Protein 2KLC (pdb70)

GO terms:
  GO:0005515 protein binding (F, IPI)
  GO:0048471 perinuclear region of cytoplasm (C, IDA)
  GO:0005783 endoplasmic reticulum (C, IDA)
  GO:0031396 regulation of protein ubiquitination (P, IDA)
  GO:0005737 cytoplasm (C, IMP)
  GO:0035973 aggrephagy (P, IDA)
  GO:0005737 cytoplasm (C, IDA)
  GO:0005776 autophagosome (C, IDA)
  GO:0005886 plasma membrane (C, IDA)
  GO:0016235 aggresome (C, IDA)
  GO:0031593 polyubiquitin modification-dependent protein binding (F, IDA)
  GO:0031398 positive regulation of protein ubiquitination (P, IDA)
  GO:0005886 plasma membrane (C, EXP)
  GO:0036503 ERAD pathway (P, IMP)
  GO:1904294 positive regulation of ERAD pathway (P, IMP)
  GO:1901340 negative regulation of store-operated calcium channel activity (P, IMP)
  GO:0032991 protein-containing complex (C, IDA)
  GO:0042802 identical protein binding (F, IPI)
  GO:0034976 response to endoplasmic reticulum stress (P, IMP)
  GO:1902175 regulation of oxidative stress-induced intrinsic apoptotic signaling pathway (P, IMP)

CATH classification: 3.10.20.90

Solvent-accessible surface area: 5024 Å² total; per-residue (Å²): 193,155,79,11,63,0,17,0,115,5,97,63,77,153,48,79,22,55,5,85,96,110,18,13,8,69,85,0,45,79,67,0,13,119,86,6,152,12,127,49,138,49,12,55,2,42,40,88,76,77,91,8,111,99,153,11,49,0,28,152,49,37,0,66,66,62,72,48,0,109,6,61,18,134,10,160,105,115,145

Sequence (79 aa):
PKIMKVTVKTPKEKEEFAVPENSSVQQFKEEISKRFKSHTDQLVLIFAGKILKDQDTLSQHGIHDGLTVHLVIKTQNRPPKIMKVTVKTPKEKEEFAVPENSSVQQFKEEISKRFKSHTDQLVLIFAGKILKDQDTLSQHGIHDGLTVHLVIKTQNRPPKIMKVTVKTPKEKEEFAVPENSSVQQFKEEISKRFKSHTDQLVLIFAGKILKDQDTLSQHGIHDGLTVHLVIKTQNRPPKIMKVTVKTPKEKEEFAVPENSSVQQFKEEISKRFKSHTDQLVLIFAGKILKDQDTLSQHGIHDGLTVHLVIKTQNRPPKIMKVTVKTPKEKEEFAVPENSSVQQFKEEISKRFKSHTDQLVLIFAGKILKDQDTLSQHGIHDGLTVHLVIKTQNRPPKIMKVTVKTPKEKEEFAVPENSSVQQFKEEISKRFKSHTDQLVLIFAGKILKDQDTLSQHGIHDGLTVHLVIKTQNRPPKIMKVTVKTPKEKEEFAVPENSSVQQFKEEISKRFKSHTDQLVLIFAGKILKDQDTLSQHGIHDGLTVHLVIKTQNRPPKIMKVTVKTPKEKEEFAVPENSSVQQFKEEISKRFKSHTDQLVLIFAGKILKDQDTLSQHGIHDGLTVHLVIKTQNRPPKIMKVTVKTPKEKEEFAVPENSSVQQFKEEISKRFKSHTDQLVLIFAGKILKDQDTLSQHGIHDGLTVHLVIKTQNRPPKIMKVTVKTPKEKEEFAVPENSSVQQFKEEISKRFKSHTDQLVLIFAGKILKDQDTLSQHGIHDGLTVHLVIKTQNRPPKIMKVTVKTPKEKEEFAVPENSSVQQFKEEISKRFKSHTDQLVLIFAGKILKDQDTLSQHGIHDGLTVHLVIKTQNRPPKIMKVTVKTPKEKEEFAVPENSSVQQFKEEISKRFKSHTDQLVLIFAGKILKDQDTLSQHGIHDGLTVHLVIKTQNRPPKIMKVTVKTPKEKEEFAVPENSSVQQFKEEISKRFKSHTDQLVLIFAGKILKDQDTLSQHGIHDGLTVHLVIKTQNRPPKIMKVTVKTPKEKEEFAVPENSSVQQFKEEISKRFKSHTDQLVLIFAGKILKDQDTLSQHGIHDGLTVHLVIKTQNRPPKIMKVTVKTPKEKEEFAVPENSSVQQFKEEISKRFKSHTDQLVLIFAGKILKDQDTLSQHGIHDGLTVHLVIKTQNRPPKIMKVTVKTPKEKEEFAVPENSSVQQFKEEISKRFKSHTDQLVLIFAGKILKDQDTLSQHGIHDGLTVHLVIKTQNRPPKIMKVTVKTPKEKEEFAVPENSSVQQFKEEISKRFKSHTDQLVLIFAGKILKDQDTLSQHGIHDGLTVHLVIKTQNRPPKIMKVTVKTPKEKEEFAVPENSSVQQFKEEISKRFKSHTDQLVLIFAGKILKDQDTLSQHGIHDGLTVHLVIKTQNRPPKIMKVTVKTPKEKEEFAVPENSSVQQFKEEISKRFKSHTDQLVLIFAGKILKDQDTLSQHGIHDGLTVHLVIKTQNRPPKIMKVTVKTPKEKEEFAVPENSSVQQFKEEISKRFKSHTDQLVLIFAGKILKDQDTLSQHGIHDGLTVHLVIKTQNRP

InterPro domains:
  IPR000626 Ubiquitin-like domain [PF00240] (39-108)
  IPR000626 Ubiquitin-like domain [PS50053] (37-111)
  IPR000626 Ubiquitin-like domain [SM00213] (37-107)
  IPR006636 Heat shock chaperonin-binding [SM00727] (182-210)
  IPR006636 Heat shock chaperonin-binding [SM00727] (212-251)
  IPR006636 Heat shock chaperonin-binding [SM00727] (387-434)
  IPR006636 Heat shock chaperonin-binding [SM00727] (438-470)
  IPR009060 UBA-like superfamily [SSF46934] (536-585)
  IPR015496 Ubiquilin [PTHR10677] (32-585)
  IPR015940 Ubiquitin-associated domain [PF00627] (548-583)
  IPR015940 Ubiquitin-associated domain [PS50030] (546-586)
  IPR015940 Ubiquitin-associated domain [SM00165] (547-585)
  IPR029071 Ubiquitin-like domain superfamily [SSF54236] (24-107)

Secondary structure (DSSP, 8-state):
-PPEEEEEE-SS-EEEEEE-S---HHHHHHHHHHHHT--GGGEEEEETTEEE-TT--TGGGT--TT-EEEEEE--SS--

Structure (mmCIF, N/CA/C/O backbone):
data_2KLC
#
_entry.id   2KLC
#
_cell.length_a   1.000
_cell.length_b   1.000
_cell.length_c   1.000
_cell.angle_alpha   90.00
_cell.angle_beta   90.00
_cell.angle_gamma   90.00
#
_symmetry.space_group_name_H-M   'P 1'
#
loop_
_atom_site.group_PDB
_atom_site.id
_atom_site.type_symbol
_atom_site.label_atom_id
_atom_site.label_alt_id
_atom_site.label_comp_id
_atom_site.label_asym_id
_atom_site.label_entity_id
_atom_site.label_seq_id
_atom_site.pdbx_PDB_ins_code
_atom_site.Cartn_x
_atom_site.Cartn_y
_atom_site.Cartn_z
_atom_site.occupancy
_atom_site.B_iso_or_equiv
_atom_site.auth_seq_id
_atom_site.auth_comp_id
_atom_site.auth_asym_id
_atom_site.auth_atom_id
_atom_site.pdbx_PDB_model_num
ATOM 1 N N . PRO A 1 23 ? -13.731 20.350 6.812 1.00 0.00 23 PRO A N 1
ATOM 2 C CA . PRO A 1 23 ? -12.601 19.520 6.328 1.00 0.00 23 PRO A CA 1
ATOM 3 C C . PRO A 1 23 ? -13.083 18.084 6.036 1.00 0.00 23 PRO A C 1
ATOM 4 O O . PRO A 1 23 ? -13.503 17.364 6.954 1.00 0.00 23 PRO A O 1
ATOM 15 N N . LYS A 1 24 ? -13.049 17.694 4.752 1.00 0.00 24 LYS A N 1
ATOM 16 C CA . LYS A 1 24 ? -13.280 16.304 4.324 1.00 0.00 24 LYS A CA 1
ATOM 17 C C . LYS A 1 24 ? -12.031 15.462 4.632 1.00 0.00 24 LYS A C 1
ATOM 18 O O . LYS A 1 24 ? -10.913 15.989 4.697 1.00 0.00 24 LYS A O 1
ATOM 37 N N . ILE A 1 25 ? -12.234 14.162 4.832 1.00 0.00 25 ILE A N 1
ATOM 38 C CA . ILE A 1 25 ? -11.146 13.208 5.054 1.00 0.00 25 ILE A CA 1
ATOM 39 C C . ILE A 1 25 ? -10.560 12.809 3.677 1.00 0.00 25 ILE A C 1
ATOM 40 O O . ILE A 1 25 ? -11.283 12.782 2.665 1.00 0.00 25 ILE A O 1
ATOM 56 N N . MET A 1 26 ? -9.252 12.526 3.636 1.00 0.00 26 MET A N 1
ATOM 57 C CA . MET A 1 26 ? -8.508 12.402 2.375 1.00 0.00 26 MET A CA 1
ATOM 58 C C . MET A 1 26 ? -8.704 11.001 1.773 1.00 0.00 26 MET A C 1
ATOM 59 O O . MET A 1 26 ? -8.345 9.988 2.390 1.00 0.00 26 MET A O 1
ATOM 73 N N . LYS A 1 27 ? -9.299 10.960 0.572 1.00 0.00 27 LYS A N 1
ATOM 74 C CA . LYS A 1 27 ? -9.664 9.710 -0.101 1.00 0.00 27 LYS A CA 1
ATOM 75 C C . LYS A 1 27 ? -8.520 9.252 -1.024 1.00 0.00 27 LYS A C 1
ATOM 76 O O . LYS A 1 27 ? -8.306 9.830 -2.104 1.00 0.00 27 LYS A O 1
ATOM 95 N N . VAL A 1 28 ? -7.775 8.229 -0.573 1.00 0.00 28 VAL A N 1
ATOM 96 C CA . VAL A 1 28 ? -6.620 7.672 -1.301 1.00 0.00 28 VAL A CA 1
ATOM 97 C C . VAL A 1 28 ? -7.044 6.408 -2.059 1.00 0.00 28 VAL A C 1
ATOM 98 O O . VAL A 1 28 ? -7.443 5.421 -1.434 1.00 0.00 28 VAL A O 1
ATOM 111 N N . THR A 1 29 ? -6.951 6.445 -3.393 1.00 0.00 29 THR A N 1
ATOM 112 C CA . THR A 1 29 ? -7.246 5.288 -4.235 1.00 0.00 29 THR A CA 1
ATOM 113 C C . THR A 1 29 ? -5.993 4.388 -4.321 1.00 0.00 29 THR A C 1
ATOM 114 O O . THR A 1 29 ? -4.875 4.881 -4.458 1.00 0.00 29 THR A O 1
ATOM 125 N N . VAL A 1 30 ? -6.185 3.074 -4.150 1.00 0.00 30 VAL A N 1
ATOM 126 C CA . VAL A 1 30 ? -5.122 2.066 -4.270 1.00 0.00 30 VAL A CA 1
ATOM 127 C C . VAL A 1 30 ? -5.431 1.159 -5.472 1.00 0.00 30 VAL A C 1
ATOM 128 O O . VAL A 1 30 ? -6.478 0.495 -5.501 1.00 0.00 30 VAL A O 1
ATOM 141 N N . LYS A 1 31 ? -4.528 1.145 -6.462 1.00 0.00 31 LYS A N 1
ATOM 142 C CA . LYS A 1 31 ? -4.659 0.319 -7.670 1.00 0.00 31 LYS A CA 1
ATOM 143 C C . LYS A 1 31 ? -3.830 -0.960 -7.463 1.00 0.00 31 LYS A C 1
ATOM 144 O O . LYS A 1 31 ? -2.609 -0.899 -7.329 1.00 0.00 31 LYS A O 1
ATOM 163 N N . THR A 1 32 ? -4.512 -2.111 -7.444 1.00 0.00 32 THR A N 1
ATOM 164 C CA . THR A 1 32 ? -3.896 -3.418 -7.158 1.00 0.00 32 THR A CA 1
ATOM 165 C C . THR A 1 32 ? -4.033 -4.357 -8.373 1.00 0.00 32 THR A C 1
ATOM 166 O O . THR A 1 32 ? -4.814 -4.063 -9.292 1.00 0.00 32 THR A O 1
ATOM 177 N N . PRO A 1 33 ? -3.259 -5.497 -8.407 1.00 0.00 33 PRO A N 1
ATOM 178 C CA . PRO A 1 33 ? -3.430 -6.571 -9.433 1.00 0.00 33 PRO A CA 1
ATOM 179 C C . PRO A 1 33 ? -4.842 -7.199 -9.419 1.00 0.00 33 PRO A C 1
ATOM 180 O O . PRO A 1 33 ? -5.295 -7.770 -10.415 1.00 0.00 33 PRO A O 1
ATOM 191 N N . LYS A 1 34 ? -5.516 -7.060 -8.273 1.00 0.00 34 LYS A N 1
ATOM 192 C CA . LYS A 1 34 ? -6.818 -7.676 -7.998 1.00 0.00 34 LYS A CA 1
ATOM 193 C C . LYS A 1 34 ? -7.958 -6.783 -8.513 1.00 0.00 34 LYS A C 1
ATOM 194 O O . LYS A 1 34 ? -8.816 -7.225 -9.283 1.00 0.00 34 LYS A O 1
ATOM 213 N N . GLU A 1 35 ? -7.918 -5.509 -8.108 1.00 0.00 35 GLU A N 1
ATOM 214 C CA . GLU A 1 35 ? -9.040 -4.564 -8.266 1.00 0.00 35 GLU A CA 1
ATOM 215 C C . GLU A 1 35 ? -8.546 -3.117 -8.055 1.00 0.00 35 GLU A C 1
ATOM 216 O O . GLU A 1 35 ? -7.341 -2.853 -8.107 1.00 0.00 35 GLU A O 1
ATOM 228 N N . LYS A 1 36 ? -9.483 -2.178 -7.852 1.00 0.00 36 LYS A N 1
ATOM 229 C CA . LYS A 1 36 ? -9.164 -0.799 -7.432 1.00 0.00 36 LYS A CA 1
ATOM 230 C C . LYS A 1 36 ? -10.067 -0.397 -6.246 1.00 0.00 36 LYS A C 1
ATOM 231 O O . LYS A 1 36 ? -11.296 -0.491 -6.316 1.00 0.00 36 LYS A O 1
ATOM 250 N N . GLU A 1 37 ? -9.441 0.046 -5.155 1.00 0.00 37 GLU A N 1
ATOM 251 C CA . GLU A 1 37 ? -10.122 0.396 -3.890 1.00 0.00 37 GLU A CA 1
ATOM 252 C C . GLU A 1 37 ? -9.800 1.857 -3.532 1.00 0.00 37 GLU A C 1
ATOM 253 O O . GLU A 1 37 ? -8.969 2.476 -4.188 1.00 0.00 37 GLU A O 1
ATOM 265 N N . GLU A 1 38 ? -10.489 2.414 -2.524 1.00 0.00 38 GLU A N 1
ATOM 266 C CA . GLU A 1 38 ? -10.245 3.771 -2.030 1.00 0.00 38 GLU A CA 1
ATOM 267 C C . GLU A 1 38 ? -10.536 3.828 -0.524 1.00 0.00 38 GLU A C 1
ATOM 268 O O . GLU A 1 38 ? -11.647 3.512 -0.089 1.00 0.00 38 GLU A O 1
ATOM 280 N N . PHE A 1 39 ? -9.520 4.218 0.265 1.00 0.00 39 PHE A N 1
ATOM 281 C CA . PHE A 1 39 ? -9.612 4.314 1.735 1.00 0.00 39 PHE A CA 1
ATOM 282 C C . PHE A 1 39 ? -9.723 5.782 2.171 1.00 0.00 39 PHE A C 1
ATOM 283 O O . PHE A 1 39 ? -9.357 6.696 1.421 1.00 0.00 39 PHE A O 1
ATOM 300 N N . ALA A 1 40 ? -10.228 5.989 3.394 1.00 0.00 40 ALA A N 1
ATOM 301 C CA . ALA A 1 40 ? -10.385 7.320 3.997 1.00 0.00 40 ALA A CA 1
ATOM 302 C C . ALA A 1 40 ? -9.399 7.475 5.162 1.00 0.00 40 ALA A C 1
ATOM 303 O O . ALA A 1 40 ? -9.477 6.732 6.148 1.00 0.00 40 ALA A O 1
ATOM 310 N N . VAL A 1 41 ? -8.468 8.431 5.028 1.00 0.00 41 VAL A N 1
ATOM 311 C CA . VAL A 1 41 ? -7.393 8.687 6.010 1.00 0.00 41 VAL A CA 1
ATOM 312 C C . VAL A 1 41 ? -7.240 10.211 6.194 1.00 0.00 41 VAL A C 1
ATOM 313 O O . VAL A 1 41 ? -7.472 10.956 5.246 1.00 0.00 41 VAL A O 1
ATOM 326 N N . PRO A 1 42 ? -6.885 10.726 7.413 1.00 0.00 42 PRO A N 1
ATOM 327 C CA . PRO A 1 42 ? -6.846 12.197 7.686 1.00 0.00 42 PRO A CA 1
ATOM 328 C C . PRO A 1 42 ? -5.519 12.851 7.222 1.00 0.00 42 PRO A C 1
ATOM 329 O O . PRO A 1 42 ? -5.016 13.775 7.866 1.00 0.00 42 PRO A O 1
ATOM 340 N N . GLU A 1 43 ? -5.000 12.352 6.075 1.00 0.00 43 GLU A N 1
ATOM 341 C CA . GLU A 1 43 ? -3.653 12.629 5.495 1.00 0.00 43 GLU A CA 1
ATOM 342 C C . GLU A 1 43 ? -2.473 12.518 6.493 1.00 0.00 43 GLU A C 1
ATOM 343 O O . GLU A 1 43 ? -1.340 12.874 6.152 1.00 0.00 43 GLU A O 1
ATOM 355 N N . ASN A 1 44 ? -2.726 11.959 7.690 1.00 0.00 44 ASN A N 1
ATOM 356 C CA . ASN A 1 44 ? -1.704 11.735 8.722 1.00 0.00 44 ASN A CA 1
ATOM 357 C C . ASN A 1 44 ? -1.204 10.289 8.626 1.00 0.00 44 ASN A C 1
ATOM 358 O O . ASN A 1 44 ? -0.057 9.987 8.979 1.00 0.00 44 ASN A O 1
ATOM 369 N N . SER A 1 45 ? -2.100 9.399 8.135 1.00 0.00 45 SER A N 1
ATOM 370 C CA . SER A 1 45 ? -1.826 7.974 7.968 1.00 0.00 45 SER A CA 1
ATOM 371 C C . SER A 1 45 ? -0.693 7.768 6.959 1.00 0.00 45 SER A C 1
ATOM 372 O O . SER A 1 45 ? -0.880 7.943 5.748 1.00 0.00 45 SER A O 1
ATOM 380 N N . SER A 1 46 ? 0.492 7.471 7.492 1.00 0.00 46 SER A N 1
ATOM 381 C CA . SER A 1 46 ? 1.675 7.154 6.694 1.00 0.00 46 SER A CA 1
ATOM 382 C C . SER A 1 46 ? 1.577 5.710 6.177 1.00 0.00 46 SER A C 1
ATOM 383 O O . SER A 1 46 ? 0.616 5.014 6.504 1.00 0.00 46 SER A O 1
ATOM 391 N N . VAL A 1 47 ? 2.570 5.268 5.383 1.00 0.00 47 VAL A N 1
ATOM 392 C CA . VAL A 1 47 ? 2.537 3.945 4.716 1.00 0.00 47 VAL A CA 1
ATOM 393 C C . VAL A 1 47 ? 2.381 2.789 5.736 1.00 0.00 47 VAL A C 1
ATOM 394 O O . VAL A 1 47 ? 1.565 1.887 5.531 1.00 0.00 47 VAL A O 1
ATOM 407 N N . GLN A 1 48 ? 3.140 2.862 6.847 1.00 0.00 48 GLN A N 1
ATOM 408 C CA . GLN A 1 48 ? 3.065 1.880 7.964 1.00 0.00 48 GLN A CA 1
ATOM 409 C C . GLN A 1 48 ? 1.650 1.763 8.603 1.00 0.00 48 GLN A C 1
ATOM 410 O O . GLN A 1 48 ? 1.311 0.712 9.146 1.00 0.00 48 GLN A O 1
ATOM 424 N N . GLN A 1 49 ? 0.860 2.838 8.550 1.00 0.00 49 GLN A N 1
ATOM 425 C CA . GLN A 1 49 ? -0.528 2.860 9.070 1.00 0.00 49 GLN A CA 1
ATOM 426 C C . GLN A 1 49 ? -1.544 2.491 7.968 1.00 0.00 49 GLN A C 1
ATOM 427 O O . GLN A 1 49 ? -2.578 1.867 8.239 1.00 0.00 49 GLN A O 1
ATOM 441 N N . PHE A 1 50 ? -1.209 2.860 6.724 1.00 0.00 50 PHE A N 1
ATOM 442 C CA . PHE A 1 50 ? -2.134 2.796 5.580 1.00 0.00 50 PHE A CA 1
ATOM 443 C C . PHE A 1 50 ? -2.267 1.375 5.021 1.00 0.00 50 PHE A C 1
ATOM 444 O O . PHE A 1 50 ? -3.374 0.932 4.687 1.00 0.00 50 PHE A O 1
ATOM 461 N N . LYS A 1 51 ? -1.131 0.664 4.916 1.00 0.00 51 LYS A N 1
ATOM 462 C CA . LYS A 1 51 ? -1.097 -0.684 4.325 1.00 0.00 51 LYS A CA 1
ATOM 463 C C . LYS A 1 51 ? -1.788 -1.713 5.252 1.00 0.00 51 LYS A C 1
ATOM 464 O O . LYS A 1 51 ? -2.105 -2.816 4.832 1.00 0.00 51 LYS A O 1
ATOM 483 N N . GLU A 1 52 ? -2.001 -1.321 6.526 1.00 0.00 52 GLU A N 1
ATOM 484 C CA . GLU A 1 52 ? -2.797 -2.099 7.492 1.00 0.00 52 GLU A CA 1
ATOM 485 C C . GLU A 1 52 ? -4.284 -2.098 7.087 1.00 0.00 52 GLU A C 1
ATOM 486 O O . GLU A 1 52 ? -4.972 -3.117 7.190 1.00 0.00 52 GLU A O 1
ATOM 498 N N . GLU A 1 53 ? -4.764 -0.934 6.626 1.00 0.00 53 GLU A N 1
ATOM 499 C CA . GLU A 1 53 ? -6.146 -0.768 6.140 1.00 0.00 53 GLU A CA 1
ATOM 500 C C . GLU A 1 53 ? -6.357 -1.553 4.848 1.00 0.00 53 GLU A C 1
ATOM 501 O O . GLU A 1 53 ? -7.441 -2.099 4.608 1.00 0.00 53 GLU A O 1
ATOM 513 N N . ILE A 1 54 ? -5.297 -1.593 4.032 1.00 0.00 54 ILE A N 1
ATOM 514 C CA . ILE A 1 54 ? -5.258 -2.395 2.816 1.00 0.00 54 ILE A CA 1
ATOM 515 C C . ILE A 1 54 ? -5.339 -3.900 3.154 1.00 0.00 54 ILE A C 1
ATOM 516 O O . ILE A 1 54 ? -6.182 -4.606 2.613 1.00 0.00 54 ILE A O 1
ATOM 532 N N . SER A 1 55 ? -4.471 -4.357 4.078 1.00 0.00 55 SER A N 1
ATOM 533 C CA . SER A 1 55 ? -4.276 -5.793 4.370 1.00 0.00 55 SER A CA 1
ATOM 534 C C . SER A 1 55 ? -5.568 -6.468 4.845 1.00 0.00 55 SER A C 1
ATOM 535 O O . SER A 1 55 ? -5.916 -7.544 4.373 1.00 0.00 55 SER A O 1
ATOM 543 N N . LYS A 1 56 ? -6.273 -5.812 5.776 1.00 0.00 56 LYS A N 1
ATOM 544 C CA . LYS A 1 56 ? -7.529 -6.340 6.342 1.00 0.00 56 LYS A CA 1
ATOM 545 C C . LYS A 1 56 ? -8.650 -6.402 5.287 1.00 0.00 56 LYS A C 1
ATOM 546 O O . LYS A 1 56 ? -9.484 -7.300 5.328 1.00 0.00 56 LYS A O 1
ATOM 565 N N . ARG A 1 57 ? -8.645 -5.455 4.332 1.00 0.00 57 ARG A N 1
ATOM 566 C CA . ARG A 1 57 ? -9.709 -5.349 3.316 1.00 0.00 57 ARG A CA 1
ATOM 567 C C . ARG A 1 57 ? -9.476 -6.381 2.184 1.00 0.00 57 ARG A C 1
ATOM 568 O O . ARG A 1 57 ? -10.407 -7.088 1.768 1.00 0.00 57 ARG A O 1
ATOM 589 N N . PHE A 1 58 ? -8.220 -6.464 1.717 1.00 0.00 58 PHE A N 1
ATOM 590 C CA . PHE A 1 58 ? -7.794 -7.388 0.645 1.00 0.00 58 PHE A CA 1
ATOM 591 C C . PHE A 1 58 ? -7.486 -8.798 1.198 1.00 0.00 58 PHE A C 1
ATOM 592 O O . PHE A 1 58 ? -7.166 -9.701 0.414 1.00 0.00 58 PHE A O 1
ATOM 609 N N . LYS A 1 59 ? -7.561 -8.962 2.550 1.00 0.00 59 LYS A N 1
ATOM 610 C CA . LYS A 1 59 ? -7.326 -10.252 3.260 1.00 0.00 59 LYS A CA 1
ATOM 611 C C . LYS A 1 59 ? -5.897 -10.776 2.990 1.00 0.00 59 LYS A C 1
ATOM 612 O O . LYS A 1 59 ? -5.644 -11.980 2.923 1.00 0.00 59 LYS A O 1
ATOM 631 N N . SER A 1 60 ? -4.974 -9.812 2.887 1.00 0.00 60 SER A N 1
ATOM 632 C CA . SER A 1 60 ? -3.548 -10.027 2.621 1.00 0.00 60 SER A CA 1
ATOM 633 C C . SER A 1 60 ? -2.721 -9.736 3.890 1.00 0.00 60 SER A C 1
ATOM 634 O O . SER A 1 60 ? -3.233 -9.139 4.838 1.00 0.00 60 SER A O 1
ATOM 642 N N . HIS A 1 61 ? -1.448 -10.173 3.907 1.00 0.00 61 HIS A N 1
ATOM 643 C CA . HIS A 1 61 ? -0.477 -9.770 4.956 1.00 0.00 61 HIS A CA 1
ATOM 644 C C . HIS A 1 61 ? 0.186 -8.446 4.540 1.00 0.00 61 HIS A C 1
ATOM 645 O O . HIS A 1 61 ? 0.413 -8.229 3.348 1.00 0.00 61 HIS A O 1
ATOM 660 N N . THR A 1 62 ? 0.514 -7.583 5.525 1.00 0.00 62 THR A N 1
ATOM 661 C CA . THR A 1 62 ? 1.140 -6.264 5.274 1.00 0.00 62 THR A CA 1
ATOM 662 C C . THR A 1 62 ? 2.559 -6.411 4.689 1.00 0.00 62 THR A C 1
ATOM 663 O O . THR A 1 62 ? 3.030 -5.543 3.943 1.00 0.00 62 THR A O 1
ATOM 674 N N . ASP A 1 63 ? 3.216 -7.522 5.047 1.00 0.00 63 ASP A N 1
ATOM 675 C CA . ASP A 1 63 ? 4.552 -7.892 4.548 1.00 0.00 63 ASP A CA 1
ATOM 676 C C . ASP A 1 63 ? 4.495 -8.252 3.040 1.00 0.00 63 ASP A C 1
ATOM 677 O O . ASP A 1 63 ? 5.467 -8.050 2.307 1.00 0.00 63 ASP A O 1
ATOM 686 N N . GLN A 1 64 ? 3.327 -8.752 2.592 1.00 0.00 64 GLN A N 1
ATOM 687 C CA . GLN A 1 64 ? 3.068 -9.100 1.173 1.00 0.00 64 GLN A CA 1
ATOM 688 C C . GLN A 1 64 ? 2.664 -7.866 0.338 1.00 0.00 64 GLN A C 1
ATOM 689 O O . GLN A 1 64 ? 2.556 -7.948 -0.892 1.00 0.00 64 GLN A O 1
ATOM 703 N N . LEU A 1 65 ? 2.452 -6.728 1.013 1.00 0.00 65 LEU A N 1
ATOM 704 C CA . LEU A 1 65 ? 2.064 -5.466 0.365 1.00 0.00 65 LEU A CA 1
ATOM 705 C C . LEU A 1 65 ? 3.285 -4.560 0.181 1.00 0.00 65 LEU A C 1
ATOM 706 O O . LEU A 1 65 ? 3.922 -4.188 1.165 1.00 0.00 65 LEU A O 1
ATOM 722 N N . VAL A 1 66 ? 3.604 -4.207 -1.073 1.00 0.00 66 VAL A N 1
ATOM 723 C CA . VAL A 1 66 ? 4.607 -3.173 -1.387 1.00 0.00 66 VAL A CA 1
ATOM 724 C C . VAL A 1 66 ? 3.944 -2.069 -2.234 1.00 0.00 66 VAL A C 1
ATOM 725 O O . VAL A 1 66 ? 3.448 -2.324 -3.341 1.00 0.00 66 VAL A O 1
ATOM 738 N N . LEU A 1 67 ? 3.884 -0.849 -1.675 1.00 0.00 67 LEU A N 1
ATOM 739 C CA . LEU A 1 67 ? 3.360 0.327 -2.377 1.00 0.00 67 LEU A CA 1
ATOM 740 C C . LEU A 1 67 ? 4.472 0.913 -3.256 1.00 0.00 67 LEU A C 1
ATOM 741 O O . LEU A 1 67 ? 5.648 0.831 -2.911 1.00 0.00 67 LEU A O 1
ATOM 757 N N . ILE A 1 68 ? 4.088 1.439 -4.424 1.00 0.00 68 ILE A N 1
ATOM 758 C CA . ILE A 1 68 ? 4.994 2.106 -5.378 1.00 0.00 68 ILE A CA 1
ATOM 759 C C . ILE A 1 68 ? 4.324 3.410 -5.837 1.00 0.00 68 ILE A C 1
ATOM 760 O O . ILE A 1 68 ? 3.132 3.418 -6.179 1.00 0.00 68 ILE A O 1
ATOM 776 N N . PHE A 1 69 ? 5.100 4.493 -5.837 1.00 0.00 69 PHE A N 1
ATOM 777 C CA . PHE A 1 69 ? 4.674 5.803 -6.333 1.00 0.00 69 PHE A CA 1
ATOM 778 C C . PHE A 1 69 ? 5.924 6.630 -6.648 1.00 0.00 69 PHE A C 1
ATOM 779 O O . PHE A 1 69 ? 6.943 6.489 -5.954 1.00 0.00 69 PHE A O 1
ATOM 796 N N . ALA A 1 70 ? 5.834 7.464 -7.707 1.00 0.00 70 ALA A N 1
ATOM 797 C CA . ALA A 1 70 ? 6.954 8.286 -8.223 1.00 0.00 70 ALA A CA 1
ATOM 798 C C . ALA A 1 70 ? 8.083 7.408 -8.814 1.00 0.00 70 ALA A C 1
ATOM 799 O O . ALA A 1 70 ? 9.192 7.887 -9.043 1.00 0.00 70 ALA A O 1
ATOM 806 N N . GLY A 1 71 ? 7.766 6.126 -9.081 1.00 0.00 71 GLY A N 1
ATOM 807 C CA . GLY A 1 71 ? 8.722 5.159 -9.630 1.00 0.00 71 GLY A CA 1
ATOM 808 C C . GLY A 1 71 ? 9.507 4.407 -8.556 1.00 0.00 71 GLY A C 1
ATOM 809 O O . GLY A 1 71 ? 10.283 3.508 -8.884 1.00 0.00 71 GLY A O 1
ATOM 813 N N . LYS A 1 72 ? 9.316 4.766 -7.273 1.00 0.00 72 LYS A N 1
ATOM 814 C CA . LYS A 1 72 ? 10.067 4.168 -6.144 1.00 0.00 72 LYS A CA 1
ATOM 815 C C . LYS A 1 72 ? 9.091 3.498 -5.157 1.00 0.00 72 LYS A C 1
ATOM 816 O O . LYS A 1 72 ? 7.911 3.857 -5.101 1.00 0.00 72 LYS A O 1
ATOM 835 N N . ILE A 1 73 ? 9.598 2.520 -4.392 1.00 0.00 73 ILE A N 1
ATOM 836 C CA . ILE A 1 73 ? 8.798 1.794 -3.382 1.00 0.00 73 ILE A CA 1
ATOM 837 C C . ILE A 1 73 ? 8.598 2.648 -2.110 1.00 0.00 73 ILE A C 1
ATOM 838 O O . ILE A 1 73 ? 9.547 3.246 -1.591 1.00 0.00 73 ILE A O 1
ATOM 854 N N . LEU A 1 74 ? 7.348 2.721 -1.642 1.00 0.00 74 LEU A N 1
ATOM 855 C CA . LEU A 1 74 ? 6.992 3.415 -0.409 1.00 0.00 74 LEU A CA 1
ATOM 856 C C . LEU A 1 74 ? 7.192 2.464 0.779 1.00 0.00 74 LEU A C 1
ATOM 857 O O . LEU A 1 74 ? 6.451 1.482 0.932 1.00 0.00 74 LEU A O 1
ATOM 873 N N . LYS A 1 75 ? 8.219 2.746 1.575 1.00 0.00 75 LYS A N 1
ATOM 874 C CA . LYS A 1 75 ? 8.542 2.000 2.801 1.00 0.00 75 LYS A CA 1
ATOM 875 C C . LYS A 1 75 ? 7.822 2.642 3.997 1.00 0.00 75 LYS A C 1
ATOM 876 O O . LYS A 1 75 ? 7.076 3.608 3.826 1.00 0.00 75 LYS A O 1
ATOM 895 N N . ASP A 1 76 ? 8.048 2.111 5.210 1.00 0.00 76 ASP A N 1
ATOM 896 C CA . ASP A 1 76 ? 7.464 2.681 6.447 1.00 0.00 76 ASP A CA 1
ATOM 897 C C . ASP A 1 76 ? 8.078 4.064 6.775 1.00 0.00 76 ASP A C 1
ATOM 898 O O . ASP A 1 76 ? 7.450 4.875 7.465 1.00 0.00 76 ASP A O 1
ATOM 907 N N . GLN A 1 77 ? 9.296 4.328 6.248 1.00 0.00 77 GLN A N 1
ATOM 908 C CA . GLN A 1 77 ? 9.967 5.648 6.354 1.00 0.00 77 GLN A CA 1
ATOM 909 C C . GLN A 1 77 ? 9.288 6.685 5.435 1.00 0.00 77 GLN A C 1
ATOM 910 O O . GLN A 1 77 ? 9.476 7.891 5.609 1.00 0.00 77 GLN A O 1
ATOM 924 N N . ASP A 1 78 ? 8.535 6.194 4.443 1.00 0.00 78 ASP A N 1
ATOM 925 C CA . ASP A 1 78 ? 7.777 7.021 3.503 1.00 0.00 78 ASP A CA 1
ATOM 926 C C . ASP A 1 78 ? 6.377 7.287 4.069 1.00 0.00 78 ASP A C 1
ATOM 927 O O . ASP A 1 78 ? 5.795 6.434 4.758 1.00 0.00 78 ASP A O 1
ATOM 936 N N . THR A 1 79 ? 5.859 8.488 3.805 1.00 0.00 79 THR A N 1
ATOM 937 C CA . THR A 1 79 ? 4.449 8.825 4.035 1.00 0.00 79 THR A CA 1
ATOM 938 C C . THR A 1 79 ? 3.836 9.118 2.666 1.00 0.00 79 THR A C 1
ATOM 939 O O . THR A 1 79 ? 4.510 9.696 1.804 1.00 0.00 79 THR A O 1
ATOM 950 N N . LEU A 1 80 ? 2.575 8.715 2.452 1.00 0.00 80 LEU A N 1
ATOM 951 C CA . LEU A 1 80 ? 1.892 8.940 1.162 1.00 0.00 80 LEU A CA 1
ATOM 952 C C . LEU A 1 80 ? 1.745 10.457 0.858 1.00 0.00 80 LEU A C 1
ATOM 953 O O . LEU A 1 80 ? 2.009 10.898 -0.264 1.00 0.00 80 LEU A O 1
ATOM 969 N N . SER A 1 81 ? 1.428 11.244 1.900 1.00 0.00 81 SER A N 1
ATOM 970 C CA . SER A 1 81 ? 1.187 12.695 1.790 1.00 0.00 81 SER A CA 1
ATOM 971 C C . SER A 1 81 ? 2.450 13.459 1.318 1.00 0.00 81 SER A C 1
ATOM 972 O O . SER A 1 81 ? 2.339 14.426 0.550 1.00 0.00 81 SER A O 1
ATOM 980 N N . GLN A 1 82 ? 3.646 12.993 1.750 1.00 0.00 82 GLN A N 1
ATOM 981 C CA . GLN A 1 82 ? 4.939 13.612 1.368 1.00 0.00 82 GLN A CA 1
ATOM 982 C C . GLN A 1 82 ? 5.240 13.413 -0.135 1.00 0.00 82 GLN A C 1
ATOM 983 O O . GLN A 1 82 ? 5.942 14.220 -0.739 1.00 0.00 82 GLN A O 1
ATOM 997 N N . HIS A 1 83 ? 4.673 12.352 -0.736 1.00 0.00 83 HIS A N 1
ATOM 998 C CA . HIS A 1 83 ? 4.863 12.044 -2.181 1.00 0.00 83 HIS A CA 1
ATOM 999 C C . HIS A 1 83 ? 3.787 12.704 -3.053 1.00 0.00 83 HIS A C 1
ATOM 1000 O O . HIS A 1 83 ? 3.711 12.443 -4.259 1.00 0.00 83 HIS A O 1
ATOM 1015 N N . GLY A 1 84 ? 2.972 13.572 -2.431 1.00 0.00 84 GLY A N 1
ATOM 1016 C CA . GLY A 1 84 ? 1.906 14.287 -3.124 1.00 0.00 84 GLY A CA 1
ATOM 1017 C C . GLY A 1 84 ? 0.699 13.413 -3.388 1.00 0.00 84 GLY A C 1
ATOM 1018 O O . GLY A 1 84 ? -0.082 13.689 -4.300 1.00 0.00 84 GLY A O 1
ATOM 1022 N N . ILE A 1 85 ? 0.556 12.339 -2.589 1.00 0.00 85 ILE A N 1
ATOM 1023 C CA . ILE A 1 85 ? -0.606 11.453 -2.647 1.00 0.00 85 ILE A CA 1
ATOM 1024 C C . ILE A 1 85 ? -1.658 11.997 -1.683 1.00 0.00 85 ILE A C 1
ATOM 1025 O O . ILE A 1 85 ? -1.607 11.744 -0.470 1.00 0.00 85 ILE A O 1
ATOM 1041 N N . HIS A 1 86 ? -2.543 12.830 -2.224 1.00 0.00 86 HIS A N 1
ATOM 1042 C CA . HIS A 1 86 ? -3.659 13.422 -1.482 1.00 0.00 86 HIS A CA 1
ATOM 1043 C C . HIS A 1 86 ? -4.985 12.970 -2.111 1.00 0.00 86 HIS A C 1
ATOM 1044 O O . HIS A 1 86 ? -5.020 11.944 -2.799 1.00 0.00 86 HIS A O 1
ATOM 1059 N N . ASP A 1 87 ? -6.068 13.702 -1.812 1.00 0.00 87 ASP A N 1
ATOM 1060 C CA . ASP A 1 87 ? -7.427 13.374 -2.267 1.00 0.00 87 ASP A CA 1
ATOM 1061 C C . ASP A 1 87 ? -7.505 13.333 -3.808 1.00 0.00 87 ASP A C 1
ATOM 1062 O O . ASP A 1 87 ? -7.220 14.329 -4.475 1.00 0.00 87 ASP A O 1
ATOM 1071 N N . GLY A 1 88 ? -7.846 12.154 -4.350 1.00 0.00 88 GLY A N 1
ATOM 1072 C CA . GLY A 1 88 ? -7.977 11.960 -5.800 1.00 0.00 88 GLY A CA 1
ATOM 1073 C C . GLY A 1 88 ? -6.770 11.293 -6.440 1.00 0.00 88 GLY A C 1
ATOM 1074 O O . GLY A 1 88 ? -6.834 10.889 -7.602 1.00 0.00 88 GLY A O 1
ATOM 1078 N N . LEU A 1 89 ? -5.662 11.182 -5.687 1.00 0.00 89 LEU A N 1
ATOM 1079 C CA . LEU A 1 89 ? -4.427 10.514 -6.156 1.00 0.00 89 LEU A CA 1
ATOM 1080 C C . LEU A 1 89 ? -4.527 8.998 -5.917 1.00 0.00 89 LEU A C 1
ATOM 1081 O O . LEU A 1 89 ? -5.337 8.529 -5.100 1.00 0.00 89 LEU A O 1
ATOM 1097 N N . THR A 1 90 ? -3.678 8.241 -6.640 1.00 0.00 90 THR A N 1
ATOM 1098 C CA . THR A 1 90 ? -3.709 6.772 -6.655 1.00 0.00 90 THR A CA 1
ATOM 1099 C C . THR A 1 90 ? -2.293 6.198 -6.478 1.00 0.00 90 THR A C 1
ATOM 1100 O O . THR A 1 90 ? -1.365 6.577 -7.204 1.00 0.00 90 THR A O 1
ATOM 1111 N N . VAL A 1 91 ? -2.146 5.267 -5.516 1.00 0.00 91 VAL A N 1
ATOM 1112 C CA . VAL A 1 91 ? -0.888 4.546 -5.266 1.00 0.00 91 VAL A CA 1
ATOM 1113 C C . VAL A 1 91 ? -0.916 3.218 -6.033 1.00 0.00 91 VAL A C 1
ATOM 1114 O O . VAL A 1 91 ? -1.961 2.566 -6.104 1.00 0.00 91 VAL A O 1
ATOM 1127 N N . HIS A 1 92 ? 0.230 2.818 -6.593 1.00 0.00 92 HIS A N 1
ATOM 1128 C CA . HIS A 1 92 ? 0.351 1.544 -7.318 1.00 0.00 92 HIS A CA 1
ATOM 1129 C C . HIS A 1 92 ? 0.827 0.459 -6.338 1.00 0.00 92 HIS A C 1
ATOM 1130 O O . HIS A 1 92 ? 1.987 0.445 -5.941 1.00 0.00 92 HIS A O 1
ATOM 1145 N N . LEU A 1 93 ? -0.078 -0.444 -5.960 1.00 0.00 93 LEU A N 1
ATOM 1146 C CA . LEU A 1 93 ? 0.220 -1.541 -5.024 1.00 0.00 93 LEU A CA 1
ATOM 1147 C C . LEU A 1 93 ? 0.464 -2.842 -5.787 1.00 0.00 93 LEU A C 1
ATOM 1148 O O . LEU A 1 93 ? -0.209 -3.140 -6.783 1.00 0.00 93 LEU A O 1
ATOM 1164 N N . VAL A 1 94 ? 1.439 -3.608 -5.293 1.00 0.00 94 VAL A N 1
ATOM 1165 C CA . VAL A 1 94 ? 1.745 -4.950 -5.773 1.00 0.00 94 VAL A CA 1
ATOM 1166 C C . VAL A 1 94 ? 1.632 -5.924 -4.591 1.00 0.00 94 VAL A C 1
ATOM 1167 O O . VAL A 1 94 ? 2.411 -5.844 -3.628 1.00 0.00 94 VAL A O 1
ATOM 1180 N N . ILE A 1 95 ? 0.622 -6.802 -4.656 1.00 0.00 95 ILE A N 1
ATOM 1181 C CA . ILE A 1 95 ? 0.355 -7.804 -3.619 1.00 0.00 95 ILE A CA 1
ATOM 1182 C C . ILE A 1 95 ? 1.000 -9.129 -4.036 1.00 0.00 95 ILE A C 1
ATOM 1183 O O . ILE A 1 95 ? 0.906 -9.525 -5.207 1.00 0.00 95 ILE A O 1
ATOM 1199 N N . LYS A 1 96 ? 1.666 -9.802 -3.078 1.00 0.00 96 LYS A N 1
ATOM 1200 C CA . LYS A 1 96 ? 2.428 -11.043 -3.330 1.00 0.00 96 LYS A CA 1
ATOM 1201 C C . LYS A 1 96 ? 1.922 -12.172 -2.407 1.00 0.00 96 LYS A C 1
ATOM 1202 O O . LYS A 1 96 ? 2.711 -12.929 -1.827 1.00 0.00 96 LYS A O 1
ATOM 1221 N N . THR A 1 97 ? 0.585 -12.275 -2.297 1.00 0.00 97 THR A N 1
ATOM 1222 C CA . THR A 1 97 ? -0.088 -13.338 -1.526 1.00 0.00 97 THR A CA 1
ATOM 1223 C C . THR A 1 97 ? -0.090 -14.679 -2.272 1.00 0.00 97 THR A C 1
ATOM 1224 O O . THR A 1 97 ? 0.065 -15.722 -1.643 1.00 0.00 97 THR A O 1
ATOM 1235 N N . GLN A 1 98 ? -0.284 -14.588 -3.607 1.00 0.00 98 GLN A N 1
ATOM 1236 C CA . GLN A 1 98 ? -0.583 -15.691 -4.567 1.00 0.00 98 GLN A CA 1
ATOM 1237 C C . GLN A 1 98 ? -1.953 -16.380 -4.283 1.00 0.00 98 GLN A C 1
ATOM 1238 O O . GLN A 1 98 ? -2.799 -16.453 -5.179 1.00 0.00 98 GLN A O 1
ATOM 1252 N N . ASN A 1 99 ? -2.186 -16.848 -3.036 1.00 0.00 99 ASN A N 1
ATOM 1253 C CA . ASN A 1 99 ? -3.422 -17.554 -2.641 1.00 0.00 99 ASN A CA 1
ATOM 1254 C C . ASN A 1 99 ? -4.607 -16.593 -2.430 1.00 0.00 99 ASN A C 1
ATOM 1255 O O . ASN A 1 99 ? -5.702 -17.044 -2.089 1.00 0.00 99 ASN A O 1
ATOM 1266 N N . ARG A 1 100 ? -4.394 -15.266 -2.608 1.00 0.00 100 ARG A N 1
ATOM 1267 C CA . ARG A 1 100 ? -5.494 -14.275 -2.681 1.00 0.00 100 ARG A CA 1
ATOM 1268 C C . ARG A 1 100 ? -5.494 -13.656 -4.098 1.00 0.00 100 ARG A C 1
ATOM 1269 O O . ARG A 1 100 ? -4.897 -12.593 -4.308 1.00 0.00 100 ARG A O 1
ATOM 1290 N N . PRO A 1 101 ? -6.125 -14.341 -5.115 1.00 0.00 101 PRO A N 1
ATOM 1291 C CA . PRO A 1 101 ? -6.195 -13.830 -6.500 1.00 0.00 101 PRO A CA 1
ATOM 1292 C C . PRO A 1 101 ? -7.314 -12.752 -6.662 1.00 0.00 101 PRO A C 1
ATOM 1293 O O . PRO A 1 101 ? -6.984 -11.565 -6.803 1.00 0.00 101 PRO A O 1
ATOM 1305 N N . PRO A 1 23 ? -11.919 19.352 9.893 1.00 0.00 23 PRO A N 2
ATOM 1306 C CA . PRO A 1 23 ? -11.089 19.027 8.701 1.00 0.00 23 PRO A CA 2
ATOM 1307 C C . PRO A 1 23 ? -11.639 17.773 8.002 1.00 0.00 23 PRO A C 2
ATOM 1308 O O . PRO A 1 23 ? -12.237 16.908 8.657 1.00 0.00 23 PRO A O 2
ATOM 1319 N N . LYS A 1 24 ? -11.467 17.698 6.666 1.00 0.00 24 LYS A N 2
ATOM 1320 C CA . LYS A 1 24 ? -11.721 16.462 5.899 1.00 0.00 24 LYS A CA 2
ATOM 1321 C C . LYS A 1 24 ? -10.553 15.483 6.115 1.00 0.00 24 LYS A C 2
ATOM 1322 O O . LYS A 1 24 ? -9.394 15.902 6.287 1.00 0.00 24 LYS A O 2
ATOM 1341 N N . ILE A 1 25 ? -10.872 14.187 6.112 1.00 0.00 25 ILE A N 2
ATOM 1342 C CA . ILE A 1 25 ? -9.879 13.114 6.209 1.00 0.00 25 ILE A CA 2
ATOM 1343 C C . ILE A 1 25 ? -9.329 12.819 4.793 1.00 0.00 25 ILE A C 2
ATOM 1344 O O . ILE A 1 25 ? -10.048 12.996 3.797 1.00 0.00 25 ILE A O 2
ATOM 1360 N N . MET A 1 26 ? -8.066 12.371 4.693 1.00 0.00 26 MET A N 2
ATOM 1361 C CA . MET A 1 26 ? -7.391 12.246 3.386 1.00 0.00 26 MET A CA 2
ATOM 1362 C C . MET A 1 26 ? -7.837 10.960 2.680 1.00 0.00 26 MET A C 2
ATOM 1363 O O . MET A 1 26 ? -7.508 9.847 3.103 1.00 0.00 26 MET A O 2
ATOM 1377 N N . LYS A 1 27 ? -8.639 11.154 1.617 1.00 0.00 27 LYS A N 2
ATOM 1378 C CA . LYS A 1 27 ? -9.202 10.075 0.806 1.00 0.00 27 LYS A CA 2
ATOM 1379 C C . LYS A 1 27 ? -8.156 9.639 -0.223 1.00 0.00 27 LYS A C 2
ATOM 1380 O O . LYS A 1 27 ? -7.970 10.290 -1.261 1.00 0.00 27 LYS A O 2
ATOM 1399 N N . VAL A 1 28 ? -7.417 8.589 0.126 1.00 0.00 28 VAL A N 2
ATOM 1400 C CA . VAL A 1 28 ? -6.313 8.075 -0.677 1.00 0.00 28 VAL A CA 2
ATOM 1401 C C . VAL A 1 28 ? -6.723 6.782 -1.382 1.00 0.00 28 VAL A C 2
ATOM 1402 O O . VAL A 1 28 ? -6.841 5.732 -0.748 1.00 0.00 28 VAL A O 2
ATOM 1415 N N . THR A 1 29 ? -6.902 6.865 -2.697 1.00 0.00 29 THR A N 2
ATOM 1416 C CA . THR A 1 29 ? -7.214 5.705 -3.527 1.00 0.00 29 THR A CA 2
ATOM 1417 C C . THR A 1 29 ? -5.904 4.979 -3.881 1.00 0.00 29 THR A C 2
ATOM 1418 O O . THR A 1 29 ? -4.862 5.609 -4.029 1.00 0.00 29 THR A O 2
ATOM 1429 N N . VAL A 1 30 ? -5.945 3.649 -3.894 1.00 0.00 30 VAL A N 2
ATOM 1430 C CA . VAL A 1 30 ? -4.801 2.795 -4.232 1.00 0.00 30 VAL A CA 2
ATOM 1431 C C . VAL A 1 30 ? -5.225 1.833 -5.348 1.00 0.00 30 VAL A C 2
ATOM 1432 O O . VAL A 1 30 ? -6.150 1.029 -5.176 1.00 0.00 30 VAL A O 2
ATOM 1445 N N . LYS A 1 31 ? -4.549 1.953 -6.496 1.00 0.00 31 LYS A N 2
ATOM 1446 C CA . LYS A 1 31 ? -4.853 1.199 -7.712 1.00 0.00 31 LYS A CA 2
ATOM 1447 C C . LYS A 1 31 ? -3.919 -0.013 -7.820 1.00 0.00 31 LYS A C 2
ATOM 1448 O O . LYS A 1 31 ? -2.717 0.075 -7.538 1.00 0.00 31 LYS A O 2
ATOM 1467 N N . THR A 1 32 ? -4.511 -1.137 -8.236 1.00 0.00 32 THR A N 2
ATOM 1468 C CA . THR A 1 32 ? -3.816 -2.390 -8.547 1.00 0.00 32 THR A CA 2
ATOM 1469 C C . THR A 1 32 ? -4.300 -2.876 -9.931 1.00 0.00 32 THR A C 2
ATOM 1470 O O . THR A 1 32 ? -5.335 -2.389 -10.421 1.00 0.00 32 THR A O 2
ATOM 1481 N N . PRO A 1 33 ? -3.583 -3.847 -10.594 1.00 0.00 33 PRO A N 2
ATOM 1482 C CA . PRO A 1 33 ? -4.039 -4.464 -11.880 1.00 0.00 33 PRO A CA 2
ATOM 1483 C C . PRO A 1 33 ? -5.413 -5.179 -11.766 1.00 0.00 33 PRO A C 2
ATOM 1484 O O . PRO A 1 33 ? -6.018 -5.532 -12.778 1.00 0.00 33 PRO A O 2
ATOM 1495 N N . LYS A 1 34 ? -5.887 -5.371 -10.521 1.00 0.00 34 LYS A N 2
ATOM 1496 C CA . LYS A 1 34 ? -7.095 -6.145 -10.205 1.00 0.00 34 LYS A CA 2
ATOM 1497 C C . LYS A 1 34 ? -8.291 -5.209 -9.931 1.00 0.00 34 LYS A C 2
ATOM 1498 O O . LYS A 1 34 ? -9.362 -5.352 -10.532 1.00 0.00 34 LYS A O 2
ATOM 1517 N N . GLU A 1 35 ? -8.078 -4.244 -9.019 1.00 0.00 35 GLU A N 2
ATOM 1518 C CA . GLU A 1 35 ? -9.147 -3.359 -8.494 1.00 0.00 35 GLU A CA 2
ATOM 1519 C C . GLU A 1 35 ? -8.543 -2.047 -7.947 1.00 0.00 35 GLU A C 2
ATOM 1520 O O . GLU A 1 35 ? -7.370 -1.759 -8.184 1.00 0.00 35 GLU A O 2
ATOM 1532 N N . LYS A 1 36 ? -9.360 -1.251 -7.232 1.00 0.00 36 LYS A N 2
ATOM 1533 C CA . LYS A 1 36 ? -8.903 -0.028 -6.553 1.00 0.00 36 LYS A CA 2
ATOM 1534 C C . LYS A 1 36 ? -9.728 0.206 -5.268 1.00 0.00 36 LYS A C 2
ATOM 1535 O O . LYS A 1 36 ? -10.967 0.175 -5.290 1.00 0.00 36 LYS A O 2
ATOM 1554 N N . GLU A 1 37 ? -9.015 0.394 -4.145 1.00 0.00 37 GLU A N 2
ATOM 1555 C CA . GLU A 1 37 ? -9.601 0.632 -2.809 1.00 0.00 37 GLU A CA 2
ATOM 1556 C C . GLU A 1 37 ? -9.208 2.030 -2.310 1.00 0.00 37 GLU A C 2
ATOM 1557 O O . GLU A 1 37 ? -8.058 2.435 -2.455 1.00 0.00 37 GLU A O 2
ATOM 1569 N N . GLU A 1 38 ? -10.168 2.752 -1.709 1.00 0.00 38 GLU A N 2
ATOM 1570 C CA . GLU A 1 38 ? -9.949 4.103 -1.176 1.00 0.00 38 GLU A CA 2
ATOM 1571 C C . GLU A 1 38 ? -9.907 4.031 0.360 1.00 0.00 38 GLU A C 2
ATOM 1572 O O . GLU A 1 38 ? -10.810 3.469 0.992 1.00 0.00 38 GLU A O 2
ATOM 1584 N N . PHE A 1 39 ? -8.840 4.597 0.929 1.00 0.00 39 PHE A N 2
ATOM 1585 C CA . PHE A 1 39 ? -8.518 4.554 2.361 1.00 0.00 39 PHE A CA 2
ATOM 1586 C C . PHE A 1 39 ? -8.642 5.965 2.939 1.00 0.00 39 PHE A C 2
ATOM 1587 O O . PHE A 1 39 ? -8.005 6.893 2.442 1.00 0.00 39 PHE A O 2
ATOM 1604 N N . ALA A 1 40 ? -9.458 6.122 3.978 1.00 0.00 40 ALA A N 2
ATOM 1605 C CA . ALA A 1 40 ? -9.595 7.386 4.703 1.00 0.00 40 ALA A CA 2
ATOM 1606 C C . ALA A 1 40 ? -8.561 7.416 5.840 1.00 0.00 40 ALA A C 2
ATOM 1607 O O . ALA A 1 40 ? -8.697 6.687 6.826 1.00 0.00 40 ALA A O 2
ATOM 1614 N N . VAL A 1 41 ? -7.516 8.244 5.679 1.00 0.00 41 VAL A N 2
ATOM 1615 C CA . VAL A 1 41 ? -6.366 8.301 6.608 1.00 0.00 41 VAL A CA 2
ATOM 1616 C C . VAL A 1 41 ? -6.229 9.724 7.173 1.00 0.00 41 VAL A C 2
ATOM 1617 O O . VAL A 1 41 ? -6.350 10.694 6.419 1.00 0.00 41 VAL A O 2
ATOM 1630 N N . PRO A 1 42 ? -6.011 9.892 8.519 1.00 0.00 42 PRO A N 2
ATOM 1631 C CA . PRO A 1 42 ? -5.993 11.222 9.172 1.00 0.00 42 PRO A CA 2
ATOM 1632 C C . PRO A 1 42 ? -4.640 11.958 9.005 1.00 0.00 42 PRO A C 2
ATOM 1633 O O . PRO A 1 42 ? -4.132 12.543 9.960 1.00 0.00 42 PRO A O 2
ATOM 1644 N N . GLU A 1 43 ? -4.077 11.908 7.767 1.00 0.00 43 GLU A N 2
ATOM 1645 C CA . GLU A 1 43 ? -2.830 12.610 7.304 1.00 0.00 43 GLU A CA 2
ATOM 1646 C C . GLU A 1 43 ? -1.593 12.408 8.219 1.00 0.00 43 GLU A C 2
ATOM 1647 O O . GLU A 1 43 ? -0.592 13.127 8.091 1.00 0.00 43 GLU A O 2
ATOM 1659 N N . ASN A 1 44 ? -1.651 11.393 9.100 1.00 0.00 44 ASN A N 2
ATOM 1660 C CA . ASN A 1 44 ? -0.579 11.064 10.067 1.00 0.00 44 ASN A CA 2
ATOM 1661 C C . ASN A 1 44 ? -0.265 9.566 10.028 1.00 0.00 44 ASN A C 2
ATOM 1662 O O . ASN A 1 44 ? 0.641 9.104 10.735 1.00 0.00 44 ASN A O 2
ATOM 1673 N N . SER A 1 45 ? -1.031 8.809 9.209 1.00 0.00 45 SER A N 2
ATOM 1674 C CA . SER A 1 45 ? -0.747 7.402 8.938 1.00 0.00 45 SER A CA 2
ATOM 1675 C C . SER A 1 45 ? 0.600 7.266 8.204 1.00 0.00 45 SER A C 2
ATOM 1676 O O . SER A 1 45 ? 0.853 7.974 7.220 1.00 0.00 45 SER A O 2
ATOM 1684 N N . SER A 1 46 ? 1.479 6.412 8.736 1.00 0.00 46 SER A N 2
ATOM 1685 C CA . SER A 1 46 ? 2.688 5.974 8.027 1.00 0.00 46 SER A CA 2
ATOM 1686 C C . SER A 1 46 ? 2.311 4.904 7.002 1.00 0.00 46 SER A C 2
ATOM 1687 O O . SER A 1 46 ? 1.217 4.335 7.080 1.00 0.00 46 SER A O 2
ATOM 1695 N N . VAL A 1 47 ? 3.215 4.622 6.051 1.00 0.00 47 VAL A N 2
ATOM 1696 C CA . VAL A 1 47 ? 3.042 3.491 5.119 1.00 0.00 47 VAL A CA 2
ATOM 1697 C C . VAL A 1 47 ? 3.116 2.157 5.902 1.00 0.00 47 VAL A C 2
ATOM 1698 O O . VAL A 1 47 ? 2.489 1.177 5.514 1.00 0.00 47 VAL A O 2
ATOM 1711 N N . GLN A 1 48 ? 3.835 2.183 7.053 1.00 0.00 48 GLN A N 2
ATOM 1712 C CA . GLN A 1 48 ? 3.904 1.060 8.019 1.00 0.00 48 GLN A CA 2
ATOM 1713 C C . GLN A 1 48 ? 2.502 0.697 8.557 1.00 0.00 48 GLN A C 2
ATOM 1714 O O . GLN A 1 48 ? 2.213 -0.464 8.822 1.00 0.00 48 GLN A O 2
ATOM 1728 N N . GLN A 1 49 ? 1.657 1.720 8.727 1.00 0.00 49 GLN A N 2
ATOM 1729 C CA . GLN A 1 49 ? 0.264 1.558 9.187 1.00 0.00 49 GLN A CA 2
ATOM 1730 C C . GLN A 1 49 ? -0.699 1.367 7.996 1.00 0.00 49 GLN A C 2
ATOM 1731 O O . GLN A 1 49 ? -1.723 0.676 8.103 1.00 0.00 49 GLN A O 2
ATOM 1745 N N . PHE A 1 50 ? -0.338 1.977 6.860 1.00 0.00 50 PHE A N 2
ATOM 1746 C CA . PHE A 1 50 ? -1.212 2.090 5.681 1.00 0.00 50 PHE A CA 2
ATOM 1747 C C . PHE A 1 50 ? -1.330 0.747 4.934 1.00 0.00 50 PHE A C 2
ATOM 1748 O O . PHE A 1 50 ? -2.425 0.370 4.512 1.00 0.00 50 PHE A O 2
ATOM 1765 N N . LYS A 1 51 ? -0.195 0.027 4.777 1.00 0.00 51 LYS A N 2
ATOM 1766 C CA . LYS A 1 51 ? -0.170 -1.276 4.069 1.00 0.00 51 LYS A CA 2
ATOM 1767 C C . LYS A 1 51 ? -0.853 -2.382 4.908 1.00 0.00 51 LYS A C 2
ATOM 1768 O O . LYS A 1 51 ? -1.190 -3.439 4.386 1.00 0.00 51 LYS A O 2
ATOM 1787 N N . GLU A 1 52 ? -1.022 -2.126 6.220 1.00 0.00 52 GLU A N 2
ATOM 1788 C CA . GLU A 1 52 ? -1.782 -3.013 7.124 1.00 0.00 52 GLU A CA 2
ATOM 1789 C C . GLU A 1 52 ? -3.290 -2.881 6.851 1.00 0.00 52 GLU A C 2
ATOM 1790 O O . GLU A 1 52 ? -4.037 -3.865 6.935 1.00 0.00 52 GLU A O 2
ATOM 1802 N N . GLU A 1 53 ? -3.712 -1.645 6.518 1.00 0.00 53 GLU A N 2
ATOM 1803 C CA . GLU A 1 53 ? -5.071 -1.367 6.029 1.00 0.00 53 GLU A CA 2
ATOM 1804 C C . GLU A 1 53 ? -5.291 -2.033 4.662 1.00 0.00 53 GLU A C 2
ATOM 1805 O O . GLU A 1 53 ? -6.347 -2.603 4.410 1.00 0.00 53 GLU A O 2
ATOM 1817 N N . ILE A 1 54 ? -4.265 -1.957 3.799 1.00 0.00 54 ILE A N 2
ATOM 1818 C CA . ILE A 1 54 ? -4.262 -2.625 2.484 1.00 0.00 54 ILE A CA 2
ATOM 1819 C C . ILE A 1 54 ? -4.351 -4.166 2.642 1.00 0.00 54 ILE A C 2
ATOM 1820 O O . ILE A 1 54 ? -5.028 -4.843 1.861 1.00 0.00 54 ILE A O 2
ATOM 1836 N N . SER A 1 55 ? -3.670 -4.694 3.677 1.00 0.00 55 SER A N 2
ATOM 1837 C CA . SER A 1 55 ? -3.574 -6.147 3.934 1.00 0.00 55 SER A CA 2
ATOM 1838 C C . SER A 1 55 ? -4.954 -6.781 4.170 1.00 0.00 55 SER A C 2
ATOM 1839 O O . SER A 1 55 ? -5.243 -7.870 3.670 1.00 0.00 55 SER A O 2
ATOM 1847 N N . LYS A 1 56 ? -5.797 -6.073 4.930 1.00 0.00 56 LYS A N 2
ATOM 1848 C CA . LYS A 1 56 ? -7.142 -6.546 5.303 1.00 0.00 56 LYS A CA 2
ATOM 1849 C C . LYS A 1 56 ? -8.192 -6.223 4.210 1.00 0.00 56 LYS A C 2
ATOM 1850 O O . LYS A 1 56 ? -9.346 -6.653 4.311 1.00 0.00 56 LYS A O 2
ATOM 1869 N N . ARG A 1 57 ? -7.794 -5.441 3.183 1.00 0.00 57 ARG A N 2
ATOM 1870 C CA . ARG A 1 57 ? -8.630 -5.194 1.991 1.00 0.00 57 ARG A CA 2
ATOM 1871 C C . ARG A 1 57 ? -8.402 -6.324 0.963 1.00 0.00 57 ARG A C 2
ATOM 1872 O O . ARG A 1 57 ? -9.282 -7.158 0.716 1.00 0.00 57 ARG A O 2
ATOM 1893 N N . PHE A 1 58 ? -7.170 -6.353 0.418 1.00 0.00 58 PHE A N 2
ATOM 1894 C CA . PHE A 1 58 ? -6.772 -7.231 -0.703 1.00 0.00 58 PHE A CA 2
ATOM 1895 C C . PHE A 1 58 ? -6.456 -8.658 -0.227 1.00 0.00 58 PHE A C 2
ATOM 1896 O O . PHE A 1 58 ? -6.169 -9.528 -1.062 1.00 0.00 58 PHE A O 2
ATOM 1913 N N . LYS A 1 59 ? -6.480 -8.872 1.113 1.00 0.00 59 LYS A N 2
ATOM 1914 C CA . LYS A 1 59 ? -6.208 -10.182 1.760 1.00 0.00 59 LYS A CA 2
ATOM 1915 C C . LYS A 1 59 ? -4.798 -10.682 1.388 1.00 0.00 59 LYS A C 2
ATOM 1916 O O . LYS A 1 59 ? -4.539 -11.883 1.280 1.00 0.00 59 LYS A O 2
ATOM 1935 N N . SER A 1 60 ? -3.891 -9.711 1.241 1.00 0.00 60 SER A N 2
ATOM 1936 C CA . SER A 1 60 ? -2.503 -9.921 0.816 1.00 0.00 60 SER A CA 2
ATOM 1937 C C . SER A 1 60 ? -1.576 -9.440 1.941 1.00 0.00 60 SER A C 2
ATOM 1938 O O . SER A 1 60 ? -1.845 -8.405 2.546 1.00 0.00 60 SER A O 2
ATOM 1946 N N . HIS A 1 61 ? -0.502 -10.194 2.219 1.00 0.00 61 HIS A N 2
ATOM 1947 C CA . HIS A 1 61 ? 0.370 -9.960 3.391 1.00 0.00 61 HIS A CA 2
ATOM 1948 C C . HIS A 1 61 ? 1.149 -8.623 3.300 1.00 0.00 61 HIS A C 2
ATOM 1949 O O . HIS A 1 61 ? 1.677 -8.280 2.237 1.00 0.00 61 HIS A O 2
ATOM 1964 N N . THR A 1 62 ? 1.249 -7.940 4.468 1.00 0.00 62 THR A N 2
ATOM 1965 C CA . THR A 1 62 ? 1.803 -6.576 4.629 1.00 0.00 62 THR A CA 2
ATOM 1966 C C . THR A 1 62 ? 3.174 -6.371 3.949 1.00 0.00 62 THR A C 2
ATOM 1967 O O . THR A 1 62 ? 3.364 -5.406 3.202 1.00 0.00 62 THR A O 2
ATOM 1978 N N . ASP A 1 63 ? 4.110 -7.292 4.220 1.00 0.00 63 ASP A N 2
ATOM 1979 C CA . ASP A 1 63 ? 5.508 -7.200 3.747 1.00 0.00 63 ASP A CA 2
ATOM 1980 C C . ASP A 1 63 ? 5.621 -7.210 2.212 1.00 0.00 63 ASP A C 2
ATOM 1981 O O . ASP A 1 63 ? 6.541 -6.610 1.657 1.00 0.00 63 ASP A O 2
ATOM 1990 N N . GLN A 1 64 ? 4.685 -7.880 1.523 1.00 0.00 64 GLN A N 2
ATOM 1991 C CA . GLN A 1 64 ? 4.734 -8.013 0.046 1.00 0.00 64 GLN A CA 2
ATOM 1992 C C . GLN A 1 64 ? 3.914 -6.921 -0.669 1.00 0.00 64 GLN A C 2
ATOM 1993 O O . GLN A 1 64 ? 3.837 -6.895 -1.901 1.00 0.00 64 GLN A O 2
ATOM 2007 N N . LEU A 1 65 ? 3.304 -6.027 0.119 1.00 0.00 65 LEU A N 2
ATOM 2008 C CA . LEU A 1 65 ? 2.556 -4.866 -0.391 1.00 0.00 65 LEU A CA 2
ATOM 2009 C C . LEU A 1 65 ? 3.496 -3.660 -0.513 1.00 0.00 65 LEU A C 2
ATOM 2010 O O . LEU A 1 65 ? 3.754 -2.963 0.481 1.00 0.00 65 LEU A O 2
ATOM 2026 N N . VAL A 1 66 ? 4.037 -3.432 -1.720 1.00 0.00 66 VAL A N 2
ATOM 2027 C CA . VAL A 1 66 ? 4.899 -2.265 -1.989 1.00 0.00 66 VAL A CA 2
ATOM 2028 C C . VAL A 1 66 ? 4.120 -1.220 -2.801 1.00 0.00 66 VAL A C 2
ATOM 2029 O O . VAL A 1 66 ? 3.625 -1.488 -3.901 1.00 0.00 66 VAL A O 2
ATOM 2042 N N . LEU A 1 67 ? 3.962 -0.038 -2.206 1.00 0.00 67 LEU A N 2
ATOM 2043 C CA . LEU A 1 67 ? 3.456 1.148 -2.898 1.00 0.00 67 LEU A CA 2
ATOM 2044 C C . LEU A 1 67 ? 4.621 1.789 -3.640 1.00 0.00 67 LEU A C 2
ATOM 2045 O O . LEU A 1 67 ? 5.755 1.710 -3.186 1.00 0.00 67 LEU A O 2
ATOM 2061 N N . ILE A 1 68 ? 4.352 2.384 -4.804 1.00 0.00 68 ILE A N 2
ATOM 2062 C CA . ILE A 1 68 ? 5.351 3.149 -5.564 1.00 0.00 68 ILE A CA 2
ATOM 2063 C C . ILE A 1 68 ? 4.807 4.557 -5.784 1.00 0.00 68 ILE A C 2
ATOM 2064 O O . ILE A 1 68 ? 3.685 4.733 -6.302 1.00 0.00 68 ILE A O 2
ATOM 2080 N N . PHE A 1 69 ? 5.621 5.532 -5.379 1.00 0.00 69 PHE A N 2
ATOM 2081 C CA . PHE A 1 69 ? 5.315 6.963 -5.496 1.00 0.00 69 PHE A CA 2
ATOM 2082 C C . PHE A 1 69 ? 6.616 7.751 -5.251 1.00 0.00 69 PHE A C 2
ATOM 2083 O O . PHE A 1 69 ? 7.480 7.298 -4.480 1.00 0.00 69 PHE A O 2
ATOM 2100 N N . ALA A 1 70 ? 6.749 8.905 -5.934 1.00 0.00 70 ALA A N 2
ATOM 2101 C CA . ALA A 1 70 ? 7.948 9.776 -5.874 1.00 0.00 70 ALA A CA 2
ATOM 2102 C C . ALA A 1 70 ? 9.202 9.064 -6.438 1.00 0.00 70 ALA A C 2
ATOM 2103 O O . ALA A 1 70 ? 10.344 9.437 -6.129 1.00 0.00 70 ALA A O 2
ATOM 2110 N N . GLY A 1 71 ? 8.960 8.041 -7.282 1.00 0.00 71 GLY A N 2
ATOM 2111 C CA . GLY A 1 71 ? 10.016 7.306 -7.979 1.00 0.00 71 GLY A CA 2
ATOM 2112 C C . GLY A 1 71 ? 10.625 6.167 -7.159 1.00 0.00 71 GLY A C 2
ATOM 2113 O O . GLY A 1 71 ? 11.580 5.529 -7.615 1.00 0.00 71 GLY A O 2
ATOM 2117 N N . LYS A 1 72 ? 10.084 5.902 -5.955 1.00 0.00 72 LYS A N 2
ATOM 2118 C CA . LYS A 1 72 ? 10.621 4.870 -5.032 1.00 0.00 72 LYS A CA 2
ATOM 2119 C C . LYS A 1 72 ? 9.476 4.042 -4.428 1.00 0.00 72 LYS A C 2
ATOM 2120 O O . LYS A 1 72 ? 8.323 4.493 -4.401 1.00 0.00 72 LYS A O 2
ATOM 2139 N N . ILE A 1 73 ? 9.809 2.823 -3.952 1.00 0.00 73 ILE A N 2
ATOM 2140 C CA . ILE A 1 73 ? 8.862 1.994 -3.189 1.00 0.00 73 ILE A CA 2
ATOM 2141 C C . ILE A 1 73 ? 8.732 2.567 -1.756 1.00 0.00 73 ILE A C 2
ATOM 2142 O O . ILE A 1 73 ? 9.729 2.701 -1.032 1.00 0.00 73 ILE A O 2
ATOM 2158 N N . LEU A 1 74 ? 7.507 2.980 -1.397 1.00 0.00 74 LEU A N 2
ATOM 2159 C CA . LEU A 1 74 ? 7.189 3.550 -0.084 1.00 0.00 74 LEU A CA 2
ATOM 2160 C C . LEU A 1 74 ? 7.397 2.491 1.012 1.00 0.00 74 LEU A C 2
ATOM 2161 O O . LEU A 1 74 ? 6.765 1.420 0.984 1.00 0.00 74 LEU A O 2
ATOM 2177 N N . LYS A 1 75 ? 8.312 2.785 1.943 1.00 0.00 75 LYS A N 2
ATOM 2178 C CA . LYS A 1 75 ? 8.671 1.873 3.034 1.00 0.00 75 LYS A CA 2
ATOM 2179 C C . LYS A 1 75 ? 7.936 2.251 4.323 1.00 0.00 75 LYS A C 2
ATOM 2180 O O . LYS A 1 75 ? 7.267 3.282 4.401 1.00 0.00 75 LYS A O 2
ATOM 2199 N N . ASP A 1 76 ? 8.081 1.380 5.325 1.00 0.00 76 ASP A N 2
ATOM 2200 C CA . ASP A 1 76 ? 7.610 1.603 6.709 1.00 0.00 76 ASP A CA 2
ATOM 2201 C C . ASP A 1 76 ? 8.187 2.897 7.326 1.00 0.00 76 ASP A C 2
ATOM 2202 O O . ASP A 1 76 ? 7.537 3.532 8.159 1.00 0.00 76 ASP A O 2
ATOM 2211 N N . GLN A 1 77 ? 9.409 3.268 6.894 1.00 0.00 77 GLN A N 2
ATOM 2212 C CA . GLN A 1 77 ? 10.109 4.485 7.356 1.00 0.00 77 GLN A CA 2
ATOM 2213 C C . GLN A 1 77 ? 9.609 5.762 6.641 1.00 0.00 77 GLN A C 2
ATOM 2214 O O . GLN A 1 77 ? 10.031 6.866 6.982 1.00 0.00 77 GLN A O 2
ATOM 2228 N N . ASP A 1 78 ? 8.708 5.592 5.659 1.00 0.00 78 ASP A N 2
ATOM 2229 C CA . ASP A 1 78 ? 8.065 6.695 4.906 1.00 0.00 78 ASP A CA 2
ATOM 2230 C C . ASP A 1 78 ? 6.602 6.835 5.345 1.00 0.00 78 ASP A C 2
ATOM 2231 O O . ASP A 1 78 ? 5.991 5.868 5.829 1.00 0.00 78 ASP A O 2
ATOM 2240 N N . THR A 1 79 ? 6.044 8.044 5.178 1.00 0.00 79 THR A N 2
ATOM 2241 C CA . THR A 1 79 ? 4.591 8.275 5.233 1.00 0.00 79 THR A CA 2
ATOM 2242 C C . THR A 1 79 ? 4.134 8.662 3.824 1.00 0.00 79 THR A C 2
ATOM 2243 O O . THR A 1 79 ? 4.873 9.332 3.097 1.00 0.00 79 THR A O 2
ATOM 2254 N N . LEU A 1 80 ? 2.941 8.203 3.429 1.00 0.00 80 LEU A N 2
ATOM 2255 C CA . LEU A 1 80 ? 2.351 8.527 2.115 1.00 0.00 80 LEU A CA 2
ATOM 2256 C C . LEU A 1 80 ? 2.199 10.057 1.926 1.00 0.00 80 LEU A C 2
ATOM 2257 O O . LEU A 1 80 ? 2.560 10.603 0.873 1.00 0.00 80 LEU A O 2
ATOM 2273 N N . SER A 1 81 ? 1.721 10.727 2.988 1.00 0.00 81 SER A N 2
ATOM 2274 C CA . SER A 1 81 ? 1.447 12.176 3.001 1.00 0.00 81 SER A CA 2
ATOM 2275 C C . SER A 1 81 ? 2.740 13.013 2.805 1.00 0.00 81 SER A C 2
ATOM 2276 O O . SER A 1 81 ? 2.687 14.106 2.229 1.00 0.00 81 SER A O 2
ATOM 2284 N N . GLN A 1 82 ? 3.895 12.470 3.267 1.00 0.00 82 GLN A N 2
ATOM 2285 C CA . GLN A 1 82 ? 5.242 13.052 3.007 1.00 0.00 82 GLN A CA 2
ATOM 2286 C C . GLN A 1 82 ? 5.499 13.211 1.493 1.00 0.00 82 GLN A C 2
ATOM 2287 O O . GLN A 1 82 ? 5.998 14.245 1.040 1.00 0.00 82 GLN A O 2
ATOM 2301 N N . HIS A 1 83 ? 5.126 12.179 0.718 1.00 0.00 83 HIS A N 2
ATOM 2302 C CA . HIS A 1 83 ? 5.414 12.115 -0.735 1.00 0.00 83 HIS A CA 2
ATOM 2303 C C . HIS A 1 83 ? 4.352 12.853 -1.571 1.00 0.00 83 HIS A C 2
ATOM 2304 O O . HIS A 1 83 ? 4.347 12.750 -2.797 1.00 0.00 83 HIS A O 2
ATOM 2319 N N . GLY A 1 84 ? 3.478 13.616 -0.889 1.00 0.00 84 GLY A N 2
ATOM 2320 C CA . GLY A 1 84 ? 2.498 14.482 -1.544 1.00 0.00 84 GLY A CA 2
ATOM 2321 C C . GLY A 1 84 ? 1.159 13.812 -1.770 1.00 0.00 84 GLY A C 2
ATOM 2322 O O . GLY A 1 84 ? 0.303 14.365 -2.467 1.00 0.00 84 GLY A O 2
ATOM 2326 N N . ILE A 1 85 ? 0.955 12.636 -1.151 1.00 0.00 85 ILE A N 2
ATOM 2327 C CA . ILE A 1 85 ? -0.283 11.865 -1.306 1.00 0.00 85 ILE A CA 2
ATOM 2328 C C . ILE A 1 85 ? -1.339 12.361 -0.299 1.00 0.00 85 ILE A C 2
ATOM 2329 O O . ILE A 1 85 ? -1.115 12.324 0.914 1.00 0.00 85 ILE A O 2
ATOM 2345 N N . HIS A 1 86 ? -2.481 12.820 -0.824 1.00 0.00 86 HIS A N 2
ATOM 2346 C CA . HIS A 1 86 ? -3.592 13.353 -0.017 1.00 0.00 86 HIS A CA 2
ATOM 2347 C C . HIS A 1 86 ? -4.934 13.043 -0.707 1.00 0.00 86 HIS A C 2
ATOM 2348 O O . HIS A 1 86 ? -4.994 12.178 -1.597 1.00 0.00 86 HIS A O 2
ATOM 2363 N N . ASP A 1 87 ? -5.998 13.723 -0.251 1.00 0.00 87 ASP A N 2
ATOM 2364 C CA . ASP A 1 87 ? -7.349 13.642 -0.839 1.00 0.00 87 ASP A CA 2
ATOM 2365 C C . ASP A 1 87 ? -7.327 13.838 -2.376 1.00 0.00 87 ASP A C 2
ATOM 2366 O O . ASP A 1 87 ? -6.792 14.842 -2.872 1.00 0.00 87 ASP A O 2
ATOM 2375 N N . GLY A 1 88 ? -7.878 12.854 -3.107 1.00 0.00 88 GLY A N 2
ATOM 2376 C CA . GLY A 1 88 ? -8.062 12.954 -4.559 1.00 0.00 88 GLY A CA 2
ATOM 2377 C C . GLY A 1 88 ? -6.930 12.355 -5.377 1.00 0.00 88 GLY A C 2
ATOM 2378 O O . GLY A 1 88 ? -6.963 12.425 -6.613 1.00 0.00 88 GLY A O 2
ATOM 2382 N N . LEU A 1 89 ? -5.915 11.776 -4.702 1.00 0.00 89 LEU A N 2
ATOM 2383 C CA . LEU A 1 89 ? -4.783 11.099 -5.377 1.00 0.00 89 LEU A CA 2
ATOM 2384 C C . LEU A 1 89 ? -4.952 9.581 -5.356 1.00 0.00 89 LEU A C 2
ATOM 2385 O O . LEU A 1 89 ? -5.793 9.029 -4.629 1.00 0.00 89 LEU A O 2
ATOM 2401 N N . THR A 1 90 ? -4.107 8.925 -6.167 1.00 0.00 90 THR A N 2
ATOM 2402 C CA . THR A 1 90 ? -4.063 7.473 -6.306 1.00 0.00 90 THR A CA 2
ATOM 2403 C C . THR A 1 90 ? -2.591 6.994 -6.272 1.00 0.00 90 THR A C 2
ATOM 2404 O O . THR A 1 90 ? -1.719 7.573 -6.937 1.00 0.00 90 THR A O 2
ATOM 2415 N N . VAL A 1 91 ? -2.322 5.945 -5.464 1.00 0.00 91 VAL A N 2
ATOM 2416 C CA . VAL A 1 91 ? -0.981 5.330 -5.328 1.00 0.00 91 VAL A CA 2
ATOM 2417 C C . VAL A 1 91 ? -0.958 4.005 -6.110 1.00 0.00 91 VAL A C 2
ATOM 2418 O O . VAL A 1 91 ? -1.985 3.321 -6.196 1.00 0.00 91 VAL A O 2
ATOM 2431 N N . HIS A 1 92 ? 0.204 3.642 -6.663 1.00 0.00 92 HIS A N 2
ATOM 2432 C CA . HIS A 1 92 ? 0.361 2.397 -7.443 1.00 0.00 92 HIS A CA 2
ATOM 2433 C C . HIS A 1 92 ? 0.881 1.284 -6.526 1.00 0.00 92 HIS A C 2
ATOM 2434 O O . HIS A 1 92 ? 2.028 1.330 -6.083 1.00 0.00 92 HIS A O 2
ATOM 2449 N N . LEU A 1 93 ? 0.027 0.297 -6.233 1.00 0.00 93 LEU A N 2
ATOM 2450 C CA . LEU A 1 93 ? 0.380 -0.843 -5.373 1.00 0.00 93 LEU A CA 2
ATOM 2451 C C . LEU A 1 93 ? 0.701 -2.072 -6.219 1.00 0.00 93 LEU A C 2
ATOM 2452 O O . LEU A 1 93 ? -0.145 -2.553 -6.985 1.00 0.00 93 LEU A O 2
ATOM 2468 N N . VAL A 1 94 ? 1.922 -2.574 -6.058 1.00 0.00 94 VAL A N 2
ATOM 2469 C CA . VAL A 1 94 ? 2.361 -3.835 -6.644 1.00 0.00 94 VAL A CA 2
ATOM 2470 C C . VAL A 1 94 ? 2.434 -4.882 -5.527 1.00 0.00 94 VAL A C 2
ATOM 2471 O O . VAL A 1 94 ? 3.224 -4.754 -4.584 1.00 0.00 94 VAL A O 2
ATOM 2484 N N . ILE A 1 95 ? 1.545 -5.872 -5.614 1.00 0.00 95 ILE A N 2
ATOM 2485 C CA . ILE A 1 95 ? 1.450 -6.953 -4.637 1.00 0.00 95 ILE A CA 2
ATOM 2486 C C . ILE A 1 95 ? 2.322 -8.128 -5.103 1.00 0.00 95 ILE A C 2
ATOM 2487 O O . ILE A 1 95 ? 2.224 -8.560 -6.261 1.00 0.00 95 ILE A O 2
ATOM 2503 N N . LYS A 1 96 ? 3.170 -8.633 -4.202 1.00 0.00 96 LYS A N 2
ATOM 2504 C CA . LYS A 1 96 ? 4.108 -9.722 -4.506 1.00 0.00 96 LYS A CA 2
ATOM 2505 C C . LYS A 1 96 ? 3.583 -11.081 -3.963 1.00 0.00 96 LYS A C 2
ATOM 2506 O O . LYS A 1 96 ? 4.224 -12.121 -4.164 1.00 0.00 96 LYS A O 2
ATOM 2525 N N . THR A 1 97 ? 2.393 -11.079 -3.307 1.00 0.00 97 THR A N 2
ATOM 2526 C CA . THR A 1 97 ? 1.745 -12.316 -2.812 1.00 0.00 97 THR A CA 2
ATOM 2527 C C . THR A 1 97 ? 1.177 -13.136 -3.997 1.00 0.00 97 THR A C 2
ATOM 2528 O O . THR A 1 97 ? -0.027 -13.086 -4.301 1.00 0.00 97 THR A O 2
ATOM 2539 N N . GLN A 1 98 ? 2.076 -13.861 -4.698 1.00 0.00 98 GLN A N 2
ATOM 2540 C CA . GLN A 1 98 ? 1.708 -14.705 -5.848 1.00 0.00 98 GLN A CA 2
ATOM 2541 C C . GLN A 1 98 ? 1.119 -16.035 -5.331 1.00 0.00 98 GLN A C 2
ATOM 2542 O O . GLN A 1 98 ? 1.763 -17.090 -5.338 1.00 0.00 98 GLN A O 2
ATOM 2556 N N . ASN A 1 99 ? -0.123 -15.928 -4.838 1.00 0.00 99 ASN A N 2
ATOM 2557 C CA . ASN A 1 99 ? -0.835 -17.001 -4.130 1.00 0.00 99 ASN A CA 2
ATOM 2558 C C . ASN A 1 99 ? -2.327 -16.637 -4.072 1.00 0.00 99 ASN A C 2
ATOM 2559 O O . ASN A 1 99 ? -3.195 -17.490 -4.265 1.00 0.00 99 ASN A O 2
ATOM 2570 N N . ARG A 1 100 ? -2.609 -15.339 -3.809 1.00 0.00 100 ARG A N 2
ATOM 2571 C CA . ARG A 1 100 ? -3.977 -14.775 -3.830 1.00 0.00 100 ARG A CA 2
ATOM 2572 C C . ARG A 1 100 ? -4.018 -13.534 -4.758 1.00 0.00 100 ARG A C 2
ATOM 2573 O O . ARG A 1 100 ? -3.752 -12.401 -4.319 1.00 0.00 100 ARG A O 2
ATOM 2594 N N . PRO A 1 101 ? -4.280 -13.737 -6.093 1.00 0.00 101 PRO A N 2
ATOM 2595 C CA . PRO A 1 101 ? -4.465 -12.637 -7.056 1.00 0.00 101 PRO A CA 2
ATOM 2596 C C . PRO A 1 101 ? -5.943 -12.139 -7.037 1.00 0.00 101 PRO A C 2
ATOM 2597 O O . PRO A 1 101 ? -6.776 -12.628 -7.830 1.00 0.00 101 PRO A O 2
ATOM 2609 N N . PRO A 1 23 ? -14.419 19.469 7.814 1.00 0.00 23 PRO A N 3
ATOM 2610 C CA . PRO A 1 23 ? -13.167 18.726 7.533 1.00 0.00 23 PRO A CA 3
ATOM 2611 C C . PRO A 1 23 ? -13.500 17.402 6.825 1.00 0.00 23 PRO A C 3
ATOM 2612 O O . PRO A 1 23 ? -14.126 16.527 7.430 1.00 0.00 23 PRO A O 3
ATOM 2623 N N . LYS A 1 24 ? -13.125 17.281 5.536 1.00 0.00 24 LYS A N 3
ATOM 2624 C CA . LYS A 1 24 ? -13.249 16.011 4.790 1.00 0.00 24 LYS A CA 3
ATOM 2625 C C . LYS A 1 24 ? -12.030 15.113 5.091 1.00 0.00 24 LYS A C 3
ATOM 2626 O O . LYS A 1 24 ? -10.929 15.613 5.364 1.00 0.00 24 LYS A O 3
ATOM 2645 N N . ILE A 1 25 ? -12.240 13.788 5.030 1.00 0.00 25 ILE A N 3
ATOM 2646 C CA . ILE A 1 25 ? -11.184 12.788 5.253 1.00 0.00 25 ILE A CA 3
ATOM 2647 C C . ILE A 1 25 ? -10.393 12.592 3.940 1.00 0.00 25 ILE A C 3
ATOM 2648 O O . ILE A 1 25 ? -10.923 12.857 2.845 1.00 0.00 25 ILE A O 3
ATOM 2664 N N . MET A 1 26 ? -9.122 12.169 4.039 1.00 0.00 26 MET A N 3
ATOM 2665 C CA . MET A 1 26 ? -8.237 12.074 2.867 1.00 0.00 26 MET A CA 3
ATOM 2666 C C . MET A 1 26 ? -8.471 10.744 2.133 1.00 0.00 26 MET A C 3
ATOM 2667 O O . MET A 1 26 ? -8.219 9.661 2.673 1.00 0.00 26 MET A O 3
ATOM 2681 N N . LYS A 1 27 ? -8.980 10.861 0.900 1.00 0.00 27 LYS A N 3
ATOM 2682 C CA . LYS A 1 27 ? -9.345 9.725 0.046 1.00 0.00 27 LYS A CA 3
ATOM 2683 C C . LYS A 1 27 ? -8.102 9.298 -0.755 1.00 0.00 27 LYS A C 3
ATOM 2684 O O . LYS A 1 27 ? -7.705 9.987 -1.700 1.00 0.00 27 LYS A O 3
ATOM 2703 N N . VAL A 1 28 ? -7.446 8.215 -0.323 1.00 0.00 28 VAL A N 3
ATOM 2704 C CA . VAL A 1 28 ? -6.216 7.711 -0.963 1.00 0.00 28 VAL A CA 3
ATOM 2705 C C . VAL A 1 28 ? -6.541 6.455 -1.789 1.00 0.00 28 VAL A C 3
ATOM 2706 O O . VAL A 1 28 ? -6.812 5.393 -1.220 1.00 0.00 28 VAL A O 3
ATOM 2719 N N . THR A 1 29 ? -6.502 6.576 -3.125 1.00 0.00 29 THR A N 3
ATOM 2720 C CA . THR A 1 29 ? -6.684 5.428 -4.019 1.00 0.00 29 THR A CA 3
ATOM 2721 C C . THR A 1 29 ? -5.336 4.706 -4.174 1.00 0.00 29 THR A C 3
ATOM 2722 O O . THR A 1 29 ? -4.303 5.348 -4.298 1.00 0.00 29 THR A O 3
ATOM 2733 N N . VAL A 1 30 ? -5.361 3.371 -4.102 1.00 0.00 30 VAL A N 3
ATOM 2734 C CA . VAL A 1 30 ? -4.188 2.500 -4.238 1.00 0.00 30 VAL A CA 3
ATOM 2735 C C . VAL A 1 30 ? -4.486 1.459 -5.324 1.00 0.00 30 VAL A C 3
ATOM 2736 O O . VAL A 1 30 ? -5.435 0.677 -5.197 1.00 0.00 30 VAL A O 3
ATOM 2749 N N . LYS A 1 31 ? -3.681 1.490 -6.387 1.00 0.00 31 LYS A N 3
ATOM 2750 C CA . LYS A 1 31 ? -3.822 0.617 -7.559 1.00 0.00 31 LYS A CA 3
ATOM 2751 C C . LYS A 1 31 ? -2.836 -0.561 -7.430 1.00 0.00 31 LYS A C 3
ATOM 2752 O O . LYS A 1 31 ? -1.658 -0.362 -7.132 1.00 0.00 31 LYS A O 3
ATOM 2771 N N . THR A 1 32 ? -3.342 -1.786 -7.655 1.00 0.00 32 THR A N 3
ATOM 2772 C CA . THR A 1 32 ? -2.575 -3.043 -7.496 1.00 0.00 32 THR A CA 3
ATOM 2773 C C . THR A 1 32 ? -2.669 -3.873 -8.799 1.00 0.00 32 THR A C 3
ATOM 2774 O O . THR A 1 32 ? -3.468 -3.523 -9.686 1.00 0.00 32 THR A O 3
ATOM 2785 N N . PRO A 1 33 ? -1.842 -4.970 -8.967 1.00 0.00 33 PRO A N 3
ATOM 2786 C CA . PRO A 1 33 ? -1.964 -5.885 -10.137 1.00 0.00 33 PRO A CA 3
ATOM 2787 C C . PRO A 1 33 ? -3.306 -6.662 -10.156 1.00 0.00 33 PRO A C 3
ATOM 2788 O O . PRO A 1 33 ? -3.655 -7.283 -11.165 1.00 0.00 33 PRO A O 3
ATOM 2799 N N . LYS A 1 34 ? -4.040 -6.621 -9.025 1.00 0.00 34 LYS A N 3
ATOM 2800 C CA . LYS A 1 34 ? -5.397 -7.184 -8.919 1.00 0.00 34 LYS A CA 3
ATOM 2801 C C . LYS A 1 34 ? -6.410 -6.140 -9.430 1.00 0.00 34 LYS A C 3
ATOM 2802 O O . LYS A 1 34 ? -7.059 -6.326 -10.467 1.00 0.00 34 LYS A O 3
ATOM 2821 N N . GLU A 1 35 ? -6.478 -5.010 -8.702 1.00 0.00 35 GLU A N 3
ATOM 2822 C CA . GLU A 1 35 ? -7.463 -3.929 -8.929 1.00 0.00 35 GLU A CA 3
ATOM 2823 C C . GLU A 1 35 ? -7.053 -2.664 -8.153 1.00 0.00 35 GLU A C 3
ATOM 2824 O O . GLU A 1 35 ? -6.051 -2.662 -7.449 1.00 0.00 35 GLU A O 3
ATOM 2836 N N . LYS A 1 36 ? -7.852 -1.592 -8.257 1.00 0.00 36 LYS A N 3
ATOM 2837 C CA . LYS A 1 36 ? -7.667 -0.385 -7.429 1.00 0.00 36 LYS A CA 3
ATOM 2838 C C . LYS A 1 36 ? -8.698 -0.378 -6.287 1.00 0.00 36 LYS A C 3
ATOM 2839 O O . LYS A 1 36 ? -9.740 -1.048 -6.363 1.00 0.00 36 LYS A O 3
ATOM 2858 N N . GLU A 1 37 ? -8.379 0.379 -5.232 1.00 0.00 37 GLU A N 3
ATOM 2859 C CA . GLU A 1 37 ? -9.215 0.489 -4.028 1.00 0.00 37 GLU A CA 3
ATOM 2860 C C . GLU A 1 37 ? -9.032 1.878 -3.386 1.00 0.00 37 GLU A C 3
ATOM 2861 O O . GLU A 1 37 ? -7.994 2.496 -3.539 1.00 0.00 37 GLU A O 3
ATOM 2873 N N . GLU A 1 38 ? -10.055 2.348 -2.665 1.00 0.00 38 GLU A N 3
ATOM 2874 C CA . GLU A 1 38 ? -10.067 3.665 -2.014 1.00 0.00 38 GLU A CA 3
ATOM 2875 C C . GLU A 1 38 ? -9.896 3.454 -0.501 1.00 0.00 38 GLU A C 3
ATOM 2876 O O . GLU A 1 38 ? -10.544 2.575 0.076 1.00 0.00 38 GLU A O 3
ATOM 2888 N N . PHE A 1 39 ? -9.017 4.254 0.125 1.00 0.00 39 PHE A N 3
ATOM 2889 C CA . PHE A 1 39 ? -8.697 4.165 1.561 1.00 0.00 39 PHE A CA 3
ATOM 2890 C C . PHE A 1 39 ? -8.877 5.537 2.212 1.00 0.00 39 PHE A C 3
ATOM 2891 O O . PHE A 1 39 ? -8.099 6.465 1.954 1.00 0.00 39 PHE A O 3
ATOM 2908 N N . ALA A 1 40 ? -9.905 5.652 3.052 1.00 0.00 40 ALA A N 3
ATOM 2909 C CA . ALA A 1 40 ? -10.250 6.895 3.736 1.00 0.00 40 ALA A CA 3
ATOM 2910 C C . ALA A 1 40 ? -9.481 6.964 5.057 1.00 0.00 40 ALA A C 3
ATOM 2911 O O . ALA A 1 40 ? -9.794 6.243 6.005 1.00 0.00 40 ALA A O 3
ATOM 2918 N N . VAL A 1 41 ? -8.448 7.813 5.091 1.00 0.00 41 VAL A N 3
ATOM 2919 C CA . VAL A 1 41 ? -7.531 7.945 6.239 1.00 0.00 41 VAL A CA 3
ATOM 2920 C C . VAL A 1 41 ? -7.481 9.425 6.674 1.00 0.00 41 VAL A C 3
ATOM 2921 O O . VAL A 1 41 ? -7.483 10.312 5.818 1.00 0.00 41 VAL A O 3
ATOM 2934 N N . PRO A 1 42 ? -7.486 9.729 8.014 1.00 0.00 42 PRO A N 3
ATOM 2935 C CA . PRO A 1 42 ? -7.530 11.128 8.527 1.00 0.00 42 PRO A CA 3
ATOM 2936 C C . PRO A 1 42 ? -6.137 11.810 8.517 1.00 0.00 42 PRO A C 3
ATOM 2937 O O . PRO A 1 42 ? -5.738 12.438 9.504 1.00 0.00 42 PRO A O 3
ATOM 2948 N N . GLU A 1 43 ? -5.430 11.691 7.364 1.00 0.00 43 GLU A N 3
ATOM 2949 C CA . GLU A 1 43 ? -4.018 12.135 7.131 1.00 0.00 43 GLU A CA 3
ATOM 2950 C C . GLU A 1 43 ? -3.058 11.803 8.301 1.00 0.00 43 GLU A C 3
ATOM 2951 O O . GLU A 1 43 ? -1.999 12.422 8.456 1.00 0.00 43 GLU A O 3
ATOM 2963 N N . ASN A 1 44 ? -3.415 10.753 9.057 1.00 0.00 44 ASN A N 3
ATOM 2964 C CA . ASN A 1 44 ? -2.685 10.307 10.253 1.00 0.00 44 ASN A CA 3
ATOM 2965 C C . ASN A 1 44 ? -1.880 9.046 9.924 1.00 0.00 44 ASN A C 3
ATOM 2966 O O . ASN A 1 44 ? -0.771 8.858 10.427 1.00 0.00 44 ASN A O 3
ATOM 2977 N N . SER A 1 45 ? -2.457 8.207 9.048 1.00 0.00 45 SER A N 3
ATOM 2978 C CA . SER A 1 45 ? -1.871 6.932 8.648 1.00 0.00 45 SER A CA 3
ATOM 2979 C C . SER A 1 45 ? -0.569 7.139 7.847 1.00 0.00 45 SER A C 3
ATOM 2980 O O . SER A 1 45 ? -0.600 7.547 6.676 1.00 0.00 45 SER A O 3
ATOM 2988 N N . SER A 1 46 ? 0.575 6.913 8.522 1.00 0.00 46 SER A N 3
ATOM 2989 C CA . SER A 1 46 ? 1.885 6.737 7.862 1.00 0.00 46 SER A CA 3
ATOM 2990 C C . SER A 1 46 ? 1.847 5.464 7.006 1.00 0.00 46 SER A C 3
ATOM 2991 O O . SER A 1 46 ? 0.927 4.676 7.169 1.00 0.00 46 SER A O 3
ATOM 2999 N N . VAL A 1 47 ? 2.836 5.240 6.120 1.00 0.00 47 VAL A N 3
ATOM 3000 C CA . VAL A 1 47 ? 2.888 3.995 5.314 1.00 0.00 47 VAL A CA 3
ATOM 3001 C C . VAL A 1 47 ? 2.940 2.747 6.249 1.00 0.00 47 VAL A C 3
ATOM 3002 O O . VAL A 1 47 ? 2.372 1.706 5.930 1.00 0.00 47 VAL A O 3
ATOM 3015 N N . GLN A 1 48 ? 3.589 2.913 7.425 1.00 0.00 48 GLN A N 3
ATOM 3016 C CA . GLN A 1 48 ? 3.583 1.931 8.542 1.00 0.00 48 GLN A CA 3
ATOM 3017 C C . GLN A 1 48 ? 2.152 1.571 8.999 1.00 0.00 48 GLN A C 3
ATOM 3018 O O . GLN A 1 48 ? 1.850 0.406 9.231 1.00 0.00 48 GLN A O 3
ATOM 3032 N N . GLN A 1 49 ? 1.283 2.581 9.133 1.00 0.00 49 GLN A N 3
ATOM 3033 C CA . GLN A 1 49 ? -0.115 2.393 9.585 1.00 0.00 49 GLN A CA 3
ATOM 3034 C C . GLN A 1 49 ? -1.071 2.117 8.396 1.00 0.00 49 GLN A C 3
ATOM 3035 O O . GLN A 1 49 ? -2.167 1.576 8.576 1.00 0.00 49 GLN A O 3
ATOM 3049 N N . PHE A 1 50 ? -0.623 2.457 7.184 1.00 0.00 50 PHE A N 3
ATOM 3050 C CA . PHE A 1 50 ? -1.474 2.462 5.983 1.00 0.00 50 PHE A CA 3
ATOM 3051 C C . PHE A 1 50 ? -1.477 1.098 5.287 1.00 0.00 50 PHE A C 3
ATOM 3052 O O . PHE A 1 50 ? -2.524 0.648 4.810 1.00 0.00 50 PHE A O 3
ATOM 3069 N N . LYS A 1 51 ? -0.301 0.442 5.216 1.00 0.00 51 LYS A N 3
ATOM 3070 C CA . LYS A 1 51 ? -0.187 -0.889 4.582 1.00 0.00 51 LYS A CA 3
ATOM 3071 C C . LYS A 1 51 ? -0.878 -1.963 5.462 1.00 0.00 51 LYS A C 3
ATOM 3072 O O . LYS A 1 51 ? -1.164 -3.060 5.002 1.00 0.00 51 LYS A O 3
ATOM 3091 N N . GLU A 1 52 ? -1.134 -1.597 6.738 1.00 0.00 52 GLU A N 3
ATOM 3092 C CA . GLU A 1 52 ? -2.004 -2.347 7.670 1.00 0.00 52 GLU A CA 3
ATOM 3093 C C . GLU A 1 52 ? -3.459 -2.369 7.148 1.00 0.00 52 GLU A C 3
ATOM 3094 O O . GLU A 1 52 ? -4.124 -3.413 7.137 1.00 0.00 52 GLU A O 3
ATOM 3106 N N . GLU A 1 53 ? -3.926 -1.176 6.716 1.00 0.00 53 GLU A N 3
ATOM 3107 C CA . GLU A 1 53 ? -5.291 -0.959 6.172 1.00 0.00 53 GLU A CA 3
ATOM 3108 C C . GLU A 1 53 ? -5.461 -1.680 4.829 1.00 0.00 53 GLU A C 3
ATOM 3109 O O . GLU A 1 53 ? -6.549 -2.166 4.500 1.00 0.00 53 GLU A O 3
ATOM 3121 N N . ILE A 1 54 ? -4.363 -1.723 4.064 1.00 0.00 54 ILE A N 3
ATOM 3122 C CA . ILE A 1 54 ? -4.284 -2.472 2.805 1.00 0.00 54 ILE A CA 3
ATOM 3123 C C . ILE A 1 54 ? -4.321 -3.993 3.080 1.00 0.00 54 ILE A C 3
ATOM 3124 O O . ILE A 1 54 ? -4.968 -4.747 2.355 1.00 0.00 54 ILE A O 3
ATOM 3140 N N . SER A 1 55 ? -3.619 -4.410 4.146 1.00 0.00 55 SER A N 3
ATOM 3141 C CA . SER A 1 55 ? -3.433 -5.826 4.511 1.00 0.00 55 SER A CA 3
ATOM 3142 C C . SER A 1 55 ? -4.780 -6.520 4.779 1.00 0.00 55 SER A C 3
ATOM 3143 O O . SER A 1 55 ? -5.047 -7.609 4.263 1.00 0.00 55 SER A O 3
ATOM 3151 N N . LYS A 1 56 ? -5.623 -5.843 5.573 1.00 0.00 56 LYS A N 3
ATOM 3152 C CA . LYS A 1 56 ? -6.963 -6.332 5.952 1.00 0.00 56 LYS A CA 3
ATOM 3153 C C . LYS A 1 56 ? -7.958 -6.241 4.775 1.00 0.00 56 LYS A C 3
ATOM 3154 O O . LYS A 1 56 ? -8.971 -6.952 4.756 1.00 0.00 56 LYS A O 3
ATOM 3173 N N . ARG A 1 57 ? -7.654 -5.365 3.800 1.00 0.00 57 ARG A N 3
ATOM 3174 C CA . ARG A 1 57 ? -8.520 -5.140 2.629 1.00 0.00 57 ARG A CA 3
ATOM 3175 C C . ARG A 1 57 ? -8.309 -6.242 1.567 1.00 0.00 57 ARG A C 3
ATOM 3176 O O . ARG A 1 57 ? -9.240 -6.984 1.232 1.00 0.00 57 ARG A O 3
ATOM 3197 N N . PHE A 1 58 ? -7.065 -6.351 1.072 1.00 0.00 58 PHE A N 3
ATOM 3198 C CA . PHE A 1 58 ? -6.680 -7.301 0.002 1.00 0.00 58 PHE A CA 3
ATOM 3199 C C . PHE A 1 58 ? -6.424 -8.718 0.552 1.00 0.00 58 PHE A C 3
ATOM 3200 O O . PHE A 1 58 ? -6.143 -9.634 -0.236 1.00 0.00 58 PHE A O 3
ATOM 3217 N N . LYS A 1 59 ? -6.504 -8.879 1.901 1.00 0.00 59 LYS A N 3
ATOM 3218 C CA . LYS A 1 59 ? -6.331 -10.181 2.602 1.00 0.00 59 LYS A CA 3
ATOM 3219 C C . LYS A 1 59 ? -4.916 -10.745 2.360 1.00 0.00 59 LYS A C 3
ATOM 3220 O O . LYS A 1 59 ? -4.700 -11.959 2.365 1.00 0.00 59 LYS A O 3
ATOM 3239 N N . SER A 1 60 ? -3.965 -9.822 2.186 1.00 0.00 60 SER A N 3
ATOM 3240 C CA . SER A 1 60 ? -2.555 -10.121 1.929 1.00 0.00 60 SER A CA 3
ATOM 3241 C C . SER A 1 60 ? -1.708 -9.494 3.033 1.00 0.00 60 SER A C 3
ATOM 3242 O O . SER A 1 60 ? -1.988 -8.377 3.458 1.00 0.00 60 SER A O 3
ATOM 3250 N N . HIS A 1 61 ? -0.656 -10.201 3.462 1.00 0.00 61 HIS A N 3
ATOM 3251 C CA . HIS A 1 61 ? 0.204 -9.759 4.579 1.00 0.00 61 HIS A CA 3
ATOM 3252 C C . HIS A 1 61 ? 1.051 -8.534 4.183 1.00 0.00 61 HIS A C 3
ATOM 3253 O O . HIS A 1 61 ? 1.366 -8.348 3.005 1.00 0.00 61 HIS A O 3
ATOM 3268 N N . THR A 1 62 ? 1.418 -7.727 5.196 1.00 0.00 62 THR A N 3
ATOM 3269 C CA . THR A 1 62 ? 2.114 -6.434 5.016 1.00 0.00 62 THR A CA 3
ATOM 3270 C C . THR A 1 62 ? 3.526 -6.593 4.408 1.00 0.00 62 THR A C 3
ATOM 3271 O O . THR A 1 62 ? 4.022 -5.691 3.719 1.00 0.00 62 THR A O 3
ATOM 3282 N N . ASP A 1 63 ? 4.160 -7.747 4.666 1.00 0.00 63 ASP A N 3
ATOM 3283 C CA . ASP A 1 63 ? 5.500 -8.061 4.137 1.00 0.00 63 ASP A CA 3
ATOM 3284 C C . ASP A 1 63 ? 5.428 -8.435 2.640 1.00 0.00 63 ASP A C 3
ATOM 3285 O O . ASP A 1 63 ? 6.440 -8.414 1.938 1.00 0.00 63 ASP A O 3
ATOM 3294 N N . GLN A 1 64 ? 4.209 -8.755 2.162 1.00 0.00 64 GLN A N 3
ATOM 3295 C CA . GLN A 1 64 ? 3.933 -9.019 0.732 1.00 0.00 64 GLN A CA 3
ATOM 3296 C C . GLN A 1 64 ? 3.518 -7.722 0.000 1.00 0.00 64 GLN A C 3
ATOM 3297 O O . GLN A 1 64 ? 3.309 -7.735 -1.208 1.00 0.00 64 GLN A O 3
ATOM 3311 N N . LEU A 1 65 ? 3.378 -6.618 0.756 1.00 0.00 65 LEU A N 3
ATOM 3312 C CA . LEU A 1 65 ? 2.936 -5.309 0.233 1.00 0.00 65 LEU A CA 3
ATOM 3313 C C . LEU A 1 65 ? 4.124 -4.334 0.122 1.00 0.00 65 LEU A C 3
ATOM 3314 O O . LEU A 1 65 ? 4.839 -4.108 1.106 1.00 0.00 65 LEU A O 3
ATOM 3330 N N . VAL A 1 66 ? 4.333 -3.778 -1.087 1.00 0.00 66 VAL A N 3
ATOM 3331 C CA . VAL A 1 66 ? 5.261 -2.649 -1.318 1.00 0.00 66 VAL A CA 3
ATOM 3332 C C . VAL A 1 66 ? 4.526 -1.538 -2.092 1.00 0.00 66 VAL A C 3
ATOM 3333 O O . VAL A 1 66 ? 4.020 -1.766 -3.195 1.00 0.00 66 VAL A O 3
ATOM 3346 N N . LEU A 1 67 ? 4.417 -0.350 -1.477 1.00 0.00 67 LEU A N 3
ATOM 3347 C CA . LEU A 1 67 ? 3.862 0.841 -2.135 1.00 0.00 67 LEU A CA 3
ATOM 3348 C C . LEU A 1 67 ? 4.967 1.489 -2.968 1.00 0.00 67 LEU A C 3
ATOM 3349 O O . LEU A 1 67 ? 6.146 1.363 -2.639 1.00 0.00 67 LEU A O 3
ATOM 3365 N N . ILE A 1 68 ? 4.580 2.110 -4.090 1.00 0.00 68 ILE A N 3
ATOM 3366 C CA . ILE A 1 68 ? 5.498 2.818 -4.992 1.00 0.00 68 ILE A CA 3
ATOM 3367 C C . ILE A 1 68 ? 4.829 4.132 -5.420 1.00 0.00 68 ILE A C 3
ATOM 3368 O O . ILE A 1 68 ? 3.632 4.154 -5.735 1.00 0.00 68 ILE A O 3
ATOM 3384 N N . PHE A 1 69 ? 5.613 5.205 -5.424 1.00 0.00 69 PHE A N 3
ATOM 3385 C CA . PHE A 1 69 ? 5.205 6.523 -5.917 1.00 0.00 69 PHE A CA 3
ATOM 3386 C C . PHE A 1 69 ? 6.470 7.351 -6.166 1.00 0.00 69 PHE A C 3
ATOM 3387 O O . PHE A 1 69 ? 7.469 7.195 -5.442 1.00 0.00 69 PHE A O 3
ATOM 3404 N N . ALA A 1 70 ? 6.411 8.217 -7.195 1.00 0.00 70 ALA A N 3
ATOM 3405 C CA . ALA A 1 70 ? 7.556 9.025 -7.667 1.00 0.00 70 ALA A CA 3
ATOM 3406 C C . ALA A 1 70 ? 8.690 8.134 -8.230 1.00 0.00 70 ALA A C 3
ATOM 3407 O O . ALA A 1 70 ? 9.840 8.574 -8.347 1.00 0.00 70 ALA A O 3
ATOM 3414 N N . GLY A 1 71 ? 8.330 6.888 -8.612 1.00 0.00 71 GLY A N 3
ATOM 3415 C CA . GLY A 1 71 ? 9.280 5.923 -9.178 1.00 0.00 71 GLY A CA 3
ATOM 3416 C C . GLY A 1 71 ? 10.113 5.185 -8.127 1.00 0.00 71 GLY A C 3
ATOM 3417 O O . GLY A 1 71 ? 11.057 4.477 -8.483 1.00 0.00 71 GLY A O 3
ATOM 3421 N N . LYS A 1 72 ? 9.763 5.329 -6.830 1.00 0.00 72 LYS A N 3
ATOM 3422 C CA . LYS A 1 72 ? 10.504 4.686 -5.719 1.00 0.00 72 LYS A CA 3
ATOM 3423 C C . LYS A 1 72 ? 9.523 4.128 -4.679 1.00 0.00 72 LYS A C 3
ATOM 3424 O O . LYS A 1 72 ? 8.388 4.595 -4.574 1.00 0.00 72 LYS A O 3
ATOM 3443 N N . ILE A 1 73 ? 9.986 3.132 -3.910 1.00 0.00 73 ILE A N 3
ATOM 3444 C CA . ILE A 1 73 ? 9.161 2.431 -2.906 1.00 0.00 73 ILE A CA 3
ATOM 3445 C C . ILE A 1 73 ? 8.874 3.332 -1.675 1.00 0.00 73 ILE A C 3
ATOM 3446 O O . ILE A 1 73 ? 9.762 4.033 -1.178 1.00 0.00 73 ILE A O 3
ATOM 3462 N N . LEU A 1 74 ? 7.611 3.347 -1.230 1.00 0.00 74 LEU A N 3
ATOM 3463 C CA . LEU A 1 74 ? 7.200 4.014 0.012 1.00 0.00 74 LEU A CA 3
ATOM 3464 C C . LEU A 1 74 ? 7.411 3.043 1.174 1.00 0.00 74 LEU A C 3
ATOM 3465 O O . LEU A 1 74 ? 6.755 1.986 1.237 1.00 0.00 74 LEU A O 3
ATOM 3481 N N . LYS A 1 75 ? 8.355 3.381 2.055 1.00 0.00 75 LYS A N 3
ATOM 3482 C CA . LYS A 1 75 ? 8.661 2.575 3.245 1.00 0.00 75 LYS A CA 3
ATOM 3483 C C . LYS A 1 75 ? 7.842 3.058 4.436 1.00 0.00 75 LYS A C 3
ATOM 3484 O O . LYS A 1 75 ? 7.300 4.161 4.417 1.00 0.00 75 LYS A O 3
ATOM 3503 N N . ASP A 1 76 ? 7.785 2.213 5.471 1.00 0.00 76 ASP A N 3
ATOM 3504 C CA . ASP A 1 76 ? 7.008 2.457 6.703 1.00 0.00 76 ASP A CA 3
ATOM 3505 C C . ASP A 1 76 ? 7.401 3.781 7.397 1.00 0.00 76 ASP A C 3
ATOM 3506 O O . ASP A 1 76 ? 6.540 4.482 7.939 1.00 0.00 76 ASP A O 3
ATOM 3515 N N . GLN A 1 77 ? 8.705 4.105 7.334 1.00 0.00 77 GLN A N 3
ATOM 3516 C CA . GLN A 1 77 ? 9.295 5.328 7.919 1.00 0.00 77 GLN A CA 3
ATOM 3517 C C . GLN A 1 77 ? 8.782 6.608 7.215 1.00 0.00 77 GLN A C 3
ATOM 3518 O O . GLN A 1 77 ? 8.811 7.697 7.787 1.00 0.00 77 GLN A O 3
ATOM 3532 N N . ASP A 1 78 ? 8.328 6.442 5.968 1.00 0.00 78 ASP A N 3
ATOM 3533 C CA . ASP A 1 78 ? 7.775 7.520 5.135 1.00 0.00 78 ASP A CA 3
ATOM 3534 C C . ASP A 1 78 ? 6.250 7.616 5.327 1.00 0.00 78 ASP A C 3
ATOM 3535 O O . ASP A 1 78 ? 5.608 6.672 5.811 1.00 0.00 78 ASP A O 3
ATOM 3544 N N . THR A 1 79 ? 5.684 8.780 4.973 1.00 0.00 79 THR A N 3
ATOM 3545 C CA . THR A 1 79 ? 4.237 8.980 4.870 1.00 0.00 79 THR A CA 3
ATOM 3546 C C . THR A 1 79 ? 3.893 9.274 3.406 1.00 0.00 79 THR A C 3
ATOM 3547 O O . THR A 1 79 ? 4.656 9.954 2.704 1.00 0.00 79 THR A O 3
ATOM 3558 N N . LEU A 1 80 ? 2.745 8.751 2.960 1.00 0.00 80 LEU A N 3
ATOM 3559 C CA . LEU A 1 80 ? 2.201 8.998 1.611 1.00 0.00 80 LEU A CA 3
ATOM 3560 C C . LEU A 1 80 ? 2.044 10.515 1.323 1.00 0.00 80 LEU A C 3
ATOM 3561 O O . LEU A 1 80 ? 2.355 10.981 0.225 1.00 0.00 80 LEU A O 3
ATOM 3577 N N . SER A 1 81 ? 1.637 11.273 2.359 1.00 0.00 81 SER A N 3
ATOM 3578 C CA . SER A 1 81 ? 1.392 12.727 2.275 1.00 0.00 81 SER A CA 3
ATOM 3579 C C . SER A 1 81 ? 2.706 13.515 2.054 1.00 0.00 81 SER A C 3
ATOM 3580 O O . SER A 1 81 ? 2.684 14.599 1.458 1.00 0.00 81 SER A O 3
ATOM 3588 N N . GLN A 1 82 ? 3.849 12.955 2.515 1.00 0.00 82 GLN A N 3
ATOM 3589 C CA . GLN A 1 82 ? 5.188 13.547 2.268 1.00 0.00 82 GLN A CA 3
ATOM 3590 C C . GLN A 1 82 ? 5.549 13.451 0.769 1.00 0.00 82 GLN A C 3
ATOM 3591 O O . GLN A 1 82 ? 6.266 14.303 0.231 1.00 0.00 82 GLN A O 3
ATOM 3605 N N . HIS A 1 83 ? 5.014 12.413 0.097 1.00 0.00 83 HIS A N 3
ATOM 3606 C CA . HIS A 1 83 ? 5.128 12.246 -1.369 1.00 0.00 83 HIS A CA 3
ATOM 3607 C C . HIS A 1 83 ? 4.002 12.987 -2.123 1.00 0.00 83 HIS A C 3
ATOM 3608 O O . HIS A 1 83 ? 3.853 12.818 -3.332 1.00 0.00 83 HIS A O 3
ATOM 3623 N N . GLY A 1 84 ? 3.231 13.819 -1.400 1.00 0.00 84 GLY A N 3
ATOM 3624 C CA . GLY A 1 84 ? 2.189 14.666 -1.992 1.00 0.00 84 GLY A CA 3
ATOM 3625 C C . GLY A 1 84 ? 0.899 13.922 -2.295 1.00 0.00 84 GLY A C 3
ATOM 3626 O O . GLY A 1 84 ? 0.022 14.446 -3.000 1.00 0.00 84 GLY A O 3
ATOM 3630 N N . ILE A 1 85 ? 0.764 12.710 -1.738 1.00 0.00 85 ILE A N 3
ATOM 3631 C CA . ILE A 1 85 ? -0.405 11.859 -1.964 1.00 0.00 85 ILE A CA 3
ATOM 3632 C C . ILE A 1 85 ? -1.516 12.259 -0.989 1.00 0.00 85 ILE A C 3
ATOM 3633 O O . ILE A 1 85 ? -1.418 12.017 0.224 1.00 0.00 85 ILE A O 3
ATOM 3649 N N . HIS A 1 86 ? -2.544 12.907 -1.534 1.00 0.00 86 HIS A N 3
ATOM 3650 C CA . HIS A 1 86 ? -3.738 13.304 -0.786 1.00 0.00 86 HIS A CA 3
ATOM 3651 C C . HIS A 1 86 ? -4.990 12.931 -1.598 1.00 0.00 86 HIS A C 3
ATOM 3652 O O . HIS A 1 86 ? -4.911 12.101 -2.514 1.00 0.00 86 HIS A O 3
ATOM 3667 N N . ASP A 1 87 ? -6.145 13.499 -1.216 1.00 0.00 87 ASP A N 3
ATOM 3668 C CA . ASP A 1 87 ? -7.415 13.314 -1.939 1.00 0.00 87 ASP A CA 3
ATOM 3669 C C . ASP A 1 87 ? -7.272 13.725 -3.424 1.00 0.00 87 ASP A C 3
ATOM 3670 O O . ASP A 1 87 ? -6.847 14.848 -3.722 1.00 0.00 87 ASP A O 3
ATOM 3679 N N . GLY A 1 88 ? -7.607 12.790 -4.335 1.00 0.00 88 GLY A N 3
ATOM 3680 C CA . GLY A 1 88 ? -7.461 12.996 -5.783 1.00 0.00 88 GLY A CA 3
ATOM 3681 C C . GLY A 1 88 ? -6.209 12.343 -6.374 1.00 0.00 88 GLY A C 3
ATOM 3682 O O . GLY A 1 88 ? -6.030 12.336 -7.598 1.00 0.00 88 GLY A O 3
ATOM 3686 N N . LEU A 1 89 ? -5.332 11.804 -5.502 1.00 0.00 89 LEU A N 3
ATOM 3687 C CA . LEU A 1 89 ? -4.082 11.109 -5.910 1.00 0.00 89 LEU A CA 3
ATOM 3688 C C . LEU A 1 89 ? -4.235 9.582 -5.769 1.00 0.00 89 LEU A C 3
ATOM 3689 O O . LEU A 1 89 ? -5.079 9.085 -5.011 1.00 0.00 89 LEU A O 3
ATOM 3705 N N . THR A 1 90 ? -3.386 8.852 -6.511 1.00 0.00 90 THR A N 3
ATOM 3706 C CA . THR A 1 90 ? -3.343 7.387 -6.523 1.00 0.00 90 THR A CA 3
ATOM 3707 C C . THR A 1 90 ? -1.893 6.907 -6.331 1.00 0.00 90 THR A C 3
ATOM 3708 O O . THR A 1 90 ? -0.959 7.413 -6.975 1.00 0.00 90 THR A O 3
ATOM 3719 N N . VAL A 1 91 ? -1.732 5.931 -5.428 1.00 0.00 91 VAL A N 3
ATOM 3720 C CA . VAL A 1 91 ? -0.467 5.247 -5.163 1.00 0.00 91 VAL A CA 3
ATOM 3721 C C . VAL A 1 91 ? -0.422 3.971 -6.011 1.00 0.00 91 VAL A C 3
ATOM 3722 O O . VAL A 1 91 ? -1.461 3.472 -6.463 1.00 0.00 91 VAL A O 3
ATOM 3735 N N . HIS A 1 92 ? 0.776 3.455 -6.235 1.00 0.00 92 HIS A N 3
ATOM 3736 C CA . HIS A 1 92 ? 0.973 2.115 -6.793 1.00 0.00 92 HIS A CA 3
ATOM 3737 C C . HIS A 1 92 ? 1.257 1.141 -5.645 1.00 0.00 92 HIS A C 3
ATOM 3738 O O . HIS A 1 92 ? 1.801 1.532 -4.611 1.00 0.00 92 HIS A O 3
ATOM 3753 N N . LEU A 1 93 ? 0.847 -0.107 -5.825 1.00 0.00 93 LEU A N 3
ATOM 3754 C CA . LEU A 1 93 ? 1.109 -1.197 -4.884 1.00 0.00 93 LEU A CA 3
ATOM 3755 C C . LEU A 1 93 ? 1.345 -2.466 -5.677 1.00 0.00 93 LEU A C 3
ATOM 3756 O O . LEU A 1 93 ? 0.531 -2.835 -6.526 1.00 0.00 93 LEU A O 3
ATOM 3772 N N . VAL A 1 94 ? 2.454 -3.123 -5.403 1.00 0.00 94 VAL A N 3
ATOM 3773 C CA . VAL A 1 94 ? 2.761 -4.427 -5.975 1.00 0.00 94 VAL A CA 3
ATOM 3774 C C . VAL A 1 94 ? 2.711 -5.438 -4.844 1.00 0.00 94 VAL A C 3
ATOM 3775 O O . VAL A 1 94 ? 3.419 -5.297 -3.835 1.00 0.00 94 VAL A O 3
ATOM 3788 N N . ILE A 1 95 ? 1.815 -6.413 -4.983 1.00 0.00 95 ILE A N 3
ATOM 3789 C CA . ILE A 1 95 ? 1.646 -7.474 -4.003 1.00 0.00 95 ILE A CA 3
ATOM 3790 C C . ILE A 1 95 ? 2.317 -8.742 -4.533 1.00 0.00 95 ILE A C 3
ATOM 3791 O O . ILE A 1 95 ? 2.234 -9.026 -5.737 1.00 0.00 95 ILE A O 3
ATOM 3807 N N . LYS A 1 96 ? 2.986 -9.487 -3.647 1.00 0.00 96 LYS A N 3
ATOM 3808 C CA . LYS A 1 96 ? 3.525 -10.810 -3.965 1.00 0.00 96 LYS A CA 3
ATOM 3809 C C . LYS A 1 96 ? 2.739 -11.870 -3.179 1.00 0.00 96 LYS A C 3
ATOM 3810 O O . LYS A 1 96 ? 3.143 -12.288 -2.088 1.00 0.00 96 LYS A O 3
ATOM 3829 N N . THR A 1 97 ? 1.547 -12.210 -3.703 1.00 0.00 97 THR A N 3
ATOM 3830 C CA . THR A 1 97 ? 0.748 -13.340 -3.214 1.00 0.00 97 THR A CA 3
ATOM 3831 C C . THR A 1 97 ? -0.109 -13.899 -4.380 1.00 0.00 97 THR A C 3
ATOM 3832 O O . THR A 1 97 ? -0.804 -13.142 -5.077 1.00 0.00 97 THR A O 3
ATOM 3843 N N . GLN A 1 98 ? -0.018 -15.218 -4.624 1.00 0.00 98 GLN A N 3
ATOM 3844 C CA . GLN A 1 98 ? -0.736 -15.872 -5.738 1.00 0.00 98 GLN A CA 3
ATOM 3845 C C . GLN A 1 98 ? -2.202 -16.143 -5.349 1.00 0.00 98 GLN A C 3
ATOM 3846 O O . GLN A 1 98 ? -2.470 -16.801 -4.342 1.00 0.00 98 GLN A O 3
ATOM 3860 N N . ASN A 1 99 ? -3.128 -15.576 -6.133 1.00 0.00 99 ASN A N 3
ATOM 3861 C CA . ASN A 1 99 ? -4.578 -15.824 -6.024 1.00 0.00 99 ASN A CA 3
ATOM 3862 C C . ASN A 1 99 ? -5.164 -15.335 -4.678 1.00 0.00 99 ASN A C 3
ATOM 3863 O O . ASN A 1 99 ? -5.267 -16.092 -3.709 1.00 0.00 99 ASN A O 3
ATOM 3874 N N . ARG A 1 100 ? -5.477 -14.033 -4.630 1.00 0.00 100 ARG A N 3
ATOM 3875 C CA . ARG A 1 100 ? -6.248 -13.401 -3.547 1.00 0.00 100 ARG A CA 3
ATOM 3876 C C . ARG A 1 100 ? -7.411 -12.608 -4.176 1.00 0.00 100 ARG A C 3
ATOM 3877 O O . ARG A 1 100 ? -7.214 -11.464 -4.596 1.00 0.00 100 ARG A O 3
ATOM 3898 N N . PRO A 1 101 ? -8.623 -13.238 -4.330 1.00 0.00 101 PRO A N 3
ATOM 3899 C CA . PRO A 1 101 ? -9.839 -12.538 -4.791 1.00 0.00 101 PRO A CA 3
ATOM 3900 C C . PRO A 1 101 ? -10.377 -11.578 -3.692 1.00 0.00 101 PRO A C 3
ATOM 3901 O O . PRO A 1 101 ? -11.119 -12.024 -2.787 1.00 0.00 101 PRO A O 3
ATOM 3913 N N . PRO A 1 23 ? -12.595 19.731 9.508 1.00 0.00 23 PRO A N 4
ATOM 3914 C CA . PRO A 1 23 ? -12.193 19.630 8.079 1.00 0.00 23 PRO A CA 4
ATOM 3915 C C . PRO A 1 23 ? -12.556 18.248 7.509 1.00 0.00 23 PRO A C 4
ATOM 3916 O O . PRO A 1 23 ? -12.883 17.322 8.265 1.00 0.00 23 PRO A O 4
ATOM 3927 N N . LYS A 1 24 ? -12.513 18.130 6.166 1.00 0.00 24 LYS A N 4
ATOM 3928 C CA . LYS A 1 24 ? -12.728 16.853 5.461 1.00 0.00 24 LYS A CA 4
ATOM 3929 C C . LYS A 1 24 ? -11.459 15.982 5.529 1.00 0.00 24 LYS A C 4
ATOM 3930 O O . LYS A 1 24 ? -10.338 16.505 5.581 1.00 0.00 24 LYS A O 4
ATOM 3949 N N . ILE A 1 25 ? -11.659 14.656 5.524 1.00 0.00 25 ILE A N 4
ATOM 3950 C CA . ILE A 1 25 ? -10.570 13.663 5.582 1.00 0.00 25 ILE A CA 4
ATOM 3951 C C . ILE A 1 25 ? -10.054 13.392 4.156 1.00 0.00 25 ILE A C 4
ATOM 3952 O O . ILE A 1 25 ? -10.820 13.508 3.183 1.00 0.00 25 ILE A O 4
ATOM 3968 N N . MET A 1 26 ? -8.771 13.029 4.022 1.00 0.00 26 MET A N 4
ATOM 3969 C CA . MET A 1 26 ? -8.124 12.896 2.707 1.00 0.00 26 MET A CA 4
ATOM 3970 C C . MET A 1 26 ? -8.487 11.549 2.077 1.00 0.00 26 MET A C 4
ATOM 3971 O O . MET A 1 26 ? -8.090 10.481 2.569 1.00 0.00 26 MET A O 4
ATOM 3985 N N . LYS A 1 27 ? -9.295 11.629 1.006 1.00 0.00 27 LYS A N 4
ATOM 3986 C CA . LYS A 1 27 ? -9.746 10.466 0.243 1.00 0.00 27 LYS A CA 4
ATOM 3987 C C . LYS A 1 27 ? -8.660 10.099 -0.778 1.00 0.00 27 LYS A C 4
ATOM 3988 O O . LYS A 1 27 ? -8.395 10.874 -1.705 1.00 0.00 27 LYS A O 4
ATOM 4007 N N . VAL A 1 28 ? -8.014 8.944 -0.584 1.00 0.00 28 VAL A N 4
ATOM 4008 C CA . VAL A 1 28 ? -6.876 8.505 -1.410 1.00 0.00 28 VAL A CA 4
ATOM 4009 C C . VAL A 1 28 ? -7.221 7.206 -2.146 1.00 0.00 28 VAL A C 4
ATOM 4010 O O . VAL A 1 28 ? -7.450 6.179 -1.513 1.00 0.00 28 VAL A O 4
ATOM 4023 N N . THR A 1 29 ? -7.227 7.264 -3.481 1.00 0.00 29 THR A N 4
ATOM 4024 C CA . THR A 1 29 ? -7.399 6.084 -4.331 1.00 0.00 29 THR A CA 4
ATOM 4025 C C . THR A 1 29 ? -6.043 5.376 -4.464 1.00 0.00 29 THR A C 4
ATOM 4026 O O . THR A 1 29 ? -5.000 6.028 -4.505 1.00 0.00 29 THR A O 4
ATOM 4037 N N . VAL A 1 30 ? -6.055 4.044 -4.415 1.00 0.00 30 VAL A N 4
ATOM 4038 C CA . VAL A 1 30 ? -4.869 3.211 -4.651 1.00 0.00 30 VAL A CA 4
ATOM 4039 C C . VAL A 1 30 ? -5.206 2.177 -5.734 1.00 0.00 30 VAL A C 4
ATOM 4040 O O . VAL A 1 30 ? -6.173 1.414 -5.595 1.00 0.00 30 VAL A O 4
ATOM 4053 N N . LYS A 1 31 ? -4.402 2.167 -6.810 1.00 0.00 31 LYS A N 4
ATOM 4054 C CA . LYS A 1 31 ? -4.608 1.296 -7.972 1.00 0.00 31 LYS A CA 4
ATOM 4055 C C . LYS A 1 31 ? -3.726 0.054 -7.774 1.00 0.00 31 LYS A C 4
ATOM 4056 O O . LYS A 1 31 ? -2.488 0.138 -7.804 1.00 0.00 31 LYS A O 4
ATOM 4075 N N . THR A 1 32 ? -4.385 -1.082 -7.544 1.00 0.00 32 THR A N 4
ATOM 4076 C CA . THR A 1 32 ? -3.745 -2.345 -7.162 1.00 0.00 32 THR A CA 4
ATOM 4077 C C . THR A 1 32 ? -4.003 -3.407 -8.248 1.00 0.00 32 THR A C 4
ATOM 4078 O O . THR A 1 32 ? -4.858 -3.190 -9.117 1.00 0.00 32 THR A O 4
ATOM 4089 N N . PRO A 1 33 ? -3.270 -4.569 -8.237 1.00 0.00 33 PRO A N 4
ATOM 4090 C CA . PRO A 1 33 ? -3.503 -5.675 -9.207 1.00 0.00 33 PRO A CA 4
ATOM 4091 C C . PRO A 1 33 ? -4.936 -6.268 -9.145 1.00 0.00 33 PRO A C 4
ATOM 4092 O O . PRO A 1 33 ? -5.363 -6.948 -10.083 1.00 0.00 33 PRO A O 4
ATOM 4103 N N . LYS A 1 34 ? -5.667 -6.008 -8.039 1.00 0.00 34 LYS A N 4
ATOM 4104 C CA . LYS A 1 34 ? -7.079 -6.407 -7.907 1.00 0.00 34 LYS A CA 4
ATOM 4105 C C . LYS A 1 34 ? -7.979 -5.336 -8.556 1.00 0.00 34 LYS A C 4
ATOM 4106 O O . LYS A 1 34 ? -8.582 -5.567 -9.611 1.00 0.00 34 LYS A O 4
ATOM 4125 N N . GLU A 1 35 ? -8.016 -4.144 -7.937 1.00 0.00 35 GLU A N 4
ATOM 4126 C CA . GLU A 1 35 ? -8.970 -3.072 -8.297 1.00 0.00 35 GLU A CA 4
ATOM 4127 C C . GLU A 1 35 ? -8.489 -1.721 -7.732 1.00 0.00 35 GLU A C 4
ATOM 4128 O O . GLU A 1 35 ? -7.334 -1.589 -7.326 1.00 0.00 35 GLU A O 4
ATOM 4140 N N . LYS A 1 36 ? -9.366 -0.709 -7.740 1.00 0.00 36 LYS A N 4
ATOM 4141 C CA . LYS A 1 36 ? -9.090 0.589 -7.104 1.00 0.00 36 LYS A CA 4
ATOM 4142 C C . LYS A 1 36 ? -9.864 0.667 -5.769 1.00 0.00 36 LYS A C 4
ATOM 4143 O O . LYS A 1 36 ? -11.074 0.409 -5.721 1.00 0.00 36 LYS A O 4
ATOM 4162 N N . GLU A 1 37 ? -9.142 0.965 -4.679 1.00 0.00 37 GLU A N 4
ATOM 4163 C CA . GLU A 1 37 ? -9.723 1.079 -3.323 1.00 0.00 37 GLU A CA 4
ATOM 4164 C C . GLU A 1 37 ? -9.388 2.474 -2.778 1.00 0.00 37 GLU A C 4
ATOM 4165 O O . GLU A 1 37 ? -8.245 2.932 -2.891 1.00 0.00 37 GLU A O 4
ATOM 4177 N N . GLU A 1 38 ? -10.397 3.141 -2.208 1.00 0.00 38 GLU A N 4
ATOM 4178 C CA . GLU A 1 38 ? -10.264 4.502 -1.685 1.00 0.00 38 GLU A CA 4
ATOM 4179 C C . GLU A 1 38 ? -10.263 4.468 -0.153 1.00 0.00 38 GLU A C 4
ATOM 4180 O O . GLU A 1 38 ? -11.243 4.041 0.475 1.00 0.00 38 GLU A O 4
ATOM 4192 N N . PHE A 1 39 ? -9.149 4.917 0.413 1.00 0.00 39 PHE A N 4
ATOM 4193 C CA . PHE A 1 39 ? -8.909 4.989 1.853 1.00 0.00 39 PHE A CA 4
ATOM 4194 C C . PHE A 1 39 ? -9.208 6.405 2.369 1.00 0.00 39 PHE A C 4
ATOM 4195 O O . PHE A 1 39 ? -9.304 7.355 1.588 1.00 0.00 39 PHE A O 4
ATOM 4212 N N . ALA A 1 40 ? -9.369 6.530 3.690 1.00 0.00 40 ALA A N 4
ATOM 4213 C CA . ALA A 1 40 ? -9.638 7.807 4.355 1.00 0.00 40 ALA A CA 4
ATOM 4214 C C . ALA A 1 40 ? -8.604 8.011 5.471 1.00 0.00 40 ALA A C 4
ATOM 4215 O O . ALA A 1 40 ? -8.608 7.288 6.476 1.00 0.00 40 ALA A O 4
ATOM 4222 N N . VAL A 1 41 ? -7.705 8.980 5.263 1.00 0.00 41 VAL A N 4
ATOM 4223 C CA . VAL A 1 41 ? -6.574 9.265 6.169 1.00 0.00 41 VAL A CA 4
ATOM 4224 C C . VAL A 1 41 ? -6.539 10.778 6.464 1.00 0.00 41 VAL A C 4
ATOM 4225 O O . VAL A 1 41 ? -6.788 11.570 5.565 1.00 0.00 41 VAL A O 4
ATOM 4238 N N . PRO A 1 42 ? -6.260 11.224 7.729 1.00 0.00 42 PRO A N 4
ATOM 4239 C CA . PRO A 1 42 ? -6.351 12.664 8.116 1.00 0.00 42 PRO A CA 4
ATOM 4240 C C . PRO A 1 42 ? -5.097 13.497 7.728 1.00 0.00 42 PRO A C 4
ATOM 4241 O O . PRO A 1 42 ? -4.737 14.446 8.433 1.00 0.00 42 PRO A O 4
ATOM 4252 N N . GLU A 1 43 ? -4.468 13.134 6.581 1.00 0.00 43 GLU A N 4
ATOM 4253 C CA . GLU A 1 43 ? -3.209 13.753 6.045 1.00 0.00 43 GLU A CA 4
ATOM 4254 C C . GLU A 1 43 ? -2.005 13.638 7.011 1.00 0.00 43 GLU A C 4
ATOM 4255 O O . GLU A 1 43 ? -0.930 14.173 6.728 1.00 0.00 43 GLU A O 4
ATOM 4267 N N . ASN A 1 44 ? -2.176 12.902 8.123 1.00 0.00 44 ASN A N 4
ATOM 4268 C CA . ASN A 1 44 ? -1.159 12.769 9.185 1.00 0.00 44 ASN A CA 4
ATOM 4269 C C . ASN A 1 44 ? -0.638 11.328 9.217 1.00 0.00 44 ASN A C 4
ATOM 4270 O O . ASN A 1 44 ? 0.464 11.066 9.718 1.00 0.00 44 ASN A O 4
ATOM 4281 N N . SER A 1 45 ? -1.447 10.402 8.657 1.00 0.00 45 SER A N 4
ATOM 4282 C CA . SER A 1 45 ? -1.052 9.015 8.439 1.00 0.00 45 SER A CA 4
ATOM 4283 C C . SER A 1 45 ? 0.160 8.960 7.493 1.00 0.00 45 SER A C 4
ATOM 4284 O O . SER A 1 45 ? 0.140 9.552 6.411 1.00 0.00 45 SER A O 4
ATOM 4292 N N . SER A 1 46 ? 1.223 8.316 7.956 1.00 0.00 46 SER A N 4
ATOM 4293 C CA . SER A 1 46 ? 2.413 8.043 7.153 1.00 0.00 46 SER A CA 4
ATOM 4294 C C . SER A 1 46 ? 2.182 6.778 6.318 1.00 0.00 46 SER A C 4
ATOM 4295 O O . SER A 1 46 ? 1.141 6.131 6.457 1.00 0.00 46 SER A O 4
ATOM 4303 N N . VAL A 1 47 ? 3.155 6.421 5.466 1.00 0.00 47 VAL A N 4
ATOM 4304 C CA . VAL A 1 47 ? 3.101 5.176 4.678 1.00 0.00 47 VAL A CA 4
ATOM 4305 C C . VAL A 1 47 ? 3.074 3.949 5.623 1.00 0.00 47 VAL A C 4
ATOM 4306 O O . VAL A 1 47 ? 2.343 2.995 5.363 1.00 0.00 47 VAL A O 4
ATOM 4319 N N . GLN A 1 48 ? 3.819 4.041 6.759 1.00 0.00 48 GLN A N 4
ATOM 4320 C CA . GLN A 1 48 ? 3.858 2.990 7.816 1.00 0.00 48 GLN A CA 4
ATOM 4321 C C . GLN A 1 48 ? 2.464 2.674 8.395 1.00 0.00 48 GLN A C 4
ATOM 4322 O O . GLN A 1 48 ? 2.218 1.563 8.874 1.00 0.00 48 GLN A O 4
ATOM 4336 N N . GLN A 1 49 ? 1.572 3.670 8.368 1.00 0.00 49 GLN A N 4
ATOM 4337 C CA . GLN A 1 49 ? 0.189 3.531 8.853 1.00 0.00 49 GLN A CA 4
ATOM 4338 C C . GLN A 1 49 ? -0.755 3.148 7.694 1.00 0.00 49 GLN A C 4
ATOM 4339 O O . GLN A 1 49 ? -1.661 2.320 7.850 1.00 0.00 49 GLN A O 4
ATOM 4353 N N . PHE A 1 50 ? -0.489 3.752 6.524 1.00 0.00 50 PHE A N 4
ATOM 4354 C CA . PHE A 1 50 ? -1.379 3.716 5.349 1.00 0.00 50 PHE A CA 4
ATOM 4355 C C . PHE A 1 50 ? -1.459 2.311 4.719 1.00 0.00 50 PHE A C 4
ATOM 4356 O O . PHE A 1 50 ? -2.553 1.827 4.392 1.00 0.00 50 PHE A O 4
ATOM 4373 N N . LYS A 1 51 ? -0.285 1.656 4.569 1.00 0.00 51 LYS A N 4
ATOM 4374 C CA . LYS A 1 51 ? -0.191 0.335 3.900 1.00 0.00 51 LYS A CA 4
ATOM 4375 C C . LYS A 1 51 ? -0.833 -0.778 4.755 1.00 0.00 51 LYS A C 4
ATOM 4376 O O . LYS A 1 51 ? -1.134 -1.854 4.246 1.00 0.00 51 LYS A O 4
ATOM 4395 N N . GLU A 1 52 ? -1.031 -0.511 6.059 1.00 0.00 52 GLU A N 4
ATOM 4396 C CA . GLU A 1 52 ? -1.709 -1.452 6.970 1.00 0.00 52 GLU A CA 4
ATOM 4397 C C . GLU A 1 52 ? -3.215 -1.521 6.672 1.00 0.00 52 GLU A C 4
ATOM 4398 O O . GLU A 1 52 ? -3.839 -2.580 6.809 1.00 0.00 52 GLU A O 4
ATOM 4410 N N . GLU A 1 53 ? -3.781 -0.382 6.254 1.00 0.00 53 GLU A N 4
ATOM 4411 C CA . GLU A 1 53 ? -5.178 -0.301 5.786 1.00 0.00 53 GLU A CA 4
ATOM 4412 C C . GLU A 1 53 ? -5.319 -1.008 4.435 1.00 0.00 53 GLU A C 4
ATOM 4413 O O . GLU A 1 53 ? -6.311 -1.687 4.179 1.00 0.00 53 GLU A O 4
ATOM 4425 N N . ILE A 1 54 ? -4.294 -0.847 3.587 1.00 0.00 54 ILE A N 4
ATOM 4426 C CA . ILE A 1 54 ? -4.189 -1.551 2.295 1.00 0.00 54 ILE A CA 4
ATOM 4427 C C . ILE A 1 54 ? -4.105 -3.086 2.517 1.00 0.00 54 ILE A C 4
ATOM 4428 O O . ILE A 1 54 ? -4.695 -3.870 1.764 1.00 0.00 54 ILE A O 4
ATOM 4444 N N . SER A 1 55 ? -3.398 -3.483 3.587 1.00 0.00 55 SER A N 4
ATOM 4445 C CA . SER A 1 55 ? -3.101 -4.893 3.899 1.00 0.00 55 SER A CA 4
ATOM 4446 C C . SER A 1 55 ? -4.382 -5.713 4.130 1.00 0.00 55 SER A C 4
ATOM 4447 O O . SER A 1 55 ? -4.532 -6.800 3.573 1.00 0.00 55 SER A O 4
ATOM 4455 N N . LYS A 1 56 ? -5.304 -5.160 4.935 1.00 0.00 56 LYS A N 4
ATOM 4456 C CA . LYS A 1 56 ? -6.593 -5.817 5.257 1.00 0.00 56 LYS A CA 4
ATOM 4457 C C . LYS A 1 56 ? -7.550 -5.819 4.049 1.00 0.00 56 LYS A C 4
ATOM 4458 O O . LYS A 1 56 ? -8.371 -6.732 3.916 1.00 0.00 56 LYS A O 4
ATOM 4477 N N . ARG A 1 57 ? -7.424 -4.811 3.161 1.00 0.00 57 ARG A N 4
ATOM 4478 C CA . ARG A 1 57 ? -8.266 -4.715 1.952 1.00 0.00 57 ARG A CA 4
ATOM 4479 C C . ARG A 1 57 ? -7.901 -5.804 0.936 1.00 0.00 57 ARG A C 4
ATOM 4480 O O . ARG A 1 57 ? -8.782 -6.371 0.289 1.00 0.00 57 ARG A O 4
ATOM 4501 N N . PHE A 1 58 ? -6.588 -6.071 0.784 1.00 0.00 58 PHE A N 4
ATOM 4502 C CA . PHE A 1 58 ? -6.074 -6.964 -0.274 1.00 0.00 58 PHE A CA 4
ATOM 4503 C C . PHE A 1 58 ? -5.519 -8.281 0.284 1.00 0.00 58 PHE A C 4
ATOM 4504 O O . PHE A 1 58 ? -5.028 -9.118 -0.494 1.00 0.00 58 PHE A O 4
ATOM 4521 N N . LYS A 1 59 ? -5.632 -8.467 1.625 1.00 0.00 59 LYS A N 4
ATOM 4522 C CA . LYS A 1 59 ? -5.250 -9.718 2.335 1.00 0.00 59 LYS A CA 4
ATOM 4523 C C . LYS A 1 59 ? -3.795 -10.139 2.029 1.00 0.00 59 LYS A C 4
ATOM 4524 O O . LYS A 1 59 ? -3.446 -11.324 2.073 1.00 0.00 59 LYS A O 4
ATOM 4543 N N . SER A 1 60 ? -2.951 -9.134 1.765 1.00 0.00 60 SER A N 4
ATOM 4544 C CA . SER A 1 60 ? -1.524 -9.307 1.486 1.00 0.00 60 SER A CA 4
ATOM 4545 C C . SER A 1 60 ? -0.754 -8.470 2.512 1.00 0.00 60 SER A C 4
ATOM 4546 O O . SER A 1 60 ? -1.014 -7.269 2.622 1.00 0.00 60 SER A O 4
ATOM 4554 N N . HIS A 1 61 ? 0.172 -9.114 3.263 1.00 0.00 61 HIS A N 4
ATOM 4555 C CA . HIS A 1 61 ? 0.859 -8.501 4.428 1.00 0.00 61 HIS A CA 4
ATOM 4556 C C . HIS A 1 61 ? 1.600 -7.194 4.066 1.00 0.00 61 HIS A C 4
ATOM 4557 O O . HIS A 1 61 ? 1.965 -6.972 2.913 1.00 0.00 61 HIS A O 4
ATOM 4572 N N . THR A 1 62 ? 1.831 -6.368 5.092 1.00 0.00 62 THR A N 4
ATOM 4573 C CA . THR A 1 62 ? 2.378 -5.003 4.966 1.00 0.00 62 THR A CA 4
ATOM 4574 C C . THR A 1 62 ? 3.793 -4.972 4.343 1.00 0.00 62 THR A C 4
ATOM 4575 O O . THR A 1 62 ? 4.152 -4.016 3.645 1.00 0.00 62 THR A O 4
ATOM 4586 N N . ASP A 1 63 ? 4.574 -6.025 4.626 1.00 0.00 63 ASP A N 4
ATOM 4587 C CA . ASP A 1 63 ? 5.927 -6.224 4.063 1.00 0.00 63 ASP A CA 4
ATOM 4588 C C . ASP A 1 63 ? 5.854 -6.478 2.544 1.00 0.00 63 ASP A C 4
ATOM 4589 O O . ASP A 1 63 ? 6.700 -6.012 1.780 1.00 0.00 63 ASP A O 4
ATOM 4598 N N . GLN A 1 64 ? 4.812 -7.215 2.135 1.00 0.00 64 GLN A N 4
ATOM 4599 C CA . GLN A 1 64 ? 4.581 -7.616 0.729 1.00 0.00 64 GLN A CA 4
ATOM 4600 C C . GLN A 1 64 ? 4.144 -6.419 -0.140 1.00 0.00 64 GLN A C 4
ATOM 4601 O O . GLN A 1 64 ? 4.297 -6.436 -1.365 1.00 0.00 64 GLN A O 4
ATOM 4615 N N . LEU A 1 65 ? 3.604 -5.388 0.516 1.00 0.00 65 LEU A N 4
ATOM 4616 C CA . LEU A 1 65 ? 3.088 -4.182 -0.146 1.00 0.00 65 LEU A CA 4
ATOM 4617 C C . LEU A 1 65 ? 4.202 -3.136 -0.302 1.00 0.00 65 LEU A C 4
ATOM 4618 O O . LEU A 1 65 ? 4.819 -2.732 0.693 1.00 0.00 65 LEU A O 4
ATOM 4634 N N . VAL A 1 66 ? 4.468 -2.717 -1.552 1.00 0.00 66 VAL A N 4
ATOM 4635 C CA . VAL A 1 66 ? 5.340 -1.564 -1.844 1.00 0.00 66 VAL A CA 4
ATOM 4636 C C . VAL A 1 66 ? 4.538 -0.522 -2.663 1.00 0.00 66 VAL A C 4
ATOM 4637 O O . VAL A 1 66 ? 3.929 -0.847 -3.691 1.00 0.00 66 VAL A O 4
ATOM 4650 N N . LEU A 1 67 ? 4.478 0.715 -2.146 1.00 0.00 67 LEU A N 4
ATOM 4651 C CA . LEU A 1 67 ? 3.833 1.848 -2.832 1.00 0.00 67 LEU A CA 4
ATOM 4652 C C . LEU A 1 67 ? 4.846 2.540 -3.746 1.00 0.00 67 LEU A C 4
ATOM 4653 O O . LEU A 1 67 ? 6.040 2.552 -3.453 1.00 0.00 67 LEU A O 4
ATOM 4669 N N . ILE A 1 68 ? 4.355 3.059 -4.881 1.00 0.00 68 ILE A N 4
ATOM 4670 C CA . ILE A 1 68 ? 5.150 3.831 -5.847 1.00 0.00 68 ILE A CA 4
ATOM 4671 C C . ILE A 1 68 ? 4.377 5.118 -6.196 1.00 0.00 68 ILE A C 4
ATOM 4672 O O . ILE A 1 68 ? 3.158 5.080 -6.461 1.00 0.00 68 ILE A O 4
ATOM 4688 N N . PHE A 1 69 ? 5.116 6.233 -6.197 1.00 0.00 69 PHE A N 4
ATOM 4689 C CA . PHE A 1 69 ? 4.622 7.572 -6.538 1.00 0.00 69 PHE A CA 4
ATOM 4690 C C . PHE A 1 69 ? 5.842 8.509 -6.639 1.00 0.00 69 PHE A C 4
ATOM 4691 O O . PHE A 1 69 ? 6.854 8.270 -5.962 1.00 0.00 69 PHE A O 4
ATOM 4708 N N . ALA A 1 70 ? 5.733 9.553 -7.487 1.00 0.00 70 ALA A N 4
ATOM 4709 C CA . ALA A 1 70 ? 6.796 10.572 -7.694 1.00 0.00 70 ALA A CA 4
ATOM 4710 C C . ALA A 1 70 ? 8.045 9.966 -8.384 1.00 0.00 70 ALA A C 4
ATOM 4711 O O . ALA A 1 70 ? 9.138 10.538 -8.323 1.00 0.00 70 ALA A O 4
ATOM 4718 N N . GLY A 1 71 ? 7.844 8.819 -9.069 1.00 0.00 71 GLY A N 4
ATOM 4719 C CA . GLY A 1 71 ? 8.911 8.100 -9.773 1.00 0.00 71 GLY A CA 4
ATOM 4720 C C . GLY A 1 71 ? 9.829 7.327 -8.835 1.00 0.00 71 GLY A C 4
ATOM 4721 O O . GLY A 1 71 ? 10.965 7.019 -9.196 1.00 0.00 71 GLY A O 4
ATOM 4725 N N . LYS A 1 72 ? 9.332 7.027 -7.625 1.00 0.00 72 LYS A N 4
ATOM 4726 C CA . LYS A 1 72 ? 10.106 6.329 -6.580 1.00 0.00 72 LYS A CA 4
ATOM 4727 C C . LYS A 1 72 ? 9.179 5.503 -5.674 1.00 0.00 72 LYS A C 4
ATOM 4728 O O . LYS A 1 72 ? 7.964 5.684 -5.683 1.00 0.00 72 LYS A O 4
ATOM 4747 N N . ILE A 1 73 ? 9.783 4.595 -4.897 1.00 0.00 73 ILE A N 4
ATOM 4748 C CA . ILE A 1 73 ? 9.059 3.729 -3.948 1.00 0.00 73 ILE A CA 4
ATOM 4749 C C . ILE A 1 73 ? 8.899 4.446 -2.589 1.00 0.00 73 ILE A C 4
ATOM 4750 O O . ILE A 1 73 ? 9.867 4.981 -2.034 1.00 0.00 73 ILE A O 4
ATOM 4766 N N . LEU A 1 74 ? 7.657 4.485 -2.088 1.00 0.00 74 LEU A N 4
ATOM 4767 C CA . LEU A 1 74 ? 7.316 5.118 -0.807 1.00 0.00 74 LEU A CA 4
ATOM 4768 C C . LEU A 1 74 ? 7.663 4.163 0.341 1.00 0.00 74 LEU A C 4
ATOM 4769 O O . LEU A 1 74 ? 7.219 3.000 0.349 1.00 0.00 74 LEU A O 4
ATOM 4785 N N . LYS A 1 75 ? 8.465 4.656 1.290 1.00 0.00 75 LYS A N 4
ATOM 4786 C CA . LYS A 1 75 ? 8.938 3.867 2.445 1.00 0.00 75 LYS A CA 4
ATOM 4787 C C . LYS A 1 75 ? 8.190 4.298 3.718 1.00 0.00 75 LYS A C 4
ATOM 4788 O O . LYS A 1 75 ? 7.503 5.320 3.723 1.00 0.00 75 LYS A O 4
ATOM 4807 N N . ASP A 1 76 ? 8.356 3.516 4.799 1.00 0.00 76 ASP A N 4
ATOM 4808 C CA . ASP A 1 76 ? 7.705 3.773 6.113 1.00 0.00 76 ASP A CA 4
ATOM 4809 C C . ASP A 1 76 ? 8.071 5.152 6.688 1.00 0.00 76 ASP A C 4
ATOM 4810 O O . ASP A 1 76 ? 7.245 5.792 7.353 1.00 0.00 76 ASP A O 4
ATOM 4819 N N . GLN A 1 77 ? 9.320 5.585 6.422 1.00 0.00 77 GLN A N 4
ATOM 4820 C CA . GLN A 1 77 ? 9.851 6.913 6.818 1.00 0.00 77 GLN A CA 4
ATOM 4821 C C . GLN A 1 77 ? 9.010 8.072 6.225 1.00 0.00 77 GLN A C 4
ATOM 4822 O O . GLN A 1 77 ? 8.861 9.129 6.842 1.00 0.00 77 GLN A O 4
ATOM 4836 N N . ASP A 1 78 ? 8.467 7.831 5.029 1.00 0.00 78 ASP A N 4
ATOM 4837 C CA . ASP A 1 78 ? 7.722 8.818 4.235 1.00 0.00 78 ASP A CA 4
ATOM 4838 C C . ASP A 1 78 ? 6.249 8.850 4.645 1.00 0.00 78 ASP A C 4
ATOM 4839 O O . ASP A 1 78 ? 5.744 7.904 5.266 1.00 0.00 78 ASP A O 4
ATOM 4848 N N . THR A 1 79 ? 5.564 9.957 4.313 1.00 0.00 79 THR A N 4
ATOM 4849 C CA . THR A 1 79 ? 4.099 10.034 4.351 1.00 0.00 79 THR A CA 4
ATOM 4850 C C . THR A 1 79 ? 3.619 10.265 2.920 1.00 0.00 79 THR A C 4
ATOM 4851 O O . THR A 1 79 ? 4.265 10.999 2.158 1.00 0.00 79 THR A O 4
ATOM 4862 N N . LEU A 1 80 ? 2.497 9.634 2.557 1.00 0.00 80 LEU A N 4
ATOM 4863 C CA . LEU A 1 80 ? 1.864 9.814 1.241 1.00 0.00 80 LEU A CA 4
ATOM 4864 C C . LEU A 1 80 ? 1.588 11.313 0.943 1.00 0.00 80 LEU A C 4
ATOM 4865 O O . LEU A 1 80 ? 1.884 11.802 -0.156 1.00 0.00 80 LEU A O 4
ATOM 4881 N N . SER A 1 81 ? 1.111 12.035 1.977 1.00 0.00 81 SER A N 4
ATOM 4882 C CA . SER A 1 81 ? 0.702 13.455 1.886 1.00 0.00 81 SER A CA 4
ATOM 4883 C C . SER A 1 81 ? 1.885 14.380 1.494 1.00 0.00 81 SER A C 4
ATOM 4884 O O . SER A 1 81 ? 1.706 15.316 0.703 1.00 0.00 81 SER A O 4
ATOM 4892 N N . GLN A 1 82 ? 3.099 14.086 2.020 1.00 0.00 82 GLN A N 4
ATOM 4893 C CA . GLN A 1 82 ? 4.323 14.877 1.725 1.00 0.00 82 GLN A CA 4
ATOM 4894 C C . GLN A 1 82 ? 4.835 14.638 0.290 1.00 0.00 82 GLN A C 4
ATOM 4895 O O . GLN A 1 82 ? 5.556 15.480 -0.257 1.00 0.00 82 GLN A O 4
ATOM 4909 N N . HIS A 1 83 ? 4.466 13.493 -0.319 1.00 0.00 83 HIS A N 4
ATOM 4910 C CA . HIS A 1 83 ? 4.831 13.179 -1.725 1.00 0.00 83 HIS A CA 4
ATOM 4911 C C . HIS A 1 83 ? 3.849 13.815 -2.721 1.00 0.00 83 HIS A C 4
ATOM 4912 O O . HIS A 1 83 ? 4.007 13.656 -3.936 1.00 0.00 83 HIS A O 4
ATOM 4927 N N . GLY A 1 84 ? 2.854 14.550 -2.196 1.00 0.00 84 GLY A N 4
ATOM 4928 C CA . GLY A 1 84 ? 1.875 15.266 -3.012 1.00 0.00 84 GLY A CA 4
ATOM 4929 C C . GLY A 1 84 ? 0.547 14.538 -3.109 1.00 0.00 84 GLY A C 4
ATOM 4930 O O . GLY A 1 84 ? -0.410 15.087 -3.662 1.00 0.00 84 GLY A O 4
ATOM 4934 N N . ILE A 1 85 ? 0.486 13.312 -2.548 1.00 0.00 85 ILE A N 4
ATOM 4935 C CA . ILE A 1 85 ? -0.709 12.458 -2.611 1.00 0.00 85 ILE A CA 4
ATOM 4936 C C . ILE A 1 85 ? -1.782 13.023 -1.682 1.00 0.00 85 ILE A C 4
ATOM 4937 O O . ILE A 1 85 ? -1.629 13.002 -0.452 1.00 0.00 85 ILE A O 4
ATOM 4953 N N . HIS A 1 86 ? -2.843 13.552 -2.280 1.00 0.00 86 HIS A N 4
ATOM 4954 C CA . HIS A 1 86 ? -3.943 14.190 -1.555 1.00 0.00 86 HIS A CA 4
ATOM 4955 C C . HIS A 1 86 ? -5.289 13.700 -2.085 1.00 0.00 86 HIS A C 4
ATOM 4956 O O . HIS A 1 86 ? -5.351 12.703 -2.822 1.00 0.00 86 HIS A O 4
ATOM 4971 N N . ASP A 1 87 ? -6.361 14.374 -1.631 1.00 0.00 87 ASP A N 4
ATOM 4972 C CA . ASP A 1 87 ? -7.748 14.071 -2.015 1.00 0.00 87 ASP A CA 4
ATOM 4973 C C . ASP A 1 87 ? -7.914 14.017 -3.548 1.00 0.00 87 ASP A C 4
ATOM 4974 O O . ASP A 1 87 ? -7.664 15.010 -4.231 1.00 0.00 87 ASP A O 4
ATOM 4983 N N . GLY A 1 88 ? -8.296 12.838 -4.063 1.00 0.00 88 GLY A N 4
ATOM 4984 C CA . GLY A 1 88 ? -8.608 12.662 -5.484 1.00 0.00 88 GLY A CA 4
ATOM 4985 C C . GLY A 1 88 ? -7.464 12.096 -6.303 1.00 0.00 88 GLY A C 4
ATOM 4986 O O . GLY A 1 88 ? -7.640 11.824 -7.500 1.00 0.00 88 GLY A O 4
ATOM 4990 N N . LEU A 1 89 ? -6.291 11.909 -5.675 1.00 0.00 89 LEU A N 4
ATOM 4991 C CA . LEU A 1 89 ? -5.112 11.319 -6.344 1.00 0.00 89 LEU A CA 4
ATOM 4992 C C . LEU A 1 89 ? -5.098 9.795 -6.177 1.00 0.00 89 LEU A C 4
ATOM 4993 O O . LEU A 1 89 ? -5.896 9.229 -5.418 1.00 0.00 89 LEU A O 4
ATOM 5009 N N . THR A 1 90 ? -4.164 9.151 -6.902 1.00 0.00 90 THR A N 4
ATOM 5010 C CA . THR A 1 90 ? -4.006 7.695 -6.909 1.00 0.00 90 THR A CA 4
ATOM 5011 C C . THR A 1 90 ? -2.536 7.312 -6.643 1.00 0.00 90 THR A C 4
ATOM 5012 O O . THR A 1 90 ? -1.621 7.857 -7.278 1.00 0.00 90 THR A O 4
ATOM 5023 N N . VAL A 1 91 ? -2.327 6.387 -5.684 1.00 0.00 91 VAL A N 4
ATOM 5024 C CA . VAL A 1 91 ? -1.018 5.760 -5.433 1.00 0.00 91 VAL A CA 4
ATOM 5025 C C . VAL A 1 91 ? -0.969 4.446 -6.215 1.00 0.00 91 VAL A C 4
ATOM 5026 O O . VAL A 1 91 ? -1.980 3.740 -6.306 1.00 0.00 91 VAL A O 4
ATOM 5039 N N . HIS A 1 92 ? 0.190 4.115 -6.773 1.00 0.00 92 HIS A N 4
ATOM 5040 C CA . HIS A 1 92 ? 0.367 2.875 -7.534 1.00 0.00 92 HIS A CA 4
ATOM 5041 C C . HIS A 1 92 ? 0.945 1.804 -6.599 1.00 0.00 92 HIS A C 4
ATOM 5042 O O . HIS A 1 92 ? 2.106 1.892 -6.200 1.00 0.00 92 HIS A O 4
ATOM 5057 N N . LEU A 1 93 ? 0.113 0.811 -6.229 1.00 0.00 93 LEU A N 4
ATOM 5058 C CA . LEU A 1 93 ? 0.549 -0.299 -5.368 1.00 0.00 93 LEU A CA 4
ATOM 5059 C C . LEU A 1 93 ? 1.017 -1.475 -6.218 1.00 0.00 93 LEU A C 4
ATOM 5060 O O . LEU A 1 93 ? 0.338 -1.884 -7.169 1.00 0.00 93 LEU A O 4
ATOM 5076 N N . VAL A 1 94 ? 2.163 -2.027 -5.838 1.00 0.00 94 VAL A N 4
ATOM 5077 C CA . VAL A 1 94 ? 2.691 -3.274 -6.384 1.00 0.00 94 VAL A CA 4
ATOM 5078 C C . VAL A 1 94 ? 2.867 -4.257 -5.222 1.00 0.00 94 VAL A C 4
ATOM 5079 O O . VAL A 1 94 ? 3.620 -3.987 -4.279 1.00 0.00 94 VAL A O 4
ATOM 5092 N N . ILE A 1 95 ? 2.115 -5.361 -5.261 1.00 0.00 95 ILE A N 4
ATOM 5093 C CA . ILE A 1 95 ? 2.231 -6.428 -4.267 1.00 0.00 95 ILE A CA 4
ATOM 5094 C C . ILE A 1 95 ? 3.293 -7.418 -4.770 1.00 0.00 95 ILE A C 4
ATOM 5095 O O . ILE A 1 95 ? 3.361 -7.703 -5.969 1.00 0.00 95 ILE A O 4
ATOM 5111 N N . LYS A 1 96 ? 4.118 -7.924 -3.854 1.00 0.00 96 LYS A N 4
ATOM 5112 C CA . LYS A 1 96 ? 5.275 -8.795 -4.167 1.00 0.00 96 LYS A CA 4
ATOM 5113 C C . LYS A 1 96 ? 4.872 -10.294 -4.118 1.00 0.00 96 LYS A C 4
ATOM 5114 O O . LYS A 1 96 ? 5.711 -11.183 -4.268 1.00 0.00 96 LYS A O 4
ATOM 5133 N N . THR A 1 97 ? 3.568 -10.555 -3.966 1.00 0.00 97 THR A N 4
ATOM 5134 C CA . THR A 1 97 ? 3.047 -11.878 -3.612 1.00 0.00 97 THR A CA 4
ATOM 5135 C C . THR A 1 97 ? 2.721 -12.734 -4.864 1.00 0.00 97 THR A C 4
ATOM 5136 O O . THR A 1 97 ? 3.604 -13.430 -5.385 1.00 0.00 97 THR A O 4
ATOM 5147 N N . GLN A 1 98 ? 1.474 -12.607 -5.374 1.00 0.00 98 GLN A N 4
ATOM 5148 C CA . GLN A 1 98 ? 0.894 -13.490 -6.410 1.00 0.00 98 GLN A CA 4
ATOM 5149 C C . GLN A 1 98 ? -0.558 -13.040 -6.679 1.00 0.00 98 GLN A C 4
ATOM 5150 O O . GLN A 1 98 ? -1.000 -12.015 -6.141 1.00 0.00 98 GLN A O 4
ATOM 5164 N N . ASN A 1 99 ? -1.296 -13.799 -7.509 1.00 0.00 99 ASN A N 4
ATOM 5165 C CA . ASN A 1 99 ? -2.729 -13.543 -7.766 1.00 0.00 99 ASN A CA 4
ATOM 5166 C C . ASN A 1 99 ? -3.561 -13.948 -6.535 1.00 0.00 99 ASN A C 4
ATOM 5167 O O . ASN A 1 99 ? -3.864 -15.130 -6.341 1.00 0.00 99 ASN A O 4
ATOM 5178 N N . ARG A 1 100 ? -3.855 -12.967 -5.662 1.00 0.00 100 ARG A N 4
ATOM 5179 C CA . ARG A 1 100 ? -4.701 -13.172 -4.469 1.00 0.00 100 ARG A CA 4
ATOM 5180 C C . ARG A 1 100 ? -6.066 -12.475 -4.666 1.00 0.00 100 ARG A C 4
ATOM 5181 O O . ARG A 1 100 ? -6.097 -11.335 -5.135 1.00 0.00 100 ARG A O 4
ATOM 5202 N N . PRO A 1 101 ? -7.217 -13.154 -4.330 1.00 0.00 101 PRO A N 4
ATOM 5203 C CA . PRO A 1 101 ? -8.577 -12.570 -4.467 1.00 0.00 101 PRO A CA 4
ATOM 5204 C C . PRO A 1 101 ? -8.755 -11.300 -3.585 1.00 0.00 101 PRO A C 4
ATOM 5205 O O . PRO A 1 101 ? -8.707 -10.185 -4.139 1.00 0.00 101 PRO A O 4
ATOM 5217 N N . PRO A 1 23 ? -12.040 19.472 7.340 1.00 0.00 23 PRO A N 5
ATOM 5218 C CA . PRO A 1 23 ? -11.367 19.364 6.022 1.00 0.00 23 PRO A CA 5
ATOM 5219 C C . PRO A 1 23 ? -11.647 17.988 5.393 1.00 0.00 23 PRO A C 5
ATOM 5220 O O . PRO A 1 23 ? -12.198 17.095 6.056 1.00 0.00 23 PRO A O 5
ATOM 5231 N N . LYS A 1 24 ? -11.293 17.837 4.103 1.00 0.00 24 LYS A N 5
ATOM 5232 C CA . LYS A 1 24 ? -11.372 16.542 3.403 1.00 0.00 24 LYS A CA 5
ATOM 5233 C C . LYS A 1 24 ? -10.170 15.661 3.809 1.00 0.00 24 LYS A C 5
ATOM 5234 O O . LYS A 1 24 ? -9.064 16.169 4.053 1.00 0.00 24 LYS A O 5
ATOM 5253 N N . ILE A 1 25 ? -10.406 14.348 3.882 1.00 0.00 25 ILE A N 5
ATOM 5254 C CA . ILE A 1 25 ? -9.366 13.346 4.135 1.00 0.00 25 ILE A CA 5
ATOM 5255 C C . ILE A 1 25 ? -8.708 12.951 2.784 1.00 0.00 25 ILE A C 5
ATOM 5256 O O . ILE A 1 25 ? -9.364 13.024 1.732 1.00 0.00 25 ILE A O 5
ATOM 5272 N N . MET A 1 26 ? -7.425 12.529 2.795 1.00 0.00 26 MET A N 5
ATOM 5273 C CA . MET A 1 26 ? -6.673 12.322 1.539 1.00 0.00 26 MET A CA 5
ATOM 5274 C C . MET A 1 26 ? -7.033 10.957 0.924 1.00 0.00 26 MET A C 5
ATOM 5275 O O . MET A 1 26 ? -6.690 9.898 1.459 1.00 0.00 26 MET A O 5
ATOM 5289 N N . LYS A 1 27 ? -7.753 11.030 -0.197 1.00 0.00 27 LYS A N 5
ATOM 5290 C CA . LYS A 1 27 ? -8.243 9.880 -0.947 1.00 0.00 27 LYS A CA 5
ATOM 5291 C C . LYS A 1 27 ? -7.125 9.355 -1.872 1.00 0.00 27 LYS A C 5
ATOM 5292 O O . LYS A 1 27 ? -6.960 9.831 -3.000 1.00 0.00 27 LYS A O 5
ATOM 5311 N N . VAL A 1 28 ? -6.330 8.413 -1.351 1.00 0.00 28 VAL A N 5
ATOM 5312 C CA . VAL A 1 28 ? -5.178 7.839 -2.062 1.00 0.00 28 VAL A CA 5
ATOM 5313 C C . VAL A 1 28 ? -5.600 6.557 -2.787 1.00 0.00 28 VAL A C 5
ATOM 5314 O O . VAL A 1 28 ? -5.885 5.542 -2.144 1.00 0.00 28 VAL A O 5
ATOM 5327 N N . THR A 1 29 ? -5.637 6.614 -4.122 1.00 0.00 29 THR A N 5
ATOM 5328 C CA . THR A 1 29 ? -5.948 5.456 -4.958 1.00 0.00 29 THR A CA 5
ATOM 5329 C C . THR A 1 29 ? -4.670 4.632 -5.196 1.00 0.00 29 THR A C 5
ATOM 5330 O O . THR A 1 29 ? -3.647 5.152 -5.628 1.00 0.00 29 THR A O 5
ATOM 5341 N N . VAL A 1 30 ? -4.746 3.351 -4.859 1.00 0.00 30 VAL A N 5
ATOM 5342 C CA . VAL A 1 30 ? -3.666 2.380 -5.049 1.00 0.00 30 VAL A CA 5
ATOM 5343 C C . VAL A 1 30 ? -4.077 1.403 -6.155 1.00 0.00 30 VAL A C 5
ATOM 5344 O O . VAL A 1 30 ? -5.085 0.697 -6.024 1.00 0.00 30 VAL A O 5
ATOM 5357 N N . LYS A 1 31 ? -3.304 1.396 -7.250 1.00 0.00 31 LYS A N 5
ATOM 5358 C CA . LYS A 1 31 ? -3.555 0.525 -8.401 1.00 0.00 31 LYS A CA 5
ATOM 5359 C C . LYS A 1 31 ? -2.650 -0.718 -8.325 1.00 0.00 31 LYS A C 5
ATOM 5360 O O . LYS A 1 31 ? -1.483 -0.623 -7.915 1.00 0.00 31 LYS A O 5
ATOM 5379 N N . THR A 1 32 ? -3.213 -1.868 -8.708 1.00 0.00 32 THR A N 5
ATOM 5380 C CA . THR A 1 32 ? -2.507 -3.154 -8.819 1.00 0.00 32 THR A CA 5
ATOM 5381 C C . THR A 1 32 ? -2.976 -3.868 -10.104 1.00 0.00 32 THR A C 5
ATOM 5382 O O . THR A 1 32 ? -3.964 -3.436 -10.716 1.00 0.00 32 THR A O 5
ATOM 5393 N N . PRO A 1 33 ? -2.292 -4.972 -10.545 1.00 0.00 33 PRO A N 5
ATOM 5394 C CA . PRO A 1 33 ? -2.825 -5.851 -11.616 1.00 0.00 33 PRO A CA 5
ATOM 5395 C C . PRO A 1 33 ? -4.108 -6.609 -11.175 1.00 0.00 33 PRO A C 5
ATOM 5396 O O . PRO A 1 33 ? -4.767 -7.251 -11.998 1.00 0.00 33 PRO A O 5
ATOM 5407 N N . LYS A 1 34 ? -4.445 -6.515 -9.869 1.00 0.00 34 LYS A N 5
ATOM 5408 C CA . LYS A 1 34 ? -5.724 -6.990 -9.326 1.00 0.00 34 LYS A CA 5
ATOM 5409 C C . LYS A 1 34 ? -6.829 -5.984 -9.701 1.00 0.00 34 LYS A C 5
ATOM 5410 O O . LYS A 1 34 ? -7.728 -6.295 -10.494 1.00 0.00 34 LYS A O 5
ATOM 5429 N N . GLU A 1 35 ? -6.705 -4.759 -9.150 1.00 0.00 35 GLU A N 5
ATOM 5430 C CA . GLU A 1 35 ? -7.742 -3.710 -9.222 1.00 0.00 35 GLU A CA 5
ATOM 5431 C C . GLU A 1 35 ? -7.213 -2.384 -8.630 1.00 0.00 35 GLU A C 5
ATOM 5432 O O . GLU A 1 35 ? -6.053 -2.290 -8.223 1.00 0.00 35 GLU A O 5
ATOM 5444 N N . LYS A 1 36 ? -8.081 -1.364 -8.589 1.00 0.00 36 LYS A N 5
ATOM 5445 C CA . LYS A 1 36 ? -7.807 -0.092 -7.894 1.00 0.00 36 LYS A CA 5
ATOM 5446 C C . LYS A 1 36 ? -8.648 -0.027 -6.604 1.00 0.00 36 LYS A C 5
ATOM 5447 O O . LYS A 1 36 ? -9.825 -0.415 -6.602 1.00 0.00 36 LYS A O 5
ATOM 5466 N N . GLU A 1 37 ? -8.026 0.431 -5.509 1.00 0.00 37 GLU A N 5
ATOM 5467 C CA . GLU A 1 37 ? -8.700 0.656 -4.221 1.00 0.00 37 GLU A CA 5
ATOM 5468 C C . GLU A 1 37 ? -8.305 2.036 -3.685 1.00 0.00 37 GLU A C 5
ATOM 5469 O O . GLU A 1 37 ? -7.121 2.320 -3.508 1.00 0.00 37 GLU A O 5
ATOM 5481 N N . GLU A 1 38 ? -9.311 2.885 -3.429 1.00 0.00 38 GLU A N 5
ATOM 5482 C CA . GLU A 1 38 ? -9.109 4.248 -2.942 1.00 0.00 38 GLU A CA 5
ATOM 5483 C C . GLU A 1 38 ? -9.247 4.242 -1.418 1.00 0.00 38 GLU A C 5
ATOM 5484 O O . GLU A 1 38 ? -10.337 4.012 -0.882 1.00 0.00 38 GLU A O 5
ATOM 5496 N N . PHE A 1 39 ? -8.123 4.447 -0.744 1.00 0.00 39 PHE A N 5
ATOM 5497 C CA . PHE A 1 39 ? -8.043 4.564 0.712 1.00 0.00 39 PHE A CA 5
ATOM 5498 C C . PHE A 1 39 ? -8.232 6.029 1.117 1.00 0.00 39 PHE A C 5
ATOM 5499 O O . PHE A 1 39 ? -8.152 6.929 0.280 1.00 0.00 39 PHE A O 5
ATOM 5516 N N . ALA A 1 40 ? -8.509 6.245 2.392 1.00 0.00 40 ALA A N 5
ATOM 5517 C CA . ALA A 1 40 ? -8.625 7.572 2.992 1.00 0.00 40 ALA A CA 5
ATOM 5518 C C . ALA A 1 40 ? -7.632 7.656 4.147 1.00 0.00 40 ALA A C 5
ATOM 5519 O O . ALA A 1 40 ? -7.632 6.775 5.010 1.00 0.00 40 ALA A O 5
ATOM 5526 N N . VAL A 1 41 ? -6.754 8.675 4.142 1.00 0.00 41 VAL A N 5
ATOM 5527 C CA . VAL A 1 41 ? -5.707 8.851 5.169 1.00 0.00 41 VAL A CA 5
ATOM 5528 C C . VAL A 1 41 ? -5.629 10.331 5.617 1.00 0.00 41 VAL A C 5
ATOM 5529 O O . VAL A 1 41 ? -5.575 11.223 4.771 1.00 0.00 41 VAL A O 5
ATOM 5542 N N . PRO A 1 42 ? -5.678 10.612 6.962 1.00 0.00 42 PRO A N 5
ATOM 5543 C CA . PRO A 1 42 ? -5.740 11.994 7.515 1.00 0.00 42 PRO A CA 5
ATOM 5544 C C . PRO A 1 42 ? -4.374 12.736 7.515 1.00 0.00 42 PRO A C 5
ATOM 5545 O O . PRO A 1 42 ? -3.849 13.080 8.581 1.00 0.00 42 PRO A O 5
ATOM 5556 N N . GLU A 1 43 ? -3.819 12.963 6.291 1.00 0.00 43 GLU A N 5
ATOM 5557 C CA . GLU A 1 43 ? -2.581 13.764 5.999 1.00 0.00 43 GLU A CA 5
ATOM 5558 C C . GLU A 1 43 ? -1.351 13.438 6.890 1.00 0.00 43 GLU A C 5
ATOM 5559 O O . GLU A 1 43 ? -0.364 14.188 6.885 1.00 0.00 43 GLU A O 5
ATOM 5571 N N . ASN A 1 44 ? -1.382 12.291 7.589 1.00 0.00 44 ASN A N 5
ATOM 5572 C CA . ASN A 1 44 ? -0.366 11.941 8.608 1.00 0.00 44 ASN A CA 5
ATOM 5573 C C . ASN A 1 44 ? -0.019 10.439 8.571 1.00 0.00 44 ASN A C 5
ATOM 5574 O O . ASN A 1 44 ? 1.050 10.044 9.044 1.00 0.00 44 ASN A O 5
ATOM 5585 N N . SER A 1 45 ? -0.923 9.608 8.010 1.00 0.00 45 SER A N 5
ATOM 5586 C CA . SER A 1 45 ? -0.717 8.155 7.928 1.00 0.00 45 SER A CA 5
ATOM 5587 C C . SER A 1 45 ? 0.554 7.820 7.126 1.00 0.00 45 SER A C 5
ATOM 5588 O O . SER A 1 45 ? 0.668 8.152 5.932 1.00 0.00 45 SER A O 5
ATOM 5596 N N . SER A 1 46 ? 1.512 7.205 7.824 1.00 0.00 46 SER A N 5
ATOM 5597 C CA . SER A 1 46 ? 2.773 6.752 7.244 1.00 0.00 46 SER A CA 5
ATOM 5598 C C . SER A 1 46 ? 2.550 5.532 6.344 1.00 0.00 46 SER A C 5
ATOM 5599 O O . SER A 1 46 ? 1.520 4.863 6.454 1.00 0.00 46 SER A O 5
ATOM 5607 N N . VAL A 1 47 ? 3.536 5.250 5.475 1.00 0.00 47 VAL A N 5
ATOM 5608 C CA . VAL A 1 47 ? 3.519 4.079 4.575 1.00 0.00 47 VAL A CA 5
ATOM 5609 C C . VAL A 1 47 ? 3.439 2.766 5.395 1.00 0.00 47 VAL A C 5
ATOM 5610 O O . VAL A 1 47 ? 2.830 1.785 4.956 1.00 0.00 47 VAL A O 5
ATOM 5623 N N . GLN A 1 48 ? 4.041 2.804 6.604 1.00 0.00 48 GLN A N 5
ATOM 5624 C CA . GLN A 1 48 ? 3.897 1.757 7.640 1.00 0.00 48 GLN A CA 5
ATOM 5625 C C . GLN A 1 48 ? 2.415 1.454 7.921 1.00 0.00 48 GLN A C 5
ATOM 5626 O O . GLN A 1 48 ? 1.975 0.325 7.809 1.00 0.00 48 GLN A O 5
ATOM 5640 N N . GLN A 1 49 ? 1.656 2.492 8.244 1.00 0.00 49 GLN A N 5
ATOM 5641 C CA . GLN A 1 49 ? 0.248 2.371 8.652 1.00 0.00 49 GLN A CA 5
ATOM 5642 C C . GLN A 1 49 ? -0.667 2.132 7.435 1.00 0.00 49 GLN A C 5
ATOM 5643 O O . GLN A 1 49 ? -1.716 1.491 7.541 1.00 0.00 49 GLN A O 5
ATOM 5657 N N . PHE A 1 50 ? -0.214 2.610 6.271 1.00 0.00 50 PHE A N 5
ATOM 5658 C CA . PHE A 1 50 ? -1.006 2.629 5.040 1.00 0.00 50 PHE A CA 5
ATOM 5659 C C . PHE A 1 50 ? -1.078 1.241 4.382 1.00 0.00 50 PHE A C 5
ATOM 5660 O O . PHE A 1 50 ? -2.162 0.797 3.989 1.00 0.00 50 PHE A O 5
ATOM 5677 N N . LYS A 1 51 ? 0.076 0.554 4.256 1.00 0.00 51 LYS A N 5
ATOM 5678 C CA . LYS A 1 51 ? 0.131 -0.762 3.582 1.00 0.00 51 LYS A CA 5
ATOM 5679 C C . LYS A 1 51 ? -0.540 -1.855 4.451 1.00 0.00 51 LYS A C 5
ATOM 5680 O O . LYS A 1 51 ? -0.879 -2.926 3.965 1.00 0.00 51 LYS A O 5
ATOM 5699 N N . GLU A 1 52 ? -0.723 -1.554 5.751 1.00 0.00 52 GLU A N 5
ATOM 5700 C CA . GLU A 1 52 ? -1.487 -2.404 6.688 1.00 0.00 52 GLU A CA 5
ATOM 5701 C C . GLU A 1 52 ? -3.004 -2.318 6.434 1.00 0.00 52 GLU A C 5
ATOM 5702 O O . GLU A 1 52 ? -3.741 -3.294 6.656 1.00 0.00 52 GLU A O 5
ATOM 5714 N N . GLU A 1 53 ? -3.455 -1.142 5.962 1.00 0.00 53 GLU A N 5
ATOM 5715 C CA . GLU A 1 53 ? -4.825 -0.957 5.444 1.00 0.00 53 GLU A CA 5
ATOM 5716 C C . GLU A 1 53 ? -4.989 -1.705 4.111 1.00 0.00 53 GLU A C 5
ATOM 5717 O O . GLU A 1 53 ? -6.014 -2.336 3.871 1.00 0.00 53 GLU A O 5
ATOM 5729 N N . ILE A 1 54 ? -3.956 -1.625 3.254 1.00 0.00 54 ILE A N 5
ATOM 5730 C CA . ILE A 1 54 ? -3.902 -2.376 1.984 1.00 0.00 54 ILE A CA 5
ATOM 5731 C C . ILE A 1 54 ? -3.998 -3.903 2.241 1.00 0.00 54 ILE A C 5
ATOM 5732 O O . ILE A 1 54 ? -4.691 -4.623 1.509 1.00 0.00 54 ILE A O 5
ATOM 5748 N N . SER A 1 55 ? -3.319 -4.358 3.312 1.00 0.00 55 SER A N 5
ATOM 5749 C CA . SER A 1 55 ? -3.202 -5.784 3.676 1.00 0.00 55 SER A CA 5
ATOM 5750 C C . SER A 1 55 ? -4.571 -6.463 3.865 1.00 0.00 55 SER A C 5
ATOM 5751 O O . SER A 1 55 ? -4.748 -7.617 3.464 1.00 0.00 55 SER A O 5
ATOM 5759 N N . LYS A 1 56 ? -5.540 -5.740 4.458 1.00 0.00 56 LYS A N 5
ATOM 5760 C CA . LYS A 1 56 ? -6.869 -6.308 4.764 1.00 0.00 56 LYS A CA 5
ATOM 5761 C C . LYS A 1 56 ? -7.802 -6.294 3.529 1.00 0.00 56 LYS A C 5
ATOM 5762 O O . LYS A 1 56 ? -8.685 -7.149 3.416 1.00 0.00 56 LYS A O 5
ATOM 5781 N N . ARG A 1 57 ? -7.601 -5.323 2.607 1.00 0.00 57 ARG A N 5
ATOM 5782 C CA . ARG A 1 57 ? -8.391 -5.247 1.351 1.00 0.00 57 ARG A CA 5
ATOM 5783 C C . ARG A 1 57 ? -7.929 -6.331 0.368 1.00 0.00 57 ARG A C 5
ATOM 5784 O O . ARG A 1 57 ? -8.712 -7.189 -0.043 1.00 0.00 57 ARG A O 5
ATOM 5805 N N . PHE A 1 58 ? -6.634 -6.295 0.033 1.00 0.00 58 PHE A N 5
ATOM 5806 C CA . PHE A 1 58 ? -6.026 -7.188 -0.967 1.00 0.00 58 PHE A CA 5
ATOM 5807 C C . PHE A 1 58 ? -5.682 -8.568 -0.383 1.00 0.00 58 PHE A C 5
ATOM 5808 O O . PHE A 1 58 ? -5.238 -9.436 -1.132 1.00 0.00 58 PHE A O 5
ATOM 5825 N N . LYS A 1 59 ? -5.862 -8.755 0.952 1.00 0.00 59 LYS A N 5
ATOM 5826 C CA . LYS A 1 59 ? -5.647 -10.060 1.646 1.00 0.00 59 LYS A CA 5
ATOM 5827 C C . LYS A 1 59 ? -4.206 -10.582 1.455 1.00 0.00 59 LYS A C 5
ATOM 5828 O O . LYS A 1 59 ? -3.958 -11.790 1.467 1.00 0.00 59 LYS A O 5
ATOM 5847 N N . SER A 1 60 ? -3.258 -9.646 1.359 1.00 0.00 60 SER A N 5
ATOM 5848 C CA . SER A 1 60 ? -1.844 -9.936 1.095 1.00 0.00 60 SER A CA 5
ATOM 5849 C C . SER A 1 60 ? -0.972 -9.370 2.232 1.00 0.00 60 SER A C 5
ATOM 5850 O O . SER A 1 60 ? -1.255 -8.283 2.738 1.00 0.00 60 SER A O 5
ATOM 5858 N N . HIS A 1 61 ? 0.077 -10.129 2.628 1.00 0.00 61 HIS A N 5
ATOM 5859 C CA . HIS A 1 61 ? 1.014 -9.734 3.705 1.00 0.00 61 HIS A CA 5
ATOM 5860 C C . HIS A 1 61 ? 1.683 -8.377 3.407 1.00 0.00 61 HIS A C 5
ATOM 5861 O O . HIS A 1 61 ? 1.976 -8.076 2.249 1.00 0.00 61 HIS A O 5
ATOM 5876 N N . THR A 1 62 ? 1.947 -7.602 4.470 1.00 0.00 62 THR A N 5
ATOM 5877 C CA . THR A 1 62 ? 2.472 -6.232 4.377 1.00 0.00 62 THR A CA 5
ATOM 5878 C C . THR A 1 62 ? 3.900 -6.177 3.790 1.00 0.00 62 THR A C 5
ATOM 5879 O O . THR A 1 62 ? 4.264 -5.201 3.126 1.00 0.00 62 THR A O 5
ATOM 5890 N N . ASP A 1 63 ? 4.697 -7.231 4.049 1.00 0.00 63 ASP A N 5
ATOM 5891 C CA . ASP A 1 63 ? 6.077 -7.355 3.521 1.00 0.00 63 ASP A CA 5
ATOM 5892 C C . ASP A 1 63 ? 6.089 -7.587 1.995 1.00 0.00 63 ASP A C 5
ATOM 5893 O O . ASP A 1 63 ? 7.098 -7.326 1.331 1.00 0.00 63 ASP A O 5
ATOM 5902 N N . GLN A 1 64 ? 4.970 -8.097 1.457 1.00 0.00 64 GLN A N 5
ATOM 5903 C CA . GLN A 1 64 ? 4.789 -8.299 0.003 1.00 0.00 64 GLN A CA 5
ATOM 5904 C C . GLN A 1 64 ? 4.496 -6.949 -0.677 1.00 0.00 64 GLN A C 5
ATOM 5905 O O . GLN A 1 64 ? 4.934 -6.687 -1.801 1.00 0.00 64 GLN A O 5
ATOM 5919 N N . LEU A 1 65 ? 3.763 -6.098 0.053 1.00 0.00 65 LEU A N 5
ATOM 5920 C CA . LEU A 1 65 ? 3.210 -4.839 -0.461 1.00 0.00 65 LEU A CA 5
ATOM 5921 C C . LEU A 1 65 ? 4.306 -3.763 -0.573 1.00 0.00 65 LEU A C 5
ATOM 5922 O O . LEU A 1 65 ? 4.705 -3.175 0.438 1.00 0.00 65 LEU A O 5
ATOM 5938 N N . VAL A 1 66 ? 4.829 -3.550 -1.799 1.00 0.00 66 VAL A N 5
ATOM 5939 C CA . VAL A 1 66 ? 5.804 -2.474 -2.079 1.00 0.00 66 VAL A CA 5
ATOM 5940 C C . VAL A 1 66 ? 5.137 -1.367 -2.944 1.00 0.00 66 VAL A C 5
ATOM 5941 O O . VAL A 1 66 ? 4.637 -1.619 -4.048 1.00 0.00 66 VAL A O 5
ATOM 5954 N N . LEU A 1 67 ? 5.070 -0.159 -2.377 1.00 0.00 67 LEU A N 5
ATOM 5955 C CA . LEU A 1 67 ? 4.517 1.040 -3.030 1.00 0.00 67 LEU A CA 5
ATOM 5956 C C . LEU A 1 67 ? 5.633 1.797 -3.762 1.00 0.00 67 LEU A C 5
ATOM 5957 O O . LEU A 1 67 ? 6.757 1.897 -3.261 1.00 0.00 67 LEU A O 5
ATOM 5973 N N . ILE A 1 68 ? 5.304 2.318 -4.953 1.00 0.00 68 ILE A N 5
ATOM 5974 C CA . ILE A 1 68 ? 6.224 3.072 -5.815 1.00 0.00 68 ILE A CA 5
ATOM 5975 C C . ILE A 1 68 ? 5.516 4.347 -6.296 1.00 0.00 68 ILE A C 5
ATOM 5976 O O . ILE A 1 68 ? 4.395 4.291 -6.823 1.00 0.00 68 ILE A O 5
ATOM 5992 N N . PHE A 1 69 ? 6.198 5.479 -6.115 1.00 0.00 69 PHE A N 5
ATOM 5993 C CA . PHE A 1 69 ? 5.770 6.798 -6.598 1.00 0.00 69 PHE A CA 5
ATOM 5994 C C . PHE A 1 69 ? 7.028 7.614 -6.924 1.00 0.00 69 PHE A C 5
ATOM 5995 O O . PHE A 1 69 ? 8.049 7.472 -6.236 1.00 0.00 69 PHE A O 5
ATOM 6012 N N . ALA A 1 70 ? 6.930 8.456 -7.972 1.00 0.00 70 ALA A N 5
ATOM 6013 C CA . ALA A 1 70 ? 8.056 9.249 -8.516 1.00 0.00 70 ALA A CA 5
ATOM 6014 C C . ALA A 1 70 ? 9.157 8.321 -9.078 1.00 0.00 70 ALA A C 5
ATOM 6015 O O . ALA A 1 70 ? 10.318 8.718 -9.193 1.00 0.00 70 ALA A O 5
ATOM 6022 N N . GLY A 1 71 ? 8.749 7.092 -9.461 1.00 0.00 71 GLY A N 5
ATOM 6023 C CA . GLY A 1 71 ? 9.668 6.063 -9.951 1.00 0.00 71 GLY A CA 5
ATOM 6024 C C . GLY A 1 71 ? 10.608 5.509 -8.873 1.00 0.00 71 GLY A C 5
ATOM 6025 O O . GLY A 1 71 ? 11.699 5.031 -9.193 1.00 0.00 71 GLY A O 5
ATOM 6029 N N . LYS A 1 72 ? 10.187 5.561 -7.597 1.00 0.00 72 LYS A N 5
ATOM 6030 C CA . LYS A 1 72 ? 10.988 5.037 -6.463 1.00 0.00 72 LYS A CA 5
ATOM 6031 C C . LYS A 1 72 ? 10.076 4.491 -5.351 1.00 0.00 72 LYS A C 5
ATOM 6032 O O . LYS A 1 72 ? 8.912 4.870 -5.246 1.00 0.00 72 LYS A O 5
ATOM 6051 N N . ILE A 1 73 ? 10.639 3.607 -4.522 1.00 0.00 73 ILE A N 5
ATOM 6052 C CA . ILE A 1 73 ? 9.898 2.885 -3.471 1.00 0.00 73 ILE A CA 5
ATOM 6053 C C . ILE A 1 73 ? 9.686 3.773 -2.217 1.00 0.00 73 ILE A C 5
ATOM 6054 O O . ILE A 1 73 ? 10.576 4.529 -1.817 1.00 0.00 73 ILE A O 5
ATOM 6070 N N . LEU A 1 74 ? 8.484 3.692 -1.634 1.00 0.00 74 LEU A N 5
ATOM 6071 C CA . LEU A 1 74 ? 8.134 4.397 -0.384 1.00 0.00 74 LEU A CA 5
ATOM 6072 C C . LEU A 1 74 ? 8.554 3.515 0.799 1.00 0.00 74 LEU A C 5
ATOM 6073 O O . LEU A 1 74 ? 8.551 2.282 0.680 1.00 0.00 74 LEU A O 5
ATOM 6089 N N . LYS A 1 75 ? 8.911 4.130 1.934 1.00 0.00 75 LYS A N 5
ATOM 6090 C CA . LYS A 1 75 ? 9.389 3.391 3.120 1.00 0.00 75 LYS A CA 5
ATOM 6091 C C . LYS A 1 75 ? 8.523 3.713 4.338 1.00 0.00 75 LYS A C 5
ATOM 6092 O O . LYS A 1 75 ? 7.895 4.766 4.414 1.00 0.00 75 LYS A O 5
ATOM 6111 N N . ASP A 1 76 ? 8.533 2.791 5.304 1.00 0.00 76 ASP A N 5
ATOM 6112 C CA . ASP A 1 76 ? 7.734 2.890 6.535 1.00 0.00 76 ASP A CA 5
ATOM 6113 C C . ASP A 1 76 ? 8.234 4.030 7.452 1.00 0.00 76 ASP A C 5
ATOM 6114 O O . ASP A 1 76 ? 7.505 4.468 8.347 1.00 0.00 76 ASP A O 5
ATOM 6123 N N . GLN A 1 77 ? 9.485 4.490 7.220 1.00 0.00 77 GLN A N 5
ATOM 6124 C CA . GLN A 1 77 ? 10.070 5.641 7.939 1.00 0.00 77 GLN A CA 5
ATOM 6125 C C . GLN A 1 77 ? 9.484 6.991 7.458 1.00 0.00 77 GLN A C 5
ATOM 6126 O O . GLN A 1 77 ? 9.565 7.999 8.181 1.00 0.00 77 GLN A O 5
ATOM 6140 N N . ASP A 1 78 ? 8.886 7.011 6.249 1.00 0.00 78 ASP A N 5
ATOM 6141 C CA . ASP A 1 78 ? 8.213 8.211 5.694 1.00 0.00 78 ASP A CA 5
ATOM 6142 C C . ASP A 1 78 ? 6.695 7.976 5.561 1.00 0.00 78 ASP A C 5
ATOM 6143 O O . ASP A 1 78 ? 6.176 6.891 5.877 1.00 0.00 78 ASP A O 5
ATOM 6152 N N . THR A 1 79 ? 5.998 9.024 5.095 1.00 0.00 79 THR A N 5
ATOM 6153 C CA . THR A 1 79 ? 4.578 8.964 4.735 1.00 0.00 79 THR A CA 5
ATOM 6154 C C . THR A 1 79 ? 4.469 9.136 3.221 1.00 0.00 79 THR A C 5
ATOM 6155 O O . THR A 1 79 ? 5.399 9.640 2.570 1.00 0.00 79 THR A O 5
ATOM 6166 N N . LEU A 1 80 ? 3.331 8.716 2.669 1.00 0.00 80 LEU A N 5
ATOM 6167 C CA . LEU A 1 80 ? 2.997 8.939 1.256 1.00 0.00 80 LEU A CA 5
ATOM 6168 C C . LEU A 1 80 ? 2.915 10.452 0.938 1.00 0.00 80 LEU A C 5
ATOM 6169 O O . LEU A 1 80 ? 3.311 10.889 -0.143 1.00 0.00 80 LEU A O 5
ATOM 6185 N N . SER A 1 81 ? 2.460 11.240 1.935 1.00 0.00 81 SER A N 5
ATOM 6186 C CA . SER A 1 81 ? 2.292 12.703 1.819 1.00 0.00 81 SER A CA 5
ATOM 6187 C C . SER A 1 81 ? 3.657 13.418 1.718 1.00 0.00 81 SER A C 5
ATOM 6188 O O . SER A 1 81 ? 3.743 14.509 1.139 1.00 0.00 81 SER A O 5
ATOM 6196 N N . GLN A 1 82 ? 4.724 12.776 2.257 1.00 0.00 82 GLN A N 5
ATOM 6197 C CA . GLN A 1 82 ? 6.116 13.264 2.113 1.00 0.00 82 GLN A CA 5
ATOM 6198 C C . GLN A 1 82 ? 6.559 13.177 0.636 1.00 0.00 82 GLN A C 5
ATOM 6199 O O . GLN A 1 82 ? 7.413 13.943 0.193 1.00 0.00 82 GLN A O 5
ATOM 6213 N N . HIS A 1 83 ? 5.961 12.233 -0.112 1.00 0.00 83 HIS A N 5
ATOM 6214 C CA . HIS A 1 83 ? 6.202 12.060 -1.567 1.00 0.00 83 HIS A CA 5
ATOM 6215 C C . HIS A 1 83 ? 5.189 12.874 -2.406 1.00 0.00 83 HIS A C 5
ATOM 6216 O O . HIS A 1 83 ? 5.191 12.798 -3.636 1.00 0.00 83 HIS A O 5
ATOM 6231 N N . GLY A 1 84 ? 4.329 13.649 -1.717 1.00 0.00 84 GLY A N 5
ATOM 6232 C CA . GLY A 1 84 ? 3.336 14.523 -2.355 1.00 0.00 84 GLY A CA 5
ATOM 6233 C C . GLY A 1 84 ? 2.074 13.792 -2.790 1.00 0.00 84 GLY A C 5
ATOM 6234 O O . GLY A 1 84 ? 1.296 14.313 -3.604 1.00 0.00 84 GLY A O 5
ATOM 6238 N N . ILE A 1 85 ? 1.863 12.589 -2.237 1.00 0.00 85 ILE A N 5
ATOM 6239 C CA . ILE A 1 85 ? 0.686 11.763 -2.538 1.00 0.00 85 ILE A CA 5
ATOM 6240 C C . ILE A 1 85 ? -0.462 12.211 -1.635 1.00 0.00 85 ILE A C 5
ATOM 6241 O O . ILE A 1 85 ? -0.381 12.088 -0.409 1.00 0.00 85 ILE A O 5
ATOM 6257 N N . HIS A 1 86 ? -1.503 12.765 -2.250 1.00 0.00 86 HIS A N 5
ATOM 6258 C CA . HIS A 1 86 ? -2.662 13.337 -1.542 1.00 0.00 86 HIS A CA 5
ATOM 6259 C C . HIS A 1 86 ? -3.963 12.815 -2.189 1.00 0.00 86 HIS A C 5
ATOM 6260 O O . HIS A 1 86 ? -3.934 11.827 -2.942 1.00 0.00 86 HIS A O 5
ATOM 6275 N N . ASP A 1 87 ? -5.098 13.464 -1.859 1.00 0.00 87 ASP A N 5
ATOM 6276 C CA . ASP A 1 87 ? -6.417 13.178 -2.458 1.00 0.00 87 ASP A CA 5
ATOM 6277 C C . ASP A 1 87 ? -6.382 13.362 -3.994 1.00 0.00 87 ASP A C 5
ATOM 6278 O O . ASP A 1 87 ? -6.093 14.456 -4.490 1.00 0.00 87 ASP A O 5
ATOM 6287 N N . GLY A 1 88 ? -6.612 12.264 -4.732 1.00 0.00 88 GLY A N 5
ATOM 6288 C CA . GLY A 1 88 ? -6.618 12.280 -6.198 1.00 0.00 88 GLY A CA 5
ATOM 6289 C C . GLY A 1 88 ? -5.394 11.620 -6.820 1.00 0.00 88 GLY A C 5
ATOM 6290 O O . GLY A 1 88 ? -5.436 11.228 -7.992 1.00 0.00 88 GLY A O 5
ATOM 6294 N N . LEU A 1 89 ? -4.302 11.496 -6.043 1.00 0.00 89 LEU A N 5
ATOM 6295 C CA . LEU A 1 89 ? -3.043 10.880 -6.519 1.00 0.00 89 LEU A CA 5
ATOM 6296 C C . LEU A 1 89 ? -3.156 9.342 -6.486 1.00 0.00 89 LEU A C 5
ATOM 6297 O O . LEU A 1 89 ? -3.835 8.770 -5.618 1.00 0.00 89 LEU A O 5
ATOM 6313 N N . THR A 1 90 ? -2.484 8.696 -7.458 1.00 0.00 90 THR A N 5
ATOM 6314 C CA . THR A 1 90 ? -2.456 7.235 -7.613 1.00 0.00 90 THR A CA 5
ATOM 6315 C C . THR A 1 90 ? -1.015 6.721 -7.446 1.00 0.00 90 THR A C 5
ATOM 6316 O O . THR A 1 90 ? -0.069 7.308 -7.990 1.00 0.00 90 THR A O 5
ATOM 6327 N N . VAL A 1 91 ? -0.874 5.627 -6.673 1.00 0.00 91 VAL A N 5
ATOM 6328 C CA . VAL A 1 91 ? 0.419 4.976 -6.377 1.00 0.00 91 VAL A CA 5
ATOM 6329 C C . VAL A 1 91 ? 0.493 3.630 -7.121 1.00 0.00 91 VAL A C 5
ATOM 6330 O O . VAL A 1 91 ? -0.543 2.984 -7.356 1.00 0.00 91 VAL A O 5
ATOM 6343 N N . HIS A 1 92 ? 1.716 3.221 -7.502 1.00 0.00 92 HIS A N 5
ATOM 6344 C CA . HIS A 1 92 ? 1.969 1.890 -8.088 1.00 0.00 92 HIS A CA 5
ATOM 6345 C C . HIS A 1 92 ? 2.253 0.894 -6.954 1.00 0.00 92 HIS A C 5
ATOM 6346 O O . HIS A 1 92 ? 3.300 0.973 -6.320 1.00 0.00 92 HIS A O 5
ATOM 6361 N N . LEU A 1 93 ? 1.321 -0.032 -6.688 1.00 0.00 93 LEU A N 5
ATOM 6362 C CA . LEU A 1 93 ? 1.549 -1.121 -5.727 1.00 0.00 93 LEU A CA 5
ATOM 6363 C C . LEU A 1 93 ? 1.828 -2.409 -6.486 1.00 0.00 93 LEU A C 5
ATOM 6364 O O . LEU A 1 93 ? 1.039 -2.832 -7.341 1.00 0.00 93 LEU A O 5
ATOM 6380 N N . VAL A 1 94 ? 2.945 -3.030 -6.143 1.00 0.00 94 VAL A N 5
ATOM 6381 C CA . VAL A 1 94 ? 3.341 -4.329 -6.667 1.00 0.00 94 VAL A CA 5
ATOM 6382 C C . VAL A 1 94 ? 3.404 -5.299 -5.483 1.00 0.00 94 VAL A C 5
ATOM 6383 O O . VAL A 1 94 ? 4.241 -5.147 -4.585 1.00 0.00 94 VAL A O 5
ATOM 6396 N N . ILE A 1 95 ? 2.482 -6.259 -5.456 1.00 0.00 95 ILE A N 5
ATOM 6397 C CA . ILE A 1 95 ? 2.409 -7.256 -4.392 1.00 0.00 95 ILE A CA 5
ATOM 6398 C C . ILE A 1 95 ? 3.320 -8.422 -4.766 1.00 0.00 95 ILE A C 5
ATOM 6399 O O . ILE A 1 95 ? 3.067 -9.118 -5.756 1.00 0.00 95 ILE A O 5
ATOM 6415 N N . LYS A 1 96 ? 4.380 -8.614 -3.980 1.00 0.00 96 LYS A N 5
ATOM 6416 C CA . LYS A 1 96 ? 5.389 -9.659 -4.203 1.00 0.00 96 LYS A CA 5
ATOM 6417 C C . LYS A 1 96 ? 4.953 -10.978 -3.533 1.00 0.00 96 LYS A C 5
ATOM 6418 O O . LYS A 1 96 ? 5.685 -11.565 -2.731 1.00 0.00 96 LYS A O 5
ATOM 6437 N N . THR A 1 97 ? 3.729 -11.417 -3.869 1.00 0.00 97 THR A N 5
ATOM 6438 C CA . THR A 1 97 ? 3.151 -12.695 -3.413 1.00 0.00 97 THR A CA 5
ATOM 6439 C C . THR A 1 97 ? 3.330 -13.781 -4.499 1.00 0.00 97 THR A C 5
ATOM 6440 O O . THR A 1 97 ? 4.023 -13.552 -5.495 1.00 0.00 97 THR A O 5
ATOM 6451 N N . GLN A 1 98 ? 2.720 -14.958 -4.294 1.00 0.00 98 GLN A N 5
ATOM 6452 C CA . GLN A 1 98 ? 2.672 -16.026 -5.312 1.00 0.00 98 GLN A CA 5
ATOM 6453 C C . GLN A 1 98 ? 1.377 -16.851 -5.192 1.00 0.00 98 GLN A C 5
ATOM 6454 O O . GLN A 1 98 ? 0.978 -17.520 -6.150 1.00 0.00 98 GLN A O 5
ATOM 6468 N N . ASN A 1 99 ? 0.723 -16.804 -4.013 1.00 0.00 99 ASN A N 5
ATOM 6469 C CA . ASN A 1 99 ? -0.457 -17.641 -3.708 1.00 0.00 99 ASN A CA 5
ATOM 6470 C C . ASN A 1 99 ? -1.665 -16.760 -3.327 1.00 0.00 99 ASN A C 5
ATOM 6471 O O . ASN A 1 99 ? -2.491 -17.134 -2.488 1.00 0.00 99 ASN A O 5
ATOM 6482 N N . ARG A 1 100 ? -1.762 -15.579 -3.969 1.00 0.00 100 ARG A N 5
ATOM 6483 C CA . ARG A 1 100 ? -2.936 -14.679 -3.856 1.00 0.00 100 ARG A CA 5
ATOM 6484 C C . ARG A 1 100 ? -3.588 -14.480 -5.245 1.00 0.00 100 ARG A C 5
ATOM 6485 O O . ARG A 1 100 ? -2.876 -14.506 -6.257 1.00 0.00 100 ARG A O 5
ATOM 6506 N N . PRO A 1 101 ? -4.959 -14.336 -5.312 1.00 0.00 101 PRO A N 5
ATOM 6507 C CA . PRO A 1 101 ? -5.685 -13.943 -6.549 1.00 0.00 101 PRO A CA 5
ATOM 6508 C C . PRO A 1 101 ? -5.082 -12.666 -7.207 1.00 0.00 101 PRO A C 5
ATOM 6509 O O . PRO A 1 101 ? -4.485 -12.761 -8.304 1.00 0.00 101 PRO A O 5
ATOM 6521 N N . PRO A 1 23 ? -13.639 18.398 8.161 1.00 0.00 23 PRO A N 6
ATOM 6522 C CA . PRO A 1 23 ? -12.984 18.370 6.823 1.00 0.00 23 PRO A CA 6
ATOM 6523 C C . PRO A 1 23 ? -13.150 16.985 6.176 1.00 0.00 23 PRO A C 6
ATOM 6524 O O . PRO A 1 23 ? -13.660 16.057 6.814 1.00 0.00 23 PRO A O 6
ATOM 6535 N N . LYS A 1 24 ? -12.725 16.871 4.909 1.00 0.00 24 LYS A N 6
ATOM 6536 C CA . LYS A 1 24 ? -12.684 15.589 4.191 1.00 0.00 24 LYS A CA 6
ATOM 6537 C C . LYS A 1 24 ? -11.469 14.768 4.663 1.00 0.00 24 LYS A C 6
ATOM 6538 O O . LYS A 1 24 ? -10.413 15.331 5.000 1.00 0.00 24 LYS A O 6
ATOM 6557 N N . ILE A 1 25 ? -11.637 13.444 4.687 1.00 0.00 25 ILE A N 6
ATOM 6558 C CA . ILE A 1 25 ? -10.554 12.500 4.972 1.00 0.00 25 ILE A CA 6
ATOM 6559 C C . ILE A 1 25 ? -9.858 12.138 3.637 1.00 0.00 25 ILE A C 6
ATOM 6560 O O . ILE A 1 25 ? -10.501 12.173 2.574 1.00 0.00 25 ILE A O 6
ATOM 6576 N N . MET A 1 26 ? -8.561 11.795 3.675 1.00 0.00 26 MET A N 6
ATOM 6577 C CA . MET A 1 26 ? -7.777 11.577 2.441 1.00 0.00 26 MET A CA 6
ATOM 6578 C C . MET A 1 26 ? -8.070 10.176 1.873 1.00 0.00 26 MET A C 6
ATOM 6579 O O . MET A 1 26 ? -7.717 9.150 2.475 1.00 0.00 26 MET A O 6
ATOM 6593 N N . LYS A 1 27 ? -8.755 10.166 0.719 1.00 0.00 27 LYS A N 6
ATOM 6594 C CA . LYS A 1 27 ? -9.142 8.945 0.007 1.00 0.00 27 LYS A CA 6
ATOM 6595 C C . LYS A 1 27 ? -7.952 8.456 -0.837 1.00 0.00 27 LYS A C 6
ATOM 6596 O O . LYS A 1 27 ? -7.711 8.958 -1.944 1.00 0.00 27 LYS A O 6
ATOM 6615 N N . VAL A 1 28 ? -7.183 7.519 -0.274 1.00 0.00 28 VAL A N 6
ATOM 6616 C CA . VAL A 1 28 ? -6.020 6.931 -0.949 1.00 0.00 28 VAL A CA 6
ATOM 6617 C C . VAL A 1 28 ? -6.419 5.585 -1.554 1.00 0.00 28 VAL A C 6
ATOM 6618 O O . VAL A 1 28 ? -6.610 4.612 -0.822 1.00 0.00 28 VAL A O 6
ATOM 6631 N N . THR A 1 29 ? -6.530 5.529 -2.883 1.00 0.00 29 THR A N 6
ATOM 6632 C CA . THR A 1 29 ? -6.810 4.279 -3.592 1.00 0.00 29 THR A CA 6
ATOM 6633 C C . THR A 1 29 ? -5.494 3.530 -3.818 1.00 0.00 29 THR A C 6
ATOM 6634 O O . THR A 1 29 ? -4.468 4.146 -4.102 1.00 0.00 29 THR A O 6
ATOM 6645 N N . VAL A 1 30 ? -5.515 2.216 -3.610 1.00 0.00 30 VAL A N 6
ATOM 6646 C CA . VAL A 1 30 ? -4.360 1.341 -3.831 1.00 0.00 30 VAL A CA 6
ATOM 6647 C C . VAL A 1 30 ? -4.730 0.289 -4.879 1.00 0.00 30 VAL A C 6
ATOM 6648 O O . VAL A 1 30 ? -5.615 -0.548 -4.649 1.00 0.00 30 VAL A O 6
ATOM 6661 N N . LYS A 1 31 ? -4.067 0.368 -6.041 1.00 0.00 31 LYS A N 6
ATOM 6662 C CA . LYS A 1 31 ? -4.234 -0.591 -7.139 1.00 0.00 31 LYS A CA 6
ATOM 6663 C C . LYS A 1 31 ? -3.074 -1.603 -7.064 1.00 0.00 31 LYS A C 6
ATOM 6664 O O . LYS A 1 31 ? -1.922 -1.229 -6.802 1.00 0.00 31 LYS A O 6
ATOM 6683 N N . THR A 1 32 ? -3.402 -2.880 -7.260 1.00 0.00 32 THR A N 6
ATOM 6684 C CA . THR A 1 32 ? -2.466 -4.009 -7.145 1.00 0.00 32 THR A CA 6
ATOM 6685 C C . THR A 1 32 ? -2.510 -4.834 -8.444 1.00 0.00 32 THR A C 6
ATOM 6686 O O . THR A 1 32 ? -3.361 -4.574 -9.303 1.00 0.00 32 THR A O 6
ATOM 6697 N N . PRO A 1 33 ? -1.582 -5.819 -8.655 1.00 0.00 33 PRO A N 6
ATOM 6698 C CA . PRO A 1 33 ? -1.705 -6.803 -9.777 1.00 0.00 33 PRO A CA 6
ATOM 6699 C C . PRO A 1 33 ? -2.837 -7.850 -9.555 1.00 0.00 33 PRO A C 6
ATOM 6700 O O . PRO A 1 33 ? -2.708 -9.014 -9.949 1.00 0.00 33 PRO A O 6
ATOM 6711 N N . LYS A 1 34 ? -3.974 -7.398 -8.985 1.00 0.00 34 LYS A N 6
ATOM 6712 C CA . LYS A 1 34 ? -5.045 -8.254 -8.455 1.00 0.00 34 LYS A CA 6
ATOM 6713 C C . LYS A 1 34 ? -6.386 -7.503 -8.549 1.00 0.00 34 LYS A C 6
ATOM 6714 O O . LYS A 1 34 ? -7.302 -7.922 -9.261 1.00 0.00 34 LYS A O 6
ATOM 6733 N N . GLU A 1 35 ? -6.458 -6.359 -7.840 1.00 0.00 35 GLU A N 6
ATOM 6734 C CA . GLU A 1 35 ? -7.689 -5.552 -7.677 1.00 0.00 35 GLU A CA 6
ATOM 6735 C C . GLU A 1 35 ? -7.328 -4.145 -7.157 1.00 0.00 35 GLU A C 6
ATOM 6736 O O . GLU A 1 35 ? -6.161 -3.757 -7.181 1.00 0.00 35 GLU A O 6
ATOM 6748 N N . LYS A 1 36 ? -8.334 -3.378 -6.714 1.00 0.00 36 LYS A N 6
ATOM 6749 C CA . LYS A 1 36 ? -8.128 -2.039 -6.130 1.00 0.00 36 LYS A CA 6
ATOM 6750 C C . LYS A 1 36 ? -9.076 -1.834 -4.939 1.00 0.00 36 LYS A C 6
ATOM 6751 O O . LYS A 1 36 ? -10.258 -2.175 -5.014 1.00 0.00 36 LYS A O 6
ATOM 6770 N N . GLU A 1 37 ? -8.534 -1.300 -3.833 1.00 0.00 37 GLU A N 6
ATOM 6771 C CA . GLU A 1 37 ? -9.308 -0.926 -2.629 1.00 0.00 37 GLU A CA 6
ATOM 6772 C C . GLU A 1 37 ? -8.950 0.518 -2.246 1.00 0.00 37 GLU A C 6
ATOM 6773 O O . GLU A 1 37 ? -7.769 0.874 -2.205 1.00 0.00 37 GLU A O 6
ATOM 6785 N N . GLU A 1 38 ? -9.974 1.344 -1.983 1.00 0.00 38 GLU A N 6
ATOM 6786 C CA . GLU A 1 38 ? -9.800 2.750 -1.609 1.00 0.00 38 GLU A CA 6
ATOM 6787 C C . GLU A 1 38 ? -9.911 2.886 -0.084 1.00 0.00 38 GLU A C 6
ATOM 6788 O O . GLU A 1 38 ? -10.922 2.497 0.521 1.00 0.00 38 GLU A O 6
ATOM 6800 N N . PHE A 1 39 ? -8.862 3.433 0.514 1.00 0.00 39 PHE A N 6
ATOM 6801 C CA . PHE A 1 39 ? -8.743 3.636 1.958 1.00 0.00 39 PHE A CA 6
ATOM 6802 C C . PHE A 1 39 ? -9.031 5.100 2.308 1.00 0.00 39 PHE A C 6
ATOM 6803 O O . PHE A 1 39 ? -9.029 5.974 1.431 1.00 0.00 39 PHE A O 6
ATOM 6820 N N . ALA A 1 40 ? -9.281 5.352 3.590 1.00 0.00 40 ALA A N 6
ATOM 6821 C CA . ALA A 1 40 ? -9.564 6.689 4.116 1.00 0.00 40 ALA A CA 6
ATOM 6822 C C . ALA A 1 40 ? -8.690 6.930 5.351 1.00 0.00 40 ALA A C 6
ATOM 6823 O O . ALA A 1 40 ? -8.854 6.250 6.370 1.00 0.00 40 ALA A O 6
ATOM 6830 N N . VAL A 1 41 ? -7.748 7.886 5.237 1.00 0.00 41 VAL A N 6
ATOM 6831 C CA . VAL A 1 41 ? -6.738 8.187 6.277 1.00 0.00 41 VAL A CA 6
ATOM 6832 C C . VAL A 1 41 ? -6.680 9.713 6.497 1.00 0.00 41 VAL A C 6
ATOM 6833 O O . VAL A 1 41 ? -6.785 10.463 5.532 1.00 0.00 41 VAL A O 6
ATOM 6846 N N . PRO A 1 42 ? -6.547 10.216 7.765 1.00 0.00 42 PRO A N 6
ATOM 6847 C CA . PRO A 1 42 ? -6.626 11.675 8.064 1.00 0.00 42 PRO A CA 6
ATOM 6848 C C . PRO A 1 42 ? -5.277 12.408 7.851 1.00 0.00 42 PRO A C 6
ATOM 6849 O O . PRO A 1 42 ? -4.889 13.258 8.664 1.00 0.00 42 PRO A O 6
ATOM 6860 N N . GLU A 1 43 ? -4.589 12.044 6.734 1.00 0.00 43 GLU A N 6
ATOM 6861 C CA . GLU A 1 43 ? -3.215 12.486 6.335 1.00 0.00 43 GLU A CA 6
ATOM 6862 C C . GLU A 1 43 ? -2.143 12.271 7.435 1.00 0.00 43 GLU A C 6
ATOM 6863 O O . GLU A 1 43 ? -0.981 12.659 7.254 1.00 0.00 43 GLU A O 6
ATOM 6875 N N . ASN A 1 44 ? -2.516 11.588 8.540 1.00 0.00 44 ASN A N 6
ATOM 6876 C CA . ASN A 1 44 ? -1.646 11.354 9.701 1.00 0.00 44 ASN A CA 6
ATOM 6877 C C . ASN A 1 44 ? -1.039 9.952 9.609 1.00 0.00 44 ASN A C 6
ATOM 6878 O O . ASN A 1 44 ? 0.061 9.707 10.113 1.00 0.00 44 ASN A O 6
ATOM 6889 N N . SER A 1 45 ? -1.785 9.034 8.959 1.00 0.00 45 SER A N 6
ATOM 6890 C CA . SER A 1 45 ? -1.345 7.661 8.743 1.00 0.00 45 SER A CA 6
ATOM 6891 C C . SER A 1 45 ? -0.124 7.626 7.813 1.00 0.00 45 SER A C 6
ATOM 6892 O O . SER A 1 45 ? -0.216 7.982 6.626 1.00 0.00 45 SER A O 6
ATOM 6900 N N . SER A 1 46 ? 1.025 7.263 8.395 1.00 0.00 46 SER A N 6
ATOM 6901 C CA . SER A 1 46 ? 2.245 6.948 7.644 1.00 0.00 46 SER A CA 6
ATOM 6902 C C . SER A 1 46 ? 2.035 5.675 6.820 1.00 0.00 46 SER A C 6
ATOM 6903 O O . SER A 1 46 ? 1.058 4.954 7.042 1.00 0.00 46 SER A O 6
ATOM 6911 N N . VAL A 1 47 ? 2.959 5.374 5.893 1.00 0.00 47 VAL A N 6
ATOM 6912 C CA . VAL A 1 47 ? 2.913 4.112 5.129 1.00 0.00 47 VAL A CA 6
ATOM 6913 C C . VAL A 1 47 ? 3.054 2.904 6.093 1.00 0.00 47 VAL A C 6
ATOM 6914 O O . VAL A 1 47 ? 2.468 1.858 5.848 1.00 0.00 47 VAL A O 6
ATOM 6927 N N . GLN A 1 48 ? 3.780 3.118 7.218 1.00 0.00 48 GLN A N 6
ATOM 6928 C CA . GLN A 1 48 ? 3.896 2.148 8.340 1.00 0.00 48 GLN A CA 6
ATOM 6929 C C . GLN A 1 48 ? 2.521 1.817 8.964 1.00 0.00 48 GLN A C 6
ATOM 6930 O O . GLN A 1 48 ? 2.269 0.678 9.361 1.00 0.00 48 GLN A O 6
ATOM 6944 N N . GLN A 1 49 ? 1.648 2.822 9.056 1.00 0.00 49 GLN A N 6
ATOM 6945 C CA . GLN A 1 49 ? 0.285 2.662 9.612 1.00 0.00 49 GLN A CA 6
ATOM 6946 C C . GLN A 1 49 ? -0.735 2.286 8.516 1.00 0.00 49 GLN A C 6
ATOM 6947 O O . GLN A 1 49 ? -1.825 1.784 8.815 1.00 0.00 49 GLN A O 6
ATOM 6961 N N . PHE A 1 50 ? -0.352 2.514 7.251 1.00 0.00 50 PHE A N 6
ATOM 6962 C CA . PHE A 1 50 ? -1.258 2.399 6.097 1.00 0.00 50 PHE A CA 6
ATOM 6963 C C . PHE A 1 50 ? -1.274 0.979 5.511 1.00 0.00 50 PHE A C 6
ATOM 6964 O O . PHE A 1 50 ? -2.339 0.467 5.151 1.00 0.00 50 PHE A O 6
ATOM 6981 N N . LYS A 1 51 ? -0.091 0.347 5.413 1.00 0.00 51 LYS A N 6
ATOM 6982 C CA . LYS A 1 51 ? 0.038 -1.006 4.818 1.00 0.00 51 LYS A CA 6
ATOM 6983 C C . LYS A 1 51 ? -0.597 -2.081 5.734 1.00 0.00 51 LYS A C 6
ATOM 6984 O O . LYS A 1 51 ? -0.862 -3.205 5.301 1.00 0.00 51 LYS A O 6
ATOM 7003 N N . GLU A 1 52 ? -0.840 -1.690 6.995 1.00 0.00 52 GLU A N 6
ATOM 7004 C CA . GLU A 1 52 ? -1.617 -2.470 7.978 1.00 0.00 52 GLU A CA 6
ATOM 7005 C C . GLU A 1 52 ? -3.102 -2.566 7.551 1.00 0.00 52 GLU A C 6
ATOM 7006 O O . GLU A 1 52 ? -3.749 -3.606 7.716 1.00 0.00 52 GLU A O 6
ATOM 7018 N N . GLU A 1 53 ? -3.640 -1.444 7.030 1.00 0.00 53 GLU A N 6
ATOM 7019 C CA . GLU A 1 53 ? -5.015 -1.383 6.494 1.00 0.00 53 GLU A CA 6
ATOM 7020 C C . GLU A 1 53 ? -5.102 -2.128 5.152 1.00 0.00 53 GLU A C 6
ATOM 7021 O O . GLU A 1 53 ? -6.137 -2.698 4.809 1.00 0.00 53 GLU A O 6
ATOM 7033 N N . ILE A 1 54 ? -3.998 -2.091 4.402 1.00 0.00 54 ILE A N 6
ATOM 7034 C CA . ILE A 1 54 ? -3.847 -2.840 3.147 1.00 0.00 54 ILE A CA 6
ATOM 7035 C C . ILE A 1 54 ? -3.905 -4.367 3.387 1.00 0.00 54 ILE A C 6
ATOM 7036 O O . ILE A 1 54 ? -4.587 -5.087 2.648 1.00 0.00 54 ILE A O 6
ATOM 7052 N N . SER A 1 55 ? -3.219 -4.833 4.445 1.00 0.00 55 SER A N 6
ATOM 7053 C CA . SER A 1 55 ? -3.020 -6.274 4.709 1.00 0.00 55 SER A CA 6
ATOM 7054 C C . SER A 1 55 ? -4.329 -7.025 5.017 1.00 0.00 55 SER A C 6
ATOM 7055 O O . SER A 1 55 ? -4.383 -8.245 4.873 1.00 0.00 55 SER A O 6
ATOM 7063 N N . LYS A 1 56 ? -5.369 -6.298 5.461 1.00 0.00 56 LYS A N 6
ATOM 7064 C CA . LYS A 1 56 ? -6.687 -6.903 5.764 1.00 0.00 56 LYS A CA 6
ATOM 7065 C C . LYS A 1 56 ? -7.575 -6.956 4.512 1.00 0.00 56 LYS A C 6
ATOM 7066 O O . LYS A 1 56 ? -8.441 -7.820 4.394 1.00 0.00 56 LYS A O 6
ATOM 7085 N N . ARG A 1 57 ? -7.370 -6.006 3.590 1.00 0.00 57 ARG A N 6
ATOM 7086 C CA . ARG A 1 57 ? -8.171 -5.909 2.364 1.00 0.00 57 ARG A CA 6
ATOM 7087 C C . ARG A 1 57 ? -7.679 -6.903 1.322 1.00 0.00 57 ARG A C 6
ATOM 7088 O O . ARG A 1 57 ? -8.449 -7.715 0.819 1.00 0.00 57 ARG A O 6
ATOM 7109 N N . PHE A 1 58 ? -6.373 -6.855 1.046 1.00 0.00 58 PHE A N 6
ATOM 7110 C CA . PHE A 1 58 ? -5.722 -7.745 0.071 1.00 0.00 58 PHE A CA 6
ATOM 7111 C C . PHE A 1 58 ? -5.254 -9.058 0.745 1.00 0.00 58 PHE A C 6
ATOM 7112 O O . PHE A 1 58 ? -4.626 -9.891 0.093 1.00 0.00 58 PHE A O 6
ATOM 7129 N N . LYS A 1 59 ? -5.540 -9.209 2.068 1.00 0.00 59 LYS A N 6
ATOM 7130 C CA . LYS A 1 59 ? -5.288 -10.455 2.852 1.00 0.00 59 LYS A CA 6
ATOM 7131 C C . LYS A 1 59 ? -3.821 -10.939 2.787 1.00 0.00 59 LYS A C 6
ATOM 7132 O O . LYS A 1 59 ? -3.525 -12.088 3.129 1.00 0.00 59 LYS A O 6
ATOM 7151 N N . SER A 1 60 ? -2.914 -10.029 2.428 1.00 0.00 60 SER A N 6
ATOM 7152 C CA . SER A 1 60 ? -1.490 -10.339 2.221 1.00 0.00 60 SER A CA 6
ATOM 7153 C C . SER A 1 60 ? -0.679 -9.778 3.390 1.00 0.00 60 SER A C 6
ATOM 7154 O O . SER A 1 60 ? -1.019 -8.728 3.930 1.00 0.00 60 SER A O 6
ATOM 7162 N N . HIS A 1 61 ? 0.384 -10.492 3.773 1.00 0.00 61 HIS A N 6
ATOM 7163 C CA . HIS A 1 61 ? 1.256 -10.111 4.898 1.00 0.00 61 HIS A CA 6
ATOM 7164 C C . HIS A 1 61 ? 2.008 -8.798 4.565 1.00 0.00 61 HIS A C 6
ATOM 7165 O O . HIS A 1 61 ? 2.472 -8.636 3.434 1.00 0.00 61 HIS A O 6
ATOM 7180 N N . THR A 1 62 ? 2.111 -7.877 5.556 1.00 0.00 62 THR A N 6
ATOM 7181 C CA . THR A 1 62 ? 2.638 -6.510 5.344 1.00 0.00 62 THR A CA 6
ATOM 7182 C C . THR A 1 62 ? 4.075 -6.503 4.787 1.00 0.00 62 THR A C 6
ATOM 7183 O O . THR A 1 62 ? 4.378 -5.726 3.881 1.00 0.00 62 THR A O 6
ATOM 7194 N N . ASP A 1 63 ? 4.937 -7.383 5.327 1.00 0.00 63 ASP A N 6
ATOM 7195 C CA . ASP A 1 63 ? 6.340 -7.536 4.864 1.00 0.00 63 ASP A CA 6
ATOM 7196 C C . ASP A 1 63 ? 6.403 -7.912 3.366 1.00 0.00 63 ASP A C 6
ATOM 7197 O O . ASP A 1 63 ? 7.345 -7.538 2.662 1.00 0.00 63 ASP A O 6
ATOM 7206 N N . GLN A 1 64 ? 5.368 -8.630 2.892 1.00 0.00 64 GLN A N 6
ATOM 7207 C CA . GLN A 1 64 ? 5.300 -9.154 1.515 1.00 0.00 64 GLN A CA 6
ATOM 7208 C C . GLN A 1 64 ? 4.696 -8.140 0.534 1.00 0.00 64 GLN A C 6
ATOM 7209 O O . GLN A 1 64 ? 4.585 -8.434 -0.645 1.00 0.00 64 GLN A O 6
ATOM 7223 N N . LEU A 1 65 ? 4.295 -6.953 1.010 1.00 0.00 65 LEU A N 6
ATOM 7224 C CA . LEU A 1 65 ? 3.716 -5.911 0.141 1.00 0.00 65 LEU A CA 6
ATOM 7225 C C . LEU A 1 65 ? 4.402 -4.555 0.397 1.00 0.00 65 LEU A C 6
ATOM 7226 O O . LEU A 1 65 ? 4.626 -4.150 1.544 1.00 0.00 65 LEU A O 6
ATOM 7242 N N . VAL A 1 66 ? 4.787 -3.886 -0.699 1.00 0.00 66 VAL A N 6
ATOM 7243 C CA . VAL A 1 66 ? 5.457 -2.575 -0.678 1.00 0.00 66 VAL A CA 6
ATOM 7244 C C . VAL A 1 66 ? 4.789 -1.657 -1.703 1.00 0.00 66 VAL A C 6
ATOM 7245 O O . VAL A 1 66 ? 4.540 -2.066 -2.841 1.00 0.00 66 VAL A O 6
ATOM 7258 N N . LEU A 1 67 ? 4.458 -0.432 -1.283 1.00 0.00 67 LEU A N 6
ATOM 7259 C CA . LEU A 1 67 ? 3.833 0.565 -2.163 1.00 0.00 67 LEU A CA 6
ATOM 7260 C C . LEU A 1 67 ? 4.932 1.237 -2.974 1.00 0.00 67 LEU A C 6
ATOM 7261 O O . LEU A 1 67 ? 6.085 1.212 -2.572 1.00 0.00 67 LEU A O 6
ATOM 7277 N N . ILE A 1 68 ? 4.586 1.765 -4.152 1.00 0.00 68 ILE A N 6
ATOM 7278 C CA . ILE A 1 68 ? 5.506 2.560 -4.984 1.00 0.00 68 ILE A CA 6
ATOM 7279 C C . ILE A 1 68 ? 4.777 3.832 -5.416 1.00 0.00 68 ILE A C 6
ATOM 7280 O O . ILE A 1 68 ? 3.616 3.772 -5.854 1.00 0.00 68 ILE A O 6
ATOM 7296 N N . PHE A 1 69 ? 5.473 4.967 -5.278 1.00 0.00 69 PHE A N 6
ATOM 7297 C CA . PHE A 1 69 ? 4.991 6.285 -5.704 1.00 0.00 69 PHE A CA 6
ATOM 7298 C C . PHE A 1 69 ? 6.179 7.254 -5.671 1.00 0.00 69 PHE A C 6
ATOM 7299 O O . PHE A 1 69 ? 7.121 7.056 -4.880 1.00 0.00 69 PHE A O 6
ATOM 7316 N N . ALA A 1 70 ? 6.136 8.272 -6.555 1.00 0.00 70 ALA A N 6
ATOM 7317 C CA . ALA A 1 70 ? 7.199 9.291 -6.705 1.00 0.00 70 ALA A CA 6
ATOM 7318 C C . ALA A 1 70 ? 8.514 8.668 -7.235 1.00 0.00 70 ALA A C 6
ATOM 7319 O O . ALA A 1 70 ? 9.583 9.279 -7.142 1.00 0.00 70 ALA A O 6
ATOM 7326 N N . GLY A 1 71 ? 8.398 7.456 -7.819 1.00 0.00 71 GLY A N 6
ATOM 7327 C CA . GLY A 1 71 ? 9.519 6.746 -8.428 1.00 0.00 71 GLY A CA 6
ATOM 7328 C C . GLY A 1 71 ? 10.259 5.808 -7.476 1.00 0.00 71 GLY A C 6
ATOM 7329 O O . GLY A 1 71 ? 11.332 5.318 -7.838 1.00 0.00 71 GLY A O 6
ATOM 7333 N N . LYS A 1 72 ? 9.710 5.536 -6.269 1.00 0.00 72 LYS A N 6
ATOM 7334 C CA . LYS A 1 72 ? 10.398 4.677 -5.268 1.00 0.00 72 LYS A CA 6
ATOM 7335 C C . LYS A 1 72 ? 9.403 3.904 -4.387 1.00 0.00 72 LYS A C 6
ATOM 7336 O O . LYS A 1 72 ? 8.235 4.290 -4.269 1.00 0.00 72 LYS A O 6
ATOM 7355 N N . ILE A 1 73 ? 9.905 2.815 -3.768 1.00 0.00 73 ILE A N 6
ATOM 7356 C CA . ILE A 1 73 ? 9.141 1.989 -2.815 1.00 0.00 73 ILE A CA 6
ATOM 7357 C C . ILE A 1 73 ? 8.876 2.753 -1.491 1.00 0.00 73 ILE A C 6
ATOM 7358 O O . ILE A 1 73 ? 9.800 3.137 -0.766 1.00 0.00 73 ILE A O 6
ATOM 7374 N N . LEU A 1 74 ? 7.595 3.019 -1.229 1.00 0.00 74 LEU A N 6
ATOM 7375 C CA . LEU A 1 74 ? 7.124 3.596 0.034 1.00 0.00 74 LEU A CA 6
ATOM 7376 C C . LEU A 1 74 ? 7.223 2.545 1.151 1.00 0.00 74 LEU A C 6
ATOM 7377 O O . LEU A 1 74 ? 6.696 1.429 1.018 1.00 0.00 74 LEU A O 6
ATOM 7393 N N . LYS A 1 75 ? 7.903 2.920 2.236 1.00 0.00 75 LYS A N 6
ATOM 7394 C CA . LYS A 1 75 ? 8.188 2.049 3.386 1.00 0.00 75 LYS A CA 6
ATOM 7395 C C . LYS A 1 75 ? 7.758 2.744 4.691 1.00 0.00 75 LYS A C 6
ATOM 7396 O O . LYS A 1 75 ? 7.114 3.793 4.661 1.00 0.00 75 LYS A O 6
ATOM 7415 N N . ASP A 1 76 ? 8.127 2.135 5.827 1.00 0.00 76 ASP A N 6
ATOM 7416 C CA . ASP A 1 76 ? 7.845 2.648 7.182 1.00 0.00 76 ASP A CA 6
ATOM 7417 C C . ASP A 1 76 ? 8.449 4.044 7.424 1.00 0.00 76 ASP A C 6
ATOM 7418 O O . ASP A 1 76 ? 7.911 4.834 8.200 1.00 0.00 76 ASP A O 6
ATOM 7427 N N . GLN A 1 77 ? 9.567 4.326 6.746 1.00 0.00 77 GLN A N 6
ATOM 7428 C CA . GLN A 1 77 ? 10.274 5.614 6.837 1.00 0.00 77 GLN A CA 6
ATOM 7429 C C . GLN A 1 77 ? 9.560 6.725 6.036 1.00 0.00 77 GLN A C 6
ATOM 7430 O O . GLN A 1 77 ? 9.877 7.905 6.192 1.00 0.00 77 GLN A O 6
ATOM 7444 N N . ASP A 1 78 ? 8.616 6.336 5.168 1.00 0.00 78 ASP A N 6
ATOM 7445 C CA . ASP A 1 78 ? 7.887 7.260 4.283 1.00 0.00 78 ASP A CA 6
ATOM 7446 C C . ASP A 1 78 ? 6.456 7.474 4.798 1.00 0.00 78 ASP A C 6
ATOM 7447 O O . ASP A 1 78 ? 5.900 6.623 5.509 1.00 0.00 78 ASP A O 6
ATOM 7456 N N . THR A 1 79 ? 5.874 8.630 4.443 1.00 0.00 79 THR A N 6
ATOM 7457 C CA . THR A 1 79 ? 4.439 8.906 4.599 1.00 0.00 79 THR A CA 6
ATOM 7458 C C . THR A 1 79 ? 3.865 9.171 3.202 1.00 0.00 79 THR A C 6
ATOM 7459 O O . THR A 1 79 ? 4.542 9.787 2.357 1.00 0.00 79 THR A O 6
ATOM 7470 N N . LEU A 1 80 ? 2.626 8.714 2.958 1.00 0.00 80 LEU A N 6
ATOM 7471 C CA . LEU A 1 80 ? 2.013 8.759 1.619 1.00 0.00 80 LEU A CA 6
ATOM 7472 C C . LEU A 1 80 ? 1.838 10.210 1.108 1.00 0.00 80 LEU A C 6
ATOM 7473 O O . LEU A 1 80 ? 2.193 10.513 -0.039 1.00 0.00 80 LEU A O 6
ATOM 7489 N N . SER A 1 81 ? 1.379 11.111 1.998 1.00 0.00 81 SER A N 6
ATOM 7490 C CA . SER A 1 81 ? 1.066 12.508 1.648 1.00 0.00 81 SER A CA 6
ATOM 7491 C C . SER A 1 81 ? 2.335 13.295 1.283 1.00 0.00 81 SER A C 6
ATOM 7492 O O . SER A 1 81 ? 2.290 14.184 0.419 1.00 0.00 81 SER A O 6
ATOM 7500 N N . GLN A 1 82 ? 3.468 12.940 1.923 1.00 0.00 82 GLN A N 6
ATOM 7501 C CA . GLN A 1 82 ? 4.773 13.597 1.681 1.00 0.00 82 GLN A CA 6
ATOM 7502 C C . GLN A 1 82 ? 5.324 13.251 0.279 1.00 0.00 82 GLN A C 6
ATOM 7503 O O . GLN A 1 82 ? 6.153 13.984 -0.266 1.00 0.00 82 GLN A O 6
ATOM 7517 N N . HIS A 1 83 ? 4.846 12.136 -0.309 1.00 0.00 83 HIS A N 6
ATOM 7518 C CA . HIS A 1 83 ? 5.199 11.733 -1.691 1.00 0.00 83 HIS A CA 6
ATOM 7519 C C . HIS A 1 83 ? 4.159 12.225 -2.707 1.00 0.00 83 HIS A C 6
ATOM 7520 O O . HIS A 1 83 ? 4.203 11.836 -3.870 1.00 0.00 83 HIS A O 6
ATOM 7535 N N . GLY A 1 84 ? 3.245 13.100 -2.258 1.00 0.00 84 GLY A N 6
ATOM 7536 C CA . GLY A 1 84 ? 2.301 13.786 -3.142 1.00 0.00 84 GLY A CA 6
ATOM 7537 C C . GLY A 1 84 ? 0.954 13.101 -3.267 1.00 0.00 84 GLY A C 6
ATOM 7538 O O . GLY A 1 84 ? 0.127 13.538 -4.072 1.00 0.00 84 GLY A O 6
ATOM 7542 N N . ILE A 1 85 ? 0.713 12.047 -2.463 1.00 0.00 85 ILE A N 6
ATOM 7543 C CA . ILE A 1 85 ? -0.542 11.276 -2.519 1.00 0.00 85 ILE A CA 6
ATOM 7544 C C . ILE A 1 85 ? -1.625 11.994 -1.705 1.00 0.00 85 ILE A C 6
ATOM 7545 O O . ILE A 1 85 ? -1.451 12.230 -0.504 1.00 0.00 85 ILE A O 6
ATOM 7561 N N . HIS A 1 86 ? -2.717 12.368 -2.383 1.00 0.00 86 HIS A N 6
ATOM 7562 C CA . HIS A 1 86 ? -3.863 13.068 -1.776 1.00 0.00 86 HIS A CA 6
ATOM 7563 C C . HIS A 1 86 ? -5.169 12.409 -2.253 1.00 0.00 86 HIS A C 6
ATOM 7564 O O . HIS A 1 86 ? -5.126 11.457 -3.052 1.00 0.00 86 HIS A O 6
ATOM 7579 N N . ASP A 1 87 ? -6.322 12.901 -1.744 1.00 0.00 87 ASP A N 6
ATOM 7580 C CA . ASP A 1 87 ? -7.645 12.319 -2.053 1.00 0.00 87 ASP A CA 6
ATOM 7581 C C . ASP A 1 87 ? -7.949 12.397 -3.571 1.00 0.00 87 ASP A C 6
ATOM 7582 O O . ASP A 1 87 ? -7.886 13.475 -4.179 1.00 0.00 87 ASP A O 6
ATOM 7591 N N . GLY A 1 88 ? -8.240 11.233 -4.178 1.00 0.00 88 GLY A N 6
ATOM 7592 C CA . GLY A 1 88 ? -8.499 11.136 -5.622 1.00 0.00 88 GLY A CA 6
ATOM 7593 C C . GLY A 1 88 ? -7.375 10.461 -6.396 1.00 0.00 88 GLY A C 6
ATOM 7594 O O . GLY A 1 88 ? -7.588 10.020 -7.534 1.00 0.00 88 GLY A O 6
ATOM 7598 N N . LEU A 1 89 ? -6.177 10.373 -5.783 1.00 0.00 89 LEU A N 6
ATOM 7599 C CA . LEU A 1 89 ? -5.001 9.720 -6.404 1.00 0.00 89 LEU A CA 6
ATOM 7600 C C . LEU A 1 89 ? -4.958 8.224 -6.049 1.00 0.00 89 LEU A C 6
ATOM 7601 O O . LEU A 1 89 ? -5.704 7.754 -5.175 1.00 0.00 89 LEU A O 6
ATOM 7617 N N . THR A 1 90 ? -4.071 7.487 -6.748 1.00 0.00 90 THR A N 6
ATOM 7618 C CA . THR A 1 90 ? -3.902 6.037 -6.588 1.00 0.00 90 THR A CA 6
ATOM 7619 C C . THR A 1 90 ? -2.399 5.691 -6.501 1.00 0.00 90 THR A C 6
ATOM 7620 O O . THR A 1 90 ? -1.572 6.299 -7.188 1.00 0.00 90 THR A O 6
ATOM 7631 N N . VAL A 1 91 ? -2.073 4.710 -5.642 1.00 0.00 91 VAL A N 6
ATOM 7632 C CA . VAL A 1 91 ? -0.707 4.196 -5.431 1.00 0.00 91 VAL A CA 6
ATOM 7633 C C . VAL A 1 91 ? -0.594 2.810 -6.088 1.00 0.00 91 VAL A C 6
ATOM 7634 O O . VAL A 1 91 ? -1.601 2.091 -6.198 1.00 0.00 91 VAL A O 6
ATOM 7647 N N . HIS A 1 92 ? 0.619 2.432 -6.515 1.00 0.00 92 HIS A N 6
ATOM 7648 C CA . HIS A 1 92 ? 0.863 1.096 -7.097 1.00 0.00 92 HIS A CA 6
ATOM 7649 C C . HIS A 1 92 ? 1.564 0.203 -6.059 1.00 0.00 92 HIS A C 6
ATOM 7650 O O . HIS A 1 92 ? 2.745 0.387 -5.766 1.00 0.00 92 HIS A O 6
ATOM 7665 N N . LEU A 1 93 ? 0.814 -0.768 -5.520 1.00 0.00 93 LEU A N 6
ATOM 7666 C CA . LEU A 1 93 ? 1.316 -1.739 -4.538 1.00 0.00 93 LEU A CA 6
ATOM 7667 C C . LEU A 1 93 ? 1.786 -3.013 -5.253 1.00 0.00 93 LEU A C 6
ATOM 7668 O O . LEU A 1 93 ? 1.070 -3.557 -6.102 1.00 0.00 93 LEU A O 6
ATOM 7684 N N . VAL A 1 94 ? 2.986 -3.478 -4.901 1.00 0.00 94 VAL A N 6
ATOM 7685 C CA . VAL A 1 94 ? 3.571 -4.722 -5.431 1.00 0.00 94 VAL A CA 6
ATOM 7686 C C . VAL A 1 94 ? 3.619 -5.775 -4.311 1.00 0.00 94 VAL A C 6
ATOM 7687 O O . VAL A 1 94 ? 4.361 -5.627 -3.328 1.00 0.00 94 VAL A O 6
ATOM 7700 N N . ILE A 1 95 ? 2.777 -6.809 -4.465 1.00 0.00 95 ILE A N 6
ATOM 7701 C CA . ILE A 1 95 ? 2.659 -7.914 -3.509 1.00 0.00 95 ILE A CA 6
ATOM 7702 C C . ILE A 1 95 ? 3.488 -9.113 -4.010 1.00 0.00 95 ILE A C 6
ATOM 7703 O O . ILE A 1 95 ? 3.509 -9.412 -5.209 1.00 0.00 95 ILE A O 6
ATOM 7719 N N . LYS A 1 96 ? 4.159 -9.797 -3.075 1.00 0.00 96 LYS A N 6
ATOM 7720 C CA . LYS A 1 96 ? 5.093 -10.909 -3.368 1.00 0.00 96 LYS A CA 6
ATOM 7721 C C . LYS A 1 96 ? 4.397 -12.284 -3.248 1.00 0.00 96 LYS A C 6
ATOM 7722 O O . LYS A 1 96 ? 5.067 -13.311 -3.063 1.00 0.00 96 LYS A O 6
ATOM 7741 N N . THR A 1 97 ? 3.058 -12.303 -3.399 1.00 0.00 97 THR A N 6
ATOM 7742 C CA . THR A 1 97 ? 2.263 -13.540 -3.338 1.00 0.00 97 THR A CA 6
ATOM 7743 C C . THR A 1 97 ? 0.998 -13.420 -4.233 1.00 0.00 97 THR A C 6
ATOM 7744 O O . THR A 1 97 ? -0.024 -12.841 -3.842 1.00 0.00 97 THR A O 6
ATOM 7755 N N . GLN A 1 98 ? 1.114 -13.956 -5.467 1.00 0.00 98 GLN A N 6
ATOM 7756 C CA . GLN A 1 98 ? 0.033 -13.946 -6.480 1.00 0.00 98 GLN A CA 6
ATOM 7757 C C . GLN A 1 98 ? -1.130 -14.876 -6.074 1.00 0.00 98 GLN A C 6
ATOM 7758 O O . GLN A 1 98 ? -2.298 -14.580 -6.341 1.00 0.00 98 GLN A O 6
ATOM 7772 N N . ASN A 1 99 ? -0.791 -15.987 -5.389 1.00 0.00 99 ASN A N 6
ATOM 7773 C CA . ASN A 1 99 ? -1.757 -17.040 -4.994 1.00 0.00 99 ASN A CA 6
ATOM 7774 C C . ASN A 1 99 ? -2.592 -16.643 -3.761 1.00 0.00 99 ASN A C 6
ATOM 7775 O O . ASN A 1 99 ? -3.428 -17.430 -3.304 1.00 0.00 99 ASN A O 6
ATOM 7786 N N . ARG A 1 100 ? -2.337 -15.441 -3.216 1.00 0.00 100 ARG A N 6
ATOM 7787 C CA . ARG A 1 100 ? -3.088 -14.879 -2.079 1.00 0.00 100 ARG A CA 6
ATOM 7788 C C . ARG A 1 100 ? -4.033 -13.753 -2.567 1.00 0.00 100 ARG A C 6
ATOM 7789 O O . ARG A 1 100 ? -3.590 -12.609 -2.728 1.00 0.00 100 ARG A O 6
ATOM 7810 N N . PRO A 1 101 ? -5.339 -14.073 -2.876 1.00 0.00 101 PRO A N 6
ATOM 7811 C CA . PRO A 1 101 ? -6.361 -13.062 -3.162 1.00 0.00 101 PRO A CA 6
ATOM 7812 C C . PRO A 1 101 ? -7.089 -12.639 -1.853 1.00 0.00 101 PRO A C 6
ATOM 7813 O O . PRO A 1 101 ? -6.524 -11.839 -1.092 1.00 0.00 101 PRO A O 6
ATOM 7825 N N . PRO A 1 23 ? -12.594 18.729 9.416 1.00 0.00 23 PRO A N 7
ATOM 7826 C CA . PRO A 1 23 ? -11.944 18.746 8.089 1.00 0.00 23 PRO A CA 7
ATOM 7827 C C . PRO A 1 23 ? -12.253 17.447 7.334 1.00 0.00 23 PRO A C 7
ATOM 7828 O O . PRO A 1 23 ? -12.699 16.461 7.935 1.00 0.00 23 PRO A O 7
ATOM 7839 N N . LYS A 1 24 ? -12.013 17.458 6.015 1.00 0.00 24 LYS A N 7
ATOM 7840 C CA . LYS A 1 24 ? -11.978 16.228 5.223 1.00 0.00 24 LYS A CA 7
ATOM 7841 C C . LYS A 1 24 ? -10.648 15.514 5.510 1.00 0.00 24 LYS A C 7
ATOM 7842 O O . LYS A 1 24 ? -9.605 16.164 5.692 1.00 0.00 24 LYS A O 7
ATOM 7861 N N . ILE A 1 25 ? -10.700 14.189 5.554 1.00 0.00 25 ILE A N 7
ATOM 7862 C CA . ILE A 1 25 ? -9.515 13.343 5.715 1.00 0.00 25 ILE A CA 7
ATOM 7863 C C . ILE A 1 25 ? -8.909 13.091 4.310 1.00 0.00 25 ILE A C 7
ATOM 7864 O O . ILE A 1 25 ? -9.623 13.209 3.302 1.00 0.00 25 ILE A O 7
ATOM 7880 N N . MET A 1 26 ? -7.617 12.735 4.225 1.00 0.00 26 MET A N 7
ATOM 7881 C CA . MET A 1 26 ? -6.931 12.622 2.920 1.00 0.00 26 MET A CA 7
ATOM 7882 C C . MET A 1 26 ? -7.296 11.290 2.265 1.00 0.00 26 MET A C 7
ATOM 7883 O O . MET A 1 26 ? -6.853 10.222 2.713 1.00 0.00 26 MET A O 7
ATOM 7897 N N . LYS A 1 27 ? -8.149 11.379 1.225 1.00 0.00 27 LYS A N 7
ATOM 7898 C CA . LYS A 1 27 ? -8.603 10.221 0.460 1.00 0.00 27 LYS A CA 7
ATOM 7899 C C . LYS A 1 27 ? -7.535 9.892 -0.582 1.00 0.00 27 LYS A C 7
ATOM 7900 O O . LYS A 1 27 ? -7.507 10.480 -1.666 1.00 0.00 27 LYS A O 7
ATOM 7919 N N . VAL A 1 28 ? -6.605 9.018 -0.188 1.00 0.00 28 VAL A N 7
ATOM 7920 C CA . VAL A 1 28 ? -5.450 8.637 -1.004 1.00 0.00 28 VAL A CA 7
ATOM 7921 C C . VAL A 1 28 ? -5.762 7.360 -1.783 1.00 0.00 28 VAL A C 7
ATOM 7922 O O . VAL A 1 28 ? -6.021 6.312 -1.182 1.00 0.00 28 VAL A O 7
ATOM 7935 N N . THR A 1 29 ? -5.727 7.451 -3.116 1.00 0.00 29 THR A N 7
ATOM 7936 C CA . THR A 1 29 ? -5.862 6.280 -3.978 1.00 0.00 29 THR A CA 7
ATOM 7937 C C . THR A 1 29 ? -4.491 5.616 -4.118 1.00 0.00 29 THR A C 7
ATOM 7938 O O . THR A 1 29 ? -3.464 6.285 -4.178 1.00 0.00 29 THR A O 7
ATOM 7949 N N . VAL A 1 30 ? -4.490 4.297 -4.066 1.00 0.00 30 VAL A N 7
ATOM 7950 C CA . VAL A 1 30 ? -3.309 3.469 -4.213 1.00 0.00 30 VAL A CA 7
ATOM 7951 C C . VAL A 1 30 ? -3.568 2.464 -5.345 1.00 0.00 30 VAL A C 7
ATOM 7952 O O . VAL A 1 30 ? -4.544 1.698 -5.304 1.00 0.00 30 VAL A O 7
ATOM 7965 N N . LYS A 1 31 ? -2.694 2.508 -6.356 1.00 0.00 31 LYS A N 7
ATOM 7966 C CA . LYS A 1 31 ? -2.742 1.632 -7.520 1.00 0.00 31 LYS A CA 7
ATOM 7967 C C . LYS A 1 31 ? -1.801 0.458 -7.236 1.00 0.00 31 LYS A C 7
ATOM 7968 O O . LYS A 1 31 ? -0.601 0.648 -7.013 1.00 0.00 31 LYS A O 7
ATOM 7987 N N . THR A 1 32 ? -2.371 -0.746 -7.210 1.00 0.00 32 THR A N 7
ATOM 7988 C CA . THR A 1 32 ? -1.629 -2.001 -7.050 1.00 0.00 32 THR A CA 7
ATOM 7989 C C . THR A 1 32 ? -1.804 -2.832 -8.330 1.00 0.00 32 THR A C 7
ATOM 7990 O O . THR A 1 32 ? -2.738 -2.572 -9.102 1.00 0.00 32 THR A O 7
ATOM 8001 N N . PRO A 1 33 ? -0.912 -3.835 -8.603 1.00 0.00 33 PRO A N 7
ATOM 8002 C CA . PRO A 1 33 ? -1.100 -4.769 -9.744 1.00 0.00 33 PRO A CA 7
ATOM 8003 C C . PRO A 1 33 ? -2.402 -5.610 -9.621 1.00 0.00 33 PRO A C 7
ATOM 8004 O O . PRO A 1 33 ? -2.845 -6.215 -10.598 1.00 0.00 33 PRO A O 7
ATOM 8015 N N . LYS A 1 34 ? -2.995 -5.617 -8.408 1.00 0.00 34 LYS A N 7
ATOM 8016 C CA . LYS A 1 34 ? -4.263 -6.307 -8.100 1.00 0.00 34 LYS A CA 7
ATOM 8017 C C . LYS A 1 34 ? -5.436 -5.468 -8.644 1.00 0.00 34 LYS A C 7
ATOM 8018 O O . LYS A 1 34 ? -6.197 -5.904 -9.514 1.00 0.00 34 LYS A O 7
ATOM 8037 N N . GLU A 1 35 ? -5.527 -4.236 -8.117 1.00 0.00 35 GLU A N 7
ATOM 8038 C CA . GLU A 1 35 ? -6.651 -3.308 -8.343 1.00 0.00 35 GLU A CA 7
ATOM 8039 C C . GLU A 1 35 ? -6.277 -1.907 -7.830 1.00 0.00 35 GLU A C 7
ATOM 8040 O O . GLU A 1 35 ? -5.146 -1.676 -7.401 1.00 0.00 35 GLU A O 7
ATOM 8052 N N . LYS A 1 36 ? -7.234 -0.972 -7.877 1.00 0.00 36 LYS A N 7
ATOM 8053 C CA . LYS A 1 36 ? -7.104 0.339 -7.218 1.00 0.00 36 LYS A CA 7
ATOM 8054 C C . LYS A 1 36 ? -8.021 0.377 -5.984 1.00 0.00 36 LYS A C 7
ATOM 8055 O O . LYS A 1 36 ? -9.095 -0.244 -5.968 1.00 0.00 36 LYS A O 7
ATOM 8074 N N . GLU A 1 37 ? -7.579 1.100 -4.952 1.00 0.00 37 GLU A N 7
ATOM 8075 C CA . GLU A 1 37 ? -8.298 1.216 -3.674 1.00 0.00 37 GLU A CA 7
ATOM 8076 C C . GLU A 1 37 ? -8.054 2.606 -3.077 1.00 0.00 37 GLU A C 7
ATOM 8077 O O . GLU A 1 37 ? -7.054 3.240 -3.379 1.00 0.00 37 GLU A O 7
ATOM 8089 N N . GLU A 1 38 ? -8.982 3.070 -2.233 1.00 0.00 38 GLU A N 7
ATOM 8090 C CA . GLU A 1 38 ? -8.902 4.369 -1.576 1.00 0.00 38 GLU A CA 7
ATOM 8091 C C . GLU A 1 38 ? -8.748 4.172 -0.063 1.00 0.00 38 GLU A C 7
ATOM 8092 O O . GLU A 1 38 ? -9.372 3.285 0.534 1.00 0.00 38 GLU A O 7
ATOM 8104 N N . PHE A 1 39 ? -7.903 5.014 0.536 1.00 0.00 39 PHE A N 7
ATOM 8105 C CA . PHE A 1 39 ? -7.583 5.005 1.970 1.00 0.00 39 PHE A CA 7
ATOM 8106 C C . PHE A 1 39 ? -7.860 6.393 2.550 1.00 0.00 39 PHE A C 7
ATOM 8107 O O . PHE A 1 39 ? -7.999 7.366 1.806 1.00 0.00 39 PHE A O 7
ATOM 8124 N N . ALA A 1 40 ? -7.948 6.471 3.876 1.00 0.00 40 ALA A N 7
ATOM 8125 C CA . ALA A 1 40 ? -8.246 7.713 4.593 1.00 0.00 40 ALA A CA 7
ATOM 8126 C C . ALA A 1 40 ? -7.208 7.923 5.702 1.00 0.00 40 ALA A C 7
ATOM 8127 O O . ALA A 1 40 ? -7.152 7.147 6.660 1.00 0.00 40 ALA A O 7
ATOM 8134 N N . VAL A 1 41 ? -6.369 8.971 5.554 1.00 0.00 41 VAL A N 7
ATOM 8135 C CA . VAL A 1 41 ? -5.283 9.298 6.510 1.00 0.00 41 VAL A CA 7
ATOM 8136 C C . VAL A 1 41 ? -5.329 10.795 6.877 1.00 0.00 41 VAL A C 7
ATOM 8137 O O . VAL A 1 41 ? -5.524 11.633 5.998 1.00 0.00 41 VAL A O 7
ATOM 8150 N N . PRO A 1 42 ? -5.207 11.163 8.192 1.00 0.00 42 PRO A N 7
ATOM 8151 C CA . PRO A 1 42 ? -5.318 12.573 8.662 1.00 0.00 42 PRO A CA 7
ATOM 8152 C C . PRO A 1 42 ? -4.029 13.410 8.425 1.00 0.00 42 PRO A C 7
ATOM 8153 O O . PRO A 1 42 ? -3.528 14.048 9.352 1.00 0.00 42 PRO A O 7
ATOM 8164 N N . GLU A 1 43 ? -3.509 13.379 7.167 1.00 0.00 43 GLU A N 7
ATOM 8165 C CA . GLU A 1 43 ? -2.347 14.189 6.652 1.00 0.00 43 GLU A CA 7
ATOM 8166 C C . GLU A 1 43 ? -1.065 14.127 7.532 1.00 0.00 43 GLU A C 7
ATOM 8167 O O . GLU A 1 43 ? -0.116 14.890 7.311 1.00 0.00 43 GLU A O 7
ATOM 8179 N N . ASN A 1 44 ? -1.024 13.193 8.487 1.00 0.00 44 ASN A N 7
ATOM 8180 C CA . ASN A 1 44 ? 0.067 13.095 9.474 1.00 0.00 44 ASN A CA 7
ATOM 8181 C C . ASN A 1 44 ? 0.522 11.634 9.630 1.00 0.00 44 ASN A C 7
ATOM 8182 O O . ASN A 1 44 ? 1.541 11.359 10.282 1.00 0.00 44 ASN A O 7
ATOM 8193 N N . SER A 1 45 ? -0.241 10.699 9.027 1.00 0.00 45 SER A N 7
ATOM 8194 C CA . SER A 1 45 ? 0.109 9.280 9.020 1.00 0.00 45 SER A CA 7
ATOM 8195 C C . SER A 1 45 ? 1.382 9.042 8.192 1.00 0.00 45 SER A C 7
ATOM 8196 O O . SER A 1 45 ? 1.507 9.524 7.059 1.00 0.00 45 SER A O 7
ATOM 8204 N N . SER A 1 46 ? 2.332 8.343 8.802 1.00 0.00 46 SER A N 7
ATOM 8205 C CA . SER A 1 46 ? 3.529 7.851 8.133 1.00 0.00 46 SER A CA 7
ATOM 8206 C C . SER A 1 46 ? 3.196 6.578 7.350 1.00 0.00 46 SER A C 7
ATOM 8207 O O . SER A 1 46 ? 2.091 6.039 7.485 1.00 0.00 46 SER A O 7
ATOM 8215 N N . VAL A 1 47 ? 4.139 6.097 6.529 1.00 0.00 47 VAL A N 7
ATOM 8216 C CA . VAL A 1 47 ? 3.960 4.837 5.786 1.00 0.00 47 VAL A CA 7
ATOM 8217 C C . VAL A 1 47 ? 3.893 3.649 6.770 1.00 0.00 47 VAL A C 7
ATOM 8218 O O . VAL A 1 47 ? 3.175 2.689 6.520 1.00 0.00 47 VAL A O 7
ATOM 8231 N N . GLN A 1 48 ? 4.606 3.757 7.915 1.00 0.00 48 GLN A N 7
ATOM 8232 C CA . GLN A 1 48 ? 4.479 2.800 9.043 1.00 0.00 48 GLN A CA 7
ATOM 8233 C C . GLN A 1 48 ? 3.041 2.712 9.590 1.00 0.00 48 GLN A C 7
ATOM 8234 O O . GLN A 1 48 ? 2.657 1.686 10.133 1.00 0.00 48 GLN A O 7
ATOM 8248 N N . GLN A 1 49 ? 2.275 3.803 9.464 1.00 0.00 49 GLN A N 7
ATOM 8249 C CA . GLN A 1 49 ? 0.865 3.866 9.904 1.00 0.00 49 GLN A CA 7
ATOM 8250 C C . GLN A 1 49 ? -0.099 3.528 8.743 1.00 0.00 49 GLN A C 7
ATOM 8251 O O . GLN A 1 49 ? -1.232 3.092 8.966 1.00 0.00 49 GLN A O 7
ATOM 8265 N N . PHE A 1 50 ? 0.390 3.708 7.512 1.00 0.00 50 PHE A N 7
ATOM 8266 C CA . PHE A 1 50 ? -0.429 3.655 6.284 1.00 0.00 50 PHE A CA 7
ATOM 8267 C C . PHE A 1 50 ? -0.522 2.219 5.732 1.00 0.00 50 PHE A C 7
ATOM 8268 O O . PHE A 1 50 ? -1.598 1.770 5.327 1.00 0.00 50 PHE A O 7
ATOM 8285 N N . LYS A 1 51 ? 0.618 1.502 5.731 1.00 0.00 51 LYS A N 7
ATOM 8286 C CA . LYS A 1 51 ? 0.702 0.126 5.198 1.00 0.00 51 LYS A CA 7
ATOM 8287 C C . LYS A 1 51 ? -0.022 -0.875 6.137 1.00 0.00 51 LYS A C 7
ATOM 8288 O O . LYS A 1 51 ? -0.330 -1.994 5.749 1.00 0.00 51 LYS A O 7
ATOM 8307 N N . GLU A 1 52 ? -0.280 -0.430 7.382 1.00 0.00 52 GLU A N 7
ATOM 8308 C CA . GLU A 1 52 ? -1.141 -1.145 8.349 1.00 0.00 52 GLU A CA 7
ATOM 8309 C C . GLU A 1 52 ? -2.590 -1.210 7.828 1.00 0.00 52 GLU A C 7
ATOM 8310 O O . GLU A 1 52 ? -3.281 -2.226 7.970 1.00 0.00 52 GLU A O 7
ATOM 8322 N N . GLU A 1 53 ? -3.034 -0.089 7.241 1.00 0.00 53 GLU A N 7
ATOM 8323 C CA . GLU A 1 53 ? -4.359 0.030 6.613 1.00 0.00 53 GLU A CA 7
ATOM 8324 C C . GLU A 1 53 ? -4.420 -0.760 5.301 1.00 0.00 53 GLU A C 7
ATOM 8325 O O . GLU A 1 53 ? -5.479 -1.270 4.922 1.00 0.00 53 GLU A O 7
ATOM 8337 N N . ILE A 1 54 ? -3.271 -0.850 4.618 1.00 0.00 54 ILE A N 7
ATOM 8338 C CA . ILE A 1 54 ? -3.145 -1.609 3.368 1.00 0.00 54 ILE A CA 7
ATOM 8339 C C . ILE A 1 54 ? -3.177 -3.136 3.633 1.00 0.00 54 ILE A C 7
ATOM 8340 O O . ILE A 1 54 ? -3.752 -3.874 2.848 1.00 0.00 54 ILE A O 7
ATOM 8356 N N . SER A 1 55 ? -2.563 -3.594 4.744 1.00 0.00 55 SER A N 7
ATOM 8357 C CA . SER A 1 55 ? -2.423 -5.045 5.044 1.00 0.00 55 SER A CA 7
ATOM 8358 C C . SER A 1 55 ? -3.783 -5.721 5.292 1.00 0.00 55 SER A C 7
ATOM 8359 O O . SER A 1 55 ? -3.976 -6.886 4.938 1.00 0.00 55 SER A O 7
ATOM 8367 N N . LYS A 1 56 ? -4.712 -4.985 5.917 1.00 0.00 56 LYS A N 7
ATOM 8368 C CA . LYS A 1 56 ? -6.076 -5.487 6.181 1.00 0.00 56 LYS A CA 7
ATOM 8369 C C . LYS A 1 56 ? -6.965 -5.384 4.924 1.00 0.00 56 LYS A C 7
ATOM 8370 O O . LYS A 1 56 ? -7.897 -6.176 4.740 1.00 0.00 56 LYS A O 7
ATOM 8389 N N . ARG A 1 57 ? -6.653 -4.397 4.069 1.00 0.00 57 ARG A N 7
ATOM 8390 C CA . ARG A 1 57 ? -7.451 -4.064 2.874 1.00 0.00 57 ARG A CA 7
ATOM 8391 C C . ARG A 1 57 ? -7.132 -5.080 1.759 1.00 0.00 57 ARG A C 7
ATOM 8392 O O . ARG A 1 57 ? -8.020 -5.719 1.184 1.00 0.00 57 ARG A O 7
ATOM 8413 N N . PHE A 1 58 ? -5.829 -5.196 1.496 1.00 0.00 58 PHE A N 7
ATOM 8414 C CA . PHE A 1 58 ? -5.209 -6.235 0.686 1.00 0.00 58 PHE A CA 7
ATOM 8415 C C . PHE A 1 58 ? -4.574 -7.213 1.677 1.00 0.00 58 PHE A C 7
ATOM 8416 O O . PHE A 1 58 ? -3.480 -6.949 2.182 1.00 0.00 58 PHE A O 7
ATOM 8433 N N . LYS A 1 59 ? -5.356 -8.243 2.037 1.00 0.00 59 LYS A N 7
ATOM 8434 C CA . LYS A 1 59 ? -4.942 -9.401 2.887 1.00 0.00 59 LYS A CA 7
ATOM 8435 C C . LYS A 1 59 ? -3.524 -9.947 2.540 1.00 0.00 59 LYS A C 7
ATOM 8436 O O . LYS A 1 59 ? -3.372 -10.954 1.835 1.00 0.00 59 LYS A O 7
ATOM 8455 N N . SER A 1 60 ? -2.508 -9.237 3.048 1.00 0.00 60 SER A N 7
ATOM 8456 C CA . SER A 1 60 ? -1.079 -9.566 2.911 1.00 0.00 60 SER A CA 7
ATOM 8457 C C . SER A 1 60 ? -0.325 -9.036 4.134 1.00 0.00 60 SER A C 7
ATOM 8458 O O . SER A 1 60 ? -0.873 -8.252 4.930 1.00 0.00 60 SER A O 7
ATOM 8466 N N . HIS A 1 61 ? 0.936 -9.472 4.277 1.00 0.00 61 HIS A N 7
ATOM 8467 C CA . HIS A 1 61 ? 1.812 -9.041 5.378 1.00 0.00 61 HIS A CA 7
ATOM 8468 C C . HIS A 1 61 ? 2.397 -7.653 5.044 1.00 0.00 61 HIS A C 7
ATOM 8469 O O . HIS A 1 61 ? 2.650 -7.366 3.874 1.00 0.00 61 HIS A O 7
ATOM 8484 N N . THR A 1 62 ? 2.607 -6.808 6.071 1.00 0.00 62 THR A N 7
ATOM 8485 C CA . THR A 1 62 ? 3.089 -5.420 5.900 1.00 0.00 62 THR A CA 7
ATOM 8486 C C . THR A 1 62 ? 4.464 -5.342 5.188 1.00 0.00 62 THR A C 7
ATOM 8487 O O . THR A 1 62 ? 4.735 -4.376 4.473 1.00 0.00 62 THR A O 7
ATOM 8498 N N . ASP A 1 63 ? 5.299 -6.384 5.376 1.00 0.00 63 ASP A N 7
ATOM 8499 C CA . ASP A 1 63 ? 6.619 -6.509 4.708 1.00 0.00 63 ASP A CA 7
ATOM 8500 C C . ASP A 1 63 ? 6.485 -6.660 3.171 1.00 0.00 63 ASP A C 7
ATOM 8501 O O . ASP A 1 63 ? 7.363 -6.220 2.422 1.00 0.00 63 ASP A O 7
ATOM 8510 N N . GLN A 1 64 ? 5.373 -7.263 2.710 1.00 0.00 64 GLN A N 7
ATOM 8511 C CA . GLN A 1 64 ? 5.102 -7.477 1.265 1.00 0.00 64 GLN A CA 7
ATOM 8512 C C . GLN A 1 64 ? 4.752 -6.149 0.553 1.00 0.00 64 GLN A C 7
ATOM 8513 O O . GLN A 1 64 ? 4.897 -6.030 -0.669 1.00 0.00 64 GLN A O 7
ATOM 8527 N N . LEU A 1 65 ? 4.298 -5.162 1.343 1.00 0.00 65 LEU A N 7
ATOM 8528 C CA . LEU A 1 65 ? 3.750 -3.892 0.843 1.00 0.00 65 LEU A CA 7
ATOM 8529 C C . LEU A 1 65 ? 4.866 -2.831 0.713 1.00 0.00 65 LEU A C 7
ATOM 8530 O O . LEU A 1 65 ? 5.317 -2.283 1.729 1.00 0.00 65 LEU A O 7
ATOM 8546 N N . VAL A 1 66 ? 5.327 -2.547 -0.525 1.00 0.00 66 VAL A N 7
ATOM 8547 C CA . VAL A 1 66 ? 6.271 -1.432 -0.782 1.00 0.00 66 VAL A CA 7
ATOM 8548 C C . VAL A 1 66 ? 5.621 -0.395 -1.720 1.00 0.00 66 VAL A C 7
ATOM 8549 O O . VAL A 1 66 ? 5.208 -0.717 -2.838 1.00 0.00 66 VAL A O 7
ATOM 8562 N N . LEU A 1 67 ? 5.483 0.843 -1.225 1.00 0.00 67 LEU A N 7
ATOM 8563 C CA . LEU A 1 67 ? 5.013 1.985 -2.027 1.00 0.00 67 LEU A CA 7
ATOM 8564 C C . LEU A 1 67 ? 6.204 2.525 -2.818 1.00 0.00 67 LEU A C 7
ATOM 8565 O O . LEU A 1 67 ? 7.334 2.390 -2.378 1.00 0.00 67 LEU A O 7
ATOM 8581 N N . ILE A 1 68 ? 5.949 3.108 -3.990 1.00 0.00 68 ILE A N 7
ATOM 8582 C CA . ILE A 1 68 ? 6.987 3.709 -4.846 1.00 0.00 68 ILE A CA 7
ATOM 8583 C C . ILE A 1 68 ? 6.546 5.130 -5.211 1.00 0.00 68 ILE A C 7
ATOM 8584 O O . ILE A 1 68 ? 5.402 5.343 -5.640 1.00 0.00 68 ILE A O 7
ATOM 8600 N N . PHE A 1 69 ? 7.471 6.076 -5.019 1.00 0.00 69 PHE A N 7
ATOM 8601 C CA . PHE A 1 69 ? 7.294 7.497 -5.338 1.00 0.00 69 PHE A CA 7
ATOM 8602 C C . PHE A 1 69 ? 8.671 8.181 -5.241 1.00 0.00 69 PHE A C 7
ATOM 8603 O O . PHE A 1 69 ? 9.481 7.803 -4.389 1.00 0.00 69 PHE A O 7
ATOM 8620 N N . ALA A 1 70 ? 8.920 9.172 -6.122 1.00 0.00 70 ALA A N 7
ATOM 8621 C CA . ALA A 1 70 ? 10.185 9.953 -6.165 1.00 0.00 70 ALA A CA 7
ATOM 8622 C C . ALA A 1 70 ? 11.405 9.074 -6.537 1.00 0.00 70 ALA A C 7
ATOM 8623 O O . ALA A 1 70 ? 12.552 9.425 -6.221 1.00 0.00 70 ALA A O 7
ATOM 8630 N N . GLY A 1 71 ? 11.139 7.950 -7.238 1.00 0.00 71 GLY A N 7
ATOM 8631 C CA . GLY A 1 71 ? 12.188 7.024 -7.686 1.00 0.00 71 GLY A CA 7
ATOM 8632 C C . GLY A 1 71 ? 12.730 6.123 -6.575 1.00 0.00 71 GLY A C 7
ATOM 8633 O O . GLY A 1 71 ? 13.792 5.508 -6.727 1.00 0.00 71 GLY A O 7
ATOM 8637 N N . LYS A 1 72 ? 11.984 6.034 -5.459 1.00 0.00 72 LYS A N 7
ATOM 8638 C CA . LYS A 1 72 ? 12.368 5.242 -4.274 1.00 0.00 72 LYS A CA 7
ATOM 8639 C C . LYS A 1 72 ? 11.133 4.569 -3.666 1.00 0.00 72 LYS A C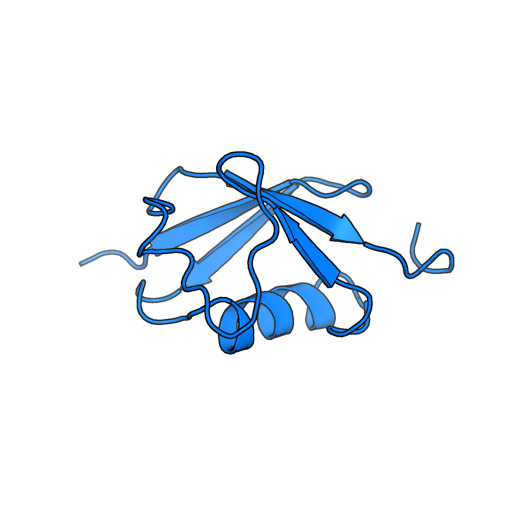 7
ATOM 8640 O O . LYS A 1 72 ? 9.997 4.904 -4.009 1.00 0.00 72 LYS A O 7
ATOM 8659 N N . ILE A 1 73 ? 11.377 3.622 -2.749 1.00 0.00 73 ILE A N 7
ATOM 8660 C CA . ILE A 1 73 ? 10.316 2.900 -2.038 1.00 0.00 73 ILE A CA 7
ATOM 8661 C C . ILE A 1 73 ? 10.000 3.617 -0.714 1.00 0.00 73 ILE A C 7
ATOM 8662 O O . ILE A 1 73 ? 10.888 3.815 0.124 1.00 0.00 73 ILE A O 7
ATOM 8678 N N . LEU A 1 74 ? 8.739 4.061 -0.569 1.00 0.00 74 LEU A N 7
ATOM 8679 C CA . LEU A 1 74 ? 8.250 4.714 0.652 1.00 0.00 74 LEU A CA 7
ATOM 8680 C C . LEU A 1 74 ? 8.179 3.677 1.783 1.00 0.00 74 LEU A C 7
ATOM 8681 O O . LEU A 1 74 ? 7.411 2.701 1.703 1.00 0.00 74 LEU A O 7
ATOM 8697 N N . LYS A 1 75 ? 9.021 3.876 2.800 1.00 0.00 75 LYS A N 7
ATOM 8698 C CA . LYS A 1 75 ? 9.137 2.970 3.953 1.00 0.00 75 LYS A CA 7
ATOM 8699 C C . LYS A 1 75 ? 8.652 3.654 5.236 1.00 0.00 75 LYS A C 7
ATOM 8700 O O . LYS A 1 75 ? 8.174 4.788 5.194 1.00 0.00 75 LYS A O 7
ATOM 8719 N N . ASP A 1 76 ? 8.799 2.951 6.368 1.00 0.00 76 ASP A N 7
ATOM 8720 C CA . ASP A 1 76 ? 8.327 3.398 7.703 1.00 0.00 76 ASP A CA 7
ATOM 8721 C C . ASP A 1 76 ? 8.919 4.768 8.122 1.00 0.00 76 ASP A C 7
ATOM 8722 O O . ASP A 1 76 ? 8.305 5.511 8.897 1.00 0.00 76 ASP A O 7
ATOM 8731 N N . GLN A 1 77 ? 10.113 5.072 7.585 1.00 0.00 77 GLN A N 7
ATOM 8732 C CA . GLN A 1 77 ? 10.838 6.345 7.815 1.00 0.00 77 GLN A CA 7
ATOM 8733 C C . GLN A 1 77 ? 10.208 7.524 7.030 1.00 0.00 77 GLN A C 7
ATOM 8734 O O . GLN A 1 77 ? 10.316 8.684 7.445 1.00 0.00 77 GLN A O 7
ATOM 8748 N N . ASP A 1 78 ? 9.568 7.208 5.893 1.00 0.00 78 ASP A N 7
ATOM 8749 C CA . ASP A 1 78 ? 8.846 8.187 5.054 1.00 0.00 78 ASP A CA 7
ATOM 8750 C C . ASP A 1 78 ? 7.402 8.323 5.545 1.00 0.00 78 ASP A C 7
ATOM 8751 O O . ASP A 1 78 ? 6.868 7.428 6.216 1.00 0.00 78 ASP A O 7
ATOM 8760 N N . THR A 1 79 ? 6.771 9.457 5.211 1.00 0.00 79 THR A N 7
ATOM 8761 C CA . THR A 1 79 ? 5.312 9.601 5.257 1.00 0.00 79 THR A CA 7
ATOM 8762 C C . THR A 1 79 ? 4.854 9.909 3.822 1.00 0.00 79 THR A C 7
ATOM 8763 O O . THR A 1 79 ? 5.587 10.568 3.069 1.00 0.00 79 THR A O 7
ATOM 8774 N N . LEU A 1 80 ? 3.685 9.396 3.421 1.00 0.00 80 LEU A N 7
ATOM 8775 C CA . LEU A 1 80 ? 3.098 9.706 2.098 1.00 0.00 80 LEU A CA 7
ATOM 8776 C C . LEU A 1 80 ? 2.850 11.229 1.952 1.00 0.00 80 LEU A C 7
ATOM 8777 O O . LEU A 1 80 ? 3.136 11.823 0.910 1.00 0.00 80 LEU A O 7
ATOM 8793 N N . SER A 1 81 ? 2.388 11.842 3.057 1.00 0.00 81 SER A N 7
ATOM 8794 C CA . SER A 1 81 ? 2.076 13.281 3.146 1.00 0.00 81 SER A CA 7
ATOM 8795 C C . SER A 1 81 ? 3.337 14.158 2.949 1.00 0.00 81 SER A C 7
ATOM 8796 O O . SER A 1 81 ? 3.244 15.259 2.394 1.00 0.00 81 SER A O 7
ATOM 8804 N N . GLN A 1 82 ? 4.505 13.628 3.382 1.00 0.00 82 GLN A N 7
ATOM 8805 C CA . GLN A 1 82 ? 5.840 14.266 3.214 1.00 0.00 82 GLN A CA 7
ATOM 8806 C C . GLN A 1 82 ? 6.178 14.395 1.726 1.00 0.00 82 GLN A C 7
ATOM 8807 O O . GLN A 1 82 ? 6.747 15.395 1.282 1.00 0.00 82 GLN A O 7
ATOM 8821 N N . HIS A 1 83 ? 5.781 13.365 0.964 1.00 0.00 83 HIS A N 7
ATOM 8822 C CA . HIS A 1 83 ? 6.032 13.270 -0.482 1.00 0.00 83 HIS A CA 7
ATOM 8823 C C . HIS A 1 83 ? 4.919 13.955 -1.303 1.00 0.00 83 HIS A C 7
ATOM 8824 O O . HIS A 1 83 ? 4.828 13.757 -2.515 1.00 0.00 83 HIS A O 7
ATOM 8839 N N . GLY A 1 84 ? 4.092 14.779 -0.625 1.00 0.00 84 GLY A N 7
ATOM 8840 C CA . GLY A 1 84 ? 3.062 15.599 -1.280 1.00 0.00 84 GLY A CA 7
ATOM 8841 C C . GLY A 1 84 ? 1.824 14.811 -1.681 1.00 0.00 84 GLY A C 7
ATOM 8842 O O . GLY A 1 84 ? 0.971 15.315 -2.423 1.00 0.00 84 GLY A O 7
ATOM 8846 N N . ILE A 1 85 ? 1.718 13.574 -1.173 1.00 0.00 85 ILE A N 7
ATOM 8847 C CA . ILE A 1 85 ? 0.602 12.678 -1.471 1.00 0.00 85 ILE A CA 7
ATOM 8848 C C . ILE A 1 85 ? -0.518 12.924 -0.450 1.00 0.00 85 ILE A C 7
ATOM 8849 O O . ILE A 1 85 ? -0.385 12.594 0.737 1.00 0.00 85 ILE A O 7
ATOM 8865 N N . HIS A 1 86 ? -1.597 13.554 -0.926 1.00 0.00 86 HIS A N 7
ATOM 8866 C CA . HIS A 1 86 ? -2.757 13.940 -0.107 1.00 0.00 86 HIS A CA 7
ATOM 8867 C C . HIS A 1 86 ? -4.057 13.507 -0.814 1.00 0.00 86 HIS A C 7
ATOM 8868 O O . HIS A 1 86 ? -4.036 12.608 -1.665 1.00 0.00 86 HIS A O 7
ATOM 8883 N N . ASP A 1 87 ? -5.182 14.126 -0.418 1.00 0.00 87 ASP A N 7
ATOM 8884 C CA . ASP A 1 87 ? -6.505 13.916 -1.034 1.00 0.00 87 ASP A CA 7
ATOM 8885 C C . ASP A 1 87 ? -6.486 14.257 -2.543 1.00 0.00 87 ASP A C 7
ATOM 8886 O O . ASP A 1 87 ? -6.242 15.412 -2.923 1.00 0.00 87 ASP A O 7
ATOM 8895 N N . GLY A 1 88 ? -6.719 13.231 -3.384 1.00 0.00 88 GLY A N 7
ATOM 8896 C CA . GLY A 1 88 ? -6.739 13.380 -4.846 1.00 0.00 88 GLY A CA 7
ATOM 8897 C C . GLY A 1 88 ? -5.457 12.914 -5.531 1.00 0.00 88 GLY A C 7
ATOM 8898 O O . GLY A 1 88 ? -5.367 12.950 -6.764 1.00 0.00 88 GLY A O 7
ATOM 8902 N N . LEU A 1 89 ? -4.457 12.484 -4.738 1.00 0.00 89 LEU A N 7
ATOM 8903 C CA . LEU A 1 89 ? -3.185 11.927 -5.255 1.00 0.00 89 LEU A CA 7
ATOM 8904 C C . LEU A 1 89 ? -3.221 10.385 -5.197 1.00 0.00 89 LEU A C 7
ATOM 8905 O O . LEU A 1 89 ? -3.945 9.794 -4.379 1.00 0.00 89 LEU A O 7
ATOM 8921 N N . THR A 1 90 ? -2.432 9.753 -6.091 1.00 0.00 90 THR A N 7
ATOM 8922 C CA . THR A 1 90 ? -2.287 8.287 -6.172 1.00 0.00 90 THR A CA 7
ATOM 8923 C C . THR A 1 90 ? -0.844 7.872 -5.801 1.00 0.00 90 THR A C 7
ATOM 8924 O O . THR A 1 90 ? 0.110 8.624 -6.048 1.00 0.00 90 THR A O 7
ATOM 8935 N N . VAL A 1 91 ? -0.696 6.686 -5.183 1.00 0.00 91 VAL A N 7
ATOM 8936 C CA . VAL A 1 91 ? 0.620 6.051 -4.932 1.00 0.00 91 VAL A CA 7
ATOM 8937 C C . VAL A 1 91 ? 0.690 4.740 -5.726 1.00 0.00 91 VAL A C 7
ATOM 8938 O O . VAL A 1 91 ? -0.328 4.067 -5.878 1.00 0.00 91 VAL A O 7
ATOM 8951 N N . HIS A 1 92 ? 1.875 4.375 -6.229 1.00 0.00 92 HIS A N 7
ATOM 8952 C CA . HIS A 1 92 ? 2.086 3.055 -6.843 1.00 0.00 92 HIS A CA 7
ATOM 8953 C C . HIS A 1 92 ? 2.613 2.084 -5.784 1.00 0.00 92 HIS A C 7
ATOM 8954 O O . HIS A 1 92 ? 3.766 2.156 -5.379 1.00 0.00 92 HIS A O 7
ATOM 8969 N N . LEU A 1 93 ? 1.735 1.182 -5.350 1.00 0.00 93 LEU A N 7
ATOM 8970 C CA . LEU A 1 93 ? 2.072 0.094 -4.433 1.00 0.00 93 LEU A CA 7
ATOM 8971 C C . LEU A 1 93 ? 2.311 -1.171 -5.237 1.00 0.00 93 LEU A C 7
ATOM 8972 O O . LEU A 1 93 ? 1.534 -1.505 -6.143 1.00 0.00 93 LEU A O 7
ATOM 8988 N N . VAL A 1 94 ? 3.386 -1.867 -4.898 1.00 0.00 94 VAL A N 7
ATOM 8989 C CA . VAL A 1 94 ? 3.708 -3.167 -5.463 1.00 0.00 94 VAL A CA 7
ATOM 8990 C C . VAL A 1 94 ? 3.820 -4.167 -4.308 1.00 0.00 94 VAL A C 7
ATOM 8991 O O . VAL A 1 94 ? 4.712 -4.059 -3.452 1.00 0.00 94 VAL A O 7
ATOM 9004 N N . ILE A 1 95 ? 2.849 -5.086 -4.253 1.00 0.00 95 ILE A N 7
ATOM 9005 C CA . ILE A 1 95 ? 2.849 -6.199 -3.304 1.00 0.00 95 ILE A CA 7
ATOM 9006 C C . ILE A 1 95 ? 3.370 -7.425 -4.052 1.00 0.00 95 ILE A C 7
ATOM 9007 O O . ILE A 1 95 ? 2.851 -7.739 -5.139 1.00 0.00 95 ILE A O 7
ATOM 9023 N N . LYS A 1 96 ? 4.387 -8.107 -3.503 1.00 0.00 96 LYS A N 7
ATOM 9024 C CA . LYS A 1 96 ? 4.923 -9.337 -4.113 1.00 0.00 96 LYS A CA 7
ATOM 9025 C C . LYS A 1 96 ? 4.088 -10.553 -3.654 1.00 0.00 96 LYS A C 7
ATOM 9026 O O . LYS A 1 96 ? 4.571 -11.444 -2.948 1.00 0.00 96 LYS A O 7
ATOM 9045 N N . THR A 1 97 ? 2.796 -10.535 -4.027 1.00 0.00 97 THR A N 7
ATOM 9046 C CA . THR A 1 97 ? 1.850 -11.632 -3.783 1.00 0.00 97 THR A CA 7
ATOM 9047 C C . THR A 1 97 ? 1.071 -11.910 -5.089 1.00 0.00 97 THR A C 7
ATOM 9048 O O . THR A 1 97 ? 0.733 -10.975 -5.828 1.00 0.00 97 THR A O 7
ATOM 9059 N N . GLN A 1 98 ? 0.819 -13.197 -5.373 1.00 0.00 98 GLN A N 7
ATOM 9060 C CA . GLN A 1 98 ? 0.231 -13.663 -6.655 1.00 0.00 98 GLN A CA 7
ATOM 9061 C C . GLN A 1 98 ? -1.218 -14.182 -6.474 1.00 0.00 98 GLN A C 7
ATOM 9062 O O . GLN A 1 98 ? -2.141 -13.714 -7.147 1.00 0.00 98 GLN A O 7
ATOM 9076 N N . ASN A 1 99 ? -1.412 -15.136 -5.554 1.00 0.00 99 ASN A N 7
ATOM 9077 C CA . ASN A 1 99 ? -2.696 -15.850 -5.383 1.00 0.00 99 ASN A CA 7
ATOM 9078 C C . ASN A 1 99 ? -3.617 -15.078 -4.422 1.00 0.00 99 ASN A C 7
ATOM 9079 O O . ASN A 1 99 ? -4.810 -14.897 -4.704 1.00 0.00 99 ASN A O 7
ATOM 9090 N N . ARG A 1 100 ? -3.043 -14.615 -3.294 1.00 0.00 100 ARG A N 7
ATOM 9091 C CA . ARG A 1 100 ? -3.758 -13.759 -2.325 1.00 0.00 100 ARG A CA 7
ATOM 9092 C C . ARG A 1 100 ? -3.768 -12.287 -2.820 1.00 0.00 100 ARG A C 7
ATOM 9093 O O . ARG A 1 100 ? -2.902 -11.901 -3.630 1.00 0.00 100 ARG A O 7
ATOM 9114 N N . PRO A 1 101 ? -4.764 -11.451 -2.373 1.00 0.00 101 PRO A N 7
ATOM 9115 C CA . PRO A 1 101 ? -4.751 -9.986 -2.604 1.00 0.00 101 PRO A CA 7
ATOM 9116 C C . PRO A 1 101 ? -3.574 -9.320 -1.848 1.00 0.00 101 PRO A C 7
ATOM 9117 O O . PRO A 1 101 ? -3.688 -9.128 -0.637 1.00 0.00 101 PRO A O 7
ATOM 9129 N N . PRO A 1 23 ? -13.529 21.217 4.401 1.00 0.00 23 PRO A N 8
ATOM 9130 C CA . PRO A 1 23 ? -12.279 20.507 4.022 1.00 0.00 23 PRO A CA 8
ATOM 9131 C C . PRO A 1 23 ? -12.594 19.046 3.623 1.00 0.00 23 PRO A C 8
ATOM 9132 O O . PRO A 1 23 ? -13.617 18.484 4.037 1.00 0.00 23 PRO A O 8
ATOM 9143 N N . LYS A 1 24 ? -11.701 18.451 2.812 1.00 0.00 24 LYS A N 8
ATOM 9144 C CA . LYS A 1 24 ? -11.791 17.046 2.363 1.00 0.00 24 LYS A CA 8
ATOM 9145 C C . LYS A 1 24 ? -10.647 16.252 3.006 1.00 0.00 24 LYS A C 8
ATOM 9146 O O . LYS A 1 24 ? -9.564 16.801 3.229 1.00 0.00 24 LYS A O 8
ATOM 9165 N N . ILE A 1 25 ? -10.897 14.973 3.298 1.00 0.00 25 ILE A N 8
ATOM 9166 C CA . ILE A 1 25 ? -9.870 14.046 3.789 1.00 0.00 25 ILE A CA 8
ATOM 9167 C C . ILE A 1 25 ? -9.115 13.467 2.570 1.00 0.00 25 ILE A C 8
ATOM 9168 O O . ILE A 1 25 ? -9.667 13.415 1.460 1.00 0.00 25 ILE A O 8
ATOM 9184 N N . MET A 1 26 ? -7.866 13.027 2.766 1.00 0.00 26 MET A N 8
ATOM 9185 C CA . MET A 1 26 ? -6.998 12.623 1.647 1.00 0.00 26 MET A CA 8
ATOM 9186 C C . MET A 1 26 ? -7.363 11.197 1.196 1.00 0.00 26 MET A C 8
ATOM 9187 O O . MET A 1 26 ? -7.070 10.211 1.885 1.00 0.00 26 MET A O 8
ATOM 9201 N N . LYS A 1 27 ? -8.056 11.125 0.048 1.00 0.00 27 LYS A N 8
ATOM 9202 C CA . LYS A 1 27 ? -8.510 9.867 -0.554 1.00 0.00 27 LYS A CA 8
ATOM 9203 C C . LYS A 1 27 ? -7.362 9.262 -1.386 1.00 0.00 27 LYS A C 8
ATOM 9204 O O . LYS A 1 27 ? -7.167 9.617 -2.561 1.00 0.00 27 LYS A O 8
ATOM 9223 N N . VAL A 1 28 ? -6.576 8.393 -0.737 1.00 0.00 28 VAL A N 8
ATOM 9224 C CA . VAL A 1 28 ? -5.413 7.740 -1.350 1.00 0.00 28 VAL A CA 8
ATOM 9225 C C . VAL A 1 28 ? -5.832 6.377 -1.918 1.00 0.00 28 VAL A C 8
ATOM 9226 O O . VAL A 1 28 ? -6.107 5.444 -1.156 1.00 0.00 28 VAL A O 8
ATOM 9239 N N . THR A 1 29 ? -5.876 6.263 -3.247 1.00 0.00 29 THR A N 8
ATOM 9240 C CA . THR A 1 29 ? -6.198 5.004 -3.924 1.00 0.00 29 THR A CA 8
ATOM 9241 C C . THR A 1 29 ? -4.912 4.190 -4.121 1.00 0.00 29 THR A C 8
ATOM 9242 O O . THR A 1 29 ? -3.994 4.638 -4.783 1.00 0.00 29 THR A O 8
ATOM 9253 N N . VAL A 1 30 ? -4.843 3.014 -3.497 1.00 0.00 30 VAL A N 8
ATOM 9254 C CA . VAL A 1 30 ? -3.720 2.084 -3.663 1.00 0.00 30 VAL A CA 8
ATOM 9255 C C . VAL A 1 30 ? -4.121 1.026 -4.688 1.00 0.00 30 VAL A C 8
ATOM 9256 O O . VAL A 1 30 ? -5.027 0.218 -4.440 1.00 0.00 30 VAL A O 8
ATOM 9269 N N . LYS A 1 31 ? -3.451 1.049 -5.843 1.00 0.00 31 LYS A N 8
ATOM 9270 C CA . LYS A 1 31 ? -3.735 0.131 -6.953 1.00 0.00 31 LYS A CA 8
ATOM 9271 C C . LYS A 1 31 ? -2.662 -0.970 -6.947 1.00 0.00 31 LYS A C 8
ATOM 9272 O O . LYS A 1 31 ? -1.467 -0.690 -6.781 1.00 0.00 31 LYS A O 8
ATOM 9291 N N . THR A 1 32 ? -3.116 -2.222 -7.083 1.00 0.00 32 THR A N 8
ATOM 9292 C CA . THR A 1 32 ? -2.269 -3.426 -7.069 1.00 0.00 32 THR A CA 8
ATOM 9293 C C . THR A 1 32 ? -2.674 -4.341 -8.238 1.00 0.00 32 THR A C 8
ATOM 9294 O O . THR A 1 32 ? -3.697 -4.086 -8.891 1.00 0.00 32 THR A O 8
ATOM 9305 N N . PRO A 1 33 ? -1.895 -5.430 -8.530 1.00 0.00 33 PRO A N 8
ATOM 9306 C CA . PRO A 1 33 ? -2.348 -6.494 -9.466 1.00 0.00 33 PRO A CA 8
ATOM 9307 C C . PRO A 1 33 ? -3.582 -7.276 -8.929 1.00 0.00 33 PRO A C 8
ATOM 9308 O O . PRO A 1 33 ? -4.179 -8.072 -9.658 1.00 0.00 33 PRO A O 8
ATOM 9319 N N . LYS A 1 34 ? -3.925 -7.049 -7.639 1.00 0.00 34 LYS A N 8
ATOM 9320 C CA . LYS A 1 34 ? -5.125 -7.611 -6.996 1.00 0.00 34 LYS A CA 8
ATOM 9321 C C . LYS A 1 34 ? -6.352 -6.772 -7.380 1.00 0.00 34 LYS A C 8
ATOM 9322 O O . LYS A 1 34 ? -7.250 -7.242 -8.085 1.00 0.00 34 LYS A O 8
ATOM 9341 N N . GLU A 1 35 ? -6.345 -5.512 -6.917 1.00 0.00 35 GLU A N 8
ATOM 9342 C CA . GLU A 1 35 ? -7.471 -4.575 -7.049 1.00 0.00 35 GLU A CA 8
ATOM 9343 C C . GLU A 1 35 ? -7.032 -3.147 -6.665 1.00 0.00 35 GLU A C 8
ATOM 9344 O O . GLU A 1 35 ? -5.876 -2.910 -6.304 1.00 0.00 35 GLU A O 8
ATOM 9356 N N . LYS A 1 36 ? -7.973 -2.200 -6.758 1.00 0.00 36 LYS A N 8
ATOM 9357 C CA . LYS A 1 36 ? -7.799 -0.829 -6.253 1.00 0.00 36 LYS A CA 8
ATOM 9358 C C . LYS A 1 36 ? -8.590 -0.670 -4.938 1.00 0.00 36 LYS A C 8
ATOM 9359 O O . LYS A 1 36 ? -9.773 -1.030 -4.873 1.00 0.00 36 LYS A O 8
ATOM 9378 N N . GLU A 1 37 ? -7.931 -0.154 -3.892 1.00 0.00 37 GLU A N 8
ATOM 9379 C CA . GLU A 1 37 ? -8.555 0.106 -2.585 1.00 0.00 37 GLU A CA 8
ATOM 9380 C C . GLU A 1 37 ? -8.227 1.544 -2.161 1.00 0.00 37 GLU A C 8
ATOM 9381 O O . GLU A 1 37 ? -7.058 1.890 -1.975 1.00 0.00 37 GLU A O 8
ATOM 9393 N N . GLU A 1 38 ? -9.266 2.372 -2.022 1.00 0.00 38 GLU A N 8
ATOM 9394 C CA . GLU A 1 38 ? -9.129 3.798 -1.726 1.00 0.00 38 GLU A CA 8
ATOM 9395 C C . GLU A 1 38 ? -9.301 4.023 -0.220 1.00 0.00 38 GLU A C 8
ATOM 9396 O O . GLU A 1 38 ? -10.393 3.840 0.328 1.00 0.00 38 GLU A O 8
ATOM 9408 N N . PHE A 1 39 ? -8.202 4.383 0.437 1.00 0.00 39 PHE A N 8
ATOM 9409 C CA . PHE A 1 39 ? -8.172 4.715 1.864 1.00 0.00 39 PHE A CA 8
ATOM 9410 C C . PHE A 1 39 ? -8.426 6.218 2.051 1.00 0.00 39 PHE A C 8
ATOM 9411 O O . PHE A 1 39 ? -8.220 7.008 1.128 1.00 0.00 39 PHE A O 8
ATOM 9428 N N . ALA A 1 40 ? -8.895 6.600 3.243 1.00 0.00 40 ALA A N 8
ATOM 9429 C CA . ALA A 1 40 ? -9.095 8.004 3.627 1.00 0.00 40 ALA A CA 8
ATOM 9430 C C . ALA A 1 40 ? -8.256 8.297 4.870 1.00 0.00 40 ALA A C 8
ATOM 9431 O O . ALA A 1 40 ? -8.484 7.703 5.932 1.00 0.00 40 ALA A O 8
ATOM 9438 N N . VAL A 1 41 ? -7.280 9.203 4.725 1.00 0.00 41 VAL A N 8
ATOM 9439 C CA . VAL A 1 41 ? -6.301 9.530 5.778 1.00 0.00 41 VAL A CA 8
ATOM 9440 C C . VAL A 1 41 ? -6.219 11.064 5.936 1.00 0.00 41 VAL A C 8
ATOM 9441 O O . VAL A 1 41 ? -6.296 11.780 4.939 1.00 0.00 41 VAL A O 8
ATOM 9454 N N . PRO A 1 42 ? -6.120 11.608 7.189 1.00 0.00 42 PRO A N 8
ATOM 9455 C CA . PRO A 1 42 ? -6.140 13.080 7.443 1.00 0.00 42 PRO A CA 8
ATOM 9456 C C . PRO A 1 42 ? -4.771 13.768 7.188 1.00 0.00 42 PRO A C 8
ATOM 9457 O O . PRO A 1 42 ? -4.336 14.598 7.982 1.00 0.00 42 PRO A O 8
ATOM 9468 N N . GLU A 1 43 ? -4.111 13.398 6.064 1.00 0.00 43 GLU A N 8
ATOM 9469 C CA . GLU A 1 43 ? -2.769 13.891 5.606 1.00 0.00 43 GLU A CA 8
ATOM 9470 C C . GLU A 1 43 ? -1.629 13.744 6.648 1.00 0.00 43 GLU A C 8
ATOM 9471 O O . GLU A 1 43 ? -0.485 14.134 6.377 1.00 0.00 43 GLU A O 8
ATOM 9483 N N . ASN A 1 44 ? -1.923 13.134 7.805 1.00 0.00 44 ASN A N 8
ATOM 9484 C CA . ASN A 1 44 ? -0.977 13.000 8.924 1.00 0.00 44 ASN A CA 8
ATOM 9485 C C . ASN A 1 44 ? -0.533 11.536 9.039 1.00 0.00 44 ASN A C 8
ATOM 9486 O O . ASN A 1 44 ? 0.598 11.248 9.465 1.00 0.00 44 ASN A O 8
ATOM 9497 N N . SER A 1 45 ? -1.458 10.617 8.671 1.00 0.00 45 SER A N 8
ATOM 9498 C CA . SER A 1 45 ? -1.186 9.179 8.588 1.00 0.00 45 SER A CA 8
ATOM 9499 C C . SER A 1 45 ? -0.062 8.914 7.568 1.00 0.00 45 SER A C 8
ATOM 9500 O O . SER A 1 45 ? -0.296 8.894 6.350 1.00 0.00 45 SER A O 8
ATOM 9508 N N . SER A 1 46 ? 1.156 8.780 8.095 1.00 0.00 46 SER A N 8
ATOM 9509 C CA . SER A 1 46 ? 2.362 8.512 7.308 1.00 0.00 46 SER A CA 8
ATOM 9510 C C . SER A 1 46 ? 2.345 7.071 6.776 1.00 0.00 46 SER A C 8
ATOM 9511 O O . SER A 1 46 ? 1.478 6.275 7.166 1.00 0.00 46 SER A O 8
ATOM 9519 N N . VAL A 1 47 ? 3.318 6.735 5.909 1.00 0.00 47 VAL A N 8
ATOM 9520 C CA . VAL A 1 47 ? 3.392 5.405 5.270 1.00 0.00 47 VAL A CA 8
ATOM 9521 C C . VAL A 1 47 ? 3.501 4.281 6.329 1.00 0.00 47 VAL A C 8
ATOM 9522 O O . VAL A 1 47 ? 2.931 3.206 6.144 1.00 0.00 47 VAL A O 8
ATOM 9535 N N . GLN A 1 48 ? 4.182 4.580 7.463 1.00 0.00 48 GLN A N 8
ATOM 9536 C CA . GLN A 1 48 ? 4.336 3.636 8.601 1.00 0.00 48 GLN A CA 8
ATOM 9537 C C . GLN A 1 48 ? 2.985 3.189 9.219 1.00 0.00 48 GLN A C 8
ATOM 9538 O O . GLN A 1 48 ? 2.881 2.079 9.741 1.00 0.00 48 GLN A O 8
ATOM 9552 N N . GLN A 1 49 ? 1.967 4.055 9.149 1.00 0.00 49 GLN A N 8
ATOM 9553 C CA . GLN A 1 49 ? 0.603 3.759 9.649 1.00 0.00 49 GLN A CA 8
ATOM 9554 C C . GLN A 1 49 ? -0.304 3.280 8.495 1.00 0.00 49 GLN A C 8
ATOM 9555 O O . GLN A 1 49 ? -1.330 2.617 8.709 1.00 0.00 49 GLN A O 8
ATOM 9569 N N . PHE A 1 50 ? 0.111 3.601 7.268 1.00 0.00 50 PHE A N 8
ATOM 9570 C CA . PHE A 1 50 ? -0.718 3.438 6.073 1.00 0.00 50 PHE A CA 8
ATOM 9571 C C . PHE A 1 50 ? -0.698 1.984 5.562 1.00 0.00 50 PHE A C 8
ATOM 9572 O O . PHE A 1 50 ? -1.754 1.428 5.244 1.00 0.00 50 PHE A O 8
ATOM 9589 N N . LYS A 1 51 ? 0.507 1.366 5.501 1.00 0.00 51 LYS A N 8
ATOM 9590 C CA . LYS A 1 51 ? 0.654 -0.039 5.038 1.00 0.00 51 LYS A CA 8
ATOM 9591 C C . LYS A 1 51 ? 0.049 -1.024 6.067 1.00 0.00 51 LYS A C 8
ATOM 9592 O O . LYS A 1 51 ? -0.273 -2.163 5.731 1.00 0.00 51 LYS A O 8
ATOM 9611 N N . GLU A 1 52 ? -0.121 -0.540 7.312 1.00 0.00 52 GLU A N 8
ATOM 9612 C CA . GLU A 1 52 ? -0.861 -1.243 8.374 1.00 0.00 52 GLU A CA 8
ATOM 9613 C C . GLU A 1 52 ? -2.325 -1.462 7.941 1.00 0.00 52 GLU A C 8
ATOM 9614 O O . GLU A 1 52 ? -2.864 -2.570 8.045 1.00 0.00 52 GLU A O 8
ATOM 9626 N N . GLU A 1 53 ? -2.941 -0.375 7.435 1.00 0.00 53 GLU A N 8
ATOM 9627 C CA . GLU A 1 53 ? -4.326 -0.377 6.936 1.00 0.00 53 GLU A CA 8
ATOM 9628 C C . GLU A 1 53 ? -4.452 -1.207 5.652 1.00 0.00 53 GLU A C 8
ATOM 9629 O O . GLU A 1 53 ? -5.478 -1.844 5.422 1.00 0.00 53 GLU A O 8
ATOM 9641 N N . ILE A 1 54 ? -3.394 -1.186 4.826 1.00 0.00 54 ILE A N 8
ATOM 9642 C CA . ILE A 1 54 ? -3.327 -1.980 3.585 1.00 0.00 54 ILE A CA 8
ATOM 9643 C C . ILE A 1 54 ? -3.358 -3.505 3.889 1.00 0.00 54 ILE A C 8
ATOM 9644 O O . ILE A 1 54 ? -4.044 -4.264 3.200 1.00 0.00 54 ILE A O 8
ATOM 9660 N N . SER A 1 55 ? -2.644 -3.910 4.957 1.00 0.00 55 SER A N 8
ATOM 9661 C CA . SER A 1 55 ? -2.407 -5.331 5.310 1.00 0.00 55 SER A CA 8
ATOM 9662 C C . SER A 1 55 ? -3.710 -6.134 5.479 1.00 0.00 55 SER A C 8
ATOM 9663 O O . SER A 1 55 ? -3.827 -7.254 4.978 1.00 0.00 55 SER A O 8
ATOM 9671 N N . LYS A 1 56 ? -4.687 -5.525 6.161 1.00 0.00 56 LYS A N 8
ATOM 9672 C CA . LYS A 1 56 ? -5.980 -6.167 6.478 1.00 0.00 56 LYS A CA 8
ATOM 9673 C C . LYS A 1 56 ? -6.899 -6.224 5.244 1.00 0.00 56 LYS A C 8
ATOM 9674 O O . LYS A 1 56 ? -7.770 -7.094 5.152 1.00 0.00 56 LYS A O 8
ATOM 9693 N N . ARG A 1 57 ? -6.683 -5.298 4.295 1.00 0.00 57 ARG A N 8
ATOM 9694 C CA . ARG A 1 57 ? -7.515 -5.187 3.084 1.00 0.00 57 ARG A CA 8
ATOM 9695 C C . ARG A 1 57 ? -7.084 -6.205 2.018 1.00 0.00 57 ARG A C 8
ATOM 9696 O O . ARG A 1 57 ? -7.930 -6.843 1.394 1.00 0.00 57 ARG A O 8
ATOM 9717 N N . PHE A 1 58 ? -5.762 -6.358 1.824 1.00 0.00 58 PHE A N 8
ATOM 9718 C CA . PHE A 1 58 ? -5.187 -7.246 0.785 1.00 0.00 58 PHE A CA 8
ATOM 9719 C C . PHE A 1 58 ? -4.770 -8.616 1.364 1.00 0.00 58 PHE A C 8
ATOM 9720 O O . PHE A 1 58 ? -4.293 -9.476 0.611 1.00 0.00 58 PHE A O 8
ATOM 9737 N N . LYS A 1 59 ? -4.965 -8.811 2.703 1.00 0.00 59 LYS A N 8
ATOM 9738 C CA . LYS A 1 59 ? -4.604 -10.068 3.426 1.00 0.00 59 LYS A CA 8
ATOM 9739 C C . LYS A 1 59 ? -3.122 -10.430 3.205 1.00 0.00 59 LYS A C 8
ATOM 9740 O O . LYS A 1 59 ? -2.761 -11.601 3.058 1.00 0.00 59 LYS A O 8
ATOM 9759 N N . SER A 1 60 ? -2.271 -9.399 3.219 1.00 0.00 60 SER A N 8
ATOM 9760 C CA . SER A 1 60 ? -0.833 -9.533 2.965 1.00 0.00 60 SER A CA 8
ATOM 9761 C C . SER A 1 60 ? -0.060 -8.730 4.022 1.00 0.00 60 SER A C 8
ATOM 9762 O O . SER A 1 60 ? -0.361 -7.558 4.231 1.00 0.00 60 SER A O 8
ATOM 9770 N N . HIS A 1 61 ? 0.932 -9.373 4.675 1.00 0.00 61 HIS A N 8
ATOM 9771 C CA . HIS A 1 61 ? 1.712 -8.771 5.783 1.00 0.00 61 HIS A CA 8
ATOM 9772 C C . HIS A 1 61 ? 2.475 -7.511 5.342 1.00 0.00 61 HIS A C 8
ATOM 9773 O O . HIS A 1 61 ? 2.975 -7.441 4.212 1.00 0.00 61 HIS A O 8
ATOM 9788 N N . THR A 1 62 ? 2.591 -6.556 6.288 1.00 0.00 62 THR A N 8
ATOM 9789 C CA . THR A 1 62 ? 3.152 -5.214 6.059 1.00 0.00 62 THR A CA 8
ATOM 9790 C C . THR A 1 62 ? 4.608 -5.243 5.565 1.00 0.00 62 THR A C 8
ATOM 9791 O O . THR A 1 62 ? 5.044 -4.328 4.862 1.00 0.00 62 THR A O 8
ATOM 9802 N N . ASP A 1 63 ? 5.333 -6.308 5.939 1.00 0.00 63 ASP A N 8
ATOM 9803 C CA . ASP A 1 63 ? 6.738 -6.520 5.551 1.00 0.00 63 ASP A CA 8
ATOM 9804 C C . ASP A 1 63 ? 6.875 -6.628 4.017 1.00 0.00 63 ASP A C 8
ATOM 9805 O O . ASP A 1 63 ? 7.842 -6.128 3.431 1.00 0.00 63 ASP A O 8
ATOM 9814 N N . GLN A 1 64 ? 5.868 -7.250 3.377 1.00 0.00 64 GLN A N 8
ATOM 9815 C CA . GLN A 1 64 ? 5.854 -7.499 1.919 1.00 0.00 64 GLN A CA 8
ATOM 9816 C C . GLN A 1 64 ? 5.197 -6.336 1.142 1.00 0.00 64 GLN A C 8
ATOM 9817 O O . GLN A 1 64 ? 5.268 -6.290 -0.091 1.00 0.00 64 GLN A O 8
ATOM 9831 N N . LEU A 1 65 ? 4.549 -5.413 1.880 1.00 0.00 65 LEU A N 8
ATOM 9832 C CA . LEU A 1 65 ? 3.811 -4.275 1.298 1.00 0.00 65 LEU A CA 8
ATOM 9833 C C . LEU A 1 65 ? 4.745 -3.079 1.060 1.00 0.00 65 LEU A C 8
ATOM 9834 O O . LEU A 1 65 ? 4.874 -2.197 1.923 1.00 0.00 65 LEU A O 8
ATOM 9850 N N . VAL A 1 66 ? 5.413 -3.058 -0.100 1.00 0.00 66 VAL A N 8
ATOM 9851 C CA . VAL A 1 66 ? 6.281 -1.937 -0.491 1.00 0.00 66 VAL A CA 8
ATOM 9852 C C . VAL A 1 66 ? 5.524 -1.021 -1.476 1.00 0.00 66 VAL A C 8
ATOM 9853 O O . VAL A 1 66 ? 5.132 -1.438 -2.577 1.00 0.00 66 VAL A O 8
ATOM 9866 N N . LEU A 1 67 ? 5.264 0.216 -1.035 1.00 0.00 67 LEU A N 8
ATOM 9867 C CA . LEU A 1 67 ? 4.656 1.252 -1.875 1.00 0.00 67 LEU A CA 8
ATOM 9868 C C . LEU A 1 67 ? 5.748 1.877 -2.736 1.00 0.00 67 LEU A C 8
ATOM 9869 O O . LEU A 1 67 ? 6.885 1.994 -2.302 1.00 0.00 67 LEU A O 8
ATOM 9885 N N . ILE A 1 68 ? 5.403 2.207 -3.983 1.00 0.00 68 ILE A N 8
ATOM 9886 C CA . ILE A 1 68 ? 6.276 2.951 -4.893 1.00 0.00 68 ILE A CA 8
ATOM 9887 C C . ILE A 1 68 ? 5.507 4.181 -5.394 1.00 0.00 68 ILE A C 8
ATOM 9888 O O . ILE A 1 68 ? 4.332 4.081 -5.779 1.00 0.00 68 ILE A O 8
ATOM 9904 N N . PHE A 1 69 ? 6.180 5.327 -5.353 1.00 0.00 69 PHE A N 8
ATOM 9905 C CA . PHE A 1 69 ? 5.679 6.597 -5.889 1.00 0.00 69 PHE A CA 8
ATOM 9906 C C . PHE A 1 69 ? 6.876 7.537 -6.062 1.00 0.00 69 PHE A C 8
ATOM 9907 O O . PHE A 1 69 ? 7.823 7.480 -5.262 1.00 0.00 69 PHE A O 8
ATOM 9924 N N . ALA A 1 70 ? 6.820 8.384 -7.111 1.00 0.00 70 ALA A N 8
ATOM 9925 C CA . ALA A 1 70 ? 7.920 9.291 -7.511 1.00 0.00 70 ALA A CA 8
ATOM 9926 C C . ALA A 1 70 ? 9.138 8.498 -8.028 1.00 0.00 70 ALA A C 8
ATOM 9927 O O . ALA A 1 70 ? 10.248 9.028 -8.109 1.00 0.00 70 ALA A O 8
ATOM 9934 N N . GLY A 1 71 ? 8.902 7.227 -8.414 1.00 0.00 71 GLY A N 8
ATOM 9935 C CA . GLY A 1 71 ? 9.957 6.331 -8.890 1.00 0.00 71 GLY A CA 8
ATOM 9936 C C . GLY A 1 71 ? 10.741 5.647 -7.764 1.00 0.00 71 GLY A C 8
ATOM 9937 O O . GLY A 1 71 ? 11.676 4.888 -8.042 1.00 0.00 71 GLY A O 8
ATOM 9941 N N . LYS A 1 72 ? 10.352 5.884 -6.495 1.00 0.00 72 LYS A N 8
ATOM 9942 C CA . LYS A 1 72 ? 11.089 5.379 -5.314 1.00 0.00 72 LYS A CA 8
ATOM 9943 C C . LYS A 1 72 ? 10.126 4.670 -4.340 1.00 0.00 72 LYS A C 8
ATOM 9944 O O . LYS A 1 72 ? 8.927 4.955 -4.329 1.00 0.00 72 LYS A O 8
ATOM 9963 N N . ILE A 1 73 ? 10.669 3.749 -3.521 1.00 0.00 73 ILE A N 8
ATOM 9964 C CA . ILE A 1 73 ? 9.878 2.994 -2.524 1.00 0.00 73 ILE A CA 8
ATOM 9965 C C . ILE A 1 73 ? 9.602 3.863 -1.272 1.00 0.00 73 ILE A C 8
ATOM 9966 O O . ILE A 1 73 ? 10.515 4.467 -0.700 1.00 0.00 73 ILE A O 8
ATOM 9982 N N . LEU A 1 74 ? 8.318 3.958 -0.894 1.00 0.00 74 LEU A N 8
ATOM 9983 C CA . LEU A 1 74 ? 7.864 4.670 0.308 1.00 0.00 74 LEU A CA 8
ATOM 9984 C C . LEU A 1 74 ? 7.992 3.735 1.520 1.00 0.00 74 LEU A C 8
ATOM 9985 O O . LEU A 1 74 ? 7.431 2.628 1.514 1.00 0.00 74 LEU A O 8
ATOM 10001 N N . LYS A 1 75 ? 8.737 4.180 2.539 1.00 0.00 75 LYS A N 8
ATOM 10002 C CA . LYS A 1 75 ? 9.021 3.390 3.755 1.00 0.00 75 LYS A CA 8
ATOM 10003 C C . LYS A 1 75 ? 8.449 4.079 5.006 1.00 0.00 75 LYS A C 8
ATOM 10004 O O . LYS A 1 75 ? 7.714 5.061 4.902 1.00 0.00 75 LYS A O 8
ATOM 10023 N N . ASP A 1 76 ? 8.797 3.531 6.186 1.00 0.00 76 ASP A N 8
ATOM 10024 C CA . ASP A 1 76 ? 8.316 4.006 7.503 1.00 0.00 76 ASP A CA 8
ATOM 10025 C C . ASP A 1 76 ? 8.634 5.493 7.743 1.00 0.00 76 ASP A C 8
ATOM 10026 O O . ASP A 1 76 ? 7.789 6.246 8.241 1.00 0.00 76 ASP A O 8
ATOM 10035 N N . GLN A 1 77 ? 9.847 5.906 7.351 1.00 0.00 77 GLN A N 8
ATOM 10036 C CA . GLN A 1 77 ? 10.319 7.292 7.521 1.00 0.00 77 GLN A CA 8
ATOM 10037 C C . GLN A 1 77 ? 9.587 8.256 6.563 1.00 0.00 77 GLN A C 8
ATOM 10038 O O . GLN A 1 77 ? 9.532 9.458 6.820 1.00 0.00 77 GLN A O 8
ATOM 10052 N N . ASP A 1 78 ? 9.015 7.704 5.480 1.00 0.00 78 ASP A N 8
ATOM 10053 C CA . ASP A 1 78 ? 8.330 8.479 4.438 1.00 0.00 78 ASP A CA 8
ATOM 10054 C C . ASP A 1 78 ? 6.892 8.805 4.840 1.00 0.00 78 ASP A C 8
ATOM 10055 O O . ASP A 1 78 ? 6.249 8.069 5.610 1.00 0.00 78 ASP A O 8
ATOM 10064 N N . THR A 1 79 ? 6.410 9.938 4.327 1.00 0.00 79 THR A N 8
ATOM 10065 C CA . THR A 1 79 ? 4.991 10.273 4.301 1.00 0.00 79 THR A CA 8
ATOM 10066 C C . THR A 1 79 ? 4.537 10.293 2.840 1.00 0.00 79 THR A C 8
ATOM 10067 O O . THR A 1 79 ? 5.301 10.698 1.947 1.00 0.00 79 THR A O 8
ATOM 10078 N N . LEU A 1 80 ? 3.304 9.829 2.601 1.00 0.00 80 LEU A N 8
ATOM 10079 C CA . LEU A 1 80 ? 2.692 9.860 1.268 1.00 0.00 80 LEU A CA 8
ATOM 10080 C C . LEU A 1 80 ? 2.540 11.317 0.766 1.00 0.00 80 LEU A C 8
ATOM 10081 O O . LEU A 1 80 ? 2.853 11.619 -0.389 1.00 0.00 80 LEU A O 8
ATOM 10097 N N . SER A 1 81 ? 2.164 12.216 1.688 1.00 0.00 81 SER A N 8
ATOM 10098 C CA . SER A 1 81 ? 1.902 13.635 1.400 1.00 0.00 81 SER A CA 8
ATOM 10099 C C . SER A 1 81 ? 3.166 14.372 0.890 1.00 0.00 81 SER A C 8
ATOM 10100 O O . SER A 1 81 ? 3.055 15.256 0.036 1.00 0.00 81 SER A O 8
ATOM 10108 N N . GLN A 1 82 ? 4.363 13.979 1.400 1.00 0.00 82 GLN A N 8
ATOM 10109 C CA . GLN A 1 82 ? 5.664 14.563 0.968 1.00 0.00 82 GLN A CA 8
ATOM 10110 C C . GLN A 1 82 ? 5.900 14.332 -0.543 1.00 0.00 82 GLN A C 8
ATOM 10111 O O . GLN A 1 82 ? 6.453 15.193 -1.237 1.00 0.00 82 GLN A O 8
ATOM 10125 N N . HIS A 1 83 ? 5.430 13.175 -1.046 1.00 0.00 83 HIS A N 8
ATOM 10126 C CA . HIS A 1 83 ? 5.599 12.784 -2.469 1.00 0.00 83 HIS A CA 8
ATOM 10127 C C . HIS A 1 83 ? 4.457 13.318 -3.354 1.00 0.00 83 HIS A C 8
ATOM 10128 O O . HIS A 1 83 ? 4.296 12.878 -4.495 1.00 0.00 83 HIS A O 8
ATOM 10143 N N . GLY A 1 84 ? 3.685 14.288 -2.820 1.00 0.00 84 GLY A N 8
ATOM 10144 C CA . GLY A 1 84 ? 2.621 14.966 -3.567 1.00 0.00 84 GLY A CA 8
ATOM 10145 C C . GLY A 1 84 ? 1.374 14.110 -3.737 1.00 0.00 84 GLY A C 8
ATOM 10146 O O . GLY A 1 84 ? 0.555 14.364 -4.633 1.00 0.00 84 GLY A O 8
ATOM 10150 N N . ILE A 1 85 ? 1.226 13.097 -2.867 1.00 0.00 85 ILE A N 8
ATOM 10151 C CA . ILE A 1 85 ? 0.058 12.211 -2.869 1.00 0.00 85 ILE A CA 8
ATOM 10152 C C . ILE A 1 85 ? -1.057 12.880 -2.067 1.00 0.00 85 ILE A C 8
ATOM 10153 O O . ILE A 1 85 ? -0.863 13.229 -0.901 1.00 0.00 85 ILE A O 8
ATOM 10169 N N . HIS A 1 86 ? -2.191 13.101 -2.736 1.00 0.00 86 HIS A N 8
ATOM 10170 C CA . HIS A 1 86 ? -3.364 13.778 -2.176 1.00 0.00 86 HIS A CA 8
ATOM 10171 C C . HIS A 1 86 ? -4.642 13.032 -2.599 1.00 0.00 86 HIS A C 8
ATOM 10172 O O . HIS A 1 86 ? -4.587 11.906 -3.113 1.00 0.00 86 HIS A O 8
ATOM 10187 N N . ASP A 1 87 ? -5.779 13.677 -2.311 1.00 0.00 87 ASP A N 8
ATOM 10188 C CA . ASP A 1 87 ? -7.112 13.301 -2.790 1.00 0.00 87 ASP A CA 8
ATOM 10189 C C . ASP A 1 87 ? -7.111 13.127 -4.326 1.00 0.00 87 ASP A C 8
ATOM 10190 O O . ASP A 1 87 ? -6.901 14.098 -5.066 1.00 0.00 87 ASP A O 8
ATOM 10199 N N . GLY A 1 88 ? -7.294 11.878 -4.790 1.00 0.00 88 GLY A N 8
ATOM 10200 C CA . GLY A 1 88 ? -7.347 11.570 -6.229 1.00 0.00 88 GLY A CA 8
ATOM 10201 C C . GLY A 1 88 ? -6.089 10.890 -6.741 1.00 0.00 88 GLY A C 8
ATOM 10202 O O . GLY A 1 88 ? -6.128 10.199 -7.772 1.00 0.00 88 GLY A O 8
ATOM 10206 N N . LEU A 1 89 ? -4.971 11.081 -6.019 1.00 0.00 89 LEU A N 8
ATOM 10207 C CA . LEU A 1 89 ? -3.671 10.496 -6.390 1.00 0.00 89 LEU A CA 8
ATOM 10208 C C . LEU A 1 89 ? -3.660 9.002 -6.028 1.00 0.00 89 LEU A C 8
ATOM 10209 O O . LEU A 1 89 ? -4.160 8.596 -4.961 1.00 0.00 89 LEU A O 8
ATOM 10225 N N . THR A 1 90 ? -3.094 8.209 -6.936 1.00 0.00 90 THR A N 8
ATOM 10226 C CA . THR A 1 90 ? -3.059 6.751 -6.850 1.00 0.00 90 THR A CA 8
ATOM 10227 C C . THR A 1 90 ? -1.612 6.279 -6.643 1.00 0.00 90 THR A C 8
ATOM 10228 O O . THR A 1 90 ? -0.724 6.601 -7.439 1.00 0.00 90 THR A O 8
ATOM 10239 N N . VAL A 1 91 ? -1.389 5.517 -5.564 1.00 0.00 91 VAL A N 8
ATOM 10240 C CA . VAL A 1 91 ? -0.077 4.970 -5.213 1.00 0.00 91 VAL A CA 8
ATOM 10241 C C . VAL A 1 91 ? 0.046 3.554 -5.779 1.00 0.00 91 VAL A C 8
ATOM 10242 O O . VAL A 1 91 ? -0.943 2.814 -5.870 1.00 0.00 91 VAL A O 8
ATOM 10255 N N . HIS A 1 92 ? 1.270 3.202 -6.160 1.00 0.00 92 HIS A N 8
ATOM 10256 C CA . HIS A 1 92 ? 1.610 1.866 -6.640 1.00 0.00 92 HIS A CA 8
ATOM 10257 C C . HIS A 1 92 ? 1.965 1.009 -5.424 1.00 0.00 92 HIS A C 8
ATOM 10258 O O . HIS A 1 92 ? 2.627 1.494 -4.504 1.00 0.00 92 HIS A O 8
ATOM 10273 N N . LEU A 1 93 ? 1.500 -0.237 -5.397 1.00 0.00 93 LEU A N 8
ATOM 10274 C CA . LEU A 1 93 ? 1.896 -1.203 -4.361 1.00 0.00 93 LEU A CA 8
ATOM 10275 C C . LEU A 1 93 ? 2.301 -2.517 -5.014 1.00 0.00 93 LEU A C 8
ATOM 10276 O O . LEU A 1 93 ? 1.598 -3.045 -5.890 1.00 0.00 93 LEU A O 8
ATOM 10292 N N . VAL A 1 94 ? 3.450 -3.031 -4.575 1.00 0.00 94 VAL A N 8
ATOM 10293 C CA . VAL A 1 94 ? 3.967 -4.330 -4.995 1.00 0.00 94 VAL A CA 8
ATOM 10294 C C . VAL A 1 94 ? 4.061 -5.223 -3.760 1.00 0.00 94 VAL A C 8
ATOM 10295 O O . VAL A 1 94 ? 4.686 -4.850 -2.753 1.00 0.00 94 VAL A O 8
ATOM 10308 N N . ILE A 1 95 ? 3.406 -6.384 -3.831 1.00 0.00 95 ILE A N 8
ATOM 10309 C CA . ILE A 1 95 ? 3.397 -7.364 -2.745 1.00 0.00 95 ILE A CA 8
ATOM 10310 C C . ILE A 1 95 ? 4.096 -8.640 -3.236 1.00 0.00 95 ILE A C 8
ATOM 10311 O O . ILE A 1 95 ? 4.022 -8.968 -4.432 1.00 0.00 95 ILE A O 8
ATOM 10327 N N . LYS A 1 96 ? 4.798 -9.327 -2.322 1.00 0.00 96 LYS A N 8
ATOM 10328 C CA . LYS A 1 96 ? 5.427 -10.630 -2.605 1.00 0.00 96 LYS A CA 8
ATOM 10329 C C . LYS A 1 96 ? 4.358 -11.720 -2.880 1.00 0.00 96 LYS A C 8
ATOM 10330 O O . LYS A 1 96 ? 4.621 -12.695 -3.610 1.00 0.00 96 LYS A O 8
ATOM 10349 N N . THR A 1 97 ? 3.150 -11.547 -2.303 1.00 0.00 97 THR A N 8
ATOM 10350 C CA . THR A 1 97 ? 2.009 -12.431 -2.580 1.00 0.00 97 THR A CA 8
ATOM 10351 C C . THR A 1 97 ? 1.545 -12.221 -4.043 1.00 0.00 97 THR A C 8
ATOM 10352 O O . THR A 1 97 ? 1.072 -11.139 -4.402 1.00 0.00 97 THR A O 8
ATOM 10363 N N . GLN A 1 98 ? 1.737 -13.241 -4.888 1.00 0.00 98 GLN A N 8
ATOM 10364 C CA . GLN A 1 98 ? 1.466 -13.140 -6.336 1.00 0.00 98 GLN A CA 8
ATOM 10365 C C . GLN A 1 98 ? -0.042 -13.235 -6.643 1.00 0.00 98 GLN A C 8
ATOM 10366 O O . GLN A 1 98 ? -0.567 -12.425 -7.404 1.00 0.00 98 GLN A O 8
ATOM 10380 N N . ASN A 1 99 ? -0.740 -14.212 -6.026 1.00 0.00 99 ASN A N 8
ATOM 10381 C CA . ASN A 1 99 ? -2.172 -14.498 -6.308 1.00 0.00 99 ASN A CA 8
ATOM 10382 C C . ASN A 1 99 ? -3.006 -14.522 -5.008 1.00 0.00 99 ASN A C 8
ATOM 10383 O O . ASN A 1 99 ? -3.913 -15.346 -4.849 1.00 0.00 99 ASN A O 8
ATOM 10394 N N . ARG A 1 100 ? -2.707 -13.586 -4.095 1.00 0.00 100 ARG A N 8
ATOM 10395 C CA . ARG A 1 100 ? -3.510 -13.348 -2.865 1.00 0.00 100 ARG A CA 8
ATOM 10396 C C . ARG A 1 100 ? -4.380 -12.083 -3.045 1.00 0.00 100 ARG A C 8
ATOM 10397 O O . ARG A 1 100 ? -3.863 -10.973 -2.909 1.00 0.00 100 ARG A O 8
ATOM 10418 N N . PRO A 1 101 ? -5.701 -12.231 -3.416 1.00 0.00 101 PRO A N 8
ATOM 10419 C CA . PRO A 1 101 ? -6.646 -11.101 -3.489 1.00 0.00 101 PRO A CA 8
ATOM 10420 C C . PRO A 1 101 ? -7.344 -10.881 -2.115 1.00 0.00 101 PRO A C 8
ATOM 10421 O O . PRO A 1 101 ? -6.641 -10.489 -1.163 1.00 0.00 101 PRO A O 8
ATOM 10433 N N . PRO A 1 23 ? -14.386 17.416 11.009 1.00 0.00 23 PRO A N 9
ATOM 10434 C CA . PRO A 1 23 ? -13.480 17.344 9.833 1.00 0.00 23 PRO A CA 9
ATOM 10435 C C . PRO A 1 23 ? -13.636 15.985 9.122 1.00 0.00 23 PRO A C 9
ATOM 10436 O O . PRO A 1 23 ? -14.122 15.016 9.720 1.00 0.00 23 PRO A O 9
ATOM 10447 N N . LYS A 1 24 ? -13.243 15.935 7.836 1.00 0.00 24 LYS A N 9
ATOM 10448 C CA . LYS A 1 24 ? -13.146 14.673 7.084 1.00 0.00 24 LYS A CA 9
ATOM 10449 C C . LYS A 1 24 ? -11.744 14.068 7.285 1.00 0.00 24 LYS A C 9
ATOM 10450 O O . LYS A 1 24 ? -10.757 14.796 7.475 1.00 0.00 24 LYS A O 9
ATOM 10469 N N . ILE A 1 25 ? -11.678 12.739 7.242 1.00 0.00 25 ILE A N 9
ATOM 10470 C CA . ILE A 1 25 ? -10.422 11.978 7.280 1.00 0.00 25 ILE A CA 9
ATOM 10471 C C . ILE A 1 25 ? -9.895 11.801 5.829 1.00 0.00 25 ILE A C 9
ATOM 10472 O O . ILE A 1 25 ? -10.667 11.947 4.868 1.00 0.00 25 ILE A O 9
ATOM 10488 N N . MET A 1 26 ? -8.597 11.482 5.662 1.00 0.00 26 MET A N 9
ATOM 10489 C CA . MET A 1 26 ? -7.975 11.419 4.320 1.00 0.00 26 MET A CA 9
ATOM 10490 C C . MET A 1 26 ? -8.318 10.079 3.662 1.00 0.00 26 MET A C 9
ATOM 10491 O O . MET A 1 26 ? -7.803 9.025 4.062 1.00 0.00 26 MET A O 9
ATOM 10505 N N . LYS A 1 27 ? -9.239 10.143 2.686 1.00 0.00 27 LYS A N 9
ATOM 10506 C CA . LYS A 1 27 ? -9.691 8.979 1.924 1.00 0.00 27 LYS A CA 9
ATOM 10507 C C . LYS A 1 27 ? -8.729 8.731 0.751 1.00 0.00 27 LYS A C 9
ATOM 10508 O O . LYS A 1 27 ? -8.747 9.468 -0.242 1.00 0.00 27 LYS A O 9
ATOM 10527 N N . VAL A 1 28 ? -7.873 7.713 0.902 1.00 0.00 28 VAL A N 9
ATOM 10528 C CA . VAL A 1 28 ? -6.786 7.405 -0.037 1.00 0.00 28 VAL A CA 9
ATOM 10529 C C . VAL A 1 28 ? -7.108 6.140 -0.845 1.00 0.00 28 VAL A C 9
ATOM 10530 O O . VAL A 1 28 ? -7.188 5.049 -0.279 1.00 0.00 28 VAL A O 9
ATOM 10543 N N . THR A 1 29 ? -7.244 6.285 -2.166 1.00 0.00 29 THR A N 9
ATOM 10544 C CA . THR A 1 29 ? -7.443 5.150 -3.068 1.00 0.00 29 THR A CA 9
ATOM 10545 C C . THR A 1 29 ? -6.071 4.528 -3.389 1.00 0.00 29 THR A C 9
ATOM 10546 O O . THR A 1 29 ? -5.170 5.203 -3.834 1.00 0.00 29 THR A O 9
ATOM 10557 N N . VAL A 1 30 ? -5.906 3.248 -3.093 1.00 0.00 30 VAL A N 9
ATOM 10558 C CA . VAL A 1 30 ? -4.681 2.497 -3.378 1.00 0.00 30 VAL A CA 9
ATOM 10559 C C . VAL A 1 30 ? -4.930 1.587 -4.577 1.00 0.00 30 VAL A C 9
ATOM 10560 O O . VAL A 1 30 ? -5.812 0.726 -4.528 1.00 0.00 30 VAL A O 9
ATOM 10573 N N . LYS A 1 31 ? -4.148 1.792 -5.642 1.00 0.00 31 LYS A N 9
ATOM 10574 C CA . LYS A 1 31 ? -4.268 1.041 -6.890 1.00 0.00 31 LYS A CA 9
ATOM 10575 C C . LYS A 1 31 ? -3.243 -0.106 -6.832 1.00 0.00 31 LYS A C 9
ATOM 10576 O O . LYS A 1 31 ? -2.037 0.127 -6.719 1.00 0.00 31 LYS A O 9
ATOM 10595 N N . THR A 1 32 ? -3.757 -1.336 -6.900 1.00 0.00 32 THR A N 9
ATOM 10596 C CA . THR A 1 32 ? -2.972 -2.580 -6.829 1.00 0.00 32 THR A CA 9
ATOM 10597 C C . THR A 1 32 ? -3.152 -3.353 -8.158 1.00 0.00 32 THR A C 9
ATOM 10598 O O . THR A 1 32 ? -4.083 -3.047 -8.925 1.00 0.00 32 THR A O 9
ATOM 10609 N N . PRO A 1 33 ? -2.273 -4.359 -8.479 1.00 0.00 33 PRO A N 9
ATOM 10610 C CA . PRO A 1 33 ? -2.441 -5.212 -9.693 1.00 0.00 33 PRO A CA 9
ATOM 10611 C C . PRO A 1 33 ? -3.714 -6.112 -9.648 1.00 0.00 33 PRO A C 9
ATOM 10612 O O . PRO A 1 33 ? -4.046 -6.773 -10.637 1.00 0.00 33 PRO A O 9
ATOM 10623 N N . LYS A 1 34 ? -4.408 -6.121 -8.489 1.00 0.00 34 LYS A N 9
ATOM 10624 C CA . LYS A 1 34 ? -5.680 -6.839 -8.289 1.00 0.00 34 LYS A CA 9
ATOM 10625 C C . LYS A 1 34 ? -6.852 -5.906 -8.640 1.00 0.00 34 LYS A C 9
ATOM 10626 O O . LYS A 1 34 ? -7.676 -6.202 -9.510 1.00 0.00 34 LYS A O 9
ATOM 10645 N N . GLU A 1 35 ? -6.884 -4.758 -7.949 1.00 0.00 35 GLU A N 9
ATOM 10646 C CA . GLU A 1 35 ? -7.981 -3.767 -8.017 1.00 0.00 35 GLU A CA 9
ATOM 10647 C C . GLU A 1 35 ? -7.553 -2.487 -7.278 1.00 0.00 35 GLU A C 9
ATOM 10648 O O . GLU A 1 35 ? -6.417 -2.383 -6.839 1.00 0.00 35 GLU A O 9
ATOM 10660 N N . LYS A 1 36 ? -8.463 -1.520 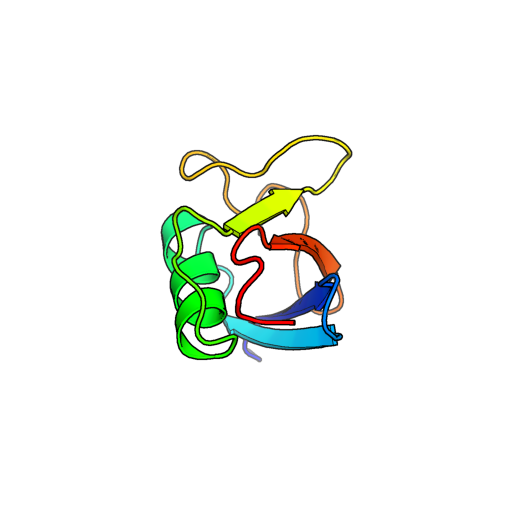-7.127 1.00 0.00 36 LYS A N 9
ATOM 10661 C CA . LYS A 1 36 ? -8.233 -0.339 -6.268 1.00 0.00 36 LYS A CA 9
ATOM 10662 C C . LYS A 1 36 ? -9.175 -0.384 -5.053 1.00 0.00 36 LYS A C 9
ATOM 10663 O O . LYS A 1 36 ? -10.252 -0.981 -5.124 1.00 0.00 36 LYS A O 9
ATOM 10682 N N . GLU A 1 37 ? -8.747 0.234 -3.940 1.00 0.00 37 GLU A N 9
ATOM 10683 C CA . GLU A 1 37 ? -9.519 0.270 -2.681 1.00 0.00 37 GLU A CA 9
ATOM 10684 C C . GLU A 1 37 ? -9.200 1.546 -1.891 1.00 0.00 37 GLU A C 9
ATOM 10685 O O . GLU A 1 37 ? -8.040 1.914 -1.763 1.00 0.00 37 GLU A O 9
ATOM 10697 N N . GLU A 1 38 ? -10.230 2.173 -1.305 1.00 0.00 38 GLU A N 9
ATOM 10698 C CA . GLU A 1 38 ? -10.092 3.450 -0.602 1.00 0.00 38 GLU A CA 9
ATOM 10699 C C . GLU A 1 38 ? -10.035 3.198 0.913 1.00 0.00 38 GLU A C 9
ATOM 10700 O O . GLU A 1 38 ? -10.916 2.547 1.482 1.00 0.00 38 GLU A O 9
ATOM 10712 N N . PHE A 1 39 ? -8.971 3.702 1.536 1.00 0.00 39 PHE A N 9
ATOM 10713 C CA . PHE A 1 39 ? -8.707 3.600 2.977 1.00 0.00 39 PHE A CA 9
ATOM 10714 C C . PHE A 1 39 ? -8.909 4.973 3.634 1.00 0.00 39 PHE A C 9
ATOM 10715 O O . PHE A 1 39 ? -9.005 5.989 2.944 1.00 0.00 39 PHE A O 9
ATOM 10732 N N . ALA A 1 40 ? -9.002 4.992 4.965 1.00 0.00 40 ALA A N 9
ATOM 10733 C CA . ALA A 1 40 ? -9.174 6.223 5.753 1.00 0.00 40 ALA A CA 9
ATOM 10734 C C . ALA A 1 40 ? -8.025 6.345 6.764 1.00 0.00 40 ALA A C 9
ATOM 10735 O O . ALA A 1 40 ? -7.865 5.471 7.617 1.00 0.00 40 ALA A O 9
ATOM 10742 N N . VAL A 1 41 ? -7.218 7.419 6.645 1.00 0.00 41 VAL A N 9
ATOM 10743 C CA . VAL A 1 41 ? -6.041 7.672 7.516 1.00 0.00 41 VAL A CA 9
ATOM 10744 C C . VAL A 1 41 ? -6.034 9.146 7.978 1.00 0.00 41 VAL A C 9
ATOM 10745 O O . VAL A 1 41 ? -6.339 10.033 7.182 1.00 0.00 41 VAL A O 9
ATOM 10758 N N . PRO A 1 42 ? -5.724 9.437 9.285 1.00 0.00 42 PRO A N 9
ATOM 10759 C CA . PRO A 1 42 ? -5.822 10.810 9.861 1.00 0.00 42 PRO A CA 9
ATOM 10760 C C . PRO A 1 42 ? -4.598 11.710 9.538 1.00 0.00 42 PRO A C 9
ATOM 10761 O O . PRO A 1 42 ? -4.122 12.445 10.405 1.00 0.00 42 PRO A O 9
ATOM 10772 N N . GLU A 1 43 ? -4.146 11.670 8.259 1.00 0.00 43 GLU A N 9
ATOM 10773 C CA . GLU A 1 43 ? -2.900 12.328 7.724 1.00 0.00 43 GLU A CA 9
ATOM 10774 C C . GLU A 1 43 ? -1.655 12.235 8.661 1.00 0.00 43 GLU A C 9
ATOM 10775 O O . GLU A 1 43 ? -0.697 13.006 8.510 1.00 0.00 43 GLU A O 9
ATOM 10787 N N . ASN A 1 44 ? -1.650 11.244 9.574 1.00 0.00 44 ASN A N 9
ATOM 10788 C CA . ASN A 1 44 ? -0.577 11.046 10.575 1.00 0.00 44 ASN A CA 9
ATOM 10789 C C . ASN A 1 44 ? -0.014 9.618 10.449 1.00 0.00 44 ASN A C 9
ATOM 10790 O O . ASN A 1 44 ? 1.061 9.313 10.984 1.00 0.00 44 ASN A O 9
ATOM 10801 N N . SER A 1 45 ? -0.760 8.744 9.746 1.00 0.00 45 SER A N 9
ATOM 10802 C CA . SER A 1 45 ? -0.352 7.362 9.496 1.00 0.00 45 SER A CA 9
ATOM 10803 C C . SER A 1 45 ? 0.896 7.308 8.604 1.00 0.00 45 SER A C 9
ATOM 10804 O O . SER A 1 45 ? 0.951 7.955 7.550 1.00 0.00 45 SER A O 9
ATOM 10812 N N . SER A 1 46 ? 1.901 6.568 9.072 1.00 0.00 46 SER A N 9
ATOM 10813 C CA . SER A 1 46 ? 3.083 6.220 8.280 1.00 0.00 46 SER A CA 9
ATOM 10814 C C . SER A 1 46 ? 2.743 5.086 7.310 1.00 0.00 46 SER A C 9
ATOM 10815 O O . SER A 1 46 ? 1.637 4.542 7.358 1.00 0.00 46 SER A O 9
ATOM 10823 N N . VAL A 1 47 ? 3.693 4.730 6.436 1.00 0.00 47 VAL A N 9
ATOM 10824 C CA . VAL A 1 47 ? 3.579 3.521 5.601 1.00 0.00 47 VAL A CA 9
ATOM 10825 C C . VAL A 1 47 ? 3.577 2.266 6.503 1.00 0.00 47 VAL A C 9
ATOM 10826 O O . VAL A 1 47 ? 2.901 1.290 6.197 1.00 0.00 47 VAL A O 9
ATOM 10839 N N . GLN A 1 48 ? 4.290 2.358 7.651 1.00 0.00 48 GLN A N 9
ATOM 10840 C CA . GLN A 1 48 ? 4.316 1.322 8.711 1.00 0.00 48 GLN A CA 9
ATOM 10841 C C . GLN A 1 48 ? 2.904 1.046 9.285 1.00 0.00 48 GLN A C 9
ATOM 10842 O O . GLN A 1 48 ? 2.602 -0.069 9.710 1.00 0.00 48 GLN A O 9
ATOM 10856 N N . GLN A 1 49 ? 2.055 2.079 9.312 1.00 0.00 49 GLN A N 9
ATOM 10857 C CA . GLN A 1 49 ? 0.661 1.955 9.780 1.00 0.00 49 GLN A CA 9
ATOM 10858 C C . GLN A 1 49 ? -0.283 1.619 8.608 1.00 0.00 49 GLN A C 9
ATOM 10859 O O . GLN A 1 49 ? -1.225 0.833 8.753 1.00 0.00 49 GLN A O 9
ATOM 10873 N N . PHE A 1 50 ? 0.018 2.197 7.438 1.00 0.00 50 PHE A N 9
ATOM 10874 C CA . PHE A 1 50 ? -0.879 2.193 6.269 1.00 0.00 50 PHE A CA 9
ATOM 10875 C C . PHE A 1 50 ? -0.930 0.812 5.589 1.00 0.00 50 PHE A C 9
ATOM 10876 O O . PHE A 1 50 ? -2.006 0.358 5.172 1.00 0.00 50 PHE A O 9
ATOM 10893 N N . LYS A 1 51 ? 0.237 0.137 5.516 1.00 0.00 51 LYS A N 9
ATOM 10894 C CA . LYS A 1 51 ? 0.364 -1.174 4.838 1.00 0.00 51 LYS A CA 9
ATOM 10895 C C . LYS A 1 51 ? -0.380 -2.283 5.627 1.00 0.00 51 LYS A C 9
ATOM 10896 O O . LYS A 1 51 ? -0.674 -3.346 5.084 1.00 0.00 51 LYS A O 9
ATOM 10915 N N . GLU A 1 52 ? -0.671 -2.001 6.918 1.00 0.00 52 GLU A N 9
ATOM 10916 C CA . GLU A 1 52 ? -1.440 -2.903 7.803 1.00 0.00 52 GLU A CA 9
ATOM 10917 C C . GLU A 1 52 ? -2.940 -2.887 7.440 1.00 0.00 52 GLU A C 9
ATOM 10918 O O . GLU A 1 52 ? -3.595 -3.933 7.425 1.00 0.00 52 GLU A O 9
ATOM 10930 N N . GLU A 1 53 ? -3.459 -1.671 7.161 1.00 0.00 53 GLU A N 9
ATOM 10931 C CA . GLU A 1 53 ? -4.845 -1.446 6.680 1.00 0.00 53 GLU A CA 9
ATOM 10932 C C . GLU A 1 53 ? -5.079 -2.158 5.343 1.00 0.00 53 GLU A C 9
ATOM 10933 O O . GLU A 1 53 ? -6.148 -2.724 5.088 1.00 0.00 53 GLU A O 9
ATOM 10945 N N . ILE A 1 54 ? -4.049 -2.101 4.507 1.00 0.00 54 ILE A N 9
ATOM 10946 C CA . ILE A 1 54 ? -4.019 -2.772 3.209 1.00 0.00 54 ILE A CA 9
ATOM 10947 C C . ILE A 1 54 ? -3.957 -4.313 3.378 1.00 0.00 54 ILE A C 9
ATOM 10948 O O . ILE A 1 54 ? -4.643 -5.055 2.661 1.00 0.00 54 ILE A O 9
ATOM 10964 N N . SER A 1 55 ? -3.135 -4.758 4.344 1.00 0.00 55 SER A N 9
ATOM 10965 C CA . SER A 1 55 ? -2.893 -6.185 4.639 1.00 0.00 55 SER A CA 9
ATOM 10966 C C . SER A 1 55 ? -4.190 -6.918 4.985 1.00 0.00 55 SER A C 9
ATOM 10967 O O . SER A 1 55 ? -4.497 -7.962 4.410 1.00 0.00 55 SER A O 9
ATOM 10975 N N . LYS A 1 56 ? -4.956 -6.329 5.910 1.00 0.00 56 LYS A N 9
ATOM 10976 C CA . LYS A 1 56 ? -6.218 -6.910 6.402 1.00 0.00 56 LYS A CA 9
ATOM 10977 C C . LYS A 1 56 ? -7.348 -6.805 5.357 1.00 0.00 56 LYS A C 9
ATOM 10978 O O . LYS A 1 56 ? -8.393 -7.444 5.503 1.00 0.00 56 LYS A O 9
ATOM 10997 N N . ARG A 1 57 ? -7.138 -5.981 4.312 1.00 0.00 57 ARG A N 9
ATOM 10998 C CA . ARG A 1 57 ? -8.144 -5.763 3.261 1.00 0.00 57 ARG A CA 9
ATOM 10999 C C . ARG A 1 57 ? -7.992 -6.816 2.149 1.00 0.00 57 ARG A C 9
ATOM 11000 O O . ARG A 1 57 ? -8.875 -7.654 1.948 1.00 0.00 57 ARG A O 9
ATOM 11021 N N . PHE A 1 58 ? -6.831 -6.789 1.465 1.00 0.00 58 PHE A N 9
ATOM 11022 C CA . PHE A 1 58 ? -6.528 -7.703 0.340 1.00 0.00 58 PHE A CA 9
ATOM 11023 C C . PHE A 1 58 ? -6.094 -9.095 0.853 1.00 0.00 58 PHE A C 9
ATOM 11024 O O . PHE A 1 58 ? -5.874 -10.000 0.046 1.00 0.00 58 PHE A O 9
ATOM 11041 N N . LYS A 1 59 ? -5.957 -9.236 2.202 1.00 0.00 59 LYS A N 9
ATOM 11042 C CA . LYS A 1 59 ? -5.510 -10.482 2.886 1.00 0.00 59 LYS A CA 9
ATOM 11043 C C . LYS A 1 59 ? -4.087 -10.866 2.452 1.00 0.00 59 LYS A C 9
ATOM 11044 O O . LYS A 1 59 ? -3.687 -12.028 2.523 1.00 0.00 59 LYS A O 9
ATOM 11063 N N . SER A 1 60 ? -3.319 -9.839 2.078 1.00 0.00 60 SER A N 9
ATOM 11064 C CA . SER A 1 60 ? -1.955 -9.976 1.563 1.00 0.00 60 SER A CA 9
ATOM 11065 C C . SER A 1 60 ? -0.955 -9.608 2.666 1.00 0.00 60 SER A C 9
ATOM 11066 O O . SER A 1 60 ? -1.243 -8.739 3.484 1.00 0.00 60 SER A O 9
ATOM 11074 N N . HIS A 1 61 ? 0.215 -10.268 2.680 1.00 0.00 61 HIS A N 9
ATOM 11075 C CA . HIS A 1 61 ? 1.237 -10.062 3.724 1.00 0.00 61 HIS A CA 9
ATOM 11076 C C . HIS A 1 61 ? 1.858 -8.645 3.635 1.00 0.00 61 HIS A C 9
ATOM 11077 O O . HIS A 1 61 ? 2.265 -8.215 2.551 1.00 0.00 61 HIS A O 9
ATOM 11092 N N . THR A 1 62 ? 1.928 -7.963 4.801 1.00 0.00 62 THR A N 9
ATOM 11093 C CA . THR A 1 62 ? 2.419 -6.570 4.958 1.00 0.00 62 THR A CA 9
ATOM 11094 C C . THR A 1 62 ? 3.769 -6.306 4.261 1.00 0.00 62 THR A C 9
ATOM 11095 O O . THR A 1 62 ? 3.924 -5.308 3.558 1.00 0.00 62 THR A O 9
ATOM 11106 N N . ASP A 1 63 ? 4.733 -7.210 4.477 1.00 0.00 63 ASP A N 9
ATOM 11107 C CA . ASP A 1 63 ? 6.120 -7.043 3.991 1.00 0.00 63 ASP A CA 9
ATOM 11108 C C . ASP A 1 63 ? 6.228 -7.252 2.473 1.00 0.00 63 ASP A C 9
ATOM 11109 O O . ASP A 1 63 ? 7.174 -6.765 1.840 1.00 0.00 63 ASP A O 9
ATOM 11118 N N . GLN A 1 64 ? 5.247 -7.961 1.896 1.00 0.00 64 GLN A N 9
ATOM 11119 C CA . GLN A 1 64 ? 5.220 -8.257 0.454 1.00 0.00 64 GLN A CA 9
ATOM 11120 C C . GLN A 1 64 ? 4.555 -7.116 -0.325 1.00 0.00 64 GLN A C 9
ATOM 11121 O O . GLN A 1 64 ? 4.975 -6.788 -1.439 1.00 0.00 64 GLN A O 9
ATOM 11135 N N . LEU A 1 65 ? 3.509 -6.508 0.260 1.00 0.00 65 LEU A N 9
ATOM 11136 C CA . LEU A 1 65 ? 2.853 -5.342 -0.345 1.00 0.00 65 LEU A CA 9
ATOM 11137 C C . LEU A 1 65 ? 3.635 -4.074 0.060 1.00 0.00 65 LEU A C 9
ATOM 11138 O O . LEU A 1 65 ? 3.820 -3.793 1.247 1.00 0.00 65 LEU A O 9
ATOM 11154 N N . VAL A 1 66 ? 4.182 -3.371 -0.937 1.00 0.00 66 VAL A N 9
ATOM 11155 C CA . VAL A 1 66 ? 5.008 -2.168 -0.725 1.00 0.00 66 VAL A CA 9
ATOM 11156 C C . VAL A 1 66 ? 4.352 -0.967 -1.425 1.00 0.00 66 VAL A C 9
ATOM 11157 O O . VAL A 1 66 ? 3.840 -1.102 -2.545 1.00 0.00 66 VAL A O 9
ATOM 11170 N N . LEU A 1 67 ? 4.336 0.193 -0.743 1.00 0.00 67 LEU A N 9
ATOM 11171 C CA . LEU A 1 67 ? 3.739 1.430 -1.273 1.00 0.00 67 LEU A CA 9
ATOM 11172 C C . LEU A 1 67 ? 4.755 2.100 -2.203 1.00 0.00 67 LEU A C 9
ATOM 11173 O O . LEU A 1 67 ? 5.958 1.945 -2.016 1.00 0.00 67 LEU A O 9
ATOM 11189 N N . ILE A 1 68 ? 4.252 2.774 -3.243 1.00 0.00 68 ILE A N 9
ATOM 11190 C CA . ILE A 1 68 ? 5.059 3.503 -4.239 1.00 0.00 68 ILE A CA 9
ATOM 11191 C C . ILE A 1 68 ? 4.349 4.819 -4.580 1.00 0.00 68 ILE A C 9
ATOM 11192 O O . ILE A 1 68 ? 3.147 4.829 -4.875 1.00 0.00 68 ILE A O 9
ATOM 11208 N N . PHE A 1 69 ? 5.116 5.907 -4.567 1.00 0.00 69 PHE A N 9
ATOM 11209 C CA . PHE A 1 69 ? 4.667 7.220 -5.031 1.00 0.00 69 PHE A CA 9
ATOM 11210 C C . PHE A 1 69 ? 5.887 7.990 -5.534 1.00 0.00 69 PHE A C 9
ATOM 11211 O O . PHE A 1 69 ? 7.000 7.784 -5.029 1.00 0.00 69 PHE A O 9
ATOM 11228 N N . ALA A 1 70 ? 5.655 8.855 -6.539 1.00 0.00 70 ALA A N 9
ATOM 11229 C CA . ALA A 1 70 ? 6.709 9.564 -7.288 1.00 0.00 70 ALA A CA 9
ATOM 11230 C C . ALA A 1 70 ? 7.576 8.572 -8.101 1.00 0.00 70 ALA A C 9
ATOM 11231 O O . ALA A 1 70 ? 8.676 8.911 -8.544 1.00 0.00 70 ALA A O 9
ATOM 11238 N N . GLY A 1 71 ? 7.040 7.349 -8.313 1.00 0.00 71 GLY A N 9
ATOM 11239 C CA . GLY A 1 71 ? 7.733 6.284 -9.031 1.00 0.00 71 GLY A CA 9
ATOM 11240 C C . GLY A 1 71 ? 8.599 5.408 -8.127 1.00 0.00 71 GLY A C 9
ATOM 11241 O O . GLY A 1 71 ? 9.012 4.321 -8.541 1.00 0.00 71 GLY A O 9
ATOM 11245 N N . LYS A 1 72 ? 8.848 5.853 -6.878 1.00 0.00 72 LYS A N 9
ATOM 11246 C CA . LYS A 1 72 ? 9.795 5.188 -5.947 1.00 0.00 72 LYS A CA 9
ATOM 11247 C C . LYS A 1 72 ? 9.044 4.560 -4.757 1.00 0.00 72 LYS A C 9
ATOM 11248 O O . LYS A 1 72 ? 7.957 5.019 -4.395 1.00 0.00 72 LYS A O 9
ATOM 11267 N N . ILE A 1 73 ? 9.653 3.517 -4.148 1.00 0.00 73 ILE A N 9
ATOM 11268 C CA . ILE A 1 73 ? 9.049 2.783 -3.015 1.00 0.00 73 ILE A CA 9
ATOM 11269 C C . ILE A 1 73 ? 9.074 3.643 -1.728 1.00 0.00 73 ILE A C 9
ATOM 11270 O O . ILE A 1 73 ? 10.087 4.272 -1.392 1.00 0.00 73 ILE A O 9
ATOM 11286 N N . LEU A 1 74 ? 7.924 3.708 -1.055 1.00 0.00 74 LEU A N 9
ATOM 11287 C CA . LEU A 1 74 ? 7.765 4.382 0.233 1.00 0.00 74 LEU A CA 9
ATOM 11288 C C . LEU A 1 74 ? 8.033 3.358 1.340 1.00 0.00 74 LEU A C 9
ATOM 11289 O O . LEU A 1 74 ? 7.365 2.315 1.400 1.00 0.00 74 LEU A O 9
ATOM 11305 N N . LYS A 1 75 ? 9.022 3.649 2.184 1.00 0.00 75 LYS A N 9
ATOM 11306 C CA . LYS A 1 75 ? 9.428 2.770 3.292 1.00 0.00 75 LYS A CA 9
ATOM 11307 C C . LYS A 1 75 ? 8.658 3.134 4.571 1.00 0.00 75 LYS A C 9
ATOM 11308 O O . LYS A 1 75 ? 7.892 4.095 4.582 1.00 0.00 75 LYS A O 9
ATOM 11327 N N . ASP A 1 76 ? 8.885 2.364 5.651 1.00 0.00 76 ASP A N 9
ATOM 11328 C CA . ASP A 1 76 ? 8.209 2.569 6.957 1.00 0.00 76 ASP A CA 9
ATOM 11329 C C . ASP A 1 76 ? 8.578 3.939 7.583 1.00 0.00 76 ASP A C 9
ATOM 11330 O O . ASP A 1 76 ? 7.787 4.517 8.337 1.00 0.00 76 ASP A O 9
ATOM 11339 N N . GLN A 1 77 ? 9.793 4.425 7.256 1.00 0.00 77 GLN A N 9
ATOM 11340 C CA . GLN A 1 77 ? 10.272 5.781 7.619 1.00 0.00 77 GLN A CA 9
ATOM 11341 C C . GLN A 1 77 ? 9.428 6.875 6.926 1.00 0.00 77 GLN A C 9
ATOM 11342 O O . GLN A 1 77 ? 9.189 7.944 7.497 1.00 0.00 77 GLN A O 9
ATOM 11356 N N . ASP A 1 78 ? 8.995 6.581 5.683 1.00 0.00 78 ASP A N 9
ATOM 11357 C CA . ASP A 1 78 ? 8.160 7.481 4.874 1.00 0.00 78 ASP A CA 9
ATOM 11358 C C . ASP A 1 78 ? 6.706 7.378 5.340 1.00 0.00 78 ASP A C 9
ATOM 11359 O O . ASP A 1 78 ? 6.285 6.343 5.880 1.00 0.00 78 ASP A O 9
ATOM 11368 N N . THR A 1 79 ? 5.954 8.463 5.160 1.00 0.00 79 THR A N 9
ATOM 11369 C CA . THR A 1 79 ? 4.499 8.467 5.331 1.00 0.00 79 THR A CA 9
ATOM 11370 C C . THR A 1 79 ? 3.893 8.906 3.997 1.00 0.00 79 THR A C 9
ATOM 11371 O O . THR A 1 79 ? 4.477 9.751 3.298 1.00 0.00 79 THR A O 9
ATOM 11382 N N . LEU A 1 80 ? 2.743 8.324 3.638 1.00 0.00 80 LEU A N 9
ATOM 11383 C CA . LEU A 1 80 ? 2.007 8.696 2.414 1.00 0.00 80 LEU A CA 9
ATOM 11384 C C . LEU A 1 80 ? 1.666 10.209 2.404 1.00 0.00 80 LEU A C 9
ATOM 11385 O O . LEU A 1 80 ? 1.792 10.876 1.378 1.00 0.00 80 LEU A O 9
ATOM 11401 N N . SER A 1 81 ? 1.299 10.740 3.584 1.00 0.00 81 SER A N 9
ATOM 11402 C CA . SER A 1 81 ? 0.913 12.151 3.764 1.00 0.00 81 SER A CA 9
ATOM 11403 C C . SER A 1 81 ? 2.106 13.120 3.532 1.00 0.00 81 SER A C 9
ATOM 11404 O O . SER A 1 81 ? 1.904 14.228 3.026 1.00 0.00 81 SER A O 9
ATOM 11412 N N . GLN A 1 82 ? 3.347 12.688 3.869 1.00 0.00 82 GLN A N 9
ATOM 11413 C CA . GLN A 1 82 ? 4.584 13.472 3.582 1.00 0.00 82 GLN A CA 9
ATOM 11414 C C . GLN A 1 82 ? 5.002 13.361 2.093 1.00 0.00 82 GLN A C 9
ATOM 11415 O O . GLN A 1 82 ? 6.009 13.945 1.686 1.00 0.00 82 GLN A O 9
ATOM 11429 N N . HIS A 1 83 ? 4.242 12.595 1.296 1.00 0.00 83 HIS A N 9
ATOM 11430 C CA . HIS A 1 83 ? 4.390 12.553 -0.179 1.00 0.00 83 HIS A CA 9
ATOM 11431 C C . HIS A 1 83 ? 3.205 13.264 -0.870 1.00 0.00 83 HIS A C 9
ATOM 11432 O O . HIS A 1 83 ? 3.013 13.128 -2.077 1.00 0.00 83 HIS A O 9
ATOM 11447 N N . GLY A 1 84 ? 2.426 14.035 -0.081 1.00 0.00 84 GLY A N 9
ATOM 11448 C CA . GLY A 1 84 ? 1.306 14.837 -0.599 1.00 0.00 84 GLY A CA 9
ATOM 11449 C C . GLY A 1 84 ? 0.061 14.019 -0.905 1.00 0.00 84 GLY A C 9
ATOM 11450 O O . GLY A 1 84 ? -0.839 14.485 -1.617 1.00 0.00 84 GLY A O 9
ATOM 11454 N N . ILE A 1 85 ? 0.008 12.796 -0.368 1.00 0.00 85 ILE A N 9
ATOM 11455 C CA . ILE A 1 85 ? -1.122 11.889 -0.562 1.00 0.00 85 ILE A CA 9
ATOM 11456 C C . ILE A 1 85 ? -2.135 12.121 0.563 1.00 0.00 85 ILE A C 9
ATOM 11457 O O . ILE A 1 85 ? -1.818 11.945 1.747 1.00 0.00 85 ILE A O 9
ATOM 11473 N N . HIS A 1 86 ? -3.344 12.521 0.174 1.00 0.00 86 HIS A N 9
ATOM 11474 C CA . HIS A 1 86 ? -4.438 12.827 1.099 1.00 0.00 86 HIS A CA 9
ATOM 11475 C C . HIS A 1 86 ? -5.774 12.451 0.441 1.00 0.00 86 HIS A C 9
ATOM 11476 O O . HIS A 1 86 ? -5.795 11.637 -0.497 1.00 0.00 86 HIS A O 9
ATOM 11491 N N . ASP A 1 87 ? -6.880 13.012 0.961 1.00 0.00 87 ASP A N 9
ATOM 11492 C CA . ASP A 1 87 ? -8.234 12.776 0.430 1.00 0.00 87 ASP A CA 9
ATOM 11493 C C . ASP A 1 87 ? -8.327 13.116 -1.075 1.00 0.00 87 ASP A C 9
ATOM 11494 O O . ASP A 1 87 ? -8.068 14.262 -1.469 1.00 0.00 87 ASP A O 9
ATOM 11503 N N . GLY A 1 88 ? -8.657 12.098 -1.889 1.00 0.00 88 GLY A N 9
ATOM 11504 C CA . GLY A 1 88 ? -8.868 12.263 -3.331 1.00 0.00 88 GLY A CA 9
ATOM 11505 C C . GLY A 1 88 ? -7.677 11.838 -4.185 1.00 0.00 88 GLY A C 9
ATOM 11506 O O . GLY A 1 88 ? -7.756 11.889 -5.419 1.00 0.00 88 GLY A O 9
ATOM 11510 N N . LEU A 1 89 ? -6.572 11.416 -3.537 1.00 0.00 89 LEU A N 9
ATOM 11511 C CA . LEU A 1 89 ? -5.341 10.957 -4.231 1.00 0.00 89 LEU A CA 9
ATOM 11512 C C . LEU A 1 89 ? -5.310 9.424 -4.341 1.00 0.00 89 LEU A C 9
ATOM 11513 O O . LEU A 1 89 ? -6.158 8.718 -3.772 1.00 0.00 89 LEU A O 9
ATOM 11529 N N . THR A 1 90 ? -4.305 8.930 -5.090 1.00 0.00 90 THR A N 9
ATOM 11530 C CA . THR A 1 90 ? -4.083 7.506 -5.331 1.00 0.00 90 THR A CA 9
ATOM 11531 C C . THR A 1 90 ? -2.590 7.158 -5.156 1.00 0.00 90 THR A C 9
ATOM 11532 O O . THR A 1 90 ? -1.709 7.953 -5.502 1.00 0.00 90 THR A O 9
ATOM 11543 N N . VAL A 1 91 ? -2.321 5.964 -4.582 1.00 0.00 91 VAL A N 9
ATOM 11544 C CA . VAL A 1 91 ? -0.954 5.415 -4.415 1.00 0.00 91 VAL A CA 9
ATOM 11545 C C . VAL A 1 91 ? -0.793 4.174 -5.318 1.00 0.00 91 VAL A C 9
ATOM 11546 O O . VAL A 1 91 ? -1.783 3.527 -5.672 1.00 0.00 91 VAL A O 9
ATOM 11559 N N . HIS A 1 92 ? 0.452 3.852 -5.683 1.00 0.00 92 HIS A N 9
ATOM 11560 C CA . HIS A 1 92 ? 0.787 2.627 -6.439 1.00 0.00 92 HIS A CA 9
ATOM 11561 C C . HIS A 1 92 ? 1.263 1.565 -5.443 1.00 0.00 92 HIS A C 9
ATOM 11562 O O . HIS A 1 92 ? 2.218 1.792 -4.719 1.00 0.00 92 HIS A O 9
ATOM 11577 N N . LEU A 1 93 ? 0.576 0.430 -5.381 1.00 0.00 93 LEU A N 9
ATOM 11578 C CA . LEU A 1 93 ? 0.941 -0.677 -4.482 1.00 0.00 93 LEU A CA 9
ATOM 11579 C C . LEU A 1 93 ? 1.365 -1.895 -5.304 1.00 0.00 93 LEU A C 9
ATOM 11580 O O . LEU A 1 93 ? 0.640 -2.323 -6.209 1.00 0.00 93 LEU A O 9
ATOM 11596 N N . VAL A 1 94 ? 2.538 -2.450 -4.983 1.00 0.00 94 VAL A N 9
ATOM 11597 C CA . VAL A 1 94 ? 3.037 -3.686 -5.598 1.00 0.00 94 VAL A CA 9
ATOM 11598 C C . VAL A 1 94 ? 3.001 -4.800 -4.548 1.00 0.00 94 VAL A C 9
ATOM 11599 O O . VAL A 1 94 ? 3.777 -4.786 -3.586 1.00 0.00 94 VAL A O 9
ATOM 11612 N N . ILE A 1 95 ? 2.064 -5.743 -4.737 1.00 0.00 95 ILE A N 9
ATOM 11613 C CA . ILE A 1 95 ? 1.854 -6.862 -3.816 1.00 0.00 95 ILE A CA 9
ATOM 11614 C C . ILE A 1 95 ? 2.616 -8.096 -4.330 1.00 0.00 95 ILE A C 9
ATOM 11615 O O . ILE A 1 95 ? 2.179 -8.756 -5.280 1.00 0.00 95 ILE A O 9
ATOM 11631 N N . LYS A 1 96 ? 3.742 -8.406 -3.679 1.00 0.00 96 LYS A N 9
ATOM 11632 C CA . LYS A 1 96 ? 4.659 -9.486 -4.087 1.00 0.00 96 LYS A CA 9
ATOM 11633 C C . LYS A 1 96 ? 4.270 -10.844 -3.445 1.00 0.00 96 LYS A C 9
ATOM 11634 O O . LYS A 1 96 ? 5.122 -11.726 -3.285 1.00 0.00 96 LYS A O 9
ATOM 11653 N N . THR A 1 97 ? 2.974 -11.010 -3.104 1.00 0.00 97 THR A N 9
ATOM 11654 C CA . THR A 1 97 ? 2.446 -12.262 -2.534 1.00 0.00 97 THR A CA 9
ATOM 11655 C C . THR A 1 97 ? 2.199 -13.312 -3.625 1.00 0.00 97 THR A C 9
ATOM 11656 O O . THR A 1 97 ? 2.315 -13.032 -4.823 1.00 0.00 97 THR A O 9
ATOM 11667 N N . GLN A 1 98 ? 1.853 -14.521 -3.180 1.00 0.00 98 GLN A N 9
ATOM 11668 C CA . GLN A 1 98 ? 1.346 -15.596 -4.038 1.00 0.00 98 GLN A CA 9
ATOM 11669 C C . GLN A 1 98 ? 0.350 -16.437 -3.224 1.00 0.00 98 GLN A C 9
ATOM 11670 O O . GLN A 1 98 ? 0.675 -16.874 -2.122 1.00 0.00 98 GLN A O 9
ATOM 11684 N N . ASN A 1 99 ? -0.879 -16.575 -3.750 1.00 0.00 99 ASN A N 9
ATOM 11685 C CA . ASN A 1 99 ? -1.950 -17.409 -3.168 1.00 0.00 99 ASN A CA 9
ATOM 11686 C C . ASN A 1 99 ? -2.273 -17.011 -1.703 1.00 0.00 99 ASN A C 9
ATOM 11687 O O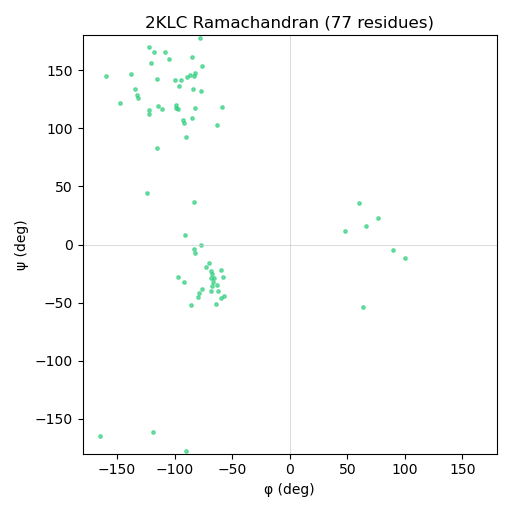 . ASN A 1 99 ? -1.818 -17.656 -0.746 1.00 0.00 99 ASN A O 9
ATOM 11698 N N . ARG A 1 100 ? -3.015 -15.900 -1.553 1.00 0.00 100 ARG A N 9
ATOM 11699 C CA . ARG A 1 100 ? -3.488 -15.390 -0.251 1.00 0.00 100 ARG A CA 9
ATOM 11700 C C . ARG A 1 100 ? -5.034 -15.398 -0.200 1.00 0.00 100 ARG A C 9
ATOM 11701 O O . ARG A 1 100 ? -5.663 -14.473 -0.707 1.00 0.00 100 ARG A O 9
ATOM 11722 N N . PRO A 1 101 ? -5.675 -16.468 0.369 1.00 0.00 101 PRO A N 9
ATOM 11723 C CA . PRO A 1 101 ? -7.142 -16.515 0.559 1.00 0.00 101 PRO A CA 9
ATOM 11724 C C . PRO A 1 101 ? -7.574 -15.642 1.777 1.00 0.00 101 PRO A C 9
ATOM 11725 O O . PRO A 1 101 ? -7.302 -16.037 2.932 1.00 0.00 101 PRO A O 9
ATOM 11737 N N . PRO A 1 23 ? -13.513 20.126 8.858 1.00 0.00 23 PRO A N 10
ATOM 11738 C CA . PRO A 1 23 ? -12.430 19.146 8.608 1.00 0.00 23 PRO A CA 10
ATOM 11739 C C . PRO A 1 23 ? -12.939 17.981 7.737 1.00 0.00 23 PRO A C 10
ATOM 11740 O O . PRO A 1 23 ? -14.100 17.569 7.853 1.00 0.00 23 PRO A O 10
ATOM 11751 N N . LYS A 1 24 ? -12.054 17.469 6.868 1.00 0.00 24 LYS A N 10
ATOM 11752 C CA . LYS A 1 24 ? -12.300 16.262 6.052 1.00 0.00 24 LYS A CA 10
ATOM 11753 C C . LYS A 1 24 ? -11.158 15.265 6.302 1.00 0.00 24 LYS A C 10
ATOM 11754 O O . LYS A 1 24 ? -10.036 15.670 6.627 1.00 0.00 24 LYS A O 10
ATOM 11773 N N . ILE A 1 25 ? -11.437 13.969 6.145 1.00 0.00 25 ILE A N 10
ATOM 11774 C CA . ILE A 1 25 ? -10.417 12.922 6.278 1.00 0.00 25 ILE A CA 10
ATOM 11775 C C . ILE A 1 25 ? -9.651 12.800 4.938 1.00 0.00 25 ILE A C 10
ATOM 11776 O O . ILE A 1 25 ? -10.219 13.066 3.869 1.00 0.00 25 ILE A O 10
ATOM 11792 N N . MET A 1 26 ? -8.361 12.422 4.996 1.00 0.00 26 MET A N 10
ATOM 11793 C CA . MET A 1 26 ? -7.474 12.423 3.812 1.00 0.00 26 MET A CA 10
ATOM 11794 C C . MET A 1 26 ? -7.735 11.158 2.977 1.00 0.00 26 MET A C 10
ATOM 11795 O O . MET A 1 26 ? -7.434 10.033 3.401 1.00 0.00 26 MET A O 10
ATOM 11809 N N . LYS A 1 27 ? -8.342 11.371 1.800 1.00 0.00 27 LYS A N 10
ATOM 11810 C CA . LYS A 1 27 ? -8.782 10.297 0.899 1.00 0.00 27 LYS A CA 10
ATOM 11811 C C . LYS A 1 27 ? -7.619 9.851 -0.008 1.00 0.00 27 LYS A C 10
ATOM 11812 O O . LYS A 1 27 ? -7.401 10.421 -1.081 1.00 0.00 27 LYS A O 10
ATOM 11831 N N . VAL A 1 28 ? -6.849 8.856 0.449 1.00 0.00 28 VAL A N 10
ATOM 11832 C CA . VAL A 1 28 ? -5.676 8.361 -0.294 1.00 0.00 28 VAL A CA 10
ATOM 11833 C C . VAL A 1 28 ? -6.076 7.142 -1.137 1.00 0.00 28 VAL A C 10
ATOM 11834 O O . VAL A 1 28 ? -6.311 6.058 -0.593 1.00 0.00 28 VAL A O 10
ATOM 11847 N N . THR A 1 29 ? -6.131 7.326 -2.459 1.00 0.00 29 THR A N 10
ATOM 11848 C CA . THR A 1 29 ? -6.429 6.249 -3.405 1.00 0.00 29 THR A CA 10
ATOM 11849 C C . THR A 1 29 ? -5.129 5.484 -3.713 1.00 0.00 29 THR A C 10
ATOM 11850 O O . THR A 1 29 ? -4.055 6.074 -3.749 1.00 0.00 29 THR A O 10
ATOM 11861 N N . VAL A 1 30 ? -5.223 4.153 -3.813 1.00 0.00 30 VAL A N 10
ATOM 11862 C CA . VAL A 1 30 ? -4.084 3.265 -4.095 1.00 0.00 30 VAL A CA 10
ATOM 11863 C C . VAL A 1 30 ? -4.403 2.393 -5.319 1.00 0.00 30 VAL A C 10
ATOM 11864 O O . VAL A 1 30 ? -5.418 1.690 -5.344 1.00 0.00 30 VAL A O 10
ATOM 11877 N N . LYS A 1 31 ? -3.520 2.449 -6.320 1.00 0.00 31 LYS A N 10
ATOM 11878 C CA . LYS A 1 31 ? -3.646 1.701 -7.574 1.00 0.00 31 LYS A CA 10
ATOM 11879 C C . LYS A 1 31 ? -2.784 0.438 -7.461 1.00 0.00 31 LYS A C 10
ATOM 11880 O O . LYS A 1 31 ? -1.561 0.516 -7.291 1.00 0.00 31 LYS A O 10
ATOM 11899 N N . THR A 1 32 ? -3.444 -0.713 -7.539 1.00 0.00 32 THR A N 10
ATOM 11900 C CA . THR A 1 32 ? -2.810 -2.036 -7.488 1.00 0.00 32 THR A CA 10
ATOM 11901 C C . THR A 1 32 ? -2.835 -2.657 -8.900 1.00 0.00 32 THR A C 10
ATOM 11902 O O . THR A 1 32 ? -3.555 -2.149 -9.774 1.00 0.00 32 THR A O 10
ATOM 11913 N N . PRO A 1 33 ? -2.037 -3.743 -9.180 1.00 0.00 33 PRO A N 10
ATOM 11914 C CA . PRO A 1 33 ? -2.059 -4.429 -10.500 1.00 0.00 33 PRO A CA 10
ATOM 11915 C C . PRO A 1 33 ? -3.459 -4.976 -10.879 1.00 0.00 33 PRO A C 10
ATOM 11916 O O . PRO A 1 33 ? -3.758 -5.155 -12.061 1.00 0.00 33 PRO A O 10
ATOM 11927 N N . LYS A 1 34 ? -4.313 -5.207 -9.861 1.00 0.00 34 LYS A N 10
ATOM 11928 C CA . LYS A 1 34 ? -5.688 -5.697 -10.056 1.00 0.00 34 LYS A CA 10
ATOM 11929 C C . LYS A 1 34 ? -6.653 -4.510 -10.230 1.00 0.00 34 LYS A C 10
ATOM 11930 O O . LYS A 1 34 ? -7.211 -4.301 -11.311 1.00 0.00 34 LYS A O 10
ATOM 11949 N N . GLU A 1 35 ? -6.812 -3.719 -9.156 1.00 0.00 35 GLU A N 10
ATOM 11950 C CA . GLU A 1 35 ? -7.882 -2.701 -9.042 1.00 0.00 35 GLU A CA 10
ATOM 11951 C C . GLU A 1 35 ? -7.326 -1.343 -8.564 1.00 0.00 35 GLU A C 10
ATOM 11952 O O . GLU A 1 35 ? -6.116 -1.122 -8.557 1.00 0.00 35 GLU A O 10
ATOM 11964 N N . LYS A 1 36 ? -8.246 -0.441 -8.179 1.00 0.00 36 LYS A N 10
ATOM 11965 C CA . LYS A 1 36 ? -7.939 0.823 -7.498 1.00 0.00 36 LYS A CA 10
ATOM 11966 C C . LYS A 1 36 ? -8.897 0.964 -6.299 1.00 0.00 36 LYS A C 10
ATOM 11967 O O . LYS A 1 36 ? -10.109 0.784 -6.447 1.00 0.00 36 LYS A O 10
ATOM 11986 N N . GLU A 1 37 ? -8.347 1.269 -5.114 1.00 0.00 37 GLU A N 10
ATOM 11987 C CA . GLU A 1 37 ? -9.111 1.339 -3.855 1.00 0.00 37 GLU A CA 10
ATOM 11988 C C . GLU A 1 37 ? -8.711 2.585 -3.051 1.00 0.00 37 GLU A C 10
ATOM 11989 O O . GLU A 1 37 ? -7.528 2.808 -2.796 1.00 0.00 37 GLU A O 10
ATOM 12001 N N . GLU A 1 38 ? -9.714 3.360 -2.614 1.00 0.00 38 GLU A N 10
ATOM 12002 C CA . GLU A 1 38 ? -9.512 4.624 -1.911 1.00 0.00 38 GLU A CA 10
ATOM 12003 C C . GLU A 1 38 ? -9.677 4.405 -0.402 1.00 0.00 38 GLU A C 10
ATOM 12004 O O . GLU A 1 38 ? -10.753 4.011 0.069 1.00 0.00 38 GLU A O 10
ATOM 12016 N N . PHE A 1 39 ? -8.586 4.629 0.330 1.00 0.00 39 PHE A N 10
ATOM 12017 C CA . PHE A 1 39 ? -8.552 4.599 1.797 1.00 0.00 39 PHE A CA 10
ATOM 12018 C C . PHE A 1 39 ? -8.881 5.994 2.360 1.00 0.00 39 PHE A C 10
ATOM 12019 O O . PHE A 1 39 ? -8.841 7.000 1.634 1.00 0.00 39 PHE A O 10
ATOM 12036 N N . ALA A 1 40 ? -9.215 6.034 3.653 1.00 0.00 40 ALA A N 10
ATOM 12037 C CA . ALA A 1 40 ? -9.518 7.270 4.379 1.00 0.00 40 ALA A CA 10
ATOM 12038 C C . ALA A 1 40 ? -8.724 7.278 5.689 1.00 0.00 40 ALA A C 10
ATOM 12039 O O . ALA A 1 40 ? -9.003 6.484 6.589 1.00 0.00 40 ALA A O 10
ATOM 12046 N N . VAL A 1 41 ? -7.726 8.170 5.773 1.00 0.00 41 VAL A N 10
ATOM 12047 C CA . VAL A 1 41 ? -6.770 8.254 6.897 1.00 0.00 41 VAL A CA 10
ATOM 12048 C C . VAL A 1 41 ? -6.749 9.701 7.424 1.00 0.00 41 VAL A C 10
ATOM 12049 O O . VAL A 1 41 ? -6.844 10.633 6.629 1.00 0.00 41 VAL A O 10
ATOM 12062 N N . PRO A 1 42 ? -6.665 9.931 8.768 1.00 0.00 42 PRO A N 10
ATOM 12063 C CA . PRO A 1 42 ? -6.792 11.283 9.365 1.00 0.00 42 PRO A CA 10
ATOM 12064 C C . PRO A 1 42 ? -5.480 12.104 9.309 1.00 0.00 42 PRO A C 10
ATOM 12065 O O . PRO A 1 42 ? -5.035 12.649 10.324 1.00 0.00 42 PRO A O 10
ATOM 12076 N N . GLU A 1 43 ? -4.860 12.170 8.102 1.00 0.00 43 GLU A N 10
ATOM 12077 C CA . GLU A 1 43 ? -3.685 13.037 7.800 1.00 0.00 43 GLU A CA 10
ATOM 12078 C C . GLU A 1 43 ? -2.433 12.696 8.641 1.00 0.00 43 GLU A C 10
ATOM 12079 O O . GLU A 1 43 ? -1.425 13.398 8.564 1.00 0.00 43 GLU A O 10
ATOM 12091 N N . ASN A 1 44 ? -2.496 11.598 9.407 1.00 0.00 44 ASN A N 10
ATOM 12092 C CA . ASN A 1 44 ? -1.475 11.232 10.408 1.00 0.00 44 ASN A CA 10
ATOM 12093 C C . ASN A 1 44 ? -0.749 9.958 9.964 1.00 0.00 44 ASN A C 10
ATOM 12094 O O . ASN A 1 44 ? 0.430 9.758 10.299 1.00 0.00 44 ASN A O 10
ATOM 12105 N N . SER A 1 45 ? -1.469 9.097 9.219 1.00 0.00 45 SER A N 10
ATOM 12106 C CA . SER A 1 45 ? -0.920 7.856 8.681 1.00 0.00 45 SER A CA 10
ATOM 12107 C C . SER A 1 45 ? 0.238 8.141 7.710 1.00 0.00 45 SER A C 10
ATOM 12108 O O . SER A 1 45 ? 0.014 8.532 6.555 1.00 0.00 45 SER A O 10
ATOM 12116 N N . SER A 1 46 ? 1.466 7.990 8.220 1.00 0.00 46 SER A N 10
ATOM 12117 C CA . SER A 1 46 ? 2.684 7.947 7.403 1.00 0.00 46 SER A CA 10
ATOM 12118 C C . SER A 1 46 ? 2.651 6.706 6.499 1.00 0.00 46 SER A C 10
ATOM 12119 O O . SER A 1 46 ? 1.767 5.869 6.648 1.00 0.00 46 SER A O 10
ATOM 12127 N N . VAL A 1 47 ? 3.624 6.565 5.587 1.00 0.00 47 VAL A N 10
ATOM 12128 C CA . VAL A 1 47 ? 3.776 5.324 4.793 1.00 0.00 47 VAL A CA 10
ATOM 12129 C C . VAL A 1 47 ? 3.946 4.102 5.733 1.00 0.00 47 VAL A C 10
ATOM 12130 O O . VAL A 1 47 ? 3.397 3.029 5.469 1.00 0.00 47 VAL A O 10
ATOM 12143 N N . GLN A 1 48 ? 4.638 4.342 6.869 1.00 0.00 48 GLN A N 10
ATOM 12144 C CA . GLN A 1 48 ? 4.859 3.347 7.944 1.00 0.00 48 GLN A CA 10
ATOM 12145 C C . GLN A 1 48 ? 3.531 2.849 8.564 1.00 0.00 48 GLN A C 10
ATOM 12146 O O . GLN A 1 48 ? 3.421 1.683 8.948 1.00 0.00 48 GLN A O 10
ATOM 12160 N N . GLN A 1 49 ? 2.537 3.747 8.680 1.00 0.00 49 GLN A N 10
ATOM 12161 C CA . GLN A 1 49 ? 1.221 3.415 9.278 1.00 0.00 49 GLN A CA 10
ATOM 12162 C C . GLN A 1 49 ? 0.177 3.058 8.195 1.00 0.00 49 GLN A C 10
ATOM 12163 O O . GLN A 1 49 ? -0.824 2.385 8.477 1.00 0.00 49 GLN A O 10
ATOM 12177 N N . PHE A 1 50 ? 0.431 3.474 6.951 1.00 0.00 50 PHE A N 10
ATOM 12178 C CA . PHE A 1 50 ? -0.561 3.386 5.869 1.00 0.00 50 PHE A CA 10
ATOM 12179 C C . PHE A 1 50 ? -0.601 1.982 5.244 1.00 0.00 50 PHE A C 10
ATOM 12180 O O . PHE A 1 50 ? -1.688 1.449 4.983 1.00 0.00 50 PHE A O 10
ATOM 12197 N N . LYS A 1 51 ? 0.588 1.371 5.022 1.00 0.00 51 LYS A N 10
ATOM 12198 C CA . LYS A 1 51 ? 0.682 0.013 4.417 1.00 0.00 51 LYS A CA 10
ATOM 12199 C C . LYS A 1 51 ? 0.128 -1.060 5.388 1.00 0.00 51 LYS A C 10
ATOM 12200 O O . LYS A 1 51 ? -0.230 -2.168 4.975 1.00 0.00 51 LYS A O 10
ATOM 12219 N N . GLU A 1 52 ? 0.052 -0.677 6.677 1.00 0.00 52 GLU A N 10
ATOM 12220 C CA . GLU A 1 52 ? -0.629 -1.439 7.735 1.00 0.00 52 GLU A CA 10
ATOM 12221 C C . GLU A 1 52 ? -2.133 -1.571 7.409 1.00 0.00 52 GLU A C 10
ATOM 12222 O O . GLU A 1 52 ? -2.712 -2.650 7.492 1.00 0.00 52 GLU A O 10
ATOM 12234 N N . GLU A 1 53 ? -2.738 -0.437 7.023 1.00 0.00 53 GLU A N 10
ATOM 12235 C CA . GLU A 1 53 ? -4.181 -0.337 6.707 1.00 0.00 53 GLU A CA 10
ATOM 12236 C C . GLU A 1 53 ? -4.513 -0.915 5.323 1.00 0.00 53 GLU A C 10
ATOM 12237 O O . GLU A 1 53 ? -5.663 -1.263 5.047 1.00 0.00 53 GLU A O 10
ATOM 12249 N N . ILE A 1 54 ? -3.499 -0.990 4.449 1.00 0.00 54 ILE A N 10
ATOM 12250 C CA . ILE A 1 54 ? -3.618 -1.678 3.149 1.00 0.00 54 ILE A CA 10
ATOM 12251 C C . ILE A 1 54 ? -3.652 -3.214 3.353 1.00 0.00 54 ILE A C 10
ATOM 12252 O O . ILE A 1 54 ? -4.305 -3.944 2.593 1.00 0.00 54 ILE A O 10
ATOM 12268 N N . SER A 1 55 ? -2.954 -3.675 4.408 1.00 0.00 55 SER A N 10
ATOM 12269 C CA . SER A 1 55 ? -2.801 -5.107 4.732 1.00 0.00 55 SER A CA 10
ATOM 12270 C C . SER A 1 55 ? -4.153 -5.824 4.935 1.00 0.00 55 SER A C 10
ATOM 12271 O O . SER A 1 55 ? -4.296 -6.981 4.542 1.00 0.00 55 SER A O 10
ATOM 12279 N N . LYS A 1 56 ? -5.132 -5.133 5.550 1.00 0.00 56 LYS A N 10
ATOM 12280 C CA . LYS A 1 56 ? -6.482 -5.698 5.787 1.00 0.00 56 LYS A CA 10
ATOM 12281 C C . LYS A 1 56 ? -7.279 -5.797 4.471 1.00 0.00 56 LYS A C 10
ATOM 12282 O O . LYS A 1 56 ? -8.017 -6.761 4.250 1.00 0.00 56 LYS A O 10
ATOM 12301 N N . ARG A 1 57 ? -7.071 -4.799 3.600 1.00 0.00 57 ARG A N 10
ATOM 12302 C CA . ARG A 1 57 ? -7.890 -4.571 2.404 1.00 0.00 57 ARG A CA 10
ATOM 12303 C C . ARG A 1 57 ? -7.710 -5.684 1.364 1.00 0.00 57 ARG A C 10
ATOM 12304 O O . ARG A 1 57 ? -8.688 -6.217 0.831 1.00 0.00 57 ARG A O 10
ATOM 12325 N N . PHE A 1 58 ? -6.440 -6.008 1.081 1.00 0.00 58 PHE A N 10
ATOM 12326 C CA . PHE A 1 58 ? -6.064 -7.051 0.103 1.00 0.00 58 PHE A CA 10
ATOM 12327 C C . PHE A 1 58 ? -5.639 -8.338 0.834 1.00 0.00 58 PHE A C 10
ATOM 12328 O O . PHE A 1 58 ? -5.188 -9.295 0.204 1.00 0.00 58 PHE A O 10
ATOM 12345 N N . LYS A 1 59 ? -5.815 -8.328 2.191 1.00 0.00 59 LYS A N 10
ATOM 12346 C CA . LYS A 1 59 ? -5.580 -9.477 3.108 1.00 0.00 59 LYS A CA 10
ATOM 12347 C C . LYS A 1 59 ? -4.145 -10.038 2.994 1.00 0.00 59 LYS A C 10
ATOM 12348 O O . LYS A 1 59 ? -3.872 -11.177 3.401 1.00 0.00 59 LYS A O 10
ATOM 12367 N N . SER A 1 60 ? -3.227 -9.199 2.496 1.00 0.00 60 SER A N 10
ATOM 12368 C CA . SER A 1 60 ? -1.818 -9.561 2.284 1.00 0.00 60 SER A CA 10
ATOM 12369 C C . SER A 1 60 ? -0.962 -8.868 3.336 1.00 0.00 60 SER A C 10
ATOM 12370 O O . SER A 1 60 ? -1.354 -7.829 3.859 1.00 0.00 60 SER A O 10
ATOM 12378 N N . HIS A 1 61 ? 0.218 -9.429 3.621 1.00 0.00 61 HIS A N 10
ATOM 12379 C CA . HIS A 1 61 ? 1.100 -8.916 4.684 1.00 0.00 61 HIS A CA 10
ATOM 12380 C C . HIS A 1 61 ? 1.795 -7.622 4.231 1.00 0.00 61 HIS A C 10
ATOM 12381 O O . HIS A 1 61 ? 2.042 -7.432 3.037 1.00 0.00 61 HIS A O 10
ATOM 12396 N N . THR A 1 62 ? 2.105 -6.753 5.207 1.00 0.00 62 THR A N 10
ATOM 12397 C CA . THR A 1 62 ? 2.702 -5.424 4.968 1.00 0.00 62 THR A CA 10
ATOM 12398 C C . THR A 1 62 ? 4.077 -5.520 4.282 1.00 0.00 62 THR A C 10
ATOM 12399 O O . THR A 1 62 ? 4.441 -4.647 3.496 1.00 0.00 62 THR A O 10
ATOM 12410 N N . ASP A 1 63 ? 4.826 -6.583 4.617 1.00 0.00 63 ASP A N 10
ATOM 12411 C CA . ASP A 1 63 ? 6.141 -6.880 4.012 1.00 0.00 63 ASP A CA 10
ATOM 12412 C C . ASP A 1 63 ? 6.002 -7.189 2.507 1.00 0.00 63 ASP A C 10
ATOM 12413 O O . ASP A 1 63 ? 6.891 -6.860 1.712 1.00 0.00 63 ASP A O 10
ATOM 12422 N N . GLN A 1 64 ? 4.866 -7.802 2.138 1.00 0.00 64 GLN A N 10
ATOM 12423 C CA . GLN A 1 64 ? 4.606 -8.261 0.767 1.00 0.00 64 GLN A CA 10
ATOM 12424 C C . GLN A 1 64 ? 4.162 -7.091 -0.138 1.00 0.00 64 GLN A C 10
ATOM 12425 O O . GLN A 1 64 ? 4.582 -6.999 -1.293 1.00 0.00 64 GLN A O 10
ATOM 12439 N N . LEU A 1 65 ? 3.315 -6.195 0.393 1.00 0.00 65 LEU A N 10
ATOM 12440 C CA . LEU A 1 65 ? 2.796 -5.037 -0.371 1.00 0.00 65 LEU A CA 10
ATOM 12441 C C . LEU A 1 65 ? 3.679 -3.795 -0.118 1.00 0.00 65 LEU A C 10
ATOM 12442 O O . LEU A 1 65 ? 3.936 -3.431 1.026 1.00 0.00 65 LEU A O 10
ATOM 12458 N N . VAL A 1 66 ? 4.190 -3.186 -1.206 1.00 0.00 66 VAL A N 10
ATOM 12459 C CA . VAL A 1 66 ? 5.094 -2.017 -1.148 1.00 0.00 66 VAL A CA 10
ATOM 12460 C C . VAL A 1 66 ? 4.533 -0.876 -2.014 1.00 0.00 66 VAL A C 10
ATOM 12461 O O . VAL A 1 66 ? 4.020 -1.117 -3.115 1.00 0.00 66 VAL A O 10
ATOM 12474 N N . LEU A 1 67 ? 4.592 0.355 -1.489 1.00 0.00 67 LEU A N 10
ATOM 12475 C CA . LEU A 1 67 ? 4.131 1.555 -2.200 1.00 0.00 67 LEU A CA 10
ATOM 12476 C C . LEU A 1 67 ? 5.258 2.096 -3.079 1.00 0.00 67 LEU A C 10
ATOM 12477 O O . LEU A 1 67 ? 6.411 2.093 -2.670 1.00 0.00 67 LEU A O 10
ATOM 12493 N N . ILE A 1 68 ? 4.906 2.515 -4.305 1.00 0.00 68 ILE A N 10
ATOM 12494 C CA . ILE A 1 68 ? 5.826 3.174 -5.249 1.00 0.00 68 ILE A CA 10
ATOM 12495 C C . ILE A 1 68 ? 5.231 4.542 -5.631 1.00 0.00 68 ILE A C 10
ATOM 12496 O O . ILE A 1 68 ? 4.016 4.657 -5.830 1.00 0.00 68 ILE A O 10
ATOM 12512 N N . PHE A 1 69 ? 6.099 5.562 -5.713 1.00 0.00 69 PHE A N 10
ATOM 12513 C CA . PHE A 1 69 ? 5.738 6.905 -6.179 1.00 0.00 69 PHE A CA 10
ATOM 12514 C C . PHE A 1 69 ? 7.020 7.727 -6.424 1.00 0.00 69 PHE A C 10
ATOM 12515 O O . PHE A 1 69 ? 8.018 7.549 -5.716 1.00 0.00 69 PHE A O 10
ATOM 12532 N N . ALA A 1 70 ? 6.975 8.605 -7.451 1.00 0.00 70 ALA A N 10
ATOM 12533 C CA . ALA A 1 70 ? 8.073 9.535 -7.816 1.00 0.00 70 ALA A CA 10
ATOM 12534 C C . ALA A 1 70 ? 9.358 8.802 -8.274 1.00 0.00 70 ALA A C 10
ATOM 12535 O O . ALA A 1 70 ? 10.454 9.381 -8.252 1.00 0.00 70 ALA A O 10
ATOM 12542 N N . GLY A 1 71 ? 9.201 7.543 -8.716 1.00 0.00 71 GLY A N 10
ATOM 12543 C CA . GLY A 1 71 ? 10.308 6.747 -9.260 1.00 0.00 71 GLY A CA 10
ATOM 12544 C C . GLY A 1 71 ? 11.058 5.941 -8.204 1.00 0.00 71 GLY A C 10
ATOM 12545 O O . GLY A 1 71 ? 12.145 5.418 -8.480 1.00 0.00 71 GLY A O 10
ATOM 12549 N N . LYS A 1 72 ? 10.484 5.830 -6.996 1.00 0.00 72 LYS A N 10
ATOM 12550 C CA . LYS A 1 72 ? 11.073 5.067 -5.872 1.00 0.00 72 LYS A CA 10
ATOM 12551 C C . LYS A 1 72 ? 9.969 4.355 -5.092 1.00 0.00 72 LYS A C 10
ATOM 12552 O O . LYS A 1 72 ? 8.795 4.656 -5.270 1.00 0.00 72 LYS A O 10
ATOM 12571 N N . ILE A 1 73 ? 10.358 3.410 -4.220 1.00 0.00 73 ILE A N 10
ATOM 12572 C CA . ILE A 1 73 ? 9.432 2.849 -3.223 1.00 0.00 73 ILE A CA 10
ATOM 12573 C C . ILE A 1 73 ? 9.389 3.806 -2.012 1.00 0.00 73 ILE A C 10
ATOM 12574 O O . ILE A 1 73 ? 10.423 4.375 -1.629 1.00 0.00 73 ILE A O 10
ATOM 12590 N N . LEU A 1 74 ? 8.187 4.032 -1.468 1.00 0.00 74 LEU A N 10
ATOM 12591 C CA . LEU A 1 74 ? 7.983 4.913 -0.312 1.00 0.00 74 LEU A CA 10
ATOM 12592 C C . LEU A 1 74 ? 8.476 4.220 0.970 1.00 0.00 74 LEU A C 10
ATOM 12593 O O . LEU A 1 74 ? 8.237 3.018 1.172 1.00 0.00 74 LEU A O 10
ATOM 12609 N N . LYS A 1 75 ? 9.168 4.989 1.820 1.00 0.00 75 LYS A N 10
ATOM 12610 C CA . LYS A 1 75 ? 9.872 4.464 3.004 1.00 0.00 75 LYS A CA 10
ATOM 12611 C C . LYS A 1 75 ? 9.075 4.788 4.279 1.00 0.00 75 LYS A C 10
ATOM 12612 O O . LYS A 1 75 ? 8.170 5.624 4.253 1.00 0.00 75 LYS A O 10
ATOM 12631 N N . ASP A 1 76 ? 9.428 4.134 5.397 1.00 0.00 76 ASP A N 10
ATOM 12632 C CA . ASP A 1 76 ? 8.731 4.317 6.692 1.00 0.00 76 ASP A CA 10
ATOM 12633 C C . ASP A 1 76 ? 8.962 5.731 7.265 1.00 0.00 76 ASP A C 10
ATOM 12634 O O . ASP A 1 76 ? 8.075 6.288 7.913 1.00 0.00 76 ASP A O 10
ATOM 12643 N N . GLN A 1 77 ? 10.162 6.300 7.005 1.00 0.00 77 GLN A N 10
ATOM 12644 C CA . GLN A 1 77 ? 10.509 7.678 7.422 1.00 0.00 77 GLN A CA 10
ATOM 12645 C C . GLN A 1 77 ? 9.888 8.721 6.478 1.00 0.00 77 GLN A C 10
ATOM 12646 O O . GLN A 1 77 ? 9.939 9.931 6.747 1.00 0.00 77 GLN A O 10
ATOM 12660 N N . ASP A 1 78 ? 9.298 8.234 5.378 1.00 0.00 78 ASP A N 10
ATOM 12661 C CA . ASP A 1 78 ? 8.552 9.060 4.432 1.00 0.00 78 ASP A CA 10
ATOM 12662 C C . ASP A 1 78 ? 7.059 9.031 4.788 1.00 0.00 78 ASP A C 10
ATOM 12663 O O . ASP A 1 78 ? 6.552 8.049 5.353 1.00 0.00 78 ASP A O 10
ATOM 12672 N N . THR A 1 79 ? 6.375 10.136 4.480 1.00 0.00 79 THR A N 10
ATOM 12673 C CA . THR A 1 79 ? 4.920 10.249 4.574 1.00 0.00 79 THR A CA 10
ATOM 12674 C C . THR A 1 79 ? 4.365 10.408 3.154 1.00 0.00 79 THR A C 10
ATOM 12675 O O . THR A 1 79 ? 5.039 10.979 2.285 1.00 0.00 79 THR A O 10
ATOM 12686 N N . LEU A 1 80 ? 3.149 9.881 2.915 1.00 0.00 80 LEU A N 10
ATOM 12687 C CA . LEU A 1 80 ? 2.480 9.993 1.604 1.00 0.00 80 LEU A CA 10
ATOM 12688 C C . LEU A 1 80 ? 2.295 11.484 1.216 1.00 0.00 80 LEU A C 10
ATOM 12689 O O . LEU A 1 80 ? 2.563 11.870 0.076 1.00 0.00 80 LEU A O 10
ATOM 12705 N N . SER A 1 81 ? 1.937 12.311 2.223 1.00 0.00 81 SER A N 10
ATOM 12706 C CA . SER A 1 81 ? 1.722 13.762 2.064 1.00 0.00 81 SER A CA 10
ATOM 12707 C C . SER A 1 81 ? 3.038 14.508 1.727 1.00 0.00 81 SER A C 10
ATOM 12708 O O . SER A 1 81 ? 2.995 15.583 1.113 1.00 0.00 81 SER A O 10
ATOM 12716 N N . GLN A 1 82 ? 4.204 13.924 2.106 1.00 0.00 82 GLN A N 10
ATOM 12717 C CA . GLN A 1 82 ? 5.535 14.490 1.765 1.00 0.00 82 GLN A CA 10
ATOM 12718 C C . GLN A 1 82 ? 5.789 14.381 0.253 1.00 0.00 82 GLN A C 10
ATOM 12719 O O . GLN A 1 82 ? 6.378 15.277 -0.351 1.00 0.00 82 GLN A O 10
ATOM 12733 N N . HIS A 1 83 ? 5.308 13.278 -0.352 1.00 0.00 83 HIS A N 10
ATOM 12734 C CA . HIS A 1 83 ? 5.351 13.074 -1.821 1.00 0.00 83 HIS A CA 10
ATOM 12735 C C . HIS A 1 83 ? 4.160 13.760 -2.534 1.00 0.00 83 HIS A C 10
ATOM 12736 O O . HIS A 1 83 ? 3.964 13.567 -3.739 1.00 0.00 83 HIS A O 10
ATOM 12751 N N . GLY A 1 84 ? 3.382 14.563 -1.781 1.00 0.00 84 GLY A N 10
ATOM 12752 C CA . GLY A 1 84 ? 2.284 15.363 -2.337 1.00 0.00 84 GLY A CA 10
ATOM 12753 C C . GLY A 1 84 ? 0.974 14.595 -2.460 1.00 0.00 84 GLY A C 10
ATOM 12754 O O . GLY A 1 84 ? -0.012 15.114 -3.009 1.00 0.00 84 GLY A O 10
ATOM 12758 N N . ILE A 1 85 ? 0.959 13.363 -1.929 1.00 0.00 85 ILE A N 10
ATOM 12759 C CA . ILE A 1 85 ? -0.206 12.477 -1.979 1.00 0.00 85 ILE A CA 10
ATOM 12760 C C . ILE A 1 85 ? -1.131 12.813 -0.799 1.00 0.00 85 ILE A C 10
ATOM 12761 O O . ILE A 1 85 ? -0.741 12.666 0.358 1.00 0.00 85 ILE A O 10
ATOM 12777 N N . HIS A 1 86 ? -2.342 13.281 -1.100 1.00 0.00 86 HIS A N 10
ATOM 12778 C CA . HIS A 1 86 ? -3.340 13.649 -0.083 1.00 0.00 86 HIS A CA 10
ATOM 12779 C C . HIS A 1 86 ? -4.756 13.363 -0.635 1.00 0.00 86 HIS A C 10
ATOM 12780 O O . HIS A 1 86 ? -4.925 12.416 -1.409 1.00 0.00 86 HIS A O 10
ATOM 12795 N N . ASP A 1 87 ? -5.751 14.148 -0.184 1.00 0.00 87 ASP A N 10
ATOM 12796 C CA . ASP A 1 87 ? -7.161 14.099 -0.636 1.00 0.00 87 ASP A CA 10
ATOM 12797 C C . ASP A 1 87 ? -7.277 13.992 -2.178 1.00 0.00 87 ASP A C 10
ATOM 12798 O O . ASP A 1 87 ? -6.964 14.952 -2.889 1.00 0.00 87 ASP A O 10
ATOM 12807 N N . GLY A 1 88 ? -7.688 12.811 -2.667 1.00 0.00 88 GLY A N 10
ATOM 12808 C CA . GLY A 1 88 ? -7.961 12.575 -4.092 1.00 0.00 88 GLY A CA 10
ATOM 12809 C C . GLY A 1 88 ? -6.789 11.984 -4.875 1.00 0.00 88 GLY A C 10
ATOM 12810 O O . GLY A 1 88 ? -6.991 11.446 -5.967 1.00 0.00 88 GLY A O 10
ATOM 12814 N N . LEU A 1 89 ? -5.565 12.067 -4.321 1.00 0.00 89 LEU A N 10
ATOM 12815 C CA . LEU A 1 89 ? -4.330 11.612 -5.012 1.00 0.00 89 LEU A CA 10
ATOM 12816 C C . LEU A 1 89 ? -4.193 10.082 -4.910 1.00 0.00 89 LEU A C 10
ATOM 12817 O O . LEU A 1 89 ? -4.787 9.451 -4.030 1.00 0.00 89 LEU A O 10
ATOM 12833 N N . THR A 1 90 ? -3.383 9.509 -5.817 1.00 0.00 90 THR A N 10
ATOM 12834 C CA . THR A 1 90 ? -3.232 8.058 -5.977 1.00 0.00 90 THR A CA 10
ATOM 12835 C C . THR A 1 90 ? -1.747 7.641 -5.859 1.00 0.00 90 THR A C 10
ATOM 12836 O O . THR A 1 90 ? -0.854 8.295 -6.413 1.00 0.00 90 THR A O 10
ATOM 12847 N N . VAL A 1 91 ? -1.515 6.549 -5.107 1.00 0.00 91 VAL A N 10
ATOM 12848 C CA . VAL A 1 91 ? -0.199 5.897 -4.957 1.00 0.00 91 VAL A CA 10
ATOM 12849 C C . VAL A 1 91 ? -0.166 4.655 -5.870 1.00 0.00 91 VAL A C 10
ATOM 12850 O O . VAL A 1 91 ? -1.213 4.182 -6.311 1.00 0.00 91 VAL A O 10
ATOM 12863 N N . HIS A 1 92 ? 1.028 4.146 -6.167 1.00 0.00 92 HIS A N 10
ATOM 12864 C CA . HIS A 1 92 ? 1.193 2.832 -6.828 1.00 0.00 92 HIS A CA 10
ATOM 12865 C C . HIS A 1 92 ? 1.433 1.781 -5.738 1.00 0.00 92 HIS A C 10
ATOM 12866 O O . HIS A 1 92 ? 2.010 2.098 -4.692 1.00 0.00 92 HIS A O 10
ATOM 12881 N N . LEU A 1 93 ? 0.962 0.550 -5.962 1.00 0.00 93 LEU A N 10
ATOM 12882 C CA . LEU A 1 93 ? 1.180 -0.570 -5.037 1.00 0.00 93 LEU A CA 10
ATOM 12883 C C . LEU A 1 93 ? 1.551 -1.821 -5.830 1.00 0.00 93 LEU A C 10
ATOM 12884 O O . LEU A 1 93 ? 0.936 -2.123 -6.863 1.00 0.00 93 LEU A O 10
ATOM 12900 N N . VAL A 1 94 ? 2.572 -2.530 -5.342 1.00 0.00 94 VAL A N 10
ATOM 12901 C CA . VAL A 1 94 ? 3.025 -3.814 -5.887 1.00 0.00 94 VAL A CA 10
ATOM 12902 C C . VAL A 1 94 ? 3.058 -4.829 -4.740 1.00 0.00 94 VAL A C 10
ATOM 12903 O O . VAL A 1 94 ? 3.869 -4.708 -3.810 1.00 0.00 94 VAL A O 10
ATOM 12916 N N . ILE A 1 95 ? 2.132 -5.801 -4.788 1.00 0.00 95 ILE A N 10
ATOM 12917 C CA . ILE A 1 95 ? 1.996 -6.825 -3.743 1.00 0.00 95 ILE A CA 10
ATOM 12918 C C . ILE A 1 95 ? 2.679 -8.125 -4.195 1.00 0.00 95 ILE A C 10
ATOM 12919 O O . ILE A 1 95 ? 2.557 -8.525 -5.359 1.00 0.00 95 ILE A O 10
ATOM 12935 N N . LYS A 1 96 ? 3.363 -8.787 -3.253 1.00 0.00 96 LYS A N 10
ATOM 12936 C CA . LYS A 1 96 ? 4.072 -10.054 -3.488 1.00 0.00 96 LYS A CA 10
ATOM 12937 C C . LYS A 1 96 ? 3.172 -11.244 -3.062 1.00 0.00 96 LYS A C 10
ATOM 12938 O O . LYS A 1 96 ? 3.420 -11.921 -2.055 1.00 0.00 96 LYS A O 10
ATOM 12957 N N . THR A 1 97 ? 2.067 -11.411 -3.812 1.00 0.00 97 THR A N 10
ATOM 12958 C CA . THR A 1 97 ? 1.156 -12.576 -3.728 1.00 0.00 97 THR A CA 10
ATOM 12959 C C . THR A 1 97 ? 0.202 -12.552 -4.943 1.00 0.00 97 THR A C 10
ATOM 12960 O O . THR A 1 97 ? -0.019 -11.487 -5.543 1.00 0.00 97 THR A O 10
ATOM 12971 N N . GLN A 1 98 ? -0.375 -13.720 -5.290 1.00 0.00 98 GLN A N 10
ATOM 12972 C CA . GLN A 1 98 ? -1.244 -13.883 -6.483 1.00 0.00 98 GLN A CA 10
ATOM 12973 C C . GLN A 1 98 ? -2.576 -14.580 -6.122 1.00 0.00 98 GLN A C 10
ATOM 12974 O O . GLN A 1 98 ? -3.627 -14.235 -6.666 1.00 0.00 98 GLN A O 10
ATOM 12988 N N . ASN A 1 99 ? -2.527 -15.549 -5.180 1.00 0.00 99 ASN A N 10
ATOM 12989 C CA . ASN A 1 99 ? -3.708 -16.354 -4.760 1.00 0.00 99 ASN A CA 10
ATOM 12990 C C . ASN A 1 99 ? -4.464 -15.676 -3.597 1.00 0.00 99 ASN A C 10
ATOM 12991 O O . ASN A 1 99 ? -5.177 -16.346 -2.837 1.00 0.00 99 ASN A O 10
ATOM 13002 N N . ARG A 1 100 ? -4.354 -14.342 -3.498 1.00 0.00 100 ARG A N 10
ATOM 13003 C CA . ARG A 1 100 ? -4.880 -13.571 -2.361 1.00 0.00 100 ARG A CA 10
ATOM 13004 C C . ARG A 1 100 ? -5.718 -12.368 -2.857 1.00 0.00 100 ARG A C 10
ATOM 13005 O O . ARG A 1 100 ? -5.176 -11.285 -3.097 1.00 0.00 100 ARG A O 10
ATOM 13026 N N . PRO A 1 101 ? -7.060 -12.559 -3.070 1.00 0.00 101 PRO A N 10
ATOM 13027 C CA . PRO A 1 101 ? -7.986 -11.470 -3.389 1.00 0.00 101 PRO A CA 10
ATOM 13028 C C . PRO A 1 101 ? -8.596 -10.876 -2.082 1.00 0.00 101 PRO A C 10
ATOM 13029 O O . PRO A 1 101 ? -9.766 -11.172 -1.736 1.00 0.00 101 PRO A O 10
ATOM 13041 N N . PRO A 1 23 ? -12.765 17.529 10.402 1.00 0.00 23 PRO A N 11
ATOM 13042 C CA . PRO A 1 23 ? -12.394 17.622 8.966 1.00 0.00 23 PRO A CA 11
ATOM 13043 C C . PRO A 1 23 ? -12.730 16.307 8.240 1.00 0.00 23 PRO A C 11
ATOM 13044 O O . PRO A 1 23 ? -13.107 15.317 8.880 1.00 0.00 23 PRO A O 11
ATOM 13055 N N . LYS A 1 24 ? -12.602 16.308 6.902 1.00 0.00 24 LYS A N 11
ATOM 13056 C CA . LYS A 1 24 ? -12.724 15.085 6.097 1.00 0.00 24 LYS A CA 11
ATOM 13057 C C . LYS A 1 24 ? -11.435 14.262 6.250 1.00 0.00 24 LYS A C 11
ATOM 13058 O O . LYS A 1 24 ? -10.332 14.830 6.348 1.00 0.00 24 LYS A O 11
ATOM 13077 N N . ILE A 1 25 ? -11.580 12.936 6.249 1.00 0.00 25 ILE A N 11
ATOM 13078 C CA . ILE A 1 25 ? -10.451 12.014 6.397 1.00 0.00 25 ILE A CA 11
ATOM 13079 C C . ILE A 1 25 ? -9.761 11.840 5.028 1.00 0.00 25 ILE A C 11
ATOM 13080 O O . ILE A 1 25 ? -10.403 12.010 3.976 1.00 0.00 25 ILE A O 11
ATOM 13096 N N . MET A 1 26 ? -8.459 11.528 5.035 1.00 0.00 26 MET A N 11
ATOM 13097 C CA . MET A 1 26 ? -7.645 11.544 3.813 1.00 0.00 26 MET A CA 11
ATOM 13098 C C . MET A 1 26 ? -7.880 10.251 3.021 1.00 0.00 26 MET A C 11
ATOM 13099 O O . MET A 1 26 ? -7.532 9.148 3.473 1.00 0.00 26 MET A O 11
ATOM 13113 N N . LYS A 1 27 ? -8.507 10.411 1.853 1.00 0.00 27 LYS A N 11
ATOM 13114 C CA . LYS A 1 27 ? -8.912 9.308 0.990 1.00 0.00 27 LYS A CA 11
ATOM 13115 C C . LYS A 1 27 ? -7.735 8.931 0.078 1.00 0.00 27 LYS A C 11
ATOM 13116 O O . LYS A 1 27 ? -7.549 9.530 -0.981 1.00 0.00 27 LYS A O 11
ATOM 13135 N N . VAL A 1 28 ? -6.894 7.995 0.531 1.00 0.00 28 VAL A N 11
ATOM 13136 C CA . VAL A 1 28 ? -5.685 7.601 -0.207 1.00 0.00 28 VAL A CA 11
ATOM 13137 C C . VAL A 1 28 ? -5.973 6.339 -1.026 1.00 0.00 28 VAL A C 11
ATOM 13138 O O . VAL A 1 28 ? -6.088 5.244 -0.462 1.00 0.00 28 VAL A O 11
ATOM 13151 N N . THR A 1 29 ? -6.071 6.494 -2.353 1.00 0.00 29 THR A N 11
ATOM 13152 C CA . THR A 1 29 ? -6.315 5.370 -3.258 1.00 0.00 29 THR A CA 11
ATOM 13153 C C . THR A 1 29 ? -4.981 4.695 -3.588 1.00 0.00 29 THR A C 11
ATOM 13154 O O . THR A 1 29 ? -3.959 5.363 -3.711 1.00 0.00 29 THR A O 11
ATOM 13165 N N . VAL A 1 30 ? -4.994 3.364 -3.630 1.00 0.00 30 VAL A N 11
ATOM 13166 C CA . VAL A 1 30 ? -3.820 2.528 -3.907 1.00 0.00 30 VAL A CA 11
ATOM 13167 C C . VAL A 1 30 ? -4.171 1.540 -5.028 1.00 0.00 30 VAL A C 11
ATOM 13168 O O . VAL A 1 30 ? -5.241 0.929 -5.010 1.00 0.00 30 VAL A O 11
ATOM 13181 N N . LYS A 1 31 ? -3.255 1.386 -5.986 1.00 0.00 31 LYS A N 11
ATOM 13182 C CA . LYS A 1 31 ? -3.476 0.597 -7.204 1.00 0.00 31 LYS A CA 11
ATOM 13183 C C . LYS A 1 31 ? -2.495 -0.592 -7.211 1.00 0.00 31 LYS A C 11
ATOM 13184 O O . LYS A 1 31 ? -1.289 -0.414 -7.052 1.00 0.00 31 LYS A O 11
ATOM 13203 N N . THR A 1 32 ? -3.040 -1.800 -7.384 1.00 0.00 32 THR A N 11
ATOM 13204 C CA . THR A 1 32 ? -2.270 -3.042 -7.520 1.00 0.00 32 THR A CA 11
ATOM 13205 C C . THR A 1 32 ? -2.403 -3.544 -8.969 1.00 0.00 32 THR A C 11
ATOM 13206 O O . THR A 1 32 ? -3.378 -3.196 -9.647 1.00 0.00 32 THR A O 11
ATOM 13217 N N . PRO A 1 33 ? -1.467 -4.404 -9.477 1.00 0.00 33 PRO A N 11
ATOM 13218 C CA . PRO A 1 33 ? -1.602 -5.004 -10.833 1.00 0.00 33 PRO A CA 11
ATOM 13219 C C . PRO A 1 33 ? -2.876 -5.893 -10.989 1.00 0.00 33 PRO A C 11
ATOM 13220 O O . PRO A 1 33 ? -3.208 -6.320 -12.099 1.00 0.00 33 PRO A O 11
ATOM 13231 N N . LYS A 1 34 ? -3.569 -6.171 -9.860 1.00 0.00 34 LYS A N 11
ATOM 13232 C CA . LYS A 1 34 ? -4.816 -6.965 -9.827 1.00 0.00 34 LYS A CA 11
ATOM 13233 C C . LYS A 1 34 ? -6.061 -6.059 -9.885 1.00 0.00 34 LYS A C 11
ATOM 13234 O O . LYS A 1 34 ? -7.001 -6.323 -10.646 1.00 0.00 34 LYS A O 11
ATOM 13253 N N . GLU A 1 35 ? -6.050 -4.991 -9.080 1.00 0.00 35 GLU A N 11
ATOM 13254 C CA . GLU A 1 35 ? -7.251 -4.173 -8.793 1.00 0.00 35 GLU A CA 11
ATOM 13255 C C . GLU A 1 35 ? -6.850 -2.798 -8.232 1.00 0.00 35 GLU A C 11
ATOM 13256 O O . GLU A 1 35 ? -5.693 -2.407 -8.317 1.00 0.00 35 GLU A O 11
ATOM 13268 N N . LYS A 1 36 ? -7.826 -2.070 -7.669 1.00 0.00 36 LYS A N 11
ATOM 13269 C CA . LYS A 1 36 ? -7.601 -0.778 -6.996 1.00 0.00 36 LYS A CA 11
ATOM 13270 C C . LYS A 1 36 ? -8.535 -0.677 -5.774 1.00 0.00 36 LYS A C 11
ATOM 13271 O O . LYS A 1 36 ? -9.668 -1.174 -5.812 1.00 0.00 36 LYS A O 11
ATOM 13290 N N . GLU A 1 37 ? -8.044 -0.046 -4.697 1.00 0.00 37 GLU A N 11
ATOM 13291 C CA . GLU A 1 37 ? -8.796 0.137 -3.441 1.00 0.00 37 GLU A CA 11
ATOM 13292 C C . GLU A 1 37 ? -8.409 1.475 -2.796 1.00 0.00 37 GLU A C 11
ATOM 13293 O O . GLU A 1 37 ? -7.227 1.811 -2.734 1.00 0.00 37 GLU A O 11
ATOM 13305 N N . GLU A 1 38 ? -9.412 2.210 -2.290 1.00 0.00 38 GLU A N 11
ATOM 13306 C CA . GLU A 1 38 ? -9.209 3.497 -1.618 1.00 0.00 38 GLU A CA 11
ATOM 13307 C C . GLU A 1 38 ? -9.343 3.305 -0.102 1.00 0.00 38 GLU A C 11
ATOM 13308 O O . GLU A 1 38 ? -10.271 2.642 0.376 1.00 0.00 38 GLU A O 11
ATOM 13320 N N . PHE A 1 39 ? -8.406 3.905 0.636 1.00 0.00 39 PHE A N 11
ATOM 13321 C CA . PHE A 1 39 ? -8.310 3.818 2.098 1.00 0.00 39 PHE A CA 11
ATOM 13322 C C . PHE A 1 39 ? -8.677 5.166 2.729 1.00 0.00 39 PHE A C 11
ATOM 13323 O O . PHE A 1 39 ? -8.695 6.197 2.049 1.00 0.00 39 PHE A O 11
ATOM 13340 N N . ALA A 1 40 ? -8.970 5.136 4.033 1.00 0.00 40 ALA A N 11
ATOM 13341 C CA . ALA A 1 40 ? -9.332 6.322 4.809 1.00 0.00 40 ALA A CA 11
ATOM 13342 C C . ALA A 1 40 ? -8.434 6.405 6.051 1.00 0.00 40 ALA A C 11
ATOM 13343 O O . ALA A 1 40 ? -8.610 5.634 7.002 1.00 0.00 40 ALA A O 11
ATOM 13350 N N . VAL A 1 41 ? -7.462 7.325 6.005 1.00 0.00 41 VAL A N 11
ATOM 13351 C CA . VAL A 1 41 ? -6.454 7.556 7.071 1.00 0.00 41 VAL A CA 11
ATOM 13352 C C . VAL A 1 41 ? -6.435 9.060 7.382 1.00 0.00 41 VAL A C 11
ATOM 13353 O O . VAL A 1 41 ? -6.653 9.848 6.481 1.00 0.00 41 VAL A O 11
ATOM 13366 N N . PRO A 1 42 ? -6.208 9.500 8.654 1.00 0.00 42 PRO A N 11
ATOM 13367 C CA . PRO A 1 42 ? -6.377 10.931 9.058 1.00 0.00 42 PRO A CA 11
ATOM 13368 C C . PRO A 1 42 ? -5.183 11.847 8.677 1.00 0.00 42 PRO A C 11
ATOM 13369 O O . PRO A 1 42 ? -4.860 12.779 9.412 1.00 0.00 42 PRO A O 11
ATOM 13380 N N . GLU A 1 43 ? -4.551 11.552 7.504 1.00 0.00 43 GLU A N 11
ATOM 13381 C CA . GLU A 1 43 ? -3.331 12.219 6.947 1.00 0.00 43 GLU A CA 11
ATOM 13382 C C . GLU A 1 43 ? -2.159 12.346 7.955 1.00 0.00 43 GLU A C 11
ATOM 13383 O O . GLU A 1 43 ? -1.178 13.043 7.688 1.00 0.00 43 GLU A O 11
ATOM 13395 N N . ASN A 1 44 ? -2.249 11.620 9.084 1.00 0.00 44 ASN A N 11
ATOM 13396 C CA . ASN A 1 44 ? -1.204 11.562 10.113 1.00 0.00 44 ASN A CA 11
ATOM 13397 C C . ASN A 1 44 ? -0.585 10.152 10.114 1.00 0.00 44 ASN A C 11
ATOM 13398 O O . ASN A 1 44 ? 0.548 9.962 10.574 1.00 0.00 44 ASN A O 11
ATOM 13409 N N . SER A 1 45 ? -1.353 9.155 9.595 1.00 0.00 45 SER A N 11
ATOM 13410 C CA . SER A 1 45 ? -0.854 7.797 9.377 1.00 0.00 45 SER A CA 11
ATOM 13411 C C . SER A 1 45 ? 0.287 7.811 8.332 1.00 0.00 45 SER A C 11
ATOM 13412 O O . SER A 1 45 ? 0.056 8.107 7.149 1.00 0.00 45 SER A O 11
ATOM 13420 N N . SER A 1 46 ? 1.516 7.555 8.816 1.00 0.00 46 SER A N 11
ATOM 13421 C CA . SER A 1 46 ? 2.705 7.363 7.971 1.00 0.00 46 SER A CA 11
ATOM 13422 C C . SER A 1 46 ? 2.551 6.092 7.122 1.00 0.00 46 SER A C 11
ATOM 13423 O O . SER A 1 46 ? 1.646 5.294 7.373 1.00 0.00 46 SER A O 11
ATOM 13431 N N . VAL A 1 47 ? 3.454 5.889 6.139 1.00 0.00 47 VAL A N 11
ATOM 13432 C CA . VAL A 1 47 ? 3.462 4.661 5.319 1.00 0.00 47 VAL A CA 11
ATOM 13433 C C . VAL A 1 47 ? 3.673 3.412 6.213 1.00 0.00 47 VAL A C 11
ATOM 13434 O O . VAL A 1 47 ? 3.106 2.350 5.943 1.00 0.00 47 VAL A O 11
ATOM 13447 N N . GLN A 1 48 ? 4.431 3.608 7.317 1.00 0.00 48 GLN A N 11
ATOM 13448 C CA . GLN A 1 48 ? 4.662 2.591 8.369 1.00 0.00 48 GLN A CA 11
ATOM 13449 C C . GLN A 1 48 ? 3.331 2.085 8.978 1.00 0.00 48 GLN A C 11
ATOM 13450 O O . GLN A 1 48 ? 3.199 0.905 9.305 1.00 0.00 48 GLN A O 11
ATOM 13464 N N . GLN A 1 49 ? 2.350 2.985 9.125 1.00 0.00 49 GLN A N 11
ATOM 13465 C CA . GLN A 1 49 ? 1.010 2.645 9.663 1.00 0.00 49 GLN A CA 11
ATOM 13466 C C . GLN A 1 49 ? -0.012 2.399 8.520 1.00 0.00 49 GLN A C 11
ATOM 13467 O O . GLN A 1 49 ? -1.087 1.826 8.735 1.00 0.00 49 GLN A O 11
ATOM 13481 N N . PHE A 1 50 ? 0.352 2.801 7.293 1.00 0.00 50 PHE A N 11
ATOM 13482 C CA . PHE A 1 50 ? -0.566 2.778 6.139 1.00 0.00 50 PHE A CA 11
ATOM 13483 C C . PHE A 1 50 ? -0.590 1.403 5.452 1.00 0.00 50 PHE A C 11
ATOM 13484 O O . PHE A 1 50 ? -1.660 0.938 5.060 1.00 0.00 50 PHE A O 11
ATOM 13501 N N . LYS A 1 51 ? 0.580 0.738 5.321 1.00 0.00 51 LYS A N 11
ATOM 13502 C CA . LYS A 1 51 ? 0.634 -0.622 4.724 1.00 0.00 51 LYS A CA 11
ATOM 13503 C C . LYS A 1 51 ? -0.025 -1.654 5.669 1.00 0.00 51 LYS A C 11
ATOM 13504 O O . LYS A 1 51 ? -0.394 -2.746 5.248 1.00 0.00 51 LYS A O 11
ATOM 13523 N N . GLU A 1 52 ? -0.184 -1.247 6.946 1.00 0.00 52 GLU A N 11
ATOM 13524 C CA . GLU A 1 52 ? -0.967 -1.971 7.964 1.00 0.00 52 GLU A CA 11
ATOM 13525 C C . GLU A 1 52 ? -2.485 -1.932 7.631 1.00 0.00 52 GLU A C 11
ATOM 13526 O O . GLU A 1 52 ? -3.210 -2.915 7.834 1.00 0.00 52 GLU A O 11
ATOM 13538 N N . GLU A 1 53 ? -2.953 -0.758 7.150 1.00 0.00 53 GLU A N 11
ATOM 13539 C CA . GLU A 1 53 ? -4.345 -0.560 6.681 1.00 0.00 53 GLU A CA 11
ATOM 13540 C C . GLU A 1 53 ? -4.590 -1.365 5.391 1.00 0.00 53 GLU A C 11
ATOM 13541 O O . GLU A 1 53 ? -5.692 -1.867 5.148 1.00 0.00 53 GLU A O 11
ATOM 13553 N N . ILE A 1 54 ? -3.536 -1.468 4.575 1.00 0.00 54 ILE A N 11
ATOM 13554 C CA . ILE A 1 54 ? -3.558 -2.220 3.316 1.00 0.00 54 ILE A CA 11
ATOM 13555 C C . ILE A 1 54 ? -3.637 -3.743 3.563 1.00 0.00 54 ILE A C 11
ATOM 13556 O O . ILE A 1 54 ? -4.410 -4.439 2.895 1.00 0.00 54 ILE A O 11
ATOM 13572 N N . SER A 1 55 ? -2.845 -4.237 4.535 1.00 0.00 55 SER A N 11
ATOM 13573 C CA . SER A 1 55 ? -2.731 -5.678 4.819 1.00 0.00 55 SER A CA 11
ATOM 13574 C C . SER A 1 55 ? -4.079 -6.284 5.245 1.00 0.00 55 SER A C 11
ATOM 13575 O O . SER A 1 55 ? -4.467 -7.345 4.743 1.00 0.00 55 SER A O 11
ATOM 13583 N N . LYS A 1 56 ? -4.800 -5.583 6.143 1.00 0.00 56 LYS A N 11
ATOM 13584 C CA . LYS A 1 56 ? -6.115 -6.046 6.651 1.00 0.00 56 LYS A CA 11
ATOM 13585 C C . LYS A 1 56 ? -7.176 -6.053 5.527 1.00 0.00 56 LYS A C 11
ATOM 13586 O O . LYS A 1 56 ? -8.105 -6.861 5.542 1.00 0.00 56 LYS A O 11
ATOM 13605 N N . ARG A 1 57 ? -7.002 -5.152 4.549 1.00 0.00 57 ARG A N 11
ATOM 13606 C CA . ARG A 1 57 ? -7.942 -4.967 3.435 1.00 0.00 57 ARG A CA 11
ATOM 13607 C C . ARG A 1 57 ? -7.814 -6.112 2.414 1.00 0.00 57 ARG A C 11
ATOM 13608 O O . ARG A 1 57 ? -8.791 -6.800 2.098 1.00 0.00 57 ARG A O 11
ATOM 13629 N N . PHE A 1 58 ? -6.576 -6.305 1.918 1.00 0.00 58 PHE A N 11
ATOM 13630 C CA . PHE A 1 58 ? -6.248 -7.348 0.925 1.00 0.00 58 PHE A CA 11
ATOM 13631 C C . PHE A 1 58 ? -6.033 -8.720 1.591 1.00 0.00 58 PHE A C 11
ATOM 13632 O O . PHE A 1 58 ? -5.658 -9.673 0.905 1.00 0.00 58 PHE A O 11
ATOM 13649 N N . LYS A 1 59 ? -6.232 -8.798 2.933 1.00 0.00 59 LYS A N 11
ATOM 13650 C CA . LYS A 1 59 ? -6.149 -10.064 3.706 1.00 0.00 59 LYS A CA 11
ATOM 13651 C C . LYS A 1 59 ? -4.762 -10.727 3.508 1.00 0.00 59 LYS A C 11
ATOM 13652 O O . LYS A 1 59 ? -4.620 -11.956 3.530 1.00 0.00 59 LYS A O 11
ATOM 13671 N N . SER A 1 60 ? -3.751 -9.868 3.341 1.00 0.00 60 SER A N 11
ATOM 13672 C CA . SER A 1 60 ? -2.371 -10.244 3.029 1.00 0.00 60 SER A CA 11
ATOM 13673 C C . SER A 1 60 ? -1.443 -9.738 4.137 1.00 0.00 60 SER A C 11
ATOM 13674 O O . SER A 1 60 ? -1.873 -9.006 5.032 1.00 0.00 60 SER A O 11
ATOM 13682 N N . HIS A 1 61 ? -0.175 -10.152 4.075 1.00 0.00 61 HIS A N 11
ATOM 13683 C CA . HIS A 1 61 ? 0.858 -9.731 5.036 1.00 0.00 61 HIS A CA 11
ATOM 13684 C C . HIS A 1 61 ? 1.571 -8.494 4.483 1.00 0.00 61 HIS A C 11
ATOM 13685 O O . HIS A 1 61 ? 1.767 -8.387 3.265 1.00 0.00 61 HIS A O 11
ATOM 13700 N N . THR A 1 62 ? 1.960 -7.573 5.382 1.00 0.00 62 THR A N 11
ATOM 13701 C CA . THR A 1 62 ? 2.714 -6.354 5.025 1.00 0.00 62 THR A CA 11
ATOM 13702 C C . THR A 1 62 ? 4.092 -6.699 4.440 1.00 0.00 62 THR A C 11
ATOM 13703 O O . THR A 1 62 ? 4.632 -5.949 3.628 1.00 0.00 62 THR A O 11
ATOM 13714 N N . ASP A 1 63 ? 4.636 -7.846 4.880 1.00 0.00 63 ASP A N 11
ATOM 13715 C CA . ASP A 1 63 ? 5.879 -8.427 4.346 1.00 0.00 63 ASP A CA 11
ATOM 13716 C C . ASP A 1 63 ? 5.772 -8.645 2.820 1.00 0.00 63 ASP A C 11
ATOM 13717 O O . ASP A 1 63 ? 6.731 -8.410 2.086 1.00 0.00 63 ASP A O 11
ATOM 13726 N N . GLN A 1 64 ? 4.570 -9.060 2.369 1.00 0.00 64 GLN A N 11
ATOM 13727 C CA . GLN A 1 64 ? 4.306 -9.411 0.961 1.00 0.00 64 GLN A CA 11
ATOM 13728 C C . GLN A 1 64 ? 4.033 -8.171 0.095 1.00 0.00 64 GLN A C 11
ATOM 13729 O O . GLN A 1 64 ? 4.287 -8.196 -1.107 1.00 0.00 64 GLN A O 11
ATOM 13743 N N . LEU A 1 65 ? 3.508 -7.088 0.697 1.00 0.00 65 LEU A N 11
ATOM 13744 C CA . LEU A 1 65 ? 3.050 -5.898 -0.063 1.00 0.00 65 LEU A CA 11
ATOM 13745 C C . LEU A 1 65 ? 3.920 -4.655 0.247 1.00 0.00 65 LEU A C 11
ATOM 13746 O O . LEU A 1 65 ? 4.192 -4.357 1.406 1.00 0.00 65 LEU A O 11
ATOM 13762 N N . VAL A 1 66 ? 4.385 -3.963 -0.821 1.00 0.00 66 VAL A N 11
ATOM 13763 C CA . VAL A 1 66 ? 5.272 -2.774 -0.730 1.00 0.00 66 VAL A CA 11
ATOM 13764 C C . VAL A 1 66 ? 4.721 -1.637 -1.617 1.00 0.00 66 VAL A C 11
ATOM 13765 O O . VAL A 1 66 ? 4.260 -1.881 -2.744 1.00 0.00 66 VAL A O 11
ATOM 13778 N N . LEU A 1 67 ? 4.742 -0.408 -1.085 1.00 0.00 67 LEU A N 11
ATOM 13779 C CA . LEU A 1 67 ? 4.262 0.792 -1.786 1.00 0.00 67 LEU A CA 11
ATOM 13780 C C . LEU A 1 67 ? 5.395 1.440 -2.577 1.00 0.00 67 LEU A C 11
ATOM 13781 O O . LEU A 1 67 ? 6.542 1.463 -2.124 1.00 0.00 67 LEU A O 11
ATOM 13797 N N . ILE A 1 68 ? 5.055 1.930 -3.779 1.00 0.00 68 ILE A N 11
ATOM 13798 C CA . ILE A 1 68 ? 5.955 2.706 -4.642 1.00 0.00 68 ILE A CA 11
ATOM 13799 C C . ILE A 1 68 ? 5.201 3.962 -5.114 1.00 0.00 68 ILE A C 11
ATOM 13800 O O . ILE A 1 68 ? 4.021 3.887 -5.488 1.00 0.00 68 ILE A O 11
ATOM 13816 N N . PHE A 1 69 ? 5.898 5.096 -5.077 1.00 0.00 69 PHE A N 11
ATOM 13817 C CA . PHE A 1 69 ? 5.419 6.380 -5.608 1.00 0.00 69 PHE A CA 11
ATOM 13818 C C . PHE A 1 69 ? 6.642 7.250 -5.914 1.00 0.00 69 PHE A C 11
ATOM 13819 O O . PHE A 1 69 ? 7.624 7.208 -5.163 1.00 0.00 69 PHE A O 11
ATOM 13836 N N . ALA A 1 70 ? 6.562 8.021 -7.025 1.00 0.00 70 ALA A N 11
ATOM 13837 C CA . ALA A 1 70 ? 7.661 8.888 -7.520 1.00 0.00 70 ALA A CA 11
ATOM 13838 C C . ALA A 1 70 ? 8.866 8.050 -8.011 1.00 0.00 70 ALA A C 11
ATOM 13839 O O . ALA A 1 70 ? 9.977 8.569 -8.156 1.00 0.00 70 ALA A O 11
ATOM 13846 N N . GLY A 1 71 ? 8.616 6.756 -8.289 1.00 0.00 71 GLY A N 11
ATOM 13847 C CA . GLY A 1 71 ? 9.659 5.816 -8.701 1.00 0.00 71 GLY A CA 11
ATOM 13848 C C . GLY A 1 71 ? 10.497 5.286 -7.539 1.00 0.00 71 GLY A C 11
ATOM 13849 O O . GLY A 1 71 ? 11.467 4.551 -7.761 1.00 0.00 71 GLY A O 11
ATOM 13853 N N . LYS A 1 72 ? 10.138 5.652 -6.291 1.00 0.00 72 LYS A N 11
ATOM 13854 C CA . LYS A 1 72 ? 10.850 5.193 -5.081 1.00 0.00 72 LYS A CA 11
ATOM 13855 C C . LYS A 1 72 ? 9.896 4.386 -4.190 1.00 0.00 72 LYS A C 11
ATOM 13856 O O . LYS A 1 72 ? 8.693 4.666 -4.141 1.00 0.00 72 LYS A O 11
ATOM 13875 N N . ILE A 1 73 ? 10.446 3.385 -3.497 1.00 0.00 73 ILE A N 11
ATOM 13876 C CA . ILE A 1 73 ? 9.690 2.555 -2.539 1.00 0.00 73 ILE A CA 11
ATOM 13877 C C . ILE A 1 73 ? 9.450 3.348 -1.228 1.00 0.00 73 ILE A C 11
ATOM 13878 O O . ILE A 1 73 ? 10.389 3.882 -0.625 1.00 0.00 73 ILE A O 11
ATOM 13894 N N . LEU A 1 74 ? 8.175 3.473 -0.839 1.00 0.00 74 LEU A N 11
ATOM 13895 C CA . LEU A 1 74 ? 7.765 4.227 0.350 1.00 0.00 74 LEU A CA 11
ATOM 13896 C C . LEU A 1 74 ? 8.132 3.433 1.622 1.00 0.00 74 LEU A C 11
ATOM 13897 O O . LEU A 1 74 ? 7.505 2.413 1.930 1.00 0.00 74 LEU A O 11
ATOM 13913 N N . LYS A 1 75 ? 9.176 3.894 2.321 1.00 0.00 75 LYS A N 11
ATOM 13914 C CA . LYS A 1 75 ? 9.680 3.257 3.551 1.00 0.00 75 LYS A CA 11
ATOM 13915 C C . LYS A 1 75 ? 8.893 3.736 4.791 1.00 0.00 75 LYS A C 11
ATOM 13916 O O . LYS A 1 75 ? 7.911 4.485 4.680 1.00 0.00 75 LYS A O 11
ATOM 13935 N N . ASP A 1 76 ? 9.346 3.279 5.970 1.00 0.00 76 ASP A N 11
ATOM 13936 C CA . ASP A 1 76 ? 8.805 3.707 7.279 1.00 0.00 76 ASP A CA 11
ATOM 13937 C C . ASP A 1 76 ? 9.205 5.165 7.578 1.00 0.00 76 ASP A C 11
ATOM 13938 O O . ASP A 1 76 ? 8.514 5.867 8.318 1.00 0.00 76 ASP A O 11
ATOM 13947 N N . GLN A 1 77 ? 10.344 5.593 6.981 1.00 0.00 77 GLN A N 11
ATOM 13948 C CA . GLN A 1 77 ? 10.838 6.982 7.051 1.00 0.00 77 GLN A CA 11
ATOM 13949 C C . GLN A 1 77 ? 10.043 7.908 6.103 1.00 0.00 77 GLN A C 11
ATOM 13950 O O . GLN A 1 77 ? 10.232 9.128 6.122 1.00 0.00 77 GLN A O 11
ATOM 13964 N N . ASP A 1 78 ? 9.182 7.315 5.260 1.00 0.00 78 ASP A N 11
ATOM 13965 C CA . ASP A 1 78 ? 8.351 8.043 4.291 1.00 0.00 78 ASP A CA 11
ATOM 13966 C C . ASP A 1 78 ? 6.907 8.176 4.804 1.00 0.00 78 ASP A C 11
ATOM 13967 O O . ASP A 1 78 ? 6.388 7.286 5.489 1.00 0.00 78 ASP A O 11
ATOM 13976 N N . THR A 1 79 ? 6.286 9.328 4.500 1.00 0.00 79 THR A N 11
ATOM 13977 C CA . THR A 1 79 ? 4.847 9.571 4.700 1.00 0.00 79 THR A CA 11
ATOM 13978 C C . THR A 1 79 ? 4.225 9.901 3.345 1.00 0.00 79 THR A C 11
ATOM 13979 O O . THR A 1 79 ? 4.843 10.599 2.534 1.00 0.00 79 THR A O 11
ATOM 13990 N N . LEU A 1 80 ? 2.998 9.411 3.112 1.00 0.00 80 LEU A N 11
ATOM 13991 C CA . LEU A 1 80 ? 2.293 9.589 1.830 1.00 0.00 80 LEU A CA 11
ATOM 13992 C C . LEU A 1 80 ? 2.058 11.082 1.512 1.00 0.00 80 LEU A C 11
ATOM 13993 O O . LEU A 1 80 ? 2.344 11.540 0.400 1.00 0.00 80 LEU A O 11
ATOM 14009 N N . SER A 1 81 ? 1.625 11.838 2.537 1.00 0.00 81 SER A N 11
ATOM 14010 C CA . SER A 1 81 ? 1.270 13.266 2.417 1.00 0.00 81 SER A CA 11
ATOM 14011 C C . SER A 1 81 ? 2.491 14.143 2.035 1.00 0.00 81 SER A C 11
ATOM 14012 O O . SER A 1 81 ? 2.332 15.169 1.358 1.00 0.00 81 SER A O 11
ATOM 14020 N N . GLN A 1 82 ? 3.709 13.713 2.445 1.00 0.00 82 GLN A N 11
ATOM 14021 C CA . GLN A 1 82 ? 4.976 14.406 2.089 1.00 0.00 82 GLN A CA 11
ATOM 14022 C C . GLN A 1 82 ? 5.282 14.283 0.577 1.00 0.00 82 GLN A C 11
ATOM 14023 O O . GLN A 1 82 ? 5.877 15.190 -0.016 1.00 0.00 82 GLN A O 11
ATOM 14037 N N . HIS A 1 83 ? 4.832 13.176 -0.048 1.00 0.00 83 HIS A N 11
ATOM 14038 C CA . HIS A 1 83 ? 5.000 12.946 -1.507 1.00 0.00 83 HIS A CA 11
ATOM 14039 C C . HIS A 1 83 ? 3.880 13.624 -2.318 1.00 0.00 83 HIS A C 11
ATOM 14040 O O . HIS A 1 83 ? 3.812 13.457 -3.538 1.00 0.00 83 HIS A O 11
ATOM 14055 N N . GLY A 1 84 ? 3.002 14.379 -1.625 1.00 0.00 84 GLY A N 11
ATOM 14056 C CA . GLY A 1 84 ? 1.863 15.046 -2.259 1.00 0.00 84 GLY A CA 11
ATOM 14057 C C . GLY A 1 84 ? 0.713 14.093 -2.536 1.00 0.00 84 GLY A C 11
ATOM 14058 O O . GLY A 1 84 ? -0.158 14.386 -3.360 1.00 0.00 84 GLY A O 11
ATOM 14062 N N . ILE A 1 85 ? 0.718 12.937 -1.842 1.00 0.00 85 ILE A N 11
ATOM 14063 C CA . ILE A 1 85 ? -0.347 11.936 -1.950 1.00 0.00 85 ILE A CA 11
ATOM 14064 C C . ILE A 1 85 ? -1.451 12.295 -0.955 1.00 0.00 85 ILE A C 11
ATOM 14065 O O . ILE A 1 85 ? -1.211 12.339 0.260 1.00 0.00 85 ILE A O 11
ATOM 14081 N N . HIS A 1 86 ? -2.642 12.551 -1.480 1.00 0.00 86 HIS A N 11
ATOM 14082 C CA . HIS A 1 86 ? -3.822 12.882 -0.682 1.00 0.00 86 HIS A CA 11
ATOM 14083 C C . HIS A 1 86 ? -5.086 12.434 -1.439 1.00 0.00 86 HIS A C 11
ATOM 14084 O O . HIS A 1 86 ? -4.998 11.602 -2.350 1.00 0.00 86 HIS A O 11
ATOM 14099 N N . ASP A 1 87 ? -6.255 12.942 -1.021 1.00 0.00 87 ASP A N 11
ATOM 14100 C CA . ASP A 1 87 ? -7.534 12.679 -1.697 1.00 0.00 87 ASP A CA 11
ATOM 14101 C C . ASP A 1 87 ? -7.492 13.210 -3.153 1.00 0.00 87 ASP A C 11
ATOM 14102 O O . ASP A 1 87 ? -7.172 14.384 -3.394 1.00 0.00 87 ASP A O 11
ATOM 14111 N N . GLY A 1 88 ? -7.763 12.308 -4.109 1.00 0.00 88 GLY A N 11
ATOM 14112 C CA . GLY A 1 88 ? -7.625 12.584 -5.544 1.00 0.00 88 GLY A CA 11
ATOM 14113 C C . GLY A 1 88 ? -6.352 12.001 -6.167 1.00 0.00 88 GLY A C 11
ATOM 14114 O O . GLY A 1 88 ? -6.196 12.030 -7.385 1.00 0.00 88 GLY A O 11
ATOM 14118 N N . LEU A 1 89 ? -5.425 11.500 -5.323 1.00 0.00 89 LEU A N 11
ATOM 14119 C CA . LEU A 1 89 ? -4.162 10.851 -5.765 1.00 0.00 89 LEU A CA 11
ATOM 14120 C C . LEU A 1 89 ? -4.266 9.325 -5.594 1.00 0.00 89 LEU A C 11
ATOM 14121 O O . LEU A 1 89 ? -5.174 8.818 -4.916 1.00 0.00 89 LEU A O 11
ATOM 14137 N N . THR A 1 90 ? -3.309 8.610 -6.218 1.00 0.00 90 THR A N 11
ATOM 14138 C CA . THR A 1 90 ? -3.233 7.142 -6.201 1.00 0.00 90 THR A CA 11
ATOM 14139 C C . THR A 1 90 ? -1.754 6.684 -6.113 1.00 0.00 90 THR A C 11
ATOM 14140 O O . THR A 1 90 ? -0.890 7.167 -6.857 1.00 0.00 90 THR A O 11
ATOM 14151 N N . VAL A 1 91 ? -1.490 5.753 -5.177 1.00 0.00 91 VAL A N 11
ATOM 14152 C CA . VAL A 1 91 ? -0.170 5.128 -4.960 1.00 0.00 91 VAL A CA 11
ATOM 14153 C C . VAL A 1 91 ? -0.122 3.799 -5.735 1.00 0.00 91 VAL A C 11
ATOM 14154 O O . VAL A 1 91 ? -1.158 3.291 -6.156 1.00 0.00 91 VAL A O 11
ATOM 14167 N N . HIS A 1 92 ? 1.082 3.268 -5.960 1.00 0.00 92 HIS A N 11
ATOM 14168 C CA . HIS A 1 92 ? 1.274 1.919 -6.524 1.00 0.00 92 HIS A CA 11
ATOM 14169 C C . HIS A 1 92 ? 1.622 0.932 -5.399 1.00 0.00 92 HIS A C 11
ATOM 14170 O O . HIS A 1 92 ? 2.239 1.312 -4.405 1.00 0.00 92 HIS A O 11
ATOM 14185 N N . LEU A 1 93 ? 1.193 -0.326 -5.567 1.00 0.00 93 LEU A N 11
ATOM 14186 C CA . LEU A 1 93 ? 1.428 -1.408 -4.597 1.00 0.00 93 LEU A CA 11
ATOM 14187 C C . LEU A 1 93 ? 1.724 -2.712 -5.339 1.00 0.00 93 LEU A C 11
ATOM 14188 O O . LEU A 1 93 ? 1.022 -3.061 -6.299 1.00 0.00 93 LEU A O 11
ATOM 14204 N N . VAL A 1 94 ? 2.756 -3.423 -4.886 1.00 0.00 94 VAL A N 11
ATOM 14205 C CA . VAL A 1 94 ? 3.106 -4.763 -5.380 1.00 0.00 94 VAL A CA 11
ATOM 14206 C C . VAL A 1 94 ? 2.903 -5.756 -4.233 1.00 0.00 94 VAL A C 11
ATOM 14207 O O . VAL A 1 94 ? 3.542 -5.620 -3.189 1.00 0.00 94 VAL A O 11
ATOM 14220 N N . ILE A 1 95 ? 1.985 -6.719 -4.409 1.00 0.00 95 ILE A N 11
ATOM 14221 C CA . ILE A 1 95 ? 1.737 -7.785 -3.421 1.00 0.00 95 ILE A CA 11
ATOM 14222 C C . ILE A 1 95 ? 2.374 -9.091 -3.933 1.00 0.00 95 ILE A C 11
ATOM 14223 O O . ILE A 1 95 ? 2.358 -9.358 -5.140 1.00 0.00 95 ILE A O 11
ATOM 14239 N N . LYS A 1 96 ? 2.938 -9.890 -3.010 1.00 0.00 96 LYS A N 11
ATOM 14240 C CA . LYS A 1 96 ? 3.570 -11.192 -3.324 1.00 0.00 96 LYS A CA 11
ATOM 14241 C C . LYS A 1 96 ? 2.707 -12.383 -2.858 1.00 0.00 96 LYS A C 11
ATOM 14242 O O . LYS A 1 96 ? 3.235 -13.410 -2.417 1.00 0.00 96 LYS A O 11
ATOM 14261 N N . THR A 1 97 ? 1.372 -12.249 -2.978 1.00 0.00 97 THR A N 11
ATOM 14262 C CA . THR A 1 97 ? 0.432 -13.374 -2.792 1.00 0.00 97 THR A CA 11
ATOM 14263 C C . THR A 1 97 ? 0.190 -14.081 -4.137 1.00 0.00 97 THR A C 11
ATOM 14264 O O . THR A 1 97 ? 0.181 -13.433 -5.188 1.00 0.00 97 THR A O 11
ATOM 14275 N N . GLN A 1 98 ? 0.015 -15.412 -4.095 1.00 0.00 98 GLN A N 11
ATOM 14276 C CA . GLN A 1 98 ? -0.365 -16.202 -5.280 1.00 0.00 98 GLN A CA 11
ATOM 14277 C C . GLN A 1 98 ? -1.819 -15.883 -5.692 1.00 0.00 98 GLN A C 11
ATOM 14278 O O . GLN A 1 98 ? -2.079 -15.524 -6.846 1.00 0.00 98 GLN A O 11
ATOM 14292 N N . ASN A 1 99 ? -2.741 -15.983 -4.717 1.00 0.00 99 ASN A N 11
ATOM 14293 C CA . ASN A 1 99 ? -4.169 -15.654 -4.874 1.00 0.00 99 ASN A CA 11
ATOM 14294 C C . ASN A 1 99 ? -4.652 -15.141 -3.512 1.00 0.00 99 ASN A C 11
ATOM 14295 O O . ASN A 1 99 ? -4.913 -15.955 -2.616 1.00 0.00 99 ASN A O 11
ATOM 14306 N N . ARG A 1 100 ? -4.709 -13.806 -3.324 1.00 0.00 100 ARG A N 11
ATOM 14307 C CA . ARG A 1 100 ? -5.133 -13.223 -2.031 1.00 0.00 100 ARG A CA 11
ATOM 14308 C C . ARG A 1 100 ? -6.655 -13.459 -1.829 1.00 0.00 100 ARG A C 11
ATOM 14309 O O . ARG A 1 100 ? -7.420 -13.340 -2.794 1.00 0.00 100 ARG A O 11
ATOM 14330 N N . PRO A 1 101 ? -7.120 -13.841 -0.593 1.00 0.00 101 PRO A N 11
ATOM 14331 C CA . PRO A 1 101 ? -8.564 -13.979 -0.307 1.00 0.00 101 PRO A CA 11
ATOM 14332 C C . PRO A 1 101 ? -9.294 -12.608 -0.416 1.00 0.00 101 PRO A C 11
ATOM 14333 O O . PRO A 1 101 ? -8.982 -11.687 0.355 1.00 0.00 101 PRO A O 11
ATOM 14345 N N . PRO A 1 23 ? -15.557 19.171 7.756 1.00 0.00 23 PRO A N 12
ATOM 14346 C CA . PRO A 1 23 ? -14.156 18.695 7.759 1.00 0.00 23 PRO A CA 12
ATOM 14347 C C . PRO A 1 23 ? -14.119 17.222 7.304 1.00 0.00 23 PRO A C 12
ATOM 14348 O O . PRO A 1 23 ? -14.434 16.311 8.085 1.00 0.00 23 PRO A O 12
ATOM 14359 N N . LYS A 1 24 ? -13.800 17.003 6.016 1.00 0.00 24 LYS A N 12
ATOM 14360 C CA . LYS A 1 24 ? -13.643 15.653 5.448 1.00 0.00 24 LYS A CA 12
ATOM 14361 C C . LYS A 1 24 ? -12.204 15.153 5.681 1.00 0.00 24 LYS A C 12
ATOM 14362 O O . LYS A 1 24 ? -11.258 15.951 5.772 1.00 0.00 24 LYS A O 12
ATOM 14381 N N . ILE A 1 25 ? -12.060 13.827 5.781 1.00 0.00 25 ILE A N 12
ATOM 14382 C CA . ILE A 1 25 ? -10.763 13.152 5.927 1.00 0.00 25 ILE A CA 12
ATOM 14383 C C . ILE A 1 25 ? -10.141 12.941 4.517 1.00 0.00 25 ILE A C 12
ATOM 14384 O O . ILE A 1 25 ? -10.859 12.966 3.502 1.00 0.00 25 ILE A O 12
ATOM 14400 N N . MET A 1 26 ? -8.818 12.726 4.452 1.00 0.00 26 MET A N 12
ATOM 14401 C CA . MET A 1 26 ? -8.091 12.641 3.168 1.00 0.00 26 MET A CA 12
ATOM 14402 C C . MET A 1 26 ? -8.219 11.218 2.583 1.00 0.00 26 MET A C 12
ATOM 14403 O O . MET A 1 26 ? -7.690 10.252 3.149 1.00 0.00 26 MET A O 12
ATOM 14417 N N . LYS A 1 27 ? -8.945 11.109 1.455 1.00 0.00 27 LYS A N 12
ATOM 14418 C CA . LYS A 1 27 ? -9.278 9.820 0.828 1.00 0.00 27 LYS A CA 12
ATOM 14419 C C . LYS A 1 27 ? -8.198 9.442 -0.197 1.00 0.00 27 LYS A C 12
ATOM 14420 O O . LYS A 1 27 ? -8.195 9.939 -1.335 1.00 0.00 27 LYS A O 12
ATOM 14439 N N . VAL A 1 28 ? -7.259 8.596 0.241 1.00 0.00 28 VAL A N 12
ATOM 14440 C CA . VAL A 1 28 ? -6.120 8.149 -0.573 1.00 0.00 28 VAL A CA 12
ATOM 14441 C C . VAL A 1 28 ? -6.453 6.801 -1.234 1.00 0.00 28 VAL A C 12
ATOM 14442 O O . VAL A 1 28 ? -6.561 5.776 -0.550 1.00 0.00 28 VAL A O 12
ATOM 14455 N N . THR A 1 29 ? -6.614 6.817 -2.563 1.00 0.00 29 THR A N 12
ATOM 14456 C CA . THR A 1 29 ? -6.895 5.614 -3.351 1.00 0.00 29 THR A CA 12
ATOM 14457 C C . THR A 1 29 ? -5.571 4.887 -3.654 1.00 0.00 29 THR A C 12
ATOM 14458 O O . THR A 1 29 ? -4.547 5.526 -3.848 1.00 0.00 29 THR A O 12
ATOM 14469 N N . VAL A 1 30 ? -5.592 3.552 -3.586 1.00 0.00 30 VAL A N 12
ATOM 14470 C CA . VAL A 1 30 ? -4.445 2.685 -3.934 1.00 0.00 30 VAL A CA 12
ATOM 14471 C C . VAL A 1 30 ? -4.862 1.752 -5.075 1.00 0.00 30 VAL A C 12
ATOM 14472 O O . VAL A 1 30 ? -5.990 1.248 -5.091 1.00 0.00 30 VAL A O 12
ATOM 14485 N N . LYS A 1 31 ? -3.947 1.543 -6.030 1.00 0.00 31 LYS A N 12
ATOM 14486 C CA . LYS A 1 31 ? -4.183 0.690 -7.202 1.00 0.00 31 LYS A CA 12
ATOM 14487 C C . LYS A 1 31 ? -3.008 -0.298 -7.333 1.00 0.00 31 LYS A C 12
ATOM 14488 O O . LYS A 1 31 ? -1.837 0.084 -7.201 1.00 0.00 31 LYS A O 12
ATOM 14507 N N . THR A 1 32 ? -3.352 -1.568 -7.591 1.00 0.00 32 THR A N 12
ATOM 14508 C CA . THR A 1 32 ? -2.396 -2.676 -7.751 1.00 0.00 32 THR A CA 12
ATOM 14509 C C . THR A 1 32 ? -2.646 -3.369 -9.100 1.00 0.00 32 THR A C 12
ATOM 14510 O O . THR A 1 32 ? -3.723 -3.205 -9.682 1.00 0.00 32 THR A O 12
ATOM 14521 N N . PRO A 1 33 ? -1.677 -4.188 -9.618 1.00 0.00 33 PRO A N 12
ATOM 14522 C CA . PRO A 1 33 ? -1.913 -5.041 -10.815 1.00 0.00 33 PRO A CA 12
ATOM 14523 C C . PRO A 1 33 ? -2.931 -6.191 -10.560 1.00 0.00 33 PRO A C 12
ATOM 14524 O O . PRO A 1 33 ? -3.154 -7.023 -11.438 1.00 0.00 33 PRO A O 12
ATOM 14535 N N . LYS A 1 34 ? -3.518 -6.241 -9.346 1.00 0.00 34 LYS A N 12
ATOM 14536 C CA . LYS A 1 34 ? -4.600 -7.179 -8.996 1.00 0.00 34 LYS A CA 12
ATOM 14537 C C . LYS A 1 34 ? -5.957 -6.446 -9.055 1.00 0.00 34 LYS A C 12
ATOM 14538 O O . LYS A 1 34 ? -6.840 -6.792 -9.846 1.00 0.00 34 LYS A O 12
ATOM 14557 N N . GLU A 1 35 ? -6.063 -5.376 -8.257 1.00 0.00 35 GLU A N 12
ATOM 14558 C CA . GLU A 1 35 ? -7.344 -4.713 -7.918 1.00 0.00 35 GLU A CA 12
ATOM 14559 C C . GLU A 1 35 ? -7.086 -3.267 -7.429 1.00 0.00 35 GLU A C 12
ATOM 14560 O O . GLU A 1 35 ? -6.001 -2.730 -7.640 1.00 0.00 35 GLU A O 12
ATOM 14572 N N . LYS A 1 36 ? -8.093 -2.641 -6.791 1.00 0.00 36 LYS A N 12
ATOM 14573 C CA . LYS A 1 36 ? -7.965 -1.294 -6.185 1.00 0.00 36 LYS A CA 12
ATOM 14574 C C . LYS A 1 36 ? -8.771 -1.199 -4.871 1.00 0.00 36 LYS A C 12
ATOM 14575 O O . LYS A 1 36 ? -9.759 -1.920 -4.690 1.00 0.00 36 LYS A O 12
ATOM 14594 N N . GLU A 1 37 ? -8.349 -0.277 -3.983 1.00 0.00 37 GLU A N 12
ATOM 14595 C CA . GLU A 1 37 ? -9.018 -0.001 -2.696 1.00 0.00 37 GLU A CA 12
ATOM 14596 C C . GLU A 1 37 ? -8.619 1.399 -2.194 1.00 0.00 37 GLU A C 12
ATOM 14597 O O . GLU A 1 37 ? -7.450 1.776 -2.277 1.00 0.00 37 GLU A O 12
ATOM 14609 N N . GLU A 1 38 ? -9.599 2.143 -1.649 1.00 0.00 38 GLU A N 12
ATOM 14610 C CA . GLU A 1 38 ? -9.401 3.508 -1.143 1.00 0.00 38 GLU A CA 12
ATOM 14611 C C . GLU A 1 38 ? -9.400 3.492 0.390 1.00 0.00 38 GLU A C 12
ATOM 14612 O O . GLU A 1 38 ? -10.133 2.724 1.014 1.00 0.00 38 GLU A O 12
ATOM 14624 N N . PHE A 1 39 ? -8.575 4.354 0.985 1.00 0.00 39 PHE A N 12
ATOM 14625 C CA . PHE A 1 39 ? -8.402 4.455 2.441 1.00 0.00 39 PHE A CA 12
ATOM 14626 C C . PHE A 1 39 ? -8.669 5.894 2.887 1.00 0.00 39 PHE A C 12
ATOM 14627 O O . PHE A 1 39 ? -8.628 6.826 2.078 1.00 0.00 39 PHE A O 12
ATOM 14644 N N . ALA A 1 40 ? -8.940 6.059 4.178 1.00 0.00 40 ALA A N 12
ATOM 14645 C CA . ALA A 1 40 ? -9.322 7.337 4.772 1.00 0.00 40 ALA A CA 12
ATOM 14646 C C . ALA A 1 40 ? -8.347 7.679 5.895 1.00 0.00 40 ALA A C 12
ATOM 14647 O O . ALA A 1 40 ? -8.489 7.205 7.024 1.00 0.00 40 ALA A O 12
ATOM 14654 N N . VAL A 1 41 ? -7.335 8.481 5.569 1.00 0.00 41 VAL A N 12
ATOM 14655 C CA . VAL A 1 41 ? -6.257 8.842 6.505 1.00 0.00 41 VAL A CA 12
ATOM 14656 C C . VAL A 1 41 ? -6.374 10.334 6.849 1.00 0.00 41 VAL A C 12
ATOM 14657 O O . VAL A 1 41 ? -6.737 11.126 5.976 1.00 0.00 41 VAL A O 12
ATOM 14670 N N . PRO A 1 42 ? -6.132 10.753 8.133 1.00 0.00 42 PRO A N 12
ATOM 14671 C CA . PRO A 1 42 ? -6.246 12.173 8.551 1.00 0.00 42 PRO A CA 12
ATOM 14672 C C . PRO A 1 42 ? -4.997 13.001 8.153 1.00 0.00 42 PRO A C 12
ATOM 14673 O O . PRO A 1 42 ? -4.387 13.672 8.993 1.00 0.00 42 PRO A O 12
ATOM 14684 N N . GLU A 1 43 ? -4.646 12.909 6.842 1.00 0.00 43 GLU A N 12
ATOM 14685 C CA . GLU A 1 43 ? -3.497 13.568 6.142 1.00 0.00 43 GLU A CA 12
ATOM 14686 C C . GLU A 1 43 ? -2.104 13.345 6.783 1.00 0.00 43 GLU A C 12
ATOM 14687 O O . GLU A 1 43 ? -1.093 13.796 6.230 1.00 0.00 43 GLU A O 12
ATOM 14699 N N . ASN A 1 44 ? -2.039 12.613 7.905 1.00 0.00 44 ASN A N 12
ATOM 14700 C CA . ASN A 1 44 ? -0.809 12.457 8.695 1.00 0.00 44 ASN A CA 12
ATOM 14701 C C . ASN A 1 44 ? -0.236 11.049 8.511 1.00 0.00 44 ASN A C 12
ATOM 14702 O O . ASN A 1 44 ? 0.987 10.890 8.468 1.00 0.00 44 ASN A O 12
ATOM 14713 N N . SER A 1 45 ? -1.136 10.043 8.383 1.00 0.00 45 SER A N 12
ATOM 14714 C CA . SER A 1 45 ? -0.765 8.616 8.343 1.00 0.00 45 SER A CA 12
ATOM 14715 C C . SER A 1 45 ? 0.291 8.329 7.257 1.00 0.00 45 SER A C 12
ATOM 14716 O O . SER A 1 45 ? 0.003 8.375 6.053 1.00 0.00 45 SER A O 12
ATOM 14724 N N . SER A 1 46 ? 1.525 8.096 7.723 1.00 0.00 46 SER A N 12
ATOM 14725 C CA . SER A 1 46 ? 2.666 7.744 6.875 1.00 0.00 46 SER A CA 12
ATOM 14726 C C . SER A 1 46 ? 2.486 6.330 6.315 1.00 0.00 46 SER A C 12
ATOM 14727 O O . SER A 1 46 ? 1.591 5.605 6.762 1.00 0.00 46 SER A O 12
ATOM 14735 N N . VAL A 1 47 ? 3.359 5.931 5.374 1.00 0.00 47 VAL A N 12
ATOM 14736 C CA . VAL A 1 47 ? 3.277 4.608 4.716 1.00 0.00 47 VAL A CA 12
ATOM 14737 C C . VAL A 1 47 ? 3.337 3.454 5.756 1.00 0.00 47 VAL A C 12
ATOM 14738 O O . VAL A 1 47 ? 2.725 2.409 5.554 1.00 0.00 47 VAL A O 12
ATOM 14751 N N . GLN A 1 48 ? 4.048 3.700 6.878 1.00 0.00 48 GLN A N 12
ATOM 14752 C CA . GLN A 1 48 ? 4.107 2.801 8.054 1.00 0.00 48 GLN A CA 12
ATOM 14753 C C . GLN A 1 48 ? 2.679 2.450 8.568 1.00 0.00 48 GLN A C 12
ATOM 14754 O O . GLN A 1 48 ? 2.359 1.282 8.723 1.00 0.00 48 GLN A O 12
ATOM 14768 N N . GLN A 1 49 ? 1.841 3.465 8.828 1.00 0.00 49 GLN A N 12
ATOM 14769 C CA . GLN A 1 49 ? 0.453 3.250 9.320 1.00 0.00 49 GLN A CA 12
ATOM 14770 C C . GLN A 1 49 ? -0.524 2.944 8.158 1.00 0.00 49 GLN A C 12
ATOM 14771 O O . GLN A 1 49 ? -1.585 2.336 8.354 1.00 0.00 49 GLN A O 12
ATOM 14785 N N . PHE A 1 50 ? -0.137 3.336 6.948 1.00 0.00 50 PHE A N 12
ATOM 14786 C CA . PHE A 1 50 ? -1.010 3.278 5.769 1.00 0.00 50 PHE A CA 12
ATOM 14787 C C . PHE A 1 50 ? -1.100 1.848 5.203 1.00 0.00 50 PHE A C 12
ATOM 14788 O O . PHE A 1 50 ? -2.194 1.368 4.884 1.00 0.00 50 PHE A O 12
ATOM 14805 N N . LYS A 1 51 ? 0.063 1.168 5.098 1.00 0.00 51 LYS A N 12
ATOM 14806 C CA . LYS A 1 51 ? 0.140 -0.202 4.541 1.00 0.00 51 LYS A CA 12
ATOM 14807 C C . LYS A 1 51 ? -0.466 -1.239 5.522 1.00 0.00 51 LYS A C 12
ATOM 14808 O O . LYS A 1 51 ? -0.752 -2.375 5.142 1.00 0.00 51 LYS A O 12
ATOM 14827 N N . GLU A 1 52 ? -0.638 -0.815 6.791 1.00 0.00 52 GLU A N 12
ATOM 14828 C CA . GLU A 1 52 ? -1.415 -1.550 7.808 1.00 0.00 52 GLU A CA 12
ATOM 14829 C C . GLU A 1 52 ? -2.872 -1.720 7.338 1.00 0.00 52 GLU A C 12
ATOM 14830 O O . GLU A 1 52 ? -3.440 -2.813 7.402 1.00 0.00 52 GLU A O 12
ATOM 14842 N N . GLU A 1 53 ? -3.452 -0.610 6.858 1.00 0.00 53 GLU A N 12
ATOM 14843 C CA . GLU A 1 53 ? -4.844 -0.569 6.375 1.00 0.00 53 GLU A CA 12
ATOM 14844 C C . GLU A 1 53 ? -4.976 -1.330 5.048 1.00 0.00 53 GLU A C 12
ATOM 14845 O O . GLU A 1 53 ? -6.011 -1.946 4.765 1.00 0.00 53 GLU A O 12
ATOM 14857 N N . ILE A 1 54 ? -3.901 -1.271 4.248 1.00 0.00 54 ILE A N 12
ATOM 14858 C CA . ILE A 1 54 ? -3.791 -1.999 2.979 1.00 0.00 54 ILE A CA 12
ATOM 14859 C C . ILE A 1 54 ? -3.837 -3.532 3.202 1.00 0.00 54 ILE A C 12
ATOM 14860 O O . ILE A 1 54 ? -4.549 -4.242 2.489 1.00 0.00 54 ILE A O 12
ATOM 14876 N N . SER A 1 55 ? -3.090 -4.013 4.216 1.00 0.00 55 SER A N 12
ATOM 14877 C CA . SER A 1 55 ? -2.825 -5.455 4.418 1.00 0.00 55 SER A CA 12
ATOM 14878 C C . SER A 1 55 ? -4.112 -6.278 4.656 1.00 0.00 55 SER A C 12
ATOM 14879 O O . SER A 1 55 ? -4.264 -7.381 4.116 1.00 0.00 55 SER A O 12
ATOM 14887 N N . LYS A 1 56 ? -5.039 -5.714 5.445 1.00 0.00 56 LYS A N 12
ATOM 14888 C CA . LYS A 1 56 ? -6.318 -6.372 5.802 1.00 0.00 56 LYS A CA 12
ATOM 14889 C C . LYS A 1 56 ? -7.335 -6.341 4.634 1.00 0.00 56 LYS A C 12
ATOM 14890 O O . LYS A 1 56 ? -8.254 -7.162 4.589 1.00 0.00 56 LYS A O 12
ATOM 14909 N N . ARG A 1 57 ? -7.172 -5.373 3.710 1.00 0.00 57 ARG A N 12
ATOM 14910 C CA . ARG A 1 57 ? -8.063 -5.220 2.537 1.00 0.00 57 ARG A CA 12
ATOM 14911 C C . ARG A 1 57 ? -7.625 -6.135 1.384 1.00 0.00 57 ARG A C 12
ATOM 14912 O O . ARG A 1 57 ? -8.394 -6.979 0.914 1.00 0.00 57 ARG A O 12
ATOM 14933 N N . PHE A 1 58 ? -6.373 -5.973 0.953 1.00 0.00 58 PHE A N 12
ATOM 14934 C CA . PHE A 1 58 ? -5.783 -6.771 -0.139 1.00 0.00 58 PHE A CA 12
ATOM 14935 C C . PHE A 1 58 ? -5.422 -8.194 0.333 1.00 0.00 58 PHE A C 12
ATOM 14936 O O . PHE A 1 58 ? -4.962 -8.999 -0.476 1.00 0.00 58 PHE A O 12
ATOM 14953 N N . LYS A 1 59 ? -5.602 -8.479 1.656 1.00 0.00 59 LYS A N 12
ATOM 14954 C CA . LYS A 1 59 ? -5.362 -9.817 2.271 1.00 0.00 59 LYS A CA 12
ATOM 14955 C C . LYS A 1 59 ? -3.905 -10.272 2.071 1.00 0.00 59 LYS A C 12
ATOM 14956 O O . LYS A 1 59 ? -3.579 -11.468 2.085 1.00 0.00 59 LYS A O 12
ATOM 14975 N N . SER A 1 60 ? -3.042 -9.269 1.947 1.00 0.00 60 SER A N 12
ATOM 14976 C CA . SER A 1 60 ? -1.623 -9.422 1.694 1.00 0.00 60 SER A CA 12
ATOM 14977 C C . SER A 1 60 ? -0.900 -8.559 2.719 1.00 0.00 60 SER A C 12
ATOM 14978 O O . SER A 1 60 ? -0.980 -7.333 2.666 1.00 0.00 60 SER A O 12
ATOM 14986 N N . HIS A 1 61 ? -0.213 -9.222 3.648 1.00 0.00 61 HIS A N 12
ATOM 14987 C CA . HIS A 1 61 ? 0.316 -8.610 4.876 1.00 0.00 61 HIS A CA 12
ATOM 14988 C C . HIS A 1 61 ? 1.457 -7.623 4.564 1.00 0.00 61 HIS A C 12
ATOM 14989 O O . HIS A 1 61 ? 2.008 -7.633 3.462 1.00 0.00 61 HIS A O 12
ATOM 15004 N N . THR A 1 62 ? 1.795 -6.784 5.556 1.00 0.00 62 THR A N 12
ATOM 15005 C CA . THR A 1 62 ? 2.653 -5.587 5.383 1.00 0.00 62 THR A CA 12
ATOM 15006 C C . THR A 1 62 ? 4.074 -5.904 4.859 1.00 0.00 62 THR A C 12
ATOM 15007 O O . THR A 1 62 ? 4.732 -5.033 4.269 1.00 0.00 62 THR A O 12
ATOM 15018 N N . ASP A 1 63 ? 4.517 -7.151 5.065 1.00 0.00 63 ASP A N 12
ATOM 15019 C CA . ASP A 1 63 ? 5.801 -7.657 4.552 1.00 0.00 63 ASP A CA 12
ATOM 15020 C C . ASP A 1 63 ? 5.807 -7.689 3.005 1.00 0.00 63 ASP A C 12
ATOM 15021 O O . ASP A 1 63 ? 6.815 -7.358 2.377 1.00 0.00 63 ASP A O 12
ATOM 15030 N N . GLN A 1 64 ? 4.653 -8.057 2.419 1.00 0.00 64 GLN A N 12
ATOM 15031 C CA . GLN A 1 64 ? 4.475 -8.228 0.956 1.00 0.00 64 GLN A CA 12
ATOM 15032 C C . GLN A 1 64 ? 4.302 -6.879 0.220 1.00 0.00 64 GLN A C 12
ATOM 15033 O O . GLN A 1 64 ? 4.429 -6.816 -1.004 1.00 0.00 64 GLN A O 12
ATOM 15047 N N . LEU A 1 65 ? 4.005 -5.816 0.977 1.00 0.00 65 LEU A N 12
ATOM 15048 C CA . LEU A 1 65 ? 3.559 -4.521 0.424 1.00 0.00 65 LEU A CA 12
ATOM 15049 C C . LEU A 1 65 ? 4.717 -3.521 0.277 1.00 0.00 65 LEU A C 12
ATOM 15050 O O . LEU A 1 65 ? 5.391 -3.194 1.260 1.00 0.00 65 LEU A O 12
ATOM 15066 N N . VAL A 1 66 ? 4.940 -3.045 -0.961 1.00 0.00 66 VAL A N 12
ATOM 15067 C CA . VAL A 1 66 ? 5.791 -1.871 -1.242 1.00 0.00 66 VAL A CA 12
ATOM 15068 C C . VAL A 1 66 ? 5.005 -0.901 -2.148 1.00 0.00 66 VAL A C 12
ATOM 15069 O O . VAL A 1 66 ? 4.525 -1.288 -3.225 1.00 0.00 66 VAL A O 12
ATOM 15082 N N . LEU A 1 67 ? 4.828 0.348 -1.689 1.00 0.00 67 LEU A N 12
ATOM 15083 C CA . LEU A 1 67 ? 4.205 1.402 -2.501 1.00 0.00 67 LEU A CA 12
ATOM 15084 C C . LEU A 1 67 ? 5.263 1.977 -3.445 1.00 0.00 67 LEU A C 12
ATOM 15085 O O . LEU A 1 67 ? 6.459 1.816 -3.209 1.00 0.00 67 LEU A O 12
ATOM 15101 N N . ILE A 1 68 ? 4.811 2.582 -4.546 1.00 0.00 68 ILE A N 12
ATOM 15102 C CA . ILE A 1 68 ? 5.674 3.215 -5.552 1.00 0.00 68 ILE A CA 12
ATOM 15103 C C . ILE A 1 68 ? 5.089 4.595 -5.896 1.00 0.00 68 ILE A C 12
ATOM 15104 O O . ILE A 1 68 ? 3.875 4.728 -6.123 1.00 0.00 68 ILE A O 12
ATOM 15120 N N . PHE A 1 69 ? 5.971 5.601 -5.911 1.00 0.00 69 PHE A N 12
ATOM 15121 C CA . PHE A 1 69 ? 5.672 6.961 -6.380 1.00 0.00 69 PHE A CA 12
ATOM 15122 C C . PHE A 1 69 ? 6.999 7.735 -6.501 1.00 0.00 69 PHE A C 12
ATOM 15123 O O . PHE A 1 69 ? 7.959 7.420 -5.787 1.00 0.00 69 PHE A O 12
ATOM 15140 N N . ALA A 1 70 ? 7.039 8.730 -7.412 1.00 0.00 70 ALA A N 12
ATOM 15141 C CA . ALA A 1 70 ? 8.229 9.586 -7.671 1.00 0.00 70 ALA A CA 12
ATOM 15142 C C . ALA A 1 70 ? 9.391 8.796 -8.325 1.00 0.00 70 ALA A C 12
ATOM 15143 O O . ALA A 1 70 ? 10.528 9.282 -8.386 1.00 0.00 70 ALA A O 12
ATOM 15150 N N . GLY A 1 71 ? 9.083 7.587 -8.836 1.00 0.00 71 GLY A N 12
ATOM 15151 C CA . GLY A 1 71 ? 10.091 6.696 -9.425 1.00 0.00 71 GLY A CA 12
ATOM 15152 C C . GLY A 1 71 ? 10.821 5.842 -8.389 1.00 0.00 71 GLY A C 12
ATOM 15153 O O . GLY A 1 71 ? 11.748 5.107 -8.740 1.00 0.00 71 GLY A O 12
ATOM 15157 N N . LYS A 1 72 ? 10.393 5.925 -7.113 1.00 0.00 72 LYS A N 12
ATOM 15158 C CA . LYS A 1 72 ? 11.014 5.190 -5.987 1.00 0.00 72 LYS A CA 12
ATOM 15159 C C . LYS A 1 72 ? 9.928 4.447 -5.190 1.00 0.00 72 LYS A C 12
ATOM 15160 O O . LYS A 1 72 ? 8.733 4.702 -5.367 1.00 0.00 72 LYS A O 12
ATOM 15179 N N . ILE A 1 73 ? 10.362 3.523 -4.328 1.00 0.00 73 ILE A N 12
ATOM 15180 C CA . ILE A 1 73 ? 9.465 2.746 -3.454 1.00 0.00 73 ILE A CA 12
ATOM 15181 C C . ILE A 1 73 ? 9.236 3.499 -2.124 1.00 0.00 73 ILE A C 12
ATOM 15182 O O . ILE A 1 73 ? 10.189 3.923 -1.460 1.00 0.00 73 ILE A O 12
ATOM 15198 N N . LEU A 1 74 ? 7.957 3.709 -1.779 1.00 0.00 74 LEU A N 12
ATOM 15199 C CA . LEU A 1 74 ? 7.552 4.339 -0.517 1.00 0.00 74 LEU A CA 12
ATOM 15200 C C . LEU A 1 74 ? 7.574 3.274 0.591 1.00 0.00 74 LEU A C 12
ATOM 15201 O O . LEU A 1 74 ? 6.775 2.317 0.559 1.00 0.00 74 LEU A O 12
ATOM 15217 N N . LYS A 1 75 ? 8.515 3.421 1.527 1.00 0.00 75 LYS A N 12
ATOM 15218 C CA . LYS A 1 75 ? 8.666 2.517 2.678 1.00 0.00 75 LYS A CA 12
ATOM 15219 C C . LYS A 1 75 ? 8.148 3.202 3.952 1.00 0.00 75 LYS A C 12
ATOM 15220 O O . LYS A 1 75 ? 7.591 4.296 3.887 1.00 0.00 75 LYS A O 12
ATOM 15239 N N . ASP A 1 76 ? 8.343 2.544 5.111 1.00 0.00 76 ASP A N 12
ATOM 15240 C CA . ASP A 1 76 ? 7.924 3.073 6.437 1.00 0.00 76 ASP A CA 12
ATOM 15241 C C . ASP A 1 76 ? 8.684 4.363 6.834 1.00 0.00 76 ASP A C 12
ATOM 15242 O O . ASP A 1 76 ? 8.279 5.056 7.766 1.00 0.00 76 ASP A O 12
ATOM 15251 N N . GLN A 1 77 ? 9.800 4.638 6.136 1.00 0.00 77 GLN A N 12
ATOM 15252 C CA . GLN A 1 77 ? 10.548 5.914 6.237 1.00 0.00 77 GLN A CA 12
ATOM 15253 C C . GLN A 1 77 ? 9.773 7.083 5.573 1.00 0.00 77 GLN A C 12
ATOM 15254 O O . GLN A 1 77 ? 9.851 8.227 6.029 1.00 0.00 77 GLN A O 12
ATOM 15268 N N . ASP A 1 78 ? 9.036 6.767 4.490 1.00 0.00 78 ASP A N 12
ATOM 15269 C CA . ASP A 1 78 ? 8.308 7.755 3.666 1.00 0.00 78 ASP A CA 12
ATOM 15270 C C . ASP A 1 78 ? 6.880 7.973 4.191 1.00 0.00 78 ASP A C 12
ATOM 15271 O O . ASP A 1 78 ? 6.345 7.151 4.954 1.00 0.00 78 ASP A O 12
ATOM 15280 N N . THR A 1 79 ? 6.275 9.103 3.781 1.00 0.00 79 THR A N 12
ATOM 15281 C CA . THR A 1 79 ? 4.834 9.362 3.949 1.00 0.00 79 THR A CA 12
ATOM 15282 C C . THR A 1 79 ? 4.219 9.568 2.551 1.00 0.00 79 THR A C 12
ATOM 15283 O O . THR A 1 79 ? 4.933 9.915 1.593 1.00 0.00 79 THR A O 12
ATOM 15294 N N . LEU A 1 80 ? 2.903 9.344 2.424 1.00 0.00 80 LEU A N 12
ATOM 15295 C CA . LEU A 1 80 ? 2.175 9.569 1.157 1.00 0.00 80 LEU A CA 12
ATOM 15296 C C . LEU A 1 80 ? 2.098 11.076 0.831 1.00 0.00 80 LEU A C 12
ATOM 15297 O O . LEU A 1 80 ? 2.339 11.491 -0.311 1.00 0.00 80 LEU A O 12
ATOM 15313 N N . SER A 1 81 ? 1.836 11.883 1.875 1.00 0.00 81 SER A N 12
ATOM 15314 C CA . SER A 1 81 ? 1.696 13.348 1.768 1.00 0.00 81 SER A CA 12
ATOM 15315 C C . SER A 1 81 ? 3.035 14.023 1.381 1.00 0.00 81 SER A C 12
ATOM 15316 O O . SER A 1 81 ? 3.029 15.085 0.748 1.00 0.00 81 SER A O 12
ATOM 15324 N N . GLN A 1 82 ? 4.168 13.373 1.745 1.00 0.00 82 GLN A N 12
ATOM 15325 C CA . GLN A 1 82 ? 5.542 13.797 1.356 1.00 0.00 82 GLN A CA 12
ATOM 15326 C C . GLN A 1 82 ? 5.681 13.841 -0.175 1.00 0.00 82 GLN A C 12
ATOM 15327 O O . GLN A 1 82 ? 6.324 14.738 -0.731 1.00 0.00 82 GLN A O 12
ATOM 15341 N N . HIS A 1 83 ? 5.052 12.855 -0.837 1.00 0.00 83 HIS A N 12
ATOM 15342 C CA . HIS A 1 83 ? 5.107 12.689 -2.303 1.00 0.00 83 HIS A CA 12
ATOM 15343 C C . HIS A 1 83 ? 3.901 13.344 -2.995 1.00 0.00 83 HIS A C 12
ATOM 15344 O O . HIS A 1 83 ? 3.652 13.102 -4.175 1.00 0.00 83 HIS A O 12
ATOM 15359 N N . GLY A 1 84 ? 3.161 14.178 -2.239 1.00 0.00 84 GLY A N 12
ATOM 15360 C CA . GLY A 1 84 ? 2.054 14.974 -2.780 1.00 0.00 84 GLY A CA 12
ATOM 15361 C C . GLY A 1 84 ? 0.772 14.182 -2.975 1.00 0.00 84 GLY A C 12
ATOM 15362 O O . GLY A 1 84 ? -0.200 14.697 -3.545 1.00 0.00 84 GLY A O 12
ATOM 15366 N N . ILE A 1 85 ? 0.759 12.935 -2.482 1.00 0.00 85 ILE A N 12
ATOM 15367 C CA . ILE A 1 85 ? -0.402 12.051 -2.588 1.00 0.00 85 ILE A CA 12
ATOM 15368 C C . ILE A 1 85 ? -1.426 12.464 -1.522 1.00 0.00 85 ILE A C 12
ATOM 15369 O O . ILE A 1 85 ? -1.178 12.319 -0.318 1.00 0.00 85 ILE A O 12
ATOM 15385 N N . HIS A 1 86 ? -2.539 13.025 -1.982 1.00 0.00 86 HIS A N 12
ATOM 15386 C CA . HIS A 1 86 ? -3.594 13.579 -1.126 1.00 0.00 86 HIS A CA 12
ATOM 15387 C C . HIS A 1 86 ? -4.960 13.077 -1.619 1.00 0.00 86 HIS A C 12
ATOM 15388 O O . HIS A 1 86 ? -5.023 12.103 -2.385 1.00 0.00 86 HIS A O 12
ATOM 15403 N N . ASP A 1 87 ? -6.045 13.715 -1.150 1.00 0.00 87 ASP A N 12
ATOM 15404 C CA . ASP A 1 87 ? -7.414 13.403 -1.598 1.00 0.00 87 ASP A CA 12
ATOM 15405 C C . ASP A 1 87 ? -7.560 13.691 -3.106 1.00 0.00 87 ASP A C 12
ATOM 15406 O O . ASP A 1 87 ? -7.301 14.812 -3.551 1.00 0.00 87 ASP A O 12
ATOM 15415 N N . GLY A 1 88 ? -7.959 12.664 -3.873 1.00 0.00 88 GLY A N 12
ATOM 15416 C CA . GLY A 1 88 ? -8.093 12.769 -5.332 1.00 0.00 88 GLY A CA 12
ATOM 15417 C C . GLY A 1 88 ? -6.910 12.171 -6.083 1.00 0.00 88 GLY A C 12
ATOM 15418 O O . GLY A 1 88 ? -6.954 12.043 -7.311 1.00 0.00 88 GLY A O 12
ATOM 15422 N N . LEU A 1 89 ? -5.840 11.809 -5.348 1.00 0.00 89 LEU A N 12
ATOM 15423 C CA . LEU A 1 89 ? -4.661 11.116 -5.915 1.00 0.00 89 LEU A CA 12
ATOM 15424 C C . LEU A 1 89 ? -4.735 9.609 -5.611 1.00 0.00 89 LEU A C 12
ATOM 15425 O O . LEU A 1 89 ? -5.503 9.157 -4.743 1.00 0.00 89 LEU A O 12
ATOM 15441 N N . THR A 1 90 ? -3.919 8.845 -6.352 1.00 0.00 90 THR A N 12
ATOM 15442 C CA . THR A 1 90 ? -3.805 7.385 -6.228 1.00 0.00 90 THR A CA 12
ATOM 15443 C C . THR A 1 90 ? -2.318 6.989 -6.081 1.00 0.00 90 THR A C 12
ATOM 15444 O O . THR A 1 90 ? -1.437 7.595 -6.716 1.00 0.00 90 THR A O 12
ATOM 15455 N N . VAL A 1 91 ? -2.044 5.987 -5.222 1.00 0.00 91 VAL A N 12
ATOM 15456 C CA . VAL A 1 91 ? -0.702 5.414 -5.057 1.00 0.00 91 VAL A CA 12
ATOM 15457 C C . VAL A 1 91 ? -0.590 4.159 -5.934 1.00 0.00 91 VAL A C 12
ATOM 15458 O O . VAL A 1 91 ? -1.593 3.474 -6.200 1.00 0.00 91 VAL A O 12
ATOM 15471 N N . HIS A 1 92 ? 0.630 3.861 -6.364 1.00 0.00 92 HIS A N 12
ATOM 15472 C CA . HIS A 1 92 ? 0.957 2.584 -7.005 1.00 0.00 92 HIS A CA 12
ATOM 15473 C C . HIS A 1 92 ? 1.367 1.612 -5.893 1.00 0.00 92 HIS A C 12
ATOM 15474 O O . HIS A 1 92 ? 2.040 2.021 -4.947 1.00 0.00 92 HIS A O 12
ATOM 15489 N N . LEU A 1 93 ? 0.924 0.361 -5.968 1.00 0.00 93 LEU A N 12
ATOM 15490 C CA . LEU A 1 93 ? 1.317 -0.680 -5.003 1.00 0.00 93 LEU A CA 12
ATOM 15491 C C . LEU A 1 93 ? 1.622 -1.965 -5.750 1.00 0.00 93 LEU A C 12
ATOM 15492 O O . LEU A 1 93 ? 0.857 -2.390 -6.629 1.00 0.00 93 LEU A O 12
ATOM 15508 N N . VAL A 1 94 ? 2.750 -2.570 -5.392 1.00 0.00 94 VAL A N 12
ATOM 15509 C CA . VAL A 1 94 ? 3.163 -3.872 -5.901 1.00 0.00 94 VAL A CA 12
ATOM 15510 C C . VAL A 1 94 ? 3.257 -4.826 -4.717 1.00 0.00 94 VAL A C 12
ATOM 15511 O O . VAL A 1 94 ? 3.988 -4.573 -3.745 1.00 0.00 94 VAL A O 12
ATOM 15524 N N . ILE A 1 95 ? 2.462 -5.893 -4.794 1.00 0.00 95 ILE A N 12
ATOM 15525 C CA . ILE A 1 95 ? 2.363 -6.907 -3.760 1.00 0.00 95 ILE A CA 12
ATOM 15526 C C . ILE A 1 95 ? 3.127 -8.153 -4.207 1.00 0.00 95 ILE A C 12
ATOM 15527 O O . ILE A 1 95 ? 3.000 -8.578 -5.362 1.00 0.00 95 ILE A O 12
ATOM 15543 N N . LYS A 1 96 ? 3.895 -8.758 -3.290 1.00 0.00 96 LYS A N 12
ATOM 15544 C CA . LYS A 1 96 ? 4.624 -9.995 -3.577 1.00 0.00 96 LYS A CA 12
ATOM 15545 C C . LYS A 1 96 ? 3.781 -11.214 -3.144 1.00 0.00 96 LYS A C 12
ATOM 15546 O O . LYS A 1 96 ? 4.136 -11.974 -2.241 1.00 0.00 96 LYS A O 12
ATOM 15565 N N . THR A 1 97 ? 2.614 -11.353 -3.802 1.00 0.00 97 THR A N 12
ATOM 15566 C CA . THR A 1 97 ? 1.717 -12.510 -3.655 1.00 0.00 97 THR A CA 12
ATOM 15567 C C . THR A 1 97 ? 1.285 -12.989 -5.051 1.00 0.00 97 THR A C 12
ATOM 15568 O O . THR A 1 97 ? 0.891 -12.170 -5.894 1.00 0.00 97 THR A O 12
ATOM 15579 N N . GLN A 1 98 ? 1.389 -14.308 -5.301 1.00 0.00 98 GLN A N 12
ATOM 15580 C CA . GLN A 1 98 ? 0.884 -14.928 -6.541 1.00 0.00 98 GLN A CA 12
ATOM 15581 C C . GLN A 1 98 ? -0.653 -14.889 -6.548 1.00 0.00 98 GLN A C 12
ATOM 15582 O O . GLN A 1 98 ? -1.281 -14.651 -7.579 1.00 0.00 98 GLN A O 12
ATOM 15596 N N . ASN A 1 99 ? -1.229 -15.101 -5.363 1.00 0.00 99 ASN A N 12
ATOM 15597 C CA . ASN A 1 99 ? -2.662 -14.950 -5.105 1.00 0.00 99 ASN A CA 12
ATOM 15598 C C . ASN A 1 99 ? -2.831 -14.522 -3.647 1.00 0.00 99 ASN A C 12
ATOM 15599 O O . ASN A 1 99 ? -1.929 -14.731 -2.821 1.00 0.00 99 ASN A O 12
ATOM 15610 N N . ARG A 1 100 ? -3.968 -13.913 -3.337 1.00 0.00 100 ARG A N 12
ATOM 15611 C CA . ARG A 1 100 ? -4.302 -13.505 -1.971 1.00 0.00 100 ARG A CA 12
ATOM 15612 C C . ARG A 1 100 ? -5.606 -14.214 -1.553 1.00 0.00 100 ARG A C 12
ATOM 15613 O O . ARG A 1 100 ? -6.397 -14.591 -2.429 1.00 0.00 100 ARG A O 12
ATOM 15634 N N . PRO A 1 101 ? -5.829 -14.479 -0.223 1.00 0.00 101 PRO A N 12
ATOM 15635 C CA . PRO A 1 101 ? -7.099 -15.072 0.280 1.00 0.00 101 PRO A CA 12
ATOM 15636 C C . PRO A 1 101 ? -8.320 -14.095 0.138 1.00 0.00 101 PRO A C 12
ATOM 15637 O O . PRO A 1 101 ? -8.817 -13.917 -0.999 1.00 0.00 101 PRO A O 12
ATOM 15649 N N . PRO A 1 23 ? -12.671 20.648 7.366 1.00 0.00 23 PRO A N 13
ATOM 15650 C CA . PRO A 1 23 ? -11.536 19.991 6.680 1.00 0.00 23 PRO A CA 13
ATOM 15651 C C . PRO A 1 23 ? -11.962 18.603 6.161 1.00 0.00 23 PRO A C 13
ATOM 15652 O O . PRO A 1 23 ? -12.579 17.820 6.902 1.00 0.00 23 PRO A O 13
ATOM 15663 N N . LYS A 1 24 ? -11.637 18.325 4.884 1.00 0.00 24 LYS A N 13
ATOM 15664 C CA . LYS A 1 24 ? -11.857 17.012 4.257 1.00 0.00 24 LYS A CA 13
ATOM 15665 C C . LYS A 1 24 ? -10.783 16.011 4.726 1.00 0.00 24 LYS A C 13
ATOM 15666 O O . LYS A 1 24 ? -9.654 16.404 5.061 1.00 0.00 24 LYS A O 13
ATOM 15685 N N . ILE A 1 25 ? -11.148 14.725 4.758 1.00 0.00 25 ILE A N 13
ATOM 15686 C CA . ILE A 1 25 ? -10.210 13.628 5.010 1.00 0.00 25 ILE A CA 13
ATOM 15687 C C . ILE A 1 25 ? -9.546 13.237 3.665 1.00 0.00 25 ILE A C 13
ATOM 15688 O O . ILE A 1 25 ? -10.146 13.429 2.596 1.00 0.00 25 ILE A O 13
ATOM 15704 N N . MET A 1 26 ? -8.321 12.691 3.699 1.00 0.00 26 MET A N 13
ATOM 15705 C CA . MET A 1 26 ? -7.544 12.456 2.466 1.00 0.00 26 MET A CA 13
ATOM 15706 C C . MET A 1 26 ? -8.025 11.166 1.792 1.00 0.00 26 MET A C 13
ATOM 15707 O O . MET A 1 26 ? -7.767 10.058 2.285 1.00 0.00 26 MET A O 13
ATOM 15721 N N . LYS A 1 27 ? -8.774 11.344 0.690 1.00 0.00 27 LYS A N 13
ATOM 15722 C CA . LYS A 1 27 ? -9.314 10.251 -0.115 1.00 0.00 27 LYS A CA 13
ATOM 15723 C C . LYS A 1 27 ? -8.231 9.761 -1.093 1.00 0.00 27 LYS A C 13
ATOM 15724 O O . LYS A 1 27 ? -8.122 10.250 -2.225 1.00 0.00 27 LYS A O 13
ATOM 15743 N N . VAL A 1 28 ? -7.420 8.810 -0.631 1.00 0.00 28 VAL A N 13
ATOM 15744 C CA . VAL A 1 28 ? -6.247 8.333 -1.367 1.00 0.00 28 VAL A CA 13
ATOM 15745 C C . VAL A 1 28 ? -6.569 7.014 -2.069 1.00 0.00 28 VAL A C 13
ATOM 15746 O O . VAL A 1 28 ? -6.774 5.989 -1.410 1.00 0.00 28 VAL A O 13
ATOM 15759 N N . THR A 1 29 ? -6.600 7.047 -3.401 1.00 0.00 29 THR A N 13
ATOM 15760 C CA . THR A 1 29 ? -6.834 5.862 -4.219 1.00 0.00 29 THR A CA 13
ATOM 15761 C C . THR A 1 29 ? -5.508 5.103 -4.386 1.00 0.00 29 THR A C 13
ATOM 15762 O O . THR A 1 29 ? -4.445 5.704 -4.469 1.00 0.00 29 THR A O 13
ATOM 15773 N N . VAL A 1 30 ? -5.573 3.775 -4.312 1.00 0.00 30 VAL A N 13
ATOM 15774 C CA . VAL A 1 30 ? -4.399 2.897 -4.400 1.00 0.00 30 VAL A CA 13
ATOM 15775 C C . VAL A 1 30 ? -4.629 1.869 -5.504 1.00 0.00 30 VAL A C 13
ATOM 15776 O O . VAL A 1 30 ? -5.536 1.041 -5.398 1.00 0.00 30 VAL A O 13
ATOM 15789 N N . LYS A 1 31 ? -3.794 1.923 -6.553 1.00 0.00 31 LYS A N 13
ATOM 15790 C CA . LYS A 1 31 ? -3.893 1.036 -7.718 1.00 0.00 31 LYS A CA 13
ATOM 15791 C C . LYS A 1 31 ? -2.929 -0.141 -7.509 1.00 0.00 31 LYS A C 13
ATOM 15792 O O . LYS A 1 31 ? -1.769 0.046 -7.126 1.00 0.00 31 LYS A O 13
ATOM 15811 N N . THR A 1 32 ? -3.441 -1.351 -7.755 1.00 0.00 32 THR A N 13
ATOM 15812 C CA . THR A 1 32 ? -2.721 -2.617 -7.566 1.00 0.00 32 THR A CA 13
ATOM 15813 C C . THR A 1 32 ? -2.803 -3.439 -8.872 1.00 0.00 32 THR A C 13
ATOM 15814 O O . THR A 1 32 ? -3.634 -3.122 -9.738 1.00 0.00 32 THR A O 13
ATOM 15825 N N . PRO A 1 33 ? -1.966 -4.517 -9.054 1.00 0.00 33 PRO A N 13
ATOM 15826 C CA . PRO A 1 33 ? -2.037 -5.377 -10.272 1.00 0.00 33 PRO A CA 13
ATOM 15827 C C . PRO A 1 33 ? -3.276 -6.323 -10.312 1.00 0.00 33 PRO A C 13
ATOM 15828 O O . PRO A 1 33 ? -3.296 -7.278 -11.096 1.00 0.00 33 PRO A O 13
ATOM 15839 N N . LYS A 1 34 ? -4.309 -6.045 -9.483 1.00 0.00 34 LYS A N 13
ATOM 15840 C CA . LYS A 1 34 ? -5.580 -6.806 -9.482 1.00 0.00 34 LYS A CA 13
ATOM 15841 C C . LYS A 1 34 ? -6.807 -5.874 -9.468 1.00 0.00 34 LYS A C 13
ATOM 15842 O O . LYS A 1 34 ? -7.839 -6.207 -10.066 1.00 0.00 34 LYS A O 13
ATOM 15861 N N . GLU A 1 35 ? -6.692 -4.698 -8.815 1.00 0.00 35 GLU A N 13
ATOM 15862 C CA . GLU A 1 35 ? -7.853 -3.797 -8.572 1.00 0.00 35 GLU A CA 13
ATOM 15863 C C . GLU A 1 35 ? -7.387 -2.417 -8.062 1.00 0.00 35 GLU A C 13
ATOM 15864 O O . GLU A 1 35 ? -6.237 -2.034 -8.272 1.00 0.00 35 GLU A O 13
ATOM 15876 N N . LYS A 1 36 ? -8.305 -1.652 -7.444 1.00 0.00 36 LYS A N 13
ATOM 15877 C CA . LYS A 1 36 ? -7.963 -0.439 -6.682 1.00 0.00 36 LYS A CA 13
ATOM 15878 C C . LYS A 1 36 ? -8.964 -0.216 -5.533 1.00 0.00 36 LYS A C 13
ATOM 15879 O O . LYS A 1 36 ? -10.073 -0.763 -5.550 1.00 0.00 36 LYS A O 13
ATOM 15898 N N . GLU A 1 37 ? -8.543 0.582 -4.536 1.00 0.00 37 GLU A N 13
ATOM 15899 C CA . GLU A 1 37 ? -9.394 1.015 -3.409 1.00 0.00 37 GLU A CA 13
ATOM 15900 C C . GLU A 1 37 ? -8.946 2.405 -2.937 1.00 0.00 37 GLU A C 13
ATOM 15901 O O . GLU A 1 37 ? -7.745 2.665 -2.801 1.00 0.00 37 GLU A O 13
ATOM 15913 N N . GLU A 1 38 ? -9.928 3.278 -2.670 1.00 0.00 38 GLU A N 13
ATOM 15914 C CA . GLU A 1 38 ? -9.703 4.622 -2.144 1.00 0.00 38 GLU A CA 13
ATOM 15915 C C . GLU A 1 38 ? -9.920 4.603 -0.624 1.00 0.00 38 GLU A C 13
ATOM 15916 O O . GLU A 1 38 ? -11.043 4.406 -0.150 1.00 0.00 38 GLU A O 13
ATOM 15928 N N . PHE A 1 39 ? -8.830 4.764 0.125 1.00 0.00 39 PHE A N 13
ATOM 15929 C CA . PHE A 1 39 ? -8.848 4.833 1.592 1.00 0.00 39 PHE A CA 13
ATOM 15930 C C . PHE A 1 39 ? -9.078 6.283 2.047 1.00 0.00 39 PHE A C 13
ATOM 15931 O O . PHE A 1 39 ? -8.919 7.217 1.260 1.00 0.00 39 PHE A O 13
ATOM 15948 N N . ALA A 1 40 ? -9.466 6.456 3.314 1.00 0.00 40 ALA A N 13
ATOM 15949 C CA . ALA A 1 40 ? -9.667 7.777 3.926 1.00 0.00 40 ALA A CA 13
ATOM 15950 C C . ALA A 1 40 ? -8.776 7.878 5.168 1.00 0.00 40 ALA A C 13
ATOM 15951 O O . ALA A 1 40 ? -8.967 7.132 6.136 1.00 0.00 40 ALA A O 13
ATOM 15958 N N . VAL A 1 41 ? -7.790 8.783 5.117 1.00 0.00 41 VAL A N 13
ATOM 15959 C CA . VAL A 1 41 ? -6.776 8.953 6.175 1.00 0.00 41 VAL A CA 13
ATOM 15960 C C . VAL A 1 41 ? -6.694 10.437 6.577 1.00 0.00 41 VAL A C 13
ATOM 15961 O O . VAL A 1 41 ? -6.687 11.303 5.701 1.00 0.00 41 VAL A O 13
ATOM 15974 N N . PRO A 1 42 ? -6.677 10.763 7.909 1.00 0.00 42 PRO A N 13
ATOM 15975 C CA . PRO A 1 42 ? -6.828 12.159 8.414 1.00 0.00 42 PRO A CA 13
ATOM 15976 C C . PRO A 1 42 ? -5.536 13.017 8.326 1.00 0.00 42 PRO A C 13
ATOM 15977 O O . PRO A 1 42 ? -5.100 13.582 9.324 1.00 0.00 42 PRO A O 13
ATOM 15988 N N . GLU A 1 43 ? -4.950 13.095 7.103 1.00 0.00 43 GLU A N 13
ATOM 15989 C CA . GLU A 1 43 ? -3.791 13.961 6.711 1.00 0.00 43 GLU A CA 13
ATOM 15990 C C . GLU A 1 43 ? -2.561 13.878 7.643 1.00 0.00 43 GLU A C 13
ATOM 15991 O O . GLU A 1 43 ? -1.630 14.670 7.510 1.00 0.00 43 GLU A O 13
ATOM 16003 N N . ASN A 1 44 ? -2.535 12.883 8.534 1.00 0.00 44 ASN A N 13
ATOM 16004 C CA . ASN A 1 44 ? -1.447 12.689 9.498 1.00 0.00 44 ASN A CA 13
ATOM 16005 C C . ASN A 1 44 ? -0.907 11.262 9.368 1.00 0.00 44 ASN A C 13
ATOM 16006 O O . ASN A 1 44 ? 0.278 11.026 9.623 1.00 0.00 44 ASN A O 13
ATOM 16017 N N . SER A 1 45 ? -1.788 10.316 8.947 1.00 0.00 45 SER A N 13
ATOM 16018 C CA . SER A 1 45 ? -1.409 8.919 8.718 1.00 0.00 45 SER A CA 13
ATOM 16019 C C . SER A 1 45 ? -0.267 8.820 7.688 1.00 0.00 45 SER A C 13
ATOM 16020 O O . SER A 1 45 ? -0.406 9.272 6.548 1.00 0.00 45 SER A O 13
ATOM 16028 N N . SER A 1 46 ? 0.866 8.273 8.133 1.00 0.00 46 SER A N 13
ATOM 16029 C CA . SER A 1 46 ? 2.039 8.020 7.294 1.00 0.00 46 SER A CA 13
ATOM 16030 C C . SER A 1 46 ? 1.839 6.749 6.460 1.00 0.00 46 SER A C 13
ATOM 16031 O O . SER A 1 46 ? 0.835 6.053 6.623 1.00 0.00 46 SER A O 13
ATOM 16039 N N . VAL A 1 47 ? 2.817 6.439 5.585 1.00 0.00 47 VAL A N 13
ATOM 16040 C CA . VAL A 1 47 ? 2.843 5.162 4.844 1.00 0.00 47 VAL A CA 13
ATOM 16041 C C . VAL A 1 47 ? 2.924 3.979 5.840 1.00 0.00 47 VAL A C 13
ATOM 16042 O O . VAL A 1 47 ? 2.367 2.913 5.581 1.00 0.00 47 VAL A O 13
ATOM 16055 N N . GLN A 1 48 ? 3.559 4.238 7.009 1.00 0.00 48 GLN A N 13
ATOM 16056 C CA . GLN A 1 48 ? 3.685 3.281 8.128 1.00 0.00 48 GLN A CA 13
ATOM 16057 C C . GLN A 1 48 ? 2.306 2.803 8.652 1.00 0.00 48 GLN A C 13
ATOM 16058 O O . GLN A 1 48 ? 2.163 1.652 9.062 1.00 0.00 48 GLN A O 13
ATOM 16072 N N . GLN A 1 49 ? 1.300 3.691 8.639 1.00 0.00 49 GLN A N 13
ATOM 16073 C CA . GLN A 1 49 ? -0.087 3.332 9.040 1.00 0.00 49 GLN A CA 13
ATOM 16074 C C . GLN A 1 49 ? -0.964 3.026 7.808 1.00 0.00 49 GLN A C 13
ATOM 16075 O O . GLN A 1 49 ? -1.968 2.312 7.900 1.00 0.00 49 GLN A O 13
ATOM 16089 N N . PHE A 1 50 ? -0.556 3.542 6.651 1.00 0.00 50 PHE A N 13
ATOM 16090 C CA . PHE A 1 50 ? -1.369 3.489 5.428 1.00 0.00 50 PHE A CA 13
ATOM 16091 C C . PHE A 1 50 ? -1.408 2.064 4.838 1.00 0.00 50 PHE A C 13
ATOM 16092 O O . PHE A 1 50 ? -2.467 1.594 4.413 1.00 0.00 50 PHE A O 13
ATOM 16109 N N . LYS A 1 51 ? -0.244 1.384 4.824 1.00 0.00 51 LYS A N 13
ATOM 16110 C CA . LYS A 1 51 ? -0.133 0.004 4.294 1.00 0.00 51 LYS A CA 13
ATOM 16111 C C . LYS A 1 51 ? -0.818 -1.022 5.235 1.00 0.00 51 LYS A C 13
ATOM 16112 O O . LYS A 1 51 ? -1.106 -2.151 4.831 1.00 0.00 51 LYS A O 13
ATOM 16131 N N . GLU A 1 52 ? -1.071 -0.596 6.486 1.00 0.00 52 GLU A N 13
ATOM 16132 C CA . GLU A 1 52 ? -1.872 -1.359 7.465 1.00 0.00 52 GLU A CA 13
ATOM 16133 C C . GLU A 1 52 ? -3.351 -1.388 7.014 1.00 0.00 52 GLU A C 13
ATOM 16134 O O . GLU A 1 52 ? -3.995 -2.446 7.009 1.00 0.00 52 GLU A O 13
ATOM 16146 N N . GLU A 1 53 ? -3.847 -0.194 6.614 1.00 0.00 53 GLU A N 13
ATOM 16147 C CA . GLU A 1 53 ? -5.219 0.005 6.080 1.00 0.00 53 GLU A CA 13
ATOM 16148 C C . GLU A 1 53 ? -5.419 -0.793 4.782 1.00 0.00 53 GLU A C 13
ATOM 16149 O O . GLU A 1 53 ? -6.513 -1.302 4.506 1.00 0.00 53 GLU A O 13
ATOM 16161 N N . ILE A 1 54 ? -4.340 -0.868 3.996 1.00 0.00 54 ILE A N 13
ATOM 16162 C CA . ILE A 1 54 ? -4.286 -1.654 2.766 1.00 0.00 54 ILE A CA 13
ATOM 16163 C C . ILE A 1 54 ? -4.419 -3.162 3.060 1.00 0.00 54 ILE A C 13
ATOM 16164 O O . ILE A 1 54 ? -5.305 -3.822 2.521 1.00 0.00 54 ILE A O 13
ATOM 16180 N N . SER A 1 55 ? -3.551 -3.672 3.948 1.00 0.00 55 SER A N 13
ATOM 16181 C CA . SER A 1 55 ? -3.370 -5.123 4.157 1.00 0.00 55 SER A CA 13
ATOM 16182 C C . SER A 1 55 ? -4.640 -5.787 4.717 1.00 0.00 55 SER A C 13
ATOM 16183 O O . SER A 1 55 ? -4.936 -6.937 4.388 1.00 0.00 55 SER A O 13
ATOM 16191 N N . LYS A 1 56 ? -5.397 -5.040 5.544 1.00 0.00 56 LYS A N 13
ATOM 16192 C CA . LYS A 1 56 ? -6.662 -5.528 6.141 1.00 0.00 56 LYS A CA 13
ATOM 16193 C C . LYS A 1 56 ? -7.800 -5.567 5.096 1.00 0.00 56 LYS A C 13
ATOM 16194 O O . LYS A 1 56 ? -8.738 -6.358 5.220 1.00 0.00 56 LYS A O 13
ATOM 16213 N N . ARG A 1 57 ? -7.702 -4.696 4.077 1.00 0.00 57 ARG A N 13
ATOM 16214 C CA . ARG A 1 57 ? -8.696 -4.597 2.990 1.00 0.00 57 ARG A CA 13
ATOM 16215 C C . ARG A 1 57 ? -8.471 -5.745 1.979 1.00 0.00 57 ARG A C 13
ATOM 16216 O O . ARG A 1 57 ? -9.398 -6.494 1.647 1.00 0.00 57 ARG A O 13
ATOM 16237 N N . PHE A 1 58 ? -7.222 -5.860 1.507 1.00 0.00 58 PHE A N 13
ATOM 16238 C CA . PHE A 1 58 ? -6.817 -6.860 0.499 1.00 0.00 58 PHE A CA 13
ATOM 16239 C C . PHE A 1 58 ? -6.667 -8.267 1.122 1.00 0.00 58 PHE A C 13
ATOM 16240 O O . PHE A 1 58 ? -6.618 -9.260 0.391 1.00 0.00 58 PHE A O 13
ATOM 16257 N N . LYS A 1 59 ? -6.618 -8.325 2.481 1.00 0.00 59 LYS A N 13
ATOM 16258 C CA . LYS A 1 59 ? -6.424 -9.572 3.272 1.00 0.00 59 LYS A CA 13
ATOM 16259 C C . LYS A 1 59 ? -5.014 -10.154 3.067 1.00 0.00 59 LYS A C 13
ATOM 16260 O O . LYS A 1 59 ? -4.753 -11.307 3.423 1.00 0.00 59 LYS A O 13
ATOM 16279 N N . SER A 1 60 ? -4.103 -9.317 2.556 1.00 0.00 60 SER A N 13
ATOM 16280 C CA . SER A 1 60 ? -2.692 -9.661 2.357 1.00 0.00 60 SER A CA 13
ATOM 16281 C C . SER A 1 60 ? -1.862 -9.220 3.579 1.00 0.00 60 SER A C 13
ATOM 16282 O O . SER A 1 60 ? -2.415 -8.775 4.600 1.00 0.00 60 SER A O 13
ATOM 16290 N N . HIS A 1 61 ? -0.539 -9.382 3.471 1.00 0.00 61 HIS A N 13
ATOM 16291 C CA . HIS A 1 61 ? 0.424 -9.056 4.532 1.00 0.00 61 HIS A CA 13
ATOM 16292 C C . HIS A 1 61 ? 1.233 -7.817 4.131 1.00 0.00 61 HIS A C 13
ATOM 16293 O O . HIS A 1 61 ? 1.580 -7.664 2.961 1.00 0.00 61 HIS A O 13
ATOM 16308 N N . THR A 1 62 ? 1.545 -6.946 5.111 1.00 0.00 62 THR A N 13
ATOM 16309 C CA . THR A 1 62 ? 2.331 -5.715 4.872 1.00 0.00 62 THR A CA 13
ATOM 16310 C C . THR A 1 62 ? 3.767 -6.044 4.403 1.00 0.00 62 THR A C 13
ATOM 16311 O O . THR A 1 62 ? 4.378 -5.277 3.650 1.00 0.00 62 THR A O 13
ATOM 16322 N N . ASP A 1 63 ? 4.262 -7.216 4.838 1.00 0.00 63 ASP A N 13
ATOM 16323 C CA . ASP A 1 63 ? 5.609 -7.722 4.507 1.00 0.00 63 ASP A CA 13
ATOM 16324 C C . ASP A 1 63 ? 5.805 -7.947 2.988 1.00 0.00 63 ASP A C 13
ATOM 16325 O O . ASP A 1 63 ? 6.928 -7.851 2.495 1.00 0.00 63 ASP A O 13
ATOM 16334 N N . GLN A 1 64 ? 4.722 -8.244 2.250 1.00 0.00 64 GLN A N 13
ATOM 16335 C CA . GLN A 1 64 ? 4.814 -8.564 0.802 1.00 0.00 64 GLN A CA 13
ATOM 16336 C C . GLN A 1 64 ? 4.409 -7.385 -0.098 1.00 0.00 64 GLN A C 13
ATOM 16337 O O . GLN A 1 64 ? 4.570 -7.461 -1.320 1.00 0.00 64 GLN A O 13
ATOM 16351 N N . LEU A 1 65 ? 3.887 -6.286 0.490 1.00 0.00 65 LEU A N 13
ATOM 16352 C CA . LEU A 1 65 ? 3.397 -5.130 -0.292 1.00 0.00 65 LEU A CA 13
ATOM 16353 C C . LEU A 1 65 ? 4.175 -3.842 0.034 1.00 0.00 65 LEU A C 13
ATOM 16354 O O . LEU A 1 65 ? 4.587 -3.620 1.176 1.00 0.00 65 LEU A O 13
ATOM 16370 N N . VAL A 1 66 ? 4.394 -3.028 -1.016 1.00 0.00 66 VAL A N 13
ATOM 16371 C CA . VAL A 1 66 ? 5.085 -1.722 -0.948 1.00 0.00 66 VAL A CA 13
ATOM 16372 C C . VAL A 1 66 ? 4.379 -0.716 -1.870 1.00 0.00 66 VAL A C 13
ATOM 16373 O O . VAL A 1 66 ? 3.930 -1.077 -2.972 1.00 0.00 66 VAL A O 13
ATOM 16386 N N . LEU A 1 67 ? 4.288 0.538 -1.411 1.00 0.00 67 LEU A N 13
ATOM 16387 C CA . LEU A 1 67 ? 3.793 1.652 -2.232 1.00 0.00 67 LEU A CA 13
ATOM 16388 C C . LEU A 1 67 ? 4.931 2.163 -3.120 1.00 0.00 67 LEU A C 13
ATOM 16389 O O . LEU A 1 67 ? 6.100 2.034 -2.761 1.00 0.00 67 LEU A O 13
ATOM 16405 N N . ILE A 1 68 ? 4.580 2.692 -4.303 1.00 0.00 68 ILE A N 13
ATOM 16406 C CA . ILE A 1 68 ? 5.531 3.320 -5.233 1.00 0.00 68 ILE A CA 13
ATOM 16407 C C . ILE A 1 68 ? 4.941 4.662 -5.703 1.00 0.00 68 ILE A C 13
ATOM 16408 O O . ILE A 1 68 ? 3.760 4.742 -6.078 1.00 0.00 68 ILE A O 13
ATOM 16424 N N . PHE A 1 69 ? 5.784 5.699 -5.671 1.00 0.00 69 PHE A N 13
ATOM 16425 C CA . PHE A 1 69 ? 5.472 7.034 -6.196 1.00 0.00 69 PHE A CA 13
ATOM 16426 C C . PHE A 1 69 ? 6.787 7.694 -6.626 1.00 0.00 69 PHE A C 13
ATOM 16427 O O . PHE A 1 69 ? 7.797 7.561 -5.928 1.00 0.00 69 PHE A O 13
ATOM 16444 N N . ALA A 1 70 ? 6.756 8.379 -7.791 1.00 0.00 70 ALA A N 13
ATOM 16445 C CA . ALA A 1 70 ? 7.929 9.059 -8.390 1.00 0.00 70 ALA A CA 13
ATOM 16446 C C . ALA A 1 70 ? 9.029 8.047 -8.795 1.00 0.00 70 ALA A C 13
ATOM 16447 O O . ALA A 1 70 ? 10.185 8.425 -9.012 1.00 0.00 70 ALA A O 13
ATOM 16454 N N . GLY A 1 71 ? 8.642 6.757 -8.915 1.00 0.00 71 GLY A N 13
ATOM 16455 C CA . GLY A 1 71 ? 9.569 5.677 -9.257 1.00 0.00 71 GLY A CA 13
ATOM 16456 C C . GLY A 1 71 ? 10.144 4.964 -8.037 1.00 0.00 71 GLY A C 13
ATOM 16457 O O . GLY A 1 71 ? 10.610 3.824 -8.149 1.00 0.00 71 GLY A O 13
ATOM 16461 N N . LYS A 1 72 ? 10.107 5.621 -6.861 1.00 0.00 72 LYS A N 13
ATOM 16462 C CA . LYS A 1 72 ? 10.715 5.090 -5.626 1.00 0.00 72 LYS A CA 13
ATOM 16463 C C . LYS A 1 72 ? 9.643 4.467 -4.714 1.00 0.00 72 LYS A C 13
ATOM 16464 O O . LYS A 1 72 ? 8.497 4.928 -4.675 1.00 0.00 72 LYS A O 13
ATOM 16483 N N . ILE A 1 73 ? 10.042 3.409 -3.997 1.00 0.00 73 ILE A N 13
ATOM 16484 C CA . ILE A 1 73 ? 9.199 2.752 -2.982 1.00 0.00 73 ILE A CA 13
ATOM 16485 C C . ILE A 1 73 ? 9.040 3.657 -1.735 1.00 0.00 73 ILE A C 13
ATOM 16486 O O . ILE A 1 73 ? 10.019 4.230 -1.235 1.00 0.00 73 ILE A O 13
ATOM 16502 N N . LEU A 1 74 ? 7.793 3.812 -1.274 1.00 0.00 74 LEU A N 13
ATOM 16503 C CA . LEU A 1 74 ? 7.463 4.572 -0.065 1.00 0.00 74 LEU A CA 13
ATOM 16504 C C . LEU A 1 74 ? 7.598 3.643 1.157 1.00 0.00 74 LEU A C 13
ATOM 16505 O O . LEU A 1 74 ? 6.839 2.674 1.299 1.00 0.00 74 LEU A O 13
ATOM 16521 N N . LYS A 1 75 ? 8.599 3.921 1.997 1.00 0.00 75 LYS A N 13
ATOM 16522 C CA . LYS A 1 75 ? 8.864 3.168 3.236 1.00 0.00 75 LYS A CA 13
ATOM 16523 C C . LYS A 1 75 ? 8.081 3.789 4.409 1.00 0.00 75 LYS A C 13
ATOM 16524 O O . LYS A 1 75 ? 7.336 4.760 4.225 1.00 0.00 75 LYS A O 13
ATOM 16543 N N . ASP A 1 76 ? 8.263 3.232 5.623 1.00 0.00 76 ASP A N 13
ATOM 16544 C CA . ASP A 1 76 ? 7.535 3.685 6.833 1.00 0.00 76 ASP A CA 13
ATOM 16545 C C . ASP A 1 76 ? 8.012 5.076 7.287 1.00 0.00 76 ASP A C 13
ATOM 16546 O O . ASP A 1 76 ? 7.278 5.790 7.971 1.00 0.00 76 ASP A O 13
ATOM 16555 N N . GLN A 1 77 ? 9.253 5.430 6.899 1.00 0.00 77 GLN A N 13
ATOM 16556 C CA . GLN A 1 77 ? 9.852 6.756 7.167 1.00 0.00 77 GLN A CA 13
ATOM 16557 C C . GLN A 1 77 ? 9.227 7.855 6.276 1.00 0.00 77 GLN A C 13
ATOM 16558 O O . GLN A 1 77 ? 9.374 9.052 6.555 1.00 0.00 77 GLN A O 13
ATOM 16572 N N . ASP A 1 78 ? 8.535 7.423 5.210 1.00 0.00 78 ASP A N 13
ATOM 16573 C CA . ASP A 1 78 ? 7.835 8.310 4.269 1.00 0.00 78 ASP A CA 13
ATOM 16574 C C . ASP A 1 78 ? 6.366 8.472 4.691 1.00 0.00 78 ASP A C 13
ATOM 16575 O O . ASP A 1 78 ? 5.781 7.565 5.305 1.00 0.00 78 ASP A O 13
ATOM 16584 N N . THR A 1 79 ? 5.781 9.645 4.396 1.00 0.00 79 THR A N 13
ATOM 16585 C CA . THR A 1 79 ? 4.328 9.871 4.476 1.00 0.00 79 THR A CA 13
ATOM 16586 C C . THR A 1 79 ? 3.844 10.209 3.065 1.00 0.00 79 THR A C 13
ATOM 16587 O O . THR A 1 79 ? 4.556 10.892 2.315 1.00 0.00 79 THR A O 13
ATOM 16598 N N . LEU A 1 80 ? 2.645 9.736 2.714 1.00 0.00 80 LEU A N 13
ATOM 16599 C CA . LEU A 1 80 ? 2.020 10.007 1.407 1.00 0.00 80 LEU A CA 13
ATOM 16600 C C . LEU A 1 80 ? 1.930 11.529 1.110 1.00 0.00 80 LEU A C 13
ATOM 16601 O O . LEU A 1 80 ? 2.275 11.966 0.014 1.00 0.00 80 LEU A O 13
ATOM 16617 N N . SER A 1 81 ? 1.522 12.315 2.123 1.00 0.00 81 SER A N 13
ATOM 16618 C CA . SER A 1 81 ? 1.262 13.762 1.977 1.00 0.00 81 SER A CA 13
ATOM 16619 C C . SER A 1 81 ? 2.554 14.583 1.745 1.00 0.00 81 SER A C 13
ATOM 16620 O O . SER A 1 81 ? 2.502 15.631 1.089 1.00 0.00 81 SER A O 13
ATOM 16628 N N . GLN A 1 82 ? 3.709 14.108 2.270 1.00 0.00 82 GLN A N 13
ATOM 16629 C CA . GLN A 1 82 ? 5.032 14.733 1.982 1.00 0.00 82 GLN A CA 13
ATOM 16630 C C . GLN A 1 82 ? 5.453 14.488 0.516 1.00 0.00 82 GLN A C 13
ATOM 16631 O O . GLN A 1 82 ? 6.261 15.243 -0.036 1.00 0.00 82 GLN A O 13
ATOM 16645 N N . HIS A 1 83 ? 4.898 13.425 -0.100 1.00 0.00 83 HIS A N 13
ATOM 16646 C CA . HIS A 1 83 ? 5.102 13.112 -1.533 1.00 0.00 83 HIS A CA 13
ATOM 16647 C C . HIS A 1 83 ? 4.022 13.784 -2.410 1.00 0.00 83 HIS A C 13
ATOM 16648 O O . HIS A 1 83 ? 3.956 13.525 -3.609 1.00 0.00 83 HIS A O 13
ATOM 16663 N N . GLY A 1 84 ? 3.187 14.645 -1.791 1.00 0.00 84 GLY A N 13
ATOM 16664 C CA . GLY A 1 84 ? 2.139 15.395 -2.501 1.00 0.00 84 GLY A CA 13
ATOM 16665 C C . GLY A 1 84 ? 0.900 14.564 -2.807 1.00 0.00 84 GLY A C 13
ATOM 16666 O O . GLY A 1 84 ? 0.080 14.944 -3.654 1.00 0.00 84 GLY A O 13
ATOM 16670 N N . ILE A 1 85 ? 0.765 13.427 -2.108 1.00 0.00 85 ILE A N 13
ATOM 16671 C CA . ILE A 1 85 ? -0.365 12.507 -2.272 1.00 0.00 85 ILE A CA 13
ATOM 16672 C C . ILE A 1 85 ? -1.415 12.800 -1.192 1.00 0.00 85 ILE A C 13
ATOM 16673 O O . ILE A 1 85 ? -1.100 12.819 0.006 1.00 0.00 85 ILE A O 13
ATOM 16689 N N . HIS A 1 86 ? -2.659 13.005 -1.626 1.00 0.00 86 HIS A N 13
ATOM 16690 C CA . HIS A 1 86 ? -3.780 13.356 -0.748 1.00 0.00 86 HIS A CA 13
ATOM 16691 C C . HIS A 1 86 ? -5.099 12.987 -1.442 1.00 0.00 86 HIS A C 13
ATOM 16692 O O . HIS A 1 86 ? -5.119 12.078 -2.286 1.00 0.00 86 HIS A O 13
ATOM 16707 N N . ASP A 1 87 ? -6.197 13.654 -1.049 1.00 0.00 87 ASP A N 13
ATOM 16708 C CA . ASP A 1 87 ? -7.518 13.479 -1.670 1.00 0.00 87 ASP A CA 13
ATOM 16709 C C . ASP A 1 87 ? -7.468 13.707 -3.204 1.00 0.00 87 ASP A C 13
ATOM 16710 O O . ASP A 1 87 ? -7.003 14.755 -3.667 1.00 0.00 87 ASP A O 13
ATOM 16719 N N . GLY A 1 88 ? -7.896 12.684 -3.967 1.00 0.00 88 GLY A N 13
ATOM 16720 C CA . GLY A 1 88 ? -7.957 12.748 -5.432 1.00 0.00 88 GLY A CA 13
ATOM 16721 C C . GLY A 1 88 ? -6.742 12.154 -6.135 1.00 0.00 88 GLY A C 13
ATOM 16722 O O . GLY A 1 88 ? -6.758 12.002 -7.359 1.00 0.00 88 GLY A O 13
ATOM 16726 N N . LEU A 1 89 ? -5.678 11.836 -5.369 1.00 0.00 89 LEU A N 13
ATOM 16727 C CA . LEU A 1 89 ? -4.424 11.263 -5.919 1.00 0.00 89 LEU A CA 13
ATOM 16728 C C . LEU A 1 89 ? -4.442 9.733 -5.792 1.00 0.00 89 LEU A C 13
ATOM 16729 O O . LEU A 1 89 ? -5.135 9.181 -4.924 1.00 0.00 89 LEU A O 13
ATOM 16745 N N . THR A 1 90 ? -3.662 9.063 -6.664 1.00 0.00 90 THR A N 13
ATOM 16746 C CA . THR A 1 90 ? -3.539 7.599 -6.690 1.00 0.00 90 THR A CA 13
ATOM 16747 C C . THR A 1 90 ? -2.062 7.175 -6.554 1.00 0.00 90 THR A C 13
ATOM 16748 O O . THR A 1 90 ? -1.203 7.620 -7.328 1.00 0.00 90 THR A O 13
ATOM 16759 N N . VAL A 1 91 ? -1.787 6.302 -5.568 1.00 0.00 91 VAL A N 13
ATOM 16760 C CA . VAL A 1 91 ? -0.458 5.700 -5.361 1.00 0.00 91 VAL A CA 13
ATOM 16761 C C . VAL A 1 91 ? -0.419 4.345 -6.083 1.00 0.00 91 VAL A C 13
ATOM 16762 O O . VAL A 1 91 ? -1.462 3.716 -6.292 1.00 0.00 91 VAL A O 13
ATOM 16775 N N . HIS A 1 92 ? 0.778 3.907 -6.470 1.00 0.00 92 HIS A N 13
ATOM 16776 C CA . HIS A 1 92 ? 0.996 2.530 -6.941 1.00 0.00 92 HIS A CA 13
ATOM 16777 C C . HIS A 1 92 ? 1.273 1.621 -5.743 1.00 0.00 92 HIS A C 13
ATOM 16778 O O . HIS A 1 92 ? 1.797 2.068 -4.724 1.00 0.00 92 HIS A O 13
ATOM 16793 N N . LEU A 1 93 ? 0.884 0.356 -5.870 1.00 0.00 93 LEU A N 13
ATOM 16794 C CA . LEU A 1 93 ? 1.102 -0.663 -4.843 1.00 0.00 93 LEU A CA 13
ATOM 16795 C C . LEU A 1 93 ? 1.355 -1.999 -5.522 1.00 0.00 93 LEU A C 13
ATOM 16796 O O . LEU A 1 93 ? 0.532 -2.466 -6.322 1.00 0.00 93 LEU A O 13
ATOM 16812 N N . VAL A 1 94 ? 2.499 -2.608 -5.213 1.00 0.00 94 VAL A N 13
ATOM 16813 C CA . VAL A 1 94 ? 2.806 -3.963 -5.662 1.00 0.00 94 VAL A CA 13
ATOM 16814 C C . VAL A 1 94 ? 2.739 -4.893 -4.456 1.00 0.00 94 VAL A C 13
ATOM 16815 O O . VAL A 1 94 ? 3.585 -4.818 -3.554 1.00 0.00 94 VAL A O 13
ATOM 16828 N N . ILE A 1 95 ? 1.698 -5.730 -4.434 1.00 0.00 95 ILE A N 13
ATOM 16829 C CA . ILE A 1 95 ? 1.556 -6.805 -3.456 1.00 0.00 95 ILE A CA 13
ATOM 16830 C C . ILE A 1 95 ? 2.090 -8.080 -4.109 1.00 0.00 95 ILE A C 13
ATOM 16831 O O . ILE A 1 95 ? 1.697 -8.387 -5.241 1.00 0.00 95 ILE A O 13
ATOM 16847 N N . LYS A 1 96 ? 2.984 -8.806 -3.418 1.00 0.00 96 LYS A N 13
ATOM 16848 C CA . LYS A 1 96 ? 3.548 -10.068 -3.933 1.00 0.00 96 LYS A CA 13
ATOM 16849 C C . LYS A 1 96 ? 2.586 -11.240 -3.612 1.00 0.00 96 LYS A C 13
ATOM 16850 O O . LYS A 1 96 ? 2.899 -12.152 -2.840 1.00 0.00 96 LYS A O 13
ATOM 16869 N N . THR A 1 97 ? 1.372 -11.153 -4.181 1.00 0.00 97 THR A N 13
ATOM 16870 C CA . THR A 1 97 ? 0.337 -12.190 -4.080 1.00 0.00 97 THR A CA 13
ATOM 16871 C C . THR A 1 97 ? -0.027 -12.721 -5.476 1.00 0.00 97 THR A C 13
ATOM 16872 O O . THR A 1 97 ? 0.009 -11.977 -6.460 1.00 0.00 97 THR A O 13
ATOM 16883 N N . GLN A 1 98 ? -0.385 -14.011 -5.550 1.00 0.00 98 GLN A N 13
ATOM 16884 C CA . GLN A 1 98 ? -1.008 -14.613 -6.754 1.00 0.00 98 GLN A CA 13
ATOM 16885 C C . GLN A 1 98 ? -2.069 -15.650 -6.346 1.00 0.00 98 GLN A C 13
ATOM 16886 O O . GLN A 1 98 ? -2.611 -16.367 -7.194 1.00 0.00 98 GLN A O 13
ATOM 16900 N N . ASN A 1 99 ? -2.376 -15.697 -5.034 1.00 0.00 99 ASN A N 13
ATOM 16901 C CA . ASN A 1 99 ? -3.438 -16.560 -4.473 1.00 0.00 99 ASN A CA 13
ATOM 16902 C C . ASN A 1 99 ? -4.623 -15.689 -4.014 1.00 0.00 99 ASN A C 13
ATOM 16903 O O . ASN A 1 99 ? -5.784 -16.090 -4.126 1.00 0.00 99 ASN A O 13
ATOM 16914 N N . ARG A 1 100 ? -4.302 -14.491 -3.490 1.00 0.00 100 ARG A N 13
ATOM 16915 C CA . ARG A 1 100 ? -5.290 -13.513 -2.980 1.00 0.00 100 ARG A CA 13
ATOM 16916 C C . ARG A 1 100 ? -4.990 -12.098 -3.545 1.00 0.00 100 ARG A C 13
ATOM 16917 O O . ARG A 1 100 ? -3.978 -11.914 -4.233 1.00 0.00 100 ARG A O 13
ATOM 16938 N N . PRO A 1 101 ? -5.919 -11.100 -3.359 1.00 0.00 101 PRO A N 13
ATOM 16939 C CA . PRO A 1 101 ? -5.593 -9.657 -3.506 1.00 0.00 101 PRO A CA 13
ATOM 16940 C C . PRO A 1 101 ? -4.358 -9.227 -2.666 1.00 0.00 101 PRO A C 13
ATOM 16941 O O . PRO A 1 101 ? -4.332 -9.503 -1.453 1.00 0.00 101 PRO A O 13
ATOM 16953 N N . PRO A 1 23 ? -11.794 19.202 9.269 1.00 0.00 23 PRO A N 14
ATOM 16954 C CA . PRO A 1 23 ? -11.859 19.069 7.793 1.00 0.00 23 PRO A CA 14
ATOM 16955 C C . PRO A 1 23 ? -12.403 17.683 7.402 1.00 0.00 23 PRO A C 14
ATOM 16956 O O . PRO A 1 23 ? -12.646 16.833 8.273 1.00 0.00 23 PRO A O 14
ATOM 16967 N N . LYS A 1 24 ? -12.592 17.477 6.085 1.00 0.00 24 LYS A N 14
ATOM 16968 C CA . LYS A 1 24 ? -12.895 16.152 5.514 1.00 0.00 24 LYS A CA 14
ATOM 16969 C C . LYS A 1 24 ? -11.608 15.297 5.505 1.00 0.00 24 LYS A C 14
ATOM 16970 O O . LYS A 1 24 ? -10.494 15.834 5.429 1.00 0.00 24 LYS A O 14
ATOM 16989 N N . ILE A 1 25 ? -11.778 13.978 5.599 1.00 0.00 25 ILE A N 14
ATOM 16990 C CA . ILE A 1 25 ? -10.670 13.015 5.595 1.00 0.00 25 ILE A CA 14
ATOM 16991 C C . ILE A 1 25 ? -10.265 12.698 4.131 1.00 0.00 25 ILE A C 14
ATOM 16992 O O . ILE A 1 25 ? -11.105 12.778 3.217 1.00 0.00 25 ILE A O 14
ATOM 17008 N N . MET A 1 26 ? -8.985 12.358 3.901 1.00 0.00 26 MET A N 14
ATOM 17009 C CA . MET A 1 26 ? -8.477 12.129 2.535 1.00 0.00 26 MET A CA 14
ATOM 17010 C C . MET A 1 26 ? -8.812 10.716 2.068 1.00 0.00 26 MET A C 14
ATOM 17011 O O . MET A 1 26 ? -8.363 9.722 2.665 1.00 0.00 26 MET A O 14
ATOM 17025 N N . LYS A 1 27 ? -9.612 10.644 0.997 1.00 0.00 27 LYS A N 14
ATOM 17026 C CA . LYS A 1 27 ? -10.079 9.384 0.422 1.00 0.00 27 LYS A CA 14
ATOM 17027 C C . LYS A 1 27 ? -9.044 8.872 -0.590 1.00 0.00 27 LYS A C 14
ATOM 17028 O O . LYS A 1 27 ? -9.082 9.223 -1.769 1.00 0.00 27 LYS A O 14
ATOM 17047 N N . VAL A 1 28 ? -8.088 8.072 -0.106 1.00 0.00 28 VAL A N 14
ATOM 17048 C CA . VAL A 1 28 ? -6.935 7.644 -0.903 1.00 0.00 28 VAL A CA 14
ATOM 17049 C C . VAL A 1 28 ? -7.203 6.295 -1.575 1.00 0.00 28 VAL A C 14
ATOM 17050 O O . VAL A 1 28 ? -7.353 5.272 -0.904 1.00 0.00 28 VAL A O 14
ATOM 17063 N N . THR A 1 29 ? -7.231 6.311 -2.904 1.00 0.00 29 THR A N 14
ATOM 17064 C CA . THR A 1 29 ? -7.428 5.124 -3.719 1.00 0.00 29 THR A CA 14
ATOM 17065 C C . THR A 1 29 ? -6.074 4.422 -3.919 1.00 0.00 29 THR A C 14
ATOM 17066 O O . THR A 1 29 ? -5.045 5.080 -4.042 1.00 0.00 29 THR A O 14
ATOM 17077 N N . VAL A 1 30 ? -6.074 3.088 -3.851 1.00 0.00 30 VAL A N 14
ATOM 17078 C CA . VAL A 1 30 ? -4.867 2.263 -4.018 1.00 0.00 30 VAL A CA 14
ATOM 17079 C C . VAL A 1 30 ? -5.095 1.250 -5.143 1.00 0.00 30 VAL A C 14
ATOM 17080 O O . VAL A 1 30 ? -6.056 0.476 -5.092 1.00 0.00 30 VAL A O 14
ATOM 17093 N N . LYS A 1 31 ? -4.191 1.256 -6.131 1.00 0.00 31 LYS A N 14
ATOM 17094 C CA . LYS A 1 31 ? -4.278 0.416 -7.333 1.00 0.00 31 LYS A CA 14
ATOM 17095 C C . LYS A 1 31 ? -3.411 -0.830 -7.134 1.00 0.00 31 LYS A C 14
ATOM 17096 O O . LYS A 1 31 ? -2.245 -0.731 -6.754 1.00 0.00 31 LYS A O 14
ATOM 17115 N N . THR A 1 32 ? -4.006 -1.994 -7.376 1.00 0.00 32 THR A N 14
ATOM 17116 C CA . THR A 1 32 ? -3.295 -3.274 -7.454 1.00 0.00 32 THR A CA 14
ATOM 17117 C C . THR A 1 32 ? -3.582 -3.884 -8.835 1.00 0.00 32 THR A C 14
ATOM 17118 O O . THR A 1 32 ? -4.537 -3.458 -9.505 1.00 0.00 32 THR A O 14
ATOM 17129 N N . PRO A 1 33 ? -2.763 -4.875 -9.310 1.00 0.00 33 PRO A N 14
ATOM 17130 C CA . PRO A 1 33 ? -3.048 -5.609 -10.574 1.00 0.00 33 PRO A CA 14
ATOM 17131 C C . PRO A 1 33 ? -4.410 -6.347 -10.561 1.00 0.00 33 PRO A C 14
ATOM 17132 O O . PRO A 1 33 ? -4.885 -6.782 -11.609 1.00 0.00 33 PRO A O 14
ATOM 17143 N N . LYS A 1 34 ? -5.013 -6.476 -9.365 1.00 0.00 34 LYS A N 14
ATOM 17144 C CA . LYS A 1 34 ? -6.364 -7.027 -9.184 1.00 0.00 34 LYS A CA 14
ATOM 17145 C C . LYS A 1 34 ? -7.426 -5.930 -9.374 1.00 0.00 34 LYS A C 14
ATOM 17146 O O . LYS A 1 34 ? -8.221 -5.982 -10.316 1.00 0.00 34 LYS A O 14
ATOM 17165 N N . GLU A 1 35 ? -7.412 -4.930 -8.478 1.00 0.00 35 GLU A N 14
ATOM 17166 C CA . GLU A 1 35 ? -8.474 -3.901 -8.391 1.00 0.00 35 GLU A CA 14
ATOM 17167 C C . GLU A 1 35 ? -7.974 -2.659 -7.640 1.00 0.00 35 GLU A C 14
ATOM 17168 O O . GLU A 1 35 ? -6.830 -2.605 -7.208 1.00 0.00 35 GLU A O 14
ATOM 17180 N N . LYS A 1 36 ? -8.852 -1.656 -7.484 1.00 0.00 36 LYS A N 14
ATOM 17181 C CA . LYS A 1 36 ? -8.552 -0.445 -6.699 1.00 0.00 36 LYS A CA 14
ATOM 17182 C C . LYS A 1 36 ? -9.560 -0.296 -5.544 1.00 0.00 36 LYS A C 14
ATOM 17183 O O . LYS A 1 36 ? -10.768 -0.429 -5.747 1.00 0.00 36 LYS A O 14
ATOM 17202 N N . GLU A 1 37 ? -9.043 -0.037 -4.328 1.00 0.00 37 GLU A N 14
ATOM 17203 C CA . GLU A 1 37 ? -9.864 0.167 -3.102 1.00 0.00 37 GLU A CA 14
ATOM 17204 C C . GLU A 1 37 ? -9.545 1.530 -2.474 1.00 0.00 37 GLU A C 14
ATOM 17205 O O . GLU A 1 37 ? -8.396 1.981 -2.505 1.00 0.00 37 GLU A O 14
ATOM 17217 N N . GLU A 1 38 ? -10.573 2.162 -1.883 1.00 0.00 38 GLU A N 14
ATOM 17218 C CA . GLU A 1 38 ? -10.485 3.517 -1.323 1.00 0.00 38 GLU A CA 14
ATOM 17219 C C . GLU A 1 38 ? -10.353 3.427 0.206 1.00 0.00 38 GLU A C 14
ATOM 17220 O O . GLU A 1 38 ? -11.062 2.650 0.859 1.00 0.00 38 GLU A O 14
ATOM 17232 N N . PHE A 1 39 ? -9.438 4.228 0.753 1.00 0.00 39 PHE A N 14
ATOM 17233 C CA . PHE A 1 39 ? -9.149 4.301 2.194 1.00 0.00 39 PHE A CA 14
ATOM 17234 C C . PHE A 1 39 ? -9.445 5.718 2.689 1.00 0.00 39 PHE A C 14
ATOM 17235 O O . PHE A 1 39 ? -9.576 6.638 1.886 1.00 0.00 39 PHE A O 14
ATOM 17252 N N . ALA A 1 40 ? -9.556 5.885 4.005 1.00 0.00 40 ALA A N 14
ATOM 17253 C CA . ALA A 1 40 ? -9.806 7.189 4.629 1.00 0.00 40 ALA A CA 14
ATOM 17254 C C . ALA A 1 40 ? -8.743 7.439 5.698 1.00 0.00 40 ALA A C 14
ATOM 17255 O O . ALA A 1 40 ? -8.736 6.771 6.740 1.00 0.00 40 ALA A O 14
ATOM 17262 N N . VAL A 1 41 ? -7.829 8.392 5.427 1.00 0.00 41 VAL A N 14
ATOM 17263 C CA . VAL A 1 41 ? -6.676 8.693 6.304 1.00 0.00 41 VAL A CA 14
ATOM 17264 C C . VAL A 1 41 ? -6.588 10.220 6.558 1.00 0.00 41 VAL A C 14
ATOM 17265 O O . VAL A 1 41 ? -6.808 11.012 5.630 1.00 0.00 41 VAL A O 14
ATOM 17278 N N . PRO A 1 42 ? -6.289 10.668 7.825 1.00 0.00 42 PRO A N 14
ATOM 17279 C CA . PRO A 1 42 ? -6.341 12.117 8.221 1.00 0.00 42 PRO A CA 14
ATOM 17280 C C . PRO A 1 42 ? -5.082 12.920 7.825 1.00 0.00 42 PRO A C 14
ATOM 17281 O O . PRO A 1 42 ? -4.696 13.864 8.532 1.00 0.00 42 PRO A O 14
ATOM 17292 N N . GLU A 1 43 ? -4.470 12.538 6.678 1.00 0.00 43 GLU A N 14
ATOM 17293 C CA . GLU A 1 43 ? -3.156 13.051 6.195 1.00 0.00 43 GLU A CA 14
ATOM 17294 C C . GLU A 1 43 ? -2.001 12.740 7.182 1.00 0.00 43 GLU A C 14
ATOM 17295 O O . GLU A 1 43 ? -0.859 13.146 6.944 1.00 0.00 43 GLU A O 14
ATOM 17307 N N . ASN A 1 44 ? -2.293 11.990 8.259 1.00 0.00 44 ASN A N 14
ATOM 17308 C CA . ASN A 1 44 ? -1.358 11.785 9.378 1.00 0.00 44 ASN A CA 14
ATOM 17309 C C . ASN A 1 44 ? -0.891 10.328 9.422 1.00 0.00 44 ASN A C 14
ATOM 17310 O O . ASN A 1 44 ? 0.159 10.022 10.005 1.00 0.00 44 ASN A O 14
ATOM 17321 N N . SER A 1 45 ? -1.682 9.430 8.798 1.00 0.00 45 SER A N 14
ATOM 17322 C CA . SER A 1 45 ? -1.283 8.039 8.588 1.00 0.00 45 SER A CA 14
ATOM 17323 C C . SER A 1 45 ? -0.040 7.994 7.687 1.00 0.00 45 SER A C 14
ATOM 17324 O O . SER A 1 45 ? -0.081 8.466 6.548 1.00 0.00 45 SER A O 14
ATOM 17332 N N . SER A 1 46 ? 1.071 7.498 8.233 1.00 0.00 46 SER A N 14
ATOM 17333 C CA . SER A 1 46 ? 2.316 7.299 7.474 1.00 0.00 46 SER A CA 14
ATOM 17334 C C . SER A 1 46 ? 2.178 6.078 6.561 1.00 0.00 46 SER A C 14
ATOM 17335 O O . SER A 1 46 ? 1.245 5.295 6.728 1.00 0.00 46 SER A O 14
ATOM 17343 N N . VAL A 1 47 ? 3.113 5.913 5.606 1.00 0.00 47 VAL A N 14
ATOM 17344 C CA . VAL A 1 47 ? 3.166 4.714 4.740 1.00 0.00 47 VAL A CA 14
ATOM 17345 C C . VAL A 1 47 ? 3.313 3.437 5.588 1.00 0.00 47 VAL A C 14
ATOM 17346 O O . VAL A 1 47 ? 2.694 2.414 5.284 1.00 0.00 47 VAL A O 14
ATOM 17359 N N . GLN A 1 48 ? 4.098 3.558 6.684 1.00 0.00 48 GLN A N 14
ATOM 17360 C CA . GLN A 1 48 ? 4.290 2.493 7.691 1.00 0.00 48 GLN A CA 14
ATOM 17361 C C . GLN A 1 48 ? 2.942 1.962 8.212 1.00 0.00 48 GLN A C 14
ATOM 17362 O O . GLN A 1 48 ? 2.771 0.764 8.403 1.00 0.00 48 GLN A O 14
ATOM 17376 N N . GLN A 1 49 ? 1.996 2.886 8.416 1.00 0.00 49 GLN A N 14
ATOM 17377 C CA . GLN A 1 49 ? 0.670 2.587 8.979 1.00 0.00 49 GLN A CA 14
ATOM 17378 C C . GLN A 1 49 ? -0.360 2.312 7.873 1.00 0.00 49 GLN A C 14
ATOM 17379 O O . GLN A 1 49 ? -1.348 1.612 8.099 1.00 0.00 49 GLN A O 14
ATOM 17393 N N . PHE A 1 50 ? -0.091 2.844 6.667 1.00 0.00 50 PHE A N 14
ATOM 17394 C CA . PHE A 1 50 ? -1.052 2.843 5.558 1.00 0.00 50 PHE A CA 14
ATOM 17395 C C . PHE A 1 50 ? -1.227 1.438 4.969 1.00 0.00 50 PHE A C 14
ATOM 17396 O O . PHE A 1 50 ? -2.357 1.012 4.728 1.00 0.00 50 PHE A O 14
ATOM 17413 N N . LYS A 1 51 ? -0.105 0.708 4.751 1.00 0.00 51 LYS A N 14
ATOM 17414 C CA . LYS A 1 51 ? -0.172 -0.678 4.234 1.00 0.00 51 LYS A CA 14
ATOM 17415 C C . LYS A 1 51 ? -0.705 -1.647 5.313 1.00 0.00 51 LYS A C 14
ATOM 17416 O O . LYS A 1 51 ? -1.141 -2.753 5.000 1.00 0.00 51 LYS A O 14
ATOM 17435 N N . GLU A 1 52 ? -0.674 -1.204 6.587 1.00 0.00 52 GLU A N 14
ATOM 17436 C CA . GLU A 1 52 ? -1.300 -1.937 7.702 1.00 0.00 52 GLU A CA 14
ATOM 17437 C C . GLU A 1 52 ? -2.833 -1.790 7.650 1.00 0.00 52 GLU A C 14
ATOM 17438 O O . GLU A 1 52 ? -3.566 -2.687 8.076 1.00 0.00 52 GLU A O 14
ATOM 17450 N N . GLU A 1 53 ? -3.313 -0.651 7.121 1.00 0.00 53 GLU A N 14
ATOM 17451 C CA . GLU A 1 53 ? -4.748 -0.453 6.835 1.00 0.00 53 GLU A CA 14
ATOM 17452 C C . GLU A 1 53 ? -5.157 -1.233 5.567 1.00 0.00 53 GLU A C 14
ATOM 17453 O O . GLU A 1 53 ? -6.301 -1.686 5.444 1.00 0.00 53 GLU A O 14
ATOM 17465 N N . ILE A 1 54 ? -4.195 -1.378 4.633 1.00 0.00 54 ILE A N 14
ATOM 17466 C CA . ILE A 1 54 ? -4.371 -2.150 3.388 1.00 0.00 54 ILE A CA 14
ATOM 17467 C C . ILE A 1 54 ? -4.443 -3.678 3.665 1.00 0.00 54 ILE A C 14
ATOM 17468 O O . ILE A 1 54 ? -5.162 -4.393 2.959 1.00 0.00 54 ILE A O 14
ATOM 17484 N N . SER A 1 55 ? -3.717 -4.151 4.705 1.00 0.00 55 SER A N 14
ATOM 17485 C CA . SER A 1 55 ? -3.539 -5.598 4.989 1.00 0.00 55 SER A CA 14
ATOM 17486 C C . SER A 1 55 ? -4.886 -6.311 5.206 1.00 0.00 55 SER A C 14
ATOM 17487 O O . SER A 1 55 ? -5.167 -7.340 4.597 1.00 0.00 55 SER A O 14
ATOM 17495 N N . LYS A 1 56 ? -5.713 -5.706 6.056 1.00 0.00 56 LYS A N 14
ATOM 17496 C CA . LYS A 1 56 ? -7.052 -6.213 6.413 1.00 0.00 56 LYS A CA 14
ATOM 17497 C C . LYS A 1 56 ? -8.060 -6.034 5.255 1.00 0.00 56 LYS A C 14
ATOM 17498 O O . LYS A 1 56 ? -9.063 -6.751 5.192 1.00 0.00 56 LYS A O 14
ATOM 17517 N N . ARG A 1 57 ? -7.773 -5.088 4.338 1.00 0.00 57 ARG A N 14
ATOM 17518 C CA . ARG A 1 57 ? -8.655 -4.776 3.196 1.00 0.00 57 ARG A CA 14
ATOM 17519 C C . ARG A 1 57 ? -8.502 -5.842 2.086 1.00 0.00 57 ARG A C 14
ATOM 17520 O O . ARG A 1 57 ? -9.471 -6.506 1.707 1.00 0.00 57 ARG A O 14
ATOM 17541 N N . PHE A 1 58 ? -7.260 -5.989 1.584 1.00 0.00 58 PHE A N 14
ATOM 17542 C CA . PHE A 1 58 ? -6.919 -6.939 0.499 1.00 0.00 58 PHE A CA 14
ATOM 17543 C C . PHE A 1 58 ? -6.589 -8.343 1.049 1.00 0.00 58 PHE A C 14
ATOM 17544 O O . PHE A 1 58 ? -6.249 -9.236 0.267 1.00 0.00 58 PHE A O 14
ATOM 17561 N N . LYS A 1 59 ? -6.680 -8.521 2.390 1.00 0.00 59 LYS A N 14
ATOM 17562 C CA . LYS A 1 59 ? -6.447 -9.815 3.087 1.00 0.00 59 LYS A CA 14
ATOM 17563 C C . LYS A 1 59 ? -5.002 -10.321 2.873 1.00 0.00 59 LYS A C 14
ATOM 17564 O O . LYS A 1 59 ? -4.726 -11.517 2.996 1.00 0.00 59 LYS A O 14
ATOM 17583 N N . SER A 1 60 ? -4.083 -9.381 2.619 1.00 0.00 60 SER A N 14
ATOM 17584 C CA . SER A 1 60 ? -2.676 -9.674 2.303 1.00 0.00 60 SER A CA 14
ATOM 17585 C C . SER A 1 60 ? -1.775 -9.218 3.454 1.00 0.00 60 SER A C 14
ATOM 17586 O O . SER A 1 60 ? -2.059 -8.214 4.095 1.00 0.00 60 SER A O 14
ATOM 17594 N N . HIS A 1 61 ? -0.683 -9.958 3.701 1.00 0.00 61 HIS A N 14
ATOM 17595 C CA . HIS A 1 61 ? 0.292 -9.605 4.754 1.00 0.00 61 HIS A CA 14
ATOM 17596 C C . HIS A 1 61 ? 1.086 -8.342 4.338 1.00 0.00 61 HIS A C 14
ATOM 17597 O O . HIS A 1 61 ? 1.344 -8.143 3.149 1.00 0.00 61 HIS A O 14
ATOM 17612 N N . THR A 1 62 ? 1.477 -7.507 5.321 1.00 0.00 62 THR A N 14
ATOM 17613 C CA . THR A 1 62 ? 2.114 -6.190 5.066 1.00 0.00 62 THR A CA 14
ATOM 17614 C C . THR A 1 62 ? 3.482 -6.292 4.349 1.00 0.00 62 THR A C 14
ATOM 17615 O O . THR A 1 62 ? 3.924 -5.322 3.723 1.00 0.00 62 THR A O 14
ATOM 17626 N N . ASP A 1 63 ? 4.145 -7.460 4.457 1.00 0.00 63 ASP A N 14
ATOM 17627 C CA . ASP A 1 63 ? 5.444 -7.725 3.782 1.00 0.00 63 ASP A CA 14
ATOM 17628 C C . ASP A 1 63 ? 5.246 -8.012 2.278 1.00 0.00 63 ASP A C 14
ATOM 17629 O O . ASP A 1 63 ? 6.176 -7.875 1.482 1.00 0.00 63 ASP A O 14
ATOM 17638 N N . GLN A 1 64 ? 4.032 -8.450 1.912 1.00 0.00 64 GLN A N 14
ATOM 17639 C CA . GLN A 1 64 ? 3.624 -8.617 0.502 1.00 0.00 64 GLN A CA 14
ATOM 17640 C C . GLN A 1 64 ? 3.363 -7.240 -0.128 1.00 0.00 64 GLN A C 14
ATOM 17641 O O . GLN A 1 64 ? 3.617 -7.012 -1.316 1.00 0.00 64 GLN A O 14
ATOM 17655 N N . LEU A 1 65 ? 2.853 -6.334 0.712 1.00 0.00 65 LEU A N 14
ATOM 17656 C CA . LEU A 1 65 ? 2.385 -5.009 0.311 1.00 0.00 65 LEU A CA 14
ATOM 17657 C C . LEU A 1 65 ? 3.561 -4.026 0.198 1.00 0.00 65 LEU A C 14
ATOM 17658 O O . LEU A 1 65 ? 4.096 -3.563 1.219 1.00 0.00 65 LEU A O 14
ATOM 17674 N N . VAL A 1 66 ? 3.975 -3.732 -1.046 1.00 0.00 66 VAL A N 14
ATOM 17675 C CA . VAL A 1 66 ? 4.989 -2.696 -1.328 1.00 0.00 66 VAL A CA 14
ATOM 17676 C C . VAL A 1 66 ? 4.340 -1.559 -2.142 1.00 0.00 66 VAL A C 14
ATOM 17677 O O . VAL A 1 66 ? 3.820 -1.773 -3.247 1.00 0.00 66 VAL A O 14
ATOM 17690 N N . LEU A 1 67 ? 4.313 -0.359 -1.543 1.00 0.00 67 LEU A N 14
ATOM 17691 C CA . LEU A 1 67 ? 3.778 0.844 -2.180 1.00 0.00 67 LEU A CA 14
ATOM 17692 C C . LEU A 1 67 ? 4.879 1.507 -3.016 1.00 0.00 67 LEU A C 14
ATOM 17693 O O . LEU A 1 67 ? 5.997 1.684 -2.545 1.00 0.00 67 LEU A O 14
ATOM 17709 N N . ILE A 1 68 ? 4.559 1.803 -4.280 1.00 0.00 68 ILE A N 14
ATOM 17710 C CA . ILE A 1 68 ? 5.416 2.581 -5.185 1.00 0.00 68 ILE A CA 14
ATOM 17711 C C . ILE A 1 68 ? 4.676 3.891 -5.544 1.00 0.00 68 ILE A C 14
ATOM 17712 O O . ILE A 1 68 ? 3.443 3.904 -5.656 1.00 0.00 68 ILE A O 14
ATOM 17728 N N . PHE A 1 69 ? 5.434 4.977 -5.688 1.00 0.00 69 PHE A N 14
ATOM 17729 C CA . PHE A 1 69 ? 4.930 6.264 -6.189 1.00 0.00 69 PHE A CA 14
ATOM 17730 C C . PHE A 1 69 ? 6.125 7.078 -6.685 1.00 0.00 69 PHE A C 14
ATOM 17731 O O . PHE A 1 69 ? 7.193 7.037 -6.060 1.00 0.00 69 PHE A O 14
ATOM 17748 N N . ALA A 1 70 ? 5.933 7.786 -7.819 1.00 0.00 70 ALA A N 14
ATOM 17749 C CA . ALA A 1 70 ? 6.959 8.648 -8.447 1.00 0.00 70 ALA A CA 14
ATOM 17750 C C . ALA A 1 70 ? 8.170 7.843 -8.971 1.00 0.00 70 ALA A C 14
ATOM 17751 O O . ALA A 1 70 ? 9.211 8.428 -9.285 1.00 0.00 70 ALA A O 14
ATOM 17758 N N . GLY A 1 71 ? 8.005 6.512 -9.096 1.00 0.00 71 GLY A N 14
ATOM 17759 C CA . GLY A 1 71 ? 9.070 5.621 -9.563 1.00 0.00 71 GLY A CA 14
ATOM 17760 C C . GLY A 1 71 ? 10.035 5.186 -8.463 1.00 0.00 71 GLY A C 14
ATOM 17761 O O . GLY A 1 71 ? 11.154 4.768 -8.763 1.00 0.00 71 GLY A O 14
ATOM 17765 N N . LYS A 1 72 ? 9.602 5.277 -7.190 1.00 0.00 72 LYS A N 14
ATOM 17766 C CA . LYS A 1 72 ? 10.376 4.789 -6.021 1.00 0.00 72 LYS A CA 14
ATOM 17767 C C . LYS A 1 72 ? 9.431 4.069 -5.048 1.00 0.00 72 LYS A C 14
ATOM 17768 O O . LYS A 1 72 ? 8.227 4.304 -5.065 1.00 0.00 72 LYS A O 14
ATOM 17787 N N . ILE A 1 73 ? 9.997 3.221 -4.180 1.00 0.00 73 ILE A N 14
ATOM 17788 C CA . ILE A 1 73 ? 9.216 2.481 -3.168 1.00 0.00 73 ILE A CA 14
ATOM 17789 C C . ILE A 1 73 ? 9.102 3.313 -1.872 1.00 0.00 73 ILE A C 14
ATOM 17790 O O . ILE A 1 73 ? 10.107 3.818 -1.346 1.00 0.00 73 ILE A O 14
ATOM 17806 N N . LEU A 1 74 ? 7.866 3.484 -1.401 1.00 0.00 74 LEU A N 14
ATOM 17807 C CA . LEU A 1 74 ? 7.549 4.234 -0.186 1.00 0.00 74 LEU A CA 14
ATOM 17808 C C . LEU A 1 74 ? 7.921 3.398 1.062 1.00 0.00 74 LEU A C 14
ATOM 17809 O O . LEU A 1 74 ? 7.404 2.282 1.247 1.00 0.00 74 LEU A O 14
ATOM 17825 N N . LYS A 1 75 ? 8.828 3.930 1.886 1.00 0.00 75 LYS A N 14
ATOM 17826 C CA . LYS A 1 75 ? 9.295 3.270 3.117 1.00 0.00 75 LYS A CA 14
ATOM 17827 C C . LYS A 1 75 ? 8.492 3.757 4.337 1.00 0.00 75 LYS A C 14
ATOM 17828 O O . LYS A 1 75 ? 7.603 4.609 4.212 1.00 0.00 75 LYS A O 14
ATOM 17847 N N . ASP A 1 76 ? 8.840 3.213 5.525 1.00 0.00 76 ASP A N 14
ATOM 17848 C CA . ASP A 1 76 ? 8.200 3.594 6.807 1.00 0.00 76 ASP A CA 14
ATOM 17849 C C . ASP A 1 76 ? 8.479 5.070 7.156 1.00 0.00 76 ASP A C 14
ATOM 17850 O O . ASP A 1 76 ? 7.647 5.730 7.782 1.00 0.00 76 ASP A O 14
ATOM 17859 N N . GLN A 1 77 ? 9.647 5.572 6.700 1.00 0.00 77 GLN A N 14
ATOM 17860 C CA . GLN A 1 77 ? 10.100 6.961 6.934 1.00 0.00 77 GLN A CA 14
ATOM 17861 C C . GLN A 1 77 ? 9.288 7.978 6.102 1.00 0.00 77 GLN A C 14
ATOM 17862 O O . GLN A 1 77 ? 9.446 9.186 6.276 1.00 0.00 77 GLN A O 14
ATOM 17876 N N . ASP A 1 78 ? 8.437 7.467 5.194 1.00 0.00 78 ASP A N 14
ATOM 17877 C CA . ASP A 1 78 ? 7.632 8.281 4.273 1.00 0.00 78 ASP A CA 14
ATOM 17878 C C . ASP A 1 78 ? 6.177 8.376 4.739 1.00 0.00 78 ASP A C 14
ATOM 17879 O O . ASP A 1 78 ? 5.679 7.509 5.470 1.00 0.00 78 ASP A O 14
ATOM 17888 N N . THR A 1 79 ? 5.510 9.461 4.314 1.00 0.00 79 THR A N 14
ATOM 17889 C CA . THR A 1 79 ? 4.050 9.586 4.343 1.00 0.00 79 THR A CA 14
ATOM 17890 C C . THR A 1 79 ? 3.572 9.741 2.897 1.00 0.00 79 THR A C 14
ATOM 17891 O O . THR A 1 79 ? 4.240 10.390 2.078 1.00 0.00 79 THR A O 14
ATOM 17902 N N . LEU A 1 80 ? 2.430 9.119 2.591 1.00 0.00 80 LEU A N 14
ATOM 17903 C CA . LEU A 1 80 ? 1.756 9.257 1.284 1.00 0.00 80 LEU A CA 14
ATOM 17904 C C . LEU A 1 80 ? 1.410 10.740 1.003 1.00 0.00 80 LEU A C 14
ATOM 17905 O O . LEU A 1 80 ? 1.593 11.228 -0.114 1.00 0.00 80 LEU A O 14
ATOM 17921 N N . SER A 1 81 ? 0.976 11.446 2.062 1.00 0.00 81 SER A N 14
ATOM 17922 C CA . SER A 1 81 ? 0.572 12.862 2.011 1.00 0.00 81 SER A CA 14
ATOM 17923 C C . SER A 1 81 ? 1.730 13.784 1.544 1.00 0.00 81 SER A C 14
ATOM 17924 O O . SER A 1 81 ? 1.494 14.734 0.792 1.00 0.00 81 SER A O 14
ATOM 17932 N N . GLN A 1 82 ? 2.980 13.473 1.974 1.00 0.00 82 GLN A N 14
ATOM 17933 C CA . GLN A 1 82 ? 4.195 14.219 1.554 1.00 0.00 82 GLN A CA 14
ATOM 17934 C C . GLN A 1 82 ? 4.453 14.072 0.035 1.00 0.00 82 GLN A C 14
ATOM 17935 O O . GLN A 1 82 ? 4.983 14.985 -0.600 1.00 0.00 82 GLN A O 14
ATOM 17949 N N . HIS A 1 83 ? 4.046 12.925 -0.542 1.00 0.00 83 HIS A N 14
ATOM 17950 C CA . HIS A 1 83 ? 4.206 12.650 -1.992 1.00 0.00 83 HIS A CA 14
ATOM 17951 C C . HIS A 1 83 ? 3.088 13.301 -2.833 1.00 0.00 83 HIS A C 14
ATOM 17952 O O . HIS A 1 83 ? 3.070 13.157 -4.055 1.00 0.00 83 HIS A O 14
ATOM 17967 N N . GLY A 1 84 ? 2.179 14.034 -2.165 1.00 0.00 84 GLY A N 14
ATOM 17968 C CA . GLY A 1 84 ? 1.078 14.726 -2.835 1.00 0.00 84 GLY A CA 14
ATOM 17969 C C . GLY A 1 84 ? -0.169 13.869 -2.959 1.00 0.00 84 GLY A C 14
ATOM 17970 O O . GLY A 1 84 ? -1.135 14.273 -3.617 1.00 0.00 84 GLY A O 14
ATOM 17974 N N . ILE A 1 85 ? -0.153 12.683 -2.317 1.00 0.00 85 ILE A N 14
ATOM 17975 C CA . ILE A 1 85 ? -1.259 11.727 -2.387 1.00 0.00 85 ILE A CA 14
ATOM 17976 C C . ILE A 1 85 ? -2.336 12.112 -1.365 1.00 0.00 85 ILE A C 14
ATOM 17977 O O . ILE A 1 85 ? -2.137 11.964 -0.149 1.00 0.00 85 ILE A O 14
ATOM 17993 N N . HIS A 1 86 ? -3.466 12.632 -1.870 1.00 0.00 86 HIS A N 14
ATOM 17994 C CA . HIS A 1 86 ? -4.600 13.049 -1.038 1.00 0.00 86 HIS A CA 14
ATOM 17995 C C . HIS A 1 86 ? -5.886 13.060 -1.878 1.00 0.00 86 HIS A C 14
ATOM 17996 O O . HIS A 1 86 ? -5.866 13.576 -2.999 1.00 0.00 86 HIS A O 14
ATOM 18011 N N . ASP A 1 87 ? -6.945 12.405 -1.343 1.00 0.00 87 ASP A N 14
ATOM 18012 C CA . ASP A 1 87 ? -8.357 12.512 -1.800 1.00 0.00 87 ASP A CA 14
ATOM 18013 C C . ASP A 1 87 ? -8.549 12.459 -3.337 1.00 0.00 87 ASP A C 14
ATOM 18014 O O . ASP A 1 87 ? -8.373 13.469 -4.039 1.00 0.00 87 ASP A O 14
ATOM 18023 N N . GLY A 1 88 ? -8.912 11.280 -3.844 1.00 0.00 88 GLY A N 14
ATOM 18024 C CA . GLY A 1 88 ? -9.161 11.076 -5.269 1.00 0.00 88 GLY A CA 14
ATOM 18025 C C . GLY A 1 88 ? -7.945 10.564 -6.017 1.00 0.00 88 GLY A C 14
ATOM 18026 O O . GLY A 1 88 ? -8.092 9.875 -7.035 1.00 0.00 88 GLY A O 14
ATOM 18030 N N . LEU A 1 89 ? -6.732 10.911 -5.528 1.00 0.00 89 LEU A N 14
ATOM 18031 C CA . LEU A 1 89 ? -5.479 10.447 -6.132 1.00 0.00 89 LEU A CA 14
ATOM 18032 C C . LEU A 1 89 ? -5.226 8.980 -5.736 1.00 0.00 89 LEU A C 14
ATOM 18033 O O . LEU A 1 89 ? -5.661 8.521 -4.665 1.00 0.00 89 LEU A O 14
ATOM 18049 N N . THR A 1 90 ? -4.502 8.267 -6.608 1.00 0.00 90 THR A N 14
ATOM 18050 C CA . THR A 1 90 ? -4.238 6.836 -6.470 1.00 0.00 90 THR A CA 14
ATOM 18051 C C . THR A 1 90 ? -2.744 6.586 -6.138 1.00 0.00 90 THR A C 14
ATOM 18052 O O . THR A 1 90 ? -1.875 7.391 -6.493 1.00 0.00 90 THR A O 14
ATOM 18063 N N . VAL A 1 91 ? -2.472 5.483 -5.415 1.00 0.00 91 VAL A N 14
ATOM 18064 C CA . VAL A 1 91 ? -1.104 4.985 -5.162 1.00 0.00 91 VAL A CA 14
ATOM 18065 C C . VAL A 1 91 ? -0.884 3.716 -5.998 1.00 0.00 91 VAL A C 14
ATOM 18066 O O . VAL A 1 91 ? -1.853 3.040 -6.362 1.00 0.00 91 VAL A O 14
ATOM 18079 N N . HIS A 1 92 ? 0.375 3.390 -6.303 1.00 0.00 92 HIS A N 14
ATOM 18080 C CA . HIS A 1 92 ? 0.720 2.089 -6.894 1.00 0.00 92 HIS A CA 14
ATOM 18081 C C . HIS A 1 92 ? 1.021 1.105 -5.754 1.00 0.00 92 HIS A C 14
ATOM 18082 O O . HIS A 1 92 ? 1.785 1.425 -4.845 1.00 0.00 92 HIS A O 14
ATOM 18097 N N . LEU A 1 93 ? 0.373 -0.058 -5.778 1.00 0.00 93 LEU A N 14
ATOM 18098 C CA . LEU A 1 93 ? 0.631 -1.148 -4.828 1.00 0.00 93 LEU A CA 14
ATOM 18099 C C . LEU A 1 93 ? 0.832 -2.445 -5.593 1.00 0.00 93 LEU A C 14
ATOM 18100 O O . LEU A 1 93 ? 0.034 -2.793 -6.475 1.00 0.00 93 LEU A O 14
ATOM 18116 N N . VAL A 1 94 ? 1.898 -3.152 -5.242 1.00 0.00 94 VAL A N 14
ATOM 18117 C CA . VAL A 1 94 ? 2.178 -4.484 -5.765 1.00 0.00 94 VAL A CA 14
ATOM 18118 C C . VAL A 1 94 ? 2.165 -5.458 -4.595 1.00 0.00 94 VAL A C 14
ATOM 18119 O O . VAL A 1 94 ? 2.979 -5.339 -3.668 1.00 0.00 94 VAL A O 14
ATOM 18132 N N . ILE A 1 95 ? 1.191 -6.367 -4.605 1.00 0.00 95 ILE A N 14
ATOM 18133 C CA . ILE A 1 95 ? 1.080 -7.415 -3.597 1.00 0.00 95 ILE A CA 14
ATOM 18134 C C . ILE A 1 95 ? 1.867 -8.632 -4.084 1.00 0.00 95 ILE A C 14
ATOM 18135 O O . ILE A 1 95 ? 1.686 -9.069 -5.228 1.00 0.00 95 ILE A O 14
ATOM 18151 N N . LYS A 1 96 ? 2.734 -9.175 -3.228 1.00 0.00 96 LYS A N 14
ATOM 18152 C CA . LYS A 1 96 ? 3.533 -10.356 -3.561 1.00 0.00 96 LYS A CA 14
ATOM 18153 C C . LYS A 1 96 ? 2.729 -11.637 -3.235 1.00 0.00 96 LYS A C 14
ATOM 18154 O O . LYS A 1 96 ? 3.082 -12.399 -2.332 1.00 0.00 96 LYS A O 14
ATOM 18173 N N . THR A 1 97 ? 1.597 -11.818 -3.949 1.00 0.00 97 THR A N 14
ATOM 18174 C CA . THR A 1 97 ? 0.774 -13.034 -3.863 1.00 0.00 97 THR A CA 14
ATOM 18175 C C . THR A 1 97 ? 0.146 -13.333 -5.235 1.00 0.00 97 THR A C 14
ATOM 18176 O O . THR A 1 97 ? -0.003 -12.424 -6.074 1.00 0.00 97 THR A O 14
ATOM 18187 N N . GLN A 1 98 ? -0.213 -14.604 -5.466 1.00 0.00 98 GLN A N 14
ATOM 18188 C CA . GLN A 1 98 ? -0.930 -15.017 -6.693 1.00 0.00 98 GLN A CA 14
ATOM 18189 C C . GLN A 1 98 ? -2.363 -14.438 -6.682 1.00 0.00 98 GLN A C 14
ATOM 18190 O O . GLN A 1 98 ? -2.753 -13.742 -7.609 1.00 0.00 98 GLN A O 14
ATOM 18204 N N . ASN A 1 99 ? -3.088 -14.678 -5.578 1.00 0.00 99 ASN A N 14
ATOM 18205 C CA . ASN A 1 99 ? -4.479 -14.209 -5.337 1.00 0.00 99 ASN A CA 14
ATOM 18206 C C . ASN A 1 99 ? -4.772 -14.337 -3.840 1.00 0.00 99 ASN A C 14
ATOM 18207 O O . ASN A 1 99 ? -4.070 -15.068 -3.130 1.00 0.00 99 ASN A O 14
ATOM 18218 N N . ARG A 1 100 ? -5.817 -13.639 -3.370 1.00 0.00 100 ARG A N 14
ATOM 18219 C CA . ARG A 1 100 ? -6.340 -13.791 -2.002 1.00 0.00 100 ARG A CA 14
ATOM 18220 C C . ARG A 1 100 ? -7.816 -14.233 -2.080 1.00 0.00 100 ARG A C 14
ATOM 18221 O O . ARG A 1 100 ? -8.711 -13.382 -2.130 1.00 0.00 100 ARG A O 14
ATOM 18242 N N . PRO A 1 101 ? -8.089 -15.582 -2.168 1.00 0.00 101 PRO A N 14
ATOM 18243 C CA . PRO A 1 101 ? -9.467 -16.125 -2.209 1.00 0.00 101 PRO A CA 14
ATOM 18244 C C . PRO A 1 101 ? -10.150 -16.078 -0.804 1.00 0.00 101 PRO A C 14
ATOM 18245 O O . PRO A 1 101 ? -9.996 -17.019 0.012 1.00 0.00 101 PRO A O 14
ATOM 18257 N N . PRO A 1 23 ? -14.699 18.188 10.674 1.00 0.00 23 PRO A N 15
ATOM 18258 C CA . PRO A 1 23 ? -13.861 18.206 9.445 1.00 0.00 23 PRO A CA 15
ATOM 18259 C C . PRO A 1 23 ? -13.994 16.877 8.685 1.00 0.00 23 PRO A C 15
ATOM 18260 O O . PRO A 1 23 ? -14.307 15.841 9.292 1.00 0.00 23 PRO A O 15
ATOM 18271 N N . LYS A 1 24 ? -13.769 16.919 7.357 1.00 0.00 24 LYS A N 15
ATOM 18272 C CA . LYS A 1 24 ? -13.735 15.707 6.516 1.00 0.00 24 LYS A CA 15
ATOM 18273 C C . LYS A 1 24 ? -12.334 15.059 6.594 1.00 0.00 24 LYS A C 15
ATOM 18274 O O . LYS A 1 24 ? -11.317 15.764 6.682 1.00 0.00 24 LYS A O 15
ATOM 18293 N N . ILE A 1 25 ? -12.297 13.722 6.532 1.00 0.00 25 ILE A N 15
ATOM 18294 C CA . ILE A 1 25 ? -11.061 12.927 6.616 1.00 0.00 25 ILE A CA 15
ATOM 18295 C C . ILE A 1 25 ? -10.406 12.829 5.207 1.00 0.00 25 ILE A C 15
ATOM 18296 O O . ILE A 1 25 ? -11.081 13.055 4.189 1.00 0.00 25 ILE A O 15
ATOM 18312 N N . MET A 1 26 ? -9.099 12.503 5.151 1.00 0.00 26 MET A N 15
ATOM 18313 C CA . MET A 1 26 ? -8.326 12.503 3.888 1.00 0.00 26 MET A CA 15
ATOM 18314 C C . MET A 1 26 ? -8.542 11.189 3.122 1.00 0.00 26 MET A C 15
ATOM 18315 O O . MET A 1 26 ? -8.153 10.109 3.584 1.00 0.00 26 MET A O 15
ATOM 18329 N N . LYS A 1 27 ? -9.176 11.309 1.944 1.00 0.00 27 LYS A N 15
ATOM 18330 C CA . LYS A 1 27 ? -9.582 10.165 1.118 1.00 0.00 27 LYS A CA 15
ATOM 18331 C C . LYS A 1 27 ? -8.452 9.816 0.133 1.00 0.00 27 LYS A C 15
ATOM 18332 O O . LYS A 1 27 ? -8.393 10.362 -0.968 1.00 0.00 27 LYS A O 15
ATOM 18351 N N . VAL A 1 28 ? -7.536 8.927 0.544 1.00 0.00 28 VAL A N 15
ATOM 18352 C CA . VAL A 1 28 ? -6.358 8.563 -0.268 1.00 0.00 28 VAL A CA 15
ATOM 18353 C C . VAL A 1 28 ? -6.684 7.328 -1.112 1.00 0.00 28 VAL A C 15
ATOM 18354 O O . VAL A 1 28 ? -6.950 6.251 -0.572 1.00 0.00 28 VAL A O 15
ATOM 18367 N N . THR A 1 29 ? -6.683 7.513 -2.430 1.00 0.00 29 THR A N 15
ATOM 18368 C CA . THR A 1 29 ? -6.933 6.445 -3.393 1.00 0.00 29 THR A CA 15
ATOM 18369 C C . THR A 1 29 ? -5.601 5.715 -3.677 1.00 0.00 29 THR A C 15
ATOM 18370 O O . THR A 1 29 ? -4.540 6.340 -3.673 1.00 0.00 29 THR A O 15
ATOM 18381 N N . VAL A 1 30 ? -5.645 4.382 -3.799 1.00 0.00 30 VAL A N 15
ATOM 18382 C CA . VAL A 1 30 ? -4.471 3.541 -4.105 1.00 0.00 30 VAL A CA 15
ATOM 18383 C C . VAL A 1 30 ? -4.802 2.604 -5.273 1.00 0.00 30 VAL A C 15
ATOM 18384 O O . VAL A 1 30 ? -5.790 1.857 -5.222 1.00 0.00 30 VAL A O 15
ATOM 18397 N N . LYS A 1 31 ? -3.958 2.653 -6.311 1.00 0.00 31 LYS A N 15
ATOM 18398 C CA . LYS A 1 31 ? -4.056 1.800 -7.499 1.00 0.00 31 LYS A CA 15
ATOM 18399 C C . LYS A 1 31 ? -3.100 0.613 -7.291 1.00 0.00 31 LYS A C 15
ATOM 18400 O O . LYS A 1 31 ? -1.928 0.799 -6.946 1.00 0.00 31 LYS A O 15
ATOM 18419 N N . THR A 1 32 ? -3.630 -0.597 -7.476 1.00 0.00 32 THR A N 15
ATOM 18420 C CA . THR A 1 32 ? -2.949 -1.862 -7.167 1.00 0.00 32 THR A CA 15
ATOM 18421 C C . THR A 1 32 ? -2.985 -2.766 -8.417 1.00 0.00 32 THR A C 15
ATOM 18422 O O . THR A 1 32 ? -3.692 -2.443 -9.391 1.00 0.00 32 THR A O 15
ATOM 18433 N N . PRO A 1 33 ? -2.221 -3.914 -8.440 1.00 0.00 33 PRO A N 15
ATOM 18434 C CA . PRO A 1 33 ? -2.297 -4.899 -9.559 1.00 0.00 33 PRO A CA 15
ATOM 18435 C C . PRO A 1 33 ? -3.703 -5.541 -9.703 1.00 0.00 33 PRO A C 15
ATOM 18436 O O . PRO A 1 33 ? -4.018 -6.144 -10.728 1.00 0.00 33 PRO A O 15
ATOM 18447 N N . LYS A 1 34 ? -4.531 -5.388 -8.661 1.00 0.00 34 LYS A N 15
ATOM 18448 C CA . LYS A 1 34 ? -5.836 -6.053 -8.528 1.00 0.00 34 LYS A CA 15
ATOM 18449 C C . LYS A 1 34 ? -6.992 -5.120 -8.947 1.00 0.00 34 LYS A C 15
ATOM 18450 O O . LYS A 1 34 ? -7.851 -5.506 -9.749 1.00 0.00 34 LYS A O 15
ATOM 18469 N N . GLU A 1 35 ? -6.976 -3.879 -8.421 1.00 0.00 35 GLU A N 15
ATOM 18470 C CA . GLU A 1 35 ? -8.036 -2.859 -8.657 1.00 0.00 35 GLU A CA 15
ATOM 18471 C C . GLU A 1 35 ? -7.566 -1.491 -8.110 1.00 0.00 35 GLU A C 15
ATOM 18472 O O . GLU A 1 35 ? -6.392 -1.337 -7.787 1.00 0.00 35 GLU A O 15
ATOM 18484 N N . LYS A 1 36 ? -8.464 -0.491 -8.026 1.00 0.00 36 LYS A N 15
ATOM 18485 C CA . LYS A 1 36 ? -8.149 0.793 -7.347 1.00 0.00 36 LYS A CA 15
ATOM 18486 C C . LYS A 1 36 ? -9.214 1.076 -6.275 1.00 0.00 36 LYS A C 15
ATOM 18487 O O . LYS A 1 36 ? -10.409 1.123 -6.582 1.00 0.00 36 LYS A O 15
ATOM 18506 N N . GLU A 1 37 ? -8.762 1.282 -5.022 1.00 0.00 37 GLU A N 15
ATOM 18507 C CA . GLU A 1 37 ? -9.649 1.484 -3.847 1.00 0.00 37 GLU A CA 15
ATOM 18508 C C . GLU A 1 37 ? -9.366 2.829 -3.160 1.00 0.00 37 GLU A C 15
ATOM 18509 O O . GLU A 1 37 ? -8.343 3.459 -3.400 1.00 0.00 37 GLU A O 15
ATOM 18521 N N . GLU A 1 38 ? -10.294 3.232 -2.284 1.00 0.00 38 GLU A N 15
ATOM 18522 C CA . GLU A 1 38 ? -10.264 4.517 -1.569 1.00 0.00 38 GLU A CA 15
ATOM 18523 C C . GLU A 1 38 ? -10.173 4.245 -0.060 1.00 0.00 38 GLU A C 15
ATOM 18524 O O . GLU A 1 38 ? -10.894 3.388 0.468 1.00 0.00 38 GLU A O 15
ATOM 18536 N N . PHE A 1 39 ? -9.290 4.989 0.623 1.00 0.00 39 PHE A N 15
ATOM 18537 C CA . PHE A 1 39 ? -8.990 4.798 2.059 1.00 0.00 39 PHE A CA 15
ATOM 18538 C C . PHE A 1 39 ? -9.170 6.123 2.805 1.00 0.00 39 PHE A C 15
ATOM 18539 O O . PHE A 1 39 ? -8.957 7.189 2.236 1.00 0.00 39 PHE A O 15
ATOM 18556 N N . ALA A 1 40 ? -9.568 6.044 4.078 1.00 0.00 40 ALA A N 15
ATOM 18557 C CA . ALA A 1 40 ? -9.846 7.219 4.914 1.00 0.00 40 ALA A CA 15
ATOM 18558 C C . ALA A 1 40 ? -8.834 7.283 6.070 1.00 0.00 40 ALA A C 15
ATOM 18559 O O . ALA A 1 40 ? -8.869 6.449 6.976 1.00 0.00 40 ALA A O 15
ATOM 18566 N N . VAL A 1 41 ? -7.916 8.260 6.008 1.00 0.00 41 VAL A N 15
ATOM 18567 C CA . VAL A 1 41 ? -6.837 8.449 7.006 1.00 0.00 41 VAL A CA 15
ATOM 18568 C C . VAL A 1 41 ? -6.807 9.923 7.456 1.00 0.00 41 VAL A C 15
ATOM 18569 O O . VAL A 1 41 ? -7.129 10.800 6.651 1.00 0.00 41 VAL A O 15
ATOM 18582 N N . PRO A 1 42 ? -6.466 10.231 8.749 1.00 0.00 42 PRO A N 15
ATOM 18583 C CA . PRO A 1 42 ? -6.474 11.625 9.274 1.00 0.00 42 PRO A CA 15
ATOM 18584 C C . PRO A 1 42 ? -5.216 12.444 8.868 1.00 0.00 42 PRO A C 15
ATOM 18585 O O . PRO A 1 42 ? -4.554 13.030 9.721 1.00 0.00 42 PRO A O 15
ATOM 18596 N N . GLU A 1 43 ? -4.920 12.467 7.543 1.00 0.00 43 GLU A N 15
ATOM 18597 C CA . GLU A 1 43 ? -3.794 13.206 6.879 1.00 0.00 43 GLU A CA 15
ATOM 18598 C C . GLU A 1 43 ? -2.405 13.058 7.557 1.00 0.00 43 GLU A C 15
ATOM 18599 O O . GLU A 1 43 ? -1.456 13.772 7.202 1.00 0.00 43 GLU A O 15
ATOM 18611 N N . ASN A 1 44 ? -2.276 12.104 8.484 1.00 0.00 44 ASN A N 15
ATOM 18612 C CA . ASN A 1 44 ? -1.081 11.958 9.334 1.00 0.00 44 ASN A CA 15
ATOM 18613 C C . ASN A 1 44 ? -0.682 10.475 9.464 1.00 0.00 44 ASN A C 15
ATOM 18614 O O . ASN A 1 44 ? 0.367 10.155 10.042 1.00 0.00 44 ASN A O 15
ATOM 18625 N N . SER A 1 45 ? -1.512 9.567 8.912 1.00 0.00 45 SER A N 15
ATOM 18626 C CA . SER A 1 45 ? -1.140 8.162 8.767 1.00 0.00 45 SER A CA 15
ATOM 18627 C C . SER A 1 45 ? 0.043 8.049 7.796 1.00 0.00 45 SER A C 15
ATOM 18628 O O . SER A 1 45 ? -0.107 8.319 6.595 1.00 0.00 45 SER A O 15
ATOM 18636 N N . SER A 1 46 ? 1.226 7.705 8.334 1.00 0.00 46 SER A N 15
ATOM 18637 C CA . SER A 1 46 ? 2.404 7.362 7.528 1.00 0.00 46 SER A CA 15
ATOM 18638 C C . SER A 1 46 ? 2.100 6.134 6.673 1.00 0.00 46 SER A C 15
ATOM 18639 O O . SER A 1 46 ? 1.154 5.412 6.964 1.00 0.00 46 SER A O 15
ATOM 18647 N N . VAL A 1 47 ? 2.916 5.891 5.640 1.00 0.00 47 VAL A N 15
ATOM 18648 C CA . VAL A 1 47 ? 2.828 4.666 4.814 1.00 0.00 47 VAL A CA 15
ATOM 18649 C C . VAL A 1 47 ? 2.919 3.394 5.706 1.00 0.00 47 VAL A C 15
ATOM 18650 O O . VAL A 1 47 ? 2.335 2.366 5.384 1.00 0.00 47 VAL A O 15
ATOM 18663 N N . GLN A 1 48 ? 3.628 3.531 6.847 1.00 0.00 48 GLN A N 15
ATOM 18664 C CA . GLN A 1 48 ? 3.656 2.548 7.952 1.00 0.00 48 GLN A CA 15
ATOM 18665 C C . GLN A 1 48 ? 2.241 2.236 8.491 1.00 0.00 48 GLN A C 15
ATOM 18666 O O . GLN A 1 48 ? 1.867 1.078 8.631 1.00 0.00 48 GLN A O 15
ATOM 18680 N N . GLN A 1 49 ? 1.481 3.290 8.796 1.00 0.00 49 GLN A N 15
ATOM 18681 C CA . GLN A 1 49 ? 0.124 3.183 9.368 1.00 0.00 49 GLN A CA 15
ATOM 18682 C C . GLN A 1 49 ? -0.925 2.879 8.266 1.00 0.00 49 GLN A C 15
ATOM 18683 O O . GLN A 1 49 ? -1.977 2.278 8.524 1.00 0.00 49 GLN A O 15
ATOM 18697 N N . PHE A 1 50 ? -0.581 3.265 7.027 1.00 0.00 50 PHE A N 15
ATOM 18698 C CA . PHE A 1 50 ? -1.515 3.328 5.893 1.00 0.00 50 PHE A CA 15
ATOM 18699 C C . PHE A 1 50 ? -1.592 2.001 5.128 1.00 0.00 50 PHE A C 15
ATOM 18700 O O . PHE A 1 50 ? -2.685 1.571 4.750 1.00 0.00 50 PHE A O 15
ATOM 18717 N N . LYS A 1 51 ? -0.433 1.344 4.898 1.00 0.00 51 LYS A N 15
ATOM 18718 C CA . LYS A 1 51 ? -0.385 0.099 4.101 1.00 0.00 51 LYS A CA 15
ATOM 18719 C C . LYS A 1 51 ? -1.069 -1.056 4.862 1.00 0.00 51 LYS A C 15
ATOM 18720 O O . LYS A 1 51 ? -1.459 -2.042 4.262 1.00 0.00 51 LYS A O 15
ATOM 18739 N N . GLU A 1 52 ? -1.234 -0.870 6.192 1.00 0.00 52 GLU A N 15
ATOM 18740 C CA . GLU A 1 52 ? -1.999 -1.778 7.067 1.00 0.00 52 GLU A CA 15
ATOM 18741 C C . GLU A 1 52 ? -3.504 -1.704 6.730 1.00 0.00 52 GLU A C 15
ATOM 18742 O O . GLU A 1 52 ? -4.187 -2.733 6.653 1.00 0.00 52 GLU A O 15
ATOM 18754 N N . GLU A 1 53 ? -3.987 -0.458 6.522 1.00 0.00 53 GLU A N 15
ATOM 18755 C CA . GLU A 1 53 ? -5.367 -0.165 6.082 1.00 0.00 53 GLU A CA 15
ATOM 18756 C C . GLU A 1 53 ? -5.642 -0.777 4.692 1.00 0.00 53 GLU A C 15
ATOM 18757 O O . GLU A 1 53 ? -6.772 -1.187 4.394 1.00 0.00 53 GLU A O 15
ATOM 18769 N N . ILE A 1 54 ? -4.594 -0.820 3.847 1.00 0.00 54 ILE A N 15
ATOM 18770 C CA . ILE A 1 54 ? -4.670 -1.438 2.511 1.00 0.00 54 ILE A CA 15
ATOM 18771 C C . ILE A 1 54 ? -4.582 -2.989 2.618 1.00 0.00 54 ILE A C 15
ATOM 18772 O O . ILE A 1 54 ? -5.179 -3.714 1.813 1.00 0.00 54 ILE A O 15
ATOM 18788 N N . SER A 1 55 ? -3.827 -3.481 3.628 1.00 0.00 55 SER A N 15
ATOM 18789 C CA . SER A 1 55 ? -3.592 -4.928 3.838 1.00 0.00 55 SER A CA 15
ATOM 18790 C C . SER A 1 55 ? -4.889 -5.666 4.211 1.00 0.00 55 SER A C 15
ATOM 18791 O O . SER A 1 55 ? -5.165 -6.727 3.667 1.00 0.00 55 SER A O 15
ATOM 18799 N N . LYS A 1 56 ? -5.689 -5.075 5.120 1.00 0.00 56 LYS A N 15
ATOM 18800 C CA . LYS A 1 56 ? -7.001 -5.638 5.535 1.00 0.00 56 LYS A CA 15
ATOM 18801 C C . LYS A 1 56 ? -8.040 -5.531 4.397 1.00 0.00 56 LYS A C 15
ATOM 18802 O O . LYS A 1 56 ? -9.053 -6.225 4.411 1.00 0.00 56 LYS A O 15
ATOM 18821 N N . ARG A 1 57 ? -7.770 -4.639 3.429 1.00 0.00 57 ARG A N 15
ATOM 18822 C CA . ARG A 1 57 ? -8.659 -4.395 2.282 1.00 0.00 57 ARG A CA 15
ATOM 18823 C C . ARG A 1 57 ? -8.510 -5.527 1.244 1.00 0.00 57 ARG A C 15
ATOM 18824 O O . ARG A 1 57 ? -9.501 -6.135 0.824 1.00 0.00 57 ARG A O 15
ATOM 18845 N N . PHE A 1 58 ? -7.247 -5.814 0.873 1.00 0.00 58 PHE A N 15
ATOM 18846 C CA . PHE A 1 58 ? -6.896 -6.862 -0.118 1.00 0.00 58 PHE A CA 15
ATOM 18847 C C . PHE A 1 58 ? -6.586 -8.205 0.560 1.00 0.00 58 PHE A C 15
ATOM 18848 O O . PHE A 1 58 ? -6.219 -9.162 -0.120 1.00 0.00 58 PHE A O 15
ATOM 18865 N N . LYS A 1 59 ? -6.712 -8.240 1.911 1.00 0.00 59 LYS A N 15
ATOM 18866 C CA . LYS A 1 59 ? -6.502 -9.444 2.763 1.00 0.00 59 LYS A CA 15
ATOM 18867 C C . LYS A 1 59 ? -5.035 -9.934 2.715 1.00 0.00 59 LYS A C 15
ATOM 18868 O O . LYS A 1 59 ? -4.725 -11.057 3.129 1.00 0.00 59 LYS A O 15
ATOM 18887 N N . SER A 1 60 ? -4.139 -9.048 2.246 1.00 0.00 60 SER A N 15
ATOM 18888 C CA . SER A 1 60 ? -2.704 -9.321 2.092 1.00 0.00 60 SER A CA 15
ATOM 18889 C C . SER A 1 60 ? -1.948 -8.930 3.372 1.00 0.00 60 SER A C 15
ATOM 18890 O O . SER A 1 60 ? -2.508 -8.279 4.250 1.00 0.00 60 SER A O 15
ATOM 18898 N N . HIS A 1 61 ? -0.678 -9.346 3.477 1.00 0.00 61 HIS A N 15
ATOM 18899 C CA . HIS A 1 61 ? 0.194 -9.001 4.627 1.00 0.00 61 HIS A CA 15
ATOM 18900 C C . HIS A 1 61 ? 1.084 -7.807 4.247 1.00 0.00 61 HIS A C 15
ATOM 18901 O O . HIS A 1 61 ? 1.514 -7.723 3.099 1.00 0.00 61 HIS A O 15
ATOM 18916 N N . THR A 1 62 ? 1.382 -6.934 5.227 1.00 0.00 62 THR A N 15
ATOM 18917 C CA . THR A 1 62 ? 2.053 -5.630 5.017 1.00 0.00 62 THR A CA 15
ATOM 18918 C C . THR A 1 62 ? 3.450 -5.741 4.351 1.00 0.00 62 THR A C 15
ATOM 18919 O O . THR A 1 62 ? 3.847 -4.848 3.591 1.00 0.00 62 THR A O 15
ATOM 18930 N N . ASP A 1 63 ? 4.169 -6.847 4.631 1.00 0.00 63 ASP A N 15
ATOM 18931 C CA . ASP A 1 63 ? 5.507 -7.139 4.046 1.00 0.00 63 ASP A CA 15
ATOM 18932 C C . ASP A 1 63 ? 5.432 -7.247 2.502 1.00 0.00 63 ASP A C 15
ATOM 18933 O O . ASP A 1 63 ? 6.406 -6.943 1.800 1.00 0.00 63 ASP A O 15
ATOM 18942 N N . GLN A 1 64 ? 4.260 -7.659 1.996 1.00 0.00 64 GLN A N 15
ATOM 18943 C CA . GLN A 1 64 ? 4.016 -7.824 0.550 1.00 0.00 64 GLN A CA 15
ATOM 18944 C C . GLN A 1 64 ? 3.774 -6.470 -0.149 1.00 0.00 64 GLN A C 15
ATOM 18945 O O . GLN A 1 64 ? 4.063 -6.326 -1.337 1.00 0.00 64 GLN A O 15
ATOM 18959 N N . LEU A 1 65 ? 3.249 -5.491 0.609 1.00 0.00 65 LEU A N 15
ATOM 18960 C CA . LEU A 1 65 ? 2.835 -4.179 0.070 1.00 0.00 65 LEU A CA 15
ATOM 18961 C C . LEU A 1 65 ? 4.009 -3.179 0.047 1.00 0.00 65 LEU A C 15
ATOM 18962 O O . LEU A 1 65 ? 4.573 -2.851 1.093 1.00 0.00 65 LEU A O 15
ATOM 18978 N N . VAL A 1 66 ? 4.370 -2.715 -1.159 1.00 0.00 66 VAL A N 15
ATOM 18979 C CA . VAL A 1 66 ? 5.234 -1.533 -1.361 1.00 0.00 66 VAL A CA 15
ATOM 18980 C C . VAL A 1 66 ? 4.450 -0.475 -2.164 1.00 0.00 66 VAL A C 15
ATOM 18981 O O . VAL A 1 66 ? 3.977 -0.755 -3.275 1.00 0.00 66 VAL A O 15
ATOM 18994 N N . LEU A 1 67 ? 4.285 0.730 -1.588 1.00 0.00 67 LEU A N 15
ATOM 18995 C CA . LEU A 1 67 ? 3.693 1.867 -2.305 1.00 0.00 67 LEU A CA 15
ATOM 18996 C C . LEU A 1 67 ? 4.790 2.510 -3.159 1.00 0.00 67 LEU A C 15
ATOM 18997 O O . LEU A 1 67 ? 5.950 2.513 -2.764 1.00 0.00 67 LEU A O 15
ATOM 19013 N N . ILE A 1 68 ? 4.427 2.986 -4.358 1.00 0.00 68 ILE A N 15
ATOM 19014 C CA . ILE A 1 68 ? 5.330 3.749 -5.228 1.00 0.00 68 ILE A CA 15
ATOM 19015 C C . ILE A 1 68 ? 4.668 5.092 -5.549 1.00 0.00 68 ILE A C 15
ATOM 19016 O O . ILE A 1 68 ? 3.490 5.148 -5.930 1.00 0.00 68 ILE A O 15
ATOM 19032 N N . PHE A 1 69 ? 5.445 6.157 -5.381 1.00 0.00 69 PHE A N 15
ATOM 19033 C CA . PHE A 1 69 ? 5.050 7.522 -5.742 1.00 0.00 69 PHE A CA 15
ATOM 19034 C C . PHE A 1 69 ? 6.322 8.324 -6.024 1.00 0.00 69 PHE A C 15
ATOM 19035 O O . PHE A 1 69 ? 7.363 8.040 -5.424 1.00 0.00 69 PHE A O 15
ATOM 19052 N N . ALA A 1 70 ? 6.219 9.302 -6.953 1.00 0.00 70 ALA A N 15
ATOM 19053 C CA . ALA A 1 70 ? 7.354 10.139 -7.411 1.00 0.00 70 ALA A CA 15
ATOM 19054 C C . ALA A 1 70 ? 8.426 9.305 -8.146 1.00 0.00 70 ALA A C 15
ATOM 19055 O O . ALA A 1 70 ? 9.554 9.767 -8.347 1.00 0.00 70 ALA A O 15
ATOM 19062 N N . GLY A 1 71 ? 8.037 8.087 -8.579 1.00 0.00 71 GLY A N 15
ATOM 19063 C CA . GLY A 1 71 ? 8.952 7.136 -9.209 1.00 0.00 71 GLY A CA 15
ATOM 19064 C C . GLY A 1 71 ? 9.933 6.506 -8.224 1.00 0.00 71 GLY A C 15
ATOM 19065 O O . GLY A 1 71 ? 11.069 6.208 -8.594 1.00 0.00 71 GLY A O 15
ATOM 19069 N N . LYS A 1 72 ? 9.490 6.305 -6.965 1.00 0.00 72 LYS A N 15
ATOM 19070 C CA . LYS A 1 72 ? 10.303 5.670 -5.899 1.00 0.00 72 LYS A CA 15
ATOM 19071 C C . LYS A 1 72 ? 9.389 4.936 -4.898 1.00 0.00 72 LYS A C 15
ATOM 19072 O O . LYS A 1 72 ? 8.217 5.297 -4.747 1.00 0.00 72 LYS A O 15
ATOM 19091 N N . ILE A 1 73 ? 9.930 3.912 -4.202 1.00 0.00 73 ILE A N 15
ATOM 19092 C CA . ILE A 1 73 ? 9.150 3.122 -3.223 1.00 0.00 73 ILE A CA 15
ATOM 19093 C C . ILE A 1 73 ? 9.045 3.882 -1.873 1.00 0.00 73 ILE A C 15
ATOM 19094 O O . ILE A 1 73 ? 10.058 4.291 -1.283 1.00 0.00 73 ILE A O 15
ATOM 19110 N N . LEU A 1 74 ? 7.804 4.118 -1.441 1.00 0.00 74 LEU A N 15
ATOM 19111 C CA . LEU A 1 74 ? 7.488 4.715 -0.140 1.00 0.00 74 LEU A CA 15
ATOM 19112 C C . LEU A 1 74 ? 7.675 3.668 0.968 1.00 0.00 74 LEU A C 15
ATOM 19113 O O . LEU A 1 74 ? 7.025 2.612 0.957 1.00 0.00 74 LEU A O 15
ATOM 19129 N N . LYS A 1 75 ? 8.574 3.972 1.902 1.00 0.00 75 LYS A N 15
ATOM 19130 C CA . LYS A 1 75 ? 8.854 3.131 3.072 1.00 0.00 75 LYS A CA 15
ATOM 19131 C C . LYS A 1 75 ? 7.992 3.585 4.265 1.00 0.00 75 LYS A C 15
ATOM 19132 O O . LYS A 1 75 ? 7.149 4.474 4.135 1.00 0.00 75 LYS A O 15
ATOM 19151 N N . ASP A 1 76 ? 8.215 2.962 5.430 1.00 0.00 76 ASP A N 15
ATOM 19152 C CA . ASP A 1 76 ? 7.507 3.302 6.681 1.00 0.00 76 ASP A CA 15
ATOM 19153 C C . ASP A 1 76 ? 7.938 4.682 7.221 1.00 0.00 76 ASP A C 15
ATOM 19154 O O . ASP A 1 76 ? 7.180 5.330 7.952 1.00 0.00 76 ASP A O 15
ATOM 19163 N N . GLN A 1 77 ? 9.153 5.127 6.829 1.00 0.00 77 GLN A N 15
ATOM 19164 C CA . GLN A 1 77 ? 9.681 6.464 7.183 1.00 0.00 77 GLN A CA 15
ATOM 19165 C C . GLN A 1 77 ? 9.009 7.569 6.329 1.00 0.00 77 GLN A C 15
ATOM 19166 O O . GLN A 1 77 ? 9.155 8.764 6.610 1.00 0.00 77 GLN A O 15
ATOM 19180 N N . ASP A 1 78 ? 8.292 7.139 5.274 1.00 0.00 78 ASP A N 15
ATOM 19181 C CA . ASP A 1 78 ? 7.539 8.017 4.372 1.00 0.00 78 ASP A CA 15
ATOM 19182 C C . ASP A 1 78 ? 6.087 8.115 4.848 1.00 0.00 78 ASP A C 15
ATOM 19183 O O . ASP A 1 78 ? 5.555 7.183 5.468 1.00 0.00 78 ASP A O 15
ATOM 19192 N N . THR A 1 79 ? 5.471 9.267 4.581 1.00 0.00 79 THR A N 15
ATOM 19193 C CA . THR A 1 79 ? 4.050 9.499 4.769 1.00 0.00 79 THR A CA 15
ATOM 19194 C C . THR A 1 79 ? 3.480 10.026 3.452 1.00 0.00 79 THR A C 15
ATOM 19195 O O . THR A 1 79 ? 4.157 10.790 2.747 1.00 0.00 79 THR A O 15
ATOM 19206 N N . LEU A 1 80 ? 2.246 9.611 3.137 1.00 0.00 80 LEU A N 15
ATOM 19207 C CA . LEU A 1 80 ? 1.536 10.019 1.922 1.00 0.00 80 LEU A CA 15
ATOM 19208 C C . LEU A 1 80 ? 1.448 11.569 1.811 1.00 0.00 80 LEU A C 15
ATOM 19209 O O . LEU A 1 80 ? 1.860 12.138 0.803 1.00 0.00 80 LEU A O 15
ATOM 19225 N N . SER A 1 81 ? 1.009 12.222 2.905 1.00 0.00 81 SER A N 15
ATOM 19226 C CA . SER A 1 81 ? 0.758 13.683 2.958 1.00 0.00 81 SER A CA 15
ATOM 19227 C C . SER A 1 81 ? 2.047 14.494 2.737 1.00 0.00 81 SER A C 15
ATOM 19228 O O . SER A 1 81 ? 2.052 15.482 1.995 1.00 0.00 81 SER A O 15
ATOM 19236 N N . GLN A 1 82 ? 3.141 14.030 3.365 1.00 0.00 82 GLN A N 15
ATOM 19237 C CA . GLN A 1 82 ? 4.465 14.683 3.296 1.00 0.00 82 GLN A CA 15
ATOM 19238 C C . GLN A 1 82 ? 5.064 14.578 1.879 1.00 0.00 82 GLN A C 15
ATOM 19239 O O . GLN A 1 82 ? 5.876 15.413 1.475 1.00 0.00 82 GLN A O 15
ATOM 19253 N N . HIS A 1 83 ? 4.638 13.546 1.128 1.00 0.00 83 HIS A N 15
ATOM 19254 C CA . HIS A 1 83 ? 5.122 13.275 -0.241 1.00 0.00 83 HIS A CA 15
ATOM 19255 C C . HIS A 1 83 ? 4.151 13.809 -1.306 1.00 0.00 83 HIS A C 15
ATOM 19256 O O . HIS A 1 83 ? 4.270 13.464 -2.476 1.00 0.00 83 HIS A O 15
ATOM 19271 N N . GLY A 1 84 ? 3.209 14.671 -0.876 1.00 0.00 84 GLY A N 15
ATOM 19272 C CA . GLY A 1 84 ? 2.330 15.414 -1.787 1.00 0.00 84 GLY A CA 15
ATOM 19273 C C . GLY A 1 84 ? 1.119 14.622 -2.256 1.00 0.00 84 GLY A C 15
ATOM 19274 O O . GLY A 1 84 ? 0.470 15.005 -3.231 1.00 0.00 84 GLY A O 15
ATOM 19278 N N . ILE A 1 85 ? 0.818 13.516 -1.559 1.00 0.00 85 ILE A N 15
ATOM 19279 C CA . ILE A 1 85 ? -0.387 12.704 -1.798 1.00 0.00 85 ILE A CA 15
ATOM 19280 C C . ILE A 1 85 ? -1.440 13.134 -0.776 1.00 0.00 85 ILE A C 15
ATOM 19281 O O . ILE A 1 85 ? -1.268 12.883 0.424 1.00 0.00 85 ILE A O 15
ATOM 19297 N N . HIS A 1 86 ? -2.515 13.785 -1.231 1.00 0.00 86 HIS A N 15
ATOM 19298 C CA . HIS A 1 86 ? -3.528 14.334 -0.320 1.00 0.00 86 HIS A CA 15
ATOM 19299 C C . HIS A 1 86 ? -4.907 14.360 -0.982 1.00 0.00 86 HIS A C 15
ATOM 19300 O O . HIS A 1 86 ? -5.065 14.972 -2.041 1.00 0.00 86 HIS A O 15
ATOM 19315 N N . ASP A 1 87 ? -5.844 13.594 -0.375 1.00 0.00 87 ASP A N 15
ATOM 19316 C CA . ASP A 1 87 ? -7.308 13.702 -0.562 1.00 0.00 87 ASP A CA 15
ATOM 19317 C C . ASP A 1 87 ? -7.746 13.816 -2.047 1.00 0.00 87 ASP A C 15
ATOM 19318 O O . ASP A 1 87 ? -7.739 14.907 -2.626 1.00 0.00 87 ASP A O 15
ATOM 19327 N N . GLY A 1 88 ? -8.112 12.675 -2.647 1.00 0.00 88 GLY A N 15
ATOM 19328 C CA . GLY A 1 88 ? -8.500 12.594 -4.059 1.00 0.00 88 GLY A CA 15
ATOM 19329 C C . GLY A 1 88 ? -7.395 12.021 -4.935 1.00 0.00 88 GLY A C 15
ATOM 19330 O O . GLY A 1 88 ? -7.674 11.439 -5.994 1.00 0.00 88 GLY A O 15
ATOM 19334 N N . LEU A 1 89 ? -6.130 12.177 -4.486 1.00 0.00 89 LEU A N 15
ATOM 19335 C CA . LEU A 1 89 ? -4.945 11.699 -5.230 1.00 0.00 89 LEU A CA 15
ATOM 19336 C C . LEU A 1 89 ? -4.740 10.191 -5.038 1.00 0.00 89 LEU A C 15
ATOM 19337 O O . LEU A 1 89 ? -5.262 9.592 -4.086 1.00 0.00 89 LEU A O 15
ATOM 19353 N N . THR A 1 90 ? -3.947 9.602 -5.950 1.00 0.00 90 THR A N 15
ATOM 19354 C CA . THR A 1 90 ? -3.740 8.156 -6.042 1.00 0.00 90 THR A CA 15
ATOM 19355 C C . THR A 1 90 ? -2.245 7.798 -5.899 1.00 0.00 90 THR A C 15
ATOM 19356 O O . THR A 1 90 ? -1.378 8.455 -6.490 1.00 0.00 90 THR A O 15
ATOM 19367 N N . VAL A 1 91 ? -1.965 6.766 -5.081 1.00 0.00 91 VAL A N 15
ATOM 19368 C CA . VAL A 1 91 ? -0.631 6.145 -4.967 1.00 0.00 91 VAL A CA 15
ATOM 19369 C C . VAL A 1 91 ? -0.613 4.890 -5.866 1.00 0.00 91 VAL A C 15
ATOM 19370 O O . VAL A 1 91 ? -1.666 4.391 -6.246 1.00 0.00 91 VAL A O 15
ATOM 19383 N N . HIS A 1 92 ? 0.574 4.396 -6.217 1.00 0.00 92 HIS A N 15
ATOM 19384 C CA . HIS A 1 92 ? 0.721 3.066 -6.855 1.00 0.00 92 HIS A CA 15
ATOM 19385 C C . HIS A 1 92 ? 1.074 2.034 -5.778 1.00 0.00 92 HIS A C 15
ATOM 19386 O O . HIS A 1 92 ? 1.619 2.393 -4.738 1.00 0.00 92 HIS A O 15
ATOM 19401 N N . LEU A 1 93 ? 0.730 0.766 -6.022 1.00 0.00 93 LEU A N 15
ATOM 19402 C CA . LEU A 1 93 ? 1.007 -0.340 -5.087 1.00 0.00 93 LEU A CA 15
ATOM 19403 C C . LEU A 1 93 ? 1.409 -1.596 -5.861 1.00 0.00 93 LEU A C 15
ATOM 19404 O O . LEU A 1 93 ? 0.890 -1.865 -6.949 1.00 0.00 93 LEU A O 15
ATOM 19420 N N . VAL A 1 94 ? 2.339 -2.353 -5.274 1.00 0.00 94 VAL A N 15
ATOM 19421 C CA . VAL A 1 94 ? 2.805 -3.652 -5.788 1.00 0.00 94 VAL A CA 15
ATOM 19422 C C . VAL A 1 94 ? 2.787 -4.633 -4.613 1.00 0.00 94 VAL A C 15
ATOM 19423 O O . VAL A 1 94 ? 3.537 -4.461 -3.644 1.00 0.00 94 VAL A O 15
ATOM 19436 N N . ILE A 1 95 ? 1.876 -5.620 -4.673 1.00 0.00 95 ILE A N 15
ATOM 19437 C CA . ILE A 1 95 ? 1.712 -6.621 -3.609 1.00 0.00 95 ILE A CA 15
ATOM 19438 C C . ILE A 1 95 ? 2.341 -7.947 -4.069 1.00 0.00 95 ILE A C 15
ATOM 19439 O O . ILE A 1 95 ? 2.122 -8.365 -5.214 1.00 0.00 95 ILE A O 15
ATOM 19455 N N . LYS A 1 96 ? 3.105 -8.606 -3.177 1.00 0.00 96 LYS A N 15
ATOM 19456 C CA . LYS A 1 96 ? 3.724 -9.923 -3.452 1.00 0.00 96 LYS A CA 15
ATOM 19457 C C . LYS A 1 96 ? 2.705 -11.075 -3.222 1.00 0.00 96 LYS A C 15
ATOM 19458 O O . LYS A 1 96 ? 2.964 -12.002 -2.445 1.00 0.00 96 LYS A O 15
ATOM 19477 N N . THR A 1 97 ? 1.547 -11.011 -3.914 1.00 0.00 97 THR A N 15
ATOM 19478 C CA . THR A 1 97 ? 0.527 -12.073 -3.872 1.00 0.00 97 THR A CA 15
ATOM 19479 C C . THR A 1 97 ? -0.380 -12.020 -5.113 1.00 0.00 97 THR A C 15
ATOM 19480 O O . THR A 1 97 ? -0.552 -10.962 -5.732 1.00 0.00 97 THR A O 15
ATOM 19491 N N . GLN A 1 98 ? -0.950 -13.178 -5.455 1.00 0.00 98 GLN A N 15
ATOM 19492 C CA . GLN A 1 98 ? -2.062 -13.305 -6.422 1.00 0.00 98 GLN A CA 15
ATOM 19493 C C . GLN A 1 98 ? -3.206 -14.125 -5.793 1.00 0.00 98 GLN A C 15
ATOM 19494 O O . GLN A 1 98 ? -4.344 -14.096 -6.275 1.00 0.00 98 GLN A O 15
ATOM 19508 N N . ASN A 1 99 ? -2.883 -14.820 -4.681 1.00 0.00 99 ASN A N 15
ATOM 19509 C CA . ASN A 1 99 ? -3.798 -15.738 -3.969 1.00 0.00 99 ASN A CA 15
ATOM 19510 C C . ASN A 1 99 ? -4.948 -14.964 -3.299 1.00 0.00 99 ASN A C 15
ATOM 19511 O O . ASN A 1 99 ? -6.075 -15.458 -3.194 1.00 0.00 99 ASN A O 15
ATOM 19522 N N . ARG A 1 100 ? -4.622 -13.744 -2.850 1.00 0.00 100 ARG A N 15
ATOM 19523 C CA . ARG A 1 100 ? -5.573 -12.791 -2.243 1.00 0.00 100 ARG A CA 15
ATOM 19524 C C . ARG A 1 100 ? -6.541 -12.215 -3.315 1.00 0.00 100 ARG A C 15
ATOM 19525 O O . ARG A 1 100 ? -6.220 -12.286 -4.508 1.00 0.00 100 ARG A O 15
ATOM 19546 N N . PRO A 1 101 ? -7.744 -11.655 -2.906 1.00 0.00 101 PRO A N 15
ATOM 19547 C CA . PRO A 1 101 ? -8.699 -10.996 -3.843 1.00 0.00 101 PRO A CA 15
ATOM 19548 C C . PRO A 1 101 ? -8.038 -9.829 -4.637 1.00 0.00 101 PRO A C 15
ATOM 19549 O O . PRO A 1 101 ? -7.834 -8.737 -4.064 1.00 0.00 101 PRO A O 15
ATOM 19561 N N . PRO A 1 23 ? -12.647 19.484 8.860 1.00 0.00 23 PRO A N 16
ATOM 19562 C CA . PRO A 1 23 ? -11.688 19.275 7.746 1.00 0.00 23 PRO A CA 16
ATOM 19563 C C . PRO A 1 23 ? -11.835 17.848 7.176 1.00 0.00 23 PRO A C 16
ATOM 19564 O O . PRO A 1 23 ? -12.278 16.933 7.884 1.00 0.00 23 PRO A O 16
ATOM 19575 N N . LYS A 1 24 ? -11.466 17.672 5.889 1.00 0.00 24 LYS A N 16
ATOM 19576 C CA . LYS A 1 24 ? -11.470 16.354 5.227 1.00 0.00 24 LYS A CA 16
ATOM 19577 C C . LYS A 1 24 ? -10.259 15.517 5.692 1.00 0.00 24 LYS A C 16
ATOM 19578 O O . LYS A 1 24 ? -9.208 16.063 6.050 1.00 0.00 24 LYS A O 16
ATOM 19597 N N . ILE A 1 25 ? -10.435 14.196 5.697 1.00 0.00 25 ILE A N 16
ATOM 19598 C CA . ILE A 1 25 ? -9.362 13.223 5.955 1.00 0.00 25 ILE A CA 16
ATOM 19599 C C . ILE A 1 25 ? -8.669 12.871 4.608 1.00 0.00 25 ILE A C 16
ATOM 19600 O O . ILE A 1 25 ? -9.279 13.016 3.537 1.00 0.00 25 ILE A O 16
ATOM 19616 N N . MET A 1 26 ? -7.415 12.400 4.645 1.00 0.00 26 MET A N 16
ATOM 19617 C CA . MET A 1 26 ? -6.624 12.184 3.415 1.00 0.00 26 MET A CA 16
ATOM 19618 C C . MET A 1 26 ? -7.024 10.836 2.767 1.00 0.00 26 MET A C 16
ATOM 19619 O O . MET A 1 26 ? -6.686 9.759 3.271 1.00 0.00 26 MET A O 16
ATOM 19633 N N . LYS A 1 27 ? -7.797 10.931 1.664 1.00 0.00 27 LYS A N 16
ATOM 19634 C CA . LYS A 1 27 ? -8.356 9.768 0.945 1.00 0.00 27 LYS A CA 16
ATOM 19635 C C . LYS A 1 27 ? -7.300 9.210 -0.038 1.00 0.00 27 LYS A C 16
ATOM 19636 O O . LYS A 1 27 ? -7.221 9.647 -1.194 1.00 0.00 27 LYS A O 16
ATOM 19655 N N . VAL A 1 28 ? -6.472 8.273 0.433 1.00 0.00 28 VAL A N 16
ATOM 19656 C CA . VAL A 1 28 ? -5.352 7.739 -0.357 1.00 0.00 28 VAL A CA 16
ATOM 19657 C C . VAL A 1 28 ? -5.784 6.475 -1.098 1.00 0.00 28 VAL A C 16
ATOM 19658 O O . VAL A 1 28 ? -6.005 5.429 -0.482 1.00 0.00 28 VAL A O 16
ATOM 19671 N N . THR A 1 29 ? -5.880 6.578 -2.423 1.00 0.00 29 THR A N 16
ATOM 19672 C CA . THR A 1 29 ? -6.177 5.436 -3.280 1.00 0.00 29 THR A CA 16
ATOM 19673 C C . THR A 1 29 ? -4.870 4.670 -3.529 1.00 0.00 29 THR A C 16
ATOM 19674 O O . THR A 1 29 ? -3.834 5.270 -3.799 1.00 0.00 29 THR A O 16
ATOM 19685 N N . VAL A 1 30 ? -4.901 3.355 -3.332 1.00 0.00 30 VAL A N 16
ATOM 19686 C CA . VAL A 1 30 ? -3.745 2.482 -3.559 1.00 0.00 30 VAL A CA 16
ATOM 19687 C C . VAL A 1 30 ? -4.095 1.481 -4.664 1.00 0.00 30 VAL A C 16
ATOM 19688 O O . VAL A 1 30 ? -4.994 0.650 -4.509 1.00 0.00 30 VAL A O 16
ATOM 19701 N N . LYS A 1 31 ? -3.379 1.596 -5.788 1.00 0.00 31 LYS A N 16
ATOM 19702 C CA . LYS A 1 31 ? -3.575 0.770 -6.988 1.00 0.00 31 LYS A CA 16
ATOM 19703 C C . LYS A 1 31 ? -2.556 -0.369 -6.973 1.00 0.00 31 LYS A C 16
ATOM 19704 O O . LYS A 1 31 ? -1.430 -0.192 -6.508 1.00 0.00 31 LYS A O 16
ATOM 19723 N N . THR A 1 32 ? -2.963 -1.540 -7.480 1.00 0.00 32 THR A N 16
ATOM 19724 C CA . THR A 1 32 ? -2.117 -2.735 -7.577 1.00 0.00 32 THR A CA 16
ATOM 19725 C C . THR A 1 32 ? -2.274 -3.362 -8.989 1.00 0.00 32 THR A C 16
ATOM 19726 O O . THR A 1 32 ? -3.244 -3.044 -9.690 1.00 0.00 32 THR A O 16
ATOM 19737 N N . PRO A 1 33 ? -1.323 -4.245 -9.452 1.00 0.00 33 PRO A N 16
ATOM 19738 C CA . PRO A 1 33 ? -1.456 -4.977 -10.756 1.00 0.00 33 PRO A CA 16
ATOM 19739 C C . PRO A 1 33 ? -2.470 -6.155 -10.695 1.00 0.00 33 PRO A C 16
ATOM 19740 O O . PRO A 1 33 ? -2.276 -7.199 -11.335 1.00 0.00 33 PRO A O 16
ATOM 19751 N N . LYS A 1 34 ? -3.593 -5.934 -9.998 1.00 0.00 34 LYS A N 16
ATOM 19752 C CA . LYS A 1 34 ? -4.544 -6.991 -9.635 1.00 0.00 34 LYS A CA 16
ATOM 19753 C C . LYS A 1 34 ? -5.909 -6.371 -9.284 1.00 0.00 34 LYS A C 16
ATOM 19754 O O . LYS A 1 34 ? -6.950 -6.903 -9.673 1.00 0.00 34 LYS A O 16
ATOM 19773 N N . GLU A 1 35 ? -5.889 -5.226 -8.573 1.00 0.00 35 GLU A N 16
ATOM 19774 C CA . GLU A 1 35 ? -7.107 -4.532 -8.088 1.00 0.00 35 GLU A CA 16
ATOM 19775 C C . GLU A 1 35 ? -6.746 -3.086 -7.681 1.00 0.00 35 GLU A C 16
ATOM 19776 O O . GLU A 1 35 ? -5.693 -2.575 -8.079 1.00 0.00 35 GLU A O 16
ATOM 19788 N N . LYS A 1 36 ? -7.638 -2.416 -6.939 1.00 0.00 36 LYS A N 16
ATOM 19789 C CA . LYS A 1 36 ? -7.320 -1.153 -6.244 1.00 0.00 36 LYS A CA 16
ATOM 19790 C C . LYS A 1 36 ? -8.271 -0.965 -5.058 1.00 0.00 36 LYS A C 16
ATOM 19791 O O . LYS A 1 36 ? -9.408 -1.444 -5.076 1.00 0.00 36 LYS A O 16
ATOM 19810 N N . GLU A 1 37 ? -7.777 -0.271 -4.025 1.00 0.00 37 GLU A N 16
ATOM 19811 C CA . GLU A 1 37 ? -8.532 0.079 -2.811 1.00 0.00 37 GLU A CA 16
ATOM 19812 C C . GLU A 1 37 ? -8.292 1.557 -2.458 1.00 0.00 37 GLU A C 16
ATOM 19813 O O . GLU A 1 37 ? -7.624 2.281 -3.204 1.00 0.00 37 GLU A O 16
ATOM 19825 N N . GLU A 1 38 ? -8.860 1.997 -1.323 1.00 0.00 38 GLU A N 16
ATOM 19826 C CA . GLU A 1 38 ? -8.646 3.347 -0.775 1.00 0.00 38 GLU A CA 16
ATOM 19827 C C . GLU A 1 38 ? -8.579 3.266 0.760 1.00 0.00 38 GLU A C 16
ATOM 19828 O O . GLU A 1 38 ? -9.252 2.433 1.375 1.00 0.00 38 GLU A O 16
ATOM 19840 N N . PHE A 1 39 ? -7.751 4.135 1.360 1.00 0.00 39 PHE A N 16
ATOM 19841 C CA . PHE A 1 39 ? -7.502 4.183 2.806 1.00 0.00 39 PHE A CA 16
ATOM 19842 C C . PHE A 1 39 ? -7.583 5.642 3.268 1.00 0.00 39 PHE A C 16
ATOM 19843 O O . PHE A 1 39 ? -6.807 6.488 2.810 1.00 0.00 39 PHE A O 16
ATOM 19860 N N . ALA A 1 40 ? -8.532 5.924 4.158 1.00 0.00 40 ALA A N 16
ATOM 19861 C CA . ALA A 1 40 ? -8.736 7.259 4.719 1.00 0.00 40 ALA A CA 16
ATOM 19862 C C . ALA A 1 40 ? -7.871 7.409 5.977 1.00 0.00 40 ALA A C 16
ATOM 19863 O O . ALA A 1 40 ? -8.089 6.713 6.971 1.00 0.00 40 ALA A O 16
ATOM 19870 N N . VAL A 1 41 ? -6.874 8.299 5.908 1.00 0.00 41 VAL A N 16
ATOM 19871 C CA . VAL A 1 41 ? -5.819 8.442 6.933 1.00 0.00 41 VAL A CA 16
ATOM 19872 C C . VAL A 1 41 ? -5.633 9.936 7.279 1.00 0.00 41 VAL A C 16
ATOM 19873 O O . VAL A 1 41 ? -5.728 10.774 6.394 1.00 0.00 41 VAL A O 16
ATOM 19886 N N . PRO A 1 42 ? -5.396 10.302 8.576 1.00 0.00 42 PRO A N 16
ATOM 19887 C CA . PRO A 1 42 ? -5.387 11.725 9.037 1.00 0.00 42 PRO A CA 16
ATOM 19888 C C . PRO A 1 42 ? -4.042 12.456 8.772 1.00 0.00 42 PRO A C 16
ATOM 19889 O O . PRO A 1 42 ? -3.567 13.206 9.635 1.00 0.00 42 PRO A O 16
ATOM 19900 N N . GLU A 1 43 ? -3.456 12.223 7.564 1.00 0.00 43 GLU A N 16
ATOM 19901 C CA . GLU A 1 43 ? -2.116 12.730 7.108 1.00 0.00 43 GLU A CA 16
ATOM 19902 C C . GLU A 1 43 ? -0.971 12.548 8.144 1.00 0.00 43 GLU A C 16
ATOM 19903 O O . GLU A 1 43 ? 0.112 13.128 7.997 1.00 0.00 43 GLU A O 16
ATOM 19915 N N . ASN A 1 44 ? -1.201 11.680 9.144 1.00 0.00 44 ASN A N 16
ATOM 19916 C CA . ASN A 1 44 ? -0.249 11.392 10.233 1.00 0.00 44 ASN A CA 16
ATOM 19917 C C . ASN A 1 44 ? 0.250 9.944 10.108 1.00 0.00 44 ASN A C 16
ATOM 19918 O O . ASN A 1 44 ? 1.317 9.591 10.634 1.00 0.00 44 ASN A O 16
ATOM 19929 N N . SER A 1 45 ? -0.558 9.111 9.421 1.00 0.00 45 SER A N 16
ATOM 19930 C CA . SER A 1 45 ? -0.220 7.726 9.105 1.00 0.00 45 SER A CA 16
ATOM 19931 C C . SER A 1 45 ? 1.032 7.668 8.225 1.00 0.00 45 SER A C 16
ATOM 19932 O O . SER A 1 45 ? 0.957 7.915 7.031 1.00 0.00 45 SER A O 16
ATOM 19940 N N . SER A 1 46 ? 2.185 7.403 8.846 1.00 0.00 46 SER A N 16
ATOM 19941 C CA . SER A 1 46 ? 3.439 7.139 8.127 1.00 0.00 46 SER A CA 16
ATOM 19942 C C . SER A 1 46 ? 3.349 5.787 7.402 1.00 0.00 46 SER A C 16
ATOM 19943 O O . SER A 1 46 ? 2.454 5.006 7.701 1.00 0.00 46 SER A O 16
ATOM 19951 N N . VAL A 1 47 ? 4.285 5.506 6.479 1.00 0.00 47 VAL A N 16
ATOM 19952 C CA . VAL A 1 47 ? 4.268 4.263 5.671 1.00 0.00 47 VAL A CA 16
ATOM 19953 C C . VAL A 1 47 ? 4.285 2.994 6.570 1.00 0.00 47 VAL A C 16
ATOM 19954 O O . VAL A 1 47 ? 3.614 2.006 6.265 1.00 0.00 47 VAL A O 16
ATOM 19967 N N . GLN A 1 48 ? 5.009 3.076 7.706 1.00 0.00 48 GLN A N 16
ATOM 19968 C CA . GLN A 1 48 ? 5.076 2.010 8.736 1.00 0.00 48 GLN A CA 16
ATOM 19969 C C . GLN A 1 48 ? 3.694 1.752 9.400 1.00 0.00 48 GLN A C 16
ATOM 19970 O O . GLN A 1 48 ? 3.405 0.631 9.821 1.00 0.00 48 GLN A O 16
ATOM 19984 N N . GLN A 1 49 ? 2.864 2.803 9.499 1.00 0.00 49 GLN A N 16
ATOM 19985 C CA . GLN A 1 49 ? 1.495 2.717 10.071 1.00 0.00 49 GLN A CA 16
ATOM 19986 C C . GLN A 1 49 ? 0.429 2.507 8.967 1.00 0.00 49 GLN A C 16
ATOM 19987 O O . GLN A 1 49 ? -0.685 2.055 9.245 1.00 0.00 49 GLN A O 16
ATOM 20001 N N . PHE A 1 50 ? 0.793 2.825 7.716 1.00 0.00 50 PHE A N 16
ATOM 20002 C CA . PHE A 1 50 ? -0.148 2.864 6.576 1.00 0.00 50 PHE A CA 16
ATOM 20003 C C . PHE A 1 50 ? -0.272 1.485 5.912 1.00 0.00 50 PHE A C 16
ATOM 20004 O O . PHE A 1 50 ? -1.379 1.048 5.567 1.00 0.00 50 PHE A O 16
ATOM 20021 N N . LYS A 1 51 ? 0.876 0.801 5.748 1.00 0.00 51 LYS A N 16
ATOM 20022 C CA . LYS A 1 51 ? 0.930 -0.529 5.104 1.00 0.00 51 LYS A CA 16
ATOM 20023 C C . LYS A 1 51 ? 0.276 -1.615 5.999 1.00 0.00 51 LYS A C 16
ATOM 20024 O O . LYS A 1 51 ? -0.023 -2.722 5.542 1.00 0.00 51 LYS A O 16
ATOM 20043 N N . GLU A 1 52 ? 0.092 -1.262 7.288 1.00 0.00 52 GLU A N 16
ATOM 20044 C CA . GLU A 1 52 ? -0.707 -2.027 8.263 1.00 0.00 52 GLU A CA 16
ATOM 20045 C C . GLU A 1 52 ? -2.184 -2.122 7.809 1.00 0.00 52 GLU A C 16
ATOM 20046 O O . GLU A 1 52 ? -2.775 -3.202 7.801 1.00 0.00 52 GLU A O 16
ATOM 20058 N N . GLU A 1 53 ? -2.757 -0.963 7.423 1.00 0.00 53 GLU A N 16
ATOM 20059 C CA . GLU A 1 53 ? -4.146 -0.870 6.912 1.00 0.00 53 GLU A CA 16
ATOM 20060 C C . GLU A 1 53 ? -4.300 -1.662 5.604 1.00 0.00 53 GLU A C 16
ATOM 20061 O O . GLU A 1 53 ? -5.354 -2.251 5.336 1.00 0.00 53 GLU A O 16
ATOM 20073 N N . ILE A 1 54 ? -3.219 -1.672 4.818 1.00 0.00 54 ILE A N 16
ATOM 20074 C CA . ILE A 1 54 ? -3.136 -2.396 3.545 1.00 0.00 54 ILE A CA 16
ATOM 20075 C C . ILE A 1 54 ? -3.131 -3.932 3.750 1.00 0.00 54 ILE A C 16
ATOM 20076 O O . ILE A 1 54 ? -3.791 -4.651 2.999 1.00 0.00 54 ILE A O 16
ATOM 20092 N N . SER A 1 55 ? -2.384 -4.415 4.766 1.00 0.00 55 SER A N 16
ATOM 20093 C CA . SER A 1 55 ? -2.135 -5.862 4.963 1.00 0.00 55 SER A CA 16
ATOM 20094 C C . SER A 1 55 ? -3.434 -6.643 5.243 1.00 0.00 55 SER A C 16
ATOM 20095 O O . SER A 1 55 ? -3.718 -7.645 4.582 1.00 0.00 55 SER A O 16
ATOM 20103 N N . LYS A 1 56 ? -4.222 -6.153 6.214 1.00 0.00 56 LYS A N 16
ATOM 20104 C CA . LYS A 1 56 ? -5.532 -6.743 6.567 1.00 0.00 56 LYS A CA 16
ATOM 20105 C C . LYS A 1 56 ? -6.514 -6.652 5.375 1.00 0.00 56 LYS A C 16
ATOM 20106 O O . LYS A 1 56 ? -7.302 -7.570 5.140 1.00 0.00 56 LYS A O 16
ATOM 20125 N N . ARG A 1 57 ? -6.413 -5.541 4.613 1.00 0.00 57 ARG A N 16
ATOM 20126 C CA . ARG A 1 57 ? -7.286 -5.247 3.463 1.00 0.00 57 ARG A CA 16
ATOM 20127 C C . ARG A 1 57 ? -7.090 -6.274 2.334 1.00 0.00 57 ARG A C 16
ATOM 20128 O O . ARG A 1 57 ? -8.053 -6.846 1.814 1.00 0.00 57 ARG A O 16
ATOM 20149 N N . PHE A 1 58 ? -5.820 -6.491 1.977 1.00 0.00 58 PHE A N 16
ATOM 20150 C CA . PHE A 1 58 ? -5.418 -7.380 0.879 1.00 0.00 58 PHE A CA 16
ATOM 20151 C C . PHE A 1 58 ? -5.146 -8.807 1.385 1.00 0.00 58 PHE A C 16
ATOM 20152 O O . PHE A 1 58 ? -4.730 -9.653 0.595 1.00 0.00 58 PHE A O 16
ATOM 20169 N N . LYS A 1 59 ? -5.353 -9.061 2.703 1.00 0.00 59 LYS A N 16
ATOM 20170 C CA . LYS A 1 59 ? -5.170 -10.401 3.321 1.00 0.00 59 LYS A CA 16
ATOM 20171 C C . LYS A 1 59 ? -3.729 -10.927 3.095 1.00 0.00 59 LYS A C 16
ATOM 20172 O O . LYS A 1 59 ? -3.484 -12.139 3.020 1.00 0.00 59 LYS A O 16
ATOM 20191 N N . SER A 1 60 ? -2.788 -9.978 3.023 1.00 0.00 60 SER A N 16
ATOM 20192 C CA . SER A 1 60 ? -1.369 -10.228 2.747 1.00 0.00 60 SER A CA 16
ATOM 20193 C C . SER A 1 60 ? -0.528 -9.730 3.923 1.00 0.00 60 SER A C 16
ATOM 20194 O O . SER A 1 60 ? -0.965 -8.858 4.664 1.00 0.00 60 SER A O 16
ATOM 20202 N N . HIS A 1 61 ? 0.663 -10.305 4.108 1.00 0.00 61 HIS A N 16
ATOM 20203 C CA . HIS A 1 61 ? 1.600 -9.859 5.160 1.00 0.00 61 HIS A CA 16
ATOM 20204 C C . HIS A 1 61 ? 2.254 -8.529 4.735 1.00 0.00 61 HIS A C 16
ATOM 20205 O O . HIS A 1 61 ? 2.524 -8.335 3.542 1.00 0.00 61 HIS A O 16
ATOM 20220 N N . THR A 1 62 ? 2.494 -7.626 5.714 1.00 0.00 62 THR A N 16
ATOM 20221 C CA . THR A 1 62 ? 3.079 -6.283 5.474 1.00 0.00 62 THR A CA 16
ATOM 20222 C C . THR A 1 62 ? 4.436 -6.371 4.766 1.00 0.00 62 THR A C 16
ATOM 20223 O O . THR A 1 62 ? 4.725 -5.575 3.873 1.00 0.00 62 THR A O 16
ATOM 20234 N N . ASP A 1 63 ? 5.243 -7.357 5.184 1.00 0.00 63 ASP A N 16
ATOM 20235 C CA . ASP A 1 63 ? 6.581 -7.617 4.624 1.00 0.00 63 ASP A CA 16
ATOM 20236 C C . ASP A 1 63 ? 6.511 -7.889 3.104 1.00 0.00 63 ASP A C 16
ATOM 20237 O O . ASP A 1 63 ? 7.361 -7.417 2.345 1.00 0.00 63 ASP A O 16
ATOM 20246 N N . GLN A 1 64 ? 5.458 -8.607 2.677 1.00 0.00 64 GLN A N 16
ATOM 20247 C CA . GLN A 1 64 ? 5.283 -9.042 1.274 1.00 0.00 64 GLN A CA 16
ATOM 20248 C C . GLN A 1 64 ? 4.948 -7.866 0.335 1.00 0.00 64 GLN A C 16
ATOM 20249 O O . GLN A 1 64 ? 5.266 -7.903 -0.851 1.00 0.00 64 GLN A O 16
ATOM 20263 N N . LEU A 1 65 ? 4.277 -6.838 0.874 1.00 0.00 65 LEU A N 16
ATOM 20264 C CA . LEU A 1 65 ? 3.779 -5.694 0.082 1.00 0.00 65 LEU A CA 16
ATOM 20265 C C . LEU A 1 65 ? 4.670 -4.454 0.280 1.00 0.00 65 LEU A C 16
ATOM 20266 O O . LEU A 1 65 ? 5.108 -4.164 1.396 1.00 0.00 65 LEU A O 16
ATOM 20282 N N . VAL A 1 66 ? 4.967 -3.749 -0.827 1.00 0.00 66 VAL A N 16
ATOM 20283 C CA . VAL A 1 66 ? 5.815 -2.536 -0.833 1.00 0.00 66 VAL A CA 16
ATOM 20284 C C . VAL A 1 66 ? 5.148 -1.421 -1.661 1.00 0.00 66 VAL A C 16
ATOM 20285 O O . VAL A 1 66 ? 4.594 -1.672 -2.739 1.00 0.00 66 VAL A O 16
ATOM 20298 N N . LEU A 1 67 ? 5.187 -0.192 -1.122 1.00 0.00 67 LEU A N 16
ATOM 20299 C CA . LEU A 1 67 ? 4.645 1.005 -1.780 1.00 0.00 67 LEU A CA 16
ATOM 20300 C C . LEU A 1 67 ? 5.704 1.617 -2.701 1.00 0.00 67 LEU A C 16
ATOM 20301 O O . LEU A 1 67 ? 6.885 1.614 -2.369 1.00 0.00 67 LEU A O 16
ATOM 20317 N N . ILE A 1 68 ? 5.260 2.099 -3.866 1.00 0.00 68 ILE A N 16
ATOM 20318 C CA . ILE A 1 68 ? 6.105 2.768 -4.873 1.00 0.00 68 ILE A CA 16
ATOM 20319 C C . ILE A 1 68 ? 5.368 4.023 -5.357 1.00 0.00 68 ILE A C 16
ATOM 20320 O O . ILE A 1 68 ? 4.166 3.978 -5.631 1.00 0.00 68 ILE A O 16
ATOM 20336 N N . PHE A 1 69 ? 6.106 5.126 -5.470 1.00 0.00 69 PHE A N 16
ATOM 20337 C CA . PHE A 1 69 ? 5.600 6.390 -6.011 1.00 0.00 69 PHE A CA 16
ATOM 20338 C C . PHE A 1 69 ? 6.782 7.182 -6.576 1.00 0.00 69 PHE A C 16
ATOM 20339 O O . PHE A 1 69 ? 7.866 7.184 -5.978 1.00 0.00 69 PHE A O 16
ATOM 20356 N N . ALA A 1 70 ? 6.560 7.824 -7.744 1.00 0.00 70 ALA A N 16
ATOM 20357 C CA . ALA A 1 70 ? 7.571 8.615 -8.472 1.00 0.00 70 ALA A CA 16
ATOM 20358 C C . ALA A 1 70 ? 8.755 7.748 -8.967 1.00 0.00 70 ALA A C 16
ATOM 20359 O O . ALA A 1 70 ? 9.795 8.276 -9.363 1.00 0.00 70 ALA A O 16
ATOM 20366 N N . GLY A 1 71 ? 8.562 6.414 -8.983 1.00 0.00 71 GLY A N 16
ATOM 20367 C CA . GLY A 1 71 ? 9.589 5.470 -9.439 1.00 0.00 71 GLY A CA 16
ATOM 20368 C C . GLY A 1 71 ? 10.379 4.822 -8.307 1.00 0.00 71 GLY A C 16
ATOM 20369 O O . GLY A 1 71 ? 11.164 3.905 -8.562 1.00 0.00 71 GLY A O 16
ATOM 20373 N N . LYS A 1 72 ? 10.170 5.265 -7.050 1.00 0.00 72 LYS A N 16
ATOM 20374 C CA . LYS A 1 72 ? 10.963 4.797 -5.879 1.00 0.00 72 LYS A CA 16
ATOM 20375 C C . LYS A 1 72 ? 10.039 4.204 -4.801 1.00 0.00 72 LYS A C 16
ATOM 20376 O O . LYS A 1 72 ? 8.864 4.557 -4.734 1.00 0.00 72 LYS A O 16
ATOM 20395 N N . ILE A 1 73 ? 10.594 3.322 -3.950 1.00 0.00 73 ILE A N 16
ATOM 20396 C CA . ILE A 1 73 ? 9.836 2.669 -2.853 1.00 0.00 73 ILE A CA 16
ATOM 20397 C C . ILE A 1 73 ? 9.703 3.620 -1.640 1.00 0.00 73 ILE A C 16
ATOM 20398 O O . ILE A 1 73 ? 10.661 4.308 -1.268 1.00 0.00 73 ILE A O 16
ATOM 20414 N N . LEU A 1 74 ? 8.497 3.665 -1.052 1.00 0.00 74 LEU A N 16
ATOM 20415 C CA . LEU A 1 74 ? 8.161 4.566 0.066 1.00 0.00 74 LEU A CA 16
ATOM 20416 C C . LEU A 1 74 ? 8.473 3.885 1.398 1.00 0.00 74 LEU A C 16
ATOM 20417 O O . LEU A 1 74 ? 8.100 2.725 1.609 1.00 0.00 74 LEU A O 16
ATOM 20433 N N . LYS A 1 75 ? 9.158 4.607 2.287 1.00 0.00 75 LYS A N 16
ATOM 20434 C CA . LYS A 1 75 ? 9.542 4.107 3.621 1.00 0.00 75 LYS A CA 16
ATOM 20435 C C . LYS A 1 75 ? 8.982 5.042 4.698 1.00 0.00 75 LYS A C 16
ATOM 20436 O O . LYS A 1 75 ? 8.523 6.136 4.378 1.00 0.00 75 LYS A O 16
ATOM 20455 N N . ASP A 1 76 ? 9.020 4.595 5.968 1.00 0.00 76 ASP A N 16
ATOM 20456 C CA . ASP A 1 76 ? 8.491 5.351 7.135 1.00 0.00 76 ASP A CA 16
ATOM 20457 C C . ASP A 1 76 ? 9.048 6.790 7.189 1.00 0.00 76 ASP A C 16
ATOM 20458 O O . ASP A 1 76 ? 8.300 7.745 7.429 1.00 0.00 76 ASP A O 16
ATOM 20467 N N . GLN A 1 77 ? 10.353 6.916 6.897 1.00 0.00 77 GLN A N 16
ATOM 20468 C CA . GLN A 1 77 ? 11.094 8.192 6.975 1.00 0.00 77 GLN A CA 16
ATOM 20469 C C . GLN A 1 77 ? 10.586 9.217 5.930 1.00 0.00 77 GLN A C 16
ATOM 20470 O O . GLN A 1 77 ? 10.707 10.429 6.133 1.00 0.00 77 GLN A O 16
ATOM 20484 N N . ASP A 1 78 ? 10.013 8.707 4.826 1.00 0.00 78 ASP A N 16
ATOM 20485 C CA . ASP A 1 78 ? 9.430 9.516 3.738 1.00 0.00 78 ASP A CA 16
ATOM 20486 C C . ASP A 1 78 ? 7.947 9.147 3.551 1.00 0.00 78 ASP A C 16
ATOM 20487 O O . ASP A 1 78 ? 7.581 8.249 2.776 1.00 0.00 78 ASP A O 16
ATOM 20496 N N . THR A 1 79 ? 7.101 9.859 4.302 1.00 0.00 79 THR A N 16
ATOM 20497 C CA . THR A 1 79 ? 5.657 9.612 4.364 1.00 0.00 79 THR A CA 16
ATOM 20498 C C . THR A 1 79 ? 4.993 9.931 3.022 1.00 0.00 79 THR A C 16
ATOM 20499 O O . THR A 1 79 ? 5.436 10.823 2.300 1.00 0.00 79 THR A O 16
ATOM 20510 N N . LEU A 1 80 ? 3.937 9.169 2.712 1.00 0.00 80 LEU A N 16
ATOM 20511 C CA . LEU A 1 80 ? 3.104 9.333 1.504 1.00 0.00 80 LEU A CA 16
ATOM 20512 C C . LEU A 1 80 ? 2.701 10.808 1.280 1.00 0.00 80 LEU A C 16
ATOM 20513 O O . LEU A 1 80 ? 2.874 11.348 0.187 1.00 0.00 80 LEU A O 16
ATOM 20529 N N . SER A 1 81 ? 2.233 11.449 2.354 1.00 0.00 81 SER A N 16
ATOM 20530 C CA . SER A 1 81 ? 1.805 12.853 2.365 1.00 0.00 81 SER A CA 16
ATOM 20531 C C . SER A 1 81 ? 2.966 13.838 2.041 1.00 0.00 81 SER A C 16
ATOM 20532 O O . SER A 1 81 ? 2.747 14.870 1.387 1.00 0.00 81 SER A O 16
ATOM 20540 N N . GLN A 1 82 ? 4.191 13.486 2.494 1.00 0.00 82 GLN A N 16
ATOM 20541 C CA . GLN A 1 82 ? 5.443 14.233 2.183 1.00 0.00 82 GLN A CA 16
ATOM 20542 C C . GLN A 1 82 ? 5.785 14.143 0.671 1.00 0.00 82 GLN A C 16
ATOM 20543 O O . GLN A 1 82 ? 6.421 15.048 0.119 1.00 0.00 82 GLN A O 16
ATOM 20557 N N . HIS A 1 83 ? 5.334 13.060 0.003 1.00 0.00 83 HIS A N 16
ATOM 20558 C CA . HIS A 1 83 ? 5.510 12.877 -1.467 1.00 0.00 83 HIS A CA 16
ATOM 20559 C C . HIS A 1 83 ? 4.421 13.614 -2.265 1.00 0.00 83 HIS A C 16
ATOM 20560 O O . HIS A 1 83 ? 4.466 13.640 -3.493 1.00 0.00 83 HIS A O 16
ATOM 20575 N N . GLY A 1 84 ? 3.451 14.205 -1.549 1.00 0.00 84 GLY A N 16
ATOM 20576 C CA . GLY A 1 84 ? 2.311 14.879 -2.168 1.00 0.00 84 GLY A CA 16
ATOM 20577 C C . GLY A 1 84 ? 1.170 13.930 -2.506 1.00 0.00 84 GLY A C 16
ATOM 20578 O O . GLY A 1 84 ? 0.324 14.248 -3.346 1.00 0.00 84 GLY A O 16
ATOM 20582 N N . ILE A 1 85 ? 1.140 12.762 -1.843 1.00 0.00 85 ILE A N 16
ATOM 20583 C CA . ILE A 1 85 ? 0.054 11.782 -1.999 1.00 0.00 85 ILE A CA 16
ATOM 20584 C C . ILE A 1 85 ? -1.053 12.138 -1.007 1.00 0.00 85 ILE A C 16
ATOM 20585 O O . ILE A 1 85 ? -0.908 11.924 0.206 1.00 0.00 85 ILE A O 16
ATOM 20601 N N . HIS A 1 86 ? -2.124 12.738 -1.534 1.00 0.00 86 HIS A N 16
ATOM 20602 C CA . HIS A 1 86 ? -3.270 13.214 -0.746 1.00 0.00 86 HIS A CA 16
ATOM 20603 C C . HIS A 1 86 ? -4.580 12.638 -1.314 1.00 0.00 86 HIS A C 16
ATOM 20604 O O . HIS A 1 86 ? -4.551 11.615 -2.017 1.00 0.00 86 HIS A O 16
ATOM 20619 N N . ASP A 1 87 ? -5.724 13.267 -0.960 1.00 0.00 87 ASP A N 16
ATOM 20620 C CA . ASP A 1 87 ? -7.052 12.868 -1.457 1.00 0.00 87 ASP A CA 16
ATOM 20621 C C . ASP A 1 87 ? -7.117 13.003 -2.996 1.00 0.00 87 ASP A C 16
ATOM 20622 O O . ASP A 1 87 ? -6.804 14.060 -3.551 1.00 0.00 87 ASP A O 16
ATOM 20631 N N . GLY A 1 88 ? -7.456 11.898 -3.677 1.00 0.00 88 GLY A N 16
ATOM 20632 C CA . GLY A 1 88 ? -7.508 11.858 -5.146 1.00 0.00 88 GLY A CA 16
ATOM 20633 C C . GLY A 1 88 ? -6.229 11.313 -5.783 1.00 0.00 88 GLY A C 16
ATOM 20634 O O . GLY A 1 88 ? -6.248 10.894 -6.944 1.00 0.00 88 GLY A O 16
ATOM 20638 N N . LEU A 1 89 ? -5.111 11.325 -5.030 1.00 0.00 89 LEU A N 16
ATOM 20639 C CA . LEU A 1 89 ? -3.812 10.785 -5.501 1.00 0.00 89 LEU A CA 16
ATOM 20640 C C . LEU A 1 89 ? -3.765 9.270 -5.261 1.00 0.00 89 LEU A C 16
ATOM 20641 O O . LEU A 1 89 ? -4.556 8.726 -4.470 1.00 0.00 89 LEU A O 16
ATOM 20657 N N . THR A 1 90 ? -2.824 8.596 -5.946 1.00 0.00 90 THR A N 16
ATOM 20658 C CA . THR A 1 90 ? -2.734 7.131 -5.957 1.00 0.00 90 THR A CA 16
ATOM 20659 C C . THR A 1 90 ? -1.273 6.652 -5.852 1.00 0.00 90 THR A C 16
ATOM 20660 O O . THR A 1 90 ? -0.378 7.204 -6.501 1.00 0.00 90 THR A O 16
ATOM 20671 N N . VAL A 1 91 ? -1.061 5.616 -5.015 1.00 0.00 91 VAL A N 16
ATOM 20672 C CA . VAL A 1 91 ? 0.239 4.937 -4.846 1.00 0.00 91 VAL A CA 16
ATOM 20673 C C . VAL A 1 91 ? 0.247 3.640 -5.679 1.00 0.00 91 VAL A C 16
ATOM 20674 O O . VAL A 1 91 ? -0.811 3.042 -5.915 1.00 0.00 91 VAL A O 16
ATOM 20687 N N . HIS A 1 92 ? 1.434 3.225 -6.127 1.00 0.00 92 HIS A N 16
ATOM 20688 C CA . HIS A 1 92 ? 1.631 1.939 -6.817 1.00 0.00 92 HIS A CA 16
ATOM 20689 C C . HIS A 1 92 ? 2.159 0.907 -5.813 1.00 0.00 92 HIS A C 16
ATOM 20690 O O . HIS A 1 92 ? 3.304 0.974 -5.391 1.00 0.00 92 HIS A O 16
ATOM 20705 N N . LEU A 1 93 ? 1.310 -0.044 -5.448 1.00 0.00 93 LEU A N 16
ATOM 20706 C CA . LEU A 1 93 ? 1.640 -1.113 -4.496 1.00 0.00 93 LEU A CA 16
ATOM 20707 C C . LEU A 1 93 ? 1.907 -2.415 -5.263 1.00 0.00 93 LEU A C 16
ATOM 20708 O O . LEU A 1 93 ? 1.168 -2.758 -6.198 1.00 0.00 93 LEU A O 16
ATOM 20724 N N . VAL A 1 94 ? 2.975 -3.121 -4.877 1.00 0.00 94 VAL A N 16
ATOM 20725 C CA . VAL A 1 94 ? 3.355 -4.419 -5.463 1.00 0.00 94 VAL A CA 16
ATOM 20726 C C . VAL A 1 94 ? 3.471 -5.442 -4.325 1.00 0.00 94 VAL A C 16
ATOM 20727 O O . VAL A 1 94 ? 4.333 -5.297 -3.443 1.00 0.00 94 VAL A O 16
ATOM 20740 N N . ILE A 1 95 ? 2.575 -6.445 -4.321 1.00 0.00 95 ILE A N 16
ATOM 20741 C CA . ILE A 1 95 ? 2.500 -7.455 -3.252 1.00 0.00 95 ILE A CA 16
ATOM 20742 C C . ILE A 1 95 ? 2.991 -8.806 -3.766 1.00 0.00 95 ILE A C 16
ATOM 20743 O O . ILE A 1 95 ? 2.505 -9.285 -4.797 1.00 0.00 95 ILE A O 16
ATOM 20759 N N . LYS A 1 96 ? 3.909 -9.435 -3.023 1.00 0.00 96 LYS A N 16
ATOM 20760 C CA . LYS A 1 96 ? 4.341 -10.809 -3.288 1.00 0.00 96 LYS A CA 16
ATOM 20761 C C . LYS A 1 96 ? 3.454 -11.775 -2.468 1.00 0.00 96 LYS A C 16
ATOM 20762 O O . LYS A 1 96 ? 3.850 -12.270 -1.406 1.00 0.00 96 LYS A O 16
ATOM 20781 N N . THR A 1 97 ? 2.208 -11.945 -2.937 1.00 0.00 97 THR A N 16
ATOM 20782 C CA . THR A 1 97 ? 1.256 -12.940 -2.403 1.00 0.00 97 THR A CA 16
ATOM 20783 C C . THR A 1 97 ? 0.583 -13.669 -3.579 1.00 0.00 97 THR A C 16
ATOM 20784 O O . THR A 1 97 ? 0.817 -13.323 -4.742 1.00 0.00 97 THR A O 16
ATOM 20795 N N . GLN A 1 98 ? -0.243 -14.678 -3.270 1.00 0.00 98 GLN A N 16
ATOM 20796 C CA . GLN A 1 98 ? -1.088 -15.364 -4.267 1.00 0.00 98 GLN A CA 16
ATOM 20797 C C . GLN A 1 98 ? -2.218 -16.123 -3.563 1.00 0.00 98 GLN A C 16
ATOM 20798 O O . GLN A 1 98 ? -2.035 -16.590 -2.432 1.00 0.00 98 GLN A O 16
ATOM 20812 N N . ASN A 1 99 ? -3.375 -16.232 -4.253 1.00 0.00 99 ASN A N 16
ATOM 20813 C CA . ASN A 1 99 ? -4.594 -16.927 -3.749 1.00 0.00 99 ASN A CA 16
ATOM 20814 C C . ASN A 1 99 ? -5.050 -16.362 -2.388 1.00 0.00 99 ASN A C 16
ATOM 20815 O O . ASN A 1 99 ? -5.525 -17.095 -1.507 1.00 0.00 99 ASN A O 16
ATOM 20826 N N . ARG A 1 100 ? -4.902 -15.030 -2.248 1.00 0.00 100 ARG A N 16
ATOM 20827 C CA . ARG A 1 100 ? -5.358 -14.284 -1.064 1.00 0.00 100 ARG A CA 16
ATOM 20828 C C . ARG A 1 100 ? -6.911 -14.238 -1.041 1.00 0.00 100 ARG A C 16
ATOM 20829 O O . ARG A 1 100 ? -7.521 -13.996 -2.088 1.00 0.00 100 ARG A O 16
ATOM 20850 N N . PRO A 1 101 ? -7.573 -14.501 0.136 1.00 0.00 101 PRO A N 16
ATOM 20851 C CA . PRO A 1 101 ? -9.057 -14.502 0.244 1.00 0.00 101 PRO A CA 16
ATOM 20852 C C . PRO A 1 101 ? -9.677 -13.069 0.109 1.00 0.00 101 PRO A C 16
ATOM 20853 O O . PRO A 1 101 ? -9.881 -12.612 -1.030 1.00 0.00 101 PRO A O 16
ATOM 20865 N N . PRO A 1 23 ? -13.554 18.542 8.958 1.00 0.00 23 PRO A N 17
ATOM 20866 C CA . PRO A 1 23 ? -12.777 18.481 7.690 1.00 0.00 23 PRO A CA 17
ATOM 20867 C C . PRO A 1 23 ? -13.057 17.156 6.943 1.00 0.00 23 PRO A C 17
ATOM 20868 O O . PRO A 1 23 ? -13.820 16.307 7.425 1.00 0.00 23 PRO A O 17
ATOM 20879 N N . LYS A 1 24 ? -12.442 17.006 5.756 1.00 0.00 24 LYS A N 17
ATOM 20880 C CA . LYS A 1 24 ? -12.472 15.748 4.983 1.00 0.00 24 LYS A CA 17
ATOM 20881 C C . LYS A 1 24 ? -11.241 14.888 5.340 1.00 0.00 24 LYS A C 17
ATOM 20882 O O . LYS A 1 24 ? -10.162 15.418 5.628 1.00 0.00 24 LYS A O 17
ATOM 20901 N N . ILE A 1 25 ? -11.436 13.566 5.334 1.00 0.00 25 ILE A N 17
ATOM 20902 C CA . ILE A 1 25 ? -10.362 12.574 5.503 1.00 0.00 25 ILE A CA 17
ATOM 20903 C C . ILE A 1 25 ? -9.725 12.289 4.115 1.00 0.00 25 ILE A C 17
ATOM 20904 O O . ILE A 1 25 ? -10.378 12.492 3.080 1.00 0.00 25 ILE A O 17
ATOM 20920 N N . MET A 1 26 ? -8.474 11.803 4.078 1.00 0.00 26 MET A N 17
ATOM 20921 C CA . MET A 1 26 ? -7.750 11.629 2.798 1.00 0.00 26 MET A CA 17
ATOM 20922 C C . MET A 1 26 ? -8.177 10.319 2.114 1.00 0.00 26 MET A C 17
ATOM 20923 O O . MET A 1 26 ? -7.851 9.217 2.573 1.00 0.00 26 MET A O 17
ATOM 20937 N N . LYS A 1 27 ? -8.958 10.486 1.028 1.00 0.00 27 LYS A N 17
ATOM 20938 C CA . LYS A 1 27 ? -9.470 9.397 0.188 1.00 0.00 27 LYS A CA 17
ATOM 20939 C C . LYS A 1 27 ? -8.385 8.994 -0.823 1.00 0.00 27 LYS A C 17
ATOM 20940 O O . LYS A 1 27 ? -8.294 9.555 -1.925 1.00 0.00 27 LYS A O 17
ATOM 20959 N N . VAL A 1 28 ? -7.538 8.050 -0.415 1.00 0.00 28 VAL A N 17
ATOM 20960 C CA . VAL A 1 28 ? -6.347 7.663 -1.174 1.00 0.00 28 VAL A CA 17
ATOM 20961 C C . VAL A 1 28 ? -6.647 6.452 -2.054 1.00 0.00 28 VAL A C 17
ATOM 20962 O O . VAL A 1 28 ? -6.930 5.361 -1.550 1.00 0.00 28 VAL A O 17
ATOM 20975 N N . THR A 1 29 ? -6.565 6.651 -3.370 1.00 0.00 29 THR A N 17
ATOM 20976 C CA . THR A 1 29 ? -6.785 5.594 -4.341 1.00 0.00 29 THR A CA 17
ATOM 20977 C C . THR A 1 29 ? -5.482 4.806 -4.524 1.00 0.00 29 THR A C 17
ATOM 20978 O O . THR A 1 29 ? -4.470 5.360 -4.918 1.00 0.00 29 THR A O 17
ATOM 20989 N N . VAL A 1 30 ? -5.492 3.526 -4.164 1.00 0.00 30 VAL A N 17
ATOM 20990 C CA . VAL A 1 30 ? -4.353 2.630 -4.379 1.00 0.00 30 VAL A CA 17
ATOM 20991 C C . VAL A 1 30 ? -4.656 1.728 -5.580 1.00 0.00 30 VAL A C 17
ATOM 20992 O O . VAL A 1 30 ? -5.576 0.900 -5.533 1.00 0.00 30 VAL A O 17
ATOM 21005 N N . LYS A 1 31 ? -3.887 1.927 -6.659 1.00 0.00 31 LYS A N 17
ATOM 21006 C CA . LYS A 1 31 ? -4.028 1.187 -7.922 1.00 0.00 31 LYS A CA 17
ATOM 21007 C C . LYS A 1 31 ? -2.957 0.085 -7.940 1.00 0.00 31 LYS A C 17
ATOM 21008 O O . LYS A 1 31 ? -1.800 0.329 -7.589 1.00 0.00 31 LYS A O 17
ATOM 21027 N N . THR A 1 32 ? -3.358 -1.118 -8.360 1.00 0.00 32 THR A N 17
ATOM 21028 C CA . THR A 1 32 ? -2.515 -2.328 -8.349 1.00 0.00 32 THR A CA 17
ATOM 21029 C C . THR A 1 32 ? -2.533 -2.999 -9.743 1.00 0.00 32 THR A C 17
ATOM 21030 O O . THR A 1 32 ? -3.389 -2.656 -10.570 1.00 0.00 32 THR A O 17
ATOM 21041 N N . PRO A 1 33 ? -1.597 -3.964 -10.052 1.00 0.00 33 PRO A N 17
ATOM 21042 C CA . PRO A 1 33 ? -1.626 -4.753 -11.331 1.00 0.00 33 PRO A CA 17
ATOM 21043 C C . PRO A 1 33 ? -2.748 -5.833 -11.372 1.00 0.00 33 PRO A C 17
ATOM 21044 O O . PRO A 1 33 ? -2.576 -6.892 -11.988 1.00 0.00 33 PRO A O 17
ATOM 21055 N N . LYS A 1 34 ? -3.910 -5.527 -10.769 1.00 0.00 34 LYS A N 17
ATOM 21056 C CA . LYS A 1 34 ? -5.007 -6.488 -10.587 1.00 0.00 34 LYS A CA 17
ATOM 21057 C C . LYS A 1 34 ? -6.354 -5.766 -10.409 1.00 0.00 34 LYS A C 17
ATOM 21058 O O . LYS A 1 34 ? -7.375 -6.207 -10.950 1.00 0.00 34 LYS A O 17
ATOM 21077 N N . GLU A 1 35 ? -6.342 -4.653 -9.663 1.00 0.00 35 GLU A N 17
ATOM 21078 C CA . GLU A 1 35 ? -7.563 -3.903 -9.301 1.00 0.00 35 GLU A CA 17
ATOM 21079 C C . GLU A 1 35 ? -7.184 -2.482 -8.848 1.00 0.00 35 GLU A C 17
ATOM 21080 O O . GLU A 1 35 ? -6.084 -2.002 -9.133 1.00 0.00 35 GLU A O 17
ATOM 21092 N N . LYS A 1 36 ? -8.123 -1.810 -8.179 1.00 0.00 36 LYS A N 17
ATOM 21093 C CA . LYS A 1 36 ? -7.895 -0.530 -7.498 1.00 0.00 36 LYS A CA 17
ATOM 21094 C C . LYS A 1 36 ? -8.787 -0.468 -6.247 1.00 0.00 36 LYS A C 17
ATOM 21095 O O . LYS A 1 36 ? -9.746 -1.240 -6.124 1.00 0.00 36 LYS A O 17
ATOM 21114 N N . GLU A 1 37 ? -8.481 0.460 -5.338 1.00 0.00 37 GLU A N 17
ATOM 21115 C CA . GLU A 1 37 ? -9.187 0.595 -4.049 1.00 0.00 37 GLU A CA 17
ATOM 21116 C C . GLU A 1 37 ? -9.098 2.052 -3.562 1.00 0.00 37 GLU A C 17
ATOM 21117 O O . GLU A 1 37 ? -8.248 2.805 -4.031 1.00 0.00 37 GLU A O 17
ATOM 21129 N N . GLU A 1 38 ? -10.000 2.442 -2.645 1.00 0.00 38 GLU A N 17
ATOM 21130 C CA . GLU A 1 38 ? -9.977 3.751 -1.980 1.00 0.00 38 GLU A CA 17
ATOM 21131 C C . GLU A 1 38 ? -9.942 3.540 -0.457 1.00 0.00 38 GLU A C 17
ATOM 21132 O O . GLU A 1 38 ? -10.804 2.857 0.108 1.00 0.00 38 GLU A O 17
ATOM 21144 N N . PHE A 1 39 ? -8.923 4.111 0.180 1.00 0.00 39 PHE A N 17
ATOM 21145 C CA . PHE A 1 39 ? -8.747 4.107 1.638 1.00 0.00 39 PHE A CA 17
ATOM 21146 C C . PHE A 1 39 ? -9.109 5.483 2.202 1.00 0.00 39 PHE A C 17
ATOM 21147 O O . PHE A 1 39 ? -9.196 6.464 1.460 1.00 0.00 39 PHE A O 17
ATOM 21164 N N . ALA A 1 40 ? -9.319 5.543 3.517 1.00 0.00 40 ALA A N 17
ATOM 21165 C CA . ALA A 1 40 ? -9.632 6.778 4.238 1.00 0.00 40 ALA A CA 17
ATOM 21166 C C . ALA A 1 40 ? -8.681 6.886 5.438 1.00 0.00 40 ALA A C 17
ATOM 21167 O O . ALA A 1 40 ? -8.818 6.137 6.412 1.00 0.00 40 ALA A O 17
ATOM 21174 N N . VAL A 1 41 ? -7.692 7.794 5.335 1.00 0.00 41 VAL A N 17
ATOM 21175 C CA . VAL A 1 41 ? -6.627 7.982 6.350 1.00 0.00 41 VAL A CA 17
ATOM 21176 C C . VAL A 1 41 ? -6.554 9.469 6.741 1.00 0.00 41 VAL A C 17
ATOM 21177 O O . VAL A 1 41 ? -6.695 10.333 5.876 1.00 0.00 41 VAL A O 17
ATOM 21190 N N . PRO A 1 42 ? -6.367 9.808 8.055 1.00 0.00 42 PRO A N 17
ATOM 21191 C CA . PRO A 1 42 ? -6.456 11.209 8.547 1.00 0.00 42 PRO A CA 17
ATOM 21192 C C . PRO A 1 42 ? -5.145 12.007 8.346 1.00 0.00 42 PRO A C 17
ATOM 21193 O O . PRO A 1 42 ? -4.755 12.784 9.221 1.00 0.00 42 PRO A O 17
ATOM 21204 N N . GLU A 1 43 ? -4.482 11.779 7.183 1.00 0.00 43 GLU A N 17
ATOM 21205 C CA . GLU A 1 43 ? -3.175 12.377 6.767 1.00 0.00 43 GLU A CA 17
ATOM 21206 C C . GLU A 1 43 ? -2.045 12.224 7.818 1.00 0.00 43 GLU A C 17
ATOM 21207 O O . GLU A 1 43 ? -0.956 12.790 7.652 1.00 0.00 43 GLU A O 17
ATOM 21219 N N . ASN A 1 44 ? -2.287 11.417 8.866 1.00 0.00 44 ASN A N 17
ATOM 21220 C CA . ASN A 1 44 ? -1.341 11.205 9.968 1.00 0.00 44 ASN A CA 17
ATOM 21221 C C . ASN A 1 44 ? -0.682 9.841 9.791 1.00 0.00 44 ASN A C 17
ATOM 21222 O O . ASN A 1 44 ? 0.494 9.683 10.103 1.00 0.00 44 ASN A O 17
ATOM 21233 N N . SER A 1 45 ? -1.469 8.869 9.280 1.00 0.00 45 SER A N 17
ATOM 21234 C CA . SER A 1 45 ? -1.002 7.508 9.001 1.00 0.00 45 SER A CA 17
ATOM 21235 C C . SER A 1 45 ? 0.234 7.533 8.076 1.00 0.00 45 SER A C 17
ATOM 21236 O O . SER A 1 45 ? 0.179 8.089 6.982 1.00 0.00 45 SER A O 17
ATOM 21244 N N . SER A 1 46 ? 1.359 7.013 8.578 1.00 0.00 46 SER A N 17
ATOM 21245 C CA . SER A 1 46 ? 2.576 6.798 7.775 1.00 0.00 46 SER A CA 17
ATOM 21246 C C . SER A 1 46 ? 2.370 5.623 6.807 1.00 0.00 46 SER A C 17
ATOM 21247 O O . SER A 1 46 ? 1.436 4.837 6.989 1.00 0.00 46 SER A O 17
ATOM 21255 N N . VAL A 1 47 ? 3.250 5.494 5.789 1.00 0.00 47 VAL A N 17
ATOM 21256 C CA . VAL A 1 47 ? 3.193 4.364 4.829 1.00 0.00 47 VAL A CA 17
ATOM 21257 C C . VAL A 1 47 ? 3.396 3.022 5.565 1.00 0.00 47 VAL A C 17
ATOM 21258 O O . VAL A 1 47 ? 2.792 2.014 5.193 1.00 0.00 47 VAL A O 17
ATOM 21271 N N . GLN A 1 48 ? 4.197 3.051 6.657 1.00 0.00 48 GLN A N 17
ATOM 21272 C CA . GLN A 1 48 ? 4.420 1.872 7.527 1.00 0.00 48 GLN A CA 17
ATOM 21273 C C . GLN A 1 48 ? 3.117 1.399 8.210 1.00 0.00 48 GLN A C 17
ATOM 21274 O O . GLN A 1 48 ? 2.984 0.222 8.541 1.00 0.00 48 GLN A O 17
ATOM 21288 N N . GLN A 1 49 ? 2.183 2.334 8.460 1.00 0.00 49 GLN A N 17
ATOM 21289 C CA . GLN A 1 49 ? 0.858 2.021 9.038 1.00 0.00 49 GLN A CA 17
ATOM 21290 C C . GLN A 1 49 ? -0.244 1.953 7.957 1.00 0.00 49 GLN A C 17
ATOM 21291 O O . GLN A 1 49 ? -1.369 1.515 8.236 1.00 0.00 49 GLN A O 17
ATOM 21305 N N . PHE A 1 50 ? 0.091 2.373 6.726 1.00 0.00 50 PHE A N 17
ATOM 21306 C CA . PHE A 1 50 ? -0.863 2.426 5.600 1.00 0.00 50 PHE A CA 17
ATOM 21307 C C . PHE A 1 50 ? -0.939 1.069 4.881 1.00 0.00 50 PHE A C 17
ATOM 21308 O O . PHE A 1 50 ? -2.038 0.604 4.542 1.00 0.00 50 PHE A O 17
ATOM 21325 N N . LYS A 1 51 ? 0.232 0.422 4.661 1.00 0.00 51 LYS A N 17
ATOM 21326 C CA . LYS A 1 51 ? 0.290 -0.896 3.981 1.00 0.00 51 LYS A CA 17
ATOM 21327 C C . LYS A 1 51 ? -0.275 -2.014 4.882 1.00 0.00 51 LYS A C 17
ATOM 21328 O O . LYS A 1 51 ? -0.595 -3.104 4.404 1.00 0.00 51 LYS A O 17
ATOM 21347 N N . GLU A 1 52 ? -0.383 -1.709 6.190 1.00 0.00 52 GLU A N 17
ATOM 21348 C CA . GLU A 1 52 ? -1.098 -2.535 7.177 1.00 0.00 52 GLU A CA 17
ATOM 21349 C C . GLU A 1 52 ? -2.592 -2.637 6.795 1.00 0.00 52 GLU A C 17
ATOM 21350 O O . GLU A 1 52 ? -3.164 -3.729 6.734 1.00 0.00 52 GLU A O 17
ATOM 21362 N N . GLU A 1 53 ? -3.199 -1.462 6.530 1.00 0.00 53 GLU A N 17
ATOM 21363 C CA . GLU A 1 53 ? -4.609 -1.346 6.116 1.00 0.00 53 GLU A CA 17
ATOM 21364 C C . GLU A 1 53 ? -4.828 -1.983 4.734 1.00 0.00 53 GLU A C 17
ATOM 21365 O O . GLU A 1 53 ? -5.889 -2.552 4.463 1.00 0.00 53 GLU A O 17
ATOM 21377 N N . ILE A 1 54 ? -3.805 -1.880 3.876 1.00 0.00 54 ILE A N 17
ATOM 21378 C CA . ILE A 1 54 ? -3.783 -2.543 2.564 1.00 0.00 54 ILE A CA 17
ATOM 21379 C C . ILE A 1 54 ? -3.763 -4.086 2.719 1.00 0.00 54 ILE A C 17
ATOM 21380 O O . ILE A 1 54 ? -4.409 -4.792 1.948 1.00 0.00 54 ILE A O 17
ATOM 21396 N N . SER A 1 55 ? -3.022 -4.580 3.730 1.00 0.00 55 SER A N 17
ATOM 21397 C CA . SER A 1 55 ? -2.790 -6.025 3.939 1.00 0.00 55 SER A CA 17
ATOM 21398 C C . SER A 1 55 ? -4.105 -6.805 4.135 1.00 0.00 55 SER A C 17
ATOM 21399 O O . SER A 1 55 ? -4.369 -7.795 3.440 1.00 0.00 55 SER A O 17
ATOM 21407 N N . LYS A 1 56 ? -4.914 -6.322 5.085 1.00 0.00 56 LYS A N 17
ATOM 21408 C CA . LYS A 1 56 ? -6.218 -6.918 5.437 1.00 0.00 56 LYS A CA 17
ATOM 21409 C C . LYS A 1 56 ? -7.264 -6.713 4.316 1.00 0.00 56 LYS A C 17
ATOM 21410 O O . LYS A 1 56 ? -8.212 -7.498 4.184 1.00 0.00 56 LYS A O 17
ATOM 21429 N N . ARG A 1 57 ? -7.055 -5.657 3.511 1.00 0.00 57 ARG A N 17
ATOM 21430 C CA . ARG A 1 57 ? -7.985 -5.243 2.442 1.00 0.00 57 ARG A CA 17
ATOM 21431 C C . ARG A 1 57 ? -7.845 -6.166 1.214 1.00 0.00 57 ARG A C 17
ATOM 21432 O O . ARG A 1 57 ? -8.832 -6.689 0.688 1.00 0.00 57 ARG A O 17
ATOM 21453 N N . PHE A 1 58 ? -6.584 -6.348 0.785 1.00 0.00 58 PHE A N 17
ATOM 21454 C CA . PHE A 1 58 ? -6.219 -7.134 -0.407 1.00 0.00 58 PHE A CA 17
ATOM 21455 C C . PHE A 1 58 ? -5.966 -8.611 -0.067 1.00 0.00 58 PHE A C 17
ATOM 21456 O O . PHE A 1 58 ? -5.692 -9.400 -0.978 1.00 0.00 58 PHE A O 17
ATOM 21473 N N . LYS A 1 59 ? -6.037 -8.972 1.243 1.00 0.00 59 LYS A N 17
ATOM 21474 C CA . LYS A 1 59 ? -5.768 -10.351 1.741 1.00 0.00 59 LYS A CA 17
ATOM 21475 C C . LYS A 1 59 ? -4.340 -10.808 1.367 1.00 0.00 59 LYS A C 17
ATOM 21476 O O . LYS A 1 59 ? -4.057 -12.002 1.192 1.00 0.00 59 LYS A O 17
ATOM 21495 N N . SER A 1 60 ? -3.441 -9.820 1.314 1.00 0.00 60 SER A N 17
ATOM 21496 C CA . SER A 1 60 ? -2.045 -9.988 0.913 1.00 0.00 60 SER A CA 17
ATOM 21497 C C . SER A 1 60 ? -1.152 -9.413 2.019 1.00 0.00 60 SER A C 17
ATOM 21498 O O . SER A 1 60 ? -1.396 -8.304 2.467 1.00 0.00 60 SER A O 17
ATOM 21506 N N . HIS A 1 61 ? -0.124 -10.167 2.441 1.00 0.00 61 HIS A N 17
ATOM 21507 C CA . HIS A 1 61 ? 0.758 -9.778 3.568 1.00 0.00 61 HIS A CA 17
ATOM 21508 C C . HIS A 1 61 ? 1.554 -8.502 3.234 1.00 0.00 61 HIS A C 17
ATOM 21509 O O . HIS A 1 61 ? 1.884 -8.261 2.072 1.00 0.00 61 HIS A O 17
ATOM 21524 N N . THR A 1 62 ? 1.849 -7.702 4.276 1.00 0.00 62 THR A N 17
ATOM 21525 C CA . THR A 1 62 ? 2.570 -6.422 4.158 1.00 0.00 62 THR A CA 17
ATOM 21526 C C . THR A 1 62 ? 3.963 -6.592 3.520 1.00 0.00 62 THR A C 17
ATOM 21527 O O . THR A 1 62 ? 4.406 -5.744 2.745 1.00 0.00 62 THR A O 17
ATOM 21538 N N . ASP A 1 63 ? 4.640 -7.696 3.870 1.00 0.00 63 ASP A N 17
ATOM 21539 C CA . ASP A 1 63 ? 5.989 -8.021 3.358 1.00 0.00 63 ASP A CA 17
ATOM 21540 C C . ASP A 1 63 ? 5.944 -8.365 1.853 1.00 0.00 63 ASP A C 17
ATOM 21541 O O . ASP A 1 63 ? 6.958 -8.285 1.159 1.00 0.00 63 ASP A O 17
ATOM 21550 N N . GLN A 1 64 ? 4.755 -8.774 1.376 1.00 0.00 64 GLN A N 17
ATOM 21551 C CA . GLN A 1 64 ? 4.518 -9.161 -0.028 1.00 0.00 64 GLN A CA 17
ATOM 21552 C C . GLN A 1 64 ? 4.226 -7.941 -0.927 1.00 0.00 64 GLN A C 17
ATOM 21553 O O . GLN A 1 64 ? 4.437 -8.010 -2.134 1.00 0.00 64 GLN A O 17
ATOM 21567 N N . LEU A 1 65 ? 3.742 -6.833 -0.349 1.00 0.00 65 LEU A N 17
ATOM 21568 C CA . LEU A 1 65 ? 3.316 -5.640 -1.125 1.00 0.00 65 LEU A CA 17
ATOM 21569 C C . LEU A 1 65 ? 4.144 -4.394 -0.759 1.00 0.00 65 LEU A C 17
ATOM 21570 O O . LEU A 1 65 ? 4.478 -4.175 0.408 1.00 0.00 65 LEU A O 17
ATOM 21586 N N . VAL A 1 66 ? 4.493 -3.599 -1.788 1.00 0.00 66 VAL A N 17
ATOM 21587 C CA . VAL A 1 66 ? 5.278 -2.355 -1.646 1.00 0.00 66 VAL A CA 17
ATOM 21588 C C . VAL A 1 66 ? 4.620 -1.222 -2.453 1.00 0.00 66 VAL A C 17
ATOM 21589 O O . VAL A 1 66 ? 4.089 -1.456 -3.546 1.00 0.00 66 VAL A O 17
ATOM 21602 N N . LEU A 1 67 ? 4.634 -0.001 -1.892 1.00 0.00 67 LEU A N 17
ATOM 21603 C CA . LEU A 1 67 ? 4.076 1.193 -2.543 1.00 0.00 67 LEU A CA 17
ATOM 21604 C C . LEU A 1 67 ? 5.184 1.944 -3.280 1.00 0.00 67 LEU A C 17
ATOM 21605 O O . LEU A 1 67 ? 6.356 1.867 -2.910 1.00 0.00 67 LEU A O 17
ATOM 21621 N N . ILE A 1 68 ? 4.779 2.651 -4.344 1.00 0.00 68 ILE A N 17
ATOM 21622 C CA . ILE A 1 68 ? 5.649 3.451 -5.212 1.00 0.00 68 ILE A CA 17
ATOM 21623 C C . ILE A 1 68 ? 4.883 4.727 -5.605 1.00 0.00 68 ILE A C 17
ATOM 21624 O O . ILE A 1 68 ? 3.721 4.650 -6.027 1.00 0.00 68 ILE A O 17
ATOM 21640 N N . PHE A 1 69 ? 5.543 5.876 -5.465 1.00 0.00 69 PHE A N 17
ATOM 21641 C CA . PHE A 1 69 ? 4.990 7.184 -5.857 1.00 0.00 69 PHE A CA 17
ATOM 21642 C C . PHE A 1 69 ? 6.144 8.160 -6.116 1.00 0.00 69 PHE A C 17
ATOM 21643 O O . PHE A 1 69 ? 7.190 8.085 -5.451 1.00 0.00 69 PHE A O 17
ATOM 21660 N N . ALA A 1 70 ? 5.930 9.059 -7.099 1.00 0.00 70 ALA A N 17
ATOM 21661 C CA . ALA A 1 70 ? 6.926 10.043 -7.569 1.00 0.00 70 ALA A CA 17
ATOM 21662 C C . ALA A 1 70 ? 8.147 9.354 -8.223 1.00 0.00 70 ALA A C 17
ATOM 21663 O O . ALA A 1 70 ? 9.183 9.988 -8.443 1.00 0.00 70 ALA A O 17
ATOM 21670 N N . GLY A 1 71 ? 7.988 8.058 -8.579 1.00 0.00 71 GLY A N 17
ATOM 21671 C CA . GLY A 1 71 ? 9.046 7.266 -9.205 1.00 0.00 71 GLY A CA 17
ATOM 21672 C C . GLY A 1 71 ? 9.812 6.390 -8.213 1.00 0.00 71 GLY A C 17
ATOM 21673 O O . GLY A 1 71 ? 10.470 5.434 -8.627 1.00 0.00 71 GLY A O 17
ATOM 21677 N N . LYS A 1 72 ? 9.726 6.699 -6.903 1.00 0.00 72 LYS A N 17
ATOM 21678 C CA . LYS A 1 72 ? 10.506 5.998 -5.849 1.00 0.00 72 LYS A CA 17
ATOM 21679 C C . LYS A 1 72 ? 9.569 5.127 -4.988 1.00 0.00 72 LYS A C 17
ATOM 21680 O O . LYS A 1 72 ? 8.371 5.400 -4.908 1.00 0.00 72 LYS A O 17
ATOM 21699 N N . ILE A 1 73 ? 10.135 4.107 -4.326 1.00 0.00 73 ILE A N 17
ATOM 21700 C CA . ILE A 1 73 ? 9.378 3.204 -3.440 1.00 0.00 73 ILE A CA 17
ATOM 21701 C C . ILE A 1 73 ? 9.179 3.864 -2.054 1.00 0.00 73 ILE A C 17
ATOM 21702 O O . ILE A 1 73 ? 10.127 4.406 -1.464 1.00 0.00 73 ILE A O 17
ATOM 21718 N N . LEU A 1 74 ? 7.932 3.854 -1.573 1.00 0.00 74 LEU A N 17
ATOM 21719 C CA . LEU A 1 74 ? 7.557 4.439 -0.280 1.00 0.00 74 LEU A CA 17
ATOM 21720 C C . LEU A 1 74 ? 7.896 3.454 0.849 1.00 0.00 74 LEU A C 17
ATOM 21721 O O . LEU A 1 74 ? 7.447 2.306 0.827 1.00 0.00 74 LEU A O 17
ATOM 21737 N N . LYS A 1 75 ? 8.698 3.905 1.813 1.00 0.00 75 LYS A N 17
ATOM 21738 C CA . LYS A 1 75 ? 9.130 3.093 2.965 1.00 0.00 75 LYS A CA 17
ATOM 21739 C C . LYS A 1 75 ? 8.477 3.609 4.256 1.00 0.00 75 LYS A C 17
ATOM 21740 O O . LYS A 1 75 ? 7.560 4.436 4.216 1.00 0.00 75 LYS A O 17
ATOM 21759 N N . ASP A 1 76 ? 8.958 3.095 5.400 1.00 0.00 76 ASP A N 17
ATOM 21760 C CA . ASP A 1 76 ? 8.501 3.509 6.744 1.00 0.00 76 ASP A CA 17
ATOM 21761 C C . ASP A 1 76 ? 8.890 4.973 7.034 1.00 0.00 76 ASP A C 17
ATOM 21762 O O . ASP A 1 76 ? 8.217 5.661 7.809 1.00 0.00 76 ASP A O 17
ATOM 21771 N N . GLN A 1 77 ? 9.980 5.427 6.379 1.00 0.00 77 GLN A N 17
ATOM 21772 C CA . GLN A 1 77 ? 10.468 6.817 6.465 1.00 0.00 77 GLN A CA 17
ATOM 21773 C C . GLN A 1 77 ? 9.533 7.789 5.714 1.00 0.00 77 GLN A C 17
ATOM 21774 O O . GLN A 1 77 ? 9.585 9.002 5.938 1.00 0.00 77 GLN A O 17
ATOM 21788 N N . ASP A 1 78 ? 8.696 7.243 4.815 1.00 0.00 78 ASP A N 17
ATOM 21789 C CA . ASP A 1 78 ? 7.691 8.008 4.067 1.00 0.00 78 ASP A CA 17
ATOM 21790 C C . ASP A 1 78 ? 6.362 7.971 4.814 1.00 0.00 78 ASP A C 17
ATOM 21791 O O . ASP A 1 78 ? 5.981 6.940 5.393 1.00 0.00 78 ASP A O 17
ATOM 21800 N N . THR A 1 79 ? 5.668 9.106 4.817 1.00 0.00 79 THR A N 17
ATOM 21801 C CA . THR A 1 79 ? 4.226 9.145 5.012 1.00 0.00 79 THR A CA 17
ATOM 21802 C C . THR A 1 79 ? 3.660 9.580 3.664 1.00 0.00 79 THR A C 17
ATOM 21803 O O . THR A 1 79 ? 4.259 10.433 2.982 1.00 0.00 79 THR A O 17
ATOM 21814 N N . LEU A 1 80 ? 2.546 8.968 3.264 1.00 0.00 80 LEU A N 17
ATOM 21815 C CA . LEU A 1 80 ? 1.903 9.251 1.974 1.00 0.00 80 LEU A CA 17
ATOM 21816 C C . LEU A 1 80 ? 1.516 10.743 1.865 1.00 0.00 80 LEU A C 17
ATOM 21817 O O . LEU A 1 80 ? 1.766 11.383 0.841 1.00 0.00 80 LEU A O 17
ATOM 21833 N N . SER A 1 81 ? 0.985 11.288 2.971 1.00 0.00 81 SER A N 17
ATOM 21834 C CA . SER A 1 81 ? 0.565 12.696 3.081 1.00 0.00 81 SER A CA 17
ATOM 21835 C C . SER A 1 81 ? 1.738 13.675 2.829 1.00 0.00 81 SER A C 17
ATOM 21836 O O . SER A 1 81 ? 1.568 14.677 2.122 1.00 0.00 81 SER A O 17
ATOM 21844 N N . GLN A 1 82 ? 2.922 13.359 3.401 1.00 0.00 82 GLN A N 17
ATOM 21845 C CA . GLN A 1 82 ? 4.171 14.147 3.204 1.00 0.00 82 GLN A CA 17
ATOM 21846 C C . GLN A 1 82 ? 4.591 14.087 1.727 1.00 0.00 82 GLN A C 17
ATOM 21847 O O . GLN A 1 82 ? 4.991 15.100 1.139 1.00 0.00 82 GLN A O 17
ATOM 21861 N N . HIS A 1 83 ? 4.430 12.895 1.122 1.00 0.00 83 HIS A N 17
ATOM 21862 C CA . HIS A 1 83 ? 4.934 12.605 -0.234 1.00 0.00 83 HIS A CA 17
ATOM 21863 C C . HIS A 1 83 ? 3.980 13.141 -1.342 1.00 0.00 83 HIS A C 17
ATOM 21864 O O . HIS A 1 83 ? 4.169 12.848 -2.527 1.00 0.00 83 HIS A O 17
ATOM 21879 N N . GLY A 1 84 ? 2.970 13.939 -0.932 1.00 0.00 84 GLY A N 17
ATOM 21880 C CA . GLY A 1 84 ? 2.051 14.610 -1.860 1.00 0.00 84 GLY A CA 17
ATOM 21881 C C . GLY A 1 84 ? 0.854 13.760 -2.244 1.00 0.00 84 GLY A C 17
ATOM 21882 O O . GLY A 1 84 ? 0.285 13.934 -3.329 1.00 0.00 84 GLY A O 17
ATOM 21886 N N . ILE A 1 85 ? 0.470 12.835 -1.352 1.00 0.00 85 ILE A N 17
ATOM 21887 C CA . ILE A 1 85 ? -0.672 11.928 -1.564 1.00 0.00 85 ILE A CA 17
ATOM 21888 C C . ILE A 1 85 ? -1.776 12.261 -0.548 1.00 0.00 85 ILE A C 17
ATOM 21889 O O . ILE A 1 85 ? -1.645 11.979 0.652 1.00 0.00 85 ILE A O 17
ATOM 21905 N N . HIS A 1 86 ? -2.839 12.903 -1.042 1.00 0.00 86 HIS A N 17
ATOM 21906 C CA . HIS A 1 86 ? -4.038 13.259 -0.259 1.00 0.00 86 HIS A CA 17
ATOM 21907 C C . HIS A 1 86 ? -5.287 12.701 -0.974 1.00 0.00 86 HIS A C 17
ATOM 21908 O O . HIS A 1 86 ? -5.162 11.777 -1.793 1.00 0.00 86 HIS A O 17
ATOM 21923 N N . ASP A 1 87 ? -6.484 13.227 -0.639 1.00 0.00 87 ASP A N 17
ATOM 21924 C CA . ASP A 1 87 ? -7.747 12.806 -1.277 1.00 0.00 87 ASP A CA 17
ATOM 21925 C C . ASP A 1 87 ? -7.730 13.121 -2.791 1.00 0.00 87 ASP A C 17
ATOM 21926 O O . ASP A 1 87 ? -7.446 14.255 -3.195 1.00 0.00 87 ASP A O 17
ATOM 21935 N N . GLY A 1 88 ? -7.972 12.083 -3.613 1.00 0.00 88 GLY A N 17
ATOM 21936 C CA . GLY A 1 88 ? -7.942 12.195 -5.077 1.00 0.00 88 GLY A CA 17
ATOM 21937 C C . GLY A 1 88 ? -6.669 11.633 -5.703 1.00 0.00 88 GLY A C 17
ATOM 21938 O O . GLY A 1 88 ? -6.685 11.192 -6.858 1.00 0.00 88 GLY A O 17
ATOM 21942 N N . LEU A 1 89 ? -5.565 11.640 -4.934 1.00 0.00 89 LEU A N 17
ATOM 21943 C CA . LEU A 1 89 ? -4.246 11.164 -5.406 1.00 0.00 89 LEU A CA 17
ATOM 21944 C C . LEU A 1 89 ? -4.209 9.625 -5.404 1.00 0.00 89 LEU A C 17
ATOM 21945 O O . LEU A 1 89 ? -4.877 8.972 -4.583 1.00 0.00 89 LEU A O 17
ATOM 21961 N N . THR A 1 90 ? -3.419 9.067 -6.337 1.00 0.00 90 THR A N 17
ATOM 21962 C CA . THR A 1 90 ? -3.315 7.618 -6.567 1.00 0.00 90 THR A CA 17
ATOM 21963 C C . THR A 1 90 ? -1.865 7.135 -6.375 1.00 0.00 90 THR A C 17
ATOM 21964 O O . THR A 1 90 ? -0.935 7.780 -6.845 1.00 0.00 90 THR A O 17
ATOM 21975 N N . VAL A 1 91 ? -1.694 5.991 -5.681 1.00 0.00 91 VAL A N 17
ATOM 21976 C CA . VAL A 1 91 ? -0.375 5.352 -5.448 1.00 0.00 91 VAL A CA 17
ATOM 21977 C C . VAL A 1 91 ? -0.249 4.087 -6.317 1.00 0.00 91 VAL A C 17
ATOM 21978 O O . VAL A 1 91 ? -1.263 3.462 -6.665 1.00 0.00 91 VAL A O 17
ATOM 21991 N N . HIS A 1 92 ? 0.995 3.712 -6.664 1.00 0.00 92 HIS A N 17
ATOM 21992 C CA . HIS A 1 92 ? 1.283 2.435 -7.344 1.00 0.00 92 HIS A CA 17
ATOM 21993 C C . HIS A 1 92 ? 1.672 1.401 -6.282 1.00 0.00 92 HIS A C 17
ATOM 21994 O O . HIS A 1 92 ? 2.757 1.474 -5.719 1.00 0.00 92 HIS A O 17
ATOM 22009 N N . LEU A 1 93 ? 0.784 0.453 -6.001 1.00 0.00 93 LEU A N 17
ATOM 22010 C CA . LEU A 1 93 ? 1.086 -0.685 -5.132 1.00 0.00 93 LEU A CA 17
ATOM 22011 C C . LEU A 1 93 ? 1.333 -1.917 -6.001 1.00 0.00 93 LEU A C 17
ATOM 22012 O O . LEU A 1 93 ? 0.471 -2.303 -6.796 1.00 0.00 93 LEU A O 17
ATOM 22028 N N . VAL A 1 94 ? 2.506 -2.522 -5.856 1.00 0.00 94 VAL A N 17
ATOM 22029 C CA . VAL A 1 94 ? 2.866 -3.753 -6.570 1.00 0.00 94 VAL A CA 17
ATOM 22030 C C . VAL A 1 94 ? 2.982 -4.890 -5.547 1.00 0.00 94 VAL A C 17
ATOM 22031 O O . VAL A 1 94 ? 3.873 -4.878 -4.688 1.00 0.00 94 VAL A O 17
ATOM 22044 N N . ILE A 1 95 ? 2.032 -5.838 -5.621 1.00 0.00 95 ILE A N 17
ATOM 22045 C CA . ILE A 1 95 ? 1.959 -6.978 -4.695 1.00 0.00 95 ILE A CA 17
ATOM 22046 C C . ILE A 1 95 ? 2.623 -8.201 -5.351 1.00 0.00 95 ILE A C 17
ATOM 22047 O O . ILE A 1 95 ? 2.524 -8.388 -6.569 1.00 0.00 95 ILE A O 17
ATOM 22063 N N . LYS A 1 96 ? 3.278 -9.034 -4.529 1.00 0.00 96 LYS A N 17
ATOM 22064 C CA . LYS A 1 96 ? 4.009 -10.236 -4.975 1.00 0.00 96 LYS A CA 17
ATOM 22065 C C . LYS A 1 96 ? 3.260 -11.521 -4.515 1.00 0.00 96 LYS A C 17
ATOM 22066 O O . LYS A 1 96 ? 3.853 -12.599 -4.373 1.00 0.00 96 LYS A O 17
ATOM 22085 N N . THR A 1 97 ? 1.935 -11.403 -4.300 1.00 0.00 97 THR A N 17
ATOM 22086 C CA . THR A 1 97 ? 1.075 -12.561 -4.002 1.00 0.00 97 THR A CA 17
ATOM 22087 C C . THR A 1 97 ? 0.438 -13.071 -5.299 1.00 0.00 97 THR A C 17
ATOM 22088 O O . THR A 1 97 ? -0.224 -12.316 -6.010 1.00 0.00 97 THR A O 17
ATOM 22099 N N . GLN A 1 98 ? 0.706 -14.330 -5.638 1.00 0.00 98 GLN A N 17
ATOM 22100 C CA . GLN A 1 98 ? -0.033 -15.052 -6.687 1.00 0.00 98 GLN A CA 17
ATOM 22101 C C . GLN A 1 98 ? -1.281 -15.700 -6.054 1.00 0.00 98 GLN A C 17
ATOM 22102 O O . GLN A 1 98 ? -2.351 -15.749 -6.664 1.00 0.00 98 GLN A O 17
ATOM 22116 N N . ASN A 1 99 ? -1.116 -16.167 -4.801 1.00 0.00 99 ASN A N 17
ATOM 22117 C CA . ASN A 1 99 ? -2.193 -16.744 -3.969 1.00 0.00 99 ASN A CA 17
ATOM 22118 C C . ASN A 1 99 ? -2.419 -15.809 -2.765 1.00 0.00 99 ASN A C 17
ATOM 22119 O O . ASN A 1 99 ? -1.452 -15.370 -2.135 1.00 0.00 99 ASN A O 17
ATOM 22130 N N . ARG A 1 100 ? -3.690 -15.487 -2.463 1.00 0.00 100 ARG A N 17
ATOM 22131 C CA . ARG A 1 100 ? -4.054 -14.552 -1.377 1.00 0.00 100 ARG A CA 17
ATOM 22132 C C . ARG A 1 100 ? -4.886 -15.277 -0.290 1.00 0.00 100 ARG A C 17
ATOM 22133 O O . ARG A 1 100 ? -6.058 -15.600 -0.524 1.00 0.00 100 ARG A O 17
ATOM 22154 N N . PRO A 1 101 ? -4.275 -15.584 0.896 1.00 0.00 101 PRO A N 17
ATOM 22155 C CA . PRO A 1 101 ? -5.008 -16.057 2.076 1.00 0.00 101 PRO A CA 17
ATOM 22156 C C . PRO A 1 101 ? -5.543 -14.861 2.926 1.00 0.00 101 PRO A C 17
ATOM 22157 O O . PRO A 1 101 ? -4.788 -14.273 3.736 1.00 0.00 101 PRO A O 17
ATOM 22169 N N . PRO A 1 23 ? -12.187 20.696 7.806 1.00 0.00 23 PRO A N 18
ATOM 22170 C CA . PRO A 1 23 ? -11.185 19.943 7.011 1.00 0.00 23 PRO A CA 18
ATOM 22171 C C . PRO A 1 23 ? -11.833 18.747 6.294 1.00 0.00 23 PRO A C 18
ATOM 22172 O O . PRO A 1 23 ? -13.034 18.487 6.451 1.00 0.00 23 PRO A O 18
ATOM 22183 N N . LYS A 1 24 ? -11.022 18.037 5.491 1.00 0.00 24 LYS A N 18
ATOM 22184 C CA . LYS A 1 24 ? -11.421 16.795 4.812 1.00 0.00 24 LYS A CA 18
ATOM 22185 C C . LYS A 1 24 ? -10.393 15.701 5.116 1.00 0.00 24 LYS A C 18
ATOM 22186 O O . LYS A 1 24 ? -9.202 15.989 5.303 1.00 0.00 24 LYS A O 18
ATOM 22205 N N . ILE A 1 25 ? -10.860 14.447 5.140 1.00 0.00 25 ILE A N 18
ATOM 22206 C CA . ILE A 1 25 ? -9.992 13.284 5.316 1.00 0.00 25 ILE A CA 18
ATOM 22207 C C . ILE A 1 25 ? -9.407 12.922 3.933 1.00 0.00 25 ILE A C 18
ATOM 22208 O O . ILE A 1 25 ? -10.090 13.075 2.906 1.00 0.00 25 ILE A O 18
ATOM 22224 N N . MET A 1 26 ? -8.151 12.478 3.897 1.00 0.00 26 MET A N 18
ATOM 22225 C CA . MET A 1 26 ? -7.421 12.299 2.631 1.00 0.00 26 MET A CA 18
ATOM 22226 C C . MET A 1 26 ? -7.833 10.979 1.963 1.00 0.00 26 MET A C 18
ATOM 22227 O O . MET A 1 26 ? -7.566 9.885 2.476 1.00 0.00 26 MET A O 18
ATOM 22241 N N . LYS A 1 27 ? -8.530 11.132 0.830 1.00 0.00 27 LYS A N 18
ATOM 22242 C CA . LYS A 1 27 ? -9.014 10.024 0.010 1.00 0.00 27 LYS A CA 18
ATOM 22243 C C . LYS A 1 27 ? -7.863 9.575 -0.914 1.00 0.00 27 LYS A C 18
ATOM 22244 O O . LYS A 1 27 ? -7.673 10.120 -2.008 1.00 0.00 27 LYS A O 18
ATOM 22263 N N . VAL A 1 28 ? -7.055 8.630 -0.420 1.00 0.00 28 VAL A N 18
ATOM 22264 C CA . VAL A 1 28 ? -5.867 8.144 -1.127 1.00 0.00 28 VAL A CA 18
ATOM 22265 C C . VAL A 1 28 ? -6.225 6.902 -1.946 1.00 0.00 28 VAL A C 18
ATOM 22266 O O . VAL A 1 28 ? -6.551 5.849 -1.384 1.00 0.00 28 VAL A O 18
ATOM 22279 N N . THR A 1 29 ? -6.151 7.032 -3.272 1.00 0.00 29 THR A N 18
ATOM 22280 C CA . THR A 1 29 ? -6.309 5.902 -4.182 1.00 0.00 29 THR A CA 18
ATOM 22281 C C . THR A 1 29 ? -4.959 5.175 -4.290 1.00 0.00 29 THR A C 18
ATOM 22282 O O . THR A 1 29 ? -3.909 5.807 -4.316 1.00 0.00 29 THR A O 18
ATOM 22293 N N . VAL A 1 30 ? -5.001 3.843 -4.249 1.00 0.00 30 VAL A N 18
ATOM 22294 C CA . VAL A 1 30 ? -3.828 2.981 -4.413 1.00 0.00 30 VAL A CA 18
ATOM 22295 C C . VAL A 1 30 ? -4.121 1.990 -5.541 1.00 0.00 30 VAL A C 18
ATOM 22296 O O . VAL A 1 30 ? -5.135 1.275 -5.495 1.00 0.00 30 VAL A O 18
ATOM 22309 N N . LYS A 1 31 ? -3.247 1.955 -6.557 1.00 0.00 31 LYS A N 18
ATOM 22310 C CA . LYS A 1 31 ? -3.373 1.021 -7.678 1.00 0.00 31 LYS A CA 18
ATOM 22311 C C . LYS A 1 31 ? -2.471 -0.192 -7.360 1.00 0.00 31 LYS A C 18
ATOM 22312 O O . LYS A 1 31 ? -1.250 -0.072 -7.210 1.00 0.00 31 LYS A O 18
ATOM 22331 N N . THR A 1 32 ? -3.117 -1.344 -7.259 1.00 0.00 32 THR A N 18
ATOM 22332 C CA . THR A 1 32 ? -2.538 -2.597 -6.777 1.00 0.00 32 THR A CA 18
ATOM 22333 C C . THR A 1 32 ? -2.355 -3.583 -7.956 1.00 0.00 32 THR A C 18
ATOM 22334 O O . THR A 1 32 ? -2.894 -3.333 -9.035 1.00 0.00 32 THR A O 18
ATOM 22345 N N . PRO A 1 33 ? -1.619 -4.736 -7.781 1.00 0.00 33 PRO A N 18
ATOM 22346 C CA . PRO A 1 33 ? -1.403 -5.735 -8.877 1.00 0.00 33 PRO A CA 18
ATOM 22347 C C . PRO A 1 33 ? -2.687 -6.455 -9.380 1.00 0.00 33 PRO A C 18
ATOM 22348 O O . PRO A 1 33 ? -2.596 -7.356 -10.215 1.00 0.00 33 PRO A O 18
ATOM 22359 N N . LYS A 1 34 ? -3.872 -6.062 -8.869 1.00 0.00 34 LYS A N 18
ATOM 22360 C CA . LYS A 1 34 ? -5.168 -6.578 -9.353 1.00 0.00 34 LYS A CA 18
ATOM 22361 C C . LYS A 1 34 ? -6.027 -5.413 -9.862 1.00 0.00 34 LYS A C 18
ATOM 22362 O O . LYS A 1 34 ? -6.431 -5.373 -11.022 1.00 0.00 34 LYS A O 18
ATOM 22381 N N . GLU A 1 35 ? -6.269 -4.451 -8.959 1.00 0.00 35 GLU A N 18
ATOM 22382 C CA . GLU A 1 35 ? -7.346 -3.452 -9.102 1.00 0.00 35 GLU A CA 18
ATOM 22383 C C . GLU A 1 35 ? -6.858 -2.071 -8.643 1.00 0.00 35 GLU A C 18
ATOM 22384 O O . GLU A 1 35 ? -5.659 -1.836 -8.531 1.00 0.00 35 GLU A O 18
ATOM 22396 N N . LYS A 1 36 ? -7.805 -1.156 -8.410 1.00 0.00 36 LYS A N 18
ATOM 22397 C CA . LYS A 1 36 ? -7.559 0.120 -7.713 1.00 0.00 36 LYS A CA 18
ATOM 22398 C C . LYS A 1 36 ? -8.576 0.258 -6.565 1.00 0.00 36 LYS A C 18
ATOM 22399 O O . LYS A 1 36 ? -9.726 -0.174 -6.691 1.00 0.00 36 LYS A O 18
ATOM 22418 N N . GLU A 1 37 ? -8.139 0.862 -5.459 1.00 0.00 37 GLU A N 18
ATOM 22419 C CA . GLU A 1 37 ? -8.949 1.024 -4.226 1.00 0.00 37 GLU A CA 18
ATOM 22420 C C . GLU A 1 37 ? -8.726 2.437 -3.661 1.00 0.00 37 GLU A C 18
ATOM 22421 O O . GLU A 1 37 ? -7.747 3.081 -4.000 1.00 0.00 37 GLU A O 18
ATOM 22433 N N . GLU A 1 38 ? -9.645 2.911 -2.818 1.00 0.00 38 GLU A N 18
ATOM 22434 C CA . GLU A 1 38 ? -9.549 4.222 -2.158 1.00 0.00 38 GLU A CA 18
ATOM 22435 C C . GLU A 1 38 ? -9.620 4.006 -0.636 1.00 0.00 38 GLU A C 18
ATOM 22436 O O . GLU A 1 38 ? -10.440 3.218 -0.160 1.00 0.00 38 GLU A O 18
ATOM 22448 N N . PHE A 1 39 ? -8.743 4.704 0.102 1.00 0.00 39 PHE A N 18
ATOM 22449 C CA . PHE A 1 39 ? -8.619 4.613 1.569 1.00 0.00 39 PHE A CA 18
ATOM 22450 C C . PHE A 1 39 ? -8.758 6.026 2.159 1.00 0.00 39 PHE A C 18
ATOM 22451 O O . PHE A 1 39 ? -8.292 6.989 1.552 1.00 0.00 39 PHE A O 18
ATOM 22468 N N . ALA A 1 40 ? -9.395 6.151 3.328 1.00 0.00 40 ALA A N 18
ATOM 22469 C CA . ALA A 1 40 ? -9.526 7.442 4.033 1.00 0.00 40 ALA A CA 18
ATOM 22470 C C . ALA A 1 40 ? -8.542 7.496 5.212 1.00 0.00 40 ALA A C 18
ATOM 22471 O O . ALA A 1 40 ? -8.580 6.629 6.092 1.00 0.00 40 ALA A O 18
ATOM 22478 N N . VAL A 1 41 ? -7.651 8.505 5.215 1.00 0.00 41 VAL A N 18
ATOM 22479 C CA . VAL A 1 41 ? -6.624 8.700 6.268 1.00 0.00 41 VAL A CA 18
ATOM 22480 C C . VAL A 1 41 ? -6.550 10.199 6.641 1.00 0.00 41 VAL A C 18
ATOM 22481 O O . VAL A 1 41 ? -6.595 11.032 5.747 1.00 0.00 41 VAL A O 18
ATOM 22494 N N . PRO A 1 42 ? -6.471 10.575 7.964 1.00 0.00 42 PRO A N 18
ATOM 22495 C CA . PRO A 1 42 ? -6.567 12.004 8.437 1.00 0.00 42 PRO A CA 18
ATOM 22496 C C . PRO A 1 42 ? -5.356 12.919 8.104 1.00 0.00 42 PRO A C 18
ATOM 22497 O O . PRO A 1 42 ? -5.038 13.823 8.892 1.00 0.00 42 PRO A O 18
ATOM 22508 N N . GLU A 1 43 ? -4.704 12.691 6.936 1.00 0.00 43 GLU A N 18
ATOM 22509 C CA . GLU A 1 43 ? -3.620 13.538 6.383 1.00 0.00 43 GLU A CA 18
ATOM 22510 C C . GLU A 1 43 ? -2.361 13.515 7.262 1.00 0.00 43 GLU A C 18
ATOM 22511 O O . GLU A 1 43 ? -1.435 14.298 7.047 1.00 0.00 43 GLU A O 18
ATOM 22523 N N . ASN A 1 44 ? -2.338 12.595 8.237 1.00 0.00 44 ASN A N 18
ATOM 22524 C CA . ASN A 1 44 ? -1.260 12.472 9.230 1.00 0.00 44 ASN A CA 18
ATOM 22525 C C . ASN A 1 44 ? -0.817 11.006 9.343 1.00 0.00 44 ASN A C 18
ATOM 22526 O O . ASN A 1 44 ? 0.267 10.722 9.869 1.00 0.00 44 ASN A O 18
ATOM 22537 N N . SER A 1 45 ? -1.665 10.072 8.844 1.00 0.00 45 SER A N 18
ATOM 22538 C CA . SER A 1 45 ? -1.316 8.659 8.756 1.00 0.00 45 SER A CA 18
ATOM 22539 C C . SER A 1 45 ? -0.058 8.474 7.899 1.00 0.00 45 SER A C 18
ATOM 22540 O O . SER A 1 45 ? -0.059 8.773 6.690 1.00 0.00 45 SER A O 18
ATOM 22548 N N . SER A 1 46 ? 1.018 8.038 8.561 1.00 0.00 46 SER A N 18
ATOM 22549 C CA . SER A 1 46 ? 2.268 7.679 7.911 1.00 0.00 46 SER A CA 18
ATOM 22550 C C . SER A 1 46 ? 2.055 6.502 6.964 1.00 0.00 46 SER A C 18
ATOM 22551 O O . SER A 1 46 ? 1.054 5.779 7.077 1.00 0.00 46 SER A O 18
ATOM 22559 N N . VAL A 1 47 ? 3.003 6.303 6.043 1.00 0.00 47 VAL A N 18
ATOM 22560 C CA . VAL A 1 47 ? 3.037 5.105 5.200 1.00 0.00 47 VAL A CA 18
ATOM 22561 C C . VAL A 1 47 ? 3.099 3.842 6.099 1.00 0.00 47 VAL A C 18
ATOM 22562 O O . VAL A 1 47 ? 2.537 2.812 5.746 1.00 0.00 47 VAL A O 18
ATOM 22575 N N . GLN A 1 48 ? 3.712 3.997 7.309 1.00 0.00 48 GLN A N 18
ATOM 22576 C CA . GLN A 1 48 ? 3.773 2.955 8.358 1.00 0.00 48 GLN A CA 18
ATOM 22577 C C . GLN A 1 48 ? 2.378 2.503 8.823 1.00 0.00 48 GLN A C 18
ATOM 22578 O O . GLN A 1 48 ? 2.160 1.319 9.071 1.00 0.00 48 GLN A O 18
ATOM 22592 N N . GLN A 1 49 ? 1.452 3.455 8.966 1.00 0.00 49 GLN A N 18
ATOM 22593 C CA . GLN A 1 49 ? 0.054 3.158 9.346 1.00 0.00 49 GLN A CA 18
ATOM 22594 C C . GLN A 1 49 ? -0.775 2.725 8.119 1.00 0.00 49 GLN A C 18
ATOM 22595 O O . GLN A 1 49 ? -1.727 1.933 8.231 1.00 0.00 49 GLN A O 18
ATOM 22609 N N . PHE A 1 50 ? -0.377 3.229 6.947 1.00 0.00 50 PHE A N 18
ATOM 22610 C CA . PHE A 1 50 ? -1.181 3.154 5.724 1.00 0.00 50 PHE A CA 18
ATOM 22611 C C . PHE A 1 50 ? -1.128 1.760 5.079 1.00 0.00 50 PHE A C 18
ATOM 22612 O O . PHE A 1 50 ? -2.172 1.195 4.743 1.00 0.00 50 PHE A O 18
ATOM 22629 N N . LYS A 1 51 ? 0.093 1.196 4.926 1.00 0.00 51 LYS A N 18
ATOM 22630 C CA . LYS A 1 51 ? 0.277 -0.116 4.258 1.00 0.00 51 LYS A CA 18
ATOM 22631 C C . LYS A 1 51 ? -0.330 -1.258 5.093 1.00 0.00 51 LYS A C 18
ATOM 22632 O O . LYS A 1 51 ? -0.577 -2.335 4.571 1.00 0.00 51 LYS A O 18
ATOM 22651 N N . GLU A 1 52 ? -0.581 -0.983 6.385 1.00 0.00 52 GLU A N 18
ATOM 22652 C CA . GLU A 1 52 ? -1.313 -1.886 7.286 1.00 0.00 52 GLU A CA 18
ATOM 22653 C C . GLU A 1 52 ? -2.759 -2.083 6.778 1.00 0.00 52 GLU A C 18
ATOM 22654 O O . GLU A 1 52 ? -3.230 -3.219 6.611 1.00 0.00 52 GLU A O 18
ATOM 22666 N N . GLU A 1 53 ? -3.436 -0.935 6.520 1.00 0.00 53 GLU A N 18
ATOM 22667 C CA . GLU A 1 53 ? -4.805 -0.888 5.973 1.00 0.00 53 GLU A CA 18
ATOM 22668 C C . GLU A 1 53 ? -4.871 -1.596 4.617 1.00 0.00 53 GLU A C 18
ATOM 22669 O O . GLU A 1 53 ? -5.817 -2.343 4.341 1.00 0.00 53 GLU A O 18
ATOM 22681 N N . ILE A 1 54 ? -3.842 -1.344 3.794 1.00 0.00 54 ILE A N 18
ATOM 22682 C CA . ILE A 1 54 ? -3.713 -1.924 2.456 1.00 0.00 54 ILE A CA 18
ATOM 22683 C C . ILE A 1 54 ? -3.563 -3.467 2.520 1.00 0.00 54 ILE A C 18
ATOM 22684 O O . ILE A 1 54 ? -4.264 -4.193 1.817 1.00 0.00 54 ILE A O 18
ATOM 22700 N N . SER A 1 55 ? -2.661 -3.956 3.390 1.00 0.00 55 SER A N 18
ATOM 22701 C CA . SER A 1 55 ? -2.289 -5.385 3.447 1.00 0.00 55 SER A CA 18
ATOM 22702 C C . SER A 1 55 ? -3.479 -6.281 3.810 1.00 0.00 55 SER A C 18
ATOM 22703 O O . SER A 1 55 ? -3.735 -7.269 3.125 1.00 0.00 55 SER A O 18
ATOM 22711 N N . LYS A 1 56 ? -4.226 -5.907 4.861 1.00 0.00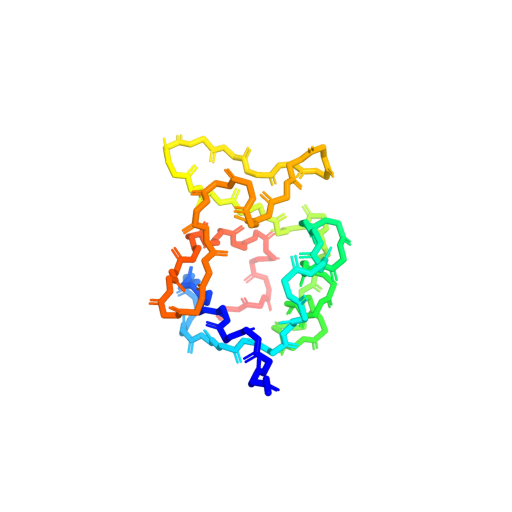 56 LYS A N 18
ATOM 22712 C CA . LYS A 1 56 ? -5.419 -6.673 5.296 1.00 0.00 56 LYS A CA 18
ATOM 22713 C C . LYS A 1 56 ? -6.556 -6.548 4.264 1.00 0.00 56 LYS A C 18
ATOM 22714 O O . LYS A 1 56 ? -7.401 -7.441 4.154 1.00 0.00 56 LYS A O 18
ATOM 22733 N N . ARG A 1 57 ? -6.551 -5.439 3.497 1.00 0.00 57 ARG A N 18
ATOM 22734 C CA . ARG A 1 57 ? -7.550 -5.191 2.447 1.00 0.00 57 ARG A CA 18
ATOM 22735 C C . ARG A 1 57 ? -7.365 -6.184 1.288 1.00 0.00 57 ARG A C 18
ATOM 22736 O O . ARG A 1 57 ? -8.333 -6.704 0.735 1.00 0.00 57 ARG A O 18
ATOM 22757 N N . PHE A 1 58 ? -6.091 -6.439 0.948 1.00 0.00 58 PHE A N 18
ATOM 22758 C CA . PHE A 1 58 ? -5.706 -7.305 -0.183 1.00 0.00 58 PHE A CA 18
ATOM 22759 C C . PHE A 1 58 ? -5.072 -8.611 0.314 1.00 0.00 58 PHE A C 18
ATOM 22760 O O . PHE A 1 58 ? -4.358 -9.259 -0.432 1.00 0.00 58 PHE A O 18
ATOM 22777 N N . LYS A 1 59 ? -5.323 -8.959 1.599 1.00 0.00 59 LYS A N 18
ATOM 22778 C CA . LYS A 1 59 ? -5.051 -10.305 2.189 1.00 0.00 59 LYS A CA 18
ATOM 22779 C C . LYS A 1 59 ? -3.583 -10.758 2.012 1.00 0.00 59 LYS A C 18
ATOM 22780 O O . LYS A 1 59 ? -3.297 -11.938 1.770 1.00 0.00 59 LYS A O 18
ATOM 22799 N N . SER A 1 60 ? -2.667 -9.801 2.159 1.00 0.00 60 SER A N 18
ATOM 22800 C CA . SER A 1 60 ? -1.219 -10.019 2.092 1.00 0.00 60 SER A CA 18
ATOM 22801 C C . SER A 1 60 ? -0.557 -9.491 3.385 1.00 0.00 60 SER A C 18
ATOM 22802 O O . SER A 1 60 ? -1.218 -8.843 4.207 1.00 0.00 60 SER A O 18
ATOM 22810 N N . HIS A 1 61 ? 0.734 -9.802 3.569 1.00 0.00 61 HIS A N 18
ATOM 22811 C CA . HIS A 1 61 ? 1.514 -9.38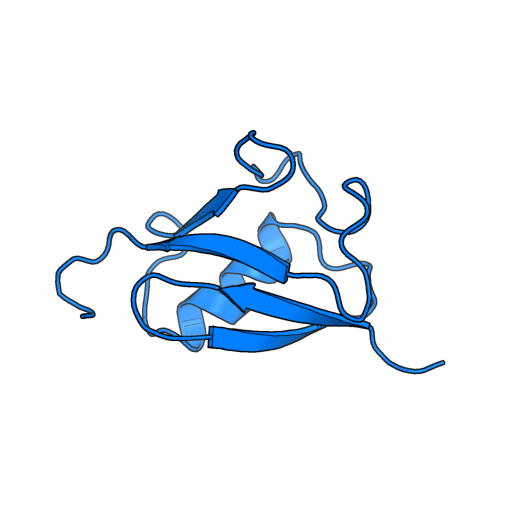0 4.759 1.00 0.00 61 HIS A CA 18
ATOM 22812 C C . HIS A 1 61 ? 2.350 -8.137 4.414 1.00 0.00 61 HIS A C 18
ATOM 22813 O O . HIS A 1 61 ? 3.045 -8.153 3.417 1.00 0.00 61 HIS A O 18
ATOM 22828 N N . THR A 1 62 ? 2.314 -7.105 5.281 1.00 0.00 62 THR A N 18
ATOM 22829 C CA . THR A 1 62 ? 2.925 -5.763 5.049 1.00 0.00 62 THR A CA 18
ATOM 22830 C C . THR A 1 62 ? 4.370 -5.801 4.498 1.00 0.00 62 THR A C 18
ATOM 22831 O O . THR A 1 62 ? 4.747 -4.952 3.681 1.00 0.00 62 THR A O 18
ATOM 22842 N N . ASP A 1 63 ? 5.139 -6.809 4.935 1.00 0.00 63 ASP A N 18
ATOM 22843 C CA . ASP A 1 63 ? 6.559 -6.998 4.561 1.00 0.00 63 ASP A CA 18
ATOM 22844 C C . ASP A 1 63 ? 6.777 -7.093 3.023 1.00 0.00 63 ASP A C 18
ATOM 22845 O O . ASP A 1 63 ? 7.805 -6.639 2.513 1.00 0.00 63 ASP A O 18
ATOM 22854 N N . GLN A 1 64 ? 5.805 -7.666 2.295 1.00 0.00 64 GLN A N 18
ATOM 22855 C CA . GLN A 1 64 ? 5.918 -7.885 0.828 1.00 0.00 64 GLN A CA 18
ATOM 22856 C C . GLN A 1 64 ? 5.209 -6.779 0.012 1.00 0.00 64 GLN A C 18
ATOM 22857 O O . GLN A 1 64 ? 5.187 -6.833 -1.223 1.00 0.00 64 GLN A O 18
ATOM 22871 N N . LEU A 1 65 ? 4.629 -5.778 0.713 1.00 0.00 65 LEU A N 18
ATOM 22872 C CA . LEU A 1 65 ? 3.983 -4.608 0.073 1.00 0.00 65 LEU A CA 18
ATOM 22873 C C . LEU A 1 65 ? 4.895 -3.382 0.171 1.00 0.00 65 LEU A C 18
ATOM 22874 O O . LEU A 1 65 ? 5.248 -2.957 1.275 1.00 0.00 65 LEU A O 18
ATOM 22890 N N . VAL A 1 66 ? 5.272 -2.825 -0.987 1.00 0.00 66 VAL A N 18
ATOM 22891 C CA . VAL A 1 66 ? 6.005 -1.552 -1.073 1.00 0.00 66 VAL A CA 18
ATOM 22892 C C . VAL A 1 66 ? 5.197 -0.553 -1.918 1.00 0.00 66 VAL A C 18
ATOM 22893 O O . VAL A 1 66 ? 4.721 -0.886 -3.014 1.00 0.00 66 VAL A O 18
ATOM 22906 N N . LEU A 1 67 ? 4.994 0.651 -1.372 1.00 0.00 67 LEU A N 18
ATOM 22907 C CA . LEU A 1 67 ? 4.395 1.769 -2.110 1.00 0.00 67 LEU A CA 18
ATOM 22908 C C . LEU A 1 67 ? 5.501 2.511 -2.864 1.00 0.00 67 LEU A C 18
ATOM 22909 O O . LEU A 1 67 ? 6.657 2.498 -2.448 1.00 0.00 67 LEU A O 18
ATOM 22925 N N . ILE A 1 68 ? 5.141 3.103 -4.005 1.00 0.00 68 ILE A N 18
ATOM 22926 C CA . ILE A 1 68 ? 6.021 3.961 -4.803 1.00 0.00 68 ILE A CA 18
ATOM 22927 C C . ILE A 1 68 ? 5.225 5.211 -5.213 1.00 0.00 68 ILE A C 18
ATOM 22928 O O . ILE A 1 68 ? 4.070 5.103 -5.663 1.00 0.00 68 ILE A O 18
ATOM 22944 N N . PHE A 1 69 ? 5.848 6.382 -5.051 1.00 0.00 69 PHE A N 18
ATOM 22945 C CA . PHE A 1 69 ? 5.291 7.662 -5.501 1.00 0.00 69 PHE A CA 18
ATOM 22946 C C . PHE A 1 69 ? 6.448 8.612 -5.832 1.00 0.00 69 PHE A C 18
ATOM 22947 O O . PHE A 1 69 ? 7.459 8.647 -5.104 1.00 0.00 69 PHE A O 18
ATOM 22964 N N . ALA A 1 70 ? 6.281 9.357 -6.945 1.00 0.00 70 ALA A N 18
ATOM 22965 C CA . ALA A 1 70 ? 7.246 10.359 -7.442 1.00 0.00 70 ALA A CA 18
ATOM 22966 C C . ALA A 1 70 ? 8.604 9.723 -7.839 1.00 0.00 70 ALA A C 18
ATOM 22967 O O . ALA A 1 70 ? 9.617 10.422 -7.959 1.00 0.00 70 ALA A O 18
ATOM 22974 N N . GLY A 1 71 ? 8.597 8.399 -8.064 1.00 0.00 71 GLY A N 18
ATOM 22975 C CA . GLY A 1 71 ? 9.764 7.661 -8.551 1.00 0.00 71 GLY A CA 18
ATOM 22976 C C . GLY A 1 71 ? 10.576 6.983 -7.449 1.00 0.00 71 GLY A C 18
ATOM 22977 O O . GLY A 1 71 ? 11.639 6.425 -7.738 1.00 0.00 71 GLY A O 18
ATOM 22981 N N . LYS A 1 72 ? 10.097 7.013 -6.187 1.00 0.00 72 LYS A N 18
ATOM 22982 C CA . LYS A 1 72 ? 10.816 6.401 -5.038 1.00 0.00 72 LYS A CA 18
ATOM 22983 C C . LYS A 1 72 ? 9.861 5.534 -4.205 1.00 0.00 72 LYS A C 18
ATOM 22984 O O . LYS A 1 72 ? 8.656 5.801 -4.147 1.00 0.00 72 LYS A O 18
ATOM 23003 N N . ILE A 1 73 ? 10.434 4.516 -3.549 1.00 0.00 73 ILE A N 18
ATOM 23004 C CA . ILE A 1 73 ? 9.701 3.623 -2.635 1.00 0.00 73 ILE A CA 18
ATOM 23005 C C . ILE A 1 73 ? 9.350 4.363 -1.315 1.00 0.00 73 ILE A C 18
ATOM 23006 O O . ILE A 1 73 ? 10.227 4.913 -0.637 1.00 0.00 73 ILE A O 18
ATOM 23022 N N . LEU A 1 74 ? 8.050 4.442 -1.010 1.00 0.00 74 LEU A N 18
ATOM 23023 C CA . LEU A 1 74 ? 7.550 5.010 0.246 1.00 0.00 74 LEU A CA 18
ATOM 23024 C C . LEU A 1 74 ? 7.823 4.032 1.397 1.00 0.00 74 LEU A C 18
ATOM 23025 O O . LEU A 1 74 ? 7.342 2.890 1.390 1.00 0.00 74 LEU A O 18
ATOM 23041 N N . LYS A 1 75 ? 8.624 4.488 2.355 1.00 0.00 75 LYS A N 18
ATOM 23042 C CA . LYS A 1 75 ? 8.997 3.714 3.546 1.00 0.00 75 LYS A CA 18
ATOM 23043 C C . LYS A 1 75 ? 8.133 4.144 4.730 1.00 0.00 75 LYS A C 18
ATOM 23044 O O . LYS A 1 75 ? 7.441 5.160 4.664 1.00 0.00 75 LYS A O 18
ATOM 23063 N N . ASP A 1 76 ? 8.202 3.373 5.820 1.00 0.00 76 ASP A N 18
ATOM 23064 C CA . ASP A 1 76 ? 7.396 3.605 7.037 1.00 0.00 76 ASP A CA 18
ATOM 23065 C C . ASP A 1 76 ? 7.731 4.963 7.703 1.00 0.00 76 ASP A C 18
ATOM 23066 O O . ASP A 1 76 ? 6.882 5.557 8.383 1.00 0.00 76 ASP A O 18
ATOM 23075 N N . GLN A 1 77 ? 8.969 5.444 7.471 1.00 0.00 77 GLN A N 18
ATOM 23076 C CA . GLN A 1 77 ? 9.453 6.745 7.981 1.00 0.00 77 GLN A CA 18
ATOM 23077 C C . GLN A 1 77 ? 8.824 7.931 7.213 1.00 0.00 77 GLN A C 18
ATOM 23078 O O . GLN A 1 77 ? 8.785 9.057 7.726 1.00 0.00 77 GLN A O 18
ATOM 23092 N N . ASP A 1 78 ? 8.346 7.664 5.982 1.00 0.00 78 ASP A N 18
ATOM 23093 C CA . ASP A 1 78 ? 7.620 8.655 5.159 1.00 0.00 78 ASP A CA 18
ATOM 23094 C C . ASP A 1 78 ? 6.150 8.739 5.606 1.00 0.00 78 ASP A C 18
ATOM 23095 O O . ASP A 1 78 ? 5.617 7.795 6.210 1.00 0.00 78 ASP A O 18
ATOM 23104 N N . THR A 1 79 ? 5.504 9.879 5.320 1.00 0.00 79 THR A N 18
ATOM 23105 C CA . THR A 1 79 ? 4.038 9.981 5.294 1.00 0.00 79 THR A CA 18
ATOM 23106 C C . THR A 1 79 ? 3.633 10.323 3.860 1.00 0.00 79 THR A C 18
ATOM 23107 O O . THR A 1 79 ? 4.368 11.029 3.149 1.00 0.00 79 THR A O 18
ATOM 23118 N N . LEU A 1 80 ? 2.478 9.802 3.432 1.00 0.00 80 LEU A N 18
ATOM 23119 C CA . LEU A 1 80 ? 1.922 10.079 2.098 1.00 0.00 80 LEU A CA 18
ATOM 23120 C C . LEU A 1 80 ? 1.706 11.601 1.878 1.00 0.00 80 LEU A C 18
ATOM 23121 O O . LEU A 1 80 ? 2.024 12.128 0.810 1.00 0.00 80 LEU A O 18
ATOM 23137 N N . SER A 1 81 ? 1.262 12.290 2.946 1.00 0.00 81 SER A N 18
ATOM 23138 C CA . SER A 1 81 ? 0.993 13.738 2.949 1.00 0.00 81 SER A CA 18
ATOM 23139 C C . SER A 1 81 ? 2.284 14.550 2.703 1.00 0.00 81 SER A C 18
ATOM 23140 O O . SER A 1 81 ? 2.281 15.536 1.952 1.00 0.00 81 SER A O 18
ATOM 23148 N N . GLN A 1 82 ? 3.388 14.090 3.320 1.00 0.00 82 GLN A N 18
ATOM 23149 C CA . GLN A 1 82 ? 4.715 14.729 3.212 1.00 0.00 82 GLN A CA 18
ATOM 23150 C C . GLN A 1 82 ? 5.280 14.578 1.788 1.00 0.00 82 GLN A C 18
ATOM 23151 O O . GLN A 1 82 ? 6.007 15.455 1.304 1.00 0.00 82 GLN A O 18
ATOM 23165 N N . HIS A 1 83 ? 4.927 13.470 1.103 1.00 0.00 83 HIS A N 18
ATOM 23166 C CA . HIS A 1 83 ? 5.474 13.163 -0.231 1.00 0.00 83 HIS A CA 18
ATOM 23167 C C . HIS A 1 83 ? 4.542 13.656 -1.365 1.00 0.00 83 HIS A C 18
ATOM 23168 O O . HIS A 1 83 ? 4.641 13.196 -2.505 1.00 0.00 83 HIS A O 18
ATOM 23183 N N . GLY A 1 84 ? 3.641 14.599 -1.038 1.00 0.00 84 GLY A N 18
ATOM 23184 C CA . GLY A 1 84 ? 2.862 15.332 -2.049 1.00 0.00 84 GLY A CA 18
ATOM 23185 C C . GLY A 1 84 ? 1.558 14.657 -2.452 1.00 0.00 84 GLY A C 18
ATOM 23186 O O . GLY A 1 84 ? 0.935 15.059 -3.440 1.00 0.00 84 GLY A O 18
ATOM 23190 N N . ILE A 1 85 ? 1.141 13.631 -1.695 1.00 0.00 85 ILE A N 18
ATOM 23191 C CA . ILE A 1 85 ? -0.114 12.898 -1.957 1.00 0.00 85 ILE A CA 18
ATOM 23192 C C . ILE A 1 85 ? -1.253 13.576 -1.180 1.00 0.00 85 ILE A C 18
ATOM 23193 O O . ILE A 1 85 ? -1.046 14.038 -0.050 1.00 0.00 85 ILE A O 18
ATOM 23209 N N . HIS A 1 86 ? -2.445 13.638 -1.796 1.00 0.00 86 HIS A N 18
ATOM 23210 C CA . HIS A 1 86 ? -3.615 14.329 -1.231 1.00 0.00 86 HIS A CA 18
ATOM 23211 C C . HIS A 1 86 ? -4.903 13.664 -1.767 1.00 0.00 86 HIS A C 18
ATOM 23212 O O . HIS A 1 86 ? -4.825 12.689 -2.529 1.00 0.00 86 HIS A O 18
ATOM 23227 N N . ASP A 1 87 ? -6.085 14.171 -1.344 1.00 0.00 87 ASP A N 18
ATOM 23228 C CA . ASP A 1 87 ? -7.388 13.571 -1.713 1.00 0.00 87 ASP A CA 18
ATOM 23229 C C . ASP A 1 87 ? -7.616 13.619 -3.248 1.00 0.00 87 ASP A C 18
ATOM 23230 O O . ASP A 1 87 ? -7.455 14.670 -3.881 1.00 0.00 87 ASP A O 18
ATOM 23239 N N . GLY A 1 88 ? -7.943 12.459 -3.842 1.00 0.00 88 GLY A N 18
ATOM 23240 C CA . GLY A 1 88 ? -8.152 12.342 -5.290 1.00 0.00 88 GLY A CA 18
ATOM 23241 C C . GLY A 1 88 ? -6.921 11.853 -6.053 1.00 0.00 88 GLY A C 18
ATOM 23242 O O . GLY A 1 88 ? -7.027 11.529 -7.237 1.00 0.00 88 GLY A O 18
ATOM 23246 N N . LEU A 1 89 ? -5.750 11.801 -5.378 1.00 0.00 89 LEU A N 18
ATOM 23247 C CA . LEU A 1 89 ? -4.485 11.330 -5.992 1.00 0.00 89 LEU A CA 18
ATOM 23248 C C . LEU A 1 89 ? -4.311 9.817 -5.791 1.00 0.00 89 LEU A C 18
ATOM 23249 O O . LEU A 1 89 ? -4.955 9.216 -4.925 1.00 0.00 89 LEU A O 18
ATOM 23265 N N . THR A 1 90 ? -3.412 9.226 -6.600 1.00 0.00 90 THR A N 18
ATOM 23266 C CA . THR A 1 90 ? -3.144 7.777 -6.625 1.00 0.00 90 THR A CA 18
ATOM 23267 C C . THR A 1 90 ? -1.701 7.495 -6.164 1.00 0.00 90 THR A C 18
ATOM 23268 O O . THR A 1 90 ? -0.827 8.359 -6.280 1.00 0.00 90 THR A O 18
ATOM 23279 N N . VAL A 1 91 ? -1.475 6.285 -5.617 1.00 0.00 91 VAL A N 18
ATOM 23280 C CA . VAL A 1 91 ? -0.145 5.770 -5.239 1.00 0.00 91 VAL A CA 18
ATOM 23281 C C . VAL A 1 91 ? 0.048 4.407 -5.914 1.00 0.00 91 VAL A C 18
ATOM 23282 O O . VAL A 1 91 ? -0.918 3.655 -6.071 1.00 0.00 91 VAL A O 18
ATOM 23295 N N . HIS A 1 92 ? 1.280 4.088 -6.311 1.00 0.00 92 HIS A N 18
ATOM 23296 C CA . HIS A 1 92 ? 1.602 2.769 -6.902 1.00 0.00 92 HIS A CA 18
ATOM 23297 C C . HIS A 1 92 ? 1.902 1.761 -5.780 1.00 0.00 92 HIS A C 18
ATOM 23298 O O . HIS A 1 92 ? 2.565 2.100 -4.803 1.00 0.00 92 HIS A O 18
ATOM 23313 N N . LEU A 1 93 ? 1.382 0.530 -5.906 1.00 0.00 93 LEU A N 18
ATOM 23314 C CA . LEU A 1 93 ? 1.662 -0.560 -4.955 1.00 0.00 93 LEU A CA 18
ATOM 23315 C C . LEU A 1 93 ? 2.177 -1.785 -5.699 1.00 0.00 93 LEU A C 18
ATOM 23316 O O . LEU A 1 93 ? 1.618 -2.177 -6.732 1.00 0.00 93 LEU A O 18
ATOM 23332 N N . VAL A 1 94 ? 3.219 -2.399 -5.144 1.00 0.00 94 VAL A N 18
ATOM 23333 C CA . VAL A 1 94 ? 3.788 -3.653 -5.645 1.00 0.00 94 VAL A CA 18
ATOM 23334 C C . VAL A 1 94 ? 3.759 -4.683 -4.510 1.00 0.00 94 VAL A C 18
ATOM 23335 O O . VAL A 1 94 ? 4.448 -4.516 -3.498 1.00 0.00 94 VAL A O 18
ATOM 23348 N N . ILE A 1 95 ? 2.899 -5.710 -4.659 1.00 0.00 95 ILE A N 18
ATOM 23349 C CA . ILE A 1 95 ? 2.830 -6.838 -3.721 1.00 0.00 95 ILE A CA 18
ATOM 23350 C C . ILE A 1 95 ? 3.569 -8.022 -4.345 1.00 0.00 95 ILE A C 18
ATOM 23351 O O . ILE A 1 95 ? 3.380 -8.307 -5.530 1.00 0.00 95 ILE A O 18
ATOM 23367 N N . LYS A 1 96 ? 4.393 -8.711 -3.557 1.00 0.00 96 LYS A N 18
ATOM 23368 C CA . LYS A 1 96 ? 5.115 -9.905 -4.020 1.00 0.00 96 LYS A CA 18
ATOM 23369 C C . LYS A 1 96 ? 4.355 -11.158 -3.516 1.00 0.00 96 LYS A C 18
ATOM 23370 O O . LYS A 1 96 ? 4.805 -11.853 -2.600 1.00 0.00 96 LYS A O 18
ATOM 23389 N N . THR A 1 97 ? 3.149 -11.385 -4.077 1.00 0.00 97 THR A N 18
ATOM 23390 C CA . THR A 1 97 ? 2.345 -12.599 -3.803 1.00 0.00 97 THR A CA 18
ATOM 23391 C C . THR A 1 97 ? 2.154 -13.409 -5.108 1.00 0.00 97 THR A C 18
ATOM 23392 O O . THR A 1 97 ? 3.023 -14.230 -5.440 1.00 0.00 97 THR A O 18
ATOM 23403 N N . GLN A 1 98 ? 1.043 -13.139 -5.851 1.00 0.00 98 GLN A N 18
ATOM 23404 C CA . GLN A 1 98 ? 0.711 -13.763 -7.157 1.00 0.00 98 GLN A CA 18
ATOM 23405 C C . GLN A 1 98 ? -0.680 -13.259 -7.604 1.00 0.00 98 GLN A C 18
ATOM 23406 O O . GLN A 1 98 ? -0.834 -12.729 -8.714 1.00 0.00 98 GLN A O 18
ATOM 23420 N N . ASN A 1 99 ? -1.677 -13.419 -6.706 1.00 0.00 99 ASN A N 18
ATOM 23421 C CA . ASN A 1 99 ? -3.057 -12.939 -6.900 1.00 0.00 99 ASN A CA 18
ATOM 23422 C C . ASN A 1 99 ? -3.789 -13.017 -5.543 1.00 0.00 99 ASN A C 18
ATOM 23423 O O . ASN A 1 99 ? -3.980 -14.100 -4.980 1.00 0.00 99 ASN A O 18
ATOM 23434 N N . ARG A 1 100 ? -4.121 -11.853 -4.987 1.00 0.00 100 ARG A N 18
ATOM 23435 C CA . ARG A 1 100 ? -4.749 -11.736 -3.657 1.00 0.00 100 ARG A CA 18
ATOM 23436 C C . ARG A 1 100 ? -5.966 -10.798 -3.736 1.00 0.00 100 ARG A C 18
ATOM 23437 O O . ARG A 1 100 ? -5.838 -9.715 -4.290 1.00 0.00 100 ARG A O 18
ATOM 23458 N N . PRO A 1 101 ? -7.168 -11.197 -3.202 1.00 0.00 101 PRO A N 18
ATOM 23459 C CA . PRO A 1 101 ? -8.400 -10.389 -3.299 1.00 0.00 101 PRO A CA 18
ATOM 23460 C C . PRO A 1 101 ? -8.411 -9.233 -2.249 1.00 0.00 101 PRO A C 18
ATOM 23461 O O . PRO A 1 101 ? -8.811 -9.455 -1.084 1.00 0.00 101 PRO A O 18
ATOM 23473 N N . PRO A 1 23 ? -14.767 19.028 6.808 1.00 0.00 23 PRO A N 19
ATOM 23474 C CA . PRO A 1 23 ? -13.371 18.532 6.761 1.00 0.00 23 PRO A CA 19
ATOM 23475 C C . PRO A 1 23 ? -13.358 17.081 6.238 1.00 0.00 23 PRO A C 19
ATOM 23476 O O . PRO A 1 23 ? -13.830 16.169 6.926 1.00 0.00 23 PRO A O 19
ATOM 23487 N N . LYS A 1 24 ? -12.850 16.892 5.003 1.00 0.00 24 LYS A N 19
ATOM 23488 C CA . LYS A 1 24 ? -12.712 15.567 4.375 1.00 0.00 24 LYS A CA 19
ATOM 23489 C C . LYS A 1 24 ? -11.509 14.819 4.977 1.00 0.00 24 LYS A C 19
ATOM 23490 O O . LYS A 1 24 ? -10.492 15.436 5.319 1.00 0.00 24 LYS A O 19
ATOM 23509 N N . ILE A 1 25 ? -11.655 13.500 5.113 1.00 0.00 25 ILE A N 19
ATOM 23510 C CA . ILE A 1 25 ? -10.570 12.589 5.524 1.00 0.00 25 ILE A CA 19
ATOM 23511 C C . ILE A 1 25 ? -9.777 12.202 4.261 1.00 0.00 25 ILE A C 19
ATOM 23512 O O . ILE A 1 25 ? -10.310 12.286 3.142 1.00 0.00 25 ILE A O 19
ATOM 23528 N N . MET A 1 26 ? -8.520 11.769 4.412 1.00 0.00 26 MET A N 19
ATOM 23529 C CA . MET A 1 26 ? -7.633 11.594 3.254 1.00 0.00 26 MET A CA 19
ATOM 23530 C C . MET A 1 26 ? -7.964 10.252 2.570 1.00 0.00 26 MET A C 19
ATOM 23531 O O . MET A 1 26 ? -7.635 9.170 3.079 1.00 0.00 26 MET A O 19
ATOM 23545 N N . LYS A 1 27 ? -8.687 10.360 1.432 1.00 0.00 27 LYS A N 19
ATOM 23546 C CA . LYS A 1 27 ? -9.181 9.214 0.654 1.00 0.00 27 LYS A CA 19
ATOM 23547 C C . LYS A 1 27 ? -8.062 8.714 -0.270 1.00 0.00 27 LYS A C 19
ATOM 23548 O O . LYS A 1 27 ? -7.911 9.189 -1.411 1.00 0.00 27 LYS A O 19
ATOM 23567 N N . VAL A 1 28 ? -7.261 7.779 0.250 1.00 0.00 28 VAL A N 19
ATOM 23568 C CA . VAL A 1 28 ? -6.058 7.301 -0.435 1.00 0.00 28 VAL A CA 19
ATOM 23569 C C . VAL A 1 28 ? -6.354 5.993 -1.166 1.00 0.00 28 VAL A C 19
ATOM 23570 O O . VAL A 1 28 ? -6.537 4.946 -0.535 1.00 0.00 28 VAL A O 19
ATOM 23583 N N . THR A 1 29 ? -6.375 6.062 -2.496 1.00 0.00 29 THR A N 19
ATOM 23584 C CA . THR A 1 29 ? -6.578 4.893 -3.335 1.00 0.00 29 THR A CA 19
ATOM 23585 C C . THR A 1 29 ? -5.232 4.181 -3.528 1.00 0.00 29 THR A C 19
ATOM 23586 O O . THR A 1 29 ? -4.265 4.788 -3.960 1.00 0.00 29 THR A O 19
ATOM 23597 N N . VAL A 1 30 ? -5.171 2.912 -3.136 1.00 0.00 30 VAL A N 19
ATOM 23598 C CA . VAL A 1 30 ? -4.010 2.045 -3.370 1.00 0.00 30 VAL A CA 19
ATOM 23599 C C . VAL A 1 30 ? -4.351 1.055 -4.489 1.00 0.00 30 VAL A C 19
ATOM 23600 O O . VAL A 1 30 ? -5.407 0.414 -4.464 1.00 0.00 30 VAL A O 19
ATOM 23613 N N . LYS A 1 31 ? -3.444 0.936 -5.471 1.00 0.00 31 LYS A N 19
ATOM 23614 C CA . LYS A 1 31 ? -3.649 0.112 -6.669 1.00 0.00 31 LYS A CA 19
ATOM 23615 C C . LYS A 1 31 ? -2.481 -0.892 -6.779 1.00 0.00 31 LYS A C 19
ATOM 23616 O O . LYS A 1 31 ? -1.308 -0.523 -6.649 1.00 0.00 31 LYS A O 19
ATOM 23635 N N . THR A 1 32 ? -2.846 -2.156 -6.996 1.00 0.00 32 THR A N 19
ATOM 23636 C CA . THR A 1 32 ? -1.925 -3.300 -7.071 1.00 0.00 32 THR A CA 19
ATOM 23637 C C . THR A 1 32 ? -1.967 -3.894 -8.490 1.00 0.00 32 THR A C 19
ATOM 23638 O O . THR A 1 32 ? -2.914 -3.618 -9.234 1.00 0.00 32 THR A O 19
ATOM 23649 N N . PRO A 1 33 ? -0.975 -4.755 -8.892 1.00 0.00 33 PRO A N 19
ATOM 23650 C CA . PRO A 1 33 ? -1.038 -5.482 -10.188 1.00 0.00 33 PRO A CA 19
ATOM 23651 C C . PRO A 1 33 ? -2.207 -6.511 -10.273 1.00 0.00 33 PRO A C 19
ATOM 23652 O O . PRO A 1 33 ? -2.333 -7.220 -11.275 1.00 0.00 33 PRO A O 19
ATOM 23663 N N . LYS A 1 34 ? -3.057 -6.587 -9.217 1.00 0.00 34 LYS A N 19
ATOM 23664 C CA . LYS A 1 34 ? -4.257 -7.444 -9.185 1.00 0.00 34 LYS A CA 19
ATOM 23665 C C . LYS A 1 34 ? -5.532 -6.575 -9.320 1.00 0.00 34 LYS A C 19
ATOM 23666 O O . LYS A 1 34 ? -6.283 -6.705 -10.289 1.00 0.00 34 LYS A O 19
ATOM 23685 N N . GLU A 1 35 ? -5.736 -5.658 -8.351 1.00 0.00 35 GLU A N 19
ATOM 23686 C CA . GLU A 1 35 ? -6.981 -4.847 -8.213 1.00 0.00 35 GLU A CA 19
ATOM 23687 C C . GLU A 1 35 ? -6.676 -3.517 -7.487 1.00 0.00 35 GLU A C 19
ATOM 23688 O O . GLU A 1 35 ? -5.524 -3.106 -7.419 1.00 0.00 35 GLU A O 19
ATOM 23700 N N . LYS A 1 36 ? -7.717 -2.846 -6.959 1.00 0.00 36 LYS A N 19
ATOM 23701 C CA . LYS A 1 36 ? -7.565 -1.610 -6.154 1.00 0.00 36 LYS A CA 19
ATOM 23702 C C . LYS A 1 36 ? -8.492 -1.618 -4.919 1.00 0.00 36 LYS A C 19
ATOM 23703 O O . LYS A 1 36 ? -9.527 -2.291 -4.904 1.00 0.00 36 LYS A O 19
ATOM 23722 N N . GLU A 1 37 ? -8.089 -0.857 -3.891 1.00 0.00 37 GLU A N 19
ATOM 23723 C CA . GLU A 1 37 ? -8.885 -0.589 -2.676 1.00 0.00 37 GLU A CA 19
ATOM 23724 C C . GLU A 1 37 ? -8.638 0.867 -2.262 1.00 0.00 37 GLU A C 19
ATOM 23725 O O . GLU A 1 37 ? -7.498 1.341 -2.319 1.00 0.00 37 GLU A O 19
ATOM 23737 N N . GLU A 1 38 ? -9.701 1.571 -1.845 1.00 0.00 38 GLU A N 19
ATOM 23738 C CA . GLU A 1 38 ? -9.620 2.972 -1.425 1.00 0.00 38 GLU A CA 19
ATOM 23739 C C . GLU A 1 38 ? -9.747 3.044 0.102 1.00 0.00 38 GLU A C 19
ATOM 23740 O O . GLU A 1 38 ? -10.630 2.421 0.691 1.00 0.00 38 GLU A O 19
ATOM 23752 N N . PHE A 1 39 ? -8.852 3.818 0.719 1.00 0.00 39 PHE A N 19
ATOM 23753 C CA . PHE A 1 39 ? -8.720 3.946 2.176 1.00 0.00 39 PHE A CA 19
ATOM 23754 C C . PHE A 1 39 ? -9.163 5.340 2.626 1.00 0.00 39 PHE A C 19
ATOM 23755 O O . PHE A 1 39 ? -9.308 6.247 1.807 1.00 0.00 39 PHE A O 19
ATOM 23772 N N . ALA A 1 40 ? -9.410 5.478 3.930 1.00 0.00 40 ALA A N 19
ATOM 23773 C CA . ALA A 1 40 ? -9.783 6.741 4.565 1.00 0.00 40 ALA A CA 19
ATOM 23774 C C . ALA A 1 40 ? -8.967 6.877 5.852 1.00 0.00 40 ALA A C 19
ATOM 23775 O O . ALA A 1 40 ? -9.223 6.173 6.837 1.00 0.00 40 ALA A O 19
ATOM 23782 N N . VAL A 1 41 ? -7.956 7.759 5.817 1.00 0.00 41 VAL A N 19
ATOM 23783 C CA . VAL A 1 41 ? -6.938 7.905 6.880 1.00 0.00 41 VAL A CA 19
ATOM 23784 C C . VAL A 1 41 ? -6.784 9.402 7.234 1.00 0.00 41 VAL A C 19
ATOM 23785 O O . VAL A 1 41 ? -6.831 10.240 6.338 1.00 0.00 41 VAL A O 19
ATOM 23798 N N . PRO A 1 42 ? -6.614 9.777 8.543 1.00 0.00 42 PRO A N 19
ATOM 23799 C CA . PRO A 1 42 ? -6.758 11.188 9.012 1.00 0.00 42 PRO A CA 19
ATOM 23800 C C . PRO A 1 42 ? -5.485 12.059 8.827 1.00 0.00 42 PRO A C 19
ATOM 23801 O O . PRO A 1 42 ? -5.205 12.938 9.649 1.00 0.00 42 PRO A O 19
ATOM 23812 N N . GLU A 1 43 ? -4.748 11.820 7.719 1.00 0.00 43 GLU A N 19
ATOM 23813 C CA . GLU A 1 43 ? -3.427 12.457 7.414 1.00 0.00 43 GLU A CA 19
ATOM 23814 C C . GLU A 1 43 ? -2.366 12.262 8.539 1.00 0.00 43 GLU A C 19
ATOM 23815 O O . GLU A 1 43 ? -1.270 12.825 8.457 1.00 0.00 43 GLU A O 19
ATOM 23827 N N . ASN A 1 44 ? -2.675 11.421 9.547 1.00 0.00 44 ASN A N 19
ATOM 23828 C CA . ASN A 1 44 ? -1.801 11.162 10.709 1.00 0.00 44 ASN A CA 19
ATOM 23829 C C . ASN A 1 44 ? -1.146 9.793 10.539 1.00 0.00 44 ASN A C 19
ATOM 23830 O O . ASN A 1 44 ? -0.019 9.569 11.003 1.00 0.00 44 ASN A O 19
ATOM 23841 N N . SER A 1 45 ? -1.890 8.887 9.865 1.00 0.00 45 SER A N 19
ATOM 23842 C CA . SER A 1 45 ? -1.417 7.559 9.483 1.00 0.00 45 SER A CA 19
ATOM 23843 C C . SER A 1 45 ? -0.063 7.634 8.765 1.00 0.00 45 SER A C 19
ATOM 23844 O O . SER A 1 45 ? 0.050 8.262 7.712 1.00 0.00 45 SER A O 19
ATOM 23852 N N . SER A 1 46 ? 0.961 7.066 9.396 1.00 0.00 46 SER A N 19
ATOM 23853 C CA . SER A 1 46 ? 2.254 6.801 8.759 1.00 0.00 46 SER A CA 19
ATOM 23854 C C . SER A 1 46 ? 2.115 5.605 7.807 1.00 0.00 46 SER A C 19
ATOM 23855 O O . SER A 1 46 ? 1.092 4.922 7.846 1.00 0.00 46 SER A O 19
ATOM 23863 N N . VAL A 1 47 ? 3.136 5.337 6.963 1.00 0.00 47 VAL A N 19
ATOM 23864 C CA . VAL A 1 47 ? 3.152 4.105 6.135 1.00 0.00 47 VAL A CA 19
ATOM 23865 C C . VAL A 1 47 ? 3.170 2.857 7.054 1.00 0.00 47 VAL A C 19
ATOM 23866 O O . VAL A 1 47 ? 2.572 1.841 6.724 1.00 0.00 47 VAL A O 19
ATOM 23879 N N . GLN A 1 48 ? 3.811 3.006 8.235 1.00 0.00 48 GLN A N 19
ATOM 23880 C CA . GLN A 1 48 ? 3.785 2.021 9.344 1.00 0.00 48 GLN A CA 19
ATOM 23881 C C . GLN A 1 48 ? 2.342 1.604 9.720 1.00 0.00 48 GLN A C 19
ATOM 23882 O O . GLN A 1 48 ? 2.072 0.419 9.915 1.00 0.00 48 GLN A O 19
ATOM 23896 N N . GLN A 1 49 ? 1.432 2.582 9.808 1.00 0.00 49 GLN A N 19
ATOM 23897 C CA . GLN A 1 49 ? 0.025 2.329 10.192 1.00 0.00 49 GLN A CA 19
ATOM 23898 C C . GLN A 1 49 ? -0.834 1.980 8.961 1.00 0.00 49 GLN A C 19
ATOM 23899 O O . GLN A 1 49 ? -1.781 1.185 9.040 1.00 0.00 49 GLN A O 19
ATOM 23913 N N . PHE A 1 50 ? -0.457 2.563 7.820 1.00 0.00 50 PHE A N 19
ATOM 23914 C CA . PHE A 1 50 ? -1.251 2.532 6.584 1.00 0.00 50 PHE A CA 19
ATOM 23915 C C . PHE A 1 50 ? -1.189 1.155 5.897 1.00 0.00 50 PHE A C 19
ATOM 23916 O O . PHE A 1 50 ? -2.210 0.643 5.431 1.00 0.00 50 PHE A O 19
ATOM 23933 N N . LYS A 1 51 ? 0.020 0.565 5.844 1.00 0.00 51 LYS A N 19
ATOM 23934 C CA . LYS A 1 51 ? 0.253 -0.729 5.169 1.00 0.00 51 LYS A CA 19
ATOM 23935 C C . LYS A 1 51 ? -0.372 -1.900 5.981 1.00 0.00 51 LYS A C 19
ATOM 23936 O O . LYS A 1 51 ? -0.554 -3.001 5.453 1.00 0.00 51 LYS A O 19
ATOM 23955 N N . GLU A 1 52 ? -0.684 -1.632 7.276 1.00 0.00 52 GLU A N 19
ATOM 23956 C CA . GLU A 1 52 ? -1.457 -2.555 8.142 1.00 0.00 52 GLU A CA 19
ATOM 23957 C C . GLU A 1 52 ? -2.934 -2.591 7.704 1.00 0.00 52 GLU A C 19
ATOM 23958 O O . GLU A 1 52 ? -3.565 -3.658 7.676 1.00 0.00 52 GLU A O 19
ATOM 23970 N N . GLU A 1 53 ? -3.472 -1.408 7.357 1.00 0.00 53 GLU A N 19
ATOM 23971 C CA . GLU A 1 53 ? -4.838 -1.270 6.814 1.00 0.00 53 GLU A CA 19
ATOM 23972 C C . GLU A 1 53 ? -4.949 -1.979 5.458 1.00 0.00 53 GLU A C 19
ATOM 23973 O O . GLU A 1 53 ? -5.975 -2.587 5.144 1.00 0.00 53 GLU A O 19
ATOM 23985 N N . ILE A 1 54 ? -3.873 -1.875 4.664 1.00 0.00 54 ILE A N 19
ATOM 23986 C CA . ILE A 1 54 ? -3.759 -2.545 3.364 1.00 0.00 54 ILE A CA 19
ATOM 23987 C C . ILE A 1 54 ? -3.794 -4.082 3.522 1.00 0.00 54 ILE A C 19
ATOM 23988 O O . ILE A 1 54 ? -4.524 -4.772 2.793 1.00 0.00 54 ILE A O 19
ATOM 24004 N N . SER A 1 55 ? -3.007 -4.594 4.493 1.00 0.00 55 SER A N 19
ATOM 24005 C CA . SER A 1 55 ? -2.736 -6.035 4.640 1.00 0.00 55 SER A CA 19
ATOM 24006 C C . SER A 1 55 ? -4.016 -6.861 4.879 1.00 0.00 55 SER A C 19
ATOM 24007 O O . SER A 1 55 ? -4.178 -7.952 4.318 1.00 0.00 55 SER A O 19
ATOM 24015 N N . LYS A 1 56 ? -4.928 -6.319 5.697 1.00 0.00 56 LYS A N 19
ATOM 24016 C CA . LYS A 1 56 ? -6.207 -6.978 6.025 1.00 0.00 56 LYS A CA 19
ATOM 24017 C C . LYS A 1 56 ? -7.188 -6.923 4.832 1.00 0.00 56 LYS A C 19
ATOM 24018 O O . LYS A 1 56 ? -7.964 -7.859 4.623 1.00 0.00 56 LYS A O 19
ATOM 24037 N N . ARG A 1 57 ? -7.134 -5.823 4.047 1.00 0.00 57 ARG A N 19
ATOM 24038 C CA . ARG A 1 57 ? -8.043 -5.592 2.899 1.00 0.00 57 ARG A CA 19
ATOM 24039 C C . ARG A 1 57 ? -7.746 -6.556 1.746 1.00 0.00 57 ARG A C 19
ATOM 24040 O O . ARG A 1 57 ? -8.650 -7.218 1.222 1.00 0.00 57 ARG A O 19
ATOM 24061 N N . PHE A 1 58 ? -6.469 -6.624 1.360 1.00 0.00 58 PHE A N 19
ATOM 24062 C CA . PHE A 1 58 ? -6.010 -7.509 0.284 1.00 0.00 58 PHE A CA 19
ATOM 24063 C C . PHE A 1 58 ? -5.701 -8.922 0.820 1.00 0.00 58 PHE A C 19
ATOM 24064 O O . PHE A 1 58 ? -5.263 -9.770 0.051 1.00 0.00 58 PHE A O 19
ATOM 24081 N N . LYS A 1 59 ? -5.903 -9.161 2.145 1.00 0.00 59 LYS A N 19
ATOM 24082 C CA . LYS A 1 59 ? -5.724 -10.505 2.778 1.00 0.00 59 LYS A CA 19
ATOM 24083 C C . LYS A 1 59 ? -4.275 -11.017 2.594 1.00 0.00 59 LYS A C 19
ATOM 24084 O O . LYS A 1 59 ? -4.015 -12.223 2.556 1.00 0.00 59 LYS A O 19
ATOM 24103 N N . SER A 1 60 ? -3.343 -10.064 2.510 1.00 0.00 60 SER A N 19
ATOM 24104 C CA . SER A 1 60 ? -1.926 -10.310 2.245 1.00 0.00 60 SER A CA 19
ATOM 24105 C C . SER A 1 60 ? -1.100 -9.478 3.228 1.00 0.00 60 SER A C 19
ATOM 24106 O O . SER A 1 60 ? -1.171 -8.255 3.188 1.00 0.00 60 SER A O 19
ATOM 24114 N N . HIS A 1 61 ? -0.321 -10.151 4.087 1.00 0.00 61 HIS A N 19
ATOM 24115 C CA . HIS A 1 61 ? 0.360 -9.526 5.249 1.00 0.00 61 HIS A CA 19
ATOM 24116 C C . HIS A 1 61 ? 1.425 -8.474 4.840 1.00 0.00 61 HIS A C 19
ATOM 24117 O O . HIS A 1 61 ? 1.837 -8.415 3.682 1.00 0.00 61 HIS A O 19
ATOM 24132 N N . THR A 1 62 ? 1.853 -7.647 5.820 1.00 0.00 62 THR A N 19
ATOM 24133 C CA . THR A 1 62 ? 2.668 -6.431 5.583 1.00 0.00 62 THR A CA 19
ATOM 24134 C C . THR A 1 62 ? 4.026 -6.729 4.905 1.00 0.00 62 THR A C 19
ATOM 24135 O O . THR A 1 62 ? 4.462 -5.967 4.034 1.00 0.00 62 THR A O 19
ATOM 24146 N N . ASP A 1 63 ? 4.676 -7.842 5.301 1.00 0.00 63 ASP A N 19
ATOM 24147 C CA . ASP A 1 63 ? 5.966 -8.294 4.705 1.00 0.00 63 ASP A CA 19
ATOM 24148 C C . ASP A 1 63 ? 5.816 -8.658 3.213 1.00 0.00 63 ASP A C 19
ATOM 24149 O O . ASP A 1 63 ? 6.785 -8.595 2.456 1.00 0.00 63 ASP A O 19
ATOM 24158 N N . GLN A 1 64 ? 4.590 -9.026 2.814 1.00 0.00 64 GLN A N 19
ATOM 24159 C CA . GLN A 1 64 ? 4.281 -9.484 1.443 1.00 0.00 64 GLN A CA 19
ATOM 24160 C C . GLN A 1 64 ? 4.093 -8.315 0.471 1.00 0.00 64 GLN A C 19
ATOM 24161 O O . GLN A 1 64 ? 4.174 -8.507 -0.739 1.00 0.00 64 GLN A O 19
ATOM 24175 N N . LEU A 1 65 ? 3.845 -7.111 1.003 1.00 0.00 65 LEU A N 19
ATOM 24176 C CA . LEU A 1 65 ? 3.511 -5.928 0.188 1.00 0.00 65 LEU A CA 19
ATOM 24177 C C . LEU A 1 65 ? 4.515 -4.790 0.426 1.00 0.00 65 LEU A C 19
ATOM 24178 O O . LEU A 1 65 ? 5.041 -4.627 1.534 1.00 0.00 65 LEU A O 19
ATOM 24194 N N . VAL A 1 66 ? 4.789 -4.023 -0.642 1.00 0.00 66 VAL A N 19
ATOM 24195 C CA . VAL A 1 66 ? 5.698 -2.867 -0.628 1.00 0.00 66 VAL A CA 19
ATOM 24196 C C . VAL A 1 66 ? 5.060 -1.716 -1.435 1.00 0.00 66 VAL A C 19
ATOM 24197 O O . VAL A 1 66 ? 4.669 -1.904 -2.597 1.00 0.00 66 VAL A O 19
ATOM 24210 N N . LEU A 1 67 ? 4.904 -0.545 -0.794 1.00 0.00 67 LEU A N 19
ATOM 24211 C CA . LEU A 1 67 ? 4.374 0.663 -1.443 1.00 0.00 67 LEU A CA 19
ATOM 24212 C C . LEU A 1 67 ? 5.509 1.330 -2.215 1.00 0.00 67 LEU A C 19
ATOM 24213 O O . LEU A 1 67 ? 6.636 1.361 -1.737 1.00 0.00 67 LEU A O 19
ATOM 24229 N N . ILE A 1 68 ? 5.218 1.791 -3.435 1.00 0.00 68 ILE A N 19
ATOM 24230 C CA . ILE A 1 68 ? 6.141 2.597 -4.246 1.00 0.00 68 ILE A CA 19
ATOM 24231 C C . ILE A 1 68 ? 5.476 3.941 -4.564 1.00 0.00 68 ILE A C 19
ATOM 24232 O O . ILE A 1 68 ? 4.287 3.997 -4.927 1.00 0.00 68 ILE A O 19
ATOM 24248 N N . PHE A 1 69 ? 6.261 5.010 -4.415 1.00 0.00 69 PHE A N 19
ATOM 24249 C CA . PHE A 1 69 ? 5.895 6.361 -4.846 1.00 0.00 69 PHE A CA 19
ATOM 24250 C C . PHE A 1 69 ? 7.175 7.196 -4.966 1.00 0.00 69 PHE A C 19
ATOM 24251 O O . PHE A 1 69 ? 8.109 7.016 -4.171 1.00 0.00 69 PHE A O 19
ATOM 24268 N N . ALA A 1 70 ? 7.196 8.097 -5.972 1.00 0.00 70 ALA A N 19
ATOM 24269 C CA . ALA A 1 70 ? 8.324 9.014 -6.250 1.00 0.00 70 ALA A CA 19
ATOM 24270 C C . ALA A 1 70 ? 9.590 8.258 -6.719 1.00 0.00 70 ALA A C 19
ATOM 24271 O O . ALA A 1 70 ? 10.700 8.804 -6.677 1.00 0.00 70 ALA A O 19
ATOM 24278 N N . GLY A 1 71 ? 9.399 7.009 -7.192 1.00 0.00 71 GLY A N 19
ATOM 24279 C CA . GLY A 1 71 ? 10.503 6.160 -7.663 1.00 0.00 71 GLY A CA 19
ATOM 24280 C C . GLY A 1 71 ? 11.228 5.419 -6.537 1.00 0.00 71 GLY A C 19
ATOM 24281 O O . GLY A 1 71 ? 12.240 4.757 -6.785 1.00 0.00 71 GLY A O 19
ATOM 24285 N N . LYS A 1 72 ? 10.718 5.527 -5.294 1.00 0.00 72 LYS A N 19
ATOM 24286 C CA . LYS A 1 72 ? 11.291 4.837 -4.117 1.00 0.00 72 LYS A CA 19
ATOM 24287 C C . LYS A 1 72 ? 10.196 4.009 -3.423 1.00 0.00 72 LYS A C 19
ATOM 24288 O O . LYS A 1 72 ? 9.005 4.280 -3.593 1.00 0.00 72 LYS A O 19
ATOM 24307 N N . ILE A 1 73 ? 10.612 3.005 -2.641 1.00 0.00 73 ILE A N 19
ATOM 24308 C CA . ILE A 1 73 ? 9.683 2.162 -1.857 1.00 0.00 73 ILE A CA 19
ATOM 24309 C C . ILE A 1 73 ? 9.421 2.804 -0.465 1.00 0.00 73 ILE A C 19
ATOM 24310 O O . ILE A 1 73 ? 10.355 3.061 0.302 1.00 0.00 73 ILE A O 19
ATOM 24326 N N . LEU A 1 74 ? 8.137 3.113 -0.188 1.00 0.00 74 LEU A N 19
ATOM 24327 C CA . LEU A 1 74 ? 7.696 3.768 1.055 1.00 0.00 74 LEU A CA 19
ATOM 24328 C C . LEU A 1 74 ? 7.857 2.814 2.254 1.00 0.00 74 LEU A C 19
ATOM 24329 O O . LEU A 1 74 ? 7.088 1.856 2.406 1.00 0.00 74 LEU A O 19
ATOM 24345 N N . LYS A 1 75 ? 8.891 3.064 3.061 1.00 0.00 75 LYS A N 19
ATOM 24346 C CA . LYS A 1 75 ? 9.135 2.338 4.317 1.00 0.00 75 LYS A CA 19
ATOM 24347 C C . LYS A 1 75 ? 8.270 2.934 5.446 1.00 0.00 75 LYS A C 19
ATOM 24348 O O . LYS A 1 75 ? 7.564 3.929 5.251 1.00 0.00 75 LYS A O 19
ATOM 24367 N N . ASP A 1 76 ? 8.365 2.321 6.635 1.00 0.0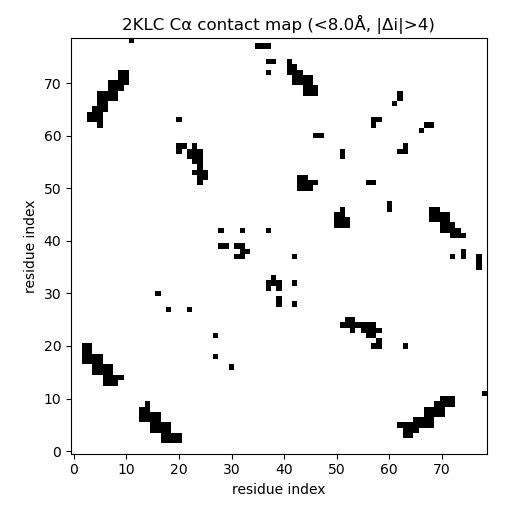0 76 ASP A N 19
ATOM 24368 C CA . ASP A 1 76 ? 7.708 2.808 7.870 1.00 0.00 76 ASP A CA 19
ATOM 24369 C C . ASP A 1 76 ? 8.213 4.215 8.272 1.00 0.00 76 ASP A C 19
ATOM 24370 O O . ASP A 1 76 ? 7.470 4.984 8.881 1.00 0.00 76 ASP A O 19
ATOM 24379 N N . GLN A 1 77 ? 9.477 4.528 7.908 1.00 0.00 77 GLN A N 19
ATOM 24380 C CA . GLN A 1 77 ? 10.118 5.833 8.184 1.00 0.00 77 GLN A CA 19
ATOM 24381 C C . GLN A 1 77 ? 9.553 6.956 7.279 1.00 0.00 77 GLN A C 19
ATOM 24382 O O . GLN A 1 77 ? 9.778 8.146 7.540 1.00 0.00 77 GLN A O 19
ATOM 24396 N N . ASP A 1 78 ? 8.857 6.556 6.199 1.00 0.00 78 ASP A N 19
ATOM 24397 C CA . ASP A 1 78 ? 8.145 7.472 5.292 1.00 0.00 78 ASP A CA 19
ATOM 24398 C C . ASP A 1 78 ? 6.689 7.590 5.736 1.00 0.00 78 ASP A C 19
ATOM 24399 O O . ASP A 1 78 ? 6.150 6.684 6.393 1.00 0.00 78 ASP A O 19
ATOM 24408 N N . THR A 1 79 ? 6.060 8.716 5.397 1.00 0.00 79 THR A N 19
ATOM 24409 C CA . THR A 1 79 ? 4.616 8.897 5.506 1.00 0.00 79 THR A CA 19
ATOM 24410 C C . THR A 1 79 ? 4.092 9.292 4.120 1.00 0.00 79 THR A C 19
ATOM 24411 O O . THR A 1 79 ? 4.711 10.106 3.421 1.00 0.00 79 THR A O 19
ATOM 24422 N N . LEU A 1 80 ? 2.944 8.717 3.748 1.00 0.00 80 LEU A N 19
ATOM 24423 C CA . LEU A 1 80 ? 2.303 8.927 2.434 1.00 0.00 80 LEU A CA 19
ATOM 24424 C C . LEU A 1 80 ? 1.952 10.417 2.197 1.00 0.00 80 LEU A C 19
ATOM 24425 O O . LEU A 1 80 ? 2.184 10.950 1.111 1.00 0.00 80 LEU A O 19
ATOM 24441 N N . SER A 1 81 ? 1.438 11.082 3.249 1.00 0.00 81 SER A N 19
ATOM 24442 C CA . SER A 1 81 ? 1.012 12.493 3.195 1.00 0.00 81 SER A CA 19
ATOM 24443 C C . SER A 1 81 ? 2.211 13.452 2.969 1.00 0.00 81 SER A C 19
ATOM 24444 O O . SER A 1 81 ? 2.064 14.462 2.268 1.00 0.00 81 SER A O 19
ATOM 24452 N N . GLN A 1 82 ? 3.393 13.118 3.546 1.00 0.00 82 GLN A N 19
ATOM 24453 C CA . GLN A 1 82 ? 4.658 13.861 3.299 1.00 0.00 82 GLN A CA 19
ATOM 24454 C C . GLN A 1 82 ? 5.157 13.652 1.850 1.00 0.00 82 GLN A C 19
ATOM 24455 O O . GLN A 1 82 ? 5.798 14.534 1.266 1.00 0.00 82 GLN A O 19
ATOM 24469 N N . HIS A 1 83 ? 4.821 12.494 1.258 1.00 0.00 83 HIS A N 19
ATOM 24470 C CA . HIS A 1 83 ? 5.135 12.196 -0.162 1.00 0.00 83 HIS A CA 19
ATOM 24471 C C . HIS A 1 83 ? 4.163 12.889 -1.135 1.00 0.00 83 HIS A C 19
ATOM 24472 O O . HIS A 1 83 ? 4.271 12.705 -2.341 1.00 0.00 83 HIS A O 19
ATOM 24487 N N . GLY A 1 84 ? 3.224 13.690 -0.603 1.00 0.00 84 GLY A N 19
ATOM 24488 C CA . GLY A 1 84 ? 2.254 14.419 -1.428 1.00 0.00 84 GLY A CA 19
ATOM 24489 C C . GLY A 1 84 ? 1.151 13.515 -1.946 1.00 0.00 84 GLY A C 19
ATOM 24490 O O . GLY A 1 84 ? 0.625 13.718 -3.044 1.00 0.00 84 GLY A O 19
ATOM 24494 N N . ILE A 1 85 ? 0.823 12.492 -1.151 1.00 0.00 85 ILE A N 19
ATOM 24495 C CA . ILE A 1 85 ? -0.292 11.584 -1.419 1.00 0.00 85 ILE A CA 19
ATOM 24496 C C . ILE A 1 85 ? -1.443 11.979 -0.498 1.00 0.00 85 ILE A C 19
ATOM 24497 O O . ILE A 1 85 ? -1.371 11.773 0.726 1.00 0.00 85 ILE A O 19
ATOM 24513 N N . HIS A 1 86 ? -2.471 12.590 -1.084 1.00 0.00 86 HIS A N 19
ATOM 24514 C CA . HIS A 1 86 ? -3.663 13.043 -0.360 1.00 0.00 86 HIS A CA 19
ATOM 24515 C C . HIS A 1 86 ? -4.930 12.450 -1.003 1.00 0.00 86 HIS A C 19
ATOM 24516 O O . HIS A 1 86 ? -4.844 11.481 -1.771 1.00 0.00 86 HIS A O 19
ATOM 24531 N N . ASP A 1 87 ? -6.104 12.996 -0.632 1.00 0.00 87 ASP A N 19
ATOM 24532 C CA . ASP A 1 87 ? -7.406 12.545 -1.151 1.00 0.00 87 ASP A CA 19
ATOM 24533 C C . ASP A 1 87 ? -7.473 12.721 -2.688 1.00 0.00 87 ASP A C 19
ATOM 24534 O O . ASP A 1 87 ? -7.133 13.788 -3.213 1.00 0.00 87 ASP A O 19
ATOM 24543 N N . GLY A 1 88 ? -7.853 11.646 -3.396 1.00 0.00 88 GLY A N 19
ATOM 24544 C CA . GLY A 1 88 ? -7.933 11.653 -4.865 1.00 0.00 88 GLY A CA 19
ATOM 24545 C C . GLY A 1 88 ? -6.654 11.174 -5.552 1.00 0.00 88 GLY A C 19
ATOM 24546 O O . GLY A 1 88 ? -6.656 10.957 -6.769 1.00 0.00 88 GLY A O 19
ATOM 24550 N N . LEU A 1 89 ? -5.564 11.011 -4.773 1.00 0.00 89 LEU A N 19
ATOM 24551 C CA . LEU A 1 89 ? -4.280 10.463 -5.269 1.00 0.00 89 LEU A CA 19
ATOM 24552 C C . LEU A 1 89 ? -4.316 8.928 -5.200 1.00 0.00 89 LEU A C 19
ATOM 24553 O O . LEU A 1 89 ? -5.096 8.344 -4.430 1.00 0.00 89 LEU A O 19
ATOM 24569 N N . THR A 1 90 ? -3.452 8.289 -6.007 1.00 0.00 90 THR A N 19
ATOM 24570 C CA . THR A 1 90 ? -3.313 6.828 -6.060 1.00 0.00 90 THR A CA 19
ATOM 24571 C C . THR A 1 90 ? -1.837 6.427 -5.844 1.00 0.00 90 THR A C 19
ATOM 24572 O O . THR A 1 90 ? -0.938 6.915 -6.551 1.00 0.00 90 THR A O 19
ATOM 24583 N N . VAL A 1 91 ? -1.608 5.521 -4.866 1.00 0.00 91 VAL A N 19
ATOM 24584 C CA . VAL A 1 91 ? -0.278 4.970 -4.560 1.00 0.00 91 VAL A CA 19
ATOM 24585 C C . VAL A 1 91 ? -0.100 3.664 -5.335 1.00 0.00 91 VAL A C 19
ATOM 24586 O O . VAL A 1 91 ? -1.071 2.921 -5.559 1.00 0.00 91 VAL A O 19
ATOM 24599 N N . HIS A 1 92 ? 1.139 3.395 -5.733 1.00 0.00 92 HIS A N 19
ATOM 24600 C CA . HIS A 1 92 ? 1.516 2.137 -6.371 1.00 0.00 92 HIS A CA 19
ATOM 24601 C C . HIS A 1 92 ? 1.864 1.138 -5.265 1.00 0.00 92 HIS A C 19
ATOM 24602 O O . HIS A 1 92 ? 2.514 1.499 -4.284 1.00 0.00 92 HIS A O 19
ATOM 24617 N N . LEU A 1 93 ? 1.357 -0.084 -5.384 1.00 0.00 93 LEU A N 19
ATOM 24618 C CA . LEU A 1 93 ? 1.625 -1.163 -4.427 1.00 0.00 93 LEU A CA 19
ATOM 24619 C C . LEU A 1 93 ? 1.919 -2.442 -5.195 1.00 0.00 93 LEU A C 19
ATOM 24620 O O . LEU A 1 93 ? 1.241 -2.753 -6.174 1.00 0.00 93 LEU A O 19
ATOM 24636 N N . VAL A 1 94 ? 2.934 -3.173 -4.746 1.00 0.00 94 VAL A N 19
ATOM 24637 C CA . VAL A 1 94 ? 3.298 -4.474 -5.307 1.00 0.00 94 VAL A CA 19
ATOM 24638 C C . VAL A 1 94 ? 3.245 -5.504 -4.179 1.00 0.00 94 VAL A C 19
ATOM 24639 O O . VAL A 1 94 ? 4.029 -5.432 -3.224 1.00 0.00 94 VAL A O 19
ATOM 24652 N N . ILE A 1 95 ? 2.271 -6.421 -4.268 1.00 0.00 95 ILE A N 19
ATOM 24653 C CA . ILE A 1 95 ? 2.131 -7.534 -3.324 1.00 0.00 95 ILE A CA 19
ATOM 24654 C C . ILE A 1 95 ? 2.589 -8.818 -4.014 1.00 0.00 95 ILE A C 19
ATOM 24655 O O . ILE A 1 95 ? 2.248 -9.037 -5.179 1.00 0.00 95 ILE A O 19
ATOM 24671 N N . LYS A 1 96 ? 3.314 -9.675 -3.288 1.00 0.00 96 LYS A N 19
ATOM 24672 C CA . LYS A 1 96 ? 3.808 -10.944 -3.823 1.00 0.00 96 LYS A CA 19
ATOM 24673 C C . LYS A 1 96 ? 3.076 -12.101 -3.114 1.00 0.00 96 LYS A C 19
ATOM 24674 O O . LYS A 1 96 ? 3.642 -12.815 -2.279 1.00 0.00 96 LYS A O 19
ATOM 24693 N N . THR A 1 97 ? 1.765 -12.199 -3.404 1.00 0.00 97 THR A N 19
ATOM 24694 C CA . THR A 1 97 ? 0.892 -13.306 -2.957 1.00 0.00 97 THR A CA 19
ATOM 24695 C C . THR A 1 97 ? -0.063 -13.719 -4.089 1.00 0.00 97 THR A C 19
ATOM 24696 O O . THR A 1 97 ? -0.114 -13.072 -5.140 1.00 0.00 97 THR A O 19
ATOM 24707 N N . GLN A 1 98 ? -0.835 -14.790 -3.837 1.00 0.00 98 GLN A N 19
ATOM 24708 C CA . GLN A 1 98 ? -1.858 -15.309 -4.756 1.00 0.00 98 GLN A CA 19
ATOM 24709 C C . GLN A 1 98 ? -2.833 -16.226 -3.986 1.00 0.00 98 GLN A C 19
ATOM 24710 O O . GLN A 1 98 ? -2.467 -16.804 -2.954 1.00 0.00 98 GLN A O 19
ATOM 24724 N N . ASN A 1 99 ? -4.083 -16.310 -4.495 1.00 0.00 99 ASN A N 19
ATOM 24725 C CA . ASN A 1 99 ? -5.199 -17.106 -3.900 1.00 0.00 99 ASN A CA 19
ATOM 24726 C C . ASN A 1 99 ? -5.643 -16.575 -2.514 1.00 0.00 99 ASN A C 19
ATOM 24727 O O . ASN A 1 99 ? -6.351 -17.265 -1.781 1.00 0.00 99 ASN A O 19
ATOM 24738 N N . ARG A 1 100 ? -5.225 -15.334 -2.204 1.00 0.00 100 ARG A N 19
ATOM 24739 C CA . ARG A 1 100 ? -5.658 -14.541 -1.019 1.00 0.00 100 ARG A CA 19
ATOM 24740 C C . ARG A 1 100 ? -7.214 -14.558 -0.838 1.00 0.00 100 ARG A C 19
ATOM 24741 O O . ARG A 1 100 ? -7.927 -13.917 -1.617 1.00 0.00 100 ARG A O 19
ATOM 24762 N N . PRO A 1 101 ? -7.756 -15.319 0.181 1.00 0.00 101 PRO A N 19
ATOM 24763 C CA . PRO A 1 101 ? -9.216 -15.461 0.399 1.00 0.00 101 PRO A CA 19
ATOM 24764 C C . PRO A 1 101 ? -9.828 -14.241 1.157 1.00 0.00 101 PRO A C 19
ATOM 24765 O O . PRO A 1 101 ? -9.849 -14.221 2.405 1.00 0.00 101 PRO A O 19
ATOM 24777 N N . PRO A 1 23 ? -12.179 20.406 8.789 1.00 0.00 23 PRO A N 20
ATOM 24778 C CA . PRO A 1 23 ? -11.307 20.005 7.661 1.00 0.00 23 PRO A CA 20
ATOM 24779 C C . PRO A 1 23 ? -11.822 18.696 7.027 1.00 0.00 23 PRO A C 20
ATOM 24780 O O . PRO A 1 23 ? -12.879 18.175 7.412 1.00 0.00 23 PRO A O 20
ATOM 24791 N N . LYS A 1 24 ? -11.071 18.187 6.039 1.00 0.00 24 LYS A N 20
ATOM 24792 C CA . LYS A 1 24 ? -11.346 16.894 5.381 1.00 0.00 24 LYS A CA 20
ATOM 24793 C C . LYS A 1 24 ? -10.291 15.868 5.825 1.00 0.00 24 LYS A C 20
ATOM 24794 O O . LYS A 1 24 ? -9.163 16.235 6.190 1.00 0.00 24 LYS A O 20
ATOM 24813 N N . ILE A 1 25 ? -10.670 14.588 5.814 1.00 0.00 25 ILE A N 20
ATOM 24814 C CA . ILE A 1 25 ? -9.738 13.480 6.037 1.00 0.00 25 ILE A CA 20
ATOM 24815 C C . ILE A 1 25 ? -9.040 13.131 4.689 1.00 0.00 25 ILE A C 20
ATOM 24816 O O . ILE A 1 25 ? -9.621 13.333 3.609 1.00 0.00 25 ILE A O 20
ATOM 24832 N N . MET A 1 26 ? -7.805 12.618 4.750 1.00 0.00 26 MET A N 20
ATOM 24833 C CA . MET A 1 26 ? -6.953 12.440 3.553 1.00 0.00 26 MET A CA 20
ATOM 24834 C C . MET A 1 26 ? -7.349 11.150 2.813 1.00 0.00 26 MET A C 20
ATOM 24835 O O . MET A 1 26 ? -7.103 10.035 3.298 1.00 0.00 26 MET A O 20
ATOM 24849 N N . LYS A 1 27 ? -8.024 11.334 1.666 1.00 0.00 27 LYS A N 20
ATOM 24850 C CA . LYS A 1 27 ? -8.527 10.239 0.823 1.00 0.00 27 LYS A CA 20
ATOM 24851 C C . LYS A 1 27 ? -7.427 9.745 -0.132 1.00 0.00 27 LYS A C 20
ATOM 24852 O O . LYS A 1 27 ? -7.254 10.276 -1.238 1.00 0.00 27 LYS A O 20
ATOM 24871 N N . VAL A 1 28 ? -6.673 8.745 0.324 1.00 0.00 28 VAL A N 20
ATOM 24872 C CA . VAL A 1 28 ? -5.538 8.186 -0.421 1.00 0.00 28 VAL A CA 20
ATOM 24873 C C . VAL A 1 28 ? -6.012 6.967 -1.220 1.00 0.00 28 VAL A C 20
ATOM 24874 O O . VAL A 1 28 ? -6.314 5.922 -0.639 1.00 0.00 28 VAL A O 20
ATOM 24887 N N . THR A 1 29 ? -6.086 7.115 -2.548 1.00 0.00 29 THR A N 20
ATOM 24888 C CA . THR A 1 29 ? -6.473 6.020 -3.444 1.00 0.00 29 THR A CA 20
ATOM 24889 C C . THR A 1 29 ? -5.228 5.183 -3.758 1.00 0.00 29 THR A C 20
ATOM 24890 O O . THR A 1 29 ? -4.170 5.727 -4.048 1.00 0.00 29 THR A O 20
ATOM 24901 N N . VAL A 1 30 ? -5.347 3.860 -3.630 1.00 0.00 30 VAL A N 20
ATOM 24902 C CA . VAL A 1 30 ? -4.227 2.928 -3.828 1.00 0.00 30 VAL A CA 20
ATOM 24903 C C . VAL A 1 30 ? -4.576 1.974 -4.974 1.00 0.00 30 VAL A C 20
ATOM 24904 O O . VAL A 1 30 ? -5.524 1.188 -4.866 1.00 0.00 30 VAL A O 20
ATOM 24917 N N . LYS A 1 31 ? -3.818 2.078 -6.076 1.00 0.00 31 LYS A N 20
ATOM 24918 C CA . LYS A 1 31 ? -3.991 1.243 -7.272 1.00 0.00 31 LYS A CA 20
ATOM 24919 C C . LYS A 1 31 ? -2.959 0.107 -7.227 1.00 0.00 31 LYS A C 20
ATOM 24920 O O . LYS A 1 31 ? -1.757 0.364 -7.090 1.00 0.00 31 LYS A O 20
ATOM 24939 N N . THR A 1 32 ? -3.438 -1.146 -7.334 1.00 0.00 32 THR A N 20
ATOM 24940 C CA . THR A 1 32 ? -2.577 -2.341 -7.336 1.00 0.00 32 THR A CA 20
ATOM 24941 C C . THR A 1 32 ? -2.841 -3.170 -8.603 1.00 0.00 32 THR A C 20
ATOM 24942 O O . THR A 1 32 ? -3.844 -2.943 -9.287 1.00 0.00 32 THR A O 20
ATOM 24953 N N . PRO A 1 33 ? -1.936 -4.139 -8.946 1.00 0.00 33 PRO A N 20
ATOM 24954 C CA . PRO A 1 33 ? -2.178 -5.126 -10.040 1.00 0.00 33 PRO A CA 20
ATOM 24955 C C . PRO A 1 33 ? -3.390 -6.074 -9.804 1.00 0.00 33 PRO A C 20
ATOM 24956 O O . PRO A 1 33 ? -3.716 -6.881 -10.678 1.00 0.00 33 PRO A O 20
ATOM 24967 N N . LYS A 1 34 ? -4.021 -5.989 -8.617 1.00 0.00 34 LYS A N 20
ATOM 24968 C CA . LYS A 1 34 ? -5.039 -6.955 -8.152 1.00 0.00 34 LYS A CA 20
ATOM 24969 C C . LYS A 1 34 ? -6.425 -6.294 -8.056 1.00 0.00 34 LYS A C 20
ATOM 24970 O O . LYS A 1 34 ? -7.413 -6.785 -8.610 1.00 0.00 34 LYS A O 20
ATOM 24989 N N . GLU A 1 35 ? -6.454 -5.164 -7.353 1.00 0.00 35 GLU A N 20
ATOM 24990 C CA . GLU A 1 35 ? -7.675 -4.422 -6.999 1.00 0.00 35 GLU A CA 20
ATOM 24991 C C . GLU A 1 35 ? -7.292 -2.969 -6.663 1.00 0.00 35 GLU A C 20
ATOM 24992 O O . GLU A 1 35 ? -6.181 -2.527 -6.985 1.00 0.00 35 GLU A O 20
ATOM 25004 N N . LYS A 1 36 ? -8.211 -2.215 -6.057 1.00 0.00 36 LYS A N 20
ATOM 25005 C CA . LYS A 1 36 ? -7.938 -0.838 -5.605 1.00 0.00 36 LYS A CA 20
ATOM 25006 C C . LYS A 1 36 ? -8.846 -0.461 -4.432 1.00 0.00 36 LYS A C 20
ATOM 25007 O O . LYS A 1 36 ? -9.945 -1.011 -4.281 1.00 0.00 36 LYS A O 20
ATOM 25026 N N . GLU A 1 37 ? -8.361 0.468 -3.594 1.00 0.00 37 GLU A N 20
ATOM 25027 C CA . GLU A 1 37 ? -9.089 0.961 -2.420 1.00 0.00 37 GLU A CA 20
ATOM 25028 C C . GLU A 1 37 ? -8.634 2.381 -2.079 1.00 0.00 37 GLU A C 20
ATOM 25029 O O . GLU A 1 37 ? -7.435 2.669 -2.088 1.00 0.00 37 GLU A O 20
ATOM 25041 N N . GLU A 1 38 ? -9.603 3.249 -1.761 1.00 0.00 38 GLU A N 20
ATOM 25042 C CA . GLU A 1 38 ? -9.343 4.606 -1.288 1.00 0.00 38 GLU A CA 20
ATOM 25043 C C . GLU A 1 38 ? -9.526 4.635 0.235 1.00 0.00 38 GLU A C 20
ATOM 25044 O O . GLU A 1 38 ? -10.651 4.509 0.737 1.00 0.00 38 GLU A O 20
ATOM 25056 N N . PHE A 1 39 ? -8.412 4.773 0.949 1.00 0.00 39 PHE A N 2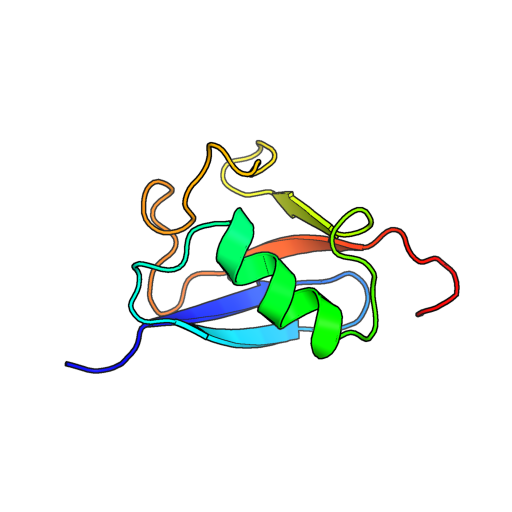0
ATOM 25057 C CA . PHE A 1 39 ? -8.388 4.827 2.412 1.00 0.00 39 PHE A CA 20
ATOM 25058 C C . PHE A 1 39 ? -8.631 6.256 2.904 1.00 0.00 39 PHE A C 20
ATOM 25059 O O . PHE A 1 39 ? -8.303 7.228 2.218 1.00 0.00 39 PHE A O 20
ATOM 25076 N N . ALA A 1 40 ? -9.219 6.359 4.094 1.00 0.00 40 ALA A N 20
ATOM 25077 C CA . ALA A 1 40 ? -9.379 7.617 4.820 1.00 0.00 40 ALA A CA 20
ATOM 25078 C C . ALA A 1 40 ? -8.438 7.604 6.032 1.00 0.00 40 ALA A C 20
ATOM 25079 O O . ALA A 1 40 ? -8.599 6.782 6.945 1.00 0.00 40 ALA A O 20
ATOM 25086 N N . VAL A 1 41 ? -7.436 8.490 6.002 1.00 0.00 41 VAL A N 20
ATOM 25087 C CA . VAL A 1 41 ? -6.404 8.626 7.056 1.00 0.00 41 VAL A CA 20
ATOM 25088 C C . VAL A 1 41 ? -6.265 10.120 7.381 1.00 0.00 41 VAL A C 20
ATOM 25089 O O . VAL A 1 41 ? -6.377 10.928 6.476 1.00 0.00 41 VAL A O 20
ATOM 25102 N N . PRO A 1 42 ? -6.063 10.543 8.661 1.00 0.00 42 PRO A N 20
ATOM 25103 C CA . PRO A 1 42 ? -6.071 11.991 9.037 1.00 0.00 42 PRO A CA 20
ATOM 25104 C C . PRO A 1 42 ? -4.750 12.725 8.697 1.00 0.00 42 PRO A C 20
ATOM 25105 O O . PRO A 1 42 ? -4.364 13.648 9.414 1.00 0.00 42 PRO A O 20
ATOM 25116 N N . GLU A 1 43 ? -4.077 12.298 7.588 1.00 0.00 43 GLU A N 20
ATOM 25117 C CA . GLU A 1 43 ? -2.738 12.772 7.112 1.00 0.00 43 GLU A CA 20
ATOM 25118 C C . GLU A 1 43 ? -1.669 12.828 8.230 1.00 0.00 43 GLU A C 20
ATOM 25119 O O . GLU A 1 43 ? -0.621 13.477 8.089 1.00 0.00 43 GLU A O 20
ATOM 25131 N N . ASN A 1 44 ? -1.932 12.075 9.308 1.00 0.00 44 ASN A N 20
ATOM 25132 C CA . ASN A 1 44 ? -1.041 11.914 10.458 1.00 0.00 44 ASN A CA 20
ATOM 25133 C C . ASN A 1 44 ? -0.525 10.461 10.463 1.00 0.00 44 ASN A C 20
ATOM 25134 O O . ASN A 1 44 ? 0.475 10.145 11.115 1.00 0.00 44 ASN A O 20
ATOM 25145 N N . SER A 1 45 ? -1.256 9.578 9.736 1.00 0.00 45 SER A N 20
ATOM 25146 C CA . SER A 1 45 ? -0.831 8.204 9.467 1.00 0.00 45 SER A CA 20
ATOM 25147 C C . SER A 1 45 ? 0.354 8.200 8.479 1.00 0.00 45 SER A C 20
ATOM 25148 O O . SER A 1 45 ? 0.231 8.683 7.341 1.00 0.00 45 SER A O 20
ATOM 25156 N N . SER A 1 46 ? 1.502 7.694 8.949 1.00 0.00 46 SER A N 20
ATOM 25157 C CA . SER A 1 46 ? 2.693 7.466 8.116 1.00 0.00 46 SER A CA 20
ATOM 25158 C C . SER A 1 46 ? 2.482 6.260 7.191 1.00 0.00 46 SER A C 20
ATOM 25159 O O . SER A 1 46 ? 1.481 5.557 7.325 1.00 0.00 46 SER A O 20
ATOM 25167 N N . VAL A 1 47 ? 3.437 6.011 6.266 1.00 0.00 47 VAL A N 20
ATOM 25168 C CA . VAL A 1 47 ? 3.449 4.770 5.453 1.00 0.00 47 VAL A CA 20
ATOM 25169 C C . VAL A 1 47 ? 3.544 3.533 6.392 1.00 0.00 47 VAL A C 20
ATOM 25170 O O . VAL A 1 47 ? 2.927 2.497 6.135 1.00 0.00 47 VAL A O 20
ATOM 25183 N N . GLN A 1 48 ? 4.277 3.714 7.515 1.00 0.00 48 GLN A N 20
ATOM 25184 C CA . GLN A 1 48 ? 4.356 2.763 8.648 1.00 0.00 48 GLN A CA 20
ATOM 25185 C C . GLN A 1 48 ? 2.956 2.379 9.183 1.00 0.00 48 GLN A C 20
ATOM 25186 O O . GLN A 1 48 ? 2.702 1.220 9.475 1.00 0.00 48 GLN A O 20
ATOM 25200 N N . GLN A 1 49 ? 2.059 3.366 9.308 1.00 0.00 49 GLN A N 20
ATOM 25201 C CA . GLN A 1 49 ? 0.691 3.146 9.836 1.00 0.00 49 GLN A CA 20
ATOM 25202 C C . GLN A 1 49 ? -0.307 2.822 8.699 1.00 0.00 49 GLN A C 20
ATOM 25203 O O . GLN A 1 49 ? -1.381 2.253 8.933 1.00 0.00 49 GLN A O 20
ATOM 25217 N N . PHE A 1 50 ? 0.078 3.156 7.461 1.00 0.00 50 PHE A N 20
ATOM 25218 C CA . PHE A 1 50 ? -0.822 3.102 6.296 1.00 0.00 50 PHE A CA 20
ATOM 25219 C C . PHE A 1 50 ? -0.927 1.681 5.734 1.00 0.00 50 PHE A C 20
ATOM 25220 O O . PHE A 1 50 ? -2.038 1.185 5.491 1.00 0.00 50 PHE A O 20
ATOM 25237 N N . LYS A 1 51 ? 0.239 1.025 5.543 1.00 0.00 51 LYS A N 20
ATOM 25238 C CA . LYS A 1 51 ? 0.301 -0.331 4.952 1.00 0.00 51 LYS A CA 20
ATOM 25239 C C . LYS A 1 51 ? -0.315 -1.383 5.911 1.00 0.00 51 LYS A C 20
ATOM 25240 O O . LYS A 1 51 ? -0.651 -2.494 5.503 1.00 0.00 51 LYS A O 20
ATOM 25259 N N . GLU A 1 52 ? -0.456 -0.985 7.187 1.00 0.00 52 GLU A N 20
ATOM 25260 C CA . GLU A 1 52 ? -1.200 -1.729 8.217 1.00 0.00 52 GLU A CA 20
ATOM 25261 C C . GLU A 1 52 ? -2.677 -1.907 7.813 1.00 0.00 52 GLU A C 20
ATOM 25262 O O . GLU A 1 52 ? -3.229 -3.008 7.881 1.00 0.00 52 GLU A O 20
ATOM 25274 N N . GLU A 1 53 ? -3.301 -0.797 7.390 1.00 0.00 53 GLU A N 20
ATOM 25275 C CA . GLU A 1 53 ? -4.699 -0.793 6.928 1.00 0.00 53 GLU A CA 20
ATOM 25276 C C . GLU A 1 53 ? -4.831 -1.457 5.552 1.00 0.00 53 GLU A C 20
ATOM 25277 O O . GLU A 1 53 ? -5.879 -2.023 5.234 1.00 0.00 53 GLU A O 20
ATOM 25289 N N . ILE A 1 54 ? -3.759 -1.381 4.741 1.00 0.00 54 ILE A N 20
ATOM 25290 C CA . ILE A 1 54 ? -3.703 -2.064 3.439 1.00 0.00 54 ILE A CA 20
ATOM 25291 C C . ILE A 1 54 ? -3.723 -3.607 3.622 1.00 0.00 54 ILE A C 20
ATOM 25292 O O . ILE A 1 54 ? -4.378 -4.310 2.853 1.00 0.00 54 ILE A O 20
ATOM 25308 N N . SER A 1 55 ? -3.022 -4.116 4.660 1.00 0.00 55 SER A N 20
ATOM 25309 C CA . SER A 1 55 ? -2.785 -5.571 4.833 1.00 0.00 55 SER A CA 20
ATOM 25310 C C . SER A 1 55 ? -4.092 -6.364 5.046 1.00 0.00 55 SER A C 20
ATOM 25311 O O . SER A 1 55 ? -4.260 -7.465 4.521 1.00 0.00 55 SER A O 20
ATOM 25319 N N . LYS A 1 56 ? -5.007 -5.783 5.824 1.00 0.00 56 LYS A N 20
ATOM 25320 C CA . LYS A 1 56 ? -6.332 -6.376 6.115 1.00 0.00 56 LYS A CA 20
ATOM 25321 C C . LYS A 1 56 ? -7.297 -6.184 4.931 1.00 0.00 56 LYS A C 20
ATOM 25322 O O . LYS A 1 56 ? -8.172 -7.018 4.688 1.00 0.00 56 LYS A O 20
ATOM 25341 N N . ARG A 1 57 ? -7.094 -5.094 4.184 1.00 0.00 57 ARG A N 20
ATOM 25342 C CA . ARG A 1 57 ? -7.997 -4.662 3.110 1.00 0.00 57 ARG A CA 20
ATOM 25343 C C . ARG A 1 57 ? -7.771 -5.484 1.824 1.00 0.00 57 ARG A C 20
ATOM 25344 O O . ARG A 1 57 ? -8.719 -5.865 1.130 1.00 0.00 57 ARG A O 20
ATOM 25365 N N . PHE A 1 58 ? -6.490 -5.742 1.534 1.00 0.00 58 PHE A N 20
ATOM 25366 C CA . PHE A 1 58 ? -6.030 -6.483 0.343 1.00 0.00 58 PHE A CA 20
ATOM 25367 C C . PHE A 1 58 ? -5.681 -7.939 0.719 1.00 0.00 58 PHE A C 20
ATOM 25368 O O . PHE A 1 58 ? -5.282 -8.726 -0.148 1.00 0.00 58 PHE A O 20
ATOM 25385 N N . LYS A 1 59 ? -5.869 -8.284 2.029 1.00 0.00 59 LYS A N 20
ATOM 25386 C CA . LYS A 1 59 ? -5.630 -9.640 2.597 1.00 0.00 59 LYS A CA 20
ATOM 25387 C C . LYS A 1 59 ? -4.168 -10.085 2.372 1.00 0.00 59 LYS A C 20
ATOM 25388 O O . LYS A 1 59 ? -3.867 -11.277 2.287 1.00 0.00 59 LYS A O 20
ATOM 25407 N N . SER A 1 60 ? -3.259 -9.101 2.349 1.00 0.00 60 SER A N 20
ATOM 25408 C CA . SER A 1 60 ? -1.847 -9.287 1.988 1.00 0.00 60 SER A CA 20
ATOM 25409 C C . SER A 1 60 ? -0.936 -8.609 3.030 1.00 0.00 60 SER A C 20
ATOM 25410 O O . SER A 1 60 ? -0.971 -7.392 3.157 1.00 0.00 60 SER A O 20
ATOM 25418 N N . HIS A 1 61 ? -0.095 -9.403 3.729 1.00 0.00 61 HIS A N 20
ATOM 25419 C CA . HIS A 1 61 ? 0.741 -8.932 4.873 1.00 0.00 61 HIS A CA 20
ATOM 25420 C C . HIS A 1 61 ? 1.687 -7.758 4.501 1.00 0.00 61 HIS A C 20
ATOM 25421 O O . HIS A 1 61 ? 2.154 -7.661 3.362 1.00 0.00 61 HIS A O 20
ATOM 25436 N N . THR A 1 62 ? 2.003 -6.936 5.529 1.00 0.00 62 THR A N 20
ATOM 25437 C CA . THR A 1 62 ? 2.725 -5.645 5.401 1.00 0.00 62 THR A CA 20
ATOM 25438 C C . THR A 1 62 ? 4.143 -5.769 4.808 1.00 0.00 62 THR A C 20
ATOM 25439 O O . THR A 1 62 ? 4.671 -4.800 4.244 1.00 0.00 62 THR A O 20
ATOM 25450 N N . ASP A 1 63 ? 4.739 -6.960 4.950 1.00 0.00 63 ASP A N 20
ATOM 25451 C CA . ASP A 1 63 ? 6.072 -7.268 4.405 1.00 0.00 63 ASP A CA 20
ATOM 25452 C C . ASP A 1 63 ? 6.051 -7.222 2.868 1.00 0.00 63 ASP A C 20
ATOM 25453 O O . ASP A 1 63 ? 6.945 -6.647 2.245 1.00 0.00 63 ASP A O 20
ATOM 25462 N N . GLN A 1 64 ? 4.992 -7.804 2.277 1.00 0.00 64 GLN A N 20
ATOM 25463 C CA . GLN A 1 64 ? 4.860 -7.964 0.812 1.00 0.00 64 GLN A CA 20
ATOM 25464 C C . GLN A 1 64 ? 4.283 -6.711 0.131 1.00 0.00 64 GLN A C 20
ATOM 25465 O O . GLN A 1 64 ? 4.158 -6.670 -1.099 1.00 0.00 64 GLN A O 20
ATOM 25479 N N . LEU A 1 65 ? 3.934 -5.703 0.939 1.00 0.00 65 LEU A N 20
ATOM 25480 C CA . LEU A 1 65 ? 3.407 -4.421 0.457 1.00 0.00 65 LEU A CA 20
ATOM 25481 C C . LEU A 1 65 ? 4.562 -3.432 0.240 1.00 0.00 65 LEU A C 20
ATOM 25482 O O . LEU A 1 65 ? 5.267 -3.092 1.187 1.00 0.00 65 LEU A O 20
ATOM 25498 N N . VAL A 1 66 ? 4.778 -3.005 -1.014 1.00 0.00 66 VAL A N 20
ATOM 25499 C CA . VAL A 1 66 ? 5.708 -1.898 -1.337 1.00 0.00 66 VAL A CA 20
ATOM 25500 C C . VAL A 1 66 ? 4.942 -0.823 -2.135 1.00 0.00 66 VAL A C 20
ATOM 25501 O O . VAL A 1 66 ? 4.447 -1.082 -3.236 1.00 0.00 66 VAL A O 20
ATOM 25514 N N . LEU A 1 67 ? 4.786 0.365 -1.532 1.00 0.00 67 LEU A N 20
ATOM 25515 C CA . LEU A 1 67 ? 4.165 1.527 -2.188 1.00 0.00 67 LEU A CA 20
ATOM 25516 C C . LEU A 1 67 ? 5.225 2.190 -3.060 1.00 0.00 67 LEU A C 20
ATOM 25517 O O . LEU A 1 67 ? 6.375 2.273 -2.658 1.00 0.00 67 LEU A O 20
ATOM 25533 N N . ILE A 1 68 ? 4.851 2.583 -4.282 1.00 0.00 68 ILE A N 20
ATOM 25534 C CA . ILE A 1 68 ? 5.726 3.340 -5.193 1.00 0.00 68 ILE A CA 20
ATOM 25535 C C . ILE A 1 68 ? 4.980 4.608 -5.641 1.00 0.00 68 ILE A C 20
ATOM 25536 O O . ILE A 1 68 ? 3.788 4.551 -5.995 1.00 0.00 68 ILE A O 20
ATOM 25552 N N . PHE A 1 69 ? 5.700 5.738 -5.619 1.00 0.00 69 PHE A N 20
ATOM 25553 C CA . PHE A 1 69 ? 5.195 7.039 -6.075 1.00 0.00 69 PHE A CA 20
ATOM 25554 C C . PHE A 1 69 ? 6.400 7.928 -6.448 1.00 0.00 69 PHE A C 20
ATOM 25555 O O . PHE A 1 69 ? 7.450 7.872 -5.778 1.00 0.00 69 PHE A O 20
ATOM 25572 N N . ALA A 1 70 ? 6.242 8.696 -7.553 1.00 0.00 70 ALA A N 20
ATOM 25573 C CA . ALA A 1 70 ? 7.273 9.615 -8.115 1.00 0.00 70 ALA A CA 20
ATOM 25574 C C . ALA A 1 70 ? 8.463 8.862 -8.763 1.00 0.00 70 ALA A C 20
ATOM 25575 O O . ALA A 1 70 ? 9.329 9.489 -9.382 1.00 0.00 70 ALA A O 20
ATOM 25582 N N . GLY A 1 71 ? 8.470 7.519 -8.656 1.00 0.00 71 GLY A N 20
ATOM 25583 C CA . GLY A 1 71 ? 9.556 6.676 -9.154 1.00 0.00 71 GLY A CA 20
ATOM 25584 C C . GLY A 1 71 ? 10.189 5.831 -8.055 1.00 0.00 71 GLY A C 20
ATOM 25585 O O . GLY A 1 71 ? 10.756 4.774 -8.343 1.00 0.00 71 GLY A O 20
ATOM 25589 N N . LYS A 1 72 ? 10.102 6.295 -6.789 1.00 0.00 72 LYS A N 20
ATOM 25590 C CA . LYS A 1 72 ? 10.757 5.622 -5.636 1.00 0.00 72 LYS A CA 20
ATOM 25591 C C . LYS A 1 72 ? 9.738 4.764 -4.856 1.00 0.00 72 LYS A C 20
ATOM 25592 O O . LYS A 1 72 ? 8.540 5.069 -4.852 1.00 0.00 72 LYS A O 20
ATOM 25611 N N . ILE A 1 73 ? 10.235 3.695 -4.213 1.00 0.00 73 ILE A N 20
ATOM 25612 C CA . ILE A 1 73 ? 9.465 2.913 -3.223 1.00 0.00 73 ILE A CA 20
ATOM 25613 C C . ILE A 1 73 ? 9.310 3.743 -1.919 1.00 0.00 73 ILE A C 20
ATOM 25614 O O . ILE A 1 73 ? 10.310 4.094 -1.284 1.00 0.00 73 ILE A O 20
ATOM 25630 N N . LEU A 1 74 ? 8.060 4.133 -1.585 1.00 0.00 74 LEU A N 20
ATOM 25631 C CA . LEU A 1 74 ? 7.750 4.904 -0.368 1.00 0.00 74 LEU A CA 20
ATOM 25632 C C . LEU A 1 74 ? 8.249 4.165 0.875 1.00 0.00 74 LEU A C 20
ATOM 25633 O O . LEU A 1 74 ? 7.821 3.031 1.149 1.00 0.00 74 LEU A O 20
ATOM 25649 N N . LYS A 1 75 ? 9.178 4.801 1.586 1.00 0.00 75 LYS A N 20
ATOM 25650 C CA . LYS A 1 75 ? 9.691 4.296 2.856 1.00 0.00 75 LYS A CA 20
ATOM 25651 C C . LYS A 1 75 ? 8.758 4.776 3.968 1.00 0.00 75 LYS A C 20
ATOM 25652 O O . LYS A 1 75 ? 8.020 5.755 3.781 1.00 0.00 75 LYS A O 20
ATOM 25671 N N . ASP A 1 76 ? 8.808 4.105 5.121 1.00 0.00 76 ASP A N 20
ATOM 25672 C CA . ASP A 1 76 ? 7.938 4.427 6.269 1.00 0.00 76 ASP A CA 20
ATOM 25673 C C . ASP A 1 76 ? 8.162 5.877 6.771 1.00 0.00 76 ASP A C 20
ATOM 25674 O O . ASP A 1 76 ? 7.238 6.508 7.303 1.00 0.00 76 ASP A O 20
ATOM 25683 N N . GLN A 1 77 ? 9.395 6.382 6.562 1.00 0.00 77 GLN A N 20
ATOM 25684 C CA . GLN A 1 77 ? 9.858 7.683 7.073 1.00 0.00 77 GLN A CA 20
ATOM 25685 C C . GLN A 1 77 ? 9.231 8.866 6.304 1.00 0.00 77 GLN A C 20
ATOM 25686 O O . GLN A 1 77 ? 8.900 9.887 6.918 1.00 0.00 77 GLN A O 20
ATOM 25700 N N . ASP A 1 78 ? 9.072 8.735 4.967 1.00 0.00 78 ASP A N 20
ATOM 25701 C CA . ASP A 1 78 ? 8.404 9.765 4.139 1.00 0.00 78 ASP A CA 20
ATOM 25702 C C . ASP A 1 78 ? 6.925 9.374 3.982 1.00 0.00 78 ASP A C 20
ATOM 25703 O O . ASP A 1 78 ? 6.591 8.399 3.297 1.00 0.00 78 ASP A O 20
ATOM 25712 N N . THR A 1 79 ? 6.046 10.121 4.682 1.00 0.00 79 THR A N 20
ATOM 25713 C CA . THR A 1 79 ? 4.599 9.849 4.709 1.00 0.00 79 THR A CA 20
ATOM 25714 C C . THR A 1 79 ? 3.981 10.162 3.342 1.00 0.00 79 THR A C 20
ATOM 25715 O O . THR A 1 79 ? 4.591 10.864 2.523 1.00 0.00 79 THR A O 20
ATOM 25726 N N . LEU A 1 80 ? 2.773 9.634 3.109 1.00 0.00 80 LEU A N 20
ATOM 25727 C CA . LEU A 1 80 ? 2.000 9.907 1.891 1.00 0.00 80 LEU A CA 20
ATOM 25728 C C . LEU A 1 80 ? 1.756 11.426 1.729 1.00 0.00 80 LEU A C 20
ATOM 25729 O O . LEU A 1 80 ? 2.026 11.994 0.676 1.00 0.00 80 LEU A O 20
ATOM 25745 N N . SER A 1 81 ? 1.346 12.069 2.825 1.00 0.00 81 SER A N 20
ATOM 25746 C CA . SER A 1 81 ? 1.043 13.510 2.883 1.00 0.00 81 SER A CA 20
ATOM 25747 C C . SER A 1 81 ? 2.314 14.372 2.681 1.00 0.00 81 SER A C 20
ATOM 25748 O O . SER A 1 81 ? 2.248 15.463 2.092 1.00 0.00 81 SER A O 20
ATOM 25756 N N . GLN A 1 82 ? 3.466 13.847 3.153 1.00 0.00 82 GLN A N 20
ATOM 25757 C CA . GLN A 1 82 ? 4.802 14.449 2.925 1.00 0.00 82 GLN A CA 20
ATOM 25758 C C . GLN A 1 82 ? 5.205 14.315 1.449 1.00 0.00 82 GLN A C 20
ATOM 25759 O O . GLN A 1 82 ? 5.882 15.189 0.898 1.00 0.00 82 GLN A O 20
ATOM 25773 N N . HIS A 1 83 ? 4.773 13.220 0.807 1.00 0.00 83 HIS A N 20
ATOM 25774 C CA . HIS A 1 83 ? 5.149 12.912 -0.583 1.00 0.00 83 HIS A CA 20
ATOM 25775 C C . HIS A 1 83 ? 4.131 13.517 -1.583 1.00 0.00 83 HIS A C 20
ATOM 25776 O O . HIS A 1 83 ? 4.135 13.173 -2.768 1.00 0.00 83 HIS A O 20
ATOM 25791 N N . GLY A 1 84 ? 3.248 14.407 -1.086 1.00 0.00 84 GLY A N 20
ATOM 25792 C CA . GLY A 1 84 ? 2.296 15.142 -1.934 1.00 0.00 84 GLY A CA 20
ATOM 25793 C C . GLY A 1 84 ? 1.037 14.348 -2.268 1.00 0.00 84 GLY A C 20
ATOM 25794 O O . GLY A 1 84 ? 0.201 14.800 -3.055 1.00 0.00 84 GLY A O 20
ATOM 25798 N N . ILE A 1 85 ? 0.899 13.169 -1.653 1.00 0.00 85 ILE A N 20
ATOM 25799 C CA . ILE A 1 85 ? -0.251 12.277 -1.847 1.00 0.00 85 ILE A CA 20
ATOM 25800 C C . ILE A 1 85 ? -1.352 12.672 -0.846 1.00 0.00 85 ILE A C 20
ATOM 25801 O O . ILE A 1 85 ? -1.367 12.221 0.310 1.00 0.00 85 ILE A O 20
ATOM 25817 N N . HIS A 1 86 ? -2.221 13.586 -1.292 1.00 0.00 86 HIS A N 20
ATOM 25818 C CA . HIS A 1 86 ? -3.332 14.126 -0.488 1.00 0.00 86 HIS A CA 20
ATOM 25819 C C . HIS A 1 86 ? -4.672 13.528 -0.961 1.00 0.00 86 HIS A C 20
ATOM 25820 O O . HIS A 1 86 ? -4.686 12.533 -1.694 1.00 0.00 86 HIS A O 20
ATOM 25835 N N . ASP A 1 87 ? -5.791 14.124 -0.506 1.00 0.00 87 ASP A N 20
ATOM 25836 C CA . ASP A 1 87 ? -7.151 13.680 -0.854 1.00 0.00 87 ASP A CA 20
ATOM 25837 C C . ASP A 1 87 ? -7.404 13.797 -2.380 1.00 0.00 87 ASP A C 20
ATOM 25838 O O . ASP A 1 87 ? -7.397 14.896 -2.948 1.00 0.00 87 ASP A O 20
ATOM 25847 N N . GLY A 1 88 ? -7.576 12.637 -3.038 1.00 0.00 88 GLY A N 20
ATOM 25848 C CA . GLY A 1 88 ? -7.776 12.565 -4.489 1.00 0.00 88 GLY A CA 20
ATOM 25849 C C . GLY A 1 88 ? -6.584 11.983 -5.234 1.00 0.00 88 GLY A C 20
ATOM 25850 O O . GLY A 1 88 ? -6.735 11.499 -6.365 1.00 0.00 88 GLY A O 20
ATOM 25854 N N . LEU A 1 89 ? -5.390 12.040 -4.610 1.00 0.00 89 LEU A N 20
ATOM 25855 C CA . LEU A 1 89 ? -4.150 11.492 -5.200 1.00 0.00 89 LEU A CA 20
ATOM 25856 C C . LEU A 1 89 ? -4.165 9.960 -5.104 1.00 0.00 89 LEU A C 20
ATOM 25857 O O . LEU A 1 89 ? -4.668 9.384 -4.125 1.00 0.00 89 LEU A O 20
ATOM 25873 N N . THR A 1 90 ? -3.604 9.322 -6.136 1.00 0.00 90 THR A N 20
ATOM 25874 C CA . THR A 1 90 ? -3.560 7.871 -6.272 1.00 0.00 90 THR A CA 20
ATOM 25875 C C . THR A 1 90 ? -2.095 7.406 -6.241 1.00 0.00 90 THR A C 20
ATOM 25876 O O . THR A 1 90 ? -1.304 7.748 -7.128 1.00 0.00 90 THR A O 20
ATOM 25887 N N . VAL A 1 91 ? -1.749 6.653 -5.191 1.00 0.00 91 VAL A N 20
ATOM 25888 C CA . VAL A 1 91 ? -0.437 6.022 -5.027 1.00 0.00 91 VAL A CA 20
ATOM 25889 C C . VAL A 1 91 ? -0.497 4.593 -5.594 1.00 0.00 91 VAL A C 20
ATOM 25890 O O . VAL A 1 91 ? -1.544 3.933 -5.539 1.00 0.00 91 VAL A O 20
ATOM 25903 N N . HIS A 1 92 ? 0.622 4.138 -6.166 1.00 0.00 92 HIS A N 20
ATOM 25904 C CA . HIS A 1 92 ? 0.754 2.781 -6.714 1.00 0.00 92 HIS A CA 20
ATOM 25905 C C . HIS A 1 92 ? 1.251 1.851 -5.597 1.00 0.00 92 HIS A C 20
ATOM 25906 O O . HIS A 1 92 ? 1.960 2.292 -4.689 1.00 0.00 92 HIS A O 20
ATOM 25921 N N . LEU A 1 93 ? 0.855 0.580 -5.661 1.00 0.00 93 LEU A N 20
ATOM 25922 C CA . LEU A 1 93 ? 1.275 -0.452 -4.700 1.00 0.00 93 LEU A CA 20
ATOM 25923 C C . LEU A 1 93 ? 1.474 -1.773 -5.434 1.00 0.00 93 LEU A C 20
ATOM 25924 O O . LEU A 1 93 ? 0.611 -2.201 -6.205 1.00 0.00 93 LEU A O 20
ATOM 25940 N N . VAL A 1 94 ? 2.606 -2.414 -5.164 1.00 0.00 94 VAL A N 20
ATOM 25941 C CA . VAL A 1 94 ? 2.961 -3.719 -5.728 1.00 0.00 94 VAL A CA 20
ATOM 25942 C C . VAL A 1 94 ? 3.017 -4.722 -4.581 1.00 0.00 94 VAL A C 20
ATOM 25943 O O . VAL A 1 94 ? 3.784 -4.545 -3.625 1.00 0.00 94 VAL A O 20
ATOM 25956 N N . ILE A 1 95 ? 2.162 -5.745 -4.656 1.00 0.00 95 ILE A N 20
ATOM 25957 C CA . ILE A 1 95 ? 2.075 -6.781 -3.628 1.00 0.00 95 ILE A CA 20
ATOM 25958 C C . ILE A 1 95 ? 2.697 -8.074 -4.169 1.00 0.00 95 ILE A C 20
ATOM 25959 O O . ILE A 1 95 ? 2.474 -8.426 -5.335 1.00 0.00 95 ILE A O 20
ATOM 25975 N N . LYS A 1 96 ? 3.452 -8.783 -3.315 1.00 0.00 96 LYS A N 20
ATOM 25976 C CA . LYS A 1 96 ? 4.204 -9.995 -3.713 1.00 0.00 96 LYS A CA 20
ATOM 25977 C C . LYS A 1 96 ? 3.356 -11.281 -3.541 1.00 0.00 96 LYS A C 20
ATOM 25978 O O . LYS A 1 96 ? 3.841 -12.383 -3.824 1.00 0.00 96 LYS A O 20
ATOM 25997 N N . THR A 1 97 ? 2.097 -11.137 -3.077 1.00 0.00 97 THR A N 20
ATOM 25998 C CA . THR A 1 97 ? 1.208 -12.278 -2.804 1.00 0.00 97 THR A CA 20
ATOM 25999 C C . THR A 1 97 ? 0.711 -12.930 -4.112 1.00 0.00 97 THR A C 20
ATOM 26000 O O . THR A 1 97 ? -0.143 -12.381 -4.810 1.00 0.00 97 THR A O 20
ATOM 26011 N N . GLN A 1 98 ? 1.290 -14.093 -4.438 1.00 0.00 98 GLN A N 20
ATOM 26012 C CA . GLN A 1 98 ? 0.850 -14.932 -5.571 1.00 0.00 98 GLN A CA 20
ATOM 26013 C C . GLN A 1 98 ? -0.430 -15.717 -5.205 1.00 0.00 98 GLN A C 20
ATOM 26014 O O . GLN A 1 98 ? -1.129 -16.214 -6.089 1.00 0.00 98 GLN A O 20
ATOM 26028 N N . ASN A 1 99 ? -0.717 -15.826 -3.884 1.00 0.00 99 ASN A N 20
ATOM 26029 C CA . ASN A 1 99 ? -1.954 -16.444 -3.365 1.00 0.00 99 ASN A CA 20
ATOM 26030 C C . ASN A 1 99 ? -3.175 -15.583 -3.715 1.00 0.00 99 ASN A C 20
ATOM 26031 O O . ASN A 1 99 ? -4.246 -16.104 -4.015 1.00 0.00 99 ASN A O 20
ATOM 26042 N N . ARG A 1 100 ? -2.987 -14.254 -3.665 1.00 0.00 100 ARG A N 20
ATOM 26043 C CA . ARG A 1 100 ? -4.011 -13.271 -4.072 1.00 0.00 100 ARG A CA 20
ATOM 26044 C C . ARG A 1 100 ? -3.868 -13.030 -5.594 1.00 0.00 100 ARG A C 20
ATOM 26045 O O . ARG A 1 100 ? -2.739 -12.966 -6.082 1.00 0.00 100 ARG A O 20
ATOM 26066 N N . PRO A 1 101 ? -5.000 -12.968 -6.373 1.00 0.00 101 PRO A N 20
ATOM 26067 C CA . PRO A 1 101 ? -4.955 -12.813 -7.849 1.00 0.00 101 PRO A CA 20
ATOM 26068 C C . PRO A 1 101 ? -4.424 -11.408 -8.266 1.00 0.00 101 PRO A C 20
ATOM 26069 O O . PRO A 1 101 ? -5.213 -1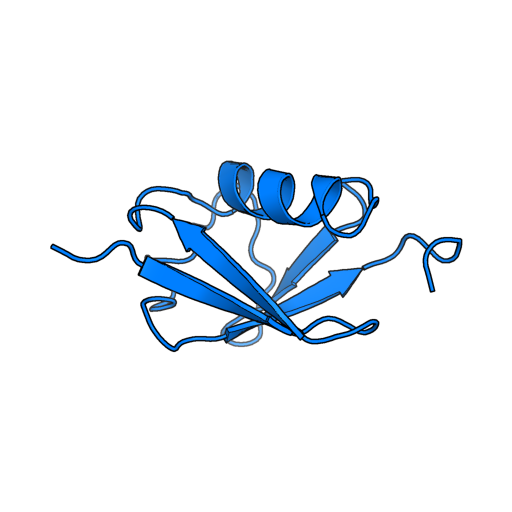0.459 -8.419 1.00 0.00 101 PRO A O 20
#

Nearest PDB structures (foldseek):
  2klc-assembly1_A  TM=9.631E-01  e=1.245E-14  Homo sapiens
  1wx7-assembly1_A  TM=8.625E-01  e=5.936E-10  Homo sapiens
  2eke-assembly2_D  TM=8.350E-01  e=8.144E-05  Saccharomyces cerevisiae
  3tix-assembly2_C  TM=8.133E-01  e=6.679E-05  Saccharomyces cerevisiae S288C
  3v7o-assembly1_B  TM=7.764E-01  e=4.493E-05  Reston ebolavirus - Reston (1989)

Radius of gyration: 11.6 Å; Cα contacts (8 Å, |Δi|>4): 138; chains: 1; bounding box: 23×37×19 Å

Foldseek 3Di:
DAFFFEWEDEPADIDTDGHNLPQFLVRVLVVVCVVQVADSVQKWKDDPHDTRDRVQGCVNVVRGHPRYIYIYGPDPVGD

Organism: Homo sapiens (NCBI:txid9606)